Protein AF-0000000076163239 (afdb_homodimer)

Solvent-accessible surface area (backbone atoms only — not comparable to full-atom values): 126343 Å² total; per-residue (Å²): 133,83,76,74,78,74,78,76,70,56,67,71,87,63,60,71,72,73,46,28,20,76,81,83,63,45,65,54,42,93,69,70,26,31,40,29,42,42,77,86,66,52,53,36,25,46,52,54,54,60,70,50,51,51,93,44,28,35,59,41,88,85,81,63,52,75,42,81,33,70,92,67,40,75,77,78,48,50,71,41,49,29,55,51,48,46,44,51,46,43,69,65,58,62,82,75,57,82,50,54,16,72,80,56,91,83,60,45,64,35,48,29,31,31,54,75,79,66,44,34,22,22,74,73,51,46,57,57,47,49,70,37,80,90,42,50,83,54,55,69,43,47,55,86,69,47,58,44,51,60,63,57,63,70,80,55,58,35,84,53,88,92,44,69,83,33,47,38,64,35,22,32,64,14,92,86,70,58,46,62,32,21,75,63,48,38,66,69,75,47,68,54,95,67,44,36,84,38,60,30,66,60,48,31,55,51,53,50,53,52,49,52,55,54,36,48,55,41,49,52,52,42,54,52,51,52,51,44,51,52,50,47,51,52,49,49,52,46,39,52,37,32,49,51,45,27,48,38,51,52,49,40,51,49,51,48,51,44,50,48,45,52,51,37,52,50,51,46,52,50,52,46,49,52,53,49,51,52,53,47,49,52,51,48,51,50,48,53,54,48,51,54,52,44,52,56,46,52,48,56,44,50,49,52,57,55,50,57,46,30,68,41,38,55,40,41,54,69,44,46,65,50,52,50,53,40,52,50,54,61,63,66,60,84,72,86,81,62,85,80,68,47,68,53,49,35,63,37,46,73,78,78,40,51,67,56,53,54,50,47,73,62,57,56,47,71,46,63,46,54,46,26,63,86,57,28,49,75,50,66,73,62,62,44,42,45,70,46,74,44,73,37,39,37,39,37,8,16,86,85,58,39,61,32,74,63,89,64,51,39,32,35,39,37,33,33,68,88,79,65,48,73,46,78,45,67,42,42,80,76,54,76,27,30,28,40,31,79,44,65,43,81,64,70,45,50,28,44,36,35,35,21,50,52,82,35,86,54,44,83,47,75,66,28,36,27,44,80,67,83,72,74,78,85,74,88,75,84,75,71,70,81,63,82,76,82,69,75,82,72,79,76,76,71,73,77,75,76,83,67,64,82,80,43,51,56,65,80,42,57,74,74,69,50,90,76,58,68,70,68,76,74,58,69,72,16,40,38,36,36,27,42,66,67,90,87,66,54,57,67,59,54,40,48,56,54,34,67,69,39,77,59,88,82,50,40,60,70,43,61,51,71,42,78,89,78,45,37,32,36,40,24,34,69,42,50,72,57,48,64,70,53,58,92,52,85,45,64,65,85,93,30,62,37,47,76,48,77,82,80,77,70,79,56,72,63,46,73,50,67,90,42,63,44,68,60,48,54,48,44,75,69,25,69,57,58,44,49,48,52,47,54,56,32,46,61,59,33,28,50,70,73,86,54,73,87,75,39,56,74,34,36,46,58,38,39,64,57,69,53,85,82,43,85,62,34,59,65,45,46,71,45,40,64,58,25,52,54,43,50,53,50,41,51,54,65,43,46,45,78,50,78,44,81,48,59,80,91,48,40,75,65,50,51,57,52,52,67,60,51,70,66,73,83,46,90,51,41,45,81,45,78,38,82,87,79,33,33,41,38,40,36,16,33,63,66,58,31,53,53,51,50,52,61,47,40,58,36,63,35,79,40,77,47,75,44,81,45,55,60,45,54,52,49,36,36,60,73,61,43,47,58,56,50,53,37,66,75,36,85,79,45,45,75,50,78,37,70,94,73,28,29,38,36,39,36,28,40,30,45,58,46,54,51,50,50,48,51,51,52,53,51,58,68,48,46,24,79,32,73,50,81,88,66,48,70,66,54,51,56,54,47,67,34,69,60,34,40,52,49,49,53,50,53,33,55,75,70,70,40,53,59,25,63,50,72,44,97,84,65,40,43,30,24,31,12,70,38,61,67,38,8,50,53,43,40,52,50,49,61,63,29,50,41,80,48,77,44,82,52,94,51,79,47,61,65,71,58,47,53,52,48,53,51,48,53,31,59,73,50,65,55,34,36,48,78,48,76,50,95,84,43,30,43,36,39,36,17,50,50,48,68,48,39,56,39,51,49,54,50,51,52,47,50,31,73,32,59,87,64,57,43,42,72,37,36,28,30,49,48,95,55,70,33,38,41,33,34,29,40,19,54,68,75,72,46,80,36,34,30,40,49,40,61,26,41,35,65,48,58,47,77,54,73,69,32,25,50,44,33,71,62,14,30,60,60,40,50,50,49,42,48,54,56,28,68,74,37,93,76,45,45,57,54,92,68,39,68,48,74,41,60,27,58,62,31,73,30,57,28,30,35,36,29,48,52,63,74,70,79,87,50,63,66,64,50,46,56,45,48,30,47,33,53,41,48,48,50,49,56,37,38,74,71,58,36,38,32,40,34,38,50,68,63,48,38,67,91,39,57,36,60,59,67,59,42,29,36,44,51,49,48,27,50,50,53,47,44,69,72,45,39,70,72,48,45,55,45,39,37,36,41,28,26,71,49,61,70,59,38,49,39,37,53,59,40,42,60,75,77,34,55,80,58,42,72,60,130,134,80,77,73,77,72,79,75,69,58,65,71,87,64,60,69,72,74,46,28,21,75,81,84,62,44,65,54,42,94,70,69,23,30,41,28,42,41,76,85,66,52,52,37,24,45,50,56,51,60,68,49,51,50,94,46,28,35,60,41,88,84,81,63,51,75,42,78,32,73,92,69,39,74,76,77,47,50,71,42,48,30,55,50,49,45,45,52,47,41,69,65,59,62,81,74,58,83,50,53,16,73,78,54,92,82,60,45,64,33,49,30,31,31,53,74,80,65,43,35,23,21,73,72,51,47,57,57,46,50,69,38,82,91,42,50,83,54,54,69,43,48,54,87,70,47,58,44,51,58,64,57,63,71,82,53,56,35,84,52,89,89,44,69,82,33,49,36,65,33,22,30,66,14,92,88,68,58,46,64,32,20,75,63,49,38,67,69,75,45,68,53,93,68,45,37,86,39,60,30,65,62,47,33,55,50,50,49,54,54,51,51,55,55,37,50,55,41,49,52,53,42,55,52,51,50,52,44,52,53,51,48,50,51,49,50,50,45,40,52,37,32,48,52,44,27,47,38,51,50,47,39,52,51,52,49,50,44,50,47,46,52,51,40,51,51,51,47,52,50,52,44,50,52,54,50,49,52,53,48,48,53,50,48,50,50,48,54,54,48,51,54,52,45,52,56,46,51,49,55,45,52,48,53,58,55,49,55,48,28,66,42,39,55,41,43,54,70,44,44,64,50,52,51,53,39,51,51,53,61,62,66,58,83,72,86,82,60,85,81,69,48,70,53,49,36,62,38,43,74,78,77,40,51,66,58,52,54,50,47,71,62,58,56,48,69,45,64,46,53,46,25,63,88,57,28,47,73,53,66,72,62,62,43,41,44,70,44,74,45,72,35,40,38,38,37,8,16,86,84,59,40,61,32,74,65,90,64,52,40,34,37,40,37,32,32,67,88,78,66,48,73,46,78,46,68,41,43,79,77,54,77,27,29,28,40,32,80,44,66,42,80,62,67,45,51,29,43,36,36,35,21,51,51,82,37,87,54,43,83,48,75,65,28,37,26,43,78,67,83,73,73,80,84,72,86,70,81,72,71,72,83,62,81,74,83,70,74,82,71,79,74,75,70,73,76,78,74,83,66,62,81,81,44,50,54,64,79,36,54,76,75,70,50,89,74,59,70,71,70,75,75,58,69,71,16,42,40,37,37,28,43,67,65,90,87,67,54,56,65,60,54,41,48,56,54,35,66,70,39,75,59,89,83,52,39,60,69,45,61,52,70,41,78,90,76,44,38,30,36,40,24,34,68,42,52,73,56,50,65,69,54,56,90,52,86,44,62,65,88,92,29,64,38,48,74,48,78,82,79,76,70,79,56,73,63,46,74,50,67,89,42,63,45,66,61,47,54,48,43,76,71,26,67,56,58,43,51,48,53,46,54,56,32,46,61,60,31,28,48,71,72,84,56,74,88,74,40,56,74,33,35,48,57,38,38,64,57,69,53,87,82,42,86,65,34,61,64,45,46,73,46,41,64,58,22,52,54,43,50,53,50,40,51,54,66,44,45,46,76,51,78,45,81,46,59,79,90,47,40,75,64,48,52,56,53,52,66,59,52,71,66,75,82,45,89,49,41,46,81,42,79,37,81,88,81,32,32,43,37,40,38,16,34,63,67,57,31,53,54,51,51,52,60,48,40,56,36,62,37,79,40,77,49,77,43,81,46,54,59,45,53,53,49,36,35,60,73,60,43,47,57,56,49,53,37,68,73,35,83,77,45,44,76,49,78,37,69,93,71,27,30,38,35,39,36,28,39,31,44,57,46,54,51,51,50,48,51,51,51,54,51,60,68,48,45,24,80,34,74,48,80,87,65,49,71,66,56,51,57,53,47,68,35,70,59,34,41,52,49,50,52,49,52,31,55,75,70,69,40,53,60,26,61,49,72,46,95,84,64,38,43,31,24,31,13,70,38,61,67,40,8,49,52,44,40,51,50,49,60,64,30,51,41,78,48,78,43,83,51,91,50,81,48,60,65,71,59,47,52,52,48,53,51,50,53,30,60,72,49,65,55,36,35,47,77,47,76,50,94,85,46,31,40,36,39,37,17,50,49,47,67,50,38,57,40,51,49,54,49,51,52,46,50,33,73,33,59,86,64,57,43,42,72,35,37,27,30,49,49,95,56,69,34,39,42,32,33,28,38,20,58,68,77,72,46,79,36,35,30,38,50,40,60,26,42,36,65,48,57,48,78,55,74,71,31,25,52,45,35,71,61,14,30,65,59,40,51,50,48,43,49,54,55,30,69,72,38,93,77,45,44,56,53,92,68,38,69,49,73,41,60,25,58,60,30,73,27,57,28,31,34,35,30,48,52,62,75,69,80,89,48,62,64,65,51,46,55,44,49,32,47,34,53,40,47,46,51,48,56,37,38,74,70,57,36,38,31,40,34,38,49,67,64,50,38,68,90,40,57,38,61,61,68,59,42,29,37,44,51,50,50,28,50,50,54,46,45,67,73,46,40,71,72,49,45,55,44,40,38,35,41,29,27,71,50,61,69,59,38,49,39,36,52,60,41,42,58,77,77,35,54,80,57,42,72,60,130

Radius of gyration: 67.15 Å; Cα contacts (8 Å, |Δi|>4): 3811; chains: 2; bounding box: 169×200×177 Å

Secondary structure (DSSP, 8-state):
---------TTTT--GGGGB-TTT-PBP-SSTT-EEE-TTS-EEEHHHHHHH-BTTEEE-TTT--EEE-GGG-GGGSEE-HHHHHHHHHHHHHTT-PPPBPSS-TT-PBP-EEETTTTEEE-HHHHHHHHHSGGGTT--EEEGGG--SGGG---PPBP-STT-TT-B--EEE--TTT-EEE-HHHHHHHS-STT--EEEHHHHHHHHHHHHHHHHHHHHHHHHHHHHHHHHHHHHHHHHHHHHHHHHHHHHHHHHHHHHHHHHHHHHHHHHHHHHHHHHHHHHHHHHHHHHHHHHHHHHHHHHHHHHTTS--HHHHHHHHHHHHHHHHHHHH-----S-----EEEEE-GGGGHHHHHHHHT--EEEEE---TTT-EEE--SEEETT--EEEEEE-B-TTS-B--S---EEEEEEETTT--EEEEEPEEEETTEEEEEE---S-EEEEEEEEETTEEEEEEEEEEEE-----------------S-----------SGGG----HHHHT-----SS-------GGGEEEEE-PPTT--HHHHHHHHHHH--STT--EEEEEEETTTTEEEEEESSTHHHHHHTT--EEETTEEEEEE----PPPPPEEE-S--HHHHHHHHH-HHHHHHHHHHHHHTTEEE---TTTS-TT-EEEEE---TTSTTHHHHHHHHHHHHHHHHHHHHHTEEEEEEE--GGGHHHHHHHHHHS---S-TTEEEEEETTTTEEEEEEEHHHHHHHHHHHHHHHSEEEEEEE--HHHHHHHHHTTHHHHHHHHSTT-EEEEEGGGTEEEEEEEHHHHHHHHHHHHHHHHT-EEEEE----HHHHHHHTSHHHHHHHHHHHHHTT---EEEE-TTS-EEEEESSHHHHHHHHHHHHHHSEEEEEE--S---HHHHHHHHHHHHHHTTTSEEEEEETTTEEEEEESSHHHHHHHHHHHHHHHH-TTSSEEEEEEEE-TTS-EEEEEEE-GGG---SEEEEEE-TT----SHHHHHHHHHH-HHHHHHHHHHHHTSTTSSPPTT-EEEEE-TTSSSSEEEEEE-----S-HHHHHHHHHHHHHHHHHHHHHTT--EEEE--TT-STT---HHHHHHHHHHHHHHHHHHHGGGSS--EEEEEESSHHHHHHHHHHHHHHSEEEEE--/---------TTTT--GGGTB-TTT-PBP-SSTT-EEE-TTS-EEEHHHHHHH-BTTEEE-TTT--EEE-GGG-GGGSEE-HHHHHHHHHHHHHTT-PPPBPSS-TT-PBP-EEETTTTEEE-HHHHHHHHHSGGGTT--EEEGGG--SGGGS--PPBP-STT-TT-B--EEE--TTT-EEE-HHHHHHHS-STT--EEEHHHHHHHHHHHHHHHHHHHHHHHHHHHHHHHHHHHHHHHHHHHHHHHHHHHHHHHHHHHHHHHHHHHHHHHHHHHHHHHHHHHHHHHHHHHHHHHHHHHHHHHHHHHHTTS--HHHHHHHHHHHHHHHHHHHH-----S-----EEEEE-GGGGHHHHHHHHT--EEEEE---TTT-EEE--SEEETT--EEEEEE-B-TTS-B--S---EEEEEEETTT--EEEEEPEEEETTEEEEEE---S-EEEEEEEEETTEEEEEEEEEEEE-----------------S-----------SGGGSS--HHHHT-----SS-------GGGEEEEE-PPTT--HHHHHHHHHHH--STT--EEEEEEETTTTEEEEEESSTHHHHHHTT--EEETTEEEEEE----PPPPPEEE-S--HHHHHHHHH-HHHHHHHHHHHHHTTEEE---TTTS-TT-EEEEE---TTSTTHHHHHHHHHHHHHHHHHHHHHTEEEEEEE--GGGHHHHHHHHHHS---S-TTEEEEEETTTTEEEEEEEHHHHHHHHHHHHHHHSEEEEEEE--HHHHHHHHHTTHHHHHHHHSTT-EEEEEGGGTEEEEEEEHHHHHHHHHHHHHHHHT-EEEEE----HHHHHHHTSHHHHHHHHHHHHHTT---EEEE-TTS-EEEEESSHHHHHHHHHHHHHHSEEEEEE--S---HHHHHHHHHHHHHHTTTSEEEEEETTTEEEEEESSHHHHHHHHHHHHHHHH-TTSSEEEEEEEE-TTS-EEEEEEE-GGG---SEEEEEE-TT----SHHHHHHHHHH-HHHHHHHHHHHHTSTTSSPPTT-EEEEE-TTSSSSEEEEEEP----S-HHHHHHHHHHHHHHHHHHHHHTT--EEEE--TTSSTT---HHHHHHHHHHHHHHHHHHHGGG-S--EEEEEESSHHHHHHHHHHHHHHSEEEEE--

Organism: Mytilus galloprovincialis (NCBI:txid29158)

Structure (mmCIF, N/CA/C/O backbone):
data_AF-0000000076163239-model_v1
#
loop_
_entity.id
_entity.type
_entity.pdbx_description
1 polymer 'Tripartite motif-containing protein 2/3'
#
loop_
_atom_site.group_PDB
_atom_site.id
_atom_site.type_symbol
_atom_site.label_atom_id
_atom_site.label_alt_id
_atom_site.label_comp_id
_atom_site.label_asym_id
_atom_site.label_entity_id
_atom_site.label_seq_id
_atom_site.pdbx_PDB_ins_code
_atom_site.Cartn_x
_atom_site.Cartn_y
_atom_site.Cartn_z
_atom_site.occupancy
_atom_site.B_iso_or_equiv
_atom_site.auth_seq_id
_atom_site.auth_comp_id
_atom_site.auth_asym_id
_atom_site.auth_atom_id
_atom_site.pdbx_PDB_model_num
ATOM 1 N N . MET A 1 1 ? 4.547 -71.75 31.297 1 24.08 1 MET A N 1
ATOM 2 C CA . MET A 1 1 ? 4.703 -70.812 30.188 1 24.08 1 MET A CA 1
ATOM 3 C C . MET A 1 1 ? 5.531 -71.375 29.062 1 24.08 1 MET A C 1
ATOM 5 O O . MET A 1 1 ? 6.723 -71.688 29.234 1 24.08 1 MET A O 1
ATOM 9 N N . SER A 1 2 ? 4.914 -72.375 28.266 1 24.41 2 SER A N 1
ATOM 10 C CA . SER A 1 2 ? 5.48 -73.188 27.203 1 24.41 2 SER A CA 1
ATOM 11 C C . SER A 1 2 ? 6.066 -72.312 26.094 1 24.41 2 SER A C 1
ATOM 13 O O . SER A 1 2 ? 5.367 -71.5 25.5 1 24.41 2 SER A O 1
ATOM 15 N N . GLU A 1 3 ? 7.234 -71.75 26.281 1 27.97 3 GLU A N 1
ATOM 16 C CA . GLU A 1 3 ? 7.988 -70.938 25.375 1 27.97 3 GLU A CA 1
ATOM 17 C C . GLU A 1 3 ? 7.945 -71.438 23.938 1 27.97 3 GLU A C 1
ATOM 19 O O . GLU A 1 3 ? 8.367 -72.562 23.688 1 27.97 3 GLU A O 1
ATOM 24 N N . GLU A 1 4 ? 6.852 -71.25 23.203 1 29.7 4 GLU A N 1
ATOM 25 C CA . GLU A 1 4 ? 6.68 -71.5 21.766 1 29.7 4 GLU A CA 1
ATOM 26 C C . GLU A 1 4 ? 7.926 -71.125 20.984 1 29.7 4 GLU A C 1
ATOM 28 O O . GLU A 1 4 ? 8.375 -69.938 21.047 1 29.7 4 GLU A O 1
ATOM 33 N N . VAL A 1 5 ? 8.836 -72 20.766 1 33 5 VAL A N 1
ATOM 34 C CA . VAL A 1 5 ? 10 -71.875 19.906 1 33 5 VAL A CA 1
ATOM 35 C C . VAL A 1 5 ? 9.578 -71.375 18.531 1 33 5 VAL A C 1
ATOM 37 O O . VAL A 1 5 ? 8.828 -72 17.797 1 33 5 VAL A O 1
ATOM 40 N N . GLU A 1 6 ? 9.125 -70.125 18.422 1 35.19 6 GLU A N 1
ATOM 41 C CA . GLU A 1 6 ? 8.93 -69.438 17.141 1 35.19 6 GLU A CA 1
ATOM 42 C C . GLU A 1 6 ? 9.984 -69.875 16.125 1 35.19 6 GLU A C 1
ATOM 44 O O . GLU A 1 6 ? 11.188 -69.75 16.406 1 35.19 6 GLU A O 1
ATOM 49 N N . GLY A 1 7 ? 9.766 -70.812 15.273 1 38.41 7 GLY A N 1
ATOM 50 C CA . GLY A 1 7 ? 10.523 -71.312 14.141 1 38.41 7 GLY A CA 1
ATOM 51 C C . GLY A 1 7 ? 11.227 -70.25 13.352 1 38.41 7 GLY A C 1
ATOM 52 O O . GLY A 1 7 ? 10.625 -69.25 13.023 1 38.41 7 GLY A O 1
ATOM 53 N N . LEU A 1 8 ? 12.508 -70 13.57 1 41.88 8 LEU A N 1
ATOM 54 C CA . LEU A 1 8 ? 13.43 -69.062 12.906 1 41.88 8 LEU A CA 1
ATOM 55 C C . LEU A 1 8 ? 13.227 -69.125 11.391 1 41.88 8 LEU A C 1
ATOM 57 O O . LEU A 1 8 ? 13.188 -70.188 10.789 1 41.88 8 LEU A O 1
ATOM 61 N N . ASP A 1 9 ? 12.555 -68.312 10.734 1 54.94 9 ASP A N 1
ATOM 62 C CA . ASP A 1 9 ? 12.445 -68.125 9.297 1 54.94 9 ASP A CA 1
ATOM 63 C C . ASP A 1 9 ? 13.797 -68.25 8.609 1 54.94 9 ASP A C 1
ATOM 65 O O . ASP A 1 9 ? 14.719 -67.5 8.82 1 54.94 9 ASP A O 1
ATOM 69 N N . LYS A 1 10 ? 14.273 -69.438 8.188 1 65.19 10 LYS A N 1
ATOM 70 C CA . LYS A 1 10 ? 15.523 -69.875 7.574 1 65.19 10 LYS A CA 1
ATOM 71 C C . LYS A 1 10 ? 15.891 -69 6.379 1 65.19 10 LYS A C 1
ATOM 73 O O . LYS A 1 10 ? 17.016 -69.062 5.898 1 65.19 10 LYS A O 1
ATOM 78 N N . CYS A 1 11 ? 15.023 -68.25 5.871 1 65.69 11 CYS A N 1
ATOM 79 C CA . CYS A 1 11 ? 15.25 -67.438 4.68 1 65.69 11 CYS A CA 1
ATOM 80 C C . CYS A 1 11 ? 15.57 -66 5.047 1 65.69 11 CYS A C 1
ATOM 82 O O . CYS A 1 11 ? 15.5 -65.125 4.199 1 65.69 11 CYS A O 1
ATOM 84 N N . GLU A 1 12 ? 16.047 -65.75 6.27 1 66 12 GLU A N 1
ATOM 85 C CA . GLU A 1 12 ? 16.375 -64.438 6.691 1 66 12 GLU A CA 1
ATOM 86 C C . GLU A 1 12 ? 17.688 -63.969 6.066 1 66 12 GLU A C 1
ATOM 88 O O . GLU A 1 12 ? 18.625 -64.75 5.922 1 66 12 GLU A O 1
ATOM 93 N N . GLY A 1 13 ? 17.797 -62.844 5.273 1 65.5 13 GLY A N 1
ATOM 94 C CA . GLY A 1 13 ? 18.984 -62.25 4.695 1 65.5 13 GLY A CA 1
ATOM 95 C C . GLY A 1 13 ? 19.016 -62.344 3.182 1 65.5 13 GLY A C 1
ATOM 96 O O . GLY A 1 13 ? 19.906 -61.75 2.543 1 65.5 13 GLY A O 1
ATOM 97 N N . ILE A 1 14 ? 18.141 -63.188 2.689 1 75.12 14 ILE A N 1
ATOM 98 C CA . ILE A 1 14 ? 18.094 -63.281 1.235 1 75.12 14 ILE A CA 1
ATOM 99 C C . ILE A 1 14 ? 17.297 -62.125 0.661 1 75.12 14 ILE A C 1
ATOM 101 O O . ILE A 1 14 ? 16.172 -61.875 1.077 1 75.12 14 ILE A O 1
ATOM 105 N N . ASN A 1 15 ? 17.938 -61.344 -0.099 1 75.88 15 ASN A N 1
ATOM 106 C CA . ASN A 1 15 ? 17.281 -60.25 -0.771 1 75.88 15 ASN A CA 1
ATOM 107 C C . ASN A 1 15 ? 16.219 -60.719 -1.75 1 75.88 15 ASN A C 1
ATOM 109 O O . ASN A 1 15 ? 16.516 -61.438 -2.711 1 75.88 15 ASN A O 1
ATOM 113 N N . LYS A 1 16 ? 15.016 -60.438 -1.49 1 76.12 16 LYS A N 1
ATOM 114 C CA . LYS A 1 16 ? 13.859 -60.875 -2.262 1 76.12 16 LYS A CA 1
ATOM 115 C C . LYS A 1 16 ? 13.977 -60.438 -3.723 1 76.12 16 LYS A C 1
ATOM 117 O O . LYS A 1 16 ? 13.445 -61.125 -4.613 1 76.12 16 LYS A O 1
ATOM 122 N N . GLU A 1 17 ? 14.758 -59.406 -3.971 1 76.81 17 GLU A N 1
ATOM 123 C CA . GLU A 1 17 ? 14.906 -58.938 -5.34 1 76.81 17 GLU A CA 1
ATOM 124 C C . GLU A 1 17 ? 15.773 -59.875 -6.168 1 76.81 17 GLU A C 1
ATOM 126 O O . GLU A 1 17 ? 15.688 -59.906 -7.398 1 76.81 17 GLU A O 1
ATOM 131 N N . TYR A 1 18 ? 16.453 -60.75 -5.488 1 81.25 18 TYR A N 1
ATOM 132 C CA . TYR A 1 18 ? 17.375 -61.688 -6.137 1 81.25 18 TYR A CA 1
ATOM 133 C C . TYR A 1 18 ? 16.625 -62.906 -6.629 1 81.25 18 TYR A C 1
ATOM 135 O O . TYR A 1 18 ? 17.156 -63.688 -7.418 1 81.25 18 TYR A O 1
ATOM 143 N N . LEU A 1 19 ? 15.383 -63 -6.207 1 86.12 19 LEU A N 1
ATOM 144 C CA . LEU A 1 19 ? 14.641 -64.25 -6.5 1 86.12 19 LEU A CA 1
ATOM 145 C C . LEU A 1 19 ? 13.773 -64.062 -7.742 1 86.12 19 LEU A C 1
ATOM 147 O O . LEU A 1 19 ? 13.312 -65.062 -8.328 1 86.12 19 LEU A O 1
ATOM 151 N N . ASP A 1 20 ? 13.641 -62.781 -8.086 1 88.62 20 ASP A N 1
ATOM 152 C CA . ASP A 1 20 ? 12.727 -62.469 -9.188 1 88.62 20 ASP A CA 1
ATOM 153 C C . ASP A 1 20 ? 13.469 -61.844 -10.367 1 88.62 20 ASP A C 1
ATOM 155 O O . ASP A 1 20 ? 14.523 -61.25 -10.195 1 88.62 20 ASP A O 1
ATOM 159 N N . CYS A 1 21 ? 13 -62.156 -11.547 1 89.62 21 CYS A N 1
ATOM 160 C CA . CYS A 1 21 ? 13.523 -61.5 -12.742 1 89.62 21 CYS A CA 1
ATOM 161 C C . CYS A 1 21 ? 13.281 -60 -12.711 1 89.62 21 CYS A C 1
ATOM 163 O O . CYS A 1 21 ? 12.195 -59.562 -12.344 1 89.62 21 CYS A O 1
ATOM 165 N N . MET A 1 22 ? 14.211 -59.281 -13.078 1 83.62 22 MET A N 1
ATOM 166 C CA . MET A 1 22 ? 14.148 -57.812 -12.977 1 83.62 22 MET A CA 1
ATOM 167 C C . MET A 1 22 ? 13.281 -57.25 -14.086 1 83.62 22 MET A C 1
ATOM 169 O O . MET A 1 22 ? 12.805 -56.094 -13.977 1 83.62 22 MET A O 1
ATOM 173 N N . GLN A 1 23 ? 13.062 -57.969 -15.125 1 85.5 23 GLN A N 1
ATOM 174 C CA . GLN A 1 23 ? 12.281 -57.469 -16.266 1 85.5 23 GLN A CA 1
ATOM 175 C C . GLN A 1 23 ? 10.82 -57.875 -16.141 1 85.5 23 GLN A C 1
ATOM 177 O O . GLN A 1 23 ? 9.93 -57.031 -16.125 1 85.5 23 GLN A O 1
ATOM 182 N N . CYS A 1 24 ? 10.531 -59.219 -15.992 1 84.94 24 CYS A N 1
ATOM 183 C CA . CYS A 1 24 ? 9.148 -59.688 -15.945 1 84.94 24 CYS A CA 1
ATOM 184 C C . CYS A 1 24 ? 8.656 -59.781 -14.508 1 84.94 24 CYS A C 1
ATOM 186 O O . CYS A 1 24 ? 7.461 -59.938 -14.258 1 84.94 24 CYS A O 1
ATOM 188 N N . LYS A 1 25 ? 9.484 -59.781 -13.453 1 87 25 LYS A N 1
ATOM 189 C CA . LYS A 1 25 ? 9.203 -59.781 -12.023 1 87 25 LYS A CA 1
ATOM 190 C C . LYS A 1 25 ? 8.641 -61.125 -11.562 1 87 25 LYS A C 1
ATOM 192 O O . LYS A 1 25 ? 8.039 -61.219 -10.484 1 87 25 LYS A O 1
ATOM 197 N N . ASN A 1 26 ? 8.836 -62.062 -12.383 1 87.31 26 ASN A N 1
ATOM 198 C CA . ASN A 1 26 ? 8.445 -63.406 -11.984 1 87.31 26 ASN A CA 1
ATOM 199 C C . ASN A 1 26 ? 9.617 -64.188 -11.352 1 87.31 26 ASN A C 1
ATOM 201 O O . ASN A 1 26 ? 10.773 -63.875 -11.625 1 87.31 26 ASN A O 1
ATOM 205 N N . GLN A 1 27 ? 9.266 -65.062 -10.562 1 89.88 27 GLN A N 1
ATOM 206 C CA . GLN A 1 27 ? 10.297 -65.875 -9.883 1 89.88 27 GLN A CA 1
ATOM 207 C C . GLN A 1 27 ? 11.016 -66.75 -10.852 1 89.88 27 GLN A C 1
ATOM 209 O O . GLN A 1 27 ? 10.391 -67.375 -11.734 1 89.88 27 GLN A O 1
ATOM 214 N N . PHE A 1 28 ? 12.305 -67 -10.68 1 91.94 28 PHE A N 1
ATOM 215 C CA . PHE A 1 28 ? 13.102 -67.875 -11.516 1 91.94 28 PHE A CA 1
ATOM 216 C C . PHE A 1 28 ? 12.695 -69.375 -11.289 1 91.94 28 PHE A C 1
ATOM 218 O O . PHE A 1 28 ? 12.219 -69.688 -10.211 1 91.94 28 PHE A O 1
ATOM 225 N N . ASP A 1 29 ? 12.758 -70.125 -12.289 1 86.69 29 ASP A N 1
ATOM 226 C CA . ASP A 1 29 ? 12.445 -71.562 -12.18 1 86.69 29 ASP A CA 1
ATOM 227 C C . ASP A 1 29 ? 13.414 -72.375 -13.016 1 86.69 29 ASP A C 1
ATOM 229 O O . ASP A 1 29 ? 14.312 -71.875 -13.672 1 86.69 29 ASP A O 1
ATOM 233 N N . GLU A 1 30 ? 13.344 -73.75 -12.945 1 83.38 30 GLU A N 1
ATOM 234 C CA . GLU A 1 30 ? 14.273 -74.625 -13.609 1 83.38 30 GLU A CA 1
ATOM 235 C C . GLU A 1 30 ? 13.859 -74.875 -15.055 1 83.38 30 GLU A C 1
ATOM 237 O O . GLU A 1 30 ? 14.656 -75.375 -15.859 1 83.38 30 GLU A O 1
ATOM 242 N N . ASP A 1 31 ? 12.758 -74.375 -15.438 1 83.19 31 ASP A N 1
ATOM 243 C CA . ASP A 1 31 ? 12.242 -74.75 -16.75 1 83.19 31 ASP A CA 1
ATOM 244 C C . ASP A 1 31 ? 12.25 -73.5 -17.688 1 83.19 31 ASP A C 1
ATOM 246 O O . ASP A 1 31 ? 13.289 -73.188 -18.266 1 83.19 31 ASP A O 1
ATOM 250 N N . ASP A 1 32 ? 11.258 -72.812 -17.625 1 83.56 32 ASP A N 1
ATOM 251 C CA . ASP A 1 32 ? 11.062 -71.75 -18.625 1 83.56 32 ASP A CA 1
ATOM 252 C C . ASP A 1 32 ? 11.664 -70.438 -18.141 1 83.56 32 ASP A C 1
ATOM 254 O O . ASP A 1 32 ? 11.875 -69.5 -18.938 1 83.56 32 ASP A O 1
ATOM 258 N N . ARG A 1 33 ? 11.984 -70.375 -16.969 1 90.69 33 ARG A N 1
ATOM 259 C CA . ARG A 1 33 ? 12.492 -69.125 -16.406 1 90.69 33 ARG A CA 1
ATOM 260 C C . ARG A 1 33 ? 13.805 -69.312 -15.672 1 90.69 33 ARG A C 1
ATOM 262 O O . ARG A 1 33 ? 13.953 -68.938 -14.523 1 90.69 33 ARG A O 1
ATOM 269 N N . GLN A 1 34 ? 14.766 -69.812 -16.359 1 90.44 34 GLN A N 1
ATOM 270 C CA . GLN A 1 34 ? 16.094 -70 -15.773 1 90.44 34 GLN A CA 1
ATOM 271 C C . GLN A 1 34 ? 16.828 -68.688 -15.633 1 90.44 34 GLN A C 1
ATOM 273 O O . GLN A 1 34 ? 16.75 -67.812 -16.516 1 90.44 34 GLN A O 1
ATOM 278 N N . PRO A 1 35 ? 17.484 -68.438 -14.539 1 91.94 35 PRO A N 1
ATOM 279 C CA . PRO A 1 35 ? 18.234 -67.25 -14.336 1 91.94 35 PRO A CA 1
ATOM 280 C C . PRO A 1 35 ? 19.469 -67.125 -15.242 1 91.94 35 PRO A C 1
ATOM 282 O O . PRO A 1 35 ? 20.391 -67.938 -15.102 1 91.94 35 PRO A O 1
ATOM 285 N N . ILE A 1 36 ? 19.453 -66.125 -16.125 1 91.25 36 ILE A N 1
ATOM 286 C CA . ILE A 1 36 ? 20.562 -65.938 -17.047 1 91.25 36 ILE A CA 1
ATOM 287 C C . ILE A 1 36 ? 21.344 -64.688 -16.641 1 91.25 36 ILE A C 1
ATOM 289 O O . ILE A 1 36 ? 20.766 -63.625 -16.438 1 91.25 36 ILE A O 1
ATOM 293 N N . VAL A 1 37 ? 22.688 -64.812 -16.453 1 91.5 37 VAL A N 1
ATOM 294 C CA . VAL A 1 37 ? 23.531 -63.719 -16.047 1 91.5 37 VAL A CA 1
ATOM 295 C C . VAL A 1 37 ? 24.172 -63.062 -17.281 1 91.5 37 VAL A C 1
ATOM 297 O O . VAL A 1 37 ? 24.812 -63.75 -18.078 1 91.5 37 VAL A O 1
ATOM 300 N N . LEU A 1 38 ? 23.938 -61.781 -17.391 1 88.06 38 LEU A N 1
ATOM 301 C CA . LEU A 1 38 ? 24.562 -61.031 -18.469 1 88.06 38 LEU A CA 1
ATOM 302 C C . LEU A 1 38 ? 25.953 -60.562 -18.062 1 88.06 38 LEU A C 1
ATOM 304 O O . LEU A 1 38 ? 26.312 -60.594 -16.875 1 88.06 38 LEU A O 1
ATOM 308 N N . PRO A 1 39 ? 26.812 -60.156 -19.062 1 86.75 39 PRO A N 1
ATOM 309 C CA . PRO A 1 39 ? 28.172 -59.719 -18.719 1 86.75 39 PRO A CA 1
ATOM 310 C C . PRO A 1 39 ? 28.156 -58.531 -17.75 1 86.75 39 PRO A C 1
ATOM 312 O O . PRO A 1 39 ? 29.156 -58.312 -17.062 1 86.75 39 PRO A O 1
ATOM 315 N N . CYS A 1 40 ? 27.125 -57.812 -17.641 1 86.62 40 CYS A N 1
ATOM 316 C CA . CYS A 1 40 ? 27 -56.719 -16.703 1 86.62 40 CYS A CA 1
ATOM 317 C C . CYS A 1 40 ? 26.547 -57.219 -15.336 1 86.62 40 CYS A C 1
ATOM 319 O O . CYS A 1 40 ? 26.344 -56.406 -14.422 1 86.62 40 CYS A O 1
ATOM 321 N N . LEU A 1 41 ? 26.297 -58.469 -15.148 1 87.31 41 LEU A N 1
ATOM 322 C CA . LEU A 1 41 ? 25.953 -59.219 -13.938 1 87.31 41 LEU A CA 1
ATOM 323 C C . LEU A 1 41 ? 24.5 -59 -13.555 1 87.31 41 LEU A C 1
ATOM 325 O O . LEU A 1 41 ? 24.094 -59.312 -12.438 1 87.31 41 LEU A O 1
ATOM 329 N N . HIS A 1 42 ? 23.797 -58.344 -14.438 1 88.5 42 HIS A N 1
ATOM 330 C CA . HIS A 1 42 ? 22.359 -58.312 -14.234 1 88.5 42 HIS A CA 1
ATOM 331 C C . HIS A 1 42 ? 21.703 -59.625 -14.703 1 88.5 42 HIS A C 1
ATOM 333 O O . HIS A 1 42 ? 22.141 -60.219 -15.695 1 88.5 42 HIS A O 1
ATOM 339 N N . THR A 1 43 ? 20.719 -60.094 -13.953 1 89.81 43 THR A N 1
ATOM 340 C CA . THR A 1 43 ? 20.141 -61.406 -14.219 1 89.81 43 THR A CA 1
ATOM 341 C C . THR A 1 43 ? 18.703 -61.25 -14.75 1 89.81 43 THR A C 1
ATOM 343 O O . THR A 1 43 ? 17.891 -60.531 -14.172 1 89.81 43 THR A O 1
ATOM 346 N N . VAL A 1 44 ? 18.5 -61.906 -15.852 1 89.69 44 VAL A N 1
ATOM 347 C CA . VAL A 1 44 ? 17.172 -61.938 -16.469 1 89.69 44 VAL A CA 1
ATOM 348 C C . VAL A 1 44 ? 16.781 -63.375 -16.781 1 89.69 44 VAL A C 1
ATOM 350 O O . VAL A 1 44 ? 17.641 -64.25 -16.859 1 89.69 44 VAL A O 1
ATOM 353 N N . CYS A 1 45 ? 15.547 -63.688 -16.797 1 89.81 45 CYS A N 1
ATOM 354 C CA . CYS A 1 45 ? 15.117 -65.062 -17.016 1 89.81 45 CYS A CA 1
ATOM 355 C C . CYS A 1 45 ? 15.234 -65.438 -18.484 1 89.81 45 CYS A C 1
ATOM 357 O O . CYS A 1 45 ? 15.328 -64.562 -19.344 1 89.81 45 CYS A O 1
ATOM 359 N N . SER A 1 46 ? 15.312 -66.688 -18.812 1 89.12 46 SER A N 1
ATOM 360 C CA . SER A 1 46 ? 15.508 -67.25 -20.156 1 89.12 46 SER A CA 1
ATOM 361 C C . SER A 1 46 ? 14.398 -66.75 -21.094 1 89.12 46 SER A C 1
ATOM 363 O O . SER A 1 46 ? 14.656 -66.438 -22.25 1 89.12 46 SER A O 1
ATOM 365 N N . SER A 1 47 ? 13.188 -66.688 -20.578 1 89.19 47 SER A N 1
ATOM 366 C CA . SER A 1 47 ? 12.07 -66.25 -21.391 1 89.19 47 SER A CA 1
ATOM 367 C C . SER A 1 47 ? 12.242 -64.75 -21.797 1 89.19 47 SER A C 1
ATOM 369 O O . SER A 1 47 ? 12.016 -64.438 -22.953 1 89.19 47 SER A O 1
ATOM 371 N N . CYS A 1 48 ? 12.664 -64.062 -20.859 1 89.12 48 CYS A N 1
ATOM 372 C CA . CYS A 1 48 ? 12.844 -62.625 -21.109 1 89.12 48 CYS A CA 1
ATOM 373 C C . CYS A 1 48 ? 14.016 -62.375 -22.062 1 89.12 48 CYS A C 1
ATOM 375 O O . CYS A 1 48 ? 13.977 -61.469 -22.875 1 89.12 48 CYS A O 1
ATOM 377 N N . VAL A 1 49 ? 15.078 -63.031 -21.938 1 89.44 49 VAL A N 1
ATOM 378 C CA . VAL A 1 49 ? 16.219 -62.938 -22.828 1 89.44 49 VAL A CA 1
ATOM 379 C C . VAL A 1 49 ? 15.797 -63.281 -24.25 1 89.44 49 VAL A C 1
ATOM 381 O O . VAL A 1 49 ? 16.141 -62.594 -25.203 1 89.44 49 VAL A O 1
ATOM 384 N N . ASN A 1 50 ? 15 -64.375 -24.328 1 87 50 ASN A N 1
ATOM 385 C CA . ASN A 1 50 ? 14.539 -64.812 -25.641 1 87 50 ASN A CA 1
ATOM 386 C C . ASN A 1 50 ? 13.656 -63.75 -26.297 1 87 50 ASN A C 1
ATOM 388 O O . ASN A 1 50 ? 13.773 -63.531 -27.5 1 87 50 ASN A O 1
ATOM 392 N N . ASN A 1 51 ? 12.867 -63.188 -25.484 1 86.25 51 ASN A N 1
ATOM 393 C CA . ASN A 1 51 ? 11.945 -62.188 -26 1 86.25 51 ASN A CA 1
ATOM 394 C C . ASN A 1 51 ? 12.664 -60.875 -26.297 1 86.25 51 ASN A C 1
ATOM 396 O O . ASN A 1 51 ? 12.18 -60.062 -27.094 1 86.25 51 ASN A O 1
ATOM 400 N N . GLY A 1 52 ? 13.789 -60.594 -25.703 1 84.19 52 GLY A N 1
ATOM 401 C CA . GLY A 1 52 ? 14.469 -59.344 -25.797 1 84.19 52 GLY A CA 1
ATOM 402 C C . GLY A 1 52 ? 15.5 -59.281 -26.906 1 84.19 52 GLY A C 1
ATOM 403 O O . GLY A 1 52 ? 16.031 -58.219 -27.219 1 84.19 52 GLY A O 1
ATOM 404 N N . ILE A 1 53 ? 15.781 -60.344 -27.547 1 85.19 53 ILE A N 1
ATOM 405 C CA . ILE A 1 53 ? 16.781 -60.406 -28.609 1 85.19 53 ILE A CA 1
ATOM 406 C C . ILE A 1 53 ? 16.203 -59.812 -29.891 1 85.19 53 ILE A C 1
ATOM 408 O O . ILE A 1 53 ? 15.18 -60.281 -30.391 1 85.19 53 ILE A O 1
ATOM 412 N N . GLU A 1 54 ? 16.688 -58.656 -30.203 1 79.75 54 GLU A N 1
ATOM 413 C CA . GLU A 1 54 ? 16.328 -58 -31.453 1 79.75 54 GLU A CA 1
ATOM 414 C C . GLU A 1 54 ? 17.531 -57.875 -32.375 1 79.75 54 GLU A C 1
ATOM 416 O O . GLU A 1 54 ? 18.531 -57.281 -32 1 79.75 54 GLU A O 1
ATOM 421 N N . GLU A 1 55 ? 17.5 -58.344 -33.562 1 79.31 55 GLU A N 1
ATOM 422 C CA . GLU A 1 55 ? 18.547 -58.281 -34.562 1 79.31 55 GLU A CA 1
ATOM 423 C C . GLU A 1 55 ? 19.875 -58.781 -34.031 1 79.31 55 GLU A C 1
ATOM 425 O O . GLU A 1 55 ? 20.906 -58.125 -34.188 1 79.31 55 GLU A O 1
ATOM 430 N N . SER A 1 56 ? 19.922 -59.844 -33.281 1 81.12 56 SER A N 1
ATOM 431 C CA . SER A 1 56 ? 21.078 -60.531 -32.75 1 81.12 56 SER A CA 1
ATOM 432 C C . SER A 1 56 ? 21.781 -59.719 -31.672 1 81.12 56 SER A C 1
ATOM 434 O O . SER A 1 56 ? 22.984 -59.812 -31.5 1 81.12 56 SER A O 1
ATOM 436 N N . GLN A 1 57 ? 20.984 -58.812 -31.172 1 87 57 GLN A N 1
ATOM 437 C CA . GLN A 1 57 ? 21.5 -58 -30.078 1 87 57 GLN A CA 1
ATOM 438 C C . GLN A 1 57 ? 20.531 -58 -28.891 1 87 57 GLN A C 1
ATOM 440 O O . GLN A 1 57 ? 19.312 -58.062 -29.078 1 87 57 GLN A O 1
ATOM 445 N N . LEU A 1 58 ? 21.125 -58.031 -27.703 1 88.62 58 LEU A N 1
ATOM 446 C CA . LEU A 1 58 ? 20.344 -57.969 -26.484 1 88.62 58 LEU A CA 1
ATOM 447 C C . LEU A 1 58 ? 20.734 -56.75 -25.656 1 88.62 58 LEU A C 1
ATOM 449 O O . LEU A 1 58 ? 21.922 -56.5 -25.422 1 88.62 58 LEU A O 1
ATOM 453 N N . SER A 1 59 ? 19.812 -55.938 -25.375 1 88.56 59 SER A N 1
ATOM 454 C CA . SER A 1 59 ? 20.031 -54.781 -24.516 1 88.56 59 SER A CA 1
ATOM 455 C C . SER A 1 59 ? 19.594 -55.062 -23.078 1 88.56 59 SER A C 1
ATOM 457 O O . SER A 1 59 ? 18.484 -55.562 -22.844 1 88.56 59 SER A O 1
ATOM 459 N N . CYS A 1 60 ? 20.5 -54.875 -22.109 1 87.31 60 CYS A N 1
ATOM 460 C CA . CYS A 1 60 ? 20.141 -55.062 -20.703 1 87.31 60 CYS A CA 1
ATOM 461 C C . CYS A 1 60 ? 19.047 -54.094 -20.281 1 87.31 60 CYS A C 1
ATOM 463 O O . CYS A 1 60 ? 19.188 -52.875 -20.469 1 87.31 60 CYS A O 1
ATOM 465 N N . PRO A 1 61 ? 18.062 -54.469 -19.875 1 82.88 61 PRO A N 1
ATOM 466 C CA . PRO A 1 61 ? 16.938 -53.594 -19.5 1 82.88 61 PRO A CA 1
ATOM 467 C C . PRO A 1 61 ? 17.281 -52.656 -18.328 1 82.88 61 PRO A C 1
ATOM 469 O O . PRO A 1 61 ? 16.609 -51.656 -18.125 1 82.88 61 PRO A O 1
ATOM 472 N N . ILE A 1 62 ? 18.25 -52.906 -17.562 1 79.94 62 ILE A N 1
ATOM 473 C CA . ILE A 1 62 ? 18.562 -52.125 -16.375 1 79.94 62 ILE A CA 1
ATOM 474 C C . ILE A 1 62 ? 19.641 -51.094 -16.688 1 79.94 62 ILE A C 1
ATOM 476 O O . ILE A 1 62 ? 19.484 -49.906 -16.406 1 79.94 62 ILE A O 1
ATOM 480 N N . CYS A 1 63 ? 20.75 -51.531 -17.297 1 78.06 63 CYS A N 1
ATOM 481 C CA . CYS A 1 63 ? 21.859 -50.625 -17.531 1 78.06 63 CYS A CA 1
ATOM 482 C C . CYS A 1 63 ? 21.906 -50.188 -19 1 78.06 63 CYS A C 1
ATOM 484 O O . CYS A 1 63 ? 22.703 -49.312 -19.359 1 78.06 63 CYS A O 1
ATOM 486 N N . SER A 1 64 ? 21.141 -50.812 -19.953 1 80.25 64 SER A N 1
ATOM 487 C CA . SER A 1 64 ? 20.984 -50.438 -21.359 1 80.25 64 SER A CA 1
ATOM 488 C C . SER A 1 64 ? 22.219 -50.812 -22.172 1 80.25 64 SER A C 1
ATOM 490 O O . SER A 1 64 ? 22.391 -50.312 -23.297 1 80.25 64 SER A O 1
ATOM 492 N N . ARG A 1 65 ? 23.156 -51.594 -21.594 1 83.94 65 ARG A N 1
ATOM 493 C CA . ARG A 1 65 ? 24.312 -52.062 -22.359 1 83.94 65 ARG A CA 1
ATOM 494 C C . ARG A 1 65 ? 23.891 -53.062 -23.422 1 83.94 65 ARG A C 1
ATOM 496 O O . ARG A 1 65 ? 23.031 -53.906 -23.172 1 83.94 65 ARG A O 1
ATOM 503 N N . LYS A 1 66 ? 24.531 -53.062 -24.5 1 88.5 66 LYS A N 1
ATOM 504 C CA . LYS A 1 66 ? 24.172 -53.938 -25.609 1 88.5 66 LYS A CA 1
ATOM 505 C C . LYS A 1 66 ? 25.172 -55.062 -25.766 1 88.5 66 LYS A C 1
ATOM 507 O O . LYS A 1 66 ? 26.391 -54.875 -25.625 1 88.5 66 LYS A O 1
ATOM 512 N N . TYR A 1 67 ? 24.719 -56.344 -25.891 1 88 67 TYR A N 1
ATOM 513 C CA . TYR A 1 67 ? 25.562 -57.531 -26.062 1 88 67 TYR A CA 1
ATOM 514 C C . TYR A 1 67 ? 25.203 -58.281 -27.359 1 88 67 TYR A C 1
ATOM 516 O O . TYR A 1 67 ? 24.031 -58.375 -27.719 1 88 67 TYR A O 1
ATOM 524 N N . GLU A 1 68 ? 26.188 -58.656 -27.969 1 85.31 68 GLU A N 1
ATOM 525 C CA . GLU A 1 68 ? 26 -59.438 -29.188 1 85.31 68 GLU A CA 1
ATOM 526 C C . GLU A 1 68 ? 25.641 -60.875 -28.875 1 85.31 68 GLU A C 1
ATOM 528 O O . GLU A 1 68 ? 26.266 -61.5 -28 1 85.31 68 GLU A O 1
ATOM 533 N N . VAL A 1 69 ? 24.609 -61.406 -29.406 1 83.44 69 VAL A N 1
ATOM 534 C CA . VAL A 1 69 ? 24.188 -62.781 -29.203 1 83.44 69 VAL A CA 1
ATOM 535 C C . VAL A 1 69 ? 24.375 -63.562 -30.5 1 83.44 69 VAL A C 1
ATOM 537 O O . VAL A 1 69 ? 23.531 -63.5 -31.406 1 83.44 69 VAL A O 1
ATOM 540 N N . PRO A 1 70 ? 25.578 -64.312 -30.469 1 75.44 70 PRO A N 1
ATOM 541 C CA . PRO A 1 70 ? 25.75 -65.062 -31.672 1 75.44 70 PRO A CA 1
ATOM 542 C C . PRO A 1 70 ? 24.641 -66.062 -31.891 1 75.44 70 PRO A C 1
ATOM 544 O O . PRO A 1 70 ? 24.156 -66.688 -30.938 1 75.44 70 PRO A O 1
ATOM 547 N N . ASP A 1 71 ? 24.156 -66.375 -33.125 1 70.56 71 ASP A N 1
ATOM 548 C CA . ASP A 1 71 ? 23.172 -67.375 -33.625 1 70.56 71 ASP A CA 1
ATOM 549 C C . ASP A 1 71 ? 21.828 -67.125 -32.938 1 70.56 71 ASP A C 1
ATOM 551 O O . ASP A 1 71 ? 20.953 -68 -33 1 70.56 71 ASP A O 1
ATOM 555 N N . SER A 1 72 ? 21.562 -66 -32.219 1 68.19 72 SER A N 1
ATOM 556 C CA . SER A 1 72 ? 20.312 -65.625 -31.594 1 68.19 72 SER A CA 1
ATOM 557 C C . SER A 1 72 ? 19.859 -66.625 -30.562 1 68.19 72 SER A C 1
ATOM 559 O O . SER A 1 72 ? 18.672 -66.875 -30.406 1 68.19 72 SER A O 1
ATOM 561 N N . SER A 1 73 ? 20.828 -67.375 -30.047 1 71.81 73 SER A N 1
ATOM 562 C CA . SER A 1 73 ? 20.469 -68.375 -29.047 1 71.81 73 SER A CA 1
ATOM 563 C C . SER A 1 73 ? 20.812 -67.938 -27.641 1 71.81 73 SER A C 1
ATOM 565 O O . SER A 1 73 ? 21.906 -67.375 -27.406 1 71.81 73 SER A O 1
ATOM 567 N N . PRO A 1 74 ? 19.875 -68.125 -26.766 1 66.88 74 PRO A N 1
ATOM 568 C CA . PRO A 1 74 ? 20.109 -67.75 -25.375 1 66.88 74 PRO A CA 1
ATOM 569 C C . PRO A 1 74 ? 21.234 -68.562 -24.734 1 66.88 74 PRO A C 1
ATOM 571 O O . PRO A 1 74 ? 21.719 -68.188 -23.656 1 66.88 74 PRO A O 1
ATOM 574 N N . ASP A 1 75 ? 21.703 -69.5 -25.406 1 71.81 75 ASP A N 1
ATOM 575 C CA . ASP A 1 75 ? 22.719 -70.438 -24.859 1 71.81 75 ASP A CA 1
ATOM 576 C C . ASP A 1 75 ? 24.078 -69.75 -24.828 1 71.81 75 ASP A C 1
ATOM 578 O O . ASP A 1 75 ? 25.047 -70.312 -24.297 1 71.81 75 ASP A O 1
ATOM 582 N N . ALA A 1 76 ? 24.094 -68.625 -25.297 1 78 76 ALA A N 1
ATOM 583 C CA . ALA A 1 76 ? 25.344 -67.875 -25.297 1 78 76 ALA A CA 1
ATOM 584 C C . ALA A 1 76 ? 25.656 -67.375 -23.891 1 78 76 ALA A C 1
ATOM 586 O O . ALA A 1 76 ? 26.797 -67 -23.594 1 78 76 ALA A O 1
ATOM 587 N N . PHE A 1 77 ? 24.672 -67.375 -23.078 1 86.62 77 PHE A N 1
ATOM 588 C CA . PHE A 1 77 ? 24.859 -66.875 -21.734 1 86.62 77 PHE A CA 1
ATOM 589 C C . PHE A 1 77 ? 24.812 -68 -20.703 1 86.62 77 PHE A C 1
ATOM 591 O O . PHE A 1 77 ? 24.375 -69.062 -20.984 1 86.62 77 PHE A O 1
ATOM 598 N N . ILE A 1 78 ? 25.359 -67.625 -19.531 1 86.12 78 ILE A N 1
ATOM 599 C CA . ILE A 1 78 ? 25.531 -68.625 -18.5 1 86.12 78 ILE A CA 1
ATOM 600 C C . ILE A 1 78 ? 24.312 -68.625 -17.578 1 86.12 78 ILE A C 1
ATOM 602 O O . ILE A 1 78 ? 23.781 -67.562 -17.234 1 86.12 78 ILE A O 1
ATOM 606 N N . VAL A 1 79 ? 23.875 -69.812 -17.312 1 88.12 79 VAL A N 1
ATOM 607 C CA . VAL A 1 79 ? 22.781 -70 -16.344 1 88.12 79 VAL A CA 1
ATOM 608 C C . VAL A 1 79 ? 23.344 -69.938 -14.93 1 88.12 79 VAL A C 1
ATOM 610 O O . VAL A 1 79 ? 24.344 -70.562 -14.617 1 88.12 79 VAL A O 1
ATOM 613 N N . ASP A 1 80 ? 22.734 -69.125 -14.109 1 89.38 80 ASP A N 1
ATOM 614 C CA . ASP A 1 80 ? 23.141 -68.938 -12.719 1 89.38 80 ASP A CA 1
ATOM 615 C C . ASP A 1 80 ? 22.516 -70.062 -11.836 1 89.38 80 ASP A C 1
ATOM 617 O O . ASP A 1 80 ? 21.422 -69.812 -11.281 1 89.38 80 ASP A O 1
ATOM 621 N N . TYR A 1 81 ? 23.25 -71.062 -11.641 1 87.62 81 TYR A N 1
ATOM 622 C CA . TYR A 1 81 ? 22.734 -72.188 -10.859 1 87.62 81 TYR A CA 1
ATOM 623 C C . TYR A 1 81 ? 22.781 -71.875 -9.367 1 87.62 81 TYR A C 1
ATOM 625 O O . TYR A 1 81 ? 22.094 -72.5 -8.57 1 87.62 81 TYR A O 1
ATOM 633 N N . THR A 1 82 ? 23.625 -70.875 -9.062 1 88.38 82 THR A N 1
ATOM 634 C CA . THR A 1 82 ? 23.656 -70.5 -7.66 1 88.38 82 THR A CA 1
ATOM 635 C C . THR A 1 82 ? 22.328 -69.875 -7.242 1 88.38 82 THR A C 1
ATOM 637 O O . THR A 1 82 ? 21.828 -70.188 -6.148 1 88.38 82 THR A O 1
ATOM 640 N N . ARG A 1 83 ? 21.859 -69.125 -8.055 1 88.31 83 ARG A N 1
ATOM 641 C CA . ARG A 1 83 ? 20.578 -68.438 -7.793 1 88.31 83 ARG A CA 1
ATOM 642 C C . ARG A 1 83 ? 19.438 -69.5 -7.773 1 88.31 83 ARG A C 1
ATOM 644 O O . ARG A 1 83 ? 18.516 -69.375 -6.969 1 88.31 83 ARG A O 1
ATOM 651 N N . LEU A 1 84 ? 19.5 -70.375 -8.641 1 86.5 84 LEU A N 1
ATOM 652 C CA . LEU A 1 84 ? 18.5 -71.438 -8.664 1 86.5 84 LEU A CA 1
ATOM 653 C C . LEU A 1 84 ? 18.516 -72.25 -7.355 1 86.5 84 LEU A C 1
ATOM 655 O O . LEU A 1 84 ? 17.453 -72.625 -6.855 1 86.5 84 LEU A O 1
ATOM 659 N N . ASP A 1 85 ? 19.719 -72.438 -6.84 1 85.12 85 ASP A N 1
ATOM 660 C CA . ASP A 1 85 ? 19.844 -73.125 -5.555 1 85.12 85 ASP A CA 1
ATOM 661 C C . ASP A 1 85 ? 19.094 -72.312 -4.457 1 85.12 85 ASP A C 1
ATOM 663 O O . ASP A 1 85 ? 18.406 -72.938 -3.637 1 85.12 85 ASP A O 1
ATOM 667 N N . ILE A 1 86 ? 19.328 -71.125 -4.551 1 86.44 86 ILE A N 1
ATOM 668 C CA . ILE A 1 86 ? 18.719 -70.25 -3.535 1 86.44 86 ILE A CA 1
ATOM 669 C C . ILE A 1 86 ? 17.203 -70.25 -3.699 1 86.44 86 ILE A C 1
ATOM 671 O O . ILE A 1 86 ? 16.453 -70.312 -2.715 1 86.44 86 ILE A O 1
ATOM 675 N N . VAL A 1 87 ? 16.719 -70.125 -4.875 1 86.75 87 VAL A N 1
ATOM 676 C CA . VAL A 1 87 ? 15.289 -70.125 -5.164 1 86.75 87 VAL A CA 1
ATOM 677 C C . VAL A 1 87 ? 14.68 -71.438 -4.672 1 86.75 87 VAL A C 1
ATOM 679 O O . VAL A 1 87 ? 13.617 -71.438 -4.039 1 86.75 87 VAL A O 1
ATOM 682 N N . ASN A 1 88 ? 15.328 -72.562 -4.91 1 82.75 88 ASN A N 1
ATOM 683 C CA . ASN A 1 88 ? 14.859 -73.875 -4.484 1 82.75 88 ASN A CA 1
ATOM 684 C C . ASN A 1 88 ? 14.828 -74 -2.963 1 82.75 88 ASN A C 1
ATOM 686 O O . ASN A 1 88 ? 13.906 -74.625 -2.402 1 82.75 88 ASN A O 1
ATOM 690 N N . PHE A 1 89 ? 15.82 -73.438 -2.441 1 85.25 89 PHE A N 1
ATOM 691 C CA . PHE A 1 89 ? 15.859 -73.438 -0.983 1 85.25 89 PHE A CA 1
ATOM 692 C C . PHE A 1 89 ? 14.672 -72.688 -0.404 1 85.25 89 PHE A C 1
ATOM 694 O O . PHE A 1 89 ? 13.984 -73.188 0.489 1 85.25 89 PHE A O 1
ATOM 701 N N . VAL A 1 90 ? 14.469 -71.5 -0.967 1 83.06 90 VAL A N 1
ATOM 702 C CA . VAL A 1 90 ? 13.391 -70.625 -0.464 1 83.06 90 VAL A CA 1
ATOM 703 C C . VAL A 1 90 ? 12.039 -71.312 -0.737 1 83.06 90 VAL A C 1
ATOM 705 O O . VAL A 1 90 ? 11.148 -71.25 0.109 1 83.06 90 VAL A O 1
ATOM 708 N N . ASN A 1 91 ? 11.891 -71.875 -1.859 1 80.56 91 ASN A N 1
ATOM 709 C CA . ASN A 1 91 ? 10.641 -72.562 -2.203 1 80.56 91 ASN A CA 1
ATOM 710 C C . ASN A 1 91 ? 10.375 -73.75 -1.288 1 80.56 91 ASN A C 1
ATOM 712 O O . ASN A 1 91 ? 9.219 -74.062 -0.983 1 80.56 91 ASN A O 1
ATOM 716 N N . THR A 1 92 ? 11.414 -74.375 -0.852 1 80.44 92 THR A N 1
ATOM 717 C CA . THR A 1 92 ? 11.289 -75.562 -0.027 1 80.44 92 THR A CA 1
ATOM 718 C C . THR A 1 92 ? 10.969 -75.25 1.417 1 80.44 92 THR A C 1
ATOM 720 O O . THR A 1 92 ? 10.125 -75.875 2.055 1 80.44 92 THR A O 1
ATOM 723 N N . PHE A 1 93 ? 11.562 -74.125 1.871 1 78.75 93 PHE A N 1
ATOM 724 C CA . PHE A 1 93 ? 11.469 -73.875 3.305 1 78.75 93 PHE A CA 1
ATOM 725 C C . PHE A 1 93 ? 10.594 -72.625 3.584 1 78.75 93 PHE A C 1
ATOM 727 O O . PHE A 1 93 ? 10.32 -72.312 4.742 1 78.75 93 PHE A O 1
ATOM 734 N N . HIS A 1 94 ? 10.273 -71.812 2.639 1 67.62 94 HIS A N 1
ATOM 735 C CA . HIS A 1 94 ? 9.594 -70.5 2.863 1 67.62 94 HIS A CA 1
ATOM 736 C C . HIS A 1 94 ? 8.32 -70.688 3.684 1 67.62 94 HIS A C 1
ATOM 738 O O . HIS A 1 94 ? 8.008 -69.875 4.547 1 67.62 94 HIS A O 1
ATOM 744 N N . GLN A 1 95 ? 7.16 -71.438 3.299 1 58.19 95 GLN A N 1
ATOM 745 C CA . GLN A 1 95 ? 5.836 -71.25 3.891 1 58.19 95 GLN A CA 1
ATOM 746 C C . GLN A 1 95 ? 5.676 -72.188 5.117 1 58.19 95 GLN A C 1
ATOM 748 O O . GLN A 1 95 ? 4.559 -72.438 5.562 1 58.19 95 GLN A O 1
ATOM 753 N N . GLY A 1 96 ? 6.77 -72.375 5.863 1 58.5 96 GLY A N 1
ATOM 754 C CA . GLY A 1 96 ? 6.609 -73.188 7.09 1 58.5 96 GLY A CA 1
ATOM 755 C C . GLY A 1 96 ? 5.902 -74.5 6.879 1 58.5 96 GLY A C 1
ATOM 756 O O . GLY A 1 96 ? 5.258 -75 7.793 1 58.5 96 GLY A O 1
ATOM 757 N N . LYS A 1 97 ? 5.762 -74.875 5.676 1 62.88 97 LYS A N 1
ATOM 758 C CA . LYS A 1 97 ? 4.973 -76.062 5.387 1 62.88 97 LYS A CA 1
ATOM 759 C C . LYS A 1 97 ? 5.758 -77.375 5.707 1 62.88 97 LYS A C 1
ATOM 761 O O . LYS A 1 97 ? 6.984 -77.375 5.57 1 62.88 97 LYS A O 1
ATOM 766 N N . ASP A 1 98 ? 5.141 -78.188 6.332 1 71.38 98 ASP A N 1
ATOM 767 C CA . ASP A 1 98 ? 5.684 -79.562 6.648 1 71.38 98 ASP A CA 1
ATOM 768 C C . ASP A 1 98 ? 6.113 -80.25 5.379 1 71.38 98 ASP A C 1
ATOM 770 O O . ASP A 1 98 ? 5.395 -80.25 4.379 1 71.38 98 ASP A O 1
ATOM 774 N N . ILE A 1 99 ? 7.43 -80.625 5.191 1 79.75 99 ILE A N 1
ATOM 775 C CA . ILE A 1 99 ? 7.965 -81.375 4.043 1 79.75 99 ILE A CA 1
ATOM 776 C C . ILE A 1 99 ? 7.66 -82.875 4.184 1 79.75 99 ILE A C 1
ATOM 778 O O . ILE A 1 99 ? 7.922 -83.438 5.234 1 79.75 99 ILE A O 1
ATOM 782 N N . SER A 1 100 ? 7.086 -83.438 3.262 1 82.19 100 SER A N 1
ATOM 783 C CA . SER A 1 100 ? 6.684 -84.812 3.299 1 82.19 100 SER A CA 1
ATOM 784 C C . SER A 1 100 ? 7.863 -85.75 2.992 1 82.19 100 SER A C 1
ATOM 786 O O . SER A 1 100 ? 8.758 -85.375 2.23 1 82.19 100 SER A O 1
ATOM 788 N N . CYS A 1 101 ? 7.957 -86.875 3.643 1 82 101 CYS A N 1
ATOM 789 C CA . CYS A 1 101 ? 8.961 -87.875 3.369 1 82 101 CYS A CA 1
ATOM 790 C C . CYS A 1 101 ? 8.828 -88.375 1.948 1 82 101 CYS A C 1
ATOM 792 O O . CYS A 1 101 ? 7.727 -88.75 1.518 1 82 101 CYS A O 1
ATOM 794 N N . GLU A 1 102 ? 9.852 -88.438 1.11 1 80.06 102 GLU A N 1
ATOM 795 C CA . GLU A 1 102 ? 9.789 -88.875 -0.294 1 80.06 102 GLU A CA 1
ATOM 796 C C . GLU A 1 102 ? 10.016 -90.375 -0.461 1 80.06 102 GLU A C 1
ATOM 798 O O . GLU A 1 102 ? 9.852 -90.875 -1.557 1 80.06 102 GLU A O 1
ATOM 803 N N . ASN A 1 103 ? 10.391 -91.062 0.559 1 78 103 ASN A N 1
ATOM 804 C CA . ASN A 1 103 ? 10.703 -92.5 0.474 1 78 103 ASN A CA 1
ATOM 805 C C . ASN A 1 103 ? 9.539 -93.312 0.951 1 78 103 ASN A C 1
ATOM 807 O O . ASN A 1 103 ? 9.43 -94.5 0.569 1 78 103 ASN A O 1
ATOM 811 N N . CYS A 1 104 ? 8.703 -92.875 1.921 1 78.31 104 CYS A N 1
ATOM 812 C CA . CYS A 1 104 ? 7.652 -93.75 2.449 1 78.31 104 CYS A CA 1
ATOM 813 C C . CYS A 1 104 ? 6.289 -93.312 1.889 1 78.31 104 CYS A C 1
ATOM 815 O O . CYS A 1 104 ? 6.09 -92.188 1.463 1 78.31 104 CYS A O 1
ATOM 817 N N . GLU A 1 105 ? 5.305 -94.25 1.544 1 72.38 105 GLU A N 1
ATOM 818 C CA . GLU A 1 105 ? 3.965 -94.062 0.993 1 72.38 105 GLU A CA 1
ATOM 819 C C . GLU A 1 105 ? 3.029 -93.438 2.014 1 72.38 105 GLU A C 1
ATOM 821 O O . GLU A 1 105 ? 1.974 -92.875 1.651 1 72.38 105 GLU A O 1
ATOM 826 N N . ASP A 1 106 ? 3.238 -93.438 3.289 1 71.94 106 ASP A N 1
ATOM 827 C CA . ASP A 1 106 ? 2.318 -92.938 4.316 1 71.94 106 ASP A CA 1
ATOM 828 C C . ASP A 1 106 ? 2.385 -91.438 4.438 1 71.94 106 ASP A C 1
ATOM 830 O O . ASP A 1 106 ? 1.642 -90.875 5.223 1 71.94 106 ASP A O 1
ATOM 834 N N . SER A 1 107 ? 3.051 -90.688 3.635 1 70.25 107 SER A N 1
ATOM 835 C CA . SER A 1 107 ? 3.15 -89.25 3.549 1 70.25 107 SER A CA 1
ATOM 836 C C . SER A 1 107 ? 3.477 -88.625 4.906 1 70.25 107 SER A C 1
ATOM 838 O O . SER A 1 107 ? 2.85 -87.688 5.32 1 70.25 107 SER A O 1
ATOM 840 N N . LYS A 1 108 ? 4.328 -89.125 5.633 1 77.19 108 LYS A N 1
ATOM 841 C CA . LYS A 1 108 ? 4.727 -88.562 6.926 1 77.19 108 LYS A CA 1
ATOM 842 C C . LYS A 1 108 ? 5.652 -87.375 6.754 1 77.19 108 LYS A C 1
ATOM 844 O O . LYS A 1 108 ? 6.207 -87.188 5.672 1 77.19 108 LYS A O 1
ATOM 849 N N . ILE A 1 109 ? 5.75 -86.688 7.805 1 82.44 109 ILE A N 1
ATOM 850 C CA . ILE A 1 109 ? 6.562 -85.438 7.824 1 82.44 109 ILE A CA 1
ATOM 851 C C . ILE A 1 109 ? 8.039 -85.812 7.898 1 82.44 109 ILE A C 1
ATOM 853 O O . ILE A 1 109 ? 8.438 -86.688 8.711 1 82.44 109 ILE A O 1
ATOM 857 N N . ALA A 1 110 ? 8.891 -85.188 6.98 1 85.88 110 ALA A N 1
ATOM 858 C CA . ALA A 1 110 ? 10.32 -85.5 6.922 1 85.88 110 ALA A CA 1
ATOM 859 C C . ALA A 1 110 ? 11.062 -84.75 8.047 1 85.88 110 ALA A C 1
ATOM 861 O O . ALA A 1 110 ? 10.836 -83.562 8.289 1 85.88 110 ALA A O 1
ATOM 862 N N . ASP A 1 111 ? 11.828 -85.438 8.727 1 84.31 111 ASP A N 1
ATOM 863 C CA . ASP A 1 111 ? 12.641 -84.875 9.781 1 84.31 111 ASP A CA 1
ATOM 864 C C . ASP A 1 111 ? 14.102 -84.75 9.344 1 84.31 111 ASP A C 1
ATOM 866 O O . ASP A 1 111 ? 14.883 -84 9.969 1 84.31 111 ASP A O 1
ATOM 870 N N . TYR A 1 112 ? 14.406 -85.5 8.359 1 85.12 112 TYR A N 1
ATOM 871 C CA . TYR A 1 112 ? 15.805 -85.562 7.938 1 85.12 112 TYR A CA 1
ATOM 872 C C . TYR A 1 112 ? 15.922 -85.438 6.426 1 85.12 112 TYR A C 1
ATOM 874 O O . TYR A 1 112 ? 14.945 -85.625 5.695 1 85.12 112 TYR A O 1
ATOM 882 N N . ARG A 1 113 ? 17.141 -85.062 5.949 1 86.5 113 ARG A N 1
ATOM 883 C CA . ARG A 1 113 ? 17.453 -85 4.527 1 86.5 113 ARG A CA 1
ATOM 884 C C . ARG A 1 113 ? 18.797 -85.625 4.238 1 86.5 113 ARG A C 1
ATOM 886 O O . ARG A 1 113 ? 19.781 -85.375 4.934 1 86.5 113 ARG A O 1
ATOM 893 N N . CYS A 1 114 ? 18.797 -86.5 3.35 1 83.69 114 CYS A N 1
ATOM 894 C CA . CYS A 1 114 ? 20.062 -87.062 2.891 1 83.69 114 CYS A CA 1
ATOM 895 C C . CYS A 1 114 ? 20.75 -86.125 1.902 1 83.69 114 CYS A C 1
ATOM 897 O O . CYS A 1 114 ? 20.188 -85.812 0.85 1 83.69 114 CYS A O 1
ATOM 899 N N . GLN A 1 115 ? 21.859 -85.688 2.121 1 77 115 GLN A N 1
ATOM 900 C CA . GLN A 1 115 ? 22.562 -84.688 1.31 1 77 115 GLN A CA 1
ATOM 901 C C . GLN A 1 115 ? 23.078 -85.312 0.018 1 77 115 GLN A C 1
ATOM 903 O O . GLN A 1 115 ? 23.203 -84.625 -1.003 1 77 115 GLN A O 1
ATOM 908 N N . ASP A 1 116 ? 23.375 -86.5 0.009 1 73.25 116 ASP A N 1
ATOM 909 C CA . ASP A 1 116 ? 23.953 -87.188 -1.145 1 73.25 116 ASP A CA 1
ATOM 910 C C . ASP A 1 116 ? 22.875 -87.562 -2.166 1 73.25 116 ASP A C 1
ATOM 912 O O . ASP A 1 116 ? 23.062 -87.375 -3.369 1 73.25 116 ASP A O 1
ATOM 916 N N . CYS A 1 117 ? 21.734 -88.125 -1.714 1 74.94 117 CYS A N 1
ATOM 917 C CA . CYS A 1 117 ? 20.672 -88.438 -2.643 1 74.94 117 CYS A CA 1
ATOM 918 C C . CYS A 1 117 ? 19.609 -87.375 -2.703 1 74.94 117 CYS A C 1
ATOM 920 O O . CYS A 1 117 ? 18.672 -87.438 -3.492 1 74.94 117 CYS A O 1
ATOM 922 N N . GLU A 1 118 ? 19.703 -86.312 -1.968 1 79.25 118 GLU A N 1
ATOM 923 C CA . GLU A 1 118 ? 18.812 -85.188 -1.925 1 79.25 118 GLU A CA 1
ATOM 924 C C . GLU A 1 118 ? 17.375 -85.562 -1.669 1 79.25 118 GLU A C 1
ATOM 926 O O . GLU A 1 118 ? 16.453 -85.062 -2.301 1 79.25 118 GLU A O 1
ATOM 931 N N . THR A 1 119 ? 17.141 -86.375 -0.787 1 80.56 119 THR A N 1
ATOM 932 C CA . THR A 1 119 ? 15.797 -86.938 -0.484 1 80.56 119 THR A CA 1
ATOM 933 C C . THR A 1 119 ? 15.43 -86.625 0.97 1 80.56 119 THR A C 1
ATOM 935 O O . THR A 1 119 ? 16.266 -86.75 1.863 1 80.56 119 THR A O 1
ATOM 938 N N . PHE A 1 120 ? 14.211 -86.375 1.182 1 87.06 120 PHE A N 1
ATOM 939 C CA . PHE A 1 120 ? 13.688 -86.125 2.52 1 87.06 120 PHE A CA 1
ATOM 940 C C . PHE A 1 120 ? 13.18 -87.375 3.146 1 87.06 120 PHE A C 1
ATOM 942 O O . PHE A 1 120 ? 12.484 -88.188 2.492 1 87.06 120 PHE A O 1
ATOM 949 N N . LEU A 1 121 ? 13.562 -87.562 4.352 1 87.19 121 LEU A N 1
ATOM 950 C CA . LEU A 1 121 ? 13.273 -88.812 5.016 1 87.19 121 LEU A CA 1
ATOM 951 C C . LEU A 1 121 ? 12.609 -88.625 6.363 1 87.19 121 LEU A C 1
ATOM 953 O O . LEU A 1 121 ? 12.945 -87.688 7.078 1 87.19 121 LEU A O 1
ATOM 957 N N . CYS A 1 122 ? 11.68 -89.375 6.637 1 83.31 122 CYS A N 1
ATOM 958 C CA . CYS A 1 122 ? 11.102 -89.375 7.98 1 83.31 122 CYS A CA 1
ATOM 959 C C . CYS A 1 122 ? 11.938 -90.25 8.93 1 83.31 122 CYS A C 1
ATOM 961 O O . CYS A 1 122 ? 12.898 -90.875 8.516 1 83.31 122 CYS A O 1
ATOM 963 N N . THR A 1 123 ? 11.719 -90.375 10.195 1 83.56 123 THR A N 1
ATOM 964 C CA . THR A 1 123 ? 12.516 -91 11.219 1 83.56 123 THR A CA 1
ATOM 965 C C . THR A 1 123 ? 12.602 -92.5 10.945 1 83.56 123 THR A C 1
ATOM 967 O O . THR A 1 123 ? 13.695 -93.062 10.945 1 83.56 123 THR A O 1
ATOM 970 N N . PRO A 1 124 ? 11.461 -93.188 10.609 1 82 124 PRO A N 1
ATOM 971 C CA . PRO A 1 124 ? 11.578 -94.625 10.289 1 82 124 PRO A CA 1
ATOM 972 C C . PRO A 1 124 ? 12.336 -94.875 8.984 1 82 124 PRO A C 1
ATOM 974 O O . PRO A 1 124 ? 13.102 -95.812 8.883 1 82 124 PRO A O 1
ATOM 977 N N . CYS A 1 125 ? 12.188 -94 8.055 1 85.12 125 CYS A N 1
ATOM 978 C CA . CYS A 1 125 ? 12.836 -94.125 6.758 1 85.12 125 CYS A CA 1
ATOM 979 C C . CYS A 1 125 ? 14.32 -93.812 6.844 1 85.12 125 CYS A C 1
ATOM 981 O O . CYS A 1 125 ? 15.117 -94.375 6.059 1 85.12 125 CYS A O 1
ATOM 983 N N . ARG A 1 126 ? 14.758 -93.062 7.797 1 84.56 126 ARG A N 1
ATOM 984 C CA . ARG A 1 126 ? 16.172 -92.812 8.039 1 84.56 126 ARG A CA 1
ATOM 985 C C . ARG A 1 126 ? 16.906 -94.125 8.414 1 84.56 126 ARG A C 1
ATOM 987 O O . ARG A 1 126 ? 17.984 -94.375 7.895 1 84.56 126 ARG A O 1
ATOM 994 N N . LYS A 1 127 ? 16.203 -94.875 9.289 1 80.19 127 LYS A N 1
ATOM 995 C CA . LYS A 1 127 ? 16.781 -96.188 9.75 1 80.19 127 LYS A CA 1
ATOM 996 C C . LYS A 1 127 ? 16.906 -97.188 8.609 1 80.19 127 LYS A C 1
ATOM 998 O O . LYS A 1 127 ? 17.922 -97.812 8.469 1 80.19 127 LYS A O 1
ATOM 1003 N N . SER A 1 128 ? 15.852 -97.125 7.777 1 80.81 128 SER A N 1
ATOM 1004 C CA . SER A 1 128 ? 15.867 -98 6.629 1 80.81 128 SER A CA 1
ATOM 1005 C C . SER A 1 128 ? 16.906 -97.562 5.598 1 80.81 128 SER A C 1
ATOM 1007 O O . SER A 1 128 ? 17.547 -98.438 4.961 1 80.81 128 SER A O 1
ATOM 1009 N N . HIS A 1 129 ? 17.156 -96.312 5.41 1 81.06 129 HIS A N 1
ATOM 1010 C CA . HIS A 1 129 ? 18.094 -95.75 4.449 1 81.06 129 HIS A CA 1
ATOM 1011 C C . HIS A 1 129 ? 19.531 -96.062 4.852 1 81.06 129 HIS A C 1
ATOM 1013 O O . HIS A 1 129 ? 20.359 -96.375 4.004 1 81.06 129 HIS A O 1
ATOM 1019 N N . THR A 1 130 ? 19.812 -96.062 6.109 1 77.88 130 THR A N 1
ATOM 1020 C CA . THR A 1 130 ? 21.172 -96.312 6.609 1 77.88 130 THR A CA 1
ATOM 1021 C C . THR A 1 130 ? 21.516 -97.75 6.609 1 77.88 130 THR A C 1
ATOM 1023 O O . THR A 1 130 ? 22.688 -98.125 6.609 1 77.88 130 THR A O 1
ATOM 1026 N N . ASN A 1 131 ? 20.438 -98.688 6.609 1 76.06 131 ASN A N 1
ATOM 1027 C CA . ASN A 1 131 ? 20.641 -100.125 6.703 1 76.06 131 ASN A CA 1
ATOM 1028 C C . ASN A 1 131 ? 20.969 -100.75 5.344 1 76.06 131 ASN A C 1
ATOM 1030 O O . ASN A 1 131 ? 21.391 -101.938 5.262 1 76.06 131 ASN A O 1
ATOM 1034 N N . ILE A 1 132 ? 20.734 -99.938 4.293 1 71.25 132 ILE A N 1
ATOM 1035 C CA . ILE A 1 132 ? 21.078 -100.438 2.967 1 71.25 132 ILE A CA 1
ATOM 1036 C C . ILE A 1 132 ? 22.562 -100.25 2.711 1 71.25 132 ILE A C 1
ATOM 1038 O O . ILE A 1 132 ? 23.094 -99.125 2.879 1 71.25 132 ILE A O 1
ATOM 1042 N N . ARG A 1 133 ? 23.359 -101.312 2.398 1 66.62 133 ARG A N 1
ATOM 1043 C CA . ARG A 1 133 ? 24.812 -101.375 2.279 1 66.62 133 ARG A CA 1
ATOM 1044 C C . ARG A 1 133 ? 25.312 -100.25 1.364 1 66.62 133 ARG A C 1
ATOM 1046 O O . ARG A 1 133 ? 26.328 -99.625 1.66 1 66.62 133 ARG A O 1
ATOM 1053 N N . ARG A 1 134 ? 24.672 -99.938 0.333 1 66.94 134 ARG A N 1
ATOM 1054 C CA . ARG A 1 134 ? 25.125 -99 -0.676 1 66.94 134 ARG A CA 1
ATOM 1055 C C . ARG A 1 134 ? 24.953 -97.562 -0.195 1 66.94 134 ARG A C 1
ATOM 1057 O O . ARG A 1 134 ? 25.656 -96.625 -0.663 1 66.94 134 ARG A O 1
ATOM 1064 N N . ARG A 1 135 ? 24.125 -97.312 0.779 1 69.19 135 ARG A N 1
ATOM 1065 C CA . ARG A 1 135 ? 23.828 -95.938 1.19 1 69.19 135 ARG A CA 1
ATOM 1066 C C . ARG A 1 135 ? 24.344 -95.688 2.598 1 69.19 135 ARG A C 1
ATOM 1068 O O . ARG A 1 135 ? 24.031 -94.625 3.191 1 69.19 135 ARG A O 1
ATOM 1075 N N . LYS A 1 136 ? 25.031 -96.562 3.145 1 71.38 136 LYS A N 1
ATOM 1076 C CA . LYS A 1 136 ? 25.516 -96.5 4.52 1 71.38 136 LYS A CA 1
ATOM 1077 C C . LYS A 1 136 ? 26.422 -95.25 4.719 1 71.38 136 LYS A C 1
ATOM 1079 O O . LYS A 1 136 ? 26.484 -94.688 5.816 1 71.38 136 LYS A O 1
ATOM 1084 N N . HIS A 1 137 ? 27.094 -94.688 3.646 1 74.75 137 HIS A N 1
ATOM 1085 C CA . HIS A 1 137 ? 28.047 -93.625 3.809 1 74.75 137 HIS A CA 1
ATOM 1086 C C . HIS A 1 137 ? 27.406 -92.25 3.436 1 74.75 137 HIS A C 1
ATOM 1088 O O . HIS A 1 137 ? 28.109 -91.25 3.336 1 74.75 137 HIS A O 1
ATOM 1094 N N . HIS A 1 138 ? 26.125 -92.312 3.332 1 79.81 138 HIS A N 1
ATOM 1095 C CA . HIS A 1 138 ? 25.484 -91 2.992 1 79.81 138 HIS A CA 1
ATOM 1096 C C . HIS A 1 138 ? 25.375 -90.125 4.211 1 79.81 138 HIS A C 1
ATOM 1098 O O . HIS A 1 138 ? 25.219 -90.562 5.336 1 79.81 138 HIS A O 1
ATOM 1104 N N . LYS A 1 139 ? 25.562 -88.875 3.912 1 81.44 139 LYS A N 1
ATOM 1105 C CA . LYS A 1 139 ? 25.453 -87.875 4.996 1 81.44 139 LYS A CA 1
ATOM 1106 C C . LYS A 1 139 ? 24.016 -87.438 5.172 1 81.44 139 LYS A C 1
ATOM 1108 O O . LYS A 1 139 ? 23.453 -86.75 4.289 1 81.44 139 LYS A O 1
ATOM 1113 N N . ILE A 1 140 ? 23.375 -87.75 6.23 1 82.38 140 ILE A N 1
ATOM 1114 C CA . ILE A 1 140 ? 22 -87.375 6.543 1 82.38 140 ILE A CA 1
ATOM 1115 C C . ILE A 1 140 ? 22 -86.312 7.605 1 82.38 140 ILE A C 1
ATOM 1117 O O . ILE A 1 140 ? 22.625 -86.438 8.656 1 82.38 140 ILE A O 1
ATOM 1121 N N . ILE A 1 141 ? 21.312 -85.188 7.289 1 82.75 141 ILE A N 1
ATOM 1122 C CA . ILE A 1 141 ? 21.25 -84.062 8.219 1 82.75 141 ILE A CA 1
ATOM 1123 C C . ILE A 1 141 ? 19.812 -83.812 8.648 1 82.75 141 ILE A C 1
ATOM 1125 O O . ILE A 1 141 ? 18.875 -84.062 7.871 1 82.75 141 ILE A O 1
ATOM 1129 N N . ALA A 1 142 ? 19.641 -83.438 9.844 1 84.44 142 ALA A N 1
ATOM 1130 C CA . ALA A 1 142 ? 18.312 -83.062 10.336 1 84.44 142 ALA A CA 1
ATOM 1131 C C . ALA A 1 142 ? 17.828 -81.75 9.727 1 84.44 142 ALA A C 1
ATOM 1133 O O . ALA A 1 142 ? 18.609 -80.812 9.578 1 84.44 142 ALA A O 1
ATOM 1134 N N . ILE A 1 143 ? 16.625 -81.75 9.258 1 82.25 143 ILE A N 1
ATOM 1135 C CA . ILE A 1 143 ? 16.031 -80.562 8.656 1 82.25 143 ILE A CA 1
ATOM 1136 C C . ILE A 1 143 ? 16.156 -79.375 9.633 1 82.25 143 ILE A C 1
ATOM 1138 O O . ILE A 1 143 ? 16.359 -78.25 9.211 1 82.25 143 ILE A O 1
ATOM 1142 N N . ALA A 1 144 ? 16.125 -79.625 10.914 1 78.25 144 ALA A N 1
ATOM 1143 C CA . ALA A 1 144 ? 16.25 -78.562 11.922 1 78.25 144 ALA A CA 1
ATOM 1144 C C . ALA A 1 144 ? 17.672 -78 11.93 1 78.25 144 ALA A C 1
ATOM 1146 O O . ALA A 1 144 ? 17.875 -76.875 12.336 1 78.25 144 ALA A O 1
ATOM 1147 N N . ASP A 1 145 ? 18.672 -78.688 11.359 1 79.12 145 ASP A N 1
ATOM 1148 C CA . ASP A 1 145 ? 20.062 -78.25 11.375 1 79.12 145 ASP A CA 1
ATOM 1149 C C . ASP A 1 145 ? 20.391 -77.438 10.109 1 79.12 145 ASP A C 1
ATOM 1151 O O . ASP A 1 145 ? 21.484 -76.875 9.977 1 79.12 145 ASP A O 1
ATOM 1155 N N . ILE A 1 146 ? 19.484 -77.438 9.227 1 81.06 146 ILE A N 1
ATOM 1156 C CA . ILE A 1 146 ? 19.688 -76.625 8.031 1 81.06 146 ILE A CA 1
ATOM 1157 C C . ILE A 1 146 ? 19.359 -75.125 8.344 1 81.06 146 ILE A C 1
ATOM 1159 O O . ILE A 1 146 ? 18.188 -74.812 8.477 1 81.06 146 ILE A O 1
ATOM 1163 N N . LYS A 1 147 ? 20.438 -74.438 8.5 1 75.44 147 LYS A N 1
ATOM 1164 C CA . LYS A 1 147 ? 20.25 -73.062 8.93 1 75.44 147 LYS A CA 1
ATOM 1165 C C . LYS A 1 147 ? 20.141 -72.125 7.734 1 75.44 147 LYS A C 1
ATOM 1167 O O . LYS A 1 147 ? 19.359 -71.125 7.746 1 75.44 147 LYS A O 1
ATOM 1172 N N . ASP A 1 148 ? 21 -72.375 6.781 1 78.06 148 ASP A N 1
ATOM 1173 C CA . ASP A 1 148 ? 20.984 -71.5 5.613 1 78.06 148 ASP A CA 1
ATOM 1174 C C . ASP A 1 148 ? 21.219 -72.312 4.328 1 78.06 148 ASP A C 1
ATOM 1176 O O . ASP A 1 148 ? 21.25 -73.5 4.352 1 78.06 148 ASP A O 1
ATOM 1180 N N . VAL A 1 149 ? 21.281 -71.562 3.213 1 78.38 149 VAL A N 1
ATOM 1181 C CA . VAL A 1 149 ? 21.375 -72.188 1.894 1 78.38 149 VAL A CA 1
ATOM 1182 C C . VAL A 1 149 ? 22.656 -73 1.799 1 78.38 149 VAL A C 1
ATOM 1184 O O . VAL A 1 149 ? 22.719 -73.938 1.04 1 78.38 149 VAL A O 1
ATOM 1187 N N . SER A 1 150 ? 23.609 -72.75 2.67 1 77.75 150 SER A N 1
ATOM 1188 C CA . SER A 1 150 ? 24.891 -73.438 2.623 1 77.75 150 SER A CA 1
ATOM 1189 C C . SER A 1 150 ? 24.75 -74.875 3.061 1 77.75 150 SER A C 1
ATOM 1191 O O . SER A 1 150 ? 25.531 -75.75 2.648 1 77.75 150 SER A O 1
ATOM 1193 N N . ASP A 1 151 ? 23.719 -75.125 3.77 1 77.06 151 ASP A N 1
ATOM 1194 C CA . ASP A 1 151 ? 23.516 -76.438 4.293 1 77.06 151 ASP A CA 1
ATOM 1195 C C . ASP A 1 151 ? 22.609 -77.25 3.363 1 77.06 151 ASP A C 1
ATOM 1197 O O . ASP A 1 151 ? 22.359 -78.438 3.613 1 77.06 151 ASP A O 1
ATOM 1201 N N . PHE A 1 152 ? 22.156 -76.625 2.412 1 76.38 152 PHE A N 1
ATOM 1202 C CA . PHE A 1 152 ? 21.25 -77.25 1.456 1 76.38 152 PHE A CA 1
ATOM 1203 C C . PHE A 1 152 ? 21.969 -77.562 0.151 1 76.38 152 PHE A C 1
ATOM 1205 O O . PHE A 1 152 ? 21.969 -76.75 -0.777 1 76.38 152 PHE A O 1
ATOM 1212 N N . LYS A 1 153 ? 22.719 -78.562 0.13 1 68.19 153 LYS A N 1
ATOM 1213 C CA . LYS A 1 153 ? 23.594 -78.938 -0.993 1 68.19 153 LYS A CA 1
ATOM 1214 C C . LYS A 1 153 ? 22.812 -79.562 -2.135 1 68.19 153 LYS A C 1
ATOM 1216 O O . LYS A 1 153 ? 22.062 -80.5 -1.922 1 68.19 153 LYS A O 1
ATOM 1221 N N . GLN A 1 154 ? 22.766 -78.938 -3.268 1 74.12 154 GLN A N 1
ATOM 1222 C CA . GLN A 1 154 ? 22.188 -79.562 -4.469 1 74.12 154 GLN A CA 1
ATOM 1223 C C . GLN A 1 154 ? 23.266 -79.812 -5.504 1 74.12 154 GLN A C 1
ATOM 1225 O O . GLN A 1 154 ? 24.031 -78.938 -5.883 1 74.12 154 GLN A O 1
ATOM 1230 N N . GLU A 1 155 ? 23.391 -81 -5.832 1 73.62 155 GLU A N 1
ATOM 1231 C CA . GLU A 1 155 ? 24.453 -81.375 -6.754 1 73.62 155 GLU A CA 1
ATOM 1232 C C . GLU A 1 155 ? 24.109 -81 -8.188 1 73.62 155 GLU A C 1
ATOM 1234 O O . GLU A 1 155 ? 22.938 -81.125 -8.602 1 73.62 155 GLU A O 1
ATOM 1239 N N . MET A 1 156 ? 25 -80.375 -8.852 1 78.75 156 MET A N 1
ATOM 1240 C CA . MET A 1 156 ? 24.844 -80.125 -10.273 1 78.75 156 MET A CA 1
ATOM 1241 C C . MET A 1 156 ? 25.219 -81.312 -11.125 1 78.75 156 MET A C 1
ATOM 1243 O O . MET A 1 156 ? 26.281 -81.875 -10.953 1 78.75 156 MET A O 1
ATOM 1247 N N . LEU A 1 157 ? 24.266 -81.75 -11.867 1 78.88 157 LEU A N 1
ATOM 1248 C CA . LEU A 1 157 ? 24.438 -82.938 -12.656 1 78.88 157 LEU A CA 1
ATOM 1249 C C . LEU A 1 157 ? 24.953 -82.625 -14.055 1 78.88 157 LEU A C 1
ATOM 1251 O O . LEU A 1 157 ? 24.719 -81.5 -14.562 1 78.88 157 LEU A O 1
ATOM 1255 N N . CYS A 1 158 ? 25.781 -83.438 -14.547 1 78.44 158 CYS A N 1
ATOM 1256 C CA . CYS A 1 158 ? 26.359 -83.312 -15.875 1 78.44 158 CYS A CA 1
ATOM 1257 C C . CYS A 1 158 ? 25.281 -83.312 -16.953 1 78.44 158 CYS A C 1
ATOM 1259 O O . CYS A 1 158 ? 24.359 -84.125 -16.906 1 78.44 158 CYS A O 1
ATOM 1261 N N . THR A 1 159 ? 25.25 -82.375 -17.875 1 72.06 159 THR A N 1
ATOM 1262 C CA . THR A 1 159 ? 24.219 -82.25 -18.891 1 72.06 159 THR A CA 1
ATOM 1263 C C . THR A 1 159 ? 24.578 -83 -20.156 1 72.06 159 THR A C 1
ATOM 1265 O O . THR A 1 159 ? 23.781 -83.062 -21.094 1 72.06 159 THR A O 1
ATOM 1268 N N . ILE A 1 160 ? 25.719 -83.562 -20.312 1 75.06 160 ILE A N 1
ATOM 1269 C CA . ILE A 1 160 ? 26.141 -84.312 -21.5 1 75.06 160 ILE A CA 1
ATOM 1270 C C . ILE A 1 160 ? 25.344 -85.625 -21.609 1 75.06 160 ILE A C 1
ATOM 1272 O O . ILE A 1 160 ? 25.219 -86.375 -20.641 1 75.06 160 ILE A O 1
ATOM 1276 N N . PRO A 1 161 ? 24.797 -85.875 -22.781 1 74.19 161 PRO A N 1
ATOM 1277 C CA . PRO A 1 161 ? 24.047 -87.062 -22.984 1 74.19 161 PRO A CA 1
ATOM 1278 C C . PRO A 1 161 ? 24.859 -88.312 -22.672 1 74.19 161 PRO A C 1
ATOM 1280 O O . PRO A 1 161 ? 26 -88.438 -23.125 1 74.19 161 PRO A O 1
ATOM 1283 N N . GLY A 1 162 ? 24.453 -89.312 -21.984 1 71.31 162 GLY A N 1
ATOM 1284 C CA . GLY A 1 162 ? 25.125 -90.562 -21.594 1 71.31 162 GLY A CA 1
ATOM 1285 C C . GLY A 1 162 ? 25.734 -90.5 -20.203 1 71.31 162 GLY A C 1
ATOM 1286 O O . GLY A 1 162 ? 26.078 -91.5 -19.625 1 71.31 162 GLY A O 1
ATOM 1287 N N . HIS A 1 163 ? 26.031 -89.25 -19.703 1 75.44 163 HIS A N 1
ATOM 1288 C CA . HIS A 1 163 ? 26.594 -89.062 -18.359 1 75.44 163 HIS A CA 1
ATOM 1289 C C . HIS A 1 163 ? 25.516 -88.688 -17.359 1 75.44 163 HIS A C 1
ATOM 1291 O O . HIS A 1 163 ? 25.812 -88.062 -16.312 1 75.44 163 HIS A O 1
ATOM 1297 N N . LYS A 1 164 ? 24.375 -88.938 -17.766 1 69 164 LYS A N 1
ATOM 1298 C CA . LYS A 1 164 ? 23.203 -88.438 -17.031 1 69 164 LYS A CA 1
ATOM 1299 C C . LYS A 1 164 ? 23.25 -88.938 -15.578 1 69 164 LYS A C 1
ATOM 1301 O O . LYS A 1 164 ? 23.656 -90.062 -15.305 1 69 164 LYS A O 1
ATOM 1306 N N . ASP A 1 165 ? 23.203 -88.125 -14.492 1 68.25 165 ASP A N 1
ATOM 1307 C CA . ASP A 1 165 ? 23.062 -88.375 -13.07 1 68.25 165 ASP A CA 1
ATOM 1308 C C . ASP A 1 165 ? 24.422 -88.375 -12.367 1 68.25 165 ASP A C 1
ATOM 1310 O O . ASP A 1 165 ? 24.547 -88.75 -11.203 1 68.25 165 ASP A O 1
ATOM 1314 N N . ASN A 1 166 ? 25.516 -88 -13.203 1 79.81 166 ASN A N 1
ATOM 1315 C CA . ASN A 1 166 ? 26.797 -87.875 -12.539 1 79.81 166 ASN A CA 1
ATOM 1316 C C . ASN A 1 166 ? 27.016 -86.438 -12.07 1 79.81 166 ASN A C 1
ATOM 1318 O O . ASN A 1 166 ? 26.812 -85.5 -12.844 1 79.81 166 ASN A O 1
ATOM 1322 N N . PRO A 1 167 ? 27.328 -86.312 -10.789 1 81.5 167 PRO A N 1
ATOM 1323 C CA . PRO A 1 167 ? 27.594 -85 -10.273 1 81.5 167 PRO A CA 1
ATOM 1324 C C . PRO A 1 167 ? 28.891 -84.375 -10.812 1 81.5 167 PRO A C 1
ATOM 1326 O O . PRO A 1 167 ? 29.812 -85.125 -11.164 1 81.5 167 PRO A O 1
ATOM 1329 N N . LEU A 1 168 ? 28.875 -83.062 -11.031 1 85.19 168 LEU A N 1
ATOM 1330 C CA . LEU A 1 168 ? 30.078 -82.312 -11.406 1 85.19 168 LEU A CA 1
ATOM 1331 C C . LEU A 1 168 ? 31.016 -82.188 -10.203 1 85.19 168 LEU A C 1
ATOM 1333 O O . LEU A 1 168 ? 30.875 -81.188 -9.445 1 85.19 168 LEU A O 1
ATOM 1337 N N . ASP A 1 169 ? 31.953 -83 -9.93 1 80 169 ASP A N 1
ATOM 1338 C CA . ASP A 1 169 ? 32.75 -83 -8.703 1 80 169 ASP A CA 1
ATOM 1339 C C . ASP A 1 169 ? 34.219 -82.812 -9 1 80 169 ASP A C 1
ATOM 1341 O O . ASP A 1 169 ? 35.062 -82.812 -8.094 1 80 169 ASP A O 1
ATOM 1345 N N . ILE A 1 170 ? 34.562 -82.625 -10.305 1 86.5 170 ILE A N 1
ATOM 1346 C CA . ILE A 1 170 ? 35.969 -82.375 -10.68 1 86.5 170 ILE A CA 1
ATOM 1347 C C . ILE A 1 170 ? 36.062 -81.062 -11.438 1 86.5 170 ILE A C 1
ATOM 1349 O O . ILE A 1 170 ? 35.188 -80.75 -12.234 1 86.5 170 ILE A O 1
ATOM 1353 N N . TYR A 1 171 ? 37.031 -80.438 -11.086 1 89.19 171 TYR A N 1
ATOM 1354 C CA . TYR A 1 171 ? 37.25 -79.188 -11.797 1 89.19 171 TYR A CA 1
ATOM 1355 C C . TYR A 1 171 ? 38.5 -79.312 -12.664 1 89.19 171 TYR A C 1
ATOM 1357 O O . TYR A 1 171 ? 39.562 -79.688 -12.195 1 89.19 171 TYR A O 1
ATOM 1365 N N . CYS A 1 172 ? 38.344 -79.062 -13.883 1 87.94 172 CYS A N 1
ATOM 1366 C CA . CYS A 1 172 ? 39.469 -79 -14.781 1 87.94 172 CYS A CA 1
ATOM 1367 C C . CYS A 1 172 ? 40.125 -77.625 -14.758 1 87.94 172 CYS A C 1
ATOM 1369 O O . CYS A 1 172 ? 39.531 -76.625 -15.25 1 87.94 172 CYS A O 1
ATOM 1371 N N . ALA A 1 173 ? 41.281 -77.438 -14.164 1 79.94 173 ALA A N 1
ATOM 1372 C CA . ALA A 1 173 ? 41.969 -76.188 -13.977 1 79.94 173 ALA A CA 1
ATOM 1373 C C . ALA A 1 173 ? 42.906 -75.875 -15.141 1 79.94 173 ALA A C 1
ATOM 1375 O O . ALA A 1 173 ? 43.812 -75.062 -15.031 1 79.94 173 ALA A O 1
ATOM 1376 N N . GLY A 1 174 ? 42.844 -76.688 -16.188 1 77.44 174 GLY A N 1
ATOM 1377 C CA . GLY A 1 174 ? 43.656 -76.375 -17.359 1 77.44 174 GLY A CA 1
ATOM 1378 C C . GLY A 1 174 ? 43.438 -75 -17.906 1 77.44 174 GLY A C 1
ATOM 1379 O O . GLY A 1 174 ? 42.344 -74.438 -17.812 1 77.44 174 GLY A O 1
ATOM 1380 N N . GLU A 1 175 ? 44.438 -74.312 -18.422 1 74.81 175 GLU A N 1
ATOM 1381 C CA . GLU A 1 175 ? 44.438 -72.875 -18.859 1 74.81 175 GLU A CA 1
ATOM 1382 C C . GLU A 1 175 ? 43.375 -72.625 -19.922 1 74.81 175 GLU A C 1
ATOM 1384 O O . GLU A 1 175 ? 42.719 -71.625 -19.922 1 74.81 175 GLU A O 1
ATOM 1389 N N . ALA A 1 176 ? 43.031 -73.625 -20.766 1 76.69 176 ALA A N 1
ATOM 1390 C CA . ALA A 1 176 ? 42.125 -73.438 -21.875 1 76.69 176 ALA A CA 1
ATOM 1391 C C . ALA A 1 176 ? 40.719 -73.938 -21.531 1 76.69 176 ALA A C 1
ATOM 1393 O O . ALA A 1 176 ? 39.75 -73.625 -22.188 1 76.69 176 ALA A O 1
ATOM 1394 N N . CYS A 1 177 ? 40.344 -74.75 -20.516 1 79.44 177 CYS A N 1
ATOM 1395 C CA . CYS A 1 177 ? 39.062 -75.438 -20.25 1 79.44 177 CYS A CA 1
ATOM 1396 C C . CYS A 1 177 ? 38.406 -74.812 -19.016 1 79.44 177 CYS A C 1
ATOM 1398 O O . CYS A 1 177 ? 37.406 -74.062 -19.141 1 79.44 177 CYS A O 1
ATOM 1400 N N . LYS A 1 178 ? 38.906 -74.688 -17.828 1 80.88 178 LYS A N 1
ATOM 1401 C CA . LYS A 1 178 ? 38.406 -74.188 -16.562 1 80.88 178 LYS A CA 1
ATOM 1402 C C . LYS A 1 178 ? 36.906 -74.438 -16.391 1 80.88 178 LYS A C 1
ATOM 1404 O O . LYS A 1 178 ? 36.125 -73.438 -16.297 1 80.88 178 LYS A O 1
ATOM 1409 N N . LYS A 1 179 ? 36.406 -75.688 -16.406 1 83.81 179 LYS A N 1
ATOM 1410 C CA . LYS A 1 179 ? 35 -76.125 -16.266 1 83.81 179 LYS A CA 1
ATOM 1411 C C . LYS A 1 179 ? 34.844 -77.25 -15.273 1 83.81 179 LYS A C 1
ATOM 1413 O O . LYS A 1 179 ? 35.781 -78 -15.055 1 83.81 179 LYS A O 1
ATOM 1418 N N . ALA A 1 180 ? 33.719 -77.312 -14.711 1 86 180 ALA A N 1
ATOM 1419 C CA . ALA A 1 180 ? 33.375 -78.438 -13.867 1 86 180 ALA A CA 1
ATOM 1420 C C . ALA A 1 180 ? 32.906 -79.625 -14.703 1 86 180 ALA A C 1
ATOM 1422 O O . ALA A 1 180 ? 32.125 -79.5 -15.625 1 86 180 ALA A O 1
ATOM 1423 N N . VAL A 1 181 ? 33.562 -80.75 -14.484 1 85.31 181 VAL A N 1
ATOM 1424 C CA . VAL A 1 181 ? 33.219 -81.938 -15.266 1 85.31 181 VAL A CA 1
ATOM 1425 C C . VAL A 1 181 ? 32.906 -83.062 -14.336 1 85.31 181 VAL A C 1
ATOM 1427 O O . VAL A 1 181 ? 33.281 -83.062 -13.156 1 85.31 181 VAL A O 1
ATOM 1430 N N . CYS A 1 182 ? 32.156 -84 -14.82 1 84.25 182 CYS A N 1
ATOM 1431 C CA . CYS A 1 182 ? 31.875 -85.188 -14.047 1 84.25 182 CYS A CA 1
ATOM 1432 C C . CYS A 1 182 ? 32.969 -86.25 -14.219 1 84.25 182 CYS A C 1
ATOM 1434 O O . CYS A 1 182 ? 33.906 -86 -15 1 84.25 182 CYS A O 1
ATOM 1436 N N . SER A 1 183 ? 32.969 -87.25 -13.508 1 81.38 183 SER A N 1
ATOM 1437 C CA . SER A 1 183 ? 33.969 -88.312 -13.523 1 81.38 183 SER A CA 1
ATOM 1438 C C . SER A 1 183 ? 34.062 -89 -14.891 1 81.38 183 SER A C 1
ATOM 1440 O O . SER A 1 183 ? 35.156 -89.312 -15.383 1 81.38 183 SER A O 1
ATOM 1442 N N . MET A 1 184 ? 32.906 -89 -15.57 1 83.94 184 MET A N 1
ATOM 1443 C CA . MET A 1 184 ? 32.875 -89.625 -16.891 1 83.94 184 MET A CA 1
ATOM 1444 C C . MET A 1 184 ? 33.406 -88.688 -17.953 1 83.94 184 MET A C 1
ATOM 1446 O O . MET A 1 184 ? 34.156 -89.125 -18.844 1 83.94 184 MET A O 1
ATOM 1450 N N . CYS A 1 185 ? 33.094 -87.5 -17.781 1 86.31 185 CYS A N 1
ATOM 1451 C CA . CYS A 1 185 ? 33.625 -86.5 -18.703 1 86.31 185 CYS A CA 1
ATOM 1452 C C . CYS A 1 185 ? 35.156 -86.375 -18.625 1 86.31 185 CYS A C 1
ATOM 1454 O O . CYS A 1 185 ? 35.812 -86.25 -19.641 1 86.31 185 CYS A O 1
ATOM 1456 N N . TRP A 1 186 ? 35.719 -86.625 -17.438 1 86.75 186 TRP A N 1
ATOM 1457 C CA . TRP A 1 186 ? 37.156 -86.562 -17.234 1 86.75 186 TRP A CA 1
ATOM 1458 C C . TRP A 1 186 ? 37.844 -87.688 -17.953 1 86.75 186 TRP A C 1
ATOM 1460 O O . TRP A 1 186 ? 38.875 -87.5 -18.609 1 86.75 186 TRP A O 1
ATOM 1470 N N . MET A 1 187 ? 37.156 -88.812 -17.953 1 82.19 187 MET A N 1
ATOM 1471 C CA . MET A 1 187 ? 37.781 -90 -18.516 1 82.19 187 MET A CA 1
ATOM 1472 C C . MET A 1 187 ? 37.688 -90 -20.047 1 82.19 187 MET A C 1
ATOM 1474 O O . MET A 1 187 ? 38.625 -90.438 -20.719 1 82.19 187 MET A O 1
ATOM 1478 N N . GLU A 1 188 ? 36.688 -89.375 -20.469 1 81.81 188 GLU A N 1
ATOM 1479 C CA . GLU A 1 188 ? 36.469 -89.438 -21.906 1 81.81 188 GLU A CA 1
ATOM 1480 C C . GLU A 1 188 ? 37.094 -88.25 -22.641 1 81.81 188 GLU A C 1
ATOM 1482 O O . GLU A 1 188 ? 37.781 -88.438 -23.656 1 81.81 188 GLU A O 1
ATOM 1487 N N . ASP A 1 189 ? 36.938 -87.125 -22.156 1 80.25 189 ASP A N 1
ATOM 1488 C CA . ASP A 1 189 ? 37.219 -85.938 -22.969 1 80.25 189 ASP A CA 1
ATOM 1489 C C . ASP A 1 189 ? 38.344 -85.125 -22.344 1 80.25 189 ASP A C 1
ATOM 1491 O O . ASP A 1 189 ? 38.844 -84.188 -22.969 1 80.25 189 ASP A O 1
ATOM 1495 N N . HIS A 1 190 ? 38.75 -85.312 -21.094 1 80.31 190 HIS A N 1
ATOM 1496 C CA . HIS A 1 190 ? 39.719 -84.438 -20.406 1 80.31 190 HIS A CA 1
ATOM 1497 C C . HIS A 1 190 ? 40.969 -85.188 -20.031 1 80.31 190 HIS A C 1
ATOM 1499 O O . HIS A 1 190 ? 41.594 -84.938 -19 1 80.31 190 HIS A O 1
ATOM 1505 N N . SER A 1 191 ? 41.344 -86.312 -20.75 1 70.81 191 SER A N 1
ATOM 1506 C CA . SER A 1 191 ? 42.469 -87.125 -20.453 1 70.81 191 SER A CA 1
ATOM 1507 C C . SER A 1 191 ? 43.781 -86.562 -21 1 70.81 191 SER A C 1
ATOM 1509 O O . SER A 1 191 ? 44.875 -87 -20.656 1 70.81 191 SER A O 1
ATOM 1511 N N . GLY A 1 192 ? 43.812 -85.562 -21.797 1 67.06 192 GLY A N 1
ATOM 1512 C CA . GLY A 1 192 ? 45.031 -85.062 -22.406 1 67.06 192 GLY A CA 1
ATOM 1513 C C . GLY A 1 192 ? 45.844 -84.188 -21.5 1 67.06 192 GLY A C 1
ATOM 1514 O O . GLY A 1 192 ? 45.375 -83.812 -20.406 1 67.06 192 GLY A O 1
ATOM 1515 N N . ASN A 1 193 ? 47.156 -83.875 -21.766 1 72.62 193 ASN A N 1
ATOM 1516 C CA . ASN A 1 193 ? 48.156 -83.188 -21 1 72.62 193 ASN A CA 1
ATOM 1517 C C . ASN A 1 193 ? 47.75 -81.75 -20.75 1 72.62 193 ASN A C 1
ATOM 1519 O O . ASN A 1 193 ? 48.312 -81.062 -19.875 1 72.62 193 ASN A O 1
ATOM 1523 N N . ASP A 1 194 ? 46.688 -81.312 -21.422 1 79.19 194 ASP A N 1
ATOM 1524 C CA . ASP A 1 194 ? 46.312 -79.875 -21.266 1 79.19 194 ASP A CA 1
ATOM 1525 C C . ASP A 1 194 ? 45.25 -79.75 -20.203 1 79.19 194 ASP A C 1
ATOM 1527 O O . ASP A 1 194 ? 44.844 -78.625 -19.859 1 79.19 194 ASP A O 1
ATOM 1531 N N . HIS A 1 195 ? 44.781 -80.688 -19.531 1 83.81 195 HIS A N 1
ATOM 1532 C CA . HIS A 1 195 ? 43.75 -80.625 -18.5 1 83.81 195 HIS A CA 1
ATOM 1533 C C . HIS A 1 195 ? 44.344 -81 -17.141 1 83.81 195 HIS A C 1
ATOM 1535 O O . HIS A 1 195 ? 45.156 -81.938 -17.016 1 83.81 195 HIS A O 1
ATOM 1541 N N . ILE A 1 196 ? 44.156 -80.188 -16.172 1 85.75 196 ILE A N 1
ATOM 1542 C CA . ILE A 1 196 ? 44.656 -80.375 -14.812 1 85.75 196 ILE A CA 1
ATOM 1543 C C . ILE A 1 196 ? 43.5 -80.625 -13.867 1 85.75 196 ILE A C 1
ATOM 1545 O O . ILE A 1 196 ? 42.562 -79.812 -13.773 1 85.75 196 ILE A O 1
ATOM 1549 N N . ARG A 1 197 ? 43.531 -81.812 -13.266 1 82.88 197 ARG A N 1
ATOM 1550 C CA . ARG A 1 197 ? 42.469 -82.125 -12.336 1 82.88 197 ARG A CA 1
ATOM 1551 C C . ARG A 1 197 ? 42.656 -81.438 -10.984 1 82.88 197 ARG A C 1
ATOM 1553 O O . ARG A 1 197 ? 43.75 -81.562 -10.375 1 82.88 197 ARG A O 1
ATOM 1560 N N . LYS A 1 198 ? 41.781 -80.688 -10.562 1 86.69 198 LYS A N 1
ATOM 1561 C CA . LYS A 1 198 ? 41.781 -80.125 -9.234 1 86.69 198 LYS A CA 1
ATOM 1562 C C . LYS A 1 198 ? 40.5 -80.438 -8.484 1 86.69 198 LYS A C 1
ATOM 1564 O O . LYS A 1 198 ? 39.438 -80.688 -9.109 1 86.69 198 LYS A O 1
ATOM 1569 N N . ASP A 1 199 ? 40.719 -80.438 -7.105 1 86.75 199 ASP A N 1
ATOM 1570 C CA . ASP A 1 199 ? 39.531 -80.625 -6.27 1 86.75 199 ASP A CA 1
ATOM 1571 C C . ASP A 1 199 ? 38.594 -79.375 -6.375 1 86.75 199 ASP A C 1
ATOM 1573 O O . ASP A 1 199 ? 39.031 -78.25 -6.223 1 86.75 199 ASP A O 1
ATOM 1577 N N . ILE A 1 200 ? 37.406 -79.688 -6.695 1 88.12 200 ILE A N 1
ATOM 1578 C CA . ILE A 1 200 ? 36.469 -78.625 -7 1 88.12 200 ILE A CA 1
ATOM 1579 C C . ILE A 1 200 ? 36.219 -77.812 -5.754 1 88.12 200 ILE A C 1
ATOM 1581 O O . ILE A 1 200 ? 36.031 -76.562 -5.852 1 88.12 200 ILE A O 1
ATOM 1585 N N . THR A 1 201 ? 36.156 -78.312 -4.504 1 86.19 201 THR A N 1
ATOM 1586 C CA . THR A 1 201 ? 35.938 -77.562 -3.271 1 86.19 201 THR A CA 1
ATOM 1587 C C . THR A 1 201 ? 37.094 -76.625 -2.975 1 86.19 201 THR A C 1
ATOM 1589 O O . THR A 1 201 ? 36.875 -75.5 -2.559 1 86.19 201 THR A O 1
ATOM 1592 N N . ASN A 1 202 ? 38.281 -77.125 -3.205 1 87.81 202 ASN A N 1
ATOM 1593 C CA . ASN A 1 202 ? 39.438 -76.25 -2.986 1 87.81 202 ASN A CA 1
ATOM 1594 C C . ASN A 1 202 ? 39.5 -75.125 -3.99 1 87.81 202 ASN A C 1
ATOM 1596 O O . ASN A 1 202 ? 39.812 -74 -3.625 1 87.81 202 ASN A O 1
ATOM 1600 N N . GLN A 1 203 ? 39.156 -75.5 -5.168 1 88.94 203 GLN A N 1
ATOM 1601 C CA . GLN A 1 203 ? 39.156 -74.438 -6.188 1 88.94 203 GLN A CA 1
ATOM 1602 C C . GLN A 1 203 ? 38.062 -73.438 -5.914 1 88.94 203 GLN A C 1
ATOM 1604 O O . GLN A 1 203 ? 38.25 -72.25 -6.141 1 88.94 203 GLN A O 1
ATOM 1609 N N . PHE A 1 204 ? 36.969 -73.875 -5.477 1 90.06 204 PHE A N 1
ATOM 1610 C CA . PHE A 1 204 ? 35.875 -73 -5.094 1 90.06 204 PHE A CA 1
ATOM 1611 C C . PHE A 1 204 ? 36.344 -72 -4.031 1 90.06 204 PHE A C 1
ATOM 1613 O O . PHE A 1 204 ? 36.156 -70.812 -4.18 1 90.06 204 PHE A O 1
ATOM 1620 N N . GLU A 1 205 ? 36.969 -72.438 -2.99 1 90.19 205 GLU A N 1
ATOM 1621 C CA . GLU A 1 205 ? 37.406 -71.562 -1.911 1 90.19 205 GLU A CA 1
ATOM 1622 C C . GLU A 1 205 ? 38.5 -70.562 -2.398 1 90.19 205 GLU A C 1
ATOM 1624 O O . GLU A 1 205 ? 38.5 -69.375 -2.01 1 90.19 205 GLU A O 1
ATOM 1629 N N . GLU A 1 206 ? 39.281 -71.062 -3.244 1 89.25 206 GLU A N 1
ATOM 1630 C CA . GLU A 1 206 ? 40.344 -70.188 -3.764 1 89.25 206 GLU A CA 1
ATOM 1631 C C . GLU A 1 206 ? 39.781 -69.062 -4.641 1 89.25 206 GLU A C 1
ATOM 1633 O O . GLU A 1 206 ? 40.125 -67.938 -4.477 1 89.25 206 GLU A O 1
ATOM 1638 N N . GLU A 1 207 ? 38.938 -69.5 -5.512 1 89.06 207 GLU A N 1
ATOM 1639 C CA . GLU A 1 207 ? 38.344 -68.562 -6.414 1 89.06 207 GLU A CA 1
ATOM 1640 C C . GLU A 1 207 ? 37.438 -67.562 -5.656 1 89.06 207 GLU A C 1
ATOM 1642 O O . GLU A 1 207 ? 37.406 -66.375 -5.969 1 89.06 207 GLU A O 1
ATOM 1647 N N . LYS A 1 208 ? 36.75 -68.062 -4.781 1 89 208 LYS A N 1
ATOM 1648 C CA . LYS A 1 208 ? 35.906 -67.25 -3.939 1 89 208 LYS A CA 1
ATOM 1649 C C . LYS A 1 208 ? 36.719 -66.188 -3.219 1 89 208 LYS A C 1
ATOM 1651 O O . LYS A 1 208 ? 36.375 -65 -3.234 1 89 208 LYS A O 1
ATOM 1656 N N . ASN A 1 209 ? 37.781 -66.5 -2.566 1 90 209 ASN A N 1
ATOM 1657 C CA . ASN A 1 209 ? 38.625 -65.562 -1.842 1 90 209 ASN A CA 1
ATOM 1658 C C . ASN A 1 209 ? 39.281 -64.562 -2.779 1 90 209 ASN A C 1
ATOM 1660 O O . ASN A 1 209 ? 39.375 -63.375 -2.432 1 90 209 ASN A O 1
ATOM 1664 N N . LEU A 1 210 ? 39.625 -65.062 -3.961 1 89.69 210 LEU A N 1
ATOM 1665 C CA . LEU A 1 210 ? 40.188 -64.125 -4.941 1 89.69 210 LEU A CA 1
ATOM 1666 C C . LEU A 1 210 ? 39.188 -63.094 -5.387 1 89.69 210 LEU A C 1
ATOM 1668 O O . LEU A 1 210 ? 39.5 -61.906 -5.488 1 89.69 210 LEU A O 1
ATOM 1672 N N . LEU A 1 211 ? 38 -63.5 -5.617 1 90.31 211 LEU A N 1
ATOM 1673 C CA . LEU A 1 211 ? 36.938 -62.594 -6.062 1 90.31 211 LEU A CA 1
ATOM 1674 C C . LEU A 1 211 ? 36.562 -61.625 -4.945 1 90.31 211 LEU A C 1
ATOM 1676 O O . LEU A 1 211 ? 36.25 -60.469 -5.199 1 90.31 211 LEU A O 1
ATOM 1680 N N . LEU A 1 212 ? 36.562 -62.094 -3.738 1 89.69 212 LEU A N 1
ATOM 1681 C CA . LEU A 1 212 ? 36.25 -61.219 -2.604 1 89.69 212 LEU A CA 1
ATOM 1682 C C . LEU A 1 212 ? 37.281 -60.125 -2.43 1 89.69 212 LEU A C 1
ATOM 1684 O O . LEU A 1 212 ? 36.969 -59 -2.08 1 89.69 212 LEU A O 1
ATOM 1688 N N . THR A 1 213 ? 38.5 -60.469 -2.723 1 89.88 213 THR A N 1
ATOM 1689 C CA . THR A 1 213 ? 39.562 -59.469 -2.648 1 89.88 213 THR A CA 1
ATOM 1690 C C . THR A 1 213 ? 39.375 -58.406 -3.723 1 89.88 213 THR A C 1
ATOM 1692 O O . THR A 1 213 ? 39.594 -57.219 -3.465 1 89.88 213 THR A O 1
ATOM 1695 N N . LYS A 1 214 ? 39 -58.844 -4.895 1 87.94 214 LYS A N 1
ATOM 1696 C CA . LYS A 1 214 ? 38.75 -57.875 -5.977 1 87.94 214 LYS A CA 1
ATOM 1697 C C . LYS A 1 214 ? 37.531 -57.031 -5.676 1 87.94 214 LYS A C 1
ATOM 1699 O O . LYS A 1 214 ? 37.531 -55.844 -6.008 1 87.94 214 LYS A O 1
ATOM 1704 N N . ALA A 1 215 ? 36.594 -57.625 -5.051 1 87.94 215 ALA A N 1
ATOM 1705 C CA . ALA A 1 215 ? 35.406 -56.875 -4.668 1 87.94 215 ALA A CA 1
ATOM 1706 C C . ALA A 1 215 ? 35.719 -55.844 -3.59 1 87.94 215 ALA A C 1
ATOM 1708 O O . ALA A 1 215 ? 35.062 -54.781 -3.531 1 87.94 215 ALA A O 1
ATOM 1709 N N . ASP A 1 216 ? 36.656 -56.062 -2.76 1 88.38 216 ASP A N 1
ATOM 1710 C CA . ASP A 1 216 ? 37.062 -55.125 -1.727 1 88.38 216 ASP A CA 1
ATOM 1711 C C . ASP A 1 216 ? 37.594 -53.844 -2.344 1 88.38 216 ASP A C 1
ATOM 1713 O O . ASP A 1 216 ? 37.375 -52.75 -1.818 1 88.38 216 ASP A O 1
ATOM 1717 N N . VAL A 1 217 ? 38.281 -54.031 -3.436 1 87.5 217 VAL A N 1
ATOM 1718 C CA . VAL A 1 217 ? 38.812 -52.844 -4.125 1 87.5 217 VAL A CA 1
ATOM 1719 C C . VAL A 1 217 ? 37.656 -52 -4.691 1 87.5 217 VAL A C 1
ATOM 1721 O O . VAL A 1 217 ? 37.688 -50.781 -4.621 1 87.5 217 VAL A O 1
ATOM 1724 N N . VAL A 1 218 ? 36.656 -52.688 -5.219 1 86.31 218 VAL A N 1
ATOM 1725 C CA . VAL A 1 218 ? 35.5 -52 -5.762 1 86.31 218 VAL A CA 1
ATOM 1726 C C . VAL A 1 218 ? 34.719 -51.312 -4.637 1 86.31 218 VAL A C 1
ATOM 1728 O O . VAL A 1 218 ? 34.25 -50.188 -4.809 1 86.31 218 VAL A O 1
ATOM 1731 N N . ASN A 1 219 ? 34.688 -51.938 -3.49 1 86.88 219 ASN A N 1
ATOM 1732 C CA . ASN A 1 219 ? 34 -51.344 -2.35 1 86.88 219 ASN A CA 1
ATOM 1733 C C . ASN A 1 219 ? 34.719 -50.125 -1.825 1 86.88 219 ASN A C 1
ATOM 1735 O O . ASN A 1 219 ? 34.062 -49.188 -1.329 1 86.88 219 ASN A O 1
ATOM 1739 N N . GLU A 1 220 ? 35.969 -50.188 -1.93 1 86.25 220 GLU A N 1
ATOM 1740 C CA . GLU A 1 220 ? 36.719 -49 -1.539 1 86.25 220 GLU A CA 1
ATOM 1741 C C . GLU A 1 220 ? 36.438 -47.812 -2.477 1 86.25 220 GLU A C 1
ATOM 1743 O O . GLU A 1 220 ? 36.312 -46.688 -2.033 1 86.25 220 GLU A O 1
ATOM 1748 N N . LYS A 1 221 ? 36.312 -48.125 -3.742 1 83.75 221 LYS A N 1
ATOM 1749 C CA . LYS A 1 221 ? 35.938 -47.094 -4.707 1 83.75 221 LYS A CA 1
ATOM 1750 C C . LYS A 1 221 ? 34.531 -46.562 -4.438 1 83.75 221 LYS A C 1
ATOM 1752 O O . LYS A 1 221 ? 34.281 -45.344 -4.566 1 83.75 221 LYS A O 1
ATOM 1757 N N . PHE A 1 222 ? 33.719 -47.438 -3.967 1 85.62 222 PHE A N 1
ATOM 1758 C CA . PHE A 1 222 ? 32.344 -47.031 -3.619 1 85.62 222 PHE A CA 1
ATOM 1759 C C . PHE A 1 222 ? 32.344 -46.062 -2.439 1 85.62 222 PHE A C 1
ATOM 1761 O O . PHE A 1 222 ? 31.641 -45.062 -2.453 1 85.62 222 PHE A O 1
ATOM 1768 N N . ARG A 1 223 ? 33.094 -46.344 -1.487 1 85.44 223 ARG A N 1
ATOM 1769 C CA . ARG A 1 223 ? 33.188 -45.469 -0.317 1 85.44 223 ARG A CA 1
ATOM 1770 C C . ARG A 1 223 ? 33.719 -44.094 -0.692 1 85.44 223 ARG A C 1
ATOM 1772 O O . ARG A 1 223 ? 33.281 -43.062 -0.163 1 85.44 223 ARG A O 1
ATOM 1779 N N . ASN A 1 224 ? 34.656 -44.062 -1.611 1 83.12 224 ASN A N 1
ATOM 1780 C CA . ASN A 1 224 ? 35.219 -42.781 -2.062 1 83.12 224 ASN A CA 1
ATOM 1781 C C . ASN A 1 224 ? 34.188 -41.938 -2.824 1 83.12 224 ASN A C 1
ATOM 1783 O O . ASN A 1 224 ? 34.094 -40.719 -2.66 1 83.12 224 ASN A O 1
ATOM 1787 N N . LEU A 1 225 ? 33.406 -42.625 -3.609 1 84.62 225 LEU A N 1
ATOM 1788 C CA . LEU A 1 225 ? 32.375 -41.906 -4.363 1 84.62 225 LEU A CA 1
ATOM 1789 C C . LEU A 1 225 ? 31.281 -41.406 -3.436 1 84.62 225 LEU A C 1
ATOM 1791 O O . LEU A 1 225 ? 30.703 -40.344 -3.68 1 84.62 225 LEU A O 1
ATOM 1795 N N . SER A 1 226 ? 31.078 -42.188 -2.363 1 86.19 226 SER A N 1
ATOM 1796 C CA . SER A 1 226 ? 30.078 -41.719 -1.387 1 86.19 226 SER A CA 1
ATOM 1797 C C . SER A 1 226 ? 30.562 -40.469 -0.657 1 86.19 226 SER A C 1
ATOM 1799 O O . SER A 1 226 ? 29.766 -39.562 -0.38 1 86.19 226 SER A O 1
ATOM 1801 N N . ARG A 1 227 ? 31.766 -40.438 -0.421 1 84.75 227 ARG A N 1
ATOM 1802 C CA . ARG A 1 227 ? 32.344 -39.25 0.204 1 84.75 227 ARG A CA 1
ATOM 1803 C C . ARG A 1 227 ? 32.281 -38.031 -0.738 1 84.75 227 ARG A C 1
ATOM 1805 O O . ARG A 1 227 ? 32.031 -36.906 -0.304 1 84.75 227 ARG A O 1
ATOM 1812 N N . LEU A 1 228 ? 32.562 -38.312 -1.987 1 83.38 228 LEU A N 1
ATOM 1813 C CA . LEU A 1 228 ? 32.469 -37.25 -2.98 1 83.38 228 LEU A CA 1
ATOM 1814 C C . LEU A 1 228 ? 31.047 -36.75 -3.125 1 83.38 228 LEU A C 1
ATOM 1816 O O . LEU A 1 228 ? 30.812 -35.562 -3.342 1 83.38 228 LEU A O 1
ATOM 1820 N N . GLN A 1 229 ? 30.094 -37.688 -3.035 1 85.06 229 GLN A N 1
ATOM 1821 C CA . GLN A 1 229 ? 28.688 -37.281 -3.105 1 85.06 229 GLN A CA 1
ATOM 1822 C C . GLN A 1 229 ? 28.328 -36.344 -1.963 1 85.06 229 GLN A C 1
ATOM 1824 O O . GLN A 1 229 ? 27.578 -35.375 -2.16 1 85.06 229 GLN A O 1
ATOM 1829 N N . GLU A 1 230 ? 28.828 -36.625 -0.815 1 84.69 230 GLU A N 1
ATOM 1830 C CA . GLU A 1 230 ? 28.578 -35.75 0.329 1 84.69 230 GLU A CA 1
ATOM 1831 C C . GLU A 1 230 ? 29.25 -34.406 0.141 1 84.69 230 GLU A C 1
ATOM 1833 O O . GLU A 1 230 ? 28.672 -33.375 0.508 1 84.69 230 GLU A O 1
ATOM 1838 N N . LYS A 1 231 ? 30.391 -34.406 -0.419 1 83.12 231 LYS A N 1
ATOM 1839 C CA . LYS A 1 231 ? 31.094 -33.156 -0.689 1 83.12 231 LYS A CA 1
ATOM 1840 C C . LYS A 1 231 ? 30.344 -32.312 -1.719 1 83.12 231 LYS A C 1
ATOM 1842 O O . LYS A 1 231 ? 30.297 -31.094 -1.618 1 83.12 231 LYS A O 1
ATOM 1847 N N . LEU A 1 232 ? 29.781 -33 -2.713 1 84.06 232 LEU A N 1
ATOM 1848 C CA . LEU A 1 232 ? 29 -32.281 -3.727 1 84.06 232 LEU A CA 1
ATOM 1849 C C . LEU A 1 232 ? 27.75 -31.672 -3.119 1 84.06 232 LEU A C 1
ATOM 1851 O O . LEU A 1 232 ? 27.344 -30.578 -3.527 1 84.06 232 LEU A O 1
ATOM 1855 N N . LYS A 1 233 ? 27.188 -32.375 -2.195 1 84.19 233 LYS A N 1
ATOM 1856 C CA . LYS A 1 233 ? 26.031 -31.812 -1.494 1 84.19 233 LYS A CA 1
ATOM 1857 C C . LYS A 1 233 ? 26.422 -30.562 -0.701 1 84.19 233 LYS A C 1
ATOM 1859 O O . LYS A 1 233 ? 25.703 -29.562 -0.711 1 84.19 233 LYS A O 1
ATOM 1864 N N . ASP A 1 234 ? 27.516 -30.625 -0.117 1 84.56 234 ASP A N 1
ATOM 1865 C CA . ASP A 1 234 ? 28.016 -29.484 0.642 1 84.56 234 ASP A CA 1
ATOM 1866 C C . ASP A 1 234 ? 28.312 -28.297 -0.277 1 84.56 234 ASP A C 1
ATOM 1868 O O . ASP A 1 234 ? 28.062 -27.156 0.081 1 84.56 234 ASP A O 1
ATOM 1872 N N . GLU A 1 235 ? 28.859 -28.672 -1.428 1 83.5 235 GLU A N 1
ATOM 1873 C CA . GLU A 1 235 ? 29.172 -27.625 -2.389 1 83.5 235 GLU A CA 1
ATOM 1874 C C . GLU A 1 235 ? 27.891 -26.969 -2.922 1 83.5 235 GLU A C 1
ATOM 1876 O O . GLU A 1 235 ? 27.875 -25.766 -3.176 1 83.5 235 GLU A O 1
ATOM 1881 N N . THR A 1 236 ? 26.906 -27.781 -3.133 1 85 236 THR A N 1
ATOM 1882 C CA . THR A 1 236 ? 25.609 -27.25 -3.578 1 85 236 THR A CA 1
ATOM 1883 C C . THR A 1 236 ? 25.031 -26.297 -2.537 1 85 236 THR A C 1
ATOM 1885 O O . THR A 1 236 ? 24.531 -25.219 -2.883 1 85 236 THR A O 1
ATOM 1888 N N . ASP A 1 237 ? 25.109 -26.672 -1.296 1 86.38 237 ASP A N 1
ATOM 1889 C CA . ASP A 1 237 ? 24.625 -25.828 -0.215 1 86.38 237 ASP A CA 1
ATOM 1890 C C . ASP A 1 237 ? 25.453 -24.547 -0.103 1 86.38 237 ASP A C 1
ATOM 1892 O O . ASP A 1 237 ? 24.906 -23.484 0.206 1 86.38 237 ASP A O 1
ATOM 1896 N N . ASP A 1 238 ? 26.672 -24.688 -0.357 1 86.12 238 ASP A N 1
ATOM 1897 C CA . ASP A 1 238 ? 27.531 -23.516 -0.256 1 86.12 238 ASP A CA 1
ATOM 1898 C C . ASP A 1 238 ? 27.234 -22.516 -1.362 1 86.12 238 ASP A C 1
ATOM 1900 O O . ASP A 1 238 ? 27.297 -21.297 -1.136 1 86.12 238 ASP A O 1
ATOM 1904 N N . VAL A 1 239 ? 27.047 -23.047 -2.559 1 85.88 239 VAL A N 1
ATOM 1905 C CA . VAL A 1 239 ? 26.672 -22.156 -3.648 1 85.88 239 VAL A CA 1
ATOM 1906 C C . VAL A 1 239 ? 25.391 -21.422 -3.299 1 85.88 239 VAL A C 1
ATOM 1908 O O . VAL A 1 239 ? 25.281 -20.219 -3.521 1 85.88 239 VAL A O 1
ATOM 1911 N N . SER A 1 240 ? 24.422 -22.141 -2.756 1 87.69 240 SER A N 1
ATOM 1912 C CA . SER A 1 240 ? 23.172 -21.531 -2.35 1 87.69 240 SER A CA 1
ATOM 1913 C C . SER A 1 240 ? 23.391 -20.5 -1.238 1 87.69 240 SER A C 1
ATOM 1915 O O . SER A 1 240 ? 22.75 -19.453 -1.228 1 87.69 240 SER A O 1
ATOM 1917 N N . ARG A 1 241 ? 24.234 -20.844 -0.344 1 88.31 241 ARG A N 1
ATOM 1918 C CA . ARG A 1 241 ? 24.547 -19.922 0.746 1 88.31 241 ARG A CA 1
ATOM 1919 C C . ARG A 1 241 ? 25.188 -18.641 0.216 1 88.31 241 ARG A C 1
ATOM 1921 O O . ARG A 1 241 ? 24.844 -17.547 0.648 1 88.31 241 ARG A O 1
ATOM 1928 N N . GLN A 1 242 ? 26.141 -18.781 -0.668 1 87.69 242 GLN A N 1
ATOM 1929 C CA . GLN A 1 242 ? 26.797 -17.625 -1.263 1 87.69 242 GLN A CA 1
ATOM 1930 C C . GLN A 1 242 ? 25.812 -16.781 -2.059 1 87.69 242 GLN A C 1
ATOM 1932 O O . GLN A 1 242 ? 25.938 -15.555 -2.104 1 87.69 242 GLN A O 1
ATOM 1937 N N . THR A 1 243 ? 24.938 -17.453 -2.705 1 90.06 243 THR A N 1
ATOM 1938 C CA . THR A 1 243 ? 23.906 -16.734 -3.445 1 90.06 243 THR A CA 1
ATOM 1939 C C . THR A 1 243 ? 23.062 -15.875 -2.506 1 90.06 243 THR A C 1
ATOM 1941 O O . THR A 1 243 ? 22.781 -14.711 -2.797 1 90.06 243 THR A O 1
ATOM 1944 N N . ILE A 1 244 ? 22.641 -16.453 -1.367 1 91.38 244 ILE A N 1
ATOM 1945 C CA . ILE A 1 244 ? 21.828 -15.734 -0.387 1 91.38 244 ILE A CA 1
ATOM 1946 C C . ILE A 1 244 ? 22.625 -14.562 0.187 1 91.38 244 ILE A C 1
ATOM 1948 O O . ILE A 1 244 ? 22.094 -13.469 0.358 1 91.38 244 ILE A O 1
ATOM 1952 N N . LYS A 1 245 ? 23.859 -14.82 0.412 1 89.31 245 LYS A N 1
ATOM 1953 C CA . LYS A 1 245 ? 24.719 -13.773 0.95 1 89.31 245 LYS A CA 1
ATOM 1954 C C . LYS A 1 245 ? 24.859 -12.617 -0.037 1 89.31 245 LYS A C 1
ATOM 1956 O O . LYS A 1 245 ? 24.766 -11.453 0.347 1 89.31 245 LYS A O 1
ATOM 1961 N N . ALA A 1 246 ? 25.156 -12.977 -1.241 1 90.06 246 ALA A N 1
ATOM 1962 C CA . ALA A 1 246 ? 25.281 -11.945 -2.273 1 90.06 246 ALA A CA 1
ATOM 1963 C C . ALA A 1 246 ? 23.969 -11.18 -2.443 1 90.06 246 ALA A C 1
ATOM 1965 O O . ALA A 1 246 ? 23.969 -9.969 -2.652 1 90.06 246 ALA A O 1
ATOM 1966 N N . GLU A 1 247 ? 22.875 -11.836 -2.404 1 92.56 247 GLU A N 1
ATOM 1967 C CA . GLU A 1 247 ? 21.562 -11.195 -2.521 1 92.56 247 GLU A CA 1
ATOM 1968 C C . GLU A 1 247 ? 21.312 -10.234 -1.364 1 92.56 247 GLU A C 1
ATOM 1970 O O . GLU A 1 247 ? 20.75 -9.148 -1.559 1 92.56 247 GLU A O 1
ATOM 1975 N N . LEU A 1 248 ? 21.719 -10.672 -0.192 1 91.44 248 LEU A N 1
ATOM 1976 C CA . LEU A 1 248 ? 21.609 -9.805 0.976 1 91.44 248 LEU A CA 1
ATOM 1977 C C . LEU A 1 248 ? 22.422 -8.531 0.792 1 91.44 248 LEU A C 1
ATOM 1979 O O . LEU A 1 248 ? 21.938 -7.434 1.069 1 91.44 248 LEU A O 1
ATOM 1983 N N . GLU A 1 249 ? 23.609 -8.688 0.287 1 89.25 249 GLU A N 1
ATOM 1984 C CA . GLU A 1 249 ? 24.5 -7.535 0.1 1 89.25 249 GLU A CA 1
ATOM 1985 C C . GLU A 1 249 ? 23.969 -6.605 -0.984 1 89.25 249 GLU A C 1
ATOM 1987 O O . GLU A 1 249 ? 24 -5.383 -0.833 1 89.25 249 GLU A O 1
ATOM 1992 N N . ILE A 1 250 ? 23.484 -7.176 -2.049 1 91.62 250 ILE A N 1
ATOM 1993 C CA . ILE A 1 250 ? 22.938 -6.387 -3.145 1 91.62 250 ILE A CA 1
ATOM 1994 C C . ILE A 1 250 ? 21.719 -5.602 -2.656 1 91.62 250 ILE A C 1
ATOM 1996 O O . ILE A 1 250 ? 21.656 -4.379 -2.822 1 91.62 250 ILE A O 1
ATOM 2000 N N . THR A 1 251 ? 20.812 -6.266 -2.018 1 90.94 251 THR A N 1
ATOM 2001 C CA . THR A 1 251 ? 19.562 -5.652 -1.577 1 90.94 251 THR A CA 1
ATOM 2002 C C . THR A 1 251 ? 19.828 -4.617 -0.487 1 90.94 251 THR A C 1
ATOM 2004 O O . THR A 1 251 ? 19.234 -3.535 -0.501 1 90.94 251 THR A O 1
ATOM 2007 N N . SER A 1 252 ? 20.703 -4.957 0.411 1 87.94 252 SER A N 1
ATOM 2008 C CA . SER A 1 252 ? 21.031 -4.027 1.491 1 87.94 252 SER A CA 1
ATOM 2009 C C . SER A 1 252 ? 21.672 -2.752 0.956 1 87.94 252 SER A C 1
ATOM 2011 O O . SER A 1 252 ? 21.344 -1.65 1.402 1 87.94 252 SER A O 1
ATOM 2013 N N . PHE A 1 253 ? 22.609 -2.865 0.037 1 89 253 PHE A N 1
ATOM 2014 C CA . PHE A 1 253 ? 23.312 -1.709 -0.512 1 89 253 PHE A CA 1
ATOM 2015 C C . PHE A 1 253 ? 22.344 -0.796 -1.26 1 89 253 PHE A C 1
ATOM 2017 O O . PHE A 1 253 ? 22.312 0.412 -1.018 1 89 253 PHE A O 1
ATOM 2024 N N . PHE A 1 254 ? 21.578 -1.385 -2.135 1 91.69 254 PHE A N 1
ATOM 2025 C CA . PHE A 1 254 ? 20.703 -0.576 -2.975 1 91.69 254 PHE A CA 1
ATOM 2026 C C . PHE A 1 254 ? 19.562 0.023 -2.152 1 91.69 254 PHE A C 1
ATOM 2028 O O . PHE A 1 254 ? 19.141 1.152 -2.402 1 91.69 254 PHE A O 1
ATOM 2035 N N . ASN A 1 255 ? 19.031 -0.718 -1.188 1 88.62 255 ASN A N 1
ATOM 2036 C CA . ASN A 1 255 ? 18.016 -0.156 -0.311 1 88.62 255 ASN A CA 1
ATOM 2037 C C . ASN A 1 255 ? 18.547 1.012 0.507 1 88.62 255 ASN A C 1
ATOM 2039 O O . ASN A 1 255 ? 17.844 1.997 0.734 1 88.62 255 ASN A O 1
ATOM 2043 N N . ARG A 1 256 ? 19.75 0.873 0.918 1 86.56 256 ARG A N 1
ATOM 2044 C CA . ARG A 1 256 ? 20.391 1.97 1.635 1 86.56 256 ARG A CA 1
ATOM 2045 C C . ARG A 1 256 ? 20.562 3.188 0.732 1 86.56 256 ARG A C 1
ATOM 2047 O O . ARG A 1 256 ? 20.312 4.32 1.154 1 86.56 256 ARG A O 1
ATOM 2054 N N . CYS A 1 257 ? 21.016 2.941 -0.461 1 88.62 257 CYS A N 1
ATOM 2055 C CA . CYS A 1 257 ? 21.203 4.027 -1.418 1 88.62 257 CYS A CA 1
ATOM 2056 C C . CYS A 1 257 ? 19.859 4.707 -1.724 1 88.62 257 CYS A C 1
ATOM 2058 O O . CYS A 1 257 ? 19.797 5.934 -1.809 1 88.62 257 CYS A O 1
ATOM 2060 N N . ILE A 1 258 ? 18.844 3.9 -1.881 1 90.94 258 ILE A N 1
ATOM 2061 C CA . ILE A 1 258 ? 17.516 4.43 -2.166 1 90.94 258 ILE A CA 1
ATOM 2062 C C . ILE A 1 258 ? 17.031 5.266 -0.982 1 90.94 258 ILE A C 1
ATOM 2064 O O . ILE A 1 258 ? 16.484 6.352 -1.167 1 90.94 258 ILE A O 1
ATOM 2068 N N . HIS A 1 259 ? 17.312 4.785 0.199 1 88.19 259 HIS A N 1
ATOM 2069 C CA . HIS A 1 259 ? 16.922 5.531 1.394 1 88.19 259 HIS A CA 1
ATOM 2070 C C . HIS A 1 259 ? 17.688 6.852 1.482 1 88.19 259 HIS A C 1
ATOM 2072 O O . HIS A 1 259 ? 17.094 7.887 1.811 1 88.19 259 HIS A O 1
ATOM 2078 N N . LEU A 1 260 ? 18.953 6.809 1.186 1 88.12 260 LEU A N 1
ATOM 2079 C CA . LEU A 1 260 ? 19.781 8.016 1.188 1 88.12 260 LEU A CA 1
ATOM 2080 C C . LEU A 1 260 ? 19.297 9.008 0.137 1 88.12 260 LEU A C 1
ATOM 2082 O O . LEU A 1 260 ? 19.297 10.219 0.372 1 88.12 260 LEU A O 1
ATOM 2086 N N . MET A 1 261 ? 18.859 8.508 -0.967 1 90.81 261 MET A N 1
ATOM 2087 C CA . MET A 1 261 ? 18.328 9.359 -2.031 1 90.81 261 MET A CA 1
ATOM 2088 C C . MET A 1 261 ? 17.031 10.023 -1.605 1 90.81 261 MET A C 1
ATOM 2090 O O . MET A 1 261 ? 16.812 11.203 -1.878 1 90.81 261 MET A O 1
ATOM 2094 N N . GLU A 1 262 ? 16.234 9.266 -0.961 1 90.44 262 GLU A N 1
ATOM 2095 C CA . GLU A 1 262 ? 14.992 9.828 -0.451 1 90.44 262 GLU A CA 1
ATOM 2096 C C . GLU A 1 262 ? 15.258 10.906 0.593 1 90.44 262 GLU A C 1
ATOM 2098 O O . GLU A 1 262 ? 14.594 11.945 0.594 1 90.44 262 GLU A O 1
ATOM 2103 N N . LYS A 1 263 ? 16.188 10.68 1.446 1 88.88 263 LYS A N 1
ATOM 2104 C CA . LYS A 1 263 ? 16.547 11.664 2.467 1 88.88 263 LYS A CA 1
ATOM 2105 C C . LYS A 1 263 ? 17.125 12.93 1.837 1 88.88 263 LYS A C 1
ATOM 2107 O O . LYS A 1 263 ? 16.828 14.039 2.285 1 88.88 263 LYS A O 1
ATOM 2112 N N . ARG A 1 264 ? 17.953 12.727 0.877 1 91.62 264 ARG A N 1
ATOM 2113 C CA . ARG A 1 264 ? 18.531 13.875 0.181 1 91.62 264 ARG A CA 1
ATOM 2114 C C . ARG A 1 264 ? 17.438 14.68 -0.523 1 91.62 264 ARG A C 1
ATOM 2116 O O . ARG A 1 264 ? 17.469 15.914 -0.496 1 91.62 264 ARG A O 1
ATOM 2123 N N . LYS A 1 265 ? 16.562 14.039 -1.178 1 92.31 265 LYS A N 1
ATOM 2124 C CA . LYS A 1 265 ? 15.414 14.688 -1.807 1 92.31 265 LYS A CA 1
ATOM 2125 C C . LYS A 1 265 ? 14.648 15.539 -0.8 1 92.31 265 LYS A C 1
ATOM 2127 O O . LYS A 1 265 ? 14.328 16.703 -1.072 1 92.31 265 LYS A O 1
ATOM 2132 N N . GLU A 1 266 ? 14.43 14.977 0.349 1 91.12 266 GLU A N 1
ATOM 2133 C CA . GLU A 1 266 ? 13.688 15.672 1.391 1 91.12 266 GLU A CA 1
ATOM 2134 C C . GLU A 1 266 ? 14.461 16.875 1.906 1 91.12 266 GLU A C 1
ATOM 2136 O O . GLU A 1 266 ? 13.875 17.938 2.176 1 91.12 266 GLU A O 1
ATOM 2141 N N . SER A 1 267 ? 15.719 16.734 2.018 1 91.06 267 SER A N 1
ATOM 2142 C CA . SER A 1 267 ? 16.562 17.828 2.479 1 91.06 267 SER A CA 1
ATOM 2143 C C . SER A 1 267 ? 16.531 19 1.495 1 91.06 267 SER A C 1
ATOM 2145 O O . SER A 1 267 ? 16.484 20.156 1.901 1 91.06 267 SER A O 1
ATOM 2147 N N . LEU A 1 268 ? 16.609 18.703 0.27 1 92.06 268 LEU A N 1
ATOM 2148 C CA . LEU A 1 268 ? 16.578 19.75 -0.757 1 92.06 268 LEU A CA 1
ATOM 2149 C C . LEU A 1 268 ? 15.227 20.438 -0.805 1 92.06 268 LEU A C 1
ATOM 2151 O O . LEU A 1 268 ? 15.148 21.656 -0.996 1 92.06 268 LEU A O 1
ATOM 2155 N N . LEU A 1 269 ? 14.188 19.672 -0.67 1 92.88 269 LEU A N 1
ATOM 2156 C CA . LEU A 1 269 ? 12.852 20.25 -0.665 1 92.88 269 LEU A CA 1
ATOM 2157 C C . LEU A 1 269 ? 12.656 21.172 0.537 1 92.88 269 LEU A C 1
ATOM 2159 O O . LEU A 1 269 ? 12.008 22.203 0.429 1 92.88 269 LEU A O 1
ATOM 2163 N N . GLU A 1 270 ? 13.203 20.797 1.656 1 91.56 270 GLU A N 1
ATOM 2164 C CA . GLU A 1 270 ? 13.141 21.641 2.844 1 91.56 270 GLU A CA 1
ATOM 2165 C C . GLU A 1 270 ? 13.922 22.938 2.641 1 91.56 270 GLU A C 1
ATOM 2167 O O . GLU A 1 270 ? 13.469 24.016 3.035 1 91.56 270 GLU A O 1
ATOM 2172 N N . LYS A 1 271 ? 15.109 22.781 2.109 1 91.25 271 LYS A N 1
ATOM 2173 C CA . LYS A 1 271 ? 15.906 23.969 1.8 1 91.25 271 LYS A CA 1
ATOM 2174 C C . LYS A 1 271 ? 15.172 24.891 0.835 1 91.25 271 LYS A C 1
ATOM 2176 O O . LYS A 1 271 ? 15.156 26.109 1.021 1 91.25 271 LYS A O 1
ATOM 2181 N N . LEU A 1 272 ? 14.555 24.328 -0.182 1 91.5 272 LEU A N 1
ATOM 2182 C CA . LEU A 1 272 ? 13.789 25.078 -1.16 1 91.5 272 LEU A CA 1
ATOM 2183 C C . LEU A 1 272 ? 12.633 25.828 -0.489 1 91.5 272 LEU A C 1
ATOM 2185 O O . LEU A 1 272 ? 12.422 27.016 -0.744 1 91.5 272 LEU A O 1
ATOM 2189 N N . ASN A 1 273 ? 11.93 25.141 0.315 1 91.19 273 ASN A N 1
ATOM 2190 C CA . ASN A 1 273 ? 10.789 25.75 1 1 91.19 273 ASN A CA 1
ATOM 2191 C C . ASN A 1 273 ? 11.234 26.875 1.924 1 91.19 273 ASN A C 1
ATOM 2193 O O . ASN A 1 273 ? 10.578 27.922 2.004 1 91.19 273 ASN A O 1
ATOM 2197 N N . THR A 1 274 ? 12.336 26.688 2.635 1 89.56 274 THR A N 1
ATOM 2198 C CA . THR A 1 274 ? 12.852 27.703 3.541 1 89.56 274 THR A CA 1
ATOM 2199 C C . THR A 1 274 ? 13.258 28.953 2.77 1 89.56 274 THR A C 1
ATOM 2201 O O . THR A 1 274 ? 12.938 30.078 3.182 1 89.56 274 THR A O 1
ATOM 2204 N N . MET A 1 275 ? 13.906 28.75 1.703 1 87.06 275 MET A N 1
ATOM 2205 C CA . MET A 1 275 ? 14.32 29.875 0.871 1 87.06 275 MET A CA 1
ATOM 2206 C C . MET A 1 275 ? 13.117 30.594 0.27 1 87.06 275 MET A C 1
ATOM 2208 O O . MET A 1 275 ? 13.07 31.812 0.228 1 87.06 275 MET A O 1
ATOM 2212 N N . SER A 1 276 ? 12.18 29.844 -0.243 1 88.75 276 SER A N 1
ATOM 2213 C CA . SER A 1 276 ? 10.961 30.406 -0.817 1 88.75 276 SER A CA 1
ATOM 2214 C C . SER A 1 276 ? 10.172 31.203 0.219 1 88.75 276 SER A C 1
ATOM 2216 O O . SER A 1 276 ? 9.719 32.312 -0.057 1 88.75 276 SER A O 1
ATOM 2218 N N . GLU A 1 277 ? 10.039 30.672 1.418 1 87.19 277 GLU A N 1
ATOM 2219 C CA . GLU A 1 277 ? 9.289 31.328 2.48 1 87.19 277 GLU A CA 1
ATOM 2220 C C . GLU A 1 277 ? 9.961 32.625 2.902 1 87.19 277 GLU A C 1
ATOM 2222 O O . GLU A 1 277 ? 9.289 33.625 3.217 1 87.19 277 GLU A O 1
ATOM 2227 N N . LYS A 1 278 ? 11.25 32.594 2.916 1 84.62 278 LYS A N 1
ATOM 2228 C CA . LYS A 1 278 ? 11.969 33.844 3.254 1 84.62 278 LYS A CA 1
ATOM 2229 C C . LYS A 1 278 ? 11.727 34.906 2.213 1 84.62 278 LYS A C 1
ATOM 2231 O O . LYS A 1 278 ? 11.484 36.062 2.561 1 84.62 278 LYS A O 1
ATOM 2236 N N . LYS A 1 279 ? 11.758 34.5 0.994 1 84.06 279 LYS A N 1
ATOM 2237 C CA . LYS A 1 279 ? 11.508 35.469 -0.08 1 84.06 279 LYS A CA 1
ATOM 2238 C C . LYS A 1 279 ? 10.062 35.969 -0.038 1 84.06 279 LYS A C 1
ATOM 2240 O O . LYS A 1 279 ? 9.812 37.156 -0.254 1 84.06 279 LYS A O 1
ATOM 2245 N N . LEU A 1 280 ? 9.156 35.125 0.167 1 86 280 LEU A N 1
ATOM 2246 C CA . LEU A 1 280 ? 7.75 35.5 0.222 1 86 280 LEU A CA 1
ATOM 2247 C C . LEU A 1 280 ? 7.469 36.406 1.425 1 86 280 LEU A C 1
ATOM 2249 O O . LEU A 1 280 ? 6.66 37.312 1.341 1 86 280 LEU A O 1
ATOM 2253 N N . GLU A 1 281 ? 8.164 36.094 2.514 1 84.38 281 GLU A N 1
ATOM 2254 C CA . GLU A 1 281 ? 8 36.906 3.701 1 84.38 281 GLU A CA 1
ATOM 2255 C C . GLU A 1 281 ? 8.523 38.344 3.459 1 84.38 281 GLU A C 1
ATOM 2257 O O . GLU A 1 281 ? 7.918 39.312 3.896 1 84.38 281 GLU A O 1
ATOM 2262 N N . ASP A 1 282 ? 9.586 38.406 2.789 1 81.44 282 ASP A N 1
ATOM 2263 C CA . ASP A 1 282 ? 10.133 39.719 2.447 1 81.44 282 ASP A CA 1
ATOM 2264 C C . ASP A 1 282 ? 9.172 40.5 1.548 1 81.44 282 ASP A C 1
ATOM 2266 O O . ASP A 1 282 ? 8.984 41.688 1.73 1 81.44 282 ASP A O 1
ATOM 2270 N N . LEU A 1 283 ? 8.594 39.781 0.616 1 83.38 283 LEU A N 1
ATOM 2271 C CA . LEU A 1 283 ? 7.664 40.438 -0.302 1 83.38 283 LEU A CA 1
ATOM 2272 C C . LEU A 1 283 ? 6.375 40.812 0.416 1 83.38 283 LEU A C 1
ATOM 2274 O O . LEU A 1 283 ? 5.801 41.875 0.138 1 83.38 283 LEU A O 1
ATOM 2278 N N . ARG A 1 284 ? 5.973 40.031 1.284 1 84.12 284 ARG A N 1
ATOM 2279 C CA . ARG A 1 284 ? 4.785 40.344 2.072 1 84.12 284 ARG A CA 1
ATOM 2280 C C . ARG A 1 284 ? 5.008 41.562 2.949 1 84.12 284 ARG A C 1
ATOM 2282 O O . ARG A 1 284 ? 4.113 42.406 3.092 1 84.12 284 ARG A O 1
ATOM 2289 N N . ASN A 1 285 ? 6.18 41.625 3.512 1 83 285 ASN A N 1
ATOM 2290 C CA . ASN A 1 285 ? 6.508 42.781 4.332 1 83 285 ASN A CA 1
ATOM 2291 C C . ASN A 1 285 ? 6.523 44.062 3.51 1 83 285 ASN A C 1
ATOM 2293 O O . ASN A 1 285 ? 6.051 45.125 3.969 1 83 285 ASN A O 1
ATOM 2297 N N . GLN A 1 286 ? 7.031 43.906 2.334 1 82.12 286 GLN A N 1
ATOM 2298 C CA . GLN A 1 286 ? 7.027 45.062 1.443 1 82.12 286 GLN A CA 1
ATOM 2299 C C . GLN A 1 286 ? 5.602 45.469 1.069 1 82.12 286 GLN A C 1
ATOM 2301 O O . GLN A 1 286 ? 5.289 46.656 0.969 1 82.12 286 GLN A O 1
ATOM 2306 N N . LYS A 1 287 ? 4.781 44.438 0.875 1 84.31 287 LYS A N 1
ATOM 2307 C CA . LYS A 1 287 ? 3.393 44.719 0.507 1 84.31 287 LYS A CA 1
ATOM 2308 C C . LYS A 1 287 ? 2.641 45.406 1.64 1 84.31 287 LYS A C 1
ATOM 2310 O O . LYS A 1 287 ? 1.867 46.344 1.4 1 84.31 287 LYS A O 1
ATOM 2315 N N . VAL A 1 288 ? 2.906 44.938 2.848 1 84.19 288 VAL A N 1
ATOM 2316 C CA . VAL A 1 288 ? 2.25 45.531 4.004 1 84.19 288 VAL A CA 1
ATOM 2317 C C . VAL A 1 288 ? 2.701 46.969 4.168 1 84.19 288 VAL A C 1
ATOM 2319 O O . VAL A 1 288 ? 1.886 47.875 4.445 1 84.19 288 VAL A O 1
ATOM 2322 N N . ASP A 1 289 ? 3.977 47.219 3.945 1 82.25 289 ASP A N 1
ATOM 2323 C CA . ASP A 1 289 ? 4.512 48.562 4.031 1 82.25 289 ASP A CA 1
ATOM 2324 C C . ASP A 1 289 ? 3.9 49.469 2.961 1 82.25 289 ASP A C 1
ATOM 2326 O O . ASP A 1 289 ? 3.551 50.625 3.236 1 82.25 289 ASP A O 1
ATOM 2330 N N . LEU A 1 290 ? 3.752 48.875 1.798 1 83.75 290 LEU A N 1
ATOM 2331 C CA . LEU A 1 290 ? 3.184 49.625 0.685 1 83.75 290 LEU A CA 1
ATOM 2332 C C . LEU A 1 290 ? 1.714 49.938 0.939 1 83.75 290 LEU A C 1
ATOM 2334 O O . LEU A 1 290 ? 1.241 51.031 0.596 1 83.75 290 LEU A O 1
ATOM 2338 N N . GLU A 1 291 ? 1.007 49.031 1.491 1 84.62 291 GLU A N 1
ATOM 2339 C CA . GLU A 1 291 ? -0.405 49.25 1.792 1 84.62 291 GLU A CA 1
ATOM 2340 C C . GLU A 1 291 ? -0.585 50.344 2.84 1 84.62 291 GLU A C 1
ATOM 2342 O O . GLU A 1 291 ? -1.516 51.125 2.752 1 84.62 291 GLU A O 1
ATOM 2347 N N . SER A 1 292 ? 0.294 50.344 3.787 1 81.06 292 SER A N 1
ATOM 2348 C CA . SER A 1 292 ? 0.252 51.406 4.805 1 81.06 292 SER A CA 1
ATOM 2349 C C . SER A 1 292 ? 0.506 52.781 4.191 1 81.06 292 SER A C 1
ATOM 2351 O O . SER A 1 292 ? -0.193 53.75 4.508 1 81.06 292 SER A O 1
ATOM 2353 N N . ARG A 1 293 ? 1.405 52.875 3.248 1 79.44 293 ARG A N 1
ATOM 2354 C CA . ARG A 1 293 ? 1.749 54.125 2.596 1 79.44 293 ARG A CA 1
ATOM 2355 C C . ARG A 1 293 ? 0.632 54.594 1.665 1 79.44 293 ARG A C 1
ATOM 2357 O O . ARG A 1 293 ? 0.337 55.781 1.579 1 79.44 293 ARG A O 1
ATOM 2364 N N . LYS A 1 294 ? 0.054 53.656 1.018 1 84.44 294 LYS A N 1
ATOM 2365 C CA . LYS A 1 294 ? -1.077 53.969 0.148 1 84.44 294 LYS A CA 1
ATOM 2366 C C . LYS A 1 294 ? -2.252 54.5 0.95 1 84.44 294 LYS A C 1
ATOM 2368 O O . LYS A 1 294 ? -2.926 55.438 0.509 1 84.44 294 LYS A O 1
ATOM 2373 N N . GLY A 1 295 ? -2.432 53.875 2.08 1 79.62 295 GLY A N 1
ATOM 2374 C CA . GLY A 1 295 ? -3.494 54.344 2.953 1 79.62 295 GLY A CA 1
ATOM 2375 C C . GLY A 1 295 ? -3.299 55.781 3.402 1 79.62 295 GLY A C 1
ATOM 2376 O O . GLY A 1 295 ? -4.25 56.562 3.432 1 79.62 295 GLY A O 1
ATOM 2377 N N . MET A 1 296 ? -2.076 56.188 3.6 1 77.44 296 MET A N 1
ATOM 2378 C CA . MET A 1 296 ? -1.748 57.531 4.02 1 77.44 296 MET A CA 1
ATOM 2379 C C . MET A 1 296 ? -2.002 58.531 2.889 1 77.44 296 MET A C 1
ATOM 2381 O O . MET A 1 296 ? -2.537 59.625 3.119 1 77.44 296 MET A O 1
ATOM 2385 N N . LEU A 1 297 ? -1.665 58.125 1.678 1 81.69 297 LEU A N 1
ATOM 2386 C CA . LEU A 1 297 ? -1.813 59 0.534 1 81.69 297 LEU A CA 1
ATOM 2387 C C . LEU A 1 297 ? -3.283 59.188 0.175 1 81.69 297 LEU A C 1
ATOM 2389 O O . LEU A 1 297 ? -3.717 60.312 -0.137 1 81.69 297 LEU A O 1
ATOM 2393 N N . SER A 1 298 ? -3.986 58.094 0.227 1 84.62 298 SER A N 1
ATOM 2394 C CA . SER A 1 298 ? -5.398 58.156 -0.133 1 84.62 298 SER A CA 1
ATOM 2395 C C . SER A 1 298 ? -6.188 59 0.857 1 84.62 298 SER A C 1
ATOM 2397 O O . SER A 1 298 ? -7.109 59.719 0.469 1 84.62 298 SER A O 1
ATOM 2399 N N . HIS A 1 299 ? -5.801 59 2.062 1 82.44 299 HIS A N 1
ATOM 2400 C CA . HIS A 1 299 ? -6.527 59.75 3.08 1 82.44 299 HIS A CA 1
ATOM 2401 C C . HIS A 1 299 ? -6.379 61.25 2.861 1 82.44 299 HIS A C 1
ATOM 2403 O O . HIS A 1 299 ? -7.344 62 3.018 1 82.44 299 HIS A O 1
ATOM 2409 N N . GLY A 1 300 ? -5.246 61.781 2.469 1 79 300 GLY A N 1
ATOM 2410 C CA . GLY A 1 300 ? -5.031 63.188 2.25 1 79 300 GLY A CA 1
ATOM 2411 C C . GLY A 1 300 ? -5.879 63.75 1.125 1 79 300 GLY A C 1
ATOM 2412 O O . GLY A 1 300 ? -6.527 64.812 1.291 1 79 300 GLY A O 1
ATOM 2413 N N . SER A 1 301 ? -5.922 63 0.104 1 81 301 SER A N 1
ATOM 2414 C CA . SER A 1 301 ? -6.691 63.469 -1.048 1 81 301 SER A CA 1
ATOM 2415 C C . SER A 1 301 ? -8.195 63.375 -0.776 1 81 301 SER A C 1
ATOM 2417 O O . SER A 1 301 ? -8.953 64.25 -1.218 1 81 301 SER A O 1
ATOM 2419 N N . SER A 1 302 ? -8.547 62.375 -0.094 1 84.88 302 SER A N 1
ATOM 2420 C CA . SER A 1 302 ? -9.961 62.188 0.224 1 84.88 302 SER A CA 1
ATOM 2421 C C . SER A 1 302 ? -10.445 63.281 1.169 1 84.88 302 SER A C 1
ATOM 2423 O O . SER A 1 302 ? -11.578 63.75 1.052 1 84.88 302 SER A O 1
ATOM 2425 N N . PHE A 1 303 ? -9.609 63.656 2.131 1 87.75 303 PHE A N 1
ATOM 2426 C CA . PHE A 1 303 ? -9.961 64.688 3.061 1 87.75 303 PHE A CA 1
ATOM 2427 C C . PHE A 1 303 ? -10.195 66 2.314 1 87.75 303 PHE A C 1
ATOM 2429 O O . PHE A 1 303 ? -11.188 66.688 2.559 1 87.75 303 PHE A O 1
ATOM 2436 N N . LEU A 1 304 ? -9.352 66.375 1.396 1 86.56 304 LEU A N 1
ATOM 2437 C CA . LEU A 1 304 ? -9.484 67.625 0.631 1 86.56 304 LEU A CA 1
ATOM 2438 C C . LEU A 1 304 ? -10.75 67.625 -0.219 1 86.56 304 LEU A C 1
ATOM 2440 O O . LEU A 1 304 ? -11.461 68.625 -0.299 1 86.56 304 LEU A O 1
ATOM 2444 N N . GLY A 1 305 ? -11 66.438 -0.808 1 83.56 305 GLY A N 1
ATOM 2445 C CA . GLY A 1 305 ? -12.211 66.312 -1.606 1 83.56 305 GLY A CA 1
ATOM 2446 C C . GLY A 1 305 ? -13.484 66.562 -0.81 1 83.56 305 GLY A C 1
ATOM 2447 O O . GLY A 1 305 ? -14.391 67.25 -1.281 1 83.56 305 GLY A O 1
ATOM 2448 N N . GLN A 1 306 ? -13.461 66.188 0.403 1 83 306 GLN A N 1
ATOM 2449 C CA . GLN A 1 306 ? -14.633 66.375 1.257 1 83 306 GLN A CA 1
ATOM 2450 C C . GLN A 1 306 ? -14.734 67.75 1.77 1 83 306 GLN A C 1
ATOM 2452 O O . GLN A 1 306 ? -15.836 68.312 1.873 1 83 306 GLN A O 1
ATOM 2457 N N . ALA A 1 307 ? -13.578 68.375 2.07 1 84.25 307 ALA A N 1
ATOM 2458 C CA . ALA A 1 307 ? -13.57 69.75 2.566 1 84.25 307 ALA A CA 1
ATOM 2459 C C . ALA A 1 307 ? -14.07 70.688 1.502 1 84.25 307 ALA A C 1
ATOM 2461 O O . ALA A 1 307 ? -14.633 71.75 1.826 1 84.25 307 ALA A O 1
ATOM 2462 N N . CYS A 1 308 ? -13.969 70.312 0.287 1 83.19 308 CYS A N 1
ATOM 2463 C CA . CYS A 1 308 ? -14.359 71.188 -0.81 1 83.19 308 CYS A CA 1
ATOM 2464 C C . CYS A 1 308 ? -15.859 71.062 -1.065 1 83.19 308 CYS A C 1
ATOM 2466 O O . CYS A 1 308 ? -16.438 71.938 -1.728 1 83.19 308 CYS A O 1
ATOM 2468 N N . LEU A 1 309 ? -16.516 70.188 -0.448 1 81.81 309 LEU A N 1
ATOM 2469 C CA . LEU A 1 309 ? -17.938 70 -0.695 1 81.81 309 LEU A CA 1
ATOM 2470 C C . LEU A 1 309 ? -18.75 71.125 -0.081 1 81.81 309 LEU A C 1
ATOM 2472 O O . LEU A 1 309 ? -19.75 71.562 -0.649 1 81.81 309 LEU A O 1
ATOM 2476 N N . SER A 1 310 ? -18.422 71.625 1.144 1 76.25 310 SER A N 1
ATOM 2477 C CA . SER A 1 310 ? -19.172 72.688 1.846 1 76.25 310 SER A CA 1
ATOM 2478 C C . SER A 1 310 ? -19.125 74 1.101 1 76.25 310 SER A C 1
ATOM 2480 O O . SER A 1 310 ? -20.078 74.75 1.137 1 76.25 310 SER A O 1
ATOM 2482 N N . GLN A 1 311 ? -18.172 74.375 0.305 1 77.56 311 GLN A N 1
ATOM 2483 C CA . GLN A 1 311 ? -17.969 75.625 -0.436 1 77.56 311 GLN A CA 1
ATOM 2484 C C . GLN A 1 311 ? -18.062 76.812 0.482 1 77.56 311 GLN A C 1
ATOM 2486 O O . GLN A 1 311 ? -18.438 77.938 0.042 1 77.56 311 GLN A O 1
ATOM 2491 N N . ASN A 1 312 ? -17.969 76.562 1.838 1 81.06 312 ASN A N 1
ATOM 2492 C CA . ASN A 1 312 ? -17.906 77.688 2.812 1 81.06 312 ASN A CA 1
ATOM 2493 C C . ASN A 1 312 ? -16.5 78.25 2.861 1 81.06 312 ASN A C 1
ATOM 2495 O O . ASN A 1 312 ? -15.555 77.625 3.322 1 81.06 312 ASN A O 1
ATOM 2499 N N . PRO A 1 313 ? -16.406 79.5 2.387 1 86.31 313 PRO A N 1
ATOM 2500 C CA . PRO A 1 313 ? -15.07 80.062 2.248 1 86.31 313 PRO A CA 1
ATOM 2501 C C . PRO A 1 313 ? -14.352 80.25 3.588 1 86.31 313 PRO A C 1
ATOM 2503 O O . PRO A 1 313 ? -13.188 79.875 3.719 1 86.31 313 PRO A O 1
ATOM 2506 N N . ALA A 1 314 ? -15.07 80.812 4.594 1 85 314 ALA A N 1
ATOM 2507 C CA . ALA A 1 314 ? -14.438 81.062 5.887 1 85 314 ALA A CA 1
ATOM 2508 C C . ALA A 1 314 ? -14.031 79.688 6.547 1 85 314 ALA A C 1
ATOM 2510 O O . ALA A 1 314 ? -12.93 79.625 7.094 1 85 314 ALA A O 1
ATOM 2511 N N . ALA A 1 315 ? -14.867 78.688 6.445 1 86 315 ALA A N 1
ATOM 2512 C CA . ALA A 1 315 ? -14.602 77.375 7.043 1 86 315 ALA A CA 1
ATOM 2513 C C . ALA A 1 315 ? -13.43 76.688 6.363 1 86 315 ALA A C 1
ATOM 2515 O O . ALA A 1 315 ? -12.562 76.125 7.031 1 86 315 ALA A O 1
ATOM 2516 N N . PHE A 1 316 ? -13.375 76.75 5.133 1 89.56 316 PHE A N 1
ATOM 2517 C CA . PHE A 1 316 ? -12.328 76.062 4.352 1 89.56 316 PHE A CA 1
ATOM 2518 C C . PHE A 1 316 ? -10.977 76.75 4.594 1 89.56 316 PHE A C 1
ATOM 2520 O O . PHE A 1 316 ? -9.969 76.062 4.75 1 89.56 316 PHE A O 1
ATOM 2527 N N . LEU A 1 317 ? -10.992 78.062 4.648 1 88.44 317 LEU A N 1
ATOM 2528 C CA . LEU A 1 317 ? -9.742 78.812 4.758 1 88.44 317 LEU A CA 1
ATOM 2529 C C . LEU A 1 317 ? -9.102 78.562 6.125 1 88.44 317 LEU A C 1
ATOM 2531 O O . LEU A 1 317 ? -7.887 78.75 6.273 1 88.44 317 LEU A O 1
ATOM 2535 N N . THR A 1 318 ? -9.922 78.188 7.055 1 85 318 THR A N 1
ATOM 2536 C CA . THR A 1 318 ? -9.383 77.875 8.375 1 85 318 THR A CA 1
ATOM 2537 C C . THR A 1 318 ? -8.594 76.562 8.344 1 85 318 THR A C 1
ATOM 2539 O O . THR A 1 318 ? -7.672 76.375 9.141 1 85 318 THR A O 1
ATOM 2542 N N . LEU A 1 319 ? -8.906 75.75 7.426 1 88.5 319 LEU A N 1
ATOM 2543 C CA . LEU A 1 319 ? -8.305 74.438 7.348 1 88.5 319 LEU A CA 1
ATOM 2544 C C . LEU A 1 319 ? -7.098 74.438 6.418 1 88.5 319 LEU A C 1
ATOM 2546 O O . LEU A 1 319 ? -6.285 73.5 6.445 1 88.5 319 LEU A O 1
ATOM 2550 N N . THR A 1 320 ? -6.934 75.375 5.582 1 87.5 320 THR A N 1
ATOM 2551 C CA . THR A 1 320 ? -6.004 75.375 4.457 1 87.5 320 THR A CA 1
ATOM 2552 C C . THR A 1 320 ? -4.57 75.188 4.945 1 87.5 320 THR A C 1
ATOM 2554 O O . THR A 1 320 ? -3.791 74.438 4.328 1 87.5 320 THR A O 1
ATOM 2557 N N . SER A 1 321 ? -4.273 75.812 6.062 1 85.94 321 SER A N 1
ATOM 2558 C CA . SER A 1 321 ? -2.904 75.688 6.555 1 85.94 321 SER A CA 1
ATOM 2559 C C . SER A 1 321 ? -2.566 74.25 6.945 1 85.94 321 SER A C 1
ATOM 2561 O O . SER A 1 321 ? -1.475 73.75 6.652 1 85.94 321 SER A O 1
ATOM 2563 N N . THR A 1 322 ? -3.473 73.625 7.574 1 87.62 322 THR A N 1
ATOM 2564 C CA . THR A 1 322 ? -3.268 72.25 8.008 1 87.62 322 THR A CA 1
ATOM 2565 C C . THR A 1 322 ? -3.217 71.312 6.805 1 87.62 322 THR A C 1
ATOM 2567 O O . THR A 1 322 ? -2.391 70.375 6.758 1 87.62 322 THR A O 1
ATOM 2570 N N . ILE A 1 323 ? -4.039 71.438 5.852 1 89.75 323 ILE A N 1
ATOM 2571 C CA . ILE A 1 323 ? -4.074 70.625 4.652 1 89.75 323 ILE A CA 1
ATOM 2572 C C . ILE A 1 323 ? -2.781 70.75 3.859 1 89.75 323 ILE A C 1
ATOM 2574 O O . ILE A 1 323 ? -2.199 69.812 3.377 1 89.75 323 ILE A O 1
ATOM 2578 N N . TYR A 1 324 ? -2.363 72.062 3.777 1 89 324 TYR A N 1
ATOM 2579 C CA . TYR A 1 324 ? -1.127 72.375 3.062 1 89 324 TYR A CA 1
ATOM 2580 C C . TYR A 1 324 ? 0.054 71.625 3.684 1 89 324 TYR A C 1
ATOM 2582 O O . TYR A 1 324 ? 0.842 71 2.973 1 89 324 TYR A O 1
ATOM 2590 N N . LYS A 1 325 ? 0.107 71.688 4.965 1 88.06 325 LYS A N 1
ATOM 2591 C CA . LYS A 1 325 ? 1.229 71.062 5.664 1 88.06 325 LYS A CA 1
ATOM 2592 C C . LYS A 1 325 ? 1.223 69.562 5.477 1 88.06 325 LYS A C 1
ATOM 2594 O O . LYS A 1 325 ? 2.271 68.938 5.25 1 88.06 325 LYS A O 1
ATOM 2599 N N . HIS A 1 326 ? 0.155 69 5.57 1 88.88 326 HIS A N 1
ATOM 2600 C CA . HIS A 1 326 ? 0.043 67.562 5.434 1 88.88 326 HIS A CA 1
ATOM 2601 C C . HIS A 1 326 ? 0.339 67.125 4.008 1 88.88 326 HIS A C 1
ATOM 2603 O O . HIS A 1 326 ? 1.048 66.125 3.793 1 88.88 326 HIS A O 1
ATOM 2609 N N . LEU A 1 327 ? -0.209 67.75 3.029 1 88.06 327 LEU A N 1
ATOM 2610 C CA . LEU A 1 327 ? 0.018 67.375 1.632 1 88.06 327 LEU A CA 1
ATOM 2611 C C . LEU A 1 327 ? 1.484 67.562 1.256 1 88.06 327 LEU A C 1
ATOM 2613 O O . LEU A 1 327 ? 2.029 66.812 0.462 1 88.06 327 LEU A O 1
ATOM 2617 N N . GLU A 1 328 ? 2.096 68.562 1.869 1 87.62 328 GLU A N 1
ATOM 2618 C CA . GLU A 1 328 ? 3.52 68.75 1.625 1 87.62 328 GLU A CA 1
ATOM 2619 C C . GLU A 1 328 ? 4.352 67.625 2.223 1 87.62 328 GLU A C 1
ATOM 2621 O O . GLU A 1 328 ? 5.344 67.188 1.628 1 87.62 328 GLU A O 1
ATOM 2626 N N . GLU A 1 329 ? 3.979 67.188 3.346 1 86 329 GLU A N 1
ATOM 2627 C CA . GLU A 1 329 ? 4.648 66.062 3.965 1 86 329 GLU A CA 1
ATOM 2628 C C . GLU A 1 329 ? 4.516 64.812 3.105 1 86 329 GLU A C 1
ATOM 2630 O O . GLU A 1 329 ? 5.477 64.062 2.957 1 86 329 GLU A O 1
ATOM 2635 N N . LEU A 1 330 ? 3.342 64.562 2.629 1 85.5 330 LEU A N 1
ATOM 2636 C CA . LEU A 1 330 ? 3.09 63.406 1.793 1 85.5 330 LEU A CA 1
ATOM 2637 C C . LEU A 1 330 ? 3.885 63.469 0.493 1 85.5 330 LEU A C 1
ATOM 2639 O O . LEU A 1 330 ? 4.363 62.469 -0.011 1 85.5 330 LEU A O 1
ATOM 2643 N N . ASN A 1 331 ? 4.047 64.625 -0.04 1 83.75 331 ASN A N 1
ATOM 2644 C CA . ASN A 1 331 ? 4.758 64.812 -1.298 1 83.75 331 ASN A CA 1
ATOM 2645 C C . ASN A 1 331 ? 6.262 64.625 -1.133 1 83.75 331 ASN A C 1
ATOM 2647 O O . ASN A 1 331 ? 6.957 64.312 -2.098 1 83.75 331 ASN A O 1
ATOM 2651 N N . THR A 1 332 ? 6.801 64.75 0.073 1 81.88 332 THR A N 1
ATOM 2652 C CA . THR A 1 332 ? 8.234 64.625 0.308 1 81.88 332 THR A CA 1
ATOM 2653 C C . THR A 1 332 ? 8.586 63.156 0.648 1 81.88 332 THR A C 1
ATOM 2655 O O . THR A 1 332 ? 9.758 62.781 0.691 1 81.88 332 THR A O 1
ATOM 2658 N N . LEU A 1 333 ? 7.637 62.406 0.859 1 74.88 333 LEU A N 1
ATOM 2659 C CA . LEU A 1 333 ? 7.887 61 1.196 1 74.88 333 LEU A CA 1
ATOM 2660 C C . LEU A 1 333 ? 8.438 60.25 -0.005 1 74.88 333 LEU A C 1
ATOM 2662 O O . LEU A 1 333 ? 7.906 60.344 -1.112 1 74.88 333 LEU A O 1
ATOM 2666 N N . GLU A 1 334 ? 9.664 59.656 0.054 1 71.38 334 GLU A N 1
ATOM 2667 C CA . GLU A 1 334 ? 10.281 58.844 -0.988 1 71.38 334 GLU A CA 1
ATOM 2668 C C . GLU A 1 334 ? 9.961 57.375 -0.799 1 71.38 334 GLU A C 1
ATOM 2670 O O . GLU A 1 334 ? 9.969 56.875 0.326 1 71.38 334 GLU A O 1
ATOM 2675 N N . PHE A 1 335 ? 9.336 56.844 -1.847 1 66.12 335 PHE A N 1
ATOM 2676 C CA . PHE A 1 335 ? 9.008 55.438 -1.787 1 66.12 335 PHE A CA 1
ATOM 2677 C C . PHE A 1 335 ? 9.914 54.625 -2.713 1 66.12 335 PHE A C 1
ATOM 2679 O O . PHE A 1 335 ? 10.414 55.156 -3.713 1 66.12 335 PHE A O 1
ATOM 2686 N N . GLU A 1 336 ? 10.258 53.344 -2.24 1 64.5 336 GLU A N 1
ATOM 2687 C CA . GLU A 1 336 ? 10.984 52.438 -3.117 1 64.5 336 GLU A CA 1
ATOM 2688 C C . GLU A 1 336 ? 10.133 52.031 -4.32 1 64.5 336 GLU A C 1
ATOM 2690 O O . GLU A 1 336 ? 8.945 51.75 -4.184 1 64.5 336 GLU A O 1
ATOM 2695 N N . THR A 1 337 ? 10.695 52.25 -5.539 1 60.59 337 THR A N 1
ATOM 2696 C CA . THR A 1 337 ? 9.922 52.062 -6.766 1 60.59 337 THR A CA 1
ATO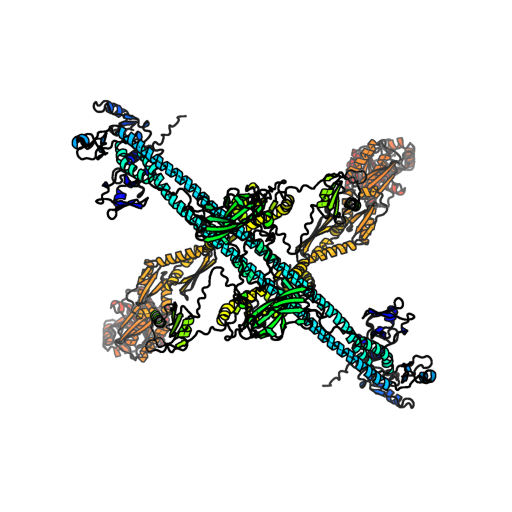M 2697 C C . THR A 1 337 ? 10.078 50.656 -7.297 1 60.59 337 THR A C 1
ATOM 2699 O O . THR A 1 337 ? 9.406 50.281 -8.258 1 60.59 337 THR A O 1
ATOM 2702 N N . GLU A 1 338 ? 11.031 49.938 -6.832 1 61.25 338 GLU A N 1
ATOM 2703 C CA . GLU A 1 338 ? 11.188 48.594 -7.438 1 61.25 338 GLU A CA 1
ATOM 2704 C C . GLU A 1 338 ? 11.172 47.5 -6.383 1 61.25 338 GLU A C 1
ATOM 2706 O O . GLU A 1 338 ? 11.5 47.75 -5.219 1 61.25 338 GLU A O 1
ATOM 2711 N N . ALA A 1 339 ? 10.469 46.438 -6.82 1 61.19 339 ALA A N 1
ATOM 2712 C CA . ALA A 1 339 ? 10.508 45.25 -5.945 1 61.19 339 ALA A CA 1
ATOM 2713 C C . ALA A 1 339 ? 11.938 44.812 -5.703 1 61.19 339 ALA A C 1
ATOM 2715 O O . ALA A 1 339 ? 12.75 44.781 -6.629 1 61.19 339 ALA A O 1
ATOM 2716 N N . ASN A 1 340 ? 12.633 44.875 -4.508 1 58.22 340 ASN A N 1
ATOM 2717 C CA . ASN A 1 340 ? 14.023 44.594 -4.16 1 58.22 340 ASN A CA 1
ATOM 2718 C C . ASN A 1 340 ? 14.367 43.125 -4.348 1 58.22 340 ASN A C 1
ATOM 2720 O O . ASN A 1 340 ? 15.43 42.656 -3.922 1 58.22 340 ASN A O 1
ATOM 2724 N N . ILE A 1 341 ? 13.617 42.156 -4.57 1 57.56 341 ILE A N 1
ATOM 2725 C CA . ILE A 1 341 ? 14.109 40.812 -4.422 1 57.56 341 ILE A CA 1
ATOM 2726 C C . ILE A 1 341 ? 14.25 40.156 -5.793 1 57.56 341 ILE A C 1
ATOM 2728 O O . ILE A 1 341 ? 13.312 40.188 -6.598 1 57.56 341 ILE A O 1
ATOM 2732 N N . HIS A 1 342 ? 15.68 40.125 -6.293 1 55.19 342 HIS A N 1
ATOM 2733 C CA . HIS A 1 342 ? 15.867 39.25 -7.457 1 55.19 342 HIS A CA 1
ATOM 2734 C C . HIS A 1 342 ? 15.484 37.812 -7.148 1 55.19 342 HIS A C 1
ATOM 2736 O O . HIS A 1 342 ? 15.969 37.219 -6.176 1 55.19 342 HIS A O 1
ATOM 2742 N N . ARG A 1 343 ? 14.562 37.156 -7.82 1 60.97 343 ARG A N 1
ATOM 2743 C CA . ARG A 1 343 ? 13.477 36.188 -7.727 1 60.97 343 ARG A CA 1
ATOM 2744 C C . ARG A 1 343 ? 13.961 34.812 -8.125 1 60.97 343 ARG A C 1
ATOM 2746 O O . ARG A 1 343 ? 13.203 33.844 -8.078 1 60.97 343 ARG A O 1
ATOM 2753 N N . GLU A 1 344 ? 15.477 34.531 -8.305 1 73.25 344 GLU A N 1
ATOM 2754 C CA . GLU A 1 344 ? 15.602 33.25 -8.969 1 73.25 344 GLU A CA 1
ATOM 2755 C C . GLU A 1 344 ? 15.789 32.125 -7.957 1 73.25 344 GLU A C 1
ATOM 2757 O O . GLU A 1 344 ? 16.609 32.219 -7.043 1 73.25 344 GLU A O 1
ATOM 2762 N N . LEU A 1 345 ? 14.906 31.203 -7.836 1 81.38 345 LEU A N 1
ATOM 2763 C CA . LEU A 1 345 ? 14.992 29.953 -7.09 1 81.38 345 LEU A CA 1
ATOM 2764 C C . LEU A 1 345 ? 15.047 28.75 -8.039 1 81.38 345 LEU A C 1
ATOM 2766 O O . LEU A 1 345 ? 14.109 28.516 -8.797 1 81.38 345 LEU A O 1
ATOM 2770 N N . THR A 1 346 ? 16.328 28.062 -8.109 1 84.75 346 THR A N 1
ATOM 2771 C CA . THR A 1 346 ? 16.484 26.984 -9.086 1 84.75 346 THR A CA 1
ATOM 2772 C C . THR A 1 346 ? 17.172 25.781 -8.453 1 84.75 346 THR A C 1
ATOM 2774 O O . THR A 1 346 ? 17.938 25.922 -7.508 1 84.75 346 THR A O 1
ATOM 2777 N N . PHE A 1 347 ? 16.766 24.625 -8.938 1 89.19 347 PHE A N 1
ATOM 2778 C CA . PHE A 1 347 ? 17.469 23.391 -8.641 1 89.19 347 PHE A CA 1
ATOM 2779 C C . PHE A 1 347 ? 18.656 23.203 -9.586 1 89.19 347 PHE A C 1
ATOM 2781 O O . PHE A 1 347 ? 18.484 23.203 -10.805 1 89.19 347 PHE A O 1
ATOM 2788 N N . PHE A 1 348 ? 19.797 23.094 -8.953 1 85.25 348 PHE A N 1
ATOM 2789 C CA . PHE A 1 348 ? 21 22.953 -9.766 1 85.25 348 PHE A CA 1
ATOM 2790 C C . PHE A 1 348 ? 21.641 21.578 -9.555 1 85.25 348 PHE A C 1
ATOM 2792 O O . PHE A 1 348 ? 21.844 21.156 -8.422 1 85.25 348 PHE A O 1
ATOM 2799 N N . ILE A 1 349 ? 21.875 20.891 -10.633 1 84.69 349 ILE A N 1
ATOM 2800 C CA . ILE A 1 349 ? 22.625 19.641 -10.633 1 84.69 349 ILE A CA 1
ATOM 2801 C C . ILE A 1 349 ? 23.609 19.625 -11.797 1 84.69 349 ILE A C 1
ATOM 2803 O O . ILE A 1 349 ? 23.281 20.047 -12.906 1 84.69 349 ILE A O 1
ATOM 2807 N N . GLU A 1 350 ? 24.797 19.219 -11.492 1 71.88 350 GLU A N 1
ATOM 2808 C CA . GLU A 1 350 ? 25.844 19.203 -12.516 1 71.88 350 GLU A CA 1
ATOM 2809 C C . GLU A 1 350 ? 25.422 18.359 -13.719 1 71.88 350 GLU A C 1
ATOM 2811 O O . GLU A 1 350 ? 25.016 17.219 -13.555 1 71.88 350 GLU A O 1
ATOM 2816 N N . GLY A 1 351 ? 25.547 18.875 -14.883 1 67.44 351 GLY A N 1
ATOM 2817 C CA . GLY A 1 351 ? 25.219 18.156 -16.109 1 67.44 351 GLY A CA 1
ATOM 2818 C C . GLY A 1 351 ? 23.781 17.656 -16.125 1 67.44 351 GLY A C 1
ATOM 2819 O O . GLY A 1 351 ? 23.5 16.625 -16.75 1 67.44 351 GLY A O 1
ATOM 2820 N N . LYS A 1 352 ? 22.922 18.172 -15.391 1 71.94 352 LYS A N 1
ATOM 2821 C CA . LYS A 1 352 ? 21.531 17.766 -15.258 1 71.94 352 LYS A CA 1
ATOM 2822 C C . LYS A 1 352 ? 21.406 16.344 -14.734 1 71.94 352 LYS A C 1
ATOM 2824 O O . LYS A 1 352 ? 20.438 15.641 -15.031 1 71.94 352 LYS A O 1
ATOM 2829 N N . GLY A 1 353 ? 22.547 15.883 -14.133 1 76.5 353 GLY A N 1
ATOM 2830 C CA . GLY A 1 353 ? 22.516 14.602 -13.461 1 76.5 353 GLY A CA 1
ATOM 2831 C C . GLY A 1 353 ? 22.828 13.438 -14.383 1 76.5 353 GLY A C 1
ATOM 2832 O O . GLY A 1 353 ? 22.734 12.273 -13.977 1 76.5 353 GLY A O 1
ATOM 2833 N N . ALA A 1 354 ? 23.125 13.695 -15.617 1 74.12 354 ALA A N 1
ATOM 2834 C CA . ALA A 1 354 ? 23.328 12.633 -16.594 1 74.12 354 ALA A CA 1
ATOM 2835 C C . ALA A 1 354 ? 24.516 11.75 -16.188 1 74.12 354 ALA A C 1
ATOM 2837 O O . ALA A 1 354 ? 24.469 10.531 -16.328 1 74.12 354 ALA A O 1
ATOM 2838 N N . CYS A 1 355 ? 25.562 12.375 -15.719 1 74.25 355 CYS A N 1
ATOM 2839 C CA . CYS A 1 355 ? 26.75 11.617 -15.305 1 74.25 355 CYS A CA 1
ATOM 2840 C C . CYS A 1 355 ? 26.422 10.711 -14.125 1 74.25 355 CYS A C 1
ATOM 2842 O O . CYS A 1 355 ? 26.906 9.578 -14.062 1 74.25 355 CYS A O 1
ATOM 2844 N N . PHE A 1 356 ? 25.625 11.18 -13.289 1 85.25 356 PHE A N 1
ATOM 2845 C CA . PHE A 1 356 ? 25.25 10.391 -12.117 1 85.25 356 PHE A CA 1
ATOM 2846 C C . PHE A 1 356 ? 24.375 9.211 -12.523 1 85.25 356 PHE A C 1
ATOM 2848 O O . PHE A 1 356 ? 24.547 8.102 -12.016 1 85.25 356 PHE A O 1
ATOM 2855 N N . GLU A 1 357 ? 23.531 9.461 -13.445 1 84.44 357 GLU A N 1
ATOM 2856 C CA . GLU A 1 357 ? 22.641 8.406 -13.914 1 84.44 357 GLU A CA 1
ATOM 2857 C C . GLU A 1 357 ? 23.406 7.285 -14.594 1 84.44 357 GLU A C 1
ATOM 2859 O O . GLU A 1 357 ? 23.094 6.109 -14.422 1 84.44 357 GLU A O 1
ATOM 2864 N N . GLU A 1 358 ? 24.375 7.684 -15.289 1 80.19 358 GLU A N 1
ATOM 2865 C CA . GLU A 1 358 ? 25.219 6.68 -15.938 1 80.19 358 GLU A CA 1
ATOM 2866 C C . GLU A 1 358 ? 26 5.867 -14.914 1 80.19 358 GLU A C 1
ATOM 2868 O O . GLU A 1 358 ? 26.203 4.664 -15.094 1 80.19 358 GLU A O 1
ATOM 2873 N N . LYS A 1 359 ? 26.406 6.473 -13.953 1 83.06 359 LYS A N 1
ATOM 2874 C CA . LYS A 1 359 ? 27.141 5.785 -12.883 1 83.06 359 LYS A CA 1
ATOM 2875 C C . LYS A 1 359 ? 26.234 4.777 -12.172 1 83.06 359 LYS A C 1
ATOM 2877 O O . LYS A 1 359 ? 26.703 3.715 -11.758 1 83.06 359 LYS A O 1
ATOM 2882 N N . VAL A 1 360 ? 24.969 5.082 -12.062 1 87.62 360 VAL A N 1
ATOM 2883 C CA . VAL A 1 360 ? 24.016 4.195 -11.406 1 87.62 360 VAL A CA 1
ATOM 2884 C C . VAL A 1 360 ? 23.797 2.953 -12.258 1 87.62 360 VAL A C 1
ATOM 2886 O O . VAL A 1 360 ? 23.672 1.844 -11.734 1 87.62 360 VAL A O 1
ATOM 2889 N N . LYS A 1 361 ? 23.828 3.098 -13.562 1 83.12 361 LYS A N 1
ATOM 2890 C CA . LYS A 1 361 ? 23.578 1.984 -14.477 1 83.12 361 LYS A CA 1
ATOM 2891 C C . LYS A 1 361 ? 24.688 0.95 -14.398 1 83.12 361 LYS A C 1
ATOM 2893 O O . LYS A 1 361 ? 24.484 -0.221 -14.727 1 83.12 361 LYS A O 1
ATOM 2898 N N . THR A 1 362 ? 25.859 1.318 -13.883 1 83.88 362 THR A N 1
ATOM 2899 C CA . THR A 1 362 ? 27 0.412 -13.836 1 83.88 362 THR A CA 1
ATOM 2900 C C . THR A 1 362 ? 27.438 0.168 -12.398 1 83.88 362 THR A C 1
ATOM 2902 O O . THR A 1 362 ? 28.562 -0.287 -12.148 1 83.88 362 THR A O 1
ATOM 2905 N N . LEU A 1 363 ? 26.562 0.453 -11.578 1 88.31 363 LEU A N 1
ATOM 2906 C CA . LEU A 1 363 ? 26.922 0.374 -10.164 1 88.31 363 LEU A CA 1
ATOM 2907 C C . LEU A 1 363 ? 26.953 -1.076 -9.695 1 88.31 363 LEU A C 1
ATOM 2909 O O . LEU A 1 363 ? 25.969 -1.802 -9.82 1 88.31 363 LEU A O 1
ATOM 2913 N N . GLY A 1 364 ? 28.109 -1.536 -9.258 1 86.5 364 GLY A N 1
ATOM 2914 C CA . GLY A 1 364 ? 28.234 -2.877 -8.711 1 86.5 364 GLY A CA 1
ATOM 2915 C C . GLY A 1 364 ? 28.203 -3.961 -9.766 1 86.5 364 GLY A C 1
ATOM 2916 O O . GLY A 1 364 ? 27.844 -3.703 -10.922 1 86.5 364 GLY A O 1
ATOM 2917 N N . ASP A 1 365 ? 28.688 -5.176 -9.414 1 87 365 ASP A N 1
ATOM 2918 C CA . ASP A 1 365 ? 28.672 -6.324 -10.32 1 87 365 ASP A CA 1
ATOM 2919 C C . ASP A 1 365 ? 28.719 -7.637 -9.539 1 87 365 ASP A C 1
ATOM 2921 O O . ASP A 1 365 ? 29.047 -7.652 -8.352 1 87 365 ASP A O 1
ATOM 2925 N N . VAL A 1 366 ? 28.078 -8.609 -10.094 1 88.69 366 VAL A N 1
ATOM 2926 C CA . VAL A 1 366 ? 28.156 -9.961 -9.555 1 88.69 366 VAL A CA 1
ATOM 2927 C C . VAL A 1 366 ? 29.25 -10.742 -10.273 1 88.69 366 VAL A C 1
ATOM 2929 O O . VAL A 1 366 ? 29.234 -10.844 -11.508 1 88.69 366 VAL A O 1
ATOM 2932 N N . LEU A 1 367 ? 30.203 -11.172 -9.5 1 83.5 367 LEU A N 1
ATOM 2933 C CA . LEU A 1 367 ? 31.375 -11.82 -10.094 1 83.5 367 LEU A CA 1
ATOM 2934 C C . LEU A 1 367 ? 31.531 -13.242 -9.578 1 83.5 367 LEU A C 1
ATOM 2936 O O . LEU A 1 367 ? 31.078 -13.562 -8.469 1 83.5 367 LEU A O 1
ATOM 2940 N N . SER A 1 368 ? 31.891 -14.07 -10.477 1 78.81 368 SER A N 1
ATOM 2941 C CA . SER A 1 368 ? 32.219 -15.453 -10.141 1 78.81 368 SER A CA 1
ATOM 2942 C C . SER A 1 368 ? 33.562 -15.859 -10.734 1 78.81 368 SER A C 1
ATOM 2944 O O . SER A 1 368 ? 34 -15.289 -11.734 1 78.81 368 SER A O 1
ATOM 2946 N N . SER A 1 369 ? 34.438 -16.438 -9.977 1 72.69 369 SER A N 1
ATOM 2947 C CA . SER A 1 369 ? 35.719 -16.891 -10.5 1 72.69 369 SER A CA 1
ATOM 2948 C C . SER A 1 369 ? 35.844 -18.422 -10.422 1 72.69 369 SER A C 1
ATOM 2950 O O . SER A 1 369 ? 35.406 -19.031 -9.445 1 72.69 369 SER A O 1
ATOM 2952 N N . ASP A 1 370 ? 36.219 -18.953 -11.531 1 70.5 370 ASP A N 1
ATOM 2953 C CA . ASP A 1 370 ? 36.469 -20.375 -11.562 1 70.5 370 ASP A CA 1
ATOM 2954 C C . ASP A 1 370 ? 37.906 -20.688 -11.18 1 70.5 370 ASP A C 1
ATOM 2956 O O . ASP A 1 370 ? 38.406 -21.797 -11.367 1 70.5 370 ASP A O 1
ATOM 2960 N N . ALA A 1 371 ? 38.531 -19.516 -10.602 1 75.38 371 ALA A N 1
ATOM 2961 C CA . ALA A 1 371 ? 39.938 -19.688 -10.234 1 75.38 371 ALA A CA 1
ATOM 2962 C C . ALA A 1 371 ? 40.062 -20.562 -9 1 75.38 371 ALA A C 1
ATOM 2964 O O . ALA A 1 371 ? 39.219 -20.531 -8.102 1 75.38 371 ALA A O 1
ATOM 2965 N N . TYR A 1 372 ? 41.062 -21.438 -9.07 1 73.44 372 TYR A N 1
ATOM 2966 C CA . TYR A 1 372 ? 41.344 -22.328 -7.949 1 73.44 372 TYR A CA 1
ATOM 2967 C C . TYR A 1 372 ? 42.656 -21.922 -7.27 1 73.44 372 TYR A C 1
ATOM 2969 O O . TYR A 1 372 ? 43.688 -21.781 -7.926 1 73.44 372 TYR A O 1
ATOM 2977 N N . PRO A 1 373 ? 42.625 -21.641 -5.879 1 75.88 373 PRO A N 1
ATOM 2978 C CA . PRO A 1 373 ? 43.812 -21.094 -5.172 1 75.88 373 PRO A CA 1
ATOM 2979 C C . PRO A 1 373 ? 45.062 -21.969 -5.324 1 75.88 373 PRO A C 1
ATOM 2981 O O . PRO A 1 373 ? 46.156 -21.438 -5.488 1 75.88 373 PRO A O 1
ATOM 2984 N N . ASP A 1 374 ? 44.906 -23.328 -5.43 1 74.81 374 ASP A N 1
ATOM 2985 C CA . ASP A 1 374 ? 46.062 -24.203 -5.438 1 74.81 374 ASP A CA 1
ATOM 2986 C C . ASP A 1 374 ? 46.75 -24.219 -6.809 1 74.81 374 ASP A C 1
ATOM 2988 O O . ASP A 1 374 ? 47.969 -24.359 -6.902 1 74.81 374 ASP A O 1
ATOM 2992 N N . THR A 1 375 ? 45.906 -24.109 -7.879 1 78.12 375 THR A N 1
ATOM 2993 C CA . THR A 1 375 ? 46.469 -24.156 -9.227 1 78.12 375 THR A CA 1
ATOM 2994 C C . THR A 1 375 ? 46.938 -22.766 -9.672 1 78.12 375 THR A C 1
ATOM 2996 O O . THR A 1 375 ? 47.688 -22.641 -10.633 1 78.12 375 THR A O 1
ATOM 2999 N N . SER A 1 376 ? 46.469 -21.766 -8.977 1 83.94 376 SER A N 1
ATOM 3000 C CA . SER A 1 376 ? 46.844 -20.391 -9.344 1 83.94 376 SER A CA 1
ATOM 3001 C C . SER A 1 376 ? 48.219 -20.016 -8.773 1 83.94 376 SER A C 1
ATOM 3003 O O . SER A 1 376 ? 48.594 -20.484 -7.695 1 83.94 376 SER A O 1
ATOM 3005 N N . ASN A 1 377 ? 48.969 -19.203 -9.57 1 86 377 ASN A N 1
ATOM 3006 C CA . ASN A 1 377 ? 50.344 -18.844 -9.188 1 86 377 ASN A CA 1
ATOM 3007 C C . ASN A 1 377 ? 50.469 -17.359 -8.891 1 86 377 ASN A C 1
ATOM 3009 O O . ASN A 1 377 ? 49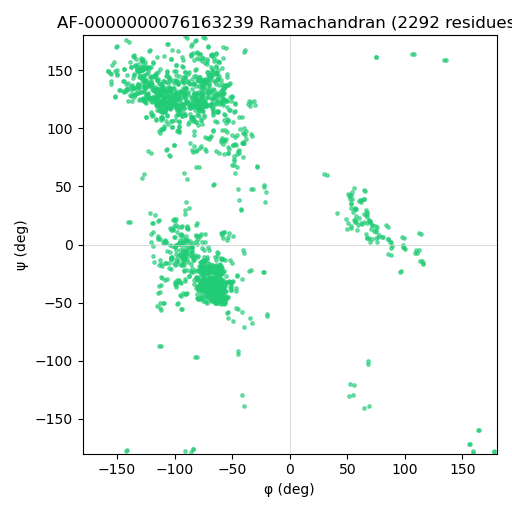.875 -16.516 -9.586 1 86 377 ASN A O 1
ATOM 3013 N N . VAL A 1 378 ? 51.062 -17 -7.754 1 88.25 378 VAL A N 1
ATOM 3014 C CA . VAL A 1 378 ? 51.312 -15.617 -7.355 1 88.25 378 VAL A CA 1
ATOM 3015 C C . VAL A 1 378 ? 52.812 -15.391 -7.285 1 88.25 378 VAL A C 1
ATOM 3017 O O . VAL A 1 378 ? 53.531 -16.109 -6.59 1 88.25 378 VAL A O 1
ATOM 3020 N N . SER A 1 379 ? 53.344 -14.484 -8.164 1 86.06 379 SER A N 1
ATOM 3021 C CA . SER A 1 379 ? 54.75 -14.141 -8.172 1 86.06 379 SER A CA 1
ATOM 3022 C C . SER A 1 379 ? 55 -12.82 -7.453 1 86.06 379 SER A C 1
ATOM 3024 O O . SER A 1 379 ? 54.938 -11.75 -8.062 1 86.06 379 SER A O 1
ATOM 3026 N N . ILE A 1 380 ? 55.156 -12.812 -6.203 1 85.12 380 ILE A N 1
ATOM 3027 C CA . ILE A 1 380 ? 55.5 -11.656 -5.383 1 85.12 380 ILE A CA 1
ATOM 3028 C C . ILE A 1 380 ? 56.875 -11.867 -4.75 1 85.12 380 ILE A C 1
ATOM 3030 O O . ILE A 1 380 ? 57.156 -12.938 -4.215 1 85.12 380 ILE A O 1
ATOM 3034 N N . PRO A 1 381 ? 57.812 -10.867 -4.891 1 80.38 381 PRO A N 1
ATOM 3035 C CA . PRO A 1 381 ? 59.156 -11.031 -4.332 1 80.38 381 PRO A CA 1
ATOM 3036 C C . PRO A 1 381 ? 59.156 -11.148 -2.811 1 80.38 381 PRO A C 1
ATOM 3038 O O . PRO A 1 381 ? 58.25 -10.633 -2.148 1 80.38 381 PRO A O 1
ATOM 3041 N N . ASN A 1 382 ? 60.094 -11.922 -2.238 1 79.75 382 ASN A N 1
ATOM 3042 C CA . ASN A 1 382 ? 60.219 -12.117 -0.798 1 79.75 382 ASN A CA 1
ATOM 3043 C C . ASN A 1 382 ? 60.688 -10.852 -0.102 1 79.75 382 ASN A C 1
ATOM 3045 O O . ASN A 1 382 ? 60.469 -10.664 1.097 1 79.75 382 ASN A O 1
ATOM 3049 N N . SER A 1 383 ? 61.5 -10.109 -0.838 1 81.81 383 SER A N 1
ATOM 3050 C CA . SER A 1 383 ? 62 -8.875 -0.248 1 81.81 383 SER A CA 1
ATOM 3051 C C . SER A 1 383 ? 61.938 -7.715 -1.233 1 81.81 383 SER A C 1
ATOM 3053 O O . SER A 1 383 ? 62.094 -7.906 -2.439 1 81.81 383 SER A O 1
ATOM 3055 N N . MET A 1 384 ? 61.469 -6.641 -0.71 1 83.31 384 MET A N 1
ATOM 3056 C CA . MET A 1 384 ? 61.375 -5.41 -1.488 1 83.31 384 MET A CA 1
ATOM 3057 C C . MET A 1 384 ? 62.312 -4.344 -0.899 1 83.31 384 MET A C 1
ATOM 3059 O O . MET A 1 384 ? 62.688 -4.414 0.276 1 83.31 384 MET A O 1
ATOM 3063 N N . PHE A 1 385 ? 62.812 -3.502 -1.763 1 79.81 385 PHE A N 1
ATOM 3064 C CA . PHE A 1 385 ? 63.594 -2.363 -1.301 1 79.81 385 PHE A CA 1
ATOM 3065 C C . PHE A 1 385 ? 62.75 -1.107 -1.228 1 79.81 385 PHE A C 1
ATOM 3067 O O . PHE A 1 385 ? 61.906 -0.875 -2.098 1 79.81 385 PHE A O 1
ATOM 3074 N N . ARG A 1 386 ? 63.062 -0.424 -0.176 1 79.25 386 ARG A N 1
ATOM 3075 C CA . ARG A 1 386 ? 62.312 0.813 0.042 1 79.25 386 ARG A CA 1
ATOM 3076 C C . ARG A 1 386 ? 62.406 1.732 -1.171 1 79.25 386 ARG A C 1
ATOM 3078 O O . ARG A 1 386 ? 63.5 1.959 -1.696 1 79.25 386 ARG A O 1
ATOM 3085 N N . TYR A 1 387 ? 61.375 2.113 -1.715 1 69.06 387 TYR A N 1
ATOM 3086 C CA . TYR A 1 387 ? 61.188 3.113 -2.764 1 69.06 387 TYR A CA 1
ATOM 3087 C C . TYR A 1 387 ? 61.5 2.523 -4.137 1 69.06 387 TYR A C 1
ATOM 3089 O O . TYR A 1 387 ? 61.625 3.256 -5.121 1 69.06 387 TYR A O 1
ATOM 3097 N N . LEU A 1 388 ? 61.75 1.279 -4.25 1 75 388 LEU A N 1
ATOM 3098 C CA . LEU A 1 388 ? 61.938 0.636 -5.547 1 75 388 LEU A CA 1
ATOM 3099 C C . LEU A 1 388 ? 60.625 -0.044 -6.004 1 75 388 LEU A C 1
ATOM 3101 O O . LEU A 1 388 ? 60 -0.738 -5.219 1 75 388 LEU A O 1
ATOM 3105 N N . SER A 1 389 ? 60.25 0.31 -7.227 1 80.69 389 SER A N 1
ATOM 3106 C CA . SER A 1 389 ? 59.031 -0.27 -7.773 1 80.69 389 SER A CA 1
ATOM 3107 C C . SER A 1 389 ? 59.281 -1.647 -8.375 1 80.69 389 SER A C 1
ATOM 3109 O O . SER A 1 389 ? 60.312 -1.858 -9.031 1 80.69 389 SER A O 1
ATOM 3111 N N . LYS A 1 390 ? 58.531 -2.617 -7.977 1 82.12 390 LYS A N 1
ATOM 3112 C CA . LYS A 1 390 ? 58.531 -3.941 -8.586 1 82.12 390 LYS A CA 1
ATOM 3113 C C . LYS A 1 390 ? 57.156 -4.344 -9.07 1 82.12 390 LYS A C 1
ATOM 3115 O O . LYS A 1 390 ? 56.156 -3.902 -8.516 1 82.12 390 LYS A O 1
ATOM 3120 N N . THR A 1 391 ? 57.156 -5.156 -10.109 1 86.31 391 THR A N 1
ATOM 3121 C CA . THR A 1 391 ? 55.906 -5.625 -10.664 1 86.31 391 THR A CA 1
ATOM 3122 C C . THR A 1 391 ? 55.5 -6.949 -10.023 1 86.31 391 THR A C 1
ATOM 3124 O O . THR A 1 391 ? 56.25 -7.91 -10.023 1 86.31 391 THR A O 1
ATOM 3127 N N . PHE A 1 392 ? 54.375 -6.98 -9.328 1 88.56 392 PHE A N 1
ATOM 3128 C CA . PHE A 1 392 ? 53.75 -8.195 -8.82 1 88.56 392 PHE A CA 1
ATOM 3129 C C . PHE A 1 392 ? 52.906 -8.852 -9.898 1 88.56 392 PHE A C 1
ATOM 3131 O O . PHE A 1 392 ? 52.25 -8.164 -10.68 1 88.56 392 PHE A O 1
ATOM 3138 N N . LYS A 1 393 ? 52.938 -10.156 -10.023 1 88.88 393 LYS A N 1
ATOM 3139 C CA . LYS A 1 393 ? 52.156 -10.875 -11.031 1 88.88 393 LYS A CA 1
ATOM 3140 C C . LYS A 1 393 ? 51.312 -11.984 -10.391 1 88.88 393 LYS A C 1
ATOM 3142 O O . LYS A 1 393 ? 51.781 -12.703 -9.523 1 88.88 393 LYS A O 1
ATOM 3147 N N . VAL A 1 394 ? 50.031 -12.047 -10.75 1 88.81 394 VAL A N 1
ATOM 3148 C CA . VAL A 1 394 ? 49.125 -13.109 -10.336 1 88.81 394 VAL A CA 1
ATOM 3149 C C . VAL A 1 394 ? 48.531 -13.797 -11.562 1 88.81 394 VAL A C 1
ATOM 3151 O O . VAL A 1 394 ? 48.094 -13.125 -12.492 1 88.81 394 VAL A O 1
ATOM 3154 N N . THR A 1 395 ? 48.656 -15.117 -11.656 1 87.81 395 THR A N 1
ATOM 3155 C CA . THR A 1 395 ? 48.031 -15.914 -12.719 1 87.81 395 THR A CA 1
ATOM 3156 C C . THR A 1 395 ? 46.938 -16.812 -12.148 1 87.81 395 THR A C 1
ATOM 3158 O O . THR A 1 395 ? 47.219 -17.719 -11.375 1 87.81 395 THR A O 1
ATOM 3161 N N . LEU A 1 396 ? 45.719 -16.516 -12.57 1 85.44 396 LEU A N 1
ATOM 3162 C CA . LEU A 1 396 ? 44.562 -17.297 -12.117 1 85.44 396 LEU A CA 1
ATOM 3163 C C . LEU A 1 396 ? 44.312 -18.469 -13.055 1 85.44 396 LEU A C 1
ATOM 3165 O O . LEU A 1 396 ? 44.281 -18.297 -14.273 1 85.44 396 LEU A O 1
ATOM 3169 N N . ARG A 1 397 ? 44.219 -19.641 -12.531 1 81 397 ARG A N 1
ATOM 3170 C CA . ARG A 1 397 ? 43.969 -20.859 -13.281 1 81 397 ARG A CA 1
ATOM 3171 C C . ARG A 1 397 ? 42.812 -21.641 -12.672 1 81 397 ARG A C 1
ATOM 3173 O O . ARG A 1 397 ? 42.5 -21.5 -11.477 1 81 397 ARG A O 1
ATOM 3180 N N . ASP A 1 398 ? 42.125 -22.422 -13.547 1 75 398 ASP A N 1
ATOM 3181 C CA . ASP A 1 398 ? 41 -23.234 -13.062 1 75 398 ASP A CA 1
ATOM 3182 C C . ASP A 1 398 ? 41.5 -24.562 -12.484 1 75 398 ASP A C 1
ATOM 3184 O O . ASP A 1 398 ? 42.719 -24.75 -12.336 1 75 398 ASP A O 1
ATOM 3188 N N . SER A 1 399 ? 40.594 -25.406 -12.094 1 70 399 SER A N 1
ATOM 3189 C CA . SER A 1 399 ? 40.969 -26.672 -11.461 1 70 399 SER A CA 1
ATOM 3190 C C . SER A 1 399 ? 41.781 -27.562 -12.406 1 70 399 SER A C 1
ATOM 3192 O O . SER A 1 399 ? 42.562 -28.375 -11.953 1 70 399 SER A O 1
ATOM 3194 N N . ASN A 1 400 ? 41.562 -27.312 -13.781 1 71.38 400 ASN A N 1
ATOM 3195 C CA . ASN A 1 400 ? 42.312 -28.078 -14.766 1 71.38 400 ASN A CA 1
ATOM 3196 C C . ASN A 1 400 ? 43.594 -27.344 -15.211 1 71.38 400 ASN A C 1
ATOM 3198 O O . ASN A 1 400 ? 44.156 -27.672 -16.25 1 71.38 400 ASN A O 1
ATOM 3202 N N . SER A 1 401 ? 44 -26.266 -14.367 1 75.81 401 SER A N 1
ATOM 3203 C CA . SER A 1 401 ? 45.188 -25.484 -14.586 1 75.81 401 SER A CA 1
ATOM 3204 C C . SER A 1 401 ? 45.125 -24.688 -15.883 1 75.81 401 SER A C 1
ATOM 3206 O O . SER A 1 401 ? 46.125 -24.438 -16.531 1 75.81 401 SER A O 1
ATOM 3208 N N . LYS A 1 402 ? 43.875 -24.531 -16.359 1 78.75 402 LYS A N 1
ATOM 3209 C CA . LYS A 1 402 ? 43.688 -23.656 -17.5 1 78.75 402 LYS A CA 1
ATOM 3210 C C . LYS A 1 402 ? 43.469 -22.203 -17.062 1 78.75 402 LYS A C 1
ATOM 3212 O O . LYS A 1 402 ? 42.875 -21.953 -16.016 1 78.75 402 LYS A O 1
ATOM 3217 N N . PRO A 1 403 ? 44.094 -21.297 -17.844 1 80 403 PRO A N 1
ATOM 3218 C CA . PRO A 1 403 ? 43.906 -19.906 -17.469 1 80 403 PRO A CA 1
ATOM 3219 C C . PRO A 1 403 ? 42.438 -19.5 -17.469 1 80 403 PRO A C 1
ATOM 3221 O O . PRO A 1 403 ? 41.656 -19.938 -18.328 1 80 403 PRO A O 1
ATOM 3224 N N . VAL A 1 404 ? 42 -18.812 -16.391 1 73.25 404 VAL A N 1
ATOM 3225 C CA . VAL A 1 404 ? 40.625 -18.375 -16.25 1 73.25 404 VAL A CA 1
ATOM 3226 C C . VAL A 1 404 ? 40.438 -17.047 -17 1 73.25 404 VAL A C 1
ATOM 3228 O O . VAL A 1 404 ? 41.188 -16.094 -16.797 1 73.25 404 VAL A O 1
ATOM 3231 N N . ASP A 1 405 ? 39.719 -17 -18.109 1 59.09 405 ASP A N 1
ATOM 3232 C CA . ASP A 1 405 ? 39.531 -15.812 -18.938 1 59.09 405 ASP A CA 1
ATOM 3233 C C . ASP A 1 405 ? 38.531 -14.859 -18.281 1 59.09 405 ASP A C 1
ATOM 3235 O O . ASP A 1 405 ? 38.188 -13.805 -18.844 1 59.09 405 ASP A O 1
ATOM 3239 N N . GLU A 1 406 ? 38.062 -15.125 -17.203 1 60.72 406 GLU A N 1
ATOM 3240 C CA . GLU A 1 406 ? 36.969 -14.266 -16.781 1 60.72 406 GLU A CA 1
ATOM 3241 C C . GLU A 1 406 ? 37.469 -13.062 -16 1 60.72 406 GLU A C 1
ATOM 3243 O O . GLU A 1 406 ? 38.531 -13.133 -15.352 1 60.72 406 GLU A O 1
ATOM 3248 N N . SER A 1 407 ? 36.938 -11.852 -16.312 1 63 407 SER A N 1
ATOM 3249 C CA . SER A 1 407 ? 37.281 -10.578 -15.703 1 63 407 SER A CA 1
ATOM 3250 C C . SER A 1 407 ? 37.062 -10.609 -14.195 1 63 407 SER A C 1
ATOM 3252 O O . SER A 1 407 ? 35.938 -10.805 -13.734 1 63 407 SER A O 1
ATOM 3254 N N . ALA A 1 408 ? 38.094 -11 -13.367 1 75 408 ALA A N 1
ATOM 3255 C CA . ALA A 1 408 ? 38.031 -10.953 -11.906 1 75 408 ALA A CA 1
ATOM 3256 C C . ALA A 1 408 ? 38.781 -9.727 -11.375 1 75 408 ALA A C 1
ATOM 3258 O O . ALA A 1 408 ? 39.625 -9.156 -12.062 1 75 408 ALA A O 1
ATOM 3259 N N . HIS A 1 409 ? 38.219 -9.18 -10.398 1 78.94 409 HIS A N 1
ATOM 3260 C CA . HIS A 1 409 ? 38.938 -8.117 -9.68 1 78.94 409 HIS A CA 1
ATOM 3261 C C . HIS A 1 409 ? 39.938 -8.695 -8.688 1 78.94 409 HIS A C 1
ATOM 3263 O O . HIS A 1 409 ? 39.531 -9.281 -7.676 1 78.94 409 HIS A O 1
ATOM 3269 N N . VAL A 1 410 ? 41.219 -8.578 -9.109 1 84.19 410 VAL A N 1
ATOM 3270 C CA . VAL A 1 410 ? 42.25 -9.125 -8.258 1 84.19 410 VAL A CA 1
ATOM 3271 C C . VAL A 1 410 ? 42.906 -7.996 -7.457 1 84.19 410 VAL A C 1
ATOM 3273 O O . VAL A 1 410 ? 43.25 -6.953 -8.016 1 84.19 410 VAL A O 1
ATOM 3276 N N . SER A 1 411 ? 42.906 -8.188 -6.152 1 81.94 411 SER A N 1
ATOM 3277 C CA . SER A 1 411 ? 43.562 -7.191 -5.297 1 81.94 411 SER A CA 1
ATOM 3278 C C . SER A 1 411 ? 44.375 -7.852 -4.199 1 81.94 411 SER A C 1
ATOM 3280 O O . SER A 1 411 ? 44.219 -9.039 -3.922 1 81.94 411 SER A O 1
ATOM 3282 N N . LEU A 1 412 ? 45.406 -7.152 -3.756 1 84.94 412 LEU A N 1
ATOM 3283 C CA . LEU A 1 412 ? 46.281 -7.629 -2.691 1 84.94 412 LEU A CA 1
ATOM 3284 C C . LEU A 1 412 ? 46.156 -6.75 -1.449 1 84.94 412 LEU A C 1
ATOM 3286 O O . LEU A 1 412 ? 46.344 -5.535 -1.52 1 84.94 412 LEU A O 1
ATOM 3290 N N . LEU A 1 413 ? 45.75 -7.375 -0.392 1 79.56 413 LEU A N 1
ATOM 3291 C CA . LEU A 1 413 ? 45.688 -6.68 0.889 1 79.56 413 LEU A CA 1
ATOM 3292 C C . LEU A 1 413 ? 47.031 -6.746 1.604 1 79.56 413 LEU A C 1
ATOM 3294 O O . LEU A 1 413 ? 47.562 -7.832 1.831 1 79.56 413 LEU A O 1
ATOM 3298 N N . VAL A 1 414 ? 47.625 -5.586 1.818 1 79.88 414 VAL A N 1
ATOM 3299 C CA . VAL A 1 414 ? 48.906 -5.488 2.461 1 79.88 414 VAL A CA 1
ATOM 3300 C C . VAL A 1 414 ? 48.75 -4.902 3.863 1 79.88 414 VAL A C 1
ATOM 3302 O O . VAL A 1 414 ? 48.156 -3.834 4.035 1 79.88 414 VAL A O 1
ATOM 3305 N N . ASN A 1 415 ? 49.094 -5.703 4.828 1 76.62 415 ASN A N 1
ATOM 3306 C CA . ASN A 1 415 ? 49.031 -5.25 6.215 1 76.62 415 ASN A CA 1
ATOM 3307 C C . ASN A 1 415 ? 50.438 -5.086 6.785 1 76.62 415 ASN A C 1
ATOM 3309 O O . ASN A 1 415 ? 51.25 -6.016 6.734 1 76.62 415 ASN A O 1
ATOM 3313 N N . GLU A 1 416 ? 50.75 -3.82 7.215 1 68.62 416 GLU A N 1
ATOM 3314 C CA . GLU A 1 416 ? 52.031 -3.584 7.871 1 68.62 416 GLU A CA 1
ATOM 3315 C C . GLU A 1 416 ? 52 -4.055 9.32 1 68.62 416 GLU A C 1
ATOM 3317 O O . GLU A 1 416 ? 51.156 -3.611 10.109 1 68.62 416 GLU A O 1
ATOM 3322 N N . GLU A 1 417 ? 52.719 -4.957 9.703 1 62.88 417 GLU A N 1
ATOM 3323 C CA . GLU A 1 417 ? 52.656 -5.602 11.016 1 62.88 417 GLU A CA 1
ATOM 3324 C C . GLU A 1 417 ? 52.969 -4.598 12.133 1 62.88 417 GLU A C 1
ATOM 3326 O O . GLU A 1 417 ? 52.344 -4.672 13.211 1 62.88 417 GLU A O 1
ATOM 3331 N N . SER A 1 418 ? 53.906 -3.607 11.938 1 59.25 418 SER A N 1
ATOM 3332 C CA . SER A 1 418 ? 54.312 -2.699 13.008 1 59.25 418 SER A CA 1
ATOM 3333 C C . SER A 1 418 ? 53.25 -1.617 13.234 1 59.25 418 SER A C 1
ATOM 3335 O O . SER A 1 418 ? 52.906 -1.318 14.375 1 59.25 418 SER A O 1
ATOM 3337 N N . SER A 1 419 ? 52.75 -1.042 12.18 1 57.47 419 SER A N 1
ATOM 3338 C CA . SER A 1 419 ? 51.875 0.102 12.312 1 57.47 419 SER A CA 1
ATOM 3339 C C . SER A 1 419 ? 50.406 -0.325 12.195 1 57.47 419 SER A C 1
ATOM 3341 O O . SER A 1 419 ? 49.5 0.383 12.664 1 57.47 419 SER A O 1
ATOM 3343 N N . GLY A 1 420 ? 50.125 -1.575 11.844 1 59.62 420 GLY A N 1
ATOM 3344 C CA . GLY A 1 420 ? 48.75 -2.043 11.68 1 59.62 420 GLY A CA 1
ATOM 3345 C C . GLY A 1 420 ? 48.031 -1.397 10.5 1 59.62 420 GLY A C 1
ATOM 3346 O O . GLY A 1 420 ? 46.844 -1.547 10.352 1 59.62 420 GLY A O 1
ATOM 3347 N N . LYS A 1 421 ? 48.719 -0.633 9.734 1 62.19 421 LYS A N 1
ATOM 3348 C CA . LYS A 1 421 ? 48.125 0.031 8.578 1 62.19 421 LYS A CA 1
ATOM 3349 C C . LYS A 1 421 ? 47.906 -0.952 7.434 1 62.19 421 LYS A C 1
ATOM 3351 O O . LYS A 1 421 ? 48.719 -1.851 7.215 1 62.19 421 LYS A O 1
ATOM 3356 N N . ARG A 1 422 ? 46.656 -0.794 6.875 1 67.19 422 ARG A N 1
ATOM 3357 C CA . ARG A 1 422 ? 46.281 -1.685 5.781 1 67.19 422 ARG A CA 1
ATOM 3358 C C . ARG A 1 422 ? 46.188 -0.924 4.465 1 67.19 422 ARG A C 1
ATOM 3360 O O . ARG A 1 422 ? 45.781 0.239 4.441 1 67.19 422 ARG A O 1
ATOM 3367 N N . ALA A 1 423 ? 46.812 -1.579 3.369 1 70.38 423 ALA A N 1
ATOM 3368 C CA . ALA A 1 423 ? 46.688 -1.024 2.021 1 70.38 423 ALA A CA 1
ATOM 3369 C C . ALA A 1 423 ? 46.25 -2.09 1.029 1 70.38 423 ALA A C 1
ATOM 3371 O O . ALA A 1 423 ? 46.375 -3.289 1.289 1 70.38 423 ALA A O 1
ATOM 3372 N N . ARG A 1 424 ? 45.438 -1.532 0.049 1 75.38 424 ARG A N 1
ATOM 3373 C CA . ARG A 1 424 ? 45 -2.434 -1.008 1 75.38 424 ARG A CA 1
ATOM 3374 C C . ARG A 1 424 ? 45.656 -2.092 -2.336 1 75.38 424 ARG A C 1
ATOM 3376 O O . ARG A 1 424 ? 45.75 -0.922 -2.715 1 75.38 424 ARG A O 1
ATOM 3383 N N . ILE A 1 425 ? 46.25 -3.113 -2.951 1 78.5 425 ILE A N 1
ATOM 3384 C CA . ILE A 1 425 ? 46.844 -2.986 -4.277 1 78.5 425 ILE A CA 1
ATOM 3385 C C . ILE A 1 425 ? 45.938 -3.646 -5.316 1 78.5 425 ILE A C 1
ATOM 3387 O O . ILE A 1 425 ? 45.625 -4.836 -5.215 1 78.5 425 ILE A O 1
ATOM 3391 N N . ASN A 1 426 ? 45.469 -2.879 -6.254 1 81.94 426 ASN A N 1
ATOM 3392 C CA . ASN A 1 426 ? 44.625 -3.43 -7.312 1 81.94 426 ASN A CA 1
ATOM 3393 C C . ASN A 1 426 ? 45.469 -3.838 -8.531 1 81.94 426 ASN A C 1
ATOM 3395 O O . ASN A 1 426 ? 46.344 -3.102 -8.945 1 81.94 426 ASN A O 1
ATOM 3399 N N . PHE A 1 427 ? 45.188 -5.02 -8.945 1 85.19 427 PHE A N 1
ATOM 3400 C CA . PHE A 1 427 ? 45.906 -5.543 -10.102 1 85.19 427 PHE A CA 1
ATOM 3401 C C . PHE A 1 427 ? 45.156 -5.203 -11.391 1 85.19 427 PHE A C 1
ATOM 3403 O O . PHE A 1 427 ? 43.938 -5.098 -11.406 1 85.19 427 PHE A O 1
ATOM 3410 N N . LYS A 1 428 ? 45.906 -4.926 -12.43 1 82.62 428 LYS A N 1
ATOM 3411 C CA . LYS A 1 428 ? 45.344 -4.699 -13.75 1 82.62 428 LYS A CA 1
ATOM 3412 C C . LYS A 1 428 ? 45.406 -5.965 -14.602 1 82.62 428 LYS A C 1
ATOM 3414 O O . LYS A 1 428 ? 46.406 -6.695 -14.562 1 82.62 428 LYS A O 1
ATOM 3419 N N . GLU A 1 429 ? 44.344 -6.152 -15.266 1 81.88 429 GLU A N 1
ATOM 3420 C CA . GLU A 1 429 ? 44.281 -7.344 -16.109 1 81.88 429 GLU A CA 1
ATOM 3421 C C . GLU A 1 429 ? 45.125 -7.172 -17.375 1 81.88 429 GLU A C 1
ATOM 3423 O O . GLU A 1 429 ? 44.969 -6.168 -18.078 1 81.88 429 GLU A O 1
ATOM 3428 N N . ILE A 1 430 ? 46.031 -8 -17.656 1 77.75 430 ILE A N 1
ATOM 3429 C CA . ILE A 1 430 ? 46.875 -7.949 -18.859 1 77.75 430 ILE A CA 1
ATOM 3430 C C . ILE A 1 430 ? 46.312 -8.898 -19.906 1 77.75 430 ILE A C 1
ATOM 3432 O O . ILE A 1 430 ? 46.438 -8.641 -21.109 1 77.75 430 ILE A O 1
ATOM 3436 N N . GLY A 1 431 ? 45.656 -10.023 -19.531 1 76.25 431 GLY A N 1
ATOM 3437 C CA . GLY A 1 431 ? 45.062 -11 -20.438 1 76.25 431 GLY A CA 1
ATOM 3438 C C . GLY A 1 431 ? 45.375 -12.43 -20.031 1 76.25 431 GLY A C 1
ATOM 3439 O O . GLY A 1 431 ? 46.344 -12.695 -19.344 1 76.25 431 GLY A O 1
ATOM 3440 N N . GLU A 1 432 ? 44.531 -13.359 -20.516 1 77.5 432 GLU A N 1
ATOM 3441 C CA . GLU A 1 432 ? 44.688 -14.797 -20.328 1 77.5 432 GLU A CA 1
ATOM 3442 C C . GLU A 1 432 ? 44.844 -15.148 -18.844 1 77.5 432 GLU A C 1
ATOM 3444 O O . GLU A 1 432 ? 45.688 -15.961 -18.484 1 77.5 432 GLU A O 1
ATOM 3449 N N . GLY A 1 433 ? 44.125 -14.359 -17.938 1 79.94 433 GLY A N 1
ATOM 3450 C CA . GLY A 1 433 ? 44.094 -14.672 -16.516 1 79.94 433 GLY A CA 1
ATOM 3451 C C . GLY A 1 433 ? 45.281 -14.094 -15.766 1 79.94 433 GLY A C 1
ATOM 3452 O O . GLY A 1 433 ? 45.469 -14.391 -14.578 1 79.94 433 GLY A O 1
ATOM 3453 N N . VAL A 1 434 ? 46.125 -13.305 -16.453 1 86.12 434 VAL A N 1
ATOM 3454 C CA . VAL A 1 434 ? 47.281 -12.719 -15.82 1 86.12 434 VAL A CA 1
ATOM 3455 C C . VAL A 1 434 ? 47 -11.289 -15.375 1 86.12 434 VAL A C 1
ATOM 3457 O O . VAL A 1 434 ? 46.406 -10.516 -16.125 1 86.12 434 VAL A O 1
ATOM 3460 N N . TYR A 1 435 ? 47.312 -11.023 -14.141 1 87.62 435 TYR A N 1
ATOM 3461 C CA . TYR A 1 435 ? 47.125 -9.703 -13.547 1 87.62 435 TYR A CA 1
ATOM 3462 C C . TYR A 1 435 ? 48.438 -9.148 -13.031 1 87.62 435 TYR A C 1
ATOM 3464 O O . TYR A 1 435 ? 49.25 -9.891 -12.484 1 87.62 435 TYR A O 1
ATOM 3472 N N . GLU A 1 436 ? 48.688 -7.789 -13.305 1 86.81 436 GLU A N 1
ATOM 3473 C CA . GLU A 1 436 ? 49.938 -7.172 -12.875 1 86.81 436 GLU A CA 1
ATOM 3474 C C . GLU A 1 436 ? 49.688 -5.863 -12.125 1 86.81 436 GLU A C 1
ATOM 3476 O O . GLU A 1 436 ? 48.656 -5.227 -12.32 1 86.81 436 GLU A O 1
ATOM 3481 N N . ALA A 1 437 ? 50.469 -5.602 -11.156 1 86.25 437 ALA A N 1
ATOM 3482 C CA . ALA A 1 437 ? 50.438 -4.328 -10.445 1 86.25 437 ALA A CA 1
ATOM 3483 C C . ALA A 1 437 ? 51.844 -3.871 -10.07 1 86.25 437 ALA A C 1
ATOM 3485 O O . ALA A 1 437 ? 52.656 -4.68 -9.641 1 86.25 437 ALA A O 1
ATOM 3486 N N . ASP A 1 438 ? 52.094 -2.627 -10.367 1 80.19 438 ASP A N 1
ATOM 3487 C CA . ASP A 1 438 ? 53.344 -2.029 -9.945 1 80.19 438 ASP A CA 1
ATOM 3488 C C . ASP A 1 438 ? 53.25 -1.523 -8.508 1 80.19 438 ASP A C 1
ATOM 3490 O O . ASP A 1 438 ? 52.375 -0.725 -8.18 1 80.19 438 ASP A O 1
ATOM 3494 N N . CYS A 1 439 ? 54.094 -2.109 -7.656 1 81.75 439 CYS A N 1
ATOM 3495 C CA . CYS A 1 439 ? 53.969 -1.781 -6.242 1 81.75 439 CYS A CA 1
ATOM 3496 C C . CYS A 1 439 ? 55.281 -1.156 -5.719 1 81.75 439 CYS A C 1
ATOM 3498 O O . CYS A 1 439 ? 56.375 -1.582 -6.09 1 81.75 439 CYS A O 1
ATOM 3500 N N . THR A 1 440 ? 55.094 -0.044 -4.98 1 78.44 440 THR A N 1
ATOM 3501 C CA . THR A 1 440 ? 56.188 0.629 -4.281 1 78.44 440 THR A CA 1
ATOM 3502 C C . THR A 1 440 ? 55.875 0.727 -2.789 1 78.44 440 THR A C 1
ATOM 3504 O O . THR A 1 440 ? 54.781 1.079 -2.393 1 78.44 440 THR A O 1
ATOM 3507 N N . PHE A 1 441 ? 56.875 0.297 -1.934 1 79.88 441 PHE A N 1
ATOM 3508 C CA . PHE A 1 441 ? 56.688 0.371 -0.49 1 79.88 441 PHE A CA 1
ATOM 3509 C C . PHE A 1 441 ? 57.562 1.468 0.112 1 79.88 441 PHE A C 1
ATOM 3511 O O . PHE A 1 441 ? 58.781 1.52 -0.14 1 79.88 441 PHE A O 1
ATOM 3518 N N . LYS A 1 442 ? 56.969 2.309 0.823 1 73.31 442 LYS A N 1
ATOM 3519 C CA . LYS A 1 442 ? 57.688 3.461 1.381 1 73.31 442 LYS A CA 1
ATOM 3520 C C . LYS A 1 442 ? 58.25 3.141 2.758 1 73.31 442 LYS A C 1
ATOM 3522 O O . LYS A 1 442 ? 59.25 3.75 3.184 1 73.31 442 LYS A O 1
ATOM 3527 N N . ASN A 1 443 ? 57.625 2.291 3.486 1 76.69 443 ASN A N 1
ATOM 3528 C CA . ASN A 1 443 ? 58.062 1.988 4.84 1 76.69 443 ASN A CA 1
ATOM 3529 C C . ASN A 1 443 ? 58.75 0.622 4.914 1 76.69 443 ASN A C 1
ATOM 3531 O O . ASN A 1 443 ? 58.344 -0.318 4.234 1 76.69 443 ASN A O 1
ATOM 3535 N N . CYS A 1 444 ? 59.875 0.691 5.625 1 76.62 444 CYS A N 1
ATOM 3536 C CA . CYS A 1 444 ? 60.531 -0.588 5.867 1 76.62 444 CYS A CA 1
ATOM 3537 C C . CYS A 1 444 ? 59.781 -1.396 6.922 1 76.62 444 CYS A C 1
ATOM 3539 O O . CYS A 1 444 ? 59.156 -0.827 7.82 1 76.62 444 CYS A O 1
ATOM 3541 N N . GLY A 1 445 ? 59.688 -2.672 6.746 1 78.75 445 GLY A N 1
ATOM 3542 C CA . GLY A 1 445 ? 59.062 -3.561 7.703 1 78.75 445 GLY A CA 1
ATOM 3543 C C . GLY A 1 445 ? 58.562 -4.855 7.082 1 78.75 445 GLY A C 1
ATOM 3544 O O . GLY A 1 445 ? 58.938 -5.18 5.945 1 78.75 445 GLY A O 1
ATOM 3545 N N . THR A 1 446 ? 57.844 -5.555 7.949 1 82.19 446 THR A N 1
ATOM 3546 C CA . THR A 1 446 ? 57.25 -6.812 7.504 1 82.19 446 THR A CA 1
ATOM 3547 C C . THR A 1 446 ? 55.781 -6.613 7.129 1 82.19 446 THR A C 1
ATOM 3549 O O . THR A 1 446 ? 55.031 -5.969 7.863 1 82.19 446 THR A O 1
ATOM 3552 N N . TYR A 1 447 ? 55.5 -7.125 5.926 1 83.06 447 TYR A N 1
ATOM 3553 C CA . TYR A 1 447 ? 54.125 -6.977 5.422 1 83.06 447 TYR A CA 1
ATOM 3554 C C . TYR A 1 447 ? 53.469 -8.336 5.266 1 83.06 447 TYR A C 1
ATOM 3556 O O . TYR A 1 447 ? 54.062 -9.273 4.73 1 83.06 447 TYR A O 1
ATOM 3564 N N . SER A 1 448 ? 52.312 -8.484 5.902 1 84.44 448 SER A N 1
ATOM 3565 C CA . SER A 1 448 ? 51.469 -9.641 5.621 1 84.44 448 SER A CA 1
ATOM 3566 C C . SER A 1 448 ? 50.625 -9.422 4.375 1 84.44 448 SER A C 1
ATOM 3568 O O . SER A 1 448 ? 50.031 -8.352 4.207 1 84.44 448 SER A O 1
ATOM 3570 N N . LEU A 1 449 ? 50.719 -10.422 3.479 1 85.06 449 LEU A N 1
ATOM 3571 C CA . LEU A 1 449 ? 50 -10.289 2.205 1 85.06 449 LEU A CA 1
ATOM 3572 C C . LEU A 1 449 ? 48.875 -11.297 2.113 1 85.06 449 LEU A C 1
ATOM 3574 O O . LEU A 1 449 ? 49.031 -12.461 2.488 1 85.06 449 LEU A O 1
ATOM 3578 N N . LYS A 1 450 ? 47.688 -10.789 1.75 1 84.81 450 LYS A N 1
ATOM 3579 C CA . LYS A 1 450 ? 46.531 -11.648 1.453 1 84.81 450 LYS A CA 1
ATOM 3580 C C . LYS A 1 450 ? 45.969 -11.336 0.073 1 84.81 450 LYS A C 1
ATOM 3582 O O . LYS A 1 450 ? 45.625 -10.195 -0.218 1 84.81 450 LYS A O 1
ATOM 3587 N N . LEU A 1 451 ? 45.906 -12.328 -0.768 1 86.69 451 LEU A N 1
ATOM 3588 C CA . LEU A 1 451 ? 45.375 -12.148 -2.107 1 86.69 451 LEU A CA 1
ATOM 3589 C C . LEU A 1 451 ? 43.844 -12.242 -2.092 1 86.69 451 LEU A C 1
ATOM 3591 O O . LEU A 1 451 ? 43.281 -13.172 -1.506 1 86.69 451 LEU A O 1
ATOM 3595 N N . LEU A 1 452 ? 43.25 -11.273 -2.699 1 81.81 452 LEU A N 1
ATOM 3596 C CA . LEU A 1 452 ? 41.812 -11.266 -2.816 1 81.81 452 LEU A CA 1
ATOM 3597 C C . LEU A 1 452 ? 41.375 -11.375 -4.273 1 81.81 452 LEU A C 1
ATOM 3599 O O . LEU A 1 452 ? 41.969 -10.75 -5.152 1 81.81 452 LEU A O 1
ATOM 3603 N N . VAL A 1 453 ? 40.469 -12.195 -4.512 1 80.81 453 VAL A N 1
ATOM 3604 C CA . VAL A 1 453 ? 39.844 -12.281 -5.82 1 80.81 453 VAL A CA 1
ATOM 3605 C C . VAL A 1 453 ? 38.344 -11.906 -5.699 1 80.81 453 VAL A C 1
ATOM 3607 O O . VAL A 1 453 ? 37.594 -12.539 -4.965 1 80.81 453 VAL A O 1
ATOM 3610 N N . ASN A 1 454 ? 37.969 -10.891 -6.402 1 76.31 454 ASN A N 1
ATOM 3611 C CA . ASN A 1 454 ? 36.625 -10.344 -6.336 1 76.31 454 ASN A CA 1
ATOM 3612 C C . ASN A 1 454 ? 36.25 -9.945 -4.91 1 76.31 454 ASN A C 1
ATOM 3614 O O . ASN A 1 454 ? 35.125 -10.203 -4.465 1 76.31 454 ASN A O 1
ATOM 3618 N N . GLY A 1 455 ? 37.281 -9.539 -4.16 1 72 455 GLY A N 1
ATOM 3619 C CA . GLY A 1 455 ? 37.062 -9.023 -2.818 1 72 455 GLY A CA 1
ATOM 3620 C C . GLY A 1 455 ? 37.062 -10.109 -1.757 1 72 455 GLY A C 1
ATOM 3621 O O . GLY A 1 455 ? 36.906 -9.82 -0.568 1 72 455 GLY A O 1
ATOM 3622 N N . VAL A 1 456 ? 37.188 -11.359 -2.156 1 74.69 456 VAL A N 1
ATOM 3623 C CA . VAL A 1 456 ? 37.188 -12.477 -1.221 1 74.69 456 VAL A CA 1
ATOM 3624 C C . VAL A 1 456 ? 38.594 -13.039 -1.059 1 74.69 456 VAL A C 1
ATOM 3626 O O . VAL A 1 456 ? 39.344 -13.094 -2.023 1 74.69 456 VAL A O 1
ATOM 3629 N N . PRO A 1 457 ? 38.906 -13.367 0.223 1 76.5 457 PRO A N 1
ATOM 3630 C CA . PRO A 1 457 ? 40.25 -13.945 0.436 1 76.5 457 PRO A CA 1
ATOM 3631 C C . PRO A 1 457 ? 40.469 -15.211 -0.385 1 76.5 457 PRO A C 1
ATOM 3633 O O . PRO A 1 457 ? 39.656 -16.125 -0.373 1 76.5 457 PRO A O 1
ATOM 3636 N N . PHE A 1 458 ? 41.469 -15.266 -1.137 1 79.44 458 PHE A N 1
ATOM 3637 C CA . PHE A 1 458 ? 41.75 -16.328 -2.088 1 79.44 458 PHE A CA 1
ATOM 3638 C C . PHE A 1 458 ? 42.938 -17.172 -1.619 1 79.44 458 PHE A C 1
ATOM 3640 O O . PHE A 1 458 ? 42.844 -18.406 -1.612 1 79.44 458 PHE A O 1
ATOM 3647 N N . LYS A 1 459 ? 44 -16.547 -1.276 1 81.69 459 LYS A N 1
ATOM 3648 C CA . LYS A 1 459 ? 45.25 -17.25 -0.891 1 81.69 459 LYS A CA 1
ATOM 3649 C C . LYS A 1 459 ? 46.062 -16.422 0.087 1 81.69 459 LYS A C 1
ATOM 3651 O O . LYS A 1 459 ? 46.188 -15.203 -0.084 1 81.69 459 LYS A O 1
ATOM 3656 N N . ASP A 1 460 ? 46.438 -17.016 1.211 1 80.12 460 ASP A N 1
ATOM 3657 C CA . ASP A 1 460 ? 47.375 -16.375 2.131 1 80.12 460 ASP A CA 1
ATOM 3658 C C . ASP A 1 460 ? 48.812 -16.469 1.627 1 80.12 460 ASP A C 1
ATOM 3660 O O . ASP A 1 460 ? 49.281 -17.562 1.286 1 80.12 460 ASP A O 1
ATOM 3664 N N . LEU A 1 461 ? 49.438 -15.391 1.423 1 84.5 461 LEU A N 1
ATOM 3665 C CA . LEU A 1 461 ? 50.812 -15.352 0.893 1 84.5 461 LEU A CA 1
ATOM 3666 C C . LEU A 1 461 ? 51.812 -15.172 2.016 1 84.5 461 LEU A C 1
ATOM 3668 O O . LEU A 1 461 ? 51.469 -14.695 3.1 1 84.5 461 LEU A O 1
ATOM 3672 N N . PRO A 1 462 ? 53 -15.641 1.753 1 81.94 462 PRO A N 1
ATOM 3673 C CA . PRO A 1 462 ? 54.062 -15.461 2.764 1 81.94 462 PRO A CA 1
ATOM 3674 C C . PRO A 1 462 ? 54.344 -13.984 3.035 1 81.94 462 PRO A C 1
ATOM 3676 O O . PRO A 1 462 ? 54.094 -13.133 2.189 1 81.94 462 PRO A O 1
ATOM 3679 N N . GLU A 1 463 ? 54.906 -13.711 4.207 1 85.5 463 GLU A N 1
ATOM 3680 C CA . GLU A 1 463 ? 55.25 -12.352 4.602 1 85.5 463 GLU A CA 1
ATOM 3681 C C . GLU A 1 463 ? 56.344 -11.781 3.723 1 85.5 463 GLU A C 1
ATOM 3683 O O . GLU A 1 463 ? 57.219 -12.523 3.279 1 85.5 463 GLU A O 1
ATOM 3688 N N . MET A 1 464 ? 56.281 -10.578 3.367 1 86.75 464 MET A N 1
ATOM 3689 C CA . MET A 1 464 ? 57.25 -9.859 2.559 1 86.75 464 MET A CA 1
ATOM 3690 C C . MET A 1 464 ? 58 -8.82 3.396 1 86.75 464 MET A C 1
ATOM 3692 O O . MET A 1 464 ? 57.406 -8.148 4.234 1 86.75 464 MET A O 1
ATOM 3696 N N . GLU A 1 465 ? 59.312 -8.734 3.244 1 84.81 465 GLU A N 1
ATOM 3697 C CA . GLU A 1 465 ? 60.125 -7.762 3.969 1 84.81 465 GLU A CA 1
ATOM 3698 C C . GLU A 1 465 ? 60.562 -6.629 3.053 1 84.81 465 GLU A C 1
ATOM 3700 O O . GLU A 1 465 ? 60.969 -6.867 1.91 1 84.81 465 GLU A O 1
ATOM 3705 N N . CYS A 1 466 ? 60.344 -5.523 3.469 1 83.56 466 CYS A N 1
ATOM 3706 C CA . CYS A 1 466 ? 60.875 -4.363 2.77 1 83.56 466 CYS A CA 1
ATOM 3707 C C . CYS A 1 466 ? 62.094 -3.775 3.518 1 83.56 466 CYS A C 1
ATOM 3709 O O . CYS A 1 466 ? 61.969 -3.367 4.676 1 83.56 466 CYS A O 1
ATOM 3711 N N . VAL A 1 467 ? 63.375 -3.713 2.877 1 82.88 467 VAL A N 1
ATOM 3712 C CA . VAL A 1 467 ? 64.625 -3.301 3.537 1 82.88 467 VAL A CA 1
ATOM 3713 C C . VAL A 1 467 ? 65.188 -2.051 2.859 1 82.88 467 VAL A C 1
ATOM 3715 O O . VAL A 1 467 ? 64.75 -1.7 1.752 1 82.88 467 VAL A O 1
ATOM 3718 N N . GLU A 1 468 ? 66.062 -1.214 3.609 1 76.62 468 GLU A N 1
ATOM 3719 C CA . GLU A 1 468 ? 66.688 -0.006 3.109 1 76.62 468 GLU A CA 1
ATOM 3720 C C . GLU A 1 468 ? 67.75 -0.343 2.094 1 76.62 468 GLU A C 1
ATOM 3722 O O . GLU A 1 468 ? 68.5 -1.327 2.258 1 76.62 468 GLU A O 1
ATOM 3727 N N . HIS A 1 469 ? 67.75 0.271 1.094 1 61.56 469 HIS A N 1
ATOM 3728 C CA . HIS A 1 469 ? 68.812 0.064 0.115 1 61.56 469 HIS A CA 1
ATOM 3729 C C . HIS A 1 469 ? 70.125 0.715 0.568 1 61.56 469 HIS A C 1
ATOM 3731 O O . HIS A 1 469 ? 70.125 1.866 1.012 1 61.56 469 HIS A O 1
ATOM 3737 N N . LYS A 1 470 ? 71.25 0.21 0.972 1 48.53 470 LYS A N 1
ATOM 3738 C CA . LYS A 1 470 ? 72.562 0.85 1.117 1 48.53 470 LYS A CA 1
ATOM 3739 C C . LYS A 1 470 ? 73 1.557 -0.171 1 48.53 470 LYS A C 1
ATOM 3741 O O . LYS A 1 470 ? 73.188 0.913 -1.204 1 48.53 470 LYS A O 1
ATOM 3746 N N . THR A 1 471 ? 72.5 2.775 -0.351 1 38.34 471 THR A N 1
ATOM 3747 C CA . THR A 1 471 ? 73.062 3.543 -1.461 1 38.34 471 THR A CA 1
ATOM 3748 C C . THR A 1 471 ? 74.562 3.641 -1.346 1 38.34 471 THR A C 1
ATOM 3750 O O . THR A 1 471 ? 75.062 3.961 -0.279 1 38.34 471 THR A O 1
ATOM 3753 N N . ASP A 1 472 ? 75.438 3.061 -2.043 1 32.31 472 ASP A N 1
ATOM 3754 C CA . ASP A 1 472 ? 76.562 3.828 -2.594 1 32.31 472 ASP A CA 1
ATOM 3755 C C . ASP A 1 472 ? 76.125 5.199 -3.082 1 32.31 472 ASP A C 1
ATOM 3757 O O . ASP A 1 472 ? 74.938 5.398 -3.342 1 32.31 472 ASP A O 1
ATOM 3761 N N . SER A 1 473 ? 77.125 6.238 -3.42 1 30.48 473 SER A N 1
ATOM 3762 C CA . SER A 1 473 ? 77.25 7.668 -3.68 1 30.48 473 SER A CA 1
ATOM 3763 C C . SER A 1 473 ? 76.312 8.117 -4.758 1 30.48 473 SER A C 1
ATOM 3765 O O . SER A 1 473 ? 76.5 9.117 -5.441 1 30.48 473 SER A O 1
ATOM 3767 N N . ILE A 1 474 ? 75.438 7.477 -5.324 1 28.36 474 ILE A N 1
ATOM 3768 C CA . ILE A 1 474 ? 74.938 8.273 -6.449 1 28.36 474 ILE A CA 1
ATOM 3769 C C . ILE A 1 474 ? 74.312 9.57 -5.934 1 28.36 474 ILE A C 1
ATOM 3771 O O . ILE A 1 474 ? 73.5 9.555 -5.004 1 28.36 474 ILE A O 1
ATOM 3775 N N . GLU A 1 475 ? 74.938 10.82 -6.266 1 25.3 475 GLU A N 1
ATOM 3776 C CA . GLU A 1 475 ? 74.875 12.266 -6.09 1 25.3 475 GLU A CA 1
ATOM 3777 C C . GLU A 1 475 ? 73.438 12.758 -6.145 1 25.3 475 GLU A C 1
ATOM 3779 O O . GLU A 1 475 ? 73.062 13.656 -5.391 1 25.3 475 GLU A O 1
ATOM 3784 N N . ASN A 1 476 ? 72.75 12.766 -7.34 1 24.36 476 ASN A N 1
ATOM 3785 C CA . ASN A 1 476 ? 72 13.953 -7.719 1 24.36 476 ASN A CA 1
ATOM 3786 C C . ASN A 1 476 ? 70.875 14.219 -6.742 1 24.36 476 ASN A C 1
ATOM 3788 O O . ASN A 1 476 ? 70.438 13.32 -6.016 1 24.36 476 ASN A O 1
ATOM 3792 N N . GLY A 1 477 ? 70.312 15.539 -6.609 1 25.56 477 GLY A N 1
ATOM 3793 C CA . GLY A 1 477 ? 69.5 16.578 -5.988 1 25.56 477 GLY A CA 1
ATOM 3794 C C . GLY A 1 477 ? 68.062 16.203 -5.836 1 25.56 477 GLY A C 1
ATOM 3795 O O . GLY A 1 477 ? 67.312 16.891 -5.141 1 25.56 477 GLY A O 1
ATOM 3796 N N . ASP A 1 478 ? 67.312 15.648 -6.879 1 25.06 478 ASP A N 1
ATOM 3797 C CA . ASP A 1 478 ? 65.938 16.141 -7 1 25.06 478 ASP A CA 1
ATOM 3798 C C . ASP A 1 478 ? 65.062 15.641 -5.852 1 25.06 478 ASP A C 1
ATOM 3800 O O . ASP A 1 478 ? 64.938 14.438 -5.66 1 25.06 478 ASP A O 1
ATOM 3804 N N . LYS A 1 479 ? 65 16.391 -4.797 1 25.66 479 LYS A N 1
ATOM 3805 C CA . LYS A 1 479 ? 64.188 16.297 -3.615 1 25.66 479 LYS A CA 1
ATOM 3806 C C . LYS A 1 479 ? 62.719 16.062 -4.004 1 25.66 479 LYS A C 1
ATOM 3808 O O . LYS A 1 479 ? 62.031 16.984 -4.469 1 25.66 479 LYS A O 1
ATOM 3813 N N . TYR A 1 480 ? 62.406 14.898 -4.707 1 22.52 480 TYR A N 1
ATOM 3814 C CA . TYR A 1 480 ? 61 14.719 -4.961 1 22.52 480 TYR A CA 1
ATOM 3815 C C . TYR A 1 480 ? 60.188 14.75 -3.658 1 22.52 480 TYR A C 1
ATOM 3817 O O . TYR A 1 480 ? 60.625 14.203 -2.643 1 22.52 480 TYR A O 1
ATOM 3825 N N . GLU A 1 481 ? 59.625 15.906 -3.393 1 23.56 481 GLU A N 1
ATOM 3826 C CA . GLU A 1 481 ? 58.625 16.094 -2.354 1 23.56 481 GLU A CA 1
ATOM 3827 C C . GLU A 1 481 ? 57.781 14.844 -2.154 1 23.56 481 GLU A C 1
ATOM 3829 O O . GLU A 1 481 ? 57.531 14.094 -3.104 1 23.56 481 GLU A O 1
ATOM 3834 N N . GLU A 1 482 ? 57.812 14.43 -0.945 1 25 482 GLU A N 1
ATOM 3835 C CA . GLU A 1 482 ? 57.188 13.297 -0.258 1 25 482 GLU A CA 1
ATOM 3836 C C . GLU A 1 482 ? 55.75 13.117 -0.684 1 25 482 GLU A C 1
ATOM 3838 O O . GLU A 1 482 ? 54.844 13.672 -0.063 1 25 482 GLU A O 1
ATOM 3843 N N . GLU A 1 483 ? 55.469 13.523 -1.998 1 24.88 483 GLU A N 1
ATOM 3844 C CA . GLU A 1 483 ? 54.031 13.281 -2.283 1 24.88 483 GLU A CA 1
ATOM 3845 C C . GLU A 1 483 ? 53.656 11.844 -1.942 1 24.88 483 GLU A C 1
ATOM 3847 O O . GLU A 1 483 ? 54.469 10.93 -2.066 1 24.88 483 GLU A O 1
ATOM 3852 N N . GLU A 1 484 ? 52.656 11.734 -1.163 1 26.47 484 GLU A N 1
ATOM 3853 C CA . GLU A 1 484 ? 51.938 10.578 -0.642 1 26.47 484 GLU A CA 1
ATOM 3854 C C . GLU A 1 484 ? 51.844 9.469 -1.689 1 26.47 484 GLU A C 1
ATOM 3856 O O . GLU A 1 484 ? 51.719 9.75 -2.883 1 26.47 484 GLU A O 1
ATOM 3861 N N . ALA A 1 485 ? 52.406 8.312 -1.297 1 25.16 485 ALA A N 1
ATOM 3862 C CA . ALA A 1 485 ? 52.906 7.129 -2.004 1 25.16 485 ALA A CA 1
ATOM 3863 C C . ALA A 1 485 ? 51.906 6.703 -3.096 1 25.16 485 ALA A C 1
ATOM 3865 O O . ALA A 1 485 ? 52.312 6.484 -4.242 1 25.16 485 ALA A O 1
ATOM 3866 N N . PHE A 1 486 ? 51.125 5.832 -2.666 1 19.89 486 PHE A N 1
ATOM 3867 C CA . PHE A 1 486 ? 50.562 4.867 -3.607 1 19.89 486 PHE A CA 1
ATOM 3868 C C . PHE A 1 486 ? 49.438 5.484 -4.414 1 19.89 486 PHE A C 1
ATOM 3870 O O . PHE A 1 486 ? 48.531 6.133 -3.852 1 19.89 486 PHE A O 1
ATOM 3877 N N . PHE A 1 487 ? 49.656 6.188 -5.523 1 24.03 487 PHE A N 1
ATOM 3878 C CA . PHE A 1 487 ? 48.656 6.781 -6.395 1 24.03 487 PHE A CA 1
ATOM 3879 C C . PHE A 1 487 ? 48.094 5.742 -7.355 1 24.03 487 PHE A C 1
ATOM 3881 O O . PHE A 1 487 ? 48.844 5.109 -8.102 1 24.03 487 PHE A O 1
ATOM 3888 N N . CYS A 1 488 ? 47.406 4.773 -6.953 1 21.36 488 CYS A N 1
ATOM 3889 C CA . CYS A 1 488 ? 46.844 4.031 -8.086 1 21.36 488 CYS A CA 1
ATOM 3890 C C . CYS A 1 488 ? 45.969 4.922 -8.953 1 21.36 488 CYS A C 1
ATOM 3892 O O . CYS A 1 488 ? 45.312 5.84 -8.445 1 21.36 488 CYS A O 1
ATOM 3894 N N . ASN A 1 489 ? 46.281 5.023 -10.234 1 23.09 489 ASN A N 1
ATOM 3895 C CA . ASN A 1 489 ? 45.719 5.73 -11.383 1 23.09 489 ASN A CA 1
ATOM 3896 C C . ASN A 1 489 ? 44.219 5.535 -11.5 1 23.09 489 ASN A C 1
ATOM 3898 O O . ASN A 1 489 ? 43.719 4.402 -11.578 1 23.09 489 ASN A O 1
ATOM 3902 N N . GLY A 1 490 ? 43.469 6.203 -10.672 1 24.2 490 GLY A N 1
ATOM 3903 C CA . GLY A 1 490 ? 42.031 6.203 -10.836 1 24.2 490 GLY A CA 1
ATOM 3904 C C . GLY A 1 490 ? 41.594 6.488 -12.266 1 24.2 490 GLY A C 1
ATOM 3905 O O . GLY A 1 490 ? 42.312 7.152 -13.016 1 24.2 490 GLY A O 1
ATOM 3906 N N . GLU A 1 491 ? 41 5.48 -12.875 1 25.94 491 GLU A N 1
ATOM 3907 C CA . GLU A 1 491 ? 40.406 5.5 -14.211 1 25.94 491 GLU A CA 1
ATOM 3908 C C . GLU A 1 491 ? 39.625 6.785 -14.453 1 25.94 491 GLU A C 1
ATOM 3910 O O . GLU A 1 491 ? 38.875 7.23 -13.586 1 25.94 491 GLU A O 1
ATOM 3915 N N . GLU A 1 492 ? 40.125 7.648 -15.305 1 24.06 492 GLU A N 1
ATOM 3916 C CA . GLU A 1 492 ? 39.594 8.828 -15.977 1 24.06 492 GLU A CA 1
ATOM 3917 C C . GLU A 1 492 ? 38.188 8.555 -16.547 1 24.06 492 GLU A C 1
ATOM 3919 O O . GLU A 1 492 ? 38 7.609 -17.312 1 24.06 492 GLU A O 1
ATOM 3924 N N . CYS A 1 493 ? 37.188 8.625 -15.734 1 24.66 493 CYS A N 1
ATOM 3925 C CA . CYS A 1 493 ? 35.875 8.578 -16.406 1 24.66 493 CYS A CA 1
ATOM 3926 C C . CYS A 1 493 ? 35.781 9.648 -17.484 1 24.66 493 CYS A C 1
ATOM 3928 O O . CYS A 1 493 ? 35.906 10.836 -17.188 1 24.66 493 CYS A O 1
ATOM 3930 N N . PHE A 1 494 ? 36.344 9.438 -18.578 1 23.5 494 PHE A N 1
ATOM 3931 C CA . PHE A 1 494 ? 36.125 10.258 -19.766 1 23.5 494 PHE A CA 1
ATOM 3932 C C . PHE A 1 494 ? 34.656 10.484 -20 1 23.5 494 PHE A C 1
ATOM 3934 O O . PHE A 1 494 ? 33.875 9.531 -20.094 1 23.5 494 PHE A O 1
ATOM 3941 N N . GLU A 1 495 ? 34.156 11.523 -19.344 1 27.39 495 GLU A N 1
ATOM 3942 C CA . GLU A 1 495 ? 32.844 11.984 -19.797 1 27.39 495 GLU A CA 1
ATOM 3943 C C . GLU A 1 495 ? 32.812 12.141 -21.328 1 27.39 495 GLU A C 1
ATOM 3945 O O . GLU A 1 495 ? 33.594 12.922 -21.891 1 27.39 495 GLU A O 1
ATOM 3950 N N . THR A 1 496 ? 32.812 11.164 -22.078 1 24.84 496 THR A N 1
ATOM 3951 C CA . THR A 1 496 ? 32.562 11.398 -23.5 1 24.84 496 THR A CA 1
ATOM 3952 C C . THR A 1 496 ? 31.594 12.562 -23.703 1 24.84 496 THR A C 1
ATOM 3954 O O . THR A 1 496 ? 30.672 12.75 -22.906 1 24.84 496 THR A O 1
ATOM 3957 N N . GLU A 1 497 ? 32.062 13.641 -24.5 1 26.14 497 GLU A N 1
ATOM 3958 C CA . GLU A 1 497 ? 31.672 14.953 -24.984 1 26.14 497 GLU A CA 1
ATOM 3959 C C . GLU A 1 497 ? 30.172 15.031 -25.25 1 26.14 497 GLU A C 1
ATOM 3961 O O . GLU A 1 497 ? 29.531 16.047 -24.953 1 26.14 497 GLU A O 1
ATOM 3966 N N . ASP A 1 498 ? 29.75 14.141 -26.281 1 26.73 498 ASP A N 1
ATOM 3967 C CA . ASP A 1 498 ? 28.734 14.539 -27.25 1 26.73 498 ASP A CA 1
ATOM 3968 C C . ASP A 1 498 ? 27.375 14.695 -26.578 1 26.73 498 ASP A C 1
ATOM 3970 O O . ASP A 1 498 ? 26.453 15.281 -27.156 1 26.73 498 ASP A O 1
ATOM 3974 N N . LYS A 1 499 ? 27.062 13.812 -25.797 1 28.41 499 LYS A N 1
ATOM 3975 C CA . LYS A 1 499 ? 25.625 13.68 -25.625 1 28.41 499 LYS A CA 1
ATOM 3976 C C . LYS A 1 499 ? 25.094 14.711 -24.625 1 28.41 499 LYS A C 1
ATOM 3978 O O . LYS A 1 499 ? 24.031 14.516 -24.031 1 28.41 499 LYS A O 1
ATOM 3983 N N . CYS A 1 500 ? 25.766 15.578 -24.172 1 27.27 500 CYS A N 1
ATOM 3984 C CA . CYS A 1 500 ? 25.312 16.547 -23.203 1 27.27 500 CYS A CA 1
ATOM 3985 C C . CYS A 1 500 ? 24.391 17.578 -23.844 1 27.27 500 CYS A C 1
ATOM 3987 O O . CYS A 1 500 ? 24.094 18.625 -23.25 1 27.27 500 CYS A O 1
ATOM 3989 N N . GLY A 1 501 ? 24.5 17.734 -25.172 1 27.81 501 GLY A N 1
ATOM 3990 C CA . GLY A 1 501 ? 23.844 18.922 -25.719 1 27.81 501 GLY A CA 1
ATOM 3991 C C . GLY A 1 501 ? 22.484 19.188 -25.109 1 27.81 501 GLY A C 1
ATOM 3992 O O . GLY A 1 501 ? 22.375 19.734 -24.016 1 27.81 501 GLY A O 1
ATOM 3993 N N . SER A 1 502 ? 21.531 19.375 -26.156 1 27.91 502 SER A N 1
ATOM 3994 C CA . SER A 1 502 ? 20.219 20 -26.094 1 27.91 502 SER A CA 1
ATOM 3995 C C . SER A 1 502 ? 19.328 19.281 -25.078 1 27.91 502 SER A C 1
ATOM 3997 O O . SER A 1 502 ? 19.25 18.047 -25.078 1 27.91 502 SER A O 1
ATOM 3999 N N . SER A 1 503 ? 19.188 19.703 -23.969 1 35.06 503 SER A N 1
ATOM 4000 C CA . SER A 1 503 ? 18.156 19.406 -22.984 1 35.06 503 SER A CA 1
ATOM 4001 C C . SER A 1 503 ? 16.891 18.859 -23.656 1 35.06 503 SER A C 1
ATOM 4003 O O . SER A 1 503 ? 15.977 19.625 -23.969 1 35.06 503 SER A O 1
ATOM 4005 N N . ASP A 1 504 ? 16.953 18.172 -24.562 1 37.16 504 ASP A N 1
ATOM 4006 C CA . ASP A 1 504 ? 15.75 17.688 -25.219 1 37.16 504 ASP A CA 1
ATOM 4007 C C . ASP A 1 504 ? 14.828 16.969 -24.234 1 37.16 504 ASP A C 1
ATOM 4009 O O . ASP A 1 504 ? 15.242 16.016 -23.578 1 37.16 504 ASP A O 1
ATOM 4013 N N . ALA A 1 505 ? 14.016 17.75 -23.719 1 48.53 505 ALA A N 1
ATOM 4014 C CA . ALA A 1 505 ? 12.93 17.281 -22.859 1 48.53 505 ALA A CA 1
ATOM 4015 C C . ALA A 1 505 ? 12.586 15.82 -23.141 1 48.53 505 ALA A C 1
ATOM 4017 O O . ALA A 1 505 ? 12.172 15.086 -22.25 1 48.53 505 ALA A O 1
ATOM 4018 N N . TYR A 1 506 ? 12.961 15.445 -24.438 1 45.91 506 TYR A N 1
ATOM 4019 C CA . TYR A 1 506 ? 12.648 14.07 -24.812 1 45.91 506 TYR A CA 1
ATOM 4020 C C . TYR A 1 506 ? 13.633 13.094 -24.188 1 45.91 506 TYR A C 1
ATOM 4022 O O . TYR A 1 506 ? 13.297 11.938 -23.922 1 45.91 506 TYR A O 1
ATOM 4030 N N . MET A 1 507 ? 14.844 13.398 -24 1 45.53 507 MET A N 1
ATOM 4031 C CA . MET A 1 507 ? 15.867 12.484 -23.5 1 45.53 507 MET A CA 1
ATOM 4032 C C . MET A 1 507 ? 15.703 12.234 -22.016 1 45.53 507 MET A C 1
ATOM 4034 O O . MET A 1 507 ? 16.047 11.164 -21.516 1 45.53 507 MET A O 1
ATOM 4038 N N . GLU A 1 508 ? 15.352 13.273 -21.297 1 46.62 508 GLU A N 1
ATOM 4039 C CA . GLU A 1 508 ? 15.188 13.102 -19.859 1 46.62 508 GLU A CA 1
ATOM 4040 C C . GLU A 1 508 ? 14.102 12.078 -19.547 1 46.62 508 GLU A C 1
ATOM 4042 O O . GLU A 1 508 ? 14.148 11.414 -18.5 1 46.62 508 GLU A O 1
ATOM 4047 N N . ASP A 1 509 ? 13.125 11.93 -20.406 1 44.22 509 ASP A N 1
ATOM 4048 C CA . ASP A 1 509 ? 11.961 11.125 -20.062 1 44.22 509 ASP A CA 1
ATOM 4049 C C . ASP A 1 509 ? 12.008 9.758 -20.75 1 44.22 509 ASP A C 1
ATOM 4051 O O . ASP A 1 509 ? 11.031 9.008 -20.719 1 44.22 509 ASP A O 1
ATOM 4055 N N . ASP A 1 510 ? 13 9.422 -21.547 1 38.72 510 ASP A N 1
ATOM 4056 C CA . ASP A 1 510 ? 12.992 8.117 -22.203 1 38.72 510 ASP A CA 1
ATOM 4057 C C . ASP A 1 510 ? 13.539 7.035 -21.266 1 38.72 510 ASP A C 1
ATOM 4059 O O . ASP A 1 510 ? 14.719 7.051 -20.922 1 38.72 510 ASP A O 1
ATOM 4063 N N . ASP A 1 511 ? 12.891 6.527 -20.516 1 41.09 511 ASP A N 1
ATOM 4064 C CA . ASP A 1 511 ? 13.195 5.391 -19.641 1 41.09 511 ASP A CA 1
ATOM 4065 C C . ASP A 1 511 ? 13.609 4.172 -20.469 1 41.09 511 ASP A C 1
ATOM 4067 O O . ASP A 1 511 ? 13.484 3.035 -20 1 41.09 511 ASP A O 1
ATOM 4071 N N . ASP A 1 512 ? 13.789 4.129 -21.75 1 36.84 512 ASP A N 1
ATOM 4072 C CA . ASP A 1 512 ? 14.008 2.814 -22.344 1 36.84 512 ASP A CA 1
ATOM 4073 C C . ASP A 1 512 ? 15.234 2.137 -21.75 1 36.84 512 ASP A C 1
ATOM 4075 O O . ASP A 1 512 ? 15.906 1.353 -22.422 1 36.84 512 ASP A O 1
ATOM 4079 N N . ASP A 1 513 ? 15.883 2.562 -20.766 1 37.84 513 ASP A N 1
ATOM 4080 C CA . ASP A 1 513 ? 17.156 1.973 -20.391 1 37.84 513 ASP A CA 1
ATOM 4081 C C . ASP A 1 513 ? 16.984 0.528 -19.922 1 37.84 513 ASP A C 1
ATOM 4083 O O . ASP A 1 513 ? 16.797 0.271 -18.734 1 37.84 513 ASP A O 1
ATOM 4087 N N . ASP A 1 514 ? 16.359 -0.288 -20.656 1 37.56 514 ASP A N 1
ATOM 4088 C CA . ASP A 1 514 ? 16.688 -1.681 -20.359 1 37.56 514 ASP A CA 1
ATOM 4089 C C . ASP A 1 514 ? 18.188 -1.876 -20.219 1 37.56 514 ASP A C 1
ATOM 4091 O O . ASP A 1 514 ? 18.953 -1.518 -21.125 1 37.56 514 ASP A O 1
ATOM 4095 N N . PHE A 1 515 ? 18.75 -1.819 -19.016 1 36.88 515 PHE A N 1
ATOM 4096 C CA . PHE A 1 515 ? 20.172 -2.023 -18.828 1 36.88 515 PHE A CA 1
ATOM 4097 C C . PHE A 1 515 ? 20.766 -2.766 -20.031 1 36.88 515 PHE A C 1
ATOM 4099 O O . PHE A 1 515 ? 21.891 -2.477 -20.453 1 36.88 515 PHE A O 1
ATOM 4106 N N . GLY A 1 516 ? 20.297 -4.062 -20.328 1 32.34 516 GLY A N 1
ATOM 4107 C CA . GLY A 1 516 ? 20.828 -4.988 -21.297 1 32.34 516 GLY A CA 1
ATOM 4108 C C . GLY A 1 516 ? 20.422 -4.664 -22.719 1 32.34 516 GLY A C 1
ATOM 4109 O O . GLY A 1 516 ? 20.922 -5.262 -23.672 1 32.34 516 GLY A O 1
ATOM 4110 N N . SER A 1 517 ? 19.219 -4.398 -22.938 1 29.58 517 SER A N 1
ATOM 4111 C CA . SER A 1 517 ? 18.906 -4.516 -24.359 1 29.58 517 SER A CA 1
ATOM 4112 C C . SER A 1 517 ? 19.484 -3.354 -25.156 1 29.58 517 SER A C 1
ATOM 4114 O O . SER A 1 517 ? 19.172 -2.191 -24.875 1 29.58 517 SER A O 1
ATOM 4116 N N . GLU A 1 518 ? 20.656 -3.484 -25.453 1 28.91 518 GLU A N 1
ATOM 4117 C CA . GLU A 1 518 ? 21.125 -2.764 -26.641 1 28.91 518 GLU A CA 1
ATOM 4118 C C . GLU A 1 518 ? 19.984 -2.58 -27.641 1 28.91 518 GLU A C 1
ATOM 4120 O O . GLU A 1 518 ? 19.469 -3.557 -28.188 1 28.91 518 GLU A O 1
ATOM 4125 N N . TYR A 1 519 ? 19.062 -1.906 -27.406 1 28.61 519 TYR A N 1
ATOM 4126 C CA . TYR A 1 519 ? 18.297 -1.639 -28.609 1 28.61 519 TYR A CA 1
ATOM 4127 C C . TYR A 1 519 ? 19.203 -1.378 -29.797 1 28.61 519 TYR A C 1
ATOM 4129 O O . TYR A 1 519 ? 20.047 -0.469 -29.766 1 28.61 519 TYR A O 1
ATOM 4137 N N . GLN A 1 520 ? 19.531 -2.387 -30.391 1 28.47 520 GLN A N 1
ATOM 4138 C CA . GLN A 1 520 ? 19.922 -2.191 -31.781 1 28.47 520 GLN A CA 1
ATOM 4139 C C . GLN A 1 520 ? 19.016 -1.188 -32.469 1 28.47 520 GLN A C 1
ATOM 4141 O O . GLN A 1 520 ? 17.781 -1.311 -32.406 1 28.47 520 GLN A O 1
ATOM 4146 N N . GLU A 1 521 ? 19.391 0.014 -32.531 1 31.11 521 GLU A N 1
ATOM 4147 C CA . GLU A 1 521 ? 18.938 0.996 -33.5 1 31.11 521 GLU A CA 1
ATOM 4148 C C . GLU A 1 521 ? 18.391 0.314 -34.75 1 31.11 521 GLU A C 1
ATOM 4150 O O . GLU A 1 521 ? 19.156 -0.154 -35.594 1 31.11 521 GLU A O 1
ATOM 4155 N N . SER A 1 522 ? 17.5 -0.632 -34.688 1 32.28 522 SER A N 1
ATOM 4156 C CA . SER A 1 522 ? 16.984 -0.898 -36.031 1 32.28 522 SER A CA 1
ATOM 4157 C C . SER A 1 522 ? 16.578 0.392 -36.75 1 32.28 522 SER A C 1
ATOM 4159 O O . SER A 1 522 ? 15.789 1.171 -36.188 1 32.28 522 SER A O 1
ATOM 4161 N N . ASP A 1 523 ? 17.484 1.018 -37.375 1 33.25 523 ASP A N 1
ATOM 4162 C CA . ASP A 1 523 ? 17.438 2.016 -38.438 1 33.25 523 ASP A CA 1
ATOM 4163 C C . ASP A 1 523 ? 16.234 1.778 -39.344 1 33.25 523 ASP A C 1
ATOM 4165 O O . ASP A 1 523 ? 16.297 0.937 -40.25 1 33.25 523 ASP A O 1
ATOM 4169 N N . GLU A 1 524 ? 15.141 1.59 -38.938 1 39.19 524 GLU A N 1
ATOM 4170 C CA . GLU A 1 524 ? 14.016 1.625 -39.844 1 39.19 524 GLU A CA 1
ATOM 4171 C C . GLU A 1 524 ? 14.164 2.76 -40.875 1 39.19 524 GLU A C 1
ATOM 4173 O O . GLU A 1 524 ? 13.344 2.9 -41.781 1 39.19 524 GLU A O 1
ATOM 4178 N N . SER A 1 525 ? 15.164 3.535 -40.625 1 43.41 525 SER A N 1
ATOM 4179 C CA . SER A 1 525 ? 15.5 4.465 -41.688 1 43.41 525 SER A CA 1
ATOM 4180 C C . SER A 1 525 ? 16.094 3.736 -42.875 1 43.41 525 SER A C 1
ATOM 4182 O O . SER A 1 525 ? 16.328 4.34 -43.938 1 43.41 525 SER A O 1
ATOM 4184 N N . ASN A 1 526 ? 16.297 2.514 -42.75 1 51.53 526 ASN A N 1
ATOM 4185 C CA . ASN A 1 526 ? 16.953 1.838 -43.875 1 51.53 526 ASN A CA 1
ATOM 4186 C C . ASN A 1 526 ? 15.969 1.077 -44.75 1 51.53 526 ASN A C 1
ATOM 4188 O O . ASN A 1 526 ? 16.312 0.066 -45.344 1 51.53 526 ASN A O 1
ATOM 4192 N N . SER A 1 527 ? 14.516 1.604 -44.594 1 59.53 527 SER A N 1
ATOM 4193 C CA . SER A 1 527 ? 13.586 0.875 -45.438 1 59.53 527 SER A CA 1
ATOM 4194 C C . SER A 1 527 ? 12.883 1.811 -46.406 1 59.53 527 SER A C 1
ATOM 4196 O O . SER A 1 527 ? 12.812 3.02 -46.188 1 59.53 527 SER A O 1
ATOM 4198 N N . PHE A 1 528 ? 12.664 1.602 -47.688 1 64.75 528 PHE A N 1
ATOM 4199 C CA . PHE A 1 528 ? 11.805 2.344 -48.594 1 64.75 528 PHE A CA 1
ATOM 4200 C C . PHE A 1 528 ? 10.648 1.476 -49.094 1 64.75 528 PHE A C 1
ATOM 4202 O O . PHE A 1 528 ? 10.719 0.247 -49 1 64.75 528 PHE A O 1
ATOM 4209 N N . ILE A 1 529 ? 9.547 2.146 -49.188 1 67.56 529 ILE A N 1
ATOM 4210 C CA . ILE A 1 529 ? 8.383 1.505 -49.781 1 67.56 529 ILE A CA 1
ATOM 4211 C C . ILE A 1 529 ? 8.508 1.53 -51.312 1 67.56 529 ILE A C 1
ATOM 4213 O O . ILE A 1 529 ? 8.805 2.572 -51.906 1 67.56 529 ILE A O 1
ATOM 4217 N N . VAL A 1 530 ? 8.57 0.364 -51.875 1 71.88 530 VAL A N 1
ATOM 4218 C CA . VAL A 1 530 ? 8.641 0.204 -53.312 1 71.88 530 VAL A CA 1
ATOM 4219 C C . VAL A 1 530 ? 7.281 -0.241 -53.844 1 71.88 530 VAL A C 1
ATOM 4221 O O . VAL A 1 530 ? 6.652 -1.144 -53.312 1 71.88 530 VAL A O 1
ATOM 4224 N N . GLN A 1 531 ? 6.785 0.657 -54.656 1 72.12 531 GLN A N 1
ATOM 4225 C CA . GLN A 1 531 ? 5.539 0.33 -55.344 1 72.12 531 GLN A CA 1
ATOM 4226 C C . GLN A 1 531 ? 5.777 0.026 -56.812 1 72.12 531 GLN A C 1
ATOM 4228 O O . GLN A 1 531 ? 6.758 0.492 -57.406 1 72.12 531 GLN A O 1
ATOM 4233 N N . GLY A 1 532 ? 4.992 -0.851 -57.438 1 71.81 532 GLY A N 1
ATOM 4234 C CA . GLY A 1 532 ? 5.008 -1.086 -58.875 1 71.81 532 GLY A CA 1
ATOM 4235 C C . GLY A 1 532 ? 5.5 -2.473 -59.25 1 71.81 532 GLY A C 1
ATOM 4236 O O . GLY A 1 532 ? 5.809 -2.736 -60.406 1 71.81 532 GLY A O 1
ATOM 4237 N N . PHE A 1 533 ? 5.68 -3.377 -58.25 1 70.12 533 PHE A N 1
ATOM 4238 C CA . PHE A 1 533 ? 6.059 -4.738 -58.594 1 70.12 533 PHE A CA 1
ATOM 4239 C C . PHE A 1 533 ? 4.875 -5.492 -59.188 1 70.12 533 PHE A C 1
ATOM 4241 O O . PHE A 1 533 ? 3.723 -5.223 -58.844 1 70.12 533 PHE A O 1
ATOM 4248 N N . PRO A 1 534 ? 5.078 -6.328 -60.25 1 71.69 534 PRO A N 1
ATOM 4249 C CA . PRO A 1 534 ? 3.971 -7.141 -60.75 1 71.69 534 PRO A CA 1
ATOM 4250 C C . PRO A 1 534 ? 3.309 -7.98 -59.656 1 71.69 534 PRO A C 1
ATOM 4252 O O . PRO A 1 534 ? 3.977 -8.414 -58.719 1 71.69 534 PRO A O 1
ATOM 4255 N N . ASN A 1 535 ? 1.998 -7.988 -59.719 1 68.38 535 ASN A N 1
ATOM 4256 C CA . ASN A 1 535 ? 1.227 -8.82 -58.812 1 68.38 535 ASN A CA 1
ATOM 4257 C C . ASN A 1 535 ? 1.733 -10.258 -58.781 1 68.38 535 ASN A C 1
ATOM 4259 O O . ASN A 1 535 ? 1.981 -10.844 -59.844 1 68.38 535 ASN A O 1
ATOM 4263 N N . GLY A 1 536 ? 2.09 -10.961 -57.469 1 70.5 536 GLY A N 1
ATOM 4264 C CA . GLY A 1 536 ? 2.572 -12.328 -57.312 1 70.5 536 GLY A CA 1
ATOM 4265 C C . GLY A 1 536 ? 4.078 -12.406 -57.156 1 70.5 536 GLY A C 1
ATOM 4266 O O . GLY A 1 536 ? 4.645 -13.5 -57.125 1 70.5 536 GLY A O 1
ATOM 4267 N N . THR A 1 537 ? 4.809 -11.258 -57.219 1 74.12 537 THR A N 1
ATOM 4268 C CA . THR A 1 537 ? 6.254 -11.336 -57.031 1 74.12 537 THR A CA 1
ATOM 4269 C C . THR A 1 537 ? 6.602 -11.781 -55.625 1 74.12 537 THR A C 1
ATOM 4271 O O . THR A 1 537 ? 6.16 -11.172 -54.656 1 74.12 537 THR A O 1
ATOM 4274 N N . PRO A 1 538 ? 7.316 -12.875 -55.438 1 76.62 538 PRO A N 1
ATOM 4275 C CA . PRO A 1 538 ? 7.691 -13.312 -54.094 1 76.62 538 PRO A CA 1
ATOM 4276 C C . PRO A 1 538 ? 8.719 -12.391 -53.438 1 76.62 538 PRO A C 1
ATOM 4278 O O . PRO A 1 538 ? 9.57 -11.82 -54.125 1 76.62 538 PRO A O 1
ATOM 4281 N N . PRO A 1 539 ? 8.586 -12.133 -52.062 1 73.62 539 PRO A N 1
ATOM 4282 C CA . PRO A 1 539 ? 9.5 -11.25 -51.344 1 73.62 539 PRO A CA 1
ATOM 4283 C C . PRO A 1 539 ? 10.969 -11.594 -51.562 1 73.62 539 PRO A C 1
ATOM 4285 O O . PRO A 1 539 ? 11.82 -10.703 -51.594 1 73.62 539 PRO A O 1
ATOM 4288 N N . ASN A 1 540 ? 11.344 -12.805 -51.75 1 77.44 540 ASN A N 1
ATOM 4289 C CA . ASN A 1 540 ? 12.734 -13.195 -51.969 1 77.44 540 ASN A CA 1
ATOM 4290 C C . ASN A 1 540 ? 13.266 -12.625 -53.281 1 77.44 540 ASN A C 1
ATOM 4292 O O . ASN A 1 540 ? 14.445 -12.297 -53.406 1 77.44 540 ASN A O 1
ATOM 4296 N N . ARG A 1 541 ? 12.414 -12.617 -54.312 1 78.75 541 ARG A N 1
ATOM 4297 C CA . ARG A 1 541 ? 12.82 -12.047 -55.594 1 78.75 541 ARG A CA 1
ATOM 4298 C C . ARG A 1 541 ? 13.086 -10.555 -55.469 1 78.75 541 ARG A C 1
ATOM 4300 O O . ARG A 1 541 ? 13.977 -10.016 -56.125 1 78.75 541 ARG A O 1
ATOM 4307 N N . ILE A 1 542 ? 12.266 -9.867 -54.625 1 74.75 542 ILE A N 1
ATOM 4308 C CA . ILE A 1 542 ? 12.484 -8.453 -54.375 1 74.75 542 ILE A CA 1
ATOM 4309 C C . ILE A 1 542 ? 13.773 -8.273 -53.562 1 74.75 542 ILE A C 1
ATOM 4311 O O . ILE A 1 542 ? 14.562 -7.371 -53.875 1 74.75 542 ILE A O 1
ATOM 4315 N N . GLU A 1 543 ? 13.945 -9.086 -52.625 1 75.62 543 GLU A N 1
ATOM 4316 C CA . GLU A 1 543 ? 15.195 -9.062 -51.875 1 75.62 543 GLU A CA 1
ATOM 4317 C C . GLU A 1 543 ? 16.406 -9.242 -52.812 1 75.62 543 GLU A C 1
ATOM 4319 O O . GLU A 1 543 ? 17.391 -8.516 -52.688 1 75.62 543 GLU A O 1
ATOM 4324 N N . ASP A 1 544 ? 16.359 -10.195 -53.688 1 77.81 544 ASP A N 1
ATOM 4325 C CA . ASP A 1 544 ? 17.438 -10.461 -54.656 1 77.81 544 ASP A CA 1
ATOM 4326 C C . ASP A 1 544 ? 17.672 -9.266 -55.562 1 77.81 544 ASP A C 1
ATOM 4328 O O . ASP A 1 544 ? 18.812 -8.922 -55.875 1 77.81 544 ASP A O 1
ATOM 4332 N N . TYR A 1 545 ? 16.531 -8.68 -56.062 1 75.75 545 TYR A N 1
ATOM 4333 C CA . TYR A 1 545 ? 16.625 -7.527 -56.938 1 75.75 545 TYR A CA 1
ATOM 4334 C C . TYR A 1 545 ? 17.422 -6.402 -56.312 1 75.75 545 TYR A C 1
ATOM 4336 O O . TYR A 1 545 ? 18.344 -5.855 -56.938 1 75.75 545 TYR A O 1
ATOM 4344 N N . PHE A 1 546 ? 17.188 -6.113 -55.125 1 74.19 546 PHE A N 1
ATOM 4345 C CA . PHE A 1 546 ? 17.891 -5.004 -54.5 1 74.19 546 PHE A CA 1
ATOM 4346 C C . PHE A 1 546 ? 19.266 -5.441 -54 1 74.19 546 PHE A C 1
ATOM 4348 O O . PHE A 1 546 ? 20.203 -4.652 -54.031 1 74.19 546 PHE A O 1
ATOM 4355 N N . ASN A 1 547 ? 19.438 -6.641 -53.625 1 74.25 547 ASN A N 1
ATOM 4356 C CA . ASN A 1 547 ? 20.766 -7.129 -53.281 1 74.25 547 ASN A CA 1
ATOM 4357 C C . ASN A 1 547 ? 21.719 -7.125 -54.469 1 74.25 547 ASN A C 1
ATOM 4359 O O . ASN A 1 547 ? 22.922 -6.887 -54.312 1 74.25 547 ASN A O 1
ATOM 4363 N N . GLU A 1 548 ? 21.203 -7.465 -55.625 1 73.62 548 GLU A N 1
ATOM 4364 C CA . GLU A 1 548 ? 22.016 -7.449 -56.844 1 73.62 548 GLU A CA 1
ATOM 4365 C C . GLU A 1 548 ? 22.484 -6.035 -57.188 1 73.62 548 GLU A C 1
ATOM 4367 O O . GLU A 1 548 ? 23.562 -5.852 -57.781 1 73.62 548 GLU A O 1
ATOM 4372 N N . MET A 1 549 ? 21.672 -5.082 -56.906 1 67.81 549 MET A N 1
ATOM 4373 C CA . MET A 1 549 ? 22.031 -3.693 -57.156 1 67.81 549 MET A CA 1
ATOM 4374 C C . MET A 1 549 ? 23.016 -3.17 -56.125 1 67.81 549 MET A C 1
ATOM 4376 O O . MET A 1 549 ? 23.672 -2.16 -56.344 1 67.81 549 MET A O 1
ATOM 4380 N N . LEU A 1 550 ? 22.969 -3.83 -55.031 1 62.41 550 LEU A N 1
ATOM 4381 C CA . LEU A 1 550 ? 23.875 -3.441 -53.938 1 62.41 550 LEU A CA 1
ATOM 4382 C C . LEU A 1 550 ? 25.25 -4.098 -54.125 1 62.41 550 LEU A C 1
ATOM 4384 O O . LEU A 1 550 ? 25.344 -5.324 -54.219 1 62.41 550 LEU A O 1
ATOM 4388 N N . VAL A 1 551 ? 26.203 -3.557 -55.031 1 56.31 551 VAL A N 1
ATOM 4389 C CA . VAL A 1 551 ? 27.516 -4.062 -55.375 1 56.31 551 VAL A CA 1
ATOM 4390 C C . VAL A 1 551 ? 28.281 -4.488 -54.125 1 56.31 551 VAL A C 1
ATOM 4392 O O . VAL A 1 551 ? 29 -5.488 -54.125 1 56.31 551 VAL A O 1
ATOM 4395 N N . SER A 1 552 ? 28.406 -3.492 -53.156 1 48.53 552 SER A N 1
ATOM 4396 C CA . SER A 1 552 ? 29.391 -3.75 -52.094 1 48.53 552 SER A CA 1
ATOM 4397 C C . SER A 1 552 ? 28.859 -4.734 -51.062 1 48.53 552 SER A C 1
ATOM 4399 O O . SER A 1 552 ? 27.656 -4.797 -50.844 1 48.53 552 SER A O 1
ATOM 4401 N N . GLY A 1 553 ? 29.453 -5.871 -50.812 1 53.72 553 GLY A N 1
ATOM 4402 C CA . GLY A 1 553 ? 29.234 -6.98 -49.875 1 53.72 553 GLY A CA 1
ATOM 4403 C C . GLY A 1 553 ? 28.672 -6.539 -48.531 1 53.72 553 GLY A C 1
ATOM 4404 O O . GLY A 1 553 ? 28.234 -7.371 -47.75 1 53.72 553 GLY A O 1
ATOM 4405 N N . LYS A 1 554 ? 28.828 -5.32 -48.156 1 57.22 554 LYS A N 1
ATOM 4406 C CA . LYS A 1 554 ? 28.516 -4.922 -46.781 1 57.22 554 LYS A CA 1
ATOM 4407 C C . LYS A 1 554 ? 27.031 -4.551 -46.656 1 57.22 554 LYS A C 1
ATOM 4409 O O . LYS A 1 554 ? 26.438 -4.746 -45.594 1 57.22 554 LYS A O 1
ATOM 4414 N N . ASP A 1 555 ? 26.359 -4.094 -47.688 1 60.5 555 ASP A N 1
ATOM 4415 C CA . ASP A 1 555 ? 24.969 -3.674 -47.625 1 60.5 555 ASP A CA 1
ATOM 4416 C C . ASP A 1 555 ? 24.031 -4.777 -48.125 1 60.5 555 ASP A C 1
ATOM 4418 O O . ASP A 1 555 ? 24.312 -5.426 -49.125 1 60.5 555 ASP A O 1
ATOM 4422 N N . LYS A 1 556 ? 23.125 -5.234 -47.25 1 74 556 LYS A N 1
ATOM 4423 C CA . LYS A 1 556 ? 22.188 -6.281 -47.656 1 74 556 LYS A CA 1
ATOM 4424 C C . LYS A 1 556 ? 20.75 -5.875 -47.344 1 74 556 LYS A C 1
ATOM 4426 O O . LYS A 1 556 ? 20.516 -5 -46.5 1 74 556 LYS A O 1
ATOM 4431 N N . VAL A 1 557 ? 19.797 -6.352 -48.125 1 70.38 557 VAL A N 1
ATOM 4432 C CA . VAL A 1 557 ? 18.375 -6.266 -47.781 1 70.38 557 VAL A CA 1
ATOM 4433 C C . VAL A 1 557 ? 18.094 -7.148 -46.562 1 70.38 557 VAL A C 1
ATOM 4435 O O . VAL A 1 557 ? 18.375 -8.352 -46.562 1 70.38 557 VAL A O 1
ATOM 4438 N N . CYS A 1 558 ? 17.734 -6.438 -45.406 1 69.12 558 CYS A N 1
ATOM 4439 C CA . CYS A 1 558 ? 17.516 -7.164 -44.156 1 69.12 558 CYS A CA 1
ATOM 4440 C C . CYS A 1 558 ? 16.141 -7.805 -44.125 1 69.12 558 CYS A C 1
ATOM 4442 O O . CYS A 1 558 ? 15.977 -8.938 -43.656 1 69.12 558 CYS A O 1
ATOM 4444 N N . GLU A 1 559 ? 15.141 -6.988 -44.531 1 73.44 559 GLU A N 1
ATOM 4445 C CA . GLU A 1 559 ? 13.766 -7.48 -44.5 1 73.44 559 GLU A CA 1
ATOM 4446 C C . GLU A 1 559 ? 12.93 -6.867 -45.594 1 73.44 559 GLU A C 1
ATOM 4448 O O . GLU A 1 559 ? 13.133 -5.707 -45.969 1 73.44 559 GLU A O 1
ATOM 4453 N N . VAL A 1 560 ? 12.148 -7.754 -46.344 1 72.06 560 VAL A N 1
ATOM 4454 C CA . VAL A 1 560 ? 11.141 -7.297 -47.281 1 72.06 560 VAL A CA 1
ATOM 4455 C C . VAL A 1 560 ? 9.742 -7.629 -46.781 1 72.06 560 VAL A C 1
ATOM 4457 O O . VAL A 1 560 ? 9.43 -8.797 -46.531 1 72.06 560 VAL A O 1
ATOM 4460 N N . GLN A 1 561 ? 9.008 -6.578 -46.375 1 70.88 561 GLN A N 1
ATOM 4461 C CA . GLN A 1 561 ? 7.605 -6.738 -46 1 70.88 561 GLN A CA 1
ATOM 4462 C C . GLN A 1 561 ? 6.676 -6.363 -47.156 1 70.88 561 GLN A C 1
ATOM 4464 O O . GLN A 1 561 ? 6.723 -5.234 -47.656 1 70.88 561 GLN A O 1
ATOM 4469 N N . MET A 1 562 ? 5.965 -7.352 -47.719 1 69.75 562 MET A N 1
ATOM 4470 C CA . MET A 1 562 ? 5.125 -7.152 -48.906 1 69.75 562 MET A CA 1
ATOM 4471 C C . MET A 1 562 ? 3.648 -7.18 -48.531 1 69.75 562 MET A C 1
ATOM 4473 O O . MET A 1 562 ? 3.217 -8.016 -47.75 1 69.75 562 MET A O 1
ATOM 4477 N N . ASP A 1 563 ? 2.873 -6.102 -48.844 1 65.31 563 ASP A N 1
ATOM 4478 C CA . ASP A 1 563 ? 1.414 -6.105 -48.875 1 65.31 563 ASP A CA 1
ATOM 4479 C C . ASP A 1 563 ? 0.888 -6.301 -50.281 1 65.31 563 ASP A C 1
ATOM 4481 O O . ASP A 1 563 ? 0.9 -5.367 -51.094 1 65.31 563 ASP A O 1
ATOM 4485 N N . GLU A 1 564 ? 0.542 -7.441 -50.594 1 65.88 564 GLU A N 1
ATOM 4486 C CA . GLU A 1 564 ? 0.072 -7.816 -51.906 1 65.88 564 GLU A CA 1
ATOM 4487 C C . GLU A 1 564 ? -1.207 -7.07 -52.281 1 65.88 564 GLU A C 1
ATOM 4489 O O . GLU A 1 564 ? -1.426 -6.738 -53.438 1 65.88 564 GLU A O 1
ATOM 4494 N N . ASP A 1 565 ? -2.045 -6.762 -51.25 1 63.25 565 ASP A N 1
ATOM 4495 C CA . ASP A 1 565 ? -3.324 -6.125 -51.562 1 63.25 565 ASP A CA 1
ATOM 4496 C C . ASP A 1 565 ? -3.131 -4.668 -51.969 1 63.25 565 ASP A C 1
ATOM 4498 O O . ASP A 1 565 ? -3.82 -4.172 -52.844 1 63.25 565 ASP A O 1
ATOM 4502 N N . GLU A 1 566 ? -2.156 -4.008 -51.406 1 62.28 566 GLU A N 1
ATOM 4503 C CA . GLU A 1 566 ? -1.956 -2.596 -51.719 1 62.28 566 GLU A CA 1
ATOM 4504 C C . GLU A 1 566 ? -0.851 -2.414 -52.75 1 62.28 566 GLU A C 1
ATOM 4506 O O . GLU A 1 566 ? -0.681 -1.323 -53.312 1 62.28 566 GLU A O 1
ATOM 4511 N N . GLY A 1 567 ? -0.307 -3.445 -53.094 1 66.19 567 GLY A N 1
ATOM 4512 C CA . GLY A 1 567 ? 0.659 -3.469 -54.156 1 66.19 567 GLY A CA 1
ATOM 4513 C C . GLY A 1 567 ? 1.961 -2.77 -53.812 1 66.19 567 GLY A C 1
ATOM 4514 O O . GLY A 1 567 ? 2.574 -2.131 -54.688 1 66.19 567 GLY A O 1
ATOM 4515 N N . TRP A 1 568 ? 2.256 -2.582 -52.438 1 67.12 568 TRP A N 1
ATOM 4516 C CA . TRP A 1 568 ? 3.547 -2 -52.094 1 67.12 568 TRP A CA 1
ATOM 4517 C C . TRP A 1 568 ? 4.387 -2.984 -51.281 1 67.12 568 TRP A C 1
ATOM 4519 O O . TRP A 1 568 ? 3.857 -3.957 -50.75 1 67.12 568 TRP A O 1
ATOM 4529 N N . CYS A 1 569 ? 5.746 -3.01 -51.438 1 73.44 569 CYS A N 1
ATOM 4530 C CA . CYS A 1 569 ? 6.672 -3.775 -50.594 1 73.44 569 CYS A CA 1
ATOM 4531 C C . CYS A 1 569 ? 7.656 -2.855 -49.875 1 73.44 569 CYS A C 1
ATOM 4533 O O . CYS A 1 569 ? 8.125 -1.872 -50.469 1 73.44 569 CYS A O 1
ATOM 4535 N N . LYS A 1 570 ? 7.688 -3.037 -48.594 1 69.25 570 LYS A N 1
ATOM 4536 C CA . LYS A 1 570 ? 8.688 -2.357 -47.781 1 69.25 570 LYS A CA 1
ATOM 4537 C C . LYS A 1 570 ? 9.992 -3.145 -47.719 1 69.25 570 LYS A C 1
ATOM 4539 O O . LYS A 1 570 ? 10.008 -4.316 -47.344 1 69.25 570 LYS A O 1
ATOM 4544 N N . VAL A 1 571 ? 11.086 -2.529 -48.25 1 72.69 571 VAL A N 1
ATOM 4545 C CA . VAL A 1 571 ? 12.406 -3.154 -48.281 1 72.69 571 VAL A CA 1
ATOM 4546 C C . VAL A 1 571 ? 13.312 -2.51 -47.219 1 72.69 571 VAL A C 1
ATOM 4548 O O . VAL A 1 571 ? 13.531 -1.295 -47.25 1 72.69 571 VAL A O 1
ATOM 4551 N N . VAL A 1 572 ? 13.719 -3.287 -46.344 1 67.94 572 VAL A N 1
ATOM 4552 C CA . VAL A 1 572 ? 14.586 -2.844 -45.25 1 67.94 572 VAL A CA 1
ATOM 4553 C C . VAL A 1 572 ? 16.031 -3.248 -45.531 1 67.94 572 VAL A C 1
ATOM 4555 O O . VAL A 1 572 ? 16.312 -4.41 -45.844 1 67.94 572 VAL A O 1
ATOM 4558 N N . PHE A 1 573 ? 16.922 -2.23 -45.531 1 67.75 573 PHE A N 1
ATOM 4559 C CA . PHE A 1 573 ? 18.328 -2.457 -45.844 1 67.75 573 PHE A CA 1
ATOM 4560 C C . PHE A 1 573 ? 19.172 -2.443 -44.562 1 67.75 573 PHE A C 1
ATOM 4562 O O . PHE A 1 573 ? 18.734 -1.955 -43.531 1 67.75 573 PHE A O 1
ATOM 4569 N N . SER A 1 574 ? 20.375 -3.018 -44.531 1 64.31 574 SER A N 1
ATOM 4570 C CA . SER A 1 574 ? 21.312 -3.113 -43.438 1 64.31 574 SER A CA 1
ATOM 4571 C C . SER A 1 574 ? 21.891 -1.749 -43.094 1 64.31 574 SER A C 1
ATOM 4573 O O . SER A 1 574 ? 22.266 -1.499 -41.938 1 64.31 574 SER A O 1
ATOM 4575 N N . ASN A 1 575 ? 22.141 -0.799 -44.031 1 58.34 575 ASN A N 1
ATOM 4576 C CA . ASN A 1 575 ? 22.734 0.523 -43.875 1 58.34 575 ASN A CA 1
ATOM 4577 C C . ASN A 1 575 ? 21.906 1.597 -44.594 1 58.34 575 ASN A C 1
ATOM 4579 O O . ASN A 1 575 ? 21.297 1.328 -45.625 1 58.34 575 ASN A O 1
ATOM 4583 N N . THR A 1 576 ? 21.688 2.727 -43.969 1 56.34 576 THR A N 1
ATOM 4584 C CA . THR A 1 576 ? 20.906 3.855 -44.5 1 56.34 576 THR A CA 1
ATOM 4585 C C . THR A 1 576 ? 21.578 4.438 -45.75 1 56.34 576 THR A C 1
ATOM 4587 O O . THR A 1 576 ? 20.906 5.066 -46.562 1 56.34 576 THR A O 1
ATOM 4590 N N . ASP A 1 577 ? 22.844 4.234 -45.844 1 58.69 577 ASP A N 1
ATOM 4591 C CA . ASP A 1 577 ? 23.531 4.84 -46.969 1 58.69 577 ASP A CA 1
ATOM 4592 C C . ASP A 1 577 ? 23.047 4.238 -48.281 1 58.69 577 ASP A C 1
ATOM 4594 O O . ASP A 1 577 ? 23.156 4.863 -49.344 1 58.69 577 ASP A O 1
ATOM 4598 N N . VAL A 1 578 ? 22.422 3.062 -48.188 1 60.78 578 VAL A N 1
ATOM 4599 C CA . VAL A 1 578 ? 21.969 2.385 -49.375 1 60.78 578 VAL A CA 1
ATOM 4600 C C . VAL A 1 578 ? 20.766 3.111 -49.969 1 60.78 578 VAL A C 1
ATOM 4602 O O . VAL A 1 578 ? 20.562 3.127 -51.188 1 60.78 578 VAL A O 1
ATOM 4605 N N . LEU A 1 579 ? 20.078 3.814 -49.031 1 59.22 579 LEU A N 1
ATOM 4606 C CA . LEU A 1 579 ? 18.859 4.488 -49.469 1 59.22 579 LEU A CA 1
ATOM 4607 C C . LEU A 1 579 ? 19.188 5.641 -50.438 1 59.22 579 LEU A C 1
ATOM 4609 O O . LEU A 1 579 ? 18.469 5.891 -51.375 1 59.22 579 LEU A O 1
ATOM 4613 N N . LYS A 1 580 ? 20.281 6.305 -50.156 1 61.09 580 LYS A N 1
ATOM 4614 C CA . LYS A 1 580 ? 20.719 7.391 -51.031 1 61.09 580 LYS A CA 1
ATOM 4615 C C . LYS A 1 580 ? 21 6.883 -52.438 1 61.09 580 LYS A C 1
ATOM 4617 O O . LYS A 1 580 ? 20.844 7.621 -53.406 1 61.09 580 LYS A O 1
ATOM 4622 N N . ARG A 1 581 ? 21.312 5.598 -52.469 1 62.75 581 ARG A N 1
ATOM 4623 C CA . ARG A 1 581 ? 21.688 5.043 -53.75 1 62.75 581 ARG A CA 1
ATOM 4624 C C . ARG A 1 581 ? 20.453 4.805 -54.625 1 62.75 581 ARG A C 1
ATOM 4626 O O . ARG A 1 581 ? 20.531 4.824 -55.844 1 62.75 581 ARG A O 1
ATOM 4633 N N . PHE A 1 582 ? 19.344 4.633 -53.812 1 61.81 582 PHE A N 1
ATOM 4634 C CA . PHE A 1 582 ? 18.156 4.32 -54.594 1 61.81 582 PHE A CA 1
ATOM 4635 C C . PHE A 1 582 ? 17.203 5.516 -54.656 1 61.81 582 PHE A C 1
ATOM 4637 O O . PHE A 1 582 ? 16.25 5.523 -55.438 1 61.81 582 PHE A O 1
ATOM 4644 N N . SER A 1 583 ? 17.641 6.594 -53.844 1 54.34 583 SER A N 1
ATOM 4645 C CA . SER A 1 583 ? 16.781 7.773 -53.844 1 54.34 583 SER A CA 1
ATOM 4646 C C . SER A 1 583 ? 16.875 8.555 -55.125 1 54.34 583 SER A C 1
ATOM 4648 O O . SER A 1 583 ? 17.984 8.875 -55.594 1 54.34 583 SER A O 1
ATOM 4650 N N . GLY A 1 584 ? 15.781 8.789 -55.844 1 56.25 584 GLY A N 1
ATOM 4651 C CA . GLY A 1 584 ? 15.695 9.523 -57.094 1 56.25 584 GLY A CA 1
ATOM 4652 C C . GLY A 1 584 ? 15.93 8.656 -58.312 1 56.25 584 GLY A C 1
ATOM 4653 O O . GLY A 1 584 ? 15.859 9.133 -59.469 1 56.25 584 GLY A O 1
ATOM 4654 N N . ARG A 1 585 ? 16.391 7.344 -58.125 1 62.25 585 ARG A N 1
ATOM 4655 C CA . ARG A 1 585 ? 16.672 6.523 -59.281 1 62.25 585 ARG A CA 1
ATOM 4656 C C . ARG A 1 585 ? 15.414 5.82 -59.781 1 62.25 585 ARG A C 1
ATOM 4658 O O . ARG A 1 585 ? 14.539 5.465 -59 1 62.25 585 ARG A O 1
ATOM 4665 N N . ARG A 1 586 ? 15.148 5.973 -61 1 63.66 586 ARG A N 1
ATOM 4666 C CA . ARG A 1 586 ? 14.125 5.191 -61.688 1 63.66 586 ARG A CA 1
ATOM 4667 C C . ARG A 1 586 ? 14.523 3.727 -61.781 1 63.66 586 ARG A C 1
ATOM 4669 O O . ARG A 1 586 ? 15.531 3.398 -62.438 1 63.66 586 ARG A O 1
ATOM 4676 N N . LEU A 1 587 ? 13.953 2.832 -60.781 1 68.12 587 LEU A N 1
ATOM 4677 C CA . LEU A 1 587 ? 14.281 1.411 -60.812 1 68.12 587 LEU A CA 1
ATOM 4678 C C . LEU A 1 587 ? 13.234 0.628 -61.594 1 68.12 587 LEU A C 1
ATOM 4680 O O . LEU A 1 587 ? 12.055 1.001 -61.625 1 68.12 587 LEU A O 1
ATOM 4684 N N . LYS A 1 588 ? 13.625 -0.181 -62.5 1 74.88 588 LYS A N 1
ATOM 4685 C CA . LYS A 1 588 ? 12.789 -1.065 -63.281 1 74.88 588 LYS A CA 1
ATOM 4686 C C . LYS A 1 588 ? 12.969 -2.523 -62.875 1 74.88 588 LYS A C 1
ATOM 4688 O O . LYS A 1 588 ? 14.094 -2.984 -62.688 1 74.88 588 LYS A O 1
ATOM 4693 N N . PHE A 1 589 ? 11.977 -3.174 -62.344 1 73.25 589 PHE A N 1
ATOM 4694 C CA . PHE A 1 589 ? 11.953 -4.609 -62.062 1 73.25 589 PHE A CA 1
ATOM 4695 C C . PHE A 1 589 ? 11.234 -5.355 -63.188 1 73.25 589 PHE A C 1
ATOM 4697 O O . PHE A 1 589 ? 10.016 -5.219 -63.344 1 73.25 589 PHE A O 1
ATOM 4704 N N . GLU A 1 590 ? 12.023 -5.867 -64.062 1 71.75 590 GLU A N 1
ATOM 4705 C CA . GLU A 1 590 ? 11.602 -6.445 -65.312 1 71.75 590 GLU A CA 1
ATOM 4706 C C . GLU A 1 590 ? 11.039 -5.371 -66.25 1 71.75 590 GLU A C 1
ATOM 4708 O O . GLU A 1 590 ? 11.742 -4.426 -66.625 1 71.75 590 GLU A O 1
ATOM 4713 N N . ASP A 1 591 ? 9.688 -5.148 -66.5 1 68.62 591 ASP A N 1
ATOM 4714 C CA . ASP A 1 591 ? 9.102 -4.137 -67.375 1 68.62 591 ASP A CA 1
ATOM 4715 C C . ASP A 1 591 ? 8.211 -3.18 -66.625 1 68.62 591 ASP A C 1
ATOM 4717 O O . ASP A 1 591 ? 7.445 -2.41 -67.188 1 68.62 591 ASP A O 1
ATOM 4721 N N . HIS A 1 592 ? 8.305 -3.281 -65.312 1 73.44 592 HIS A N 1
ATOM 4722 C CA . HIS A 1 592 ? 7.461 -2.393 -64.5 1 73.44 592 HIS A CA 1
ATOM 4723 C C . HIS A 1 592 ? 8.297 -1.341 -63.781 1 73.44 592 HIS A C 1
ATOM 4725 O O . HIS A 1 592 ? 9.352 -1.655 -63.219 1 73.44 592 HIS A O 1
ATOM 4731 N N . ASP A 1 593 ? 7.891 -0.081 -63.844 1 73.69 593 ASP A N 1
ATOM 4732 C CA . ASP A 1 593 ? 8.531 1.032 -63.156 1 73.69 593 ASP A CA 1
ATOM 4733 C C . ASP A 1 593 ? 8.258 0.974 -61.656 1 73.69 593 ASP A C 1
ATOM 4735 O O . ASP A 1 593 ? 7.113 0.78 -61.25 1 73.69 593 ASP A O 1
ATOM 4739 N N . LEU A 1 594 ? 9.375 0.896 -60.844 1 70 594 LEU A N 1
ATOM 4740 C CA . LEU A 1 594 ? 9.242 0.909 -59.406 1 70 594 LEU A CA 1
ATOM 4741 C C . LEU A 1 594 ? 9.289 2.334 -58.844 1 70 594 LEU A C 1
ATOM 4743 O O . LEU A 1 594 ? 10.031 3.174 -59.375 1 70 594 LEU A O 1
ATOM 4747 N N . THR A 1 595 ? 8.227 2.771 -58.094 1 69.62 595 THR A N 1
ATOM 4748 C CA . THR A 1 595 ? 8.242 4.039 -57.375 1 69.62 595 THR A CA 1
ATOM 4749 C C . THR A 1 595 ? 8.68 3.834 -55.938 1 69.62 595 THR A C 1
ATOM 4751 O O . THR A 1 595 ? 8.172 2.939 -55.25 1 69.62 595 THR A O 1
ATOM 4754 N N . ILE A 1 596 ? 9.758 4.457 -55.5 1 60.84 596 ILE A N 1
ATOM 4755 C CA . ILE A 1 596 ? 10.281 4.398 -54.156 1 60.84 596 ILE A CA 1
ATOM 4756 C C . ILE A 1 596 ? 9.789 5.605 -53.344 1 60.84 596 ILE A C 1
ATOM 4758 O O . ILE A 1 596 ? 9.938 6.75 -53.781 1 60.84 596 ILE A O 1
ATOM 4762 N N . GLU A 1 597 ? 8.758 5.543 -52.438 1 55.69 597 GLU A N 1
ATOM 4763 C CA . GLU A 1 597 ? 8.312 6.609 -51.531 1 55.69 597 GLU A CA 1
ATOM 4764 C C . GLU A 1 597 ? 8.938 6.461 -50.156 1 55.69 597 GLU A C 1
ATOM 4766 O O . GLU A 1 597 ? 8.977 5.359 -49.594 1 55.69 597 GLU A O 1
ATOM 4771 N N . MET A 1 598 ? 9.594 7.574 -49.656 1 47.69 598 MET A N 1
ATOM 4772 C CA . MET A 1 598 ? 10.117 7.621 -48.281 1 47.69 598 MET A CA 1
ATOM 4773 C C . MET A 1 598 ? 8.977 7.66 -47.281 1 47.69 598 MET A C 1
ATOM 4775 O O . MET A 1 598 ? 7.949 8.289 -47.5 1 47.69 598 MET A O 1
ATOM 4779 N N . HIS A 1 599 ? 8.664 6.914 -46.375 1 44.97 599 HIS A N 1
ATOM 4780 C CA . HIS A 1 599 ? 7.602 6.848 -45.375 1 44.97 599 HIS A CA 1
ATOM 4781 C C . HIS A 1 599 ? 7.605 8.078 -44.469 1 44.97 599 HIS A C 1
ATOM 4783 O O . HIS A 1 599 ? 8.578 8.32 -43.75 1 44.97 599 HIS A O 1
ATOM 4789 N N . ASN A 1 600 ? 6.949 9.242 -44.656 1 42.59 600 ASN A N 1
ATOM 4790 C CA . ASN A 1 600 ? 6.719 10.414 -43.812 1 42.59 600 ASN A CA 1
ATOM 4791 C C . ASN A 1 600 ? 6.121 10.023 -42.469 1 42.59 600 ASN A C 1
ATOM 4793 O O . ASN A 1 600 ? 5.121 9.305 -42.406 1 42.59 600 ASN A O 1
ATOM 4797 N N . SER A 1 601 ? 6.766 10.039 -41.406 1 48.28 601 SER A N 1
ATOM 4798 C CA . SER A 1 601 ? 6.375 9.766 -40.031 1 48.28 601 SER A CA 1
ATOM 4799 C C . SER A 1 601 ? 5.223 10.664 -39.594 1 48.28 601 SER A C 1
ATOM 4801 O O . SER A 1 601 ? 5.191 11.844 -39.938 1 48.28 601 SER A O 1
ATOM 4803 N N . GLU A 1 602 ? 3.98 10.352 -39.406 1 57.06 602 GLU A N 1
ATOM 4804 C CA . GLU A 1 602 ? 2.727 10.984 -39.031 1 57.06 602 GLU A CA 1
ATOM 4805 C C . GLU A 1 602 ? 2.828 11.609 -37.625 1 57.06 602 GLU A C 1
ATOM 4807 O O . GLU A 1 602 ? 3.615 11.156 -36.812 1 57.06 602 GLU A O 1
ATOM 4812 N N . ILE A 1 603 ? 2.379 12.977 -37.469 1 69.94 603 ILE A N 1
ATOM 4813 C CA . ILE A 1 603 ? 2.215 13.688 -36.219 1 69.94 603 ILE A CA 1
ATOM 4814 C C . ILE A 1 603 ? 1.439 12.812 -35.219 1 69.94 603 ILE A C 1
ATOM 4816 O O . ILE A 1 603 ? 0.361 12.312 -35.531 1 69.94 603 ILE A O 1
ATOM 4820 N N . PRO A 1 604 ? 2.01 12.516 -34.094 1 79.31 604 PRO A N 1
ATOM 4821 C CA . PRO A 1 604 ? 1.32 11.672 -33.125 1 79.31 604 PRO A CA 1
ATOM 4822 C C . PRO A 1 604 ? -0.059 12.211 -32.75 1 79.31 604 PRO A C 1
ATOM 4824 O O . PRO A 1 604 ? -0.262 13.43 -32.688 1 79.31 604 PRO A O 1
ATOM 4827 N N . SER A 1 605 ? -1.096 11.383 -32.656 1 79.25 605 SER A N 1
ATOM 4828 C CA . SER A 1 605 ? -2.432 11.75 -32.188 1 79.25 605 SER A CA 1
ATOM 4829 C C . SER A 1 605 ? -2.414 12.172 -30.734 1 79.25 605 SER A C 1
ATOM 4831 O O . SER A 1 605 ? -1.505 11.805 -29.984 1 79.25 605 SER A O 1
ATOM 4833 N N . PRO A 1 606 ? -3.385 13.016 -30.375 1 85.44 606 PRO A N 1
ATOM 4834 C CA . PRO A 1 606 ? -3.479 13.406 -28.969 1 85.44 606 PRO A CA 1
ATOM 4835 C C . PRO A 1 606 ? -3.523 12.203 -28.016 1 85.44 606 PRO A C 1
ATOM 4837 O O . PRO A 1 606 ? -4.133 11.18 -28.344 1 85.44 606 PRO A O 1
ATOM 4840 N N . VAL A 1 607 ? -2.838 12.328 -26.984 1 86.94 607 VAL A N 1
ATOM 4841 C CA . VAL A 1 607 ? -2.725 11.234 -26.031 1 86.94 607 VAL A CA 1
ATOM 4842 C C . VAL A 1 607 ? -3.688 11.461 -24.859 1 86.94 607 VAL A C 1
ATOM 4844 O O . VAL A 1 607 ? -3.768 12.562 -24.328 1 86.94 607 VAL A O 1
ATOM 4847 N N . LYS A 1 608 ? -4.535 10.477 -24.625 1 85.94 608 LYS A N 1
ATOM 4848 C CA . LYS A 1 608 ? -5.379 10.484 -23.438 1 85.94 608 LYS A CA 1
ATOM 4849 C C . LYS A 1 608 ? -4.723 9.719 -22.281 1 85.94 608 LYS A C 1
ATOM 4851 O O . LYS A 1 608 ? -4.527 8.5 -22.375 1 85.94 608 LYS A O 1
ATOM 4856 N N . ILE A 1 609 ? -4.309 10.414 -21.266 1 89.25 609 ILE A N 1
ATOM 4857 C CA . ILE A 1 609 ? -3.732 9.789 -20.078 1 89.25 609 ILE A CA 1
ATOM 4858 C C . ILE A 1 609 ? -4.832 9.5 -19.062 1 89.25 609 ILE A C 1
ATOM 4860 O O . ILE A 1 609 ? -5.34 10.422 -18.422 1 89.25 609 ILE A O 1
ATOM 4864 N N . ALA A 1 610 ? -5.145 8.188 -18.828 1 82.5 610 ALA A N 1
ATOM 4865 C CA . ALA A 1 610 ? -6.281 7.805 -17.984 1 82.5 610 ALA A CA 1
ATOM 4866 C C . ALA A 1 610 ? -5.816 7.281 -16.625 1 82.5 610 ALA A C 1
ATOM 4868 O O . ALA A 1 610 ? -4.613 7.223 -16.359 1 82.5 610 ALA A O 1
ATOM 4869 N N . ASN A 1 611 ? -6.715 7.023 -15.656 1 82.88 611 ASN A N 1
ATOM 4870 C CA . ASN A 1 611 ? -6.527 6.434 -14.336 1 82.88 611 ASN A CA 1
ATOM 4871 C C . ASN A 1 611 ? -5.656 7.312 -13.445 1 82.88 611 ASN A C 1
ATOM 4873 O O . ASN A 1 611 ? -4.754 6.816 -12.766 1 82.88 611 ASN A O 1
ATOM 4877 N N . LEU A 1 612 ? -5.973 8.648 -13.648 1 88.06 612 LEU A N 1
ATOM 4878 C CA . LEU A 1 612 ? -5.266 9.594 -12.789 1 88.06 612 LEU A CA 1
ATOM 4879 C C . LEU A 1 612 ? -6.055 9.867 -11.516 1 88.06 612 LEU A C 1
ATOM 4881 O O . LEU A 1 612 ? -7.273 9.68 -11.484 1 88.06 612 LEU A O 1
ATOM 4885 N N . ASN A 1 613 ? -5.363 10.148 -10.367 1 89.12 613 ASN A N 1
ATOM 4886 C CA . ASN A 1 613 ? -6.02 10.461 -9.102 1 89.12 613 ASN A CA 1
ATOM 4887 C C . ASN A 1 613 ? -6.945 11.672 -9.227 1 89.12 613 ASN A C 1
ATOM 4889 O O . ASN A 1 613 ? -6.496 12.766 -9.57 1 89.12 613 ASN A O 1
ATOM 4893 N N . MET A 1 614 ? -8.156 11.531 -8.898 1 86.62 614 MET A N 1
ATOM 4894 C CA . MET A 1 614 ? -9.18 12.555 -9.102 1 86.62 614 MET A CA 1
ATOM 4895 C C . MET A 1 614 ? -8.891 13.789 -8.258 1 86.62 614 MET A C 1
ATOM 4897 O O . MET A 1 614 ? -9.109 14.914 -8.711 1 86.62 614 MET A O 1
ATOM 4901 N N . ASN A 1 615 ? -8.391 13.664 -7.059 1 89.12 615 ASN A N 1
ATOM 4902 C CA . ASN A 1 615 ? -8.117 14.781 -6.168 1 89.12 615 ASN A CA 1
ATOM 4903 C C . ASN A 1 615 ? -6.949 15.625 -6.664 1 89.12 615 ASN A C 1
ATOM 4905 O O . ASN A 1 615 ? -6.961 16.844 -6.535 1 89.12 615 ASN A O 1
ATOM 4909 N N . LYS A 1 616 ? -5.945 14.984 -7.258 1 91.5 616 LYS A N 1
ATOM 4910 C CA . LYS A 1 616 ? -4.793 15.703 -7.801 1 91.5 616 LYS A CA 1
ATOM 4911 C C . LYS A 1 616 ? -5.184 16.516 -9.023 1 91.5 616 LYS A C 1
ATOM 4913 O O . LYS A 1 616 ? -4.684 17.641 -9.219 1 91.5 616 LYS A O 1
ATOM 4918 N N . ILE A 1 617 ? -6.121 15.992 -9.789 1 89.19 617 ILE A N 1
ATOM 4919 C CA . ILE A 1 617 ? -6.582 16.703 -10.977 1 89.19 617 ILE A CA 1
ATOM 4920 C C . ILE A 1 617 ? -7.41 17.922 -10.562 1 89.19 617 ILE A C 1
ATOM 4922 O O . ILE A 1 617 ? -7.285 19 -11.148 1 89.19 617 ILE A O 1
ATOM 4926 N N . LYS A 1 618 ? -8.258 17.719 -9.562 1 85.75 618 LYS A N 1
ATOM 4927 C CA . LYS A 1 618 ? -9.039 18.844 -9.047 1 85.75 618 LYS A CA 1
ATOM 4928 C C . LYS A 1 618 ? -8.133 19.953 -8.547 1 85.75 618 LYS A C 1
ATOM 4930 O O . LYS A 1 618 ? -8.422 21.141 -8.766 1 85.75 618 LYS A O 1
ATOM 4935 N N . PHE A 1 619 ? -7.094 19.625 -7.883 1 90.19 619 PHE A N 1
ATOM 4936 C CA . PHE A 1 619 ? -6.109 20.578 -7.41 1 90.19 619 PHE A CA 1
ATOM 4937 C C . PHE A 1 619 ? -5.457 21.312 -8.578 1 90.19 619 PHE A C 1
ATOM 4939 O O . PHE A 1 619 ? -5.332 22.531 -8.562 1 90.19 619 PHE A O 1
ATOM 4946 N N . LEU A 1 620 ? -5.031 20.516 -9.562 1 89.69 620 LEU A N 1
ATOM 4947 C CA . LEU A 1 620 ? -4.352 21.062 -10.734 1 89.69 620 LEU A CA 1
ATOM 4948 C C . LEU A 1 620 ? -5.254 22.047 -11.469 1 89.69 620 LEU A C 1
ATOM 4950 O O . LEU A 1 620 ? -4.797 23.109 -11.906 1 89.69 620 LEU A O 1
ATOM 4954 N N . LEU A 1 621 ? -6.492 21.734 -11.562 1 84.69 621 LEU A N 1
ATOM 4955 C CA . LEU A 1 621 ? -7.438 22.594 -12.273 1 84.69 621 LEU A CA 1
ATOM 4956 C C . LEU A 1 621 ? -7.715 23.859 -11.484 1 84.69 621 LEU A C 1
ATOM 4958 O O . LEU A 1 621 ? -8.023 24.906 -12.07 1 84.69 621 LEU A O 1
ATOM 4962 N N . GLY A 1 622 ? -7.508 23.781 -10.18 1 83.38 622 GLY A N 1
ATOM 4963 C CA . GLY A 1 622 ? -7.789 24.938 -9.336 1 83.38 622 GLY A CA 1
ATOM 4964 C C . GLY A 1 622 ? -6.566 25.797 -9.07 1 83.38 622 GLY A C 1
ATOM 4965 O O . GLY A 1 622 ? -6.68 26.906 -8.555 1 83.38 622 GLY A O 1
ATOM 4966 N N . SER A 1 623 ? -5.414 25.344 -9.445 1 88.12 623 SER A N 1
ATOM 4967 C CA . SER A 1 623 ? -4.172 26.062 -9.172 1 88.12 623 SER A CA 1
ATOM 4968 C C . SER A 1 623 ? -3.578 26.641 -10.445 1 88.12 623 SER A C 1
ATOM 4970 O O . SER A 1 623 ? -2.928 25.938 -11.219 1 88.12 623 SER A O 1
ATOM 4972 N N . PRO A 1 624 ? -3.768 27.859 -10.68 1 88.38 624 PRO A N 1
ATOM 4973 C CA . PRO A 1 624 ? -3.23 28.484 -11.891 1 88.38 624 PRO A CA 1
ATOM 4974 C C . PRO A 1 624 ? -1.712 28.359 -12 1 88.38 624 PRO A C 1
ATOM 4976 O O . PRO A 1 624 ? -1.176 28.188 -13.094 1 88.38 624 PRO A O 1
ATOM 4979 N N . LEU A 1 625 ? -1.038 28.438 -10.906 1 90.19 625 LEU A N 1
ATOM 4980 C CA . LEU A 1 625 ? 0.419 28.375 -10.93 1 90.19 625 LEU A CA 1
ATOM 4981 C C . LEU A 1 625 ? 0.89 26.984 -11.367 1 90.19 625 LEU A C 1
ATOM 4983 O O . LEU A 1 625 ? 1.829 26.875 -12.156 1 90.19 625 LEU A O 1
ATOM 4987 N N . SER A 1 626 ? 0.291 25.938 -10.789 1 92.12 626 SER A N 1
ATOM 4988 C CA . SER A 1 626 ? 0.639 24.578 -11.164 1 92.12 626 SER A CA 1
ATOM 4989 C C . SER A 1 626 ? 0.363 24.312 -12.641 1 92.12 626 SER A C 1
ATOM 4991 O O . SER A 1 626 ? 1.115 23.594 -13.305 1 92.12 626 SER A O 1
ATOM 4993 N N . LYS A 1 627 ? -0.733 24.891 -13.125 1 90.81 627 LYS A N 1
ATOM 4994 C CA . LYS A 1 627 ? -1.062 24.766 -14.547 1 90.81 627 LYS A CA 1
ATOM 4995 C C . LYS A 1 627 ? 0.028 25.391 -15.422 1 90.81 627 LYS A C 1
ATOM 4997 O O . LYS A 1 627 ? 0.422 24.797 -16.438 1 90.81 627 LYS A O 1
ATOM 5002 N N . GLU A 1 628 ? 0.484 26.484 -14.992 1 91.25 628 GLU A N 1
ATOM 5003 C CA . GLU A 1 628 ? 1.516 27.188 -15.75 1 91.25 628 GLU A CA 1
ATOM 5004 C C . GLU A 1 628 ? 2.807 26.375 -15.812 1 91.25 628 GLU A C 1
ATOM 5006 O O . GLU A 1 628 ? 3.461 26.312 -16.859 1 91.25 628 GLU A O 1
ATOM 5011 N N . VAL A 1 629 ? 3.184 25.828 -14.727 1 92.31 629 VAL A N 1
ATOM 5012 C CA . VAL A 1 629 ? 4.418 25.047 -14.664 1 92.31 629 VAL A CA 1
ATOM 5013 C C . VAL A 1 629 ? 4.293 23.812 -15.547 1 92.31 629 VAL A C 1
ATOM 5015 O O . VAL A 1 629 ? 5.227 23.453 -16.266 1 92.31 629 VAL A O 1
ATOM 5018 N N . LEU A 1 630 ? 3.174 23.109 -15.43 1 91.94 630 LEU A N 1
ATOM 5019 C CA . LEU A 1 630 ? 2.965 21.938 -16.266 1 91.94 630 LEU A CA 1
ATOM 5020 C C . LEU A 1 630 ? 2.945 22.312 -17.75 1 91.94 630 LEU A C 1
ATOM 5022 O O . LEU A 1 630 ? 3.473 21.578 -18.594 1 91.94 630 LEU A O 1
ATOM 5026 N N . ASP A 1 631 ? 2.33 23.453 -18.016 1 91.5 631 ASP A N 1
ATOM 5027 C CA . ASP A 1 631 ? 2.305 23.953 -19.391 1 91.5 631 ASP A CA 1
ATOM 5028 C C . ASP A 1 631 ? 3.719 24.172 -19.922 1 91.5 631 ASP A C 1
ATOM 5030 O O . ASP A 1 631 ? 4.02 23.859 -21.078 1 91.5 631 ASP A O 1
ATOM 5034 N N . GLU A 1 632 ? 4.492 24.766 -19.156 1 90.38 632 GLU A N 1
ATOM 5035 C CA . GLU A 1 632 ? 5.875 25.016 -19.547 1 90.38 632 GLU A CA 1
ATOM 5036 C C . GLU A 1 632 ? 6.609 23.719 -19.844 1 90.38 632 GLU A C 1
ATOM 5038 O O . GLU A 1 632 ? 7.363 23.625 -20.812 1 90.38 632 GLU A O 1
ATOM 5043 N N . ARG A 1 633 ? 6.449 22.75 -19.016 1 89.81 633 ARG A N 1
ATOM 5044 C CA . ARG A 1 633 ? 7.082 21.453 -19.203 1 89.81 633 ARG A CA 1
ATOM 5045 C C . ARG A 1 633 ? 6.582 20.781 -20.484 1 89.81 633 ARG A C 1
ATOM 5047 O O . ARG A 1 633 ? 7.363 20.172 -21.203 1 89.81 633 ARG A O 1
ATOM 5054 N N . LEU A 1 634 ? 5.285 20.844 -20.734 1 89.38 634 LEU A N 1
ATOM 5055 C CA . LEU A 1 634 ? 4.691 20.25 -21.922 1 89.38 634 LEU A CA 1
ATOM 5056 C C . LEU A 1 634 ? 5.133 20.969 -23.188 1 89.38 634 LEU A C 1
ATOM 5058 O O . LEU A 1 634 ? 5.32 20.344 -24.234 1 89.38 634 LEU A O 1
ATOM 5062 N N . GLN A 1 635 ? 5.336 22.25 -23.062 1 88.5 635 GLN A N 1
ATOM 5063 C CA . GLN A 1 635 ? 5.812 23.031 -24.203 1 88.5 635 GLN A CA 1
ATOM 5064 C C . GLN A 1 635 ? 7.215 22.594 -24.625 1 88.5 635 GLN A C 1
ATOM 5066 O O . GLN A 1 635 ? 7.543 22.594 -25.812 1 88.5 635 GLN A O 1
ATOM 5071 N N . GLN A 1 636 ? 8.008 22.25 -23.672 1 85 636 GLN A N 1
ATOM 5072 C CA . GLN A 1 636 ? 9.352 21.75 -23.953 1 85 636 GLN A CA 1
ATOM 5073 C C . GLN A 1 636 ? 9.305 20.438 -24.734 1 85 636 GLN A C 1
ATOM 5075 O O . GLN A 1 636 ? 10.266 20.078 -25.406 1 85 636 GLN A O 1
ATOM 5080 N N . LEU A 1 637 ? 8.188 19.75 -24.594 1 86.25 637 LEU A N 1
ATOM 5081 C CA . LEU A 1 637 ? 8 18.484 -25.281 1 86.25 637 LEU A CA 1
ATOM 5082 C C . LEU A 1 637 ? 7.094 18.641 -26.484 1 86.25 637 LEU A C 1
ATOM 5084 O O . LEU A 1 637 ? 6.508 17.672 -26.969 1 86.25 637 LEU A O 1
ATOM 5088 N N . ASP A 1 638 ? 6.867 19.938 -26.844 1 86.38 638 ASP A N 1
ATOM 5089 C CA . ASP A 1 638 ? 6.039 20.266 -28 1 86.38 638 ASP A CA 1
ATOM 5090 C C . ASP A 1 638 ? 4.617 19.734 -27.812 1 86.38 638 ASP A C 1
ATOM 5092 O O . ASP A 1 638 ? 4.062 19.125 -28.734 1 86.38 638 ASP A O 1
ATOM 5096 N N . ALA A 1 639 ? 4.145 19.828 -26.625 1 90.38 639 ALA A N 1
ATOM 5097 C CA . ALA A 1 639 ? 2.789 19.391 -26.297 1 90.38 639 ALA A CA 1
ATOM 5098 C C . ALA A 1 639 ? 1.983 20.547 -25.703 1 90.38 639 ALA A C 1
ATOM 5100 O O . ALA A 1 639 ? 2.555 21.5 -25.172 1 90.38 639 ALA A O 1
ATOM 5101 N N . LYS A 1 640 ? 0.678 20.5 -25.875 1 89.62 640 LYS A N 1
ATOM 5102 C CA . LYS A 1 640 ? -0.209 21.531 -25.344 1 89.62 640 LYS A CA 1
ATOM 5103 C C . LYS A 1 640 ? -1.456 20.922 -24.719 1 89.62 640 LYS A C 1
ATOM 5105 O O . LYS A 1 640 ? -1.97 19.906 -25.203 1 89.62 640 LYS A O 1
ATOM 5110 N N . ILE A 1 641 ? -1.801 21.484 -23.562 1 88.75 641 ILE A N 1
ATOM 5111 C CA . ILE A 1 641 ? -3 21.016 -22.875 1 88.75 641 ILE A CA 1
ATOM 5112 C C . ILE A 1 641 ? -4.047 22.141 -22.859 1 88.75 641 ILE A C 1
ATOM 5114 O O . ILE A 1 641 ? -3.717 23.297 -22.625 1 88.75 641 ILE A O 1
ATOM 5118 N N . GLN A 1 642 ? -5.27 21.797 -23.188 1 82.19 642 GLN A N 1
ATOM 5119 C CA . GLN A 1 642 ? -6.379 22.734 -23.062 1 82.19 642 GLN A CA 1
ATOM 5120 C C . GLN A 1 642 ? -7.117 22.531 -21.734 1 82.19 642 GLN A C 1
ATOM 5122 O O . GLN A 1 642 ? -7.668 21.453 -21.484 1 82.19 642 GLN A O 1
ATOM 5127 N N . TRP A 1 643 ? -7.066 23.469 -20.797 1 82.69 643 TRP A N 1
ATOM 5128 C CA . TRP A 1 643 ? -7.562 23.344 -19.438 1 82.69 643 TRP A CA 1
ATOM 5129 C C . TRP A 1 643 ? -9.07 23.562 -19.375 1 82.69 643 TRP A C 1
ATOM 5131 O O . TRP A 1 643 ? -9.672 23.516 -18.297 1 82.69 643 TRP A O 1
ATOM 5141 N N . SER A 1 644 ? -9.828 23.469 -20.5 1 70.69 644 SER A N 1
ATOM 5142 C CA . SER A 1 644 ? -11.266 23.672 -20.438 1 70.69 644 SER A CA 1
ATOM 5143 C C . SER A 1 644 ? -11.961 22.484 -19.781 1 70.69 644 SER A C 1
ATOM 5145 O O . SER A 1 644 ? -11.578 21.328 -20 1 70.69 644 SER A O 1
ATOM 5147 N N . SER A 1 645 ? -12.695 22.641 -18.609 1 63.03 645 SER A N 1
ATOM 5148 C CA . SER A 1 645 ? -13.375 21.641 -17.797 1 63.03 645 SER A CA 1
ATOM 5149 C C . SER A 1 645 ? -14.18 20.688 -18.656 1 63.03 645 SER A C 1
ATOM 5151 O O . SER A 1 645 ? -14.422 19.531 -18.266 1 63.03 645 SER A O 1
ATOM 5153 N N . SER A 1 646 ? -14.625 21.141 -19.812 1 59.97 646 SER A N 1
ATOM 5154 C CA . SER A 1 646 ? -15.516 20.312 -20.625 1 59.97 646 SER A CA 1
ATOM 5155 C C . SER A 1 646 ? -14.75 19.188 -21.312 1 59.97 646 SER A C 1
ATOM 5157 O O . SER A 1 646 ? -15.352 18.188 -21.734 1 59.97 646 SER A O 1
ATOM 5159 N N . ILE A 1 647 ? -13.484 19.266 -21.375 1 60.81 647 ILE A N 1
ATOM 5160 C CA . ILE A 1 647 ? -12.734 18.328 -22.203 1 60.81 647 ILE A CA 1
ATOM 5161 C C . ILE A 1 647 ? -12.195 17.188 -21.344 1 60.81 647 ILE A C 1
ATOM 5163 O O . ILE A 1 647 ? -12.133 16.047 -21.797 1 60.81 647 ILE A O 1
ATOM 5167 N N . HIS A 1 648 ? -11.883 17.453 -20.141 1 67.69 648 HIS A N 1
ATOM 5168 C CA . HIS A 1 648 ? -11.211 16.453 -19.312 1 67.69 648 HIS A CA 1
ATOM 5169 C C . HIS A 1 648 ? -12.195 15.758 -18.375 1 67.69 648 HIS A C 1
ATOM 5171 O O . HIS A 1 648 ? -13.125 16.391 -17.875 1 67.69 648 HIS A O 1
ATOM 5177 N N . ASP A 1 649 ? -12.203 14.43 -18.438 1 68 649 ASP A N 1
ATOM 5178 C CA . ASP A 1 649 ? -12.938 13.664 -17.438 1 68 649 ASP A CA 1
ATOM 5179 C C . ASP A 1 649 ? -12.289 13.797 -16.062 1 68 649 ASP A C 1
ATOM 5181 O O . ASP A 1 649 ? -11.188 14.336 -15.945 1 68 649 ASP A O 1
ATOM 5185 N N . GLU A 1 650 ? -12.977 13.461 -15.031 1 77.31 650 GLU A N 1
ATOM 5186 C CA . GLU A 1 650 ? -12.539 13.609 -13.641 1 77.31 650 GLU A CA 1
ATOM 5187 C C . GLU A 1 650 ? -11.258 12.82 -13.375 1 77.31 650 GLU A C 1
ATOM 5189 O O . GLU A 1 650 ? -10.531 13.117 -12.422 1 77.31 650 GLU A O 1
ATOM 5194 N N . SER A 1 651 ? -10.812 11.961 -14.25 1 81.31 651 SER A N 1
ATOM 5195 C CA . SER A 1 651 ? -9.648 11.125 -13.969 1 81.31 651 SER A CA 1
ATOM 5196 C C . SER A 1 651 ? -8.758 10.992 -15.203 1 81.31 651 SER A C 1
ATOM 5198 O O . SER A 1 651 ? -8.047 10 -15.352 1 81.31 651 SER A O 1
ATOM 5200 N N . SER A 1 652 ? -8.945 11.961 -16.172 1 85.94 652 SER A N 1
ATOM 5201 C CA . SER A 1 652 ? -8.125 11.844 -17.375 1 85.94 652 SER A CA 1
ATOM 5202 C C . SER A 1 652 ? -7.723 13.211 -17.906 1 85.94 652 SER A C 1
ATOM 5204 O O . SER A 1 652 ? -8.383 14.211 -17.625 1 85.94 652 SER A O 1
ATOM 5206 N N . LEU A 1 653 ? -6.633 13.328 -18.547 1 88.56 653 LEU A N 1
ATOM 5207 C CA . LEU A 1 653 ? -6.145 14.523 -19.219 1 88.56 653 LEU A CA 1
ATOM 5208 C C . LEU A 1 653 ? -5.871 14.25 -20.703 1 88.56 653 LEU A C 1
ATOM 5210 O O . LEU A 1 653 ? -5.387 13.172 -21.047 1 88.56 653 LEU A O 1
ATOM 5214 N N . ILE A 1 654 ? -6.246 15.086 -21.531 1 87.56 654 ILE A N 1
ATOM 5215 C CA . ILE A 1 654 ? -5.992 14.961 -22.969 1 87.56 654 ILE A CA 1
ATOM 5216 C C . ILE A 1 654 ? -4.941 15.977 -23.391 1 87.56 654 ILE A C 1
ATOM 5218 O O . ILE A 1 654 ? -5.102 17.172 -23.156 1 87.56 654 ILE A O 1
ATOM 5222 N N . ILE A 1 655 ? -3.822 15.523 -23.969 1 91.06 655 ILE A N 1
ATOM 5223 C CA . ILE A 1 655 ? -2.711 16.375 -24.375 1 91.06 655 ILE A CA 1
ATOM 5224 C C . ILE A 1 655 ? -2.535 16.312 -25.891 1 91.06 655 ILE A C 1
ATOM 5226 O O . ILE A 1 655 ? -2.547 15.234 -26.484 1 91.06 655 ILE A O 1
ATOM 5230 N N . GLU A 1 656 ? -2.395 17.438 -26.484 1 87.12 656 GLU A N 1
ATOM 5231 C CA . GLU A 1 656 ? -2.264 17.547 -27.938 1 87.12 656 GLU A CA 1
ATOM 5232 C C . GLU A 1 656 ? -0.802 17.688 -28.359 1 87.12 656 GLU A C 1
ATOM 5234 O O . GLU A 1 656 ? 0.014 18.203 -27.594 1 87.12 656 GLU A O 1
ATOM 5239 N N . CYS A 1 657 ? -0.429 17.203 -29.531 1 88.44 657 CYS A N 1
ATOM 5240 C CA . CYS A 1 657 ? 0.929 17.266 -30.062 1 88.44 657 CYS A CA 1
ATOM 5241 C C . CYS A 1 657 ? 1.124 18.5 -30.938 1 88.44 657 CYS A C 1
ATOM 5243 O O . CYS A 1 657 ? 0.287 18.797 -31.781 1 88.44 657 CYS A O 1
ATOM 5245 N N . CYS A 1 658 ? 2.252 19.219 -30.594 1 83.88 658 CYS A N 1
ATOM 5246 C CA . CYS A 1 658 ? 2.564 20.406 -31.375 1 83.88 658 CYS A CA 1
ATOM 5247 C C . CYS A 1 658 ? 3.859 20.219 -32.156 1 83.88 658 CYS A C 1
ATOM 5249 O O . CYS A 1 658 ? 4.531 21.203 -32.469 1 83.88 658 CYS A O 1
ATOM 5251 N N . LEU A 1 659 ? 4.238 19.016 -32.375 1 82.56 659 LEU A N 1
ATOM 5252 C CA . LEU A 1 659 ? 5.465 18.75 -33.094 1 82.56 659 LEU A CA 1
ATOM 5253 C C . LEU A 1 659 ? 5.348 19.25 -34.531 1 82.56 659 LEU A C 1
ATOM 5255 O O . LEU A 1 659 ? 4.305 19.078 -35.188 1 82.56 659 LEU A O 1
ATOM 5259 N N . ASP A 1 660 ? 6.336 20 -34.906 1 74.88 660 ASP A N 1
ATOM 5260 C CA . ASP A 1 660 ? 6.434 20.484 -36.281 1 74.88 660 ASP A CA 1
ATOM 5261 C C . ASP A 1 660 ? 7.172 19.469 -37.188 1 74.88 660 ASP A C 1
ATOM 5263 O O . ASP A 1 660 ? 8.289 19.062 -36.844 1 74.88 660 ASP A O 1
ATOM 5267 N N . PRO A 1 661 ? 6.566 18.969 -38.156 1 67 661 PRO A N 1
ATOM 5268 C CA . PRO A 1 661 ? 7.176 17.969 -39.031 1 67 661 PRO A CA 1
ATOM 5269 C C . PRO A 1 661 ? 8.484 18.438 -39.656 1 67 661 PRO A C 1
ATOM 5271 O O . PRO A 1 661 ? 9.297 17.609 -40.094 1 67 661 PRO A O 1
ATOM 5274 N N . TYR A 1 662 ? 8.703 19.766 -39.531 1 60.84 662 TYR A N 1
ATOM 5275 C CA . TYR A 1 662 ? 9.898 20.297 -40.188 1 60.84 662 TYR A CA 1
ATOM 5276 C C . TYR A 1 662 ? 11.023 20.469 -39.188 1 60.84 662 TYR A C 1
ATOM 5278 O O . TYR A 1 662 ? 12.125 20.922 -39.531 1 60.84 662 TYR A O 1
ATOM 5286 N N . MET A 1 663 ? 10.789 20.016 -38 1 67.81 663 MET A N 1
ATOM 5287 C CA . MET A 1 663 ? 11.805 20.188 -36.969 1 67.81 663 MET A CA 1
ATOM 5288 C C . MET A 1 663 ? 12.883 19.109 -37.062 1 67.81 663 MET A C 1
ATOM 5290 O O . MET A 1 663 ? 12.633 18.031 -37.625 1 67.81 663 MET A O 1
ATOM 5294 N N . LYS A 1 664 ? 14.062 19.406 -36.688 1 65.06 664 LYS A N 1
ATOM 5295 C CA . LYS A 1 664 ? 15.156 18.438 -36.656 1 65.06 664 LYS A CA 1
ATOM 5296 C C . LYS A 1 664 ? 14.797 17.25 -35.781 1 65.06 664 LYS A C 1
ATOM 5298 O O . LYS A 1 664 ? 14.195 17.406 -34.719 1 65.06 664 LYS A O 1
ATOM 5303 N N . ASN A 1 665 ? 15.062 16 -36.156 1 67.5 665 ASN A N 1
ATOM 5304 C CA . ASN A 1 665 ? 14.844 14.766 -35.406 1 67.5 665 ASN A CA 1
ATOM 5305 C C . ASN A 1 665 ? 13.359 14.492 -35.188 1 67.5 665 ASN A C 1
ATOM 5307 O O . ASN A 1 665 ? 12.961 13.969 -34.156 1 67.5 665 ASN A O 1
ATOM 5311 N N . PHE A 1 666 ? 12.578 14.953 -36.125 1 74.5 666 PHE A N 1
ATOM 5312 C CA . PHE A 1 666 ? 11.133 14.828 -36 1 74.5 666 PHE A CA 1
ATOM 5313 C C . PHE A 1 666 ? 10.734 13.367 -35.812 1 74.5 666 PHE A C 1
ATOM 5315 O O . PHE A 1 666 ? 9.891 13.055 -34.969 1 74.5 666 PHE A O 1
ATOM 5322 N N . LYS A 1 667 ? 11.359 12.477 -36.5 1 62.28 667 LYS A N 1
ATOM 5323 C CA . LYS A 1 667 ? 10.961 11.07 -36.438 1 62.28 667 LYS A CA 1
ATOM 5324 C C . LYS A 1 667 ? 11.242 10.461 -35.094 1 62.28 667 LYS A C 1
ATOM 5326 O O . LYS A 1 667 ? 10.398 9.742 -34.531 1 62.28 667 LYS A O 1
ATOM 5331 N N . LYS A 1 668 ? 12.43 10.789 -34.656 1 70.38 668 LYS A N 1
ATOM 5332 C CA . LYS A 1 668 ? 12.797 10.273 -33.344 1 70.38 668 LYS A CA 1
ATOM 5333 C C . LYS A 1 668 ? 11.883 10.836 -32.25 1 70.38 668 LYS A C 1
ATOM 5335 O O . LYS A 1 668 ? 11.43 10.094 -31.375 1 70.38 668 LYS A O 1
ATOM 5340 N N . LYS A 1 669 ? 11.547 12.039 -32.406 1 78.56 669 LYS A N 1
ATOM 5341 C CA . LYS A 1 669 ? 10.711 12.688 -31.406 1 78.56 669 LYS A CA 1
ATOM 5342 C C . LYS A 1 669 ? 9.273 12.195 -31.484 1 78.56 669 LYS A C 1
ATOM 5344 O O . LYS A 1 669 ? 8.617 12.008 -30.453 1 78.56 669 LYS A O 1
ATOM 5349 N N . ALA A 1 670 ? 8.82 11.992 -32.719 1 78 670 ALA A N 1
ATOM 5350 C CA . ALA A 1 670 ? 7.441 11.555 -32.875 1 78 670 ALA A CA 1
ATOM 5351 C C . ALA A 1 670 ? 7.234 10.148 -32.312 1 78 670 ALA A C 1
ATOM 5353 O O . ALA A 1 670 ? 6.176 9.844 -31.766 1 78 670 ALA A O 1
ATOM 5354 N N . HIS A 1 671 ? 8.211 9.344 -32.406 1 73.31 671 HIS A N 1
ATOM 5355 C CA . HIS A 1 671 ? 8.117 7.977 -31.906 1 73.31 671 HIS A CA 1
ATOM 5356 C C . HIS A 1 671 ? 8.094 7.934 -30.391 1 73.31 671 HIS A C 1
ATOM 5358 O O . HIS A 1 671 ? 7.406 7.102 -29.797 1 73.31 671 HIS A O 1
ATOM 5364 N N . THR A 1 672 ? 8.836 8.828 -29.75 1 79.81 672 THR A N 1
ATOM 5365 C CA . THR A 1 672 ? 8.977 8.797 -28.297 1 79.81 672 THR A CA 1
ATOM 5366 C C . THR A 1 672 ? 8.031 9.797 -27.641 1 79.81 672 THR A C 1
ATOM 5368 O O . THR A 1 672 ? 7.91 9.828 -26.422 1 79.81 672 THR A O 1
ATOM 5371 N N . TRP A 1 673 ? 7.285 10.5 -28.484 1 84.88 673 TRP A N 1
ATOM 5372 C CA . TRP A 1 673 ? 6.52 11.633 -27.984 1 84.88 673 TRP A CA 1
ATOM 5373 C C . TRP A 1 673 ? 5.48 11.188 -26.953 1 84.88 673 TRP A C 1
ATOM 5375 O O . TRP A 1 673 ? 5.359 11.773 -25.875 1 84.88 673 TRP A O 1
ATOM 5385 N N . ARG A 1 674 ? 4.746 10.148 -27.281 1 83.38 674 ARG A N 1
ATOM 5386 C CA . ARG A 1 674 ? 3.674 9.688 -26.406 1 83.38 674 ARG A CA 1
ATOM 5387 C C . ARG A 1 674 ? 4.215 9.273 -25.047 1 83.38 674 ARG A C 1
ATOM 5389 O O . ARG A 1 674 ? 3.662 9.648 -24.016 1 83.38 674 ARG A O 1
ATOM 5396 N N . ARG A 1 675 ? 5.199 8.555 -25.078 1 82.75 675 ARG A N 1
ATOM 5397 C CA . ARG A 1 675 ? 5.797 8.07 -23.844 1 82.75 675 ARG A CA 1
ATOM 5398 C C . ARG A 1 675 ? 6.379 9.211 -23.031 1 82.75 675 ARG A C 1
ATOM 5400 O O . ARG A 1 675 ? 6.285 9.219 -21.797 1 82.75 675 ARG A O 1
ATOM 5407 N N . CYS A 1 676 ? 6.984 10.156 -23.656 1 84.75 676 CYS A N 1
ATOM 5408 C CA . CYS A 1 676 ? 7.602 11.289 -22.969 1 84.75 676 CYS A CA 1
ATOM 5409 C C . CYS A 1 676 ? 6.551 12.156 -22.297 1 84.75 676 CYS A C 1
ATOM 5411 O O . CYS A 1 676 ? 6.746 12.617 -21.172 1 84.75 676 CYS A O 1
ATOM 5413 N N . VAL A 1 677 ? 5.406 12.305 -23.016 1 88.75 677 VAL A N 1
ATOM 5414 C CA . VAL A 1 677 ? 4.344 13.156 -22.484 1 88.75 677 VAL A CA 1
ATOM 5415 C C . VAL A 1 677 ? 3.682 12.477 -21.281 1 88.75 677 VAL A C 1
ATOM 5417 O O . VAL A 1 677 ? 3.391 13.117 -20.281 1 88.75 677 VAL A O 1
ATOM 5420 N N . GLU A 1 678 ? 3.455 11.211 -21.406 1 87.38 678 GLU A N 1
ATOM 5421 C CA . GLU A 1 678 ? 2.861 10.469 -20.297 1 87.38 678 GLU A CA 1
ATOM 5422 C C . GLU A 1 678 ? 3.764 10.5 -19.062 1 87.38 678 GLU A C 1
ATOM 5424 O O . GLU A 1 678 ? 3.281 10.656 -17.938 1 87.38 678 GLU A O 1
ATOM 5429 N N . ARG A 1 679 ? 4.969 10.414 -19.281 1 86.25 679 ARG A N 1
ATOM 5430 C CA . ARG A 1 679 ? 5.93 10.43 -18.188 1 86.25 679 ARG A CA 1
ATOM 5431 C C . ARG A 1 679 ? 5.992 11.812 -17.547 1 86.25 679 ARG A C 1
ATOM 5433 O O . ARG A 1 679 ? 6.105 11.93 -16.312 1 86.25 679 ARG A O 1
ATOM 5440 N N . ALA A 1 680 ? 5.953 12.797 -18.375 1 88.69 680 ALA A N 1
ATOM 5441 C CA . ALA A 1 680 ? 6.016 14.164 -17.859 1 88.69 680 ALA A CA 1
ATOM 5442 C C . ALA A 1 680 ? 4.824 14.461 -16.953 1 88.69 680 ALA A C 1
ATOM 5444 O O . ALA A 1 680 ? 4.98 15.078 -15.898 1 88.69 680 ALA A O 1
ATOM 5445 N N . VAL A 1 681 ? 3.688 14.016 -17.391 1 90.44 681 VAL A N 1
ATOM 5446 C CA . VAL A 1 681 ? 2.48 14.25 -16.609 1 90.44 681 VAL A CA 1
ATOM 5447 C C . VAL A 1 681 ? 2.543 13.445 -15.312 1 90.44 681 VAL A C 1
ATOM 5449 O O . VAL A 1 681 ? 2.178 13.953 -14.25 1 90.44 681 VAL A O 1
ATOM 5452 N N . GLN A 1 682 ? 3.004 12.25 -15.398 1 88.38 682 GLN A N 1
ATOM 5453 C CA . GLN A 1 682 ? 3.123 11.406 -14.211 1 88.38 682 GLN A CA 1
ATOM 5454 C C . GLN A 1 682 ? 4.129 11.984 -13.227 1 88.38 682 GLN A C 1
ATOM 5456 O O . GLN A 1 682 ? 3.908 11.953 -12.008 1 88.38 682 GLN A O 1
ATOM 5461 N N . GLN A 1 683 ? 5.234 12.492 -13.734 1 89.06 683 GLN A N 1
ATOM 5462 C CA . GLN A 1 683 ? 6.25 13.117 -12.891 1 89.06 683 GLN A CA 1
ATOM 5463 C C . GLN A 1 683 ? 5.688 14.328 -12.148 1 89.06 683 GLN A C 1
ATOM 5465 O O . GLN A 1 683 ? 5.996 14.539 -10.977 1 89.06 683 GLN A O 1
ATOM 5470 N N . PHE A 1 684 ? 4.934 15.047 -12.883 1 92.81 684 PHE A N 1
ATOM 5471 C CA . PHE A 1 684 ? 4.336 16.219 -12.242 1 92.81 684 PHE A CA 1
ATOM 5472 C C . PHE A 1 684 ? 3.383 15.789 -11.133 1 92.81 684 PHE A C 1
ATOM 5474 O O . PHE A 1 684 ? 3.412 16.344 -10.031 1 92.81 684 PHE A O 1
ATOM 5481 N N . LEU A 1 685 ? 2.564 14.812 -11.461 1 91.56 685 LEU A N 1
ATOM 5482 C CA . LEU A 1 685 ? 1.562 14.383 -10.492 1 91.56 685 LEU A CA 1
ATOM 5483 C C . LEU A 1 685 ? 2.219 13.734 -9.281 1 91.56 685 LEU A C 1
ATOM 5485 O O . LEU A 1 685 ? 1.647 13.719 -8.188 1 91.56 685 LEU A O 1
ATOM 5489 N N . GLU A 1 686 ? 3.416 13.219 -9.406 1 90.44 686 GLU A N 1
ATOM 5490 C CA . GLU A 1 686 ? 4.152 12.609 -8.305 1 90.44 686 GLU A CA 1
ATOM 5491 C C . GLU A 1 686 ? 4.633 13.664 -7.312 1 90.44 686 GLU A C 1
ATOM 5493 O O . GLU A 1 686 ? 4.973 13.336 -6.172 1 90.44 686 GLU A O 1
ATOM 5498 N N . THR A 1 687 ? 4.668 14.867 -7.719 1 92.25 687 THR A N 1
ATOM 5499 C CA . THR A 1 687 ? 5.066 15.953 -6.832 1 92.25 687 THR A CA 1
ATOM 5500 C C . THR A 1 687 ? 3.943 16.297 -5.855 1 92.25 687 THR A C 1
ATOM 5502 O O . THR A 1 687 ? 4.184 16.922 -4.824 1 92.25 687 THR A O 1
ATOM 5505 N N . LEU A 1 688 ? 2.771 15.883 -6.285 1 92.69 688 LEU A N 1
ATOM 5506 C CA . LEU A 1 688 ? 1.611 16.188 -5.457 1 92.69 688 LEU A CA 1
ATOM 5507 C C . LEU A 1 688 ? 1.274 15.016 -4.539 1 92.69 688 LEU A C 1
ATOM 5509 O O . LEU A 1 688 ? 1.317 13.859 -4.961 1 92.69 688 LEU A O 1
ATOM 5513 N N . TYR A 1 689 ? 1.081 15.336 -3.289 1 92.25 689 TYR A N 1
ATOM 5514 C CA . TYR A 1 689 ? 0.674 14.344 -2.299 1 92.25 689 TYR A CA 1
ATOM 5515 C C . TYR A 1 689 ? -0.799 14.5 -1.944 1 92.25 689 TYR A C 1
ATOM 5517 O O . TYR A 1 689 ? -1.354 15.602 -2.037 1 92.25 689 TYR A O 1
ATOM 5525 N N . VAL A 1 690 ? -1.5 13.336 -1.693 1 92.75 690 VAL A N 1
ATOM 5526 C CA . VAL A 1 690 ? -2.924 13.367 -1.373 1 92.75 690 VAL A CA 1
ATOM 5527 C C . VAL A 1 690 ? -3.193 12.492 -0.147 1 92.75 690 VAL A C 1
ATOM 5529 O O . VAL A 1 690 ? -2.592 11.43 0.01 1 92.75 690 VAL A O 1
ATOM 5532 N N . THR A 1 691 ? -3.93 13.023 0.879 1 90.19 691 THR A N 1
ATOM 5533 C CA . THR A 1 691 ? -4.406 12.242 2.018 1 90.19 691 THR A CA 1
ATOM 5534 C C . THR A 1 691 ? -5.887 12.5 2.268 1 90.19 691 THR A C 1
ATOM 5536 O O . THR A 1 691 ? -6.375 13.609 2.047 1 90.19 691 THR A O 1
ATOM 5539 N N . GLU A 1 692 ? -6.57 11.438 2.549 1 87.19 692 GLU A N 1
ATOM 5540 C CA . GLU A 1 692 ? -7.98 11.547 2.906 1 87.19 692 GLU A CA 1
ATOM 5541 C C . GLU A 1 692 ? -8.211 11.18 4.371 1 87.19 692 GLU A C 1
ATOM 5543 O O . GLU A 1 692 ? -7.785 10.117 4.824 1 87.19 692 GLU A O 1
ATOM 5548 N N . GLU A 1 693 ? -8.766 12.156 5.105 1 84.88 693 GLU A N 1
ATOM 5549 C CA . GLU A 1 693 ? -9.078 11.922 6.512 1 84.88 693 GLU A CA 1
ATOM 5550 C C . GLU A 1 693 ? -10.578 11.758 6.727 1 84.88 693 GLU A C 1
ATOM 5552 O O . GLU A 1 693 ? -11.359 12.672 6.441 1 84.88 693 GLU A O 1
ATOM 5557 N N . LYS A 1 694 ? -10.938 10.586 7.215 1 85 694 LYS A N 1
ATOM 5558 C CA . LYS A 1 694 ? -12.344 10.305 7.469 1 85 694 LYS A CA 1
ATOM 5559 C C . LYS A 1 694 ? -12.781 10.867 8.82 1 85 694 LYS A C 1
ATOM 5561 O O . LYS A 1 694 ? -12.07 10.727 9.82 1 85 694 LYS A O 1
ATOM 5566 N N . ILE A 1 695 ? -13.914 11.633 8.773 1 85.5 695 ILE A N 1
ATOM 5567 C CA . ILE A 1 695 ? -14.508 12.203 9.977 1 85.5 695 ILE A CA 1
ATOM 5568 C C . ILE A 1 695 ? -15.852 11.523 10.258 1 85.5 695 ILE A C 1
ATOM 5570 O O . ILE A 1 695 ? -16.609 11.234 9.328 1 85.5 695 ILE A O 1
ATOM 5574 N N . LYS A 1 696 ? -16.062 11.234 11.531 1 81.38 696 LYS A N 1
ATOM 5575 C CA . LYS A 1 696 ? -17.344 10.656 11.93 1 81.38 696 LYS A CA 1
ATOM 5576 C C . LYS A 1 696 ? -18.484 11.617 11.648 1 81.38 696 LYS A C 1
ATOM 5578 O O . LYS A 1 696 ? -18.344 12.828 11.797 1 81.38 696 LYS A O 1
ATOM 5583 N N . GLU A 1 697 ? -19.641 11.125 11.219 1 81.88 697 GLU A N 1
ATOM 5584 C CA . GLU A 1 697 ? -20.797 11.914 10.812 1 81.88 697 GLU A CA 1
ATOM 5585 C C . GLU A 1 697 ? -21.266 12.828 11.938 1 81.88 697 GLU A C 1
ATOM 5587 O O . GLU A 1 697 ? -21.625 13.984 11.703 1 81.88 697 GLU A O 1
ATOM 5592 N N . ASP A 1 698 ? -21.203 12.375 13.125 1 81.06 698 ASP A N 1
ATOM 5593 C CA . ASP A 1 698 ? -21.719 13.125 14.266 1 81.06 698 ASP A CA 1
ATOM 5594 C C . ASP A 1 698 ? -20.766 14.258 14.656 1 81.06 698 ASP A C 1
ATOM 5596 O O . ASP A 1 698 ? -21.172 15.203 15.336 1 81.06 698 ASP A O 1
ATOM 5600 N N . GLU A 1 699 ? -19.625 14.234 14.188 1 85.44 699 GLU A N 1
ATOM 5601 C CA . GLU A 1 699 ? -18.625 15.242 14.57 1 85.44 699 GLU A CA 1
ATOM 5602 C C . GLU A 1 699 ? -18.328 16.188 13.406 1 85.44 699 GLU A C 1
ATOM 5604 O O . GLU A 1 699 ? -17.531 17.109 13.547 1 85.44 699 GLU A O 1
ATOM 5609 N N . TRP A 1 700 ? -18.922 16.094 12.297 1 85.38 700 TRP A N 1
ATOM 5610 C CA . TRP A 1 700 ? -18.578 16.797 11.07 1 85.38 700 TRP A CA 1
ATOM 5611 C C . TRP A 1 700 ? -18.781 18.297 11.227 1 85.38 700 TRP A C 1
ATOM 5613 O O . TRP A 1 700 ? -17.906 19.094 10.867 1 85.38 700 TRP A O 1
ATOM 5623 N N . ASP A 1 701 ? -19.891 18.719 11.781 1 81.5 701 ASP A N 1
ATOM 5624 C CA . ASP A 1 701 ? -20.234 20.141 11.852 1 81.5 701 ASP A CA 1
ATOM 5625 C C . ASP A 1 701 ? -19.234 20.906 12.727 1 81.5 701 ASP A C 1
ATOM 5627 O O . ASP A 1 701 ? -18.844 22.016 12.391 1 81.5 701 ASP A O 1
ATOM 5631 N N . PHE A 1 702 ? -18.844 20.234 13.695 1 82.06 702 PHE A N 1
ATOM 5632 C CA . PHE A 1 702 ? -17.906 20.875 14.609 1 82.06 702 PHE A CA 1
ATOM 5633 C C . PHE A 1 702 ? -16.516 20.938 13.984 1 82.06 702 PHE A C 1
ATOM 5635 O O . PHE A 1 702 ? -15.867 21.984 14 1 82.06 702 PHE A O 1
ATOM 5642 N N . LEU A 1 703 ? -16.094 19.875 13.492 1 83.62 703 LEU A N 1
ATOM 5643 C CA . LEU A 1 703 ? -14.719 19.781 13.016 1 83.62 703 LEU A CA 1
ATOM 5644 C C . LEU A 1 703 ? -14.547 20.531 11.695 1 83.62 703 LEU A C 1
ATOM 5646 O O . LEU A 1 703 ? -13.484 21.094 11.438 1 83.62 703 LEU A O 1
ATOM 5650 N N . GLU A 1 704 ? -15.5 20.531 10.883 1 83.88 704 GLU A N 1
ATOM 5651 C CA . GLU A 1 704 ? -15.445 21.25 9.609 1 83.88 704 GLU A CA 1
ATOM 5652 C C . GLU A 1 704 ? -15.195 22.734 9.82 1 83.88 704 GLU A C 1
ATOM 5654 O O . GLU A 1 704 ? -14.422 23.359 9.094 1 83.88 704 GLU A O 1
ATOM 5659 N N . LYS A 1 705 ? -15.836 23.328 10.82 1 79.69 705 LYS A N 1
ATOM 5660 C CA . LYS A 1 705 ? -15.68 24.75 11.125 1 79.69 705 LYS A CA 1
ATOM 5661 C C . LYS A 1 705 ? -14.258 25.047 11.586 1 79.69 705 LYS A C 1
ATOM 5663 O O . LYS A 1 705 ? -13.688 26.094 11.234 1 79.69 705 LYS A O 1
ATOM 5668 N N . ARG A 1 706 ? -13.742 24.141 12.211 1 78.62 706 ARG A N 1
ATOM 5669 C CA . ARG A 1 706 ? -12.398 24.344 12.742 1 78.62 706 ARG A CA 1
ATOM 5670 C C . ARG A 1 706 ? -11.352 24.188 11.641 1 78.62 706 ARG A C 1
ATOM 5672 O O . ARG A 1 706 ? -10.336 24.891 11.641 1 78.62 706 ARG A O 1
ATOM 5679 N N . VAL A 1 707 ? -11.602 23.266 10.867 1 81.44 707 VAL A N 1
ATOM 5680 C CA . VAL A 1 707 ? -10.656 23.016 9.781 1 81.44 707 VAL A CA 1
ATOM 5681 C C . VAL A 1 707 ? -10.703 24.172 8.789 1 81.44 707 VAL A C 1
ATOM 5683 O O . VAL A 1 707 ? -9.68 24.562 8.219 1 81.44 707 VAL A O 1
ATOM 5686 N N . ARG A 1 708 ? -11.867 24.719 8.625 1 75.44 708 ARG A N 1
ATOM 5687 C CA . ARG A 1 708 ? -12.031 25.859 7.719 1 75.44 708 ARG A CA 1
ATOM 5688 C C . ARG A 1 708 ? -11.219 27.062 8.188 1 75.44 708 ARG A C 1
ATOM 5690 O O . ARG A 1 708 ? -10.766 27.859 7.375 1 75.44 708 ARG A O 1
ATOM 5697 N N . GLU A 1 709 ? -11.086 27.031 9.562 1 71.25 709 GLU A N 1
ATOM 5698 C CA . GLU A 1 709 ? -10.328 28.141 10.125 1 71.25 709 GLU A CA 1
ATOM 5699 C C . GLU A 1 709 ? -8.836 27.953 9.891 1 71.25 709 GLU A C 1
ATOM 5701 O O . GLU A 1 709 ? -8.055 28.891 10.07 1 71.25 709 GLU A O 1
ATOM 5706 N N . ILE A 1 710 ? -8.547 26.719 9.688 1 69.12 710 ILE A N 1
ATOM 5707 C CA . ILE A 1 710 ? -7.133 26.5 9.414 1 69.12 710 ILE A CA 1
ATOM 5708 C C . ILE A 1 710 ? -6.719 27.312 8.18 1 69.12 710 ILE A C 1
ATOM 5710 O O . ILE A 1 710 ? -7.332 27.203 7.117 1 69.12 710 ILE A O 1
ATOM 5714 N N . ARG A 1 711 ? -6.27 28.5 8.406 1 54.94 711 ARG A N 1
ATOM 5715 C CA . ARG A 1 711 ? -5.797 29.484 7.426 1 54.94 711 ARG A CA 1
ATOM 5716 C C . ARG A 1 711 ? -4.891 28.828 6.391 1 54.94 711 ARG A C 1
ATOM 5718 O O . ARG A 1 711 ? -3.672 28.781 6.566 1 54.94 711 ARG A O 1
ATOM 5725 N N . VAL A 1 712 ? -5.051 27.734 5.91 1 55.72 712 VAL A N 1
ATOM 5726 C CA . VAL A 1 712 ? -4.141 27.375 4.824 1 55.72 712 VAL A CA 1
ATOM 5727 C C . VAL A 1 712 ? -4.098 28.5 3.795 1 55.72 712 VAL A C 1
ATOM 5729 O O . VAL A 1 712 ? -4.719 28.406 2.734 1 55.72 712 VAL A O 1
ATOM 5732 N N . THR A 1 713 ? -4.695 29.625 4.043 1 49.56 713 THR A N 1
ATOM 5733 C CA . THR A 1 713 ? -5.008 30.719 3.125 1 49.56 713 THR A CA 1
ATOM 5734 C C . THR A 1 713 ? -3.783 31.109 2.303 1 49.56 713 THR A C 1
ATOM 5736 O O . THR A 1 713 ? -3.912 31.578 1.17 1 49.56 713 THR A O 1
ATOM 5739 N N . ASN A 1 714 ? -2.537 30.984 2.824 1 52.81 714 ASN A N 1
ATOM 5740 C CA . ASN A 1 714 ? -1.591 31.797 2.066 1 52.81 714 ASN A CA 1
ATOM 5741 C C . ASN A 1 714 ? -0.672 30.938 1.208 1 52.81 714 ASN A C 1
ATOM 5743 O O . ASN A 1 714 ? 0.242 31.453 0.56 1 52.81 714 ASN A O 1
ATOM 5747 N N . ASP A 1 715 ? -0.917 29.609 1.264 1 62.66 715 ASP A N 1
ATOM 5748 C CA . ASP A 1 715 ? 0.057 28.891 0.447 1 62.66 715 ASP A CA 1
ATOM 5749 C C . ASP A 1 715 ? -0.614 28.234 -0.759 1 62.66 715 ASP A C 1
ATOM 5751 O O . ASP A 1 715 ? -1.417 27.312 -0.605 1 62.66 715 ASP A O 1
ATOM 5755 N N . LYS A 1 716 ? -0.537 28.906 -1.885 1 79.38 716 LYS A N 1
ATOM 5756 C CA . LYS A 1 716 ? -1.126 28.453 -3.143 1 79.38 716 LYS A CA 1
ATOM 5757 C C . LYS A 1 716 ? -0.595 27.078 -3.537 1 79.38 716 LYS A C 1
ATOM 5759 O O . LYS A 1 716 ? -0.929 26.562 -4.605 1 79.38 716 LYS A O 1
ATOM 5764 N N . ARG A 1 717 ? 0.08 26.562 -2.541 1 88.62 717 ARG A N 1
ATOM 5765 C CA . ARG A 1 717 ? 0.716 25.297 -2.869 1 88.62 717 ARG A CA 1
ATOM 5766 C C . ARG A 1 717 ? 0.017 24.141 -2.166 1 88.62 717 ARG A C 1
ATOM 5768 O O . ARG A 1 717 ? 0.471 22.984 -2.242 1 88.62 717 ARG A O 1
ATOM 5775 N N . VAL A 1 718 ? -1.061 24.375 -1.432 1 89.19 718 VAL A N 1
ATOM 5776 C CA . VAL A 1 718 ? -1.818 23.328 -0.758 1 89.19 718 VAL A CA 1
ATOM 5777 C C . VAL A 1 718 ? -3.307 23.656 -0.787 1 89.19 718 VAL A C 1
ATOM 5779 O O . VAL A 1 718 ? -3.684 24.844 -0.759 1 89.19 718 VAL A O 1
ATOM 5782 N N . PHE A 1 719 ? -4.133 22.609 -0.99 1 87.75 719 PHE A N 1
ATOM 5783 C CA . PHE A 1 719 ? -5.582 22.75 -0.996 1 87.75 719 PHE A CA 1
ATOM 5784 C C . PHE A 1 719 ? -6.227 21.812 0.016 1 87.75 719 PHE A C 1
ATOM 5786 O O . PHE A 1 719 ? -5.805 20.656 0.153 1 87.75 719 PHE A O 1
ATOM 5793 N N . ILE A 1 720 ? -7.059 22.344 0.855 1 87.44 720 ILE A N 1
ATOM 5794 C CA . ILE A 1 720 ? -7.887 21.547 1.758 1 87.44 720 ILE A CA 1
ATOM 5795 C C . ILE A 1 720 ? -9.336 21.562 1.271 1 87.44 720 ILE A C 1
ATOM 5797 O O . ILE A 1 720 ? -9.961 22.625 1.176 1 87.44 720 ILE A O 1
ATOM 5801 N N . ASP A 1 721 ? -9.734 20.469 0.826 1 84.12 721 ASP A N 1
ATOM 5802 C CA . ASP A 1 721 ? -11.094 20.344 0.29 1 84.12 721 ASP A CA 1
ATOM 5803 C C . ASP A 1 721 ? -11.977 19.516 1.214 1 84.12 721 ASP A C 1
ATOM 5805 O O . ASP A 1 721 ? -11.508 18.562 1.842 1 84.12 721 ASP A O 1
ATOM 5809 N N . GLU A 1 722 ? -13.188 19.969 1.323 1 83.5 722 GLU A N 1
ATOM 5810 C CA . GLU A 1 722 ? -14.172 19.297 2.16 1 83.5 722 GLU A CA 1
ATOM 5811 C C . GLU A 1 722 ? -15.18 18.516 1.311 1 83.5 722 GLU A C 1
ATOM 5813 O O . GLU A 1 722 ? -15.703 19.062 0.332 1 83.5 722 GLU A O 1
ATOM 5818 N N . ASP A 1 723 ? -15.234 17.234 1.593 1 81.19 723 ASP A N 1
ATOM 5819 C CA . ASP A 1 723 ? -16.266 16.391 0.969 1 81.19 723 ASP A CA 1
ATOM 5820 C C . ASP A 1 723 ? -17.391 16.109 1.944 1 81.19 723 ASP A C 1
ATOM 5822 O O . ASP A 1 723 ? -17.328 15.164 2.732 1 81.19 723 ASP A O 1
ATOM 5826 N N . LYS A 1 724 ? -18.484 16.781 1.848 1 79.94 724 LYS A N 1
ATOM 5827 C CA . LYS A 1 724 ? -19.609 16.703 2.779 1 79.94 724 LYS A CA 1
ATOM 5828 C C . LYS A 1 724 ? -20.406 15.422 2.576 1 79.94 724 LYS A C 1
ATOM 5830 O O . LYS A 1 724 ? -21.078 14.945 3.5 1 79.94 724 LYS A O 1
ATOM 5835 N N . THR A 1 725 ? -20.328 14.859 1.382 1 78.31 725 THR A N 1
ATOM 5836 C CA . THR A 1 725 ? -21.125 13.68 1.074 1 78.31 725 THR A CA 1
ATOM 5837 C C . THR A 1 725 ? -20.5 12.422 1.675 1 78.31 725 THR A C 1
ATOM 5839 O O . THR A 1 725 ? -21.203 11.578 2.23 1 78.31 725 THR A O 1
ATOM 5842 N N . ARG A 1 726 ? -19.25 12.305 1.701 1 82.88 726 ARG A N 1
ATOM 5843 C CA . ARG A 1 726 ? -18.547 11.125 2.191 1 82.88 726 ARG A CA 1
ATOM 5844 C C . ARG A 1 726 ? -17.984 11.359 3.592 1 82.88 726 ARG A C 1
ATOM 5846 O O . ARG A 1 726 ? -17.547 10.414 4.254 1 82.88 726 ARG A O 1
ATOM 5853 N N . PHE A 1 727 ? -18.016 12.602 4.047 1 86.12 727 PHE A N 1
ATOM 5854 C CA . PHE A 1 727 ? -17.5 13.016 5.348 1 86.12 727 PHE A CA 1
ATOM 5855 C C . PHE A 1 727 ? -15.984 12.82 5.422 1 86.12 727 PHE A C 1
ATOM 5857 O O . PHE A 1 727 ? -15.477 12.219 6.367 1 86.12 727 PHE A O 1
ATOM 5864 N N . TYR A 1 728 ? -15.289 13.289 4.34 1 88.19 728 TYR A N 1
ATOM 5865 C CA . TYR A 1 728 ? -13.828 13.25 4.273 1 88.19 728 TYR A CA 1
ATOM 5866 C C . TYR A 1 728 ? -13.258 14.656 4.117 1 88.19 728 TYR A C 1
ATOM 5868 O O . TYR A 1 728 ? -13.883 15.523 3.506 1 88.19 728 TYR A O 1
ATOM 5876 N N . ILE A 1 729 ? -12.172 14.828 4.723 1 88.44 729 ILE A N 1
ATOM 5877 C CA . ILE A 1 729 ? -11.352 16 4.434 1 88.44 729 ILE A CA 1
ATOM 5878 C C . ILE A 1 729 ? -10.172 15.594 3.547 1 88.44 729 ILE A C 1
ATOM 5880 O O . ILE A 1 729 ? -9.414 14.688 3.893 1 88.44 729 ILE A O 1
ATOM 5884 N N . VAL A 1 730 ? -10.148 16.203 2.383 1 89.81 730 VAL A N 1
ATOM 5885 C CA . VAL A 1 730 ? -9.109 15.844 1.424 1 89.81 730 VAL A CA 1
ATOM 5886 C C . VAL A 1 730 ? -8.047 16.938 1.388 1 89.81 730 VAL A C 1
ATOM 5888 O O . VAL A 1 730 ? -8.367 18.125 1.214 1 89.81 730 VAL A O 1
ATOM 5891 N N . ILE A 1 731 ? -6.812 16.562 1.613 1 90.06 731 ILE A N 1
ATOM 5892 C CA . ILE A 1 731 ? -5.691 17.5 1.559 1 90.06 731 ILE A CA 1
ATOM 5893 C C . ILE A 1 731 ? -4.777 17.141 0.391 1 90.06 731 ILE A C 1
ATOM 5895 O O . ILE A 1 731 ? -4.348 15.992 0.261 1 90.06 731 ILE A O 1
ATOM 5899 N N . VAL A 1 732 ? -4.621 18.094 -0.533 1 91.88 732 VAL A N 1
ATOM 5900 C CA . VAL A 1 732 ? -3.74 17.875 -1.677 1 91.88 732 VAL A CA 1
ATOM 5901 C C . VAL A 1 732 ? -2.727 19.016 -1.759 1 91.88 732 VAL A C 1
ATOM 5903 O O . VAL A 1 732 ? -3.066 20.188 -1.522 1 91.88 732 VAL A O 1
ATOM 5906 N N . GLY A 1 733 ? -1.454 18.703 -2 1 91.69 733 GLY A N 1
ATOM 5907 C CA . GLY A 1 733 ? -0.469 19.766 -2.129 1 91.69 733 GLY A CA 1
ATOM 5908 C C . GLY A 1 733 ? 0.943 19.25 -2.33 1 91.69 733 GLY A C 1
ATOM 5909 O O . GLY A 1 733 ? 1.148 18.047 -2.531 1 91.69 733 GLY A O 1
ATOM 5910 N N . TYR A 1 734 ? 1.856 20.203 -2.412 1 92.25 734 TYR A N 1
ATOM 5911 C CA . TYR A 1 734 ? 3.273 19.891 -2.537 1 92.25 734 TYR A CA 1
ATOM 5912 C C . TYR A 1 734 ? 3.85 19.422 -1.202 1 92.25 734 TYR A C 1
ATOM 5914 O O . TYR A 1 734 ? 3.271 19.688 -0.146 1 92.25 734 TYR A O 1
ATOM 5922 N N . LYS A 1 735 ? 4.879 18.797 -1.126 1 90.06 735 LYS A N 1
ATOM 5923 C CA . LYS A 1 735 ? 5.34 17.938 -0.038 1 90.06 735 LYS A CA 1
ATOM 5924 C C . LYS A 1 735 ? 5.328 18.688 1.292 1 90.06 735 LYS A C 1
ATOM 5926 O O . LYS A 1 735 ? 4.668 18.266 2.242 1 90.06 735 LYS A O 1
ATOM 5931 N N . ILE A 1 736 ? 6.043 19.797 1.425 1 88.94 736 ILE A N 1
ATOM 5932 C CA . ILE A 1 736 ? 6.227 20.453 2.717 1 88.94 736 ILE A CA 1
ATOM 5933 C C . ILE A 1 736 ? 4.926 21.125 3.145 1 88.94 736 ILE A C 1
ATOM 5935 O O . ILE A 1 736 ? 4.445 20.906 4.262 1 88.94 736 ILE A O 1
ATOM 5939 N N . PRO A 1 737 ? 4.316 21.953 2.209 1 88.88 737 PRO A N 1
ATOM 5940 C CA . PRO A 1 737 ? 3.021 22.516 2.6 1 88.88 737 PRO A CA 1
ATOM 5941 C C . PRO A 1 737 ? 1.979 21.438 2.908 1 88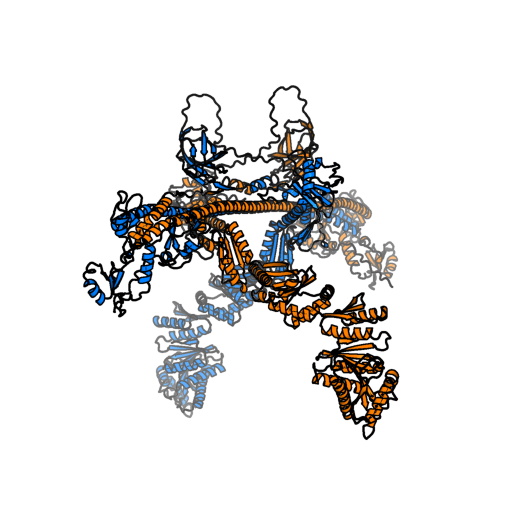.88 737 PRO A C 1
ATOM 5943 O O . PRO A 1 737 ? 1.127 21.641 3.777 1 88.88 737 PRO A O 1
ATOM 5946 N N . PHE A 1 738 ? 2.098 20.312 2.232 1 91.25 738 PHE A N 1
ATOM 5947 C CA . PHE A 1 738 ? 1.183 19.203 2.457 1 91.25 738 PHE A CA 1
ATOM 5948 C C . PHE A 1 738 ? 1.359 18.625 3.857 1 91.25 738 PHE A C 1
ATOM 5950 O O . PHE A 1 738 ? 0.378 18.391 4.566 1 91.25 738 PHE A O 1
ATOM 5957 N N . ILE A 1 739 ? 2.58 18.344 4.293 1 88.94 739 ILE A N 1
ATOM 5958 C CA . ILE A 1 739 ? 2.873 17.797 5.605 1 88.94 739 ILE A CA 1
ATOM 5959 C C . ILE A 1 739 ? 2.406 18.75 6.695 1 88.94 739 ILE A C 1
ATOM 5961 O O . ILE A 1 739 ? 1.797 18.344 7.684 1 88.94 739 ILE A O 1
ATOM 5965 N N . ASP A 1 740 ? 2.615 20.016 6.484 1 86.56 740 ASP A N 1
ATOM 5966 C CA . ASP A 1 740 ? 2.217 21.031 7.453 1 86.56 740 ASP A CA 1
ATOM 5967 C C . ASP A 1 740 ? 0.697 21.094 7.598 1 86.56 740 ASP A C 1
ATOM 5969 O O . ASP A 1 740 ? 0.176 21.125 8.711 1 86.56 740 ASP A O 1
ATOM 5973 N N . ALA A 1 741 ? 0.025 21.094 6.402 1 87.75 741 ALA A N 1
ATOM 5974 C CA . ALA A 1 741 ? -1.435 21.156 6.422 1 87.75 741 ALA A CA 1
ATOM 5975 C C . ALA A 1 741 ? -2.021 19.891 7.047 1 87.75 741 ALA A C 1
ATOM 5977 O O . ALA A 1 741 ? -2.994 19.953 7.805 1 87.75 741 ALA A O 1
ATOM 5978 N N . THR A 1 742 ? -1.439 18.766 6.723 1 87.31 742 THR A N 1
ATOM 5979 C CA . THR A 1 742 ? -1.915 17.5 7.262 1 87.31 742 THR A CA 1
ATOM 5980 C C . THR A 1 742 ? -1.745 17.453 8.781 1 87.31 742 THR A C 1
ATOM 5982 O O . THR A 1 742 ? -2.646 17.016 9.5 1 87.31 742 THR A O 1
ATOM 5985 N N . ASN A 1 743 ? -0.622 17.922 9.266 1 85.94 743 ASN A N 1
ATOM 5986 C CA . ASN A 1 743 ? -0.374 17.969 10.695 1 85.94 743 ASN A CA 1
ATOM 5987 C C . ASN A 1 743 ? -1.354 18.891 11.406 1 85.94 743 ASN A C 1
ATOM 5989 O O . ASN A 1 743 ? -1.85 18.578 12.492 1 85.94 743 ASN A O 1
ATOM 5993 N N . LYS A 1 744 ? -1.651 20.047 10.82 1 85.31 744 LYS A N 1
ATOM 5994 C CA . LYS A 1 744 ? -2.592 21 11.398 1 85.31 744 LYS A CA 1
ATOM 5995 C C . LYS A 1 744 ? -4.004 20.422 11.445 1 85.31 744 LYS A C 1
ATOM 5997 O O . LYS A 1 744 ? -4.73 20.625 12.422 1 85.31 744 LYS A O 1
ATOM 6002 N N . VAL A 1 745 ? -4.363 19.703 10.406 1 86.44 745 VAL A N 1
ATOM 6003 C CA . VAL A 1 745 ? -5.691 19.094 10.359 1 86.44 745 VAL A CA 1
ATOM 6004 C C . VAL A 1 745 ? -5.785 17.969 11.367 1 86.44 745 VAL A C 1
ATOM 6006 O O . VAL A 1 745 ? -6.801 17.812 12.055 1 86.44 745 VAL A O 1
ATOM 6009 N N . ARG A 1 746 ? -4.723 17.234 11.492 1 85.81 746 ARG A N 1
ATOM 6010 C CA . ARG A 1 746 ? -4.707 16.078 12.391 1 85.81 746 ARG A CA 1
ATOM 6011 C C . ARG A 1 746 ? -4.691 16.516 13.852 1 85.81 746 ARG A C 1
ATOM 6013 O O . ARG A 1 746 ? -5.051 15.75 14.742 1 85.81 746 ARG A O 1
ATOM 6020 N N . LEU A 1 747 ? -4.266 17.797 14.086 1 82 747 LEU A N 1
ATOM 6021 C CA . LEU A 1 747 ? -4.387 18.344 15.43 1 82 747 LEU A CA 1
ATOM 6022 C C . LEU A 1 747 ? -5.84 18.375 15.883 1 82 747 LEU A C 1
ATOM 6024 O O . LEU A 1 747 ? -6.125 18.344 17.078 1 82 747 LEU A O 1
ATOM 6028 N N . PHE A 1 748 ? -6.684 18.25 14.836 1 83 748 PHE A N 1
ATOM 6029 C CA . PHE A 1 748 ? -8.102 18.312 15.172 1 83 748 PHE A CA 1
ATOM 6030 C C . PHE A 1 748 ? -8.766 16.969 14.953 1 83 748 PHE A C 1
ATOM 6032 O O . PHE A 1 748 ? -9.727 16.625 15.656 1 83 748 PHE A O 1
ATOM 6039 N N . THR A 1 749 ? -8.297 16.125 14.062 1 82.75 749 THR A N 1
ATOM 6040 C CA . THR A 1 749 ? -9.086 14.984 13.617 1 82.75 749 THR A CA 1
ATOM 6041 C C . THR A 1 749 ? -8.508 13.68 14.172 1 82.75 749 THR A C 1
ATOM 6043 O O . THR A 1 749 ? -9.172 12.648 14.172 1 82.75 749 THR A O 1
ATOM 6046 N N . ALA A 1 750 ? -7.352 13.68 14.633 1 83.5 750 ALA A N 1
ATOM 6047 C CA . ALA A 1 750 ? -6.719 12.453 15.102 1 83.5 750 ALA A CA 1
ATOM 6048 C C . ALA A 1 750 ? -7.348 11.969 16.406 1 83.5 750 ALA A C 1
ATOM 6050 O O . ALA A 1 750 ? -7.828 12.773 17.203 1 83.5 750 ALA A O 1
ATOM 6051 N N . ASP A 1 751 ? -7.367 10.641 16.594 1 82.88 751 ASP A N 1
ATOM 6052 C CA . ASP A 1 751 ? -7.805 10.055 17.859 1 82.88 751 ASP A CA 1
ATOM 6053 C C . ASP A 1 751 ? -6.695 10.117 18.906 1 82.88 751 ASP A C 1
ATOM 6055 O O . ASP A 1 751 ? -5.57 9.68 18.656 1 82.88 751 ASP A O 1
ATOM 6059 N N . VAL A 1 752 ? -7.113 10.742 19.984 1 81.69 752 VAL A N 1
ATOM 6060 C CA . VAL A 1 752 ? -6.09 10.93 21.016 1 81.69 752 VAL A CA 1
ATOM 6061 C C . VAL A 1 752 ? -6.613 10.453 22.359 1 81.69 752 VAL A C 1
ATOM 6063 O O . VAL A 1 752 ? -7.828 10.375 22.578 1 81.69 752 VAL A O 1
ATOM 6066 N N . ILE A 1 753 ? -5.684 9.984 23.219 1 85.19 753 ILE A N 1
ATOM 6067 C CA . ILE A 1 753 ? -5.914 9.742 24.625 1 85.19 753 ILE A CA 1
ATOM 6068 C C . ILE A 1 753 ? -5.027 10.664 25.469 1 85.19 753 ILE A C 1
ATOM 6070 O O . ILE A 1 753 ? -3.799 10.586 25.391 1 85.19 753 ILE A O 1
ATOM 6074 N N . VAL A 1 754 ? -5.684 11.633 26.078 1 85.5 754 VAL A N 1
ATOM 6075 C CA . VAL A 1 754 ? -4.934 12.625 26.844 1 85.5 754 VAL A CA 1
ATOM 6076 C C . VAL A 1 754 ? -5.348 12.547 28.312 1 85.5 754 VAL A C 1
ATOM 6078 O O . VAL A 1 754 ? -6.523 12.344 28.625 1 85.5 754 VAL A O 1
ATOM 6081 N N . SER A 1 755 ? -4.32 12.594 29.156 1 86.44 755 SER A N 1
ATOM 6082 C CA . SER A 1 755 ? -4.59 12.586 30.578 1 86.44 755 SER A CA 1
ATOM 6083 C C . SER A 1 755 ? -4.266 13.938 31.219 1 86.44 755 SER A C 1
ATOM 6085 O O . SER A 1 755 ? -3.301 14.594 30.812 1 86.44 755 SER A O 1
ATOM 6087 N N . GLU A 1 756 ? -5.25 14.398 32.031 1 86.88 756 GLU A N 1
ATOM 6088 C CA . GLU A 1 756 ? -5.035 15.633 32.781 1 86.88 756 GLU A CA 1
ATOM 6089 C C . GLU A 1 756 ? -4.996 15.367 34.281 1 86.88 756 GLU A C 1
ATOM 6091 O O . GLU A 1 756 ? -5.828 14.625 34.812 1 86.88 756 GLU A O 1
ATOM 6096 N N . ARG A 1 757 ? -4.016 15.961 34.906 1 87.25 757 ARG A N 1
ATOM 6097 C CA . ARG A 1 757 ? -3.881 15.789 36.344 1 87.25 757 ARG A CA 1
ATOM 6098 C C . ARG A 1 757 ? -4.762 16.781 37.094 1 87.25 757 ARG A C 1
ATOM 6100 O O . ARG A 1 757 ? -4.77 17.984 36.781 1 87.25 757 ARG A O 1
ATOM 6107 N N . LEU A 1 758 ? -5.609 16.266 37.938 1 87 758 LEU A N 1
ATOM 6108 C CA . LEU A 1 758 ? -6.469 17.062 38.812 1 87 758 LEU A CA 1
ATOM 6109 C C . LEU A 1 758 ? -6.355 16.609 40.25 1 87 758 LEU A C 1
ATOM 6111 O O . LEU A 1 758 ? -5.879 15.5 40.531 1 87 758 LEU A O 1
ATOM 6115 N N . GLU A 1 759 ? -6.75 17.547 41.125 1 84.75 759 GLU A N 1
ATOM 6116 C CA . GLU A 1 759 ? -6.793 17.156 42.531 1 84.75 759 GLU A CA 1
ATOM 6117 C C . GLU A 1 759 ? -7.957 16.203 42.812 1 84.75 759 GLU A C 1
ATOM 6119 O O . GLU A 1 759 ? -8.93 16.172 42.062 1 84.75 759 GLU A O 1
ATOM 6124 N N . GLU A 1 760 ? -7.793 15.539 43.875 1 81.44 760 GLU A N 1
ATOM 6125 C CA . GLU A 1 760 ? -8.797 14.539 44.219 1 81.44 760 GLU A CA 1
ATOM 6126 C C . GLU A 1 760 ? -10.172 15.172 44.375 1 81.44 760 GLU A C 1
ATOM 6128 O O . GLU A 1 760 ? -11.18 14.617 43.938 1 81.44 760 GLU A O 1
ATOM 6133 N N . PHE A 1 761 ? -10.211 16.281 45.094 1 83.81 761 PHE A N 1
ATOM 6134 C CA . PHE A 1 761 ? -11.508 16.891 45.344 1 83.81 761 PHE A CA 1
ATOM 6135 C C . PHE A 1 761 ? -12.141 17.391 44.062 1 83.81 761 PHE A C 1
ATOM 6137 O O . PHE A 1 761 ? -13.367 17.375 43.906 1 83.81 761 PHE A O 1
ATOM 6144 N N . GLU A 1 762 ? -11.32 17.75 43.156 1 86.88 762 GLU A N 1
ATOM 6145 C CA . GLU A 1 762 ? -11.82 18.234 41.875 1 86.88 762 GLU A CA 1
ATOM 6146 C C . GLU A 1 762 ? -12.492 17.125 41.062 1 86.88 762 GLU A C 1
ATOM 6148 O O . GLU A 1 762 ? -13.547 17.328 40.469 1 86.88 762 GLU A O 1
ATOM 6153 N N . ILE A 1 763 ? -11.828 16.031 41.094 1 87.06 763 ILE A N 1
ATOM 6154 C CA . ILE A 1 763 ? -12.352 14.883 40.375 1 87.06 763 ILE A CA 1
ATOM 6155 C C . ILE A 1 763 ? -13.688 14.453 40.969 1 87.06 763 ILE A C 1
ATOM 6157 O O . ILE A 1 763 ? -14.633 14.141 40.219 1 87.06 763 ILE A O 1
ATOM 6161 N N . HIS A 1 764 ? -13.703 14.531 42.25 1 82.62 764 HIS A N 1
ATOM 6162 C CA . HIS A 1 764 ? -14.938 14.18 42.938 1 82.62 764 HIS A CA 1
ATOM 6163 C C . HIS A 1 764 ? -16.062 15.156 42.594 1 82.62 764 HIS A C 1
ATOM 6165 O O . HIS A 1 764 ? -17.203 14.75 42.406 1 82.62 764 HIS A O 1
ATOM 6171 N N . LEU A 1 765 ? -15.758 16.328 42.594 1 85.12 765 LEU A N 1
ATOM 6172 C CA . LEU A 1 765 ? -16.734 17.359 42.281 1 85.12 765 LEU A CA 1
ATOM 6173 C C . LEU A 1 765 ? -17.266 17.219 40.875 1 85.12 765 LEU A C 1
ATOM 6175 O O . LEU A 1 765 ? -18.484 17.328 40.656 1 85.12 765 LEU A O 1
ATOM 6179 N N . LEU A 1 766 ? -16.391 16.953 39.969 1 87.06 766 LEU A N 1
ATOM 6180 C CA . LEU A 1 766 ? -16.75 16.844 38.562 1 87.06 766 LEU A CA 1
ATOM 6181 C C . LEU A 1 766 ? -17.594 15.602 38.312 1 87.06 766 LEU A C 1
ATOM 6183 O O . LEU A 1 766 ? -18.516 15.617 37.469 1 87.06 766 LEU A O 1
ATOM 6187 N N . SER A 1 767 ? -17.266 14.602 38.938 1 81.19 767 SER A N 1
ATOM 6188 C CA . SER A 1 767 ? -17.953 13.328 38.75 1 81.19 767 SER A CA 1
ATOM 6189 C C . SER A 1 767 ? -19.344 13.367 39.375 1 81.19 767 SER A C 1
ATOM 6191 O O . SER A 1 767 ? -20.328 12.922 38.781 1 81.19 767 SER A O 1
ATOM 6193 N N . ASN A 1 768 ? -19.422 13.906 40.562 1 73.38 768 ASN A N 1
ATOM 6194 C CA . ASN A 1 768 ? -20.688 13.961 41.281 1 73.38 768 ASN A CA 1
ATOM 6195 C C . ASN A 1 768 ? -21.625 15.023 40.719 1 73.38 768 ASN A C 1
ATOM 6197 O O . ASN A 1 768 ? -22.844 14.875 40.75 1 73.38 768 ASN A O 1
ATOM 6201 N N . GLY A 1 769 ? -21 16.094 40.156 1 67.69 769 GLY A N 1
ATOM 6202 C CA . GLY A 1 769 ? -21.781 17.172 39.594 1 67.69 769 GLY A CA 1
ATOM 6203 C C . GLY A 1 769 ? -22.281 16.859 38.188 1 67.69 769 GLY A C 1
ATOM 6204 O O . GLY A 1 769 ? -22.953 17.688 37.562 1 67.69 769 GLY A O 1
ATOM 6205 N N . LYS A 1 770 ? -22.062 15.75 37.656 1 76.56 770 LYS A N 1
ATOM 6206 C CA . LYS A 1 770 ? -22.453 15.273 36.344 1 76.56 770 LYS A CA 1
ATOM 6207 C C . LYS A 1 770 ? -21.922 16.172 35.25 1 76.56 770 LYS A C 1
ATOM 6209 O O . LYS A 1 770 ? -22.578 16.391 34.219 1 76.56 770 LYS A O 1
ATOM 6214 N N . VAL A 1 771 ? -20.922 16.906 35.656 1 82.94 771 VAL A N 1
ATOM 6215 C CA . VAL A 1 771 ? -20.297 17.781 34.656 1 82.94 771 VAL A CA 1
ATOM 6216 C C . VAL A 1 771 ? -19.672 16.953 33.531 1 82.94 771 VAL A C 1
ATOM 6218 O O . VAL A 1 771 ? -19.812 17.281 32.375 1 82.94 771 VAL A O 1
ATOM 6221 N N . LEU A 1 772 ? -19 15.914 33.938 1 86.19 772 LEU A N 1
ATOM 6222 C CA . LEU A 1 772 ? -18.344 15.062 32.938 1 86.19 772 LEU A CA 1
ATOM 6223 C C . LEU A 1 772 ? -19.359 14.398 32.031 1 86.19 772 LEU A C 1
ATOM 6225 O O . LEU A 1 772 ? -19.156 14.32 30.812 1 86.19 772 LEU A O 1
ATOM 6229 N N . ASP A 1 773 ? -20.484 14.047 32.625 1 81.88 773 ASP A N 1
ATOM 6230 C CA . ASP A 1 773 ? -21.547 13.422 31.844 1 81.88 773 ASP A CA 1
ATOM 6231 C C . ASP A 1 773 ? -22.156 14.414 30.859 1 81.88 773 ASP A C 1
ATOM 6233 O O . ASP A 1 773 ? -22.5 14.047 29.734 1 81.88 773 ASP A O 1
ATOM 6237 N N . ASP A 1 774 ? -22.297 15.594 31.344 1 85 774 ASP A N 1
ATOM 6238 C CA . ASP A 1 774 ? -22.859 16.625 30.484 1 85 774 ASP A CA 1
ATOM 6239 C C . ASP A 1 774 ? -21.953 16.906 29.281 1 85 774 ASP A C 1
ATOM 6241 O O . ASP A 1 774 ? -22.422 17.109 28.172 1 85 774 ASP A O 1
ATOM 6245 N N . ILE A 1 775 ? -20.766 16.922 29.562 1 86.75 775 ILE A N 1
ATOM 6246 C CA . ILE A 1 775 ? -19.797 17.172 28.5 1 86.75 775 ILE A CA 1
ATOM 6247 C C . ILE A 1 775 ? -19.812 16.016 27.5 1 86.75 775 ILE A C 1
ATOM 6249 O O . ILE A 1 775 ? -19.75 16.25 26.281 1 86.75 775 ILE A O 1
ATOM 6253 N N . CYS A 1 776 ? -19.922 14.836 28 1 85.19 776 CYS A N 1
ATOM 6254 C CA . CYS A 1 776 ? -19.969 13.664 27.141 1 85.19 776 CYS A CA 1
ATOM 6255 C C . CYS A 1 776 ? -21.234 13.641 26.312 1 85.19 776 CYS A C 1
ATOM 6257 O O . CYS A 1 776 ? -21.25 13.102 25.188 1 85.19 776 CYS A O 1
ATOM 6259 N N . LYS A 1 777 ? -22.312 14.234 26.875 1 81.75 777 LYS A N 1
ATOM 6260 C CA . LYS A 1 777 ? -23.562 14.32 26.141 1 81.75 777 LYS A CA 1
ATOM 6261 C C . LYS A 1 777 ? -23.453 15.305 24.984 1 81.75 777 LYS A C 1
ATOM 6263 O O . LYS A 1 777 ? -24.078 15.109 23.938 1 81.75 777 LYS A O 1
ATOM 6268 N N . ASP A 1 778 ? -22.672 16.344 25.203 1 81.81 778 ASP A N 1
ATOM 6269 C CA . ASP A 1 778 ? -22.484 17.375 24.188 1 81.81 778 ASP A CA 1
ATOM 6270 C C . ASP A 1 778 ? -21.703 16.844 22.984 1 81.81 778 ASP A C 1
ATOM 6272 O O . ASP A 1 778 ? -21.891 17.281 21.859 1 81.81 778 ASP A O 1
ATOM 6276 N N . PHE A 1 779 ? -20.859 15.938 23.25 1 83.75 779 PHE A N 1
ATOM 6277 C CA . PHE A 1 779 ? -19.984 15.422 22.203 1 83.75 779 PHE A CA 1
ATOM 6278 C C . PHE A 1 779 ? -20.109 13.906 22.094 1 83.75 779 PHE A C 1
ATOM 6280 O O . PHE A 1 779 ? -19.516 13.172 22.891 1 83.75 779 PHE A O 1
ATOM 6287 N N . LYS A 1 780 ? -20.734 13.57 20.953 1 74.38 780 LYS A N 1
ATOM 6288 C CA . LYS A 1 780 ? -20.953 12.141 20.75 1 74.38 780 LYS A CA 1
ATOM 6289 C C . LYS A 1 780 ? -19.656 11.414 20.406 1 74.38 780 LYS A C 1
ATOM 6291 O O . LYS A 1 780 ? -18.844 11.938 19.656 1 74.38 780 LYS A O 1
ATOM 6296 N N . GLY A 1 781 ? -19.156 10.453 21.141 1 74.56 781 GLY A N 1
ATOM 6297 C CA . GLY A 1 781 ? -17.984 9.633 20.859 1 74.56 781 GLY A CA 1
ATOM 6298 C C . GLY A 1 781 ? -16.844 9.836 21.828 1 74.56 781 GLY A C 1
ATOM 6299 O O . GLY A 1 781 ? -15.852 9.117 21.797 1 74.56 781 GLY A O 1
ATOM 6300 N N . MET A 1 782 ? -17 10.914 22.562 1 82.75 782 MET A N 1
ATOM 6301 C CA . MET A 1 782 ? -15.961 11.203 23.547 1 82.75 782 MET A CA 1
ATOM 6302 C C . MET A 1 782 ? -16.234 10.477 24.859 1 82.75 782 MET A C 1
ATOM 6304 O O . MET A 1 782 ? -17.391 10.289 25.234 1 82.75 782 MET A O 1
ATOM 6308 N N . LYS A 1 783 ? -15.109 9.93 25.422 1 86 783 LYS A N 1
ATOM 6309 C CA . LYS A 1 783 ? -15.203 9.281 26.719 1 86 783 LYS A CA 1
ATOM 6310 C C . LYS A 1 783 ? -14.258 9.922 27.734 1 86 783 LYS A C 1
ATOM 6312 O O . LYS A 1 783 ? -13.109 10.234 27.406 1 86 783 LYS A O 1
ATOM 6317 N N . ILE A 1 784 ? -14.852 10.289 28.812 1 88.62 784 ILE A N 1
ATOM 6318 C CA . ILE A 1 784 ? -14.055 10.82 29.922 1 88.62 784 ILE A CA 1
ATOM 6319 C C . ILE A 1 784 ? -14.07 9.836 31.078 1 88.62 784 ILE A C 1
ATOM 6321 O O . ILE A 1 784 ? -15.125 9.508 31.625 1 88.62 784 ILE A O 1
ATOM 6325 N N . ILE A 1 785 ? -12.914 9.273 31.375 1 87.06 785 ILE A N 1
ATOM 6326 C CA . ILE A 1 785 ? -12.812 8.305 32.469 1 87.06 785 ILE A CA 1
ATOM 6327 C C . ILE A 1 785 ? -12.016 8.906 33.625 1 87.06 785 ILE A C 1
ATOM 6329 O O . ILE A 1 785 ? -10.812 9.164 33.5 1 87.06 785 ILE A O 1
ATOM 6333 N N . PRO A 1 786 ? -12.766 9.219 34.75 1 87.31 786 PRO A N 1
ATOM 6334 C CA . PRO A 1 786 ? -12.039 9.695 35.906 1 87.31 786 PRO A CA 1
ATOM 6335 C C . PRO A 1 786 ? -11.297 8.57 36.625 1 87.31 786 PRO A C 1
ATOM 6337 O O . PRO A 1 786 ? -11.867 7.508 36.875 1 87.31 786 PRO A O 1
ATOM 6340 N N . LYS A 1 787 ? -10.023 8.742 36.75 1 81.81 787 LYS A N 1
ATOM 6341 C CA . LYS A 1 787 ? -9.203 7.809 37.5 1 81.81 787 LYS A CA 1
ATOM 6342 C C . LYS A 1 787 ? -8.758 8.43 38.812 1 81.81 787 LYS A C 1
ATOM 6344 O O . LYS A 1 787 ? -7.633 8.922 38.938 1 81.81 787 LYS A O 1
ATOM 6349 N N . GLY A 1 788 ? -9.594 8.406 39.781 1 76.75 788 GLY A N 1
ATOM 6350 C CA . GLY A 1 788 ? -9.398 9.016 41.094 1 76.75 788 GLY A CA 1
ATOM 6351 C C . GLY A 1 788 ? -8.156 8.523 41.781 1 76.75 788 GLY A C 1
ATOM 6352 O O . GLY A 1 788 ? -7.469 9.297 42.469 1 76.75 788 GLY A O 1
ATOM 6353 N N . ASP A 1 789 ? -7.809 7.203 41.594 1 71.88 789 ASP A N 1
ATOM 6354 C CA . ASP A 1 789 ? -6.652 6.613 42.281 1 71.88 789 ASP A CA 1
ATOM 6355 C C . ASP A 1 789 ? -5.352 7.238 41.781 1 71.88 789 ASP A C 1
ATOM 6357 O O . ASP A 1 789 ? -4.359 7.285 42.5 1 71.88 789 ASP A O 1
ATOM 6361 N N . ARG A 1 790 ? -5.438 7.832 40.562 1 76.94 790 ARG A N 1
ATOM 6362 C CA . ARG A 1 790 ? -4.219 8.367 39.969 1 76.94 790 ARG A CA 1
ATOM 6363 C C . ARG A 1 790 ? -4.285 9.891 39.844 1 76.94 790 ARG A C 1
ATOM 6365 O O . ARG A 1 790 ? -3.359 10.523 39.344 1 76.94 790 ARG A O 1
ATOM 6372 N N . ASN A 1 791 ? -5.32 10.469 40.375 1 82.62 791 ASN A N 1
ATOM 6373 C CA . ASN A 1 791 ? -5.547 11.906 40.312 1 82.62 791 ASN A CA 1
ATOM 6374 C C . ASN A 1 791 ? -5.504 12.422 38.875 1 82.62 791 ASN A C 1
ATOM 6376 O O . ASN A 1 791 ? -4.828 13.406 38.594 1 82.62 791 ASN A O 1
ATOM 6380 N N . ILE A 1 792 ? -6.051 11.633 38 1 88.44 792 ILE A N 1
ATOM 6381 C CA . ILE A 1 792 ? -6.082 12.055 36.625 1 88.44 792 ILE A CA 1
ATOM 6382 C C . ILE A 1 792 ? -7.48 11.844 36.031 1 88.44 792 ILE A C 1
ATOM 6384 O O . ILE A 1 792 ? -8.25 11.023 36.562 1 88.44 792 ILE A O 1
ATOM 6388 N N . ILE A 1 793 ? -7.773 12.711 35.094 1 88.62 793 ILE A N 1
ATOM 6389 C CA . ILE A 1 793 ? -8.93 12.492 34.219 1 88.62 793 ILE A CA 1
ATOM 6390 C C . ILE A 1 793 ? -8.453 12.156 32.812 1 88.62 793 ILE A C 1
ATOM 6392 O O . ILE A 1 793 ? -7.582 12.828 32.281 1 88.62 793 ILE A O 1
ATOM 6396 N N . GLU A 1 794 ? -8.906 11.008 32.281 1 90 794 GLU A N 1
ATOM 6397 C CA . GLU A 1 794 ? -8.5 10.57 30.953 1 90 794 GLU A CA 1
ATOM 6398 C C . GLU A 1 794 ? -9.57 10.906 29.922 1 90 794 GLU A C 1
ATOM 6400 O O . GLU A 1 794 ? -10.734 10.539 30.094 1 90 794 GLU A O 1
ATOM 6405 N N . PHE A 1 795 ? -9.117 11.688 28.969 1 90.25 795 PHE A N 1
ATOM 6406 C CA . PHE A 1 795 ? -9.984 12.023 27.844 1 90.25 795 PHE A CA 1
ATOM 6407 C C . PHE A 1 795 ? -9.68 11.141 26.641 1 90.25 795 PHE A C 1
ATOM 6409 O O . PHE A 1 795 ? -8.516 10.914 26.312 1 90.25 795 PHE A O 1
ATOM 6416 N N . SER A 1 796 ? -10.648 10.508 26.062 1 89 796 SER A N 1
ATOM 6417 C CA . SER A 1 796 ? -10.453 9.734 24.828 1 89 796 SER A CA 1
ATOM 6418 C C . SER A 1 796 ? -11.422 10.18 23.734 1 89 796 SER A C 1
ATOM 6420 O O . SER A 1 796 ? -12.625 10.289 23.984 1 89 796 SER A O 1
ATOM 6422 N N . GLY A 1 797 ? -10.938 10.547 22.641 1 85.25 797 GLY A N 1
ATOM 6423 C CA . GLY A 1 797 ? -11.742 10.984 21.5 1 85.25 797 GLY A CA 1
ATOM 6424 C C . GLY A 1 797 ? -10.938 11.711 20.453 1 85.25 797 GLY A C 1
ATOM 6425 O O . GLY A 1 797 ? -9.711 11.562 20.375 1 85.25 797 GLY A O 1
ATOM 6426 N N . THR A 1 798 ? -11.688 12.477 19.641 1 86.75 798 THR A N 1
ATOM 6427 C CA . THR A 1 798 ? -11.023 13.258 18.594 1 86.75 798 THR A CA 1
ATOM 6428 C C . THR A 1 798 ? -10.344 14.492 19.188 1 86.75 798 THR A C 1
ATOM 6430 O O . THR A 1 798 ? -10.898 15.141 20.078 1 86.75 798 THR A O 1
ATOM 6433 N N . ALA A 1 799 ? -9.195 14.852 18.797 1 85.19 799 ALA A N 1
ATOM 6434 C CA . ALA A 1 799 ? -8.336 15.859 19.406 1 85.19 799 ALA A CA 1
ATOM 6435 C C . ALA A 1 799 ? -9.07 17.203 19.516 1 85.19 799 ALA A C 1
ATOM 6437 O O . ALA A 1 799 ? -9 17.859 20.562 1 85.19 799 ALA A O 1
ATOM 6438 N N . GLY A 1 800 ? -9.711 17.594 18.469 1 84.12 800 GLY A N 1
ATOM 6439 C CA . GLY A 1 800 ? -10.43 18.844 18.5 1 84.12 800 GLY A CA 1
ATOM 6440 C C . GLY A 1 800 ? -11.508 18.891 19.578 1 84.12 800 GLY A C 1
ATOM 6441 O O . GLY A 1 800 ? -11.672 19.891 20.25 1 84.12 800 GLY A O 1
ATOM 6442 N N . ILE A 1 801 ? -12.172 17.859 19.719 1 86.12 801 ILE A N 1
ATOM 6443 C CA . ILE A 1 801 ? -13.266 17.766 20.688 1 86.12 801 ILE A CA 1
ATOM 6444 C C . ILE A 1 801 ? -12.695 17.656 22.109 1 86.12 801 ILE A C 1
ATOM 6446 O O . ILE A 1 801 ? -13.203 18.281 23.031 1 86.12 801 ILE A O 1
ATOM 6450 N N . VAL A 1 802 ? -11.648 16.938 22.219 1 87.69 802 VAL A N 1
ATOM 6451 C CA . VAL A 1 802 ? -11.008 16.766 23.531 1 87.69 802 VAL A CA 1
ATOM 6452 C C . VAL A 1 802 ? -10.492 18.109 24.031 1 87.69 802 VAL A C 1
ATOM 6454 O O . VAL A 1 802 ? -10.586 18.406 25.219 1 87.69 802 VAL A O 1
ATOM 6457 N N . ALA A 1 803 ? -9.969 18.875 23.141 1 86.5 803 ALA A N 1
ATOM 6458 C CA . ALA A 1 803 ? -9.461 20.188 23.531 1 86.5 803 ALA A CA 1
ATOM 6459 C C . ALA A 1 803 ? -10.578 21.078 24.078 1 86.5 803 ALA A C 1
ATOM 6461 O O . ALA A 1 803 ? -10.398 21.781 25.078 1 86.5 803 ALA A O 1
ATOM 6462 N N . VAL A 1 804 ? -11.68 21.047 23.453 1 86.94 804 VAL A N 1
ATOM 6463 C CA . VAL A 1 804 ? -12.82 21.844 23.906 1 86.94 804 VAL A CA 1
ATOM 6464 C C . VAL A 1 804 ? -13.344 21.297 25.234 1 86.94 804 VAL A C 1
ATOM 6466 O O . VAL A 1 804 ? -13.711 22.062 26.125 1 86.94 804 VAL A O 1
ATOM 6469 N N . ALA A 1 805 ? -13.375 19.969 25.312 1 87.56 805 ALA A N 1
ATOM 6470 C CA . ALA A 1 805 ? -13.828 19.344 26.547 1 87.56 805 ALA A CA 1
ATOM 6471 C C . ALA A 1 805 ? -12.922 19.719 27.719 1 87.56 805 ALA A C 1
ATOM 6473 O O . ALA A 1 805 ? -13.406 19.984 28.812 1 87.56 805 ALA A O 1
ATOM 6474 N N . LYS A 1 806 ? -11.711 19.766 27.5 1 87.94 806 LYS A N 1
ATOM 6475 C CA . LYS A 1 806 ? -10.75 20.156 28.531 1 87.94 806 LYS A CA 1
ATOM 6476 C C . LYS A 1 806 ? -10.984 21.609 28.953 1 87.94 806 LYS A C 1
ATOM 6478 O O . LYS A 1 806 ? -10.891 21.938 30.141 1 87.94 806 LYS A O 1
ATOM 6483 N N . GLN A 1 807 ? -11.227 22.344 27.938 1 87.81 807 GLN A N 1
ATOM 6484 C CA . GLN A 1 807 ? -11.516 23.75 28.234 1 87.81 807 GLN A CA 1
ATOM 6485 C C . GLN A 1 807 ? -12.789 23.875 29.078 1 87.81 807 GLN A C 1
ATOM 6487 O O . GLN A 1 807 ? -12.852 24.688 30 1 87.81 807 GLN A O 1
ATOM 6492 N N . GLN A 1 808 ? -13.75 23.094 28.734 1 87.38 808 GLN A N 1
ATOM 6493 C CA . GLN A 1 808 ? -15 23.125 29.484 1 87.38 808 GLN A CA 1
ATOM 6494 C C . GLN A 1 808 ? -14.781 22.656 30.922 1 87.38 808 GLN A C 1
ATOM 6496 O O . GLN A 1 808 ? -15.375 23.203 31.859 1 87.38 808 GLN A O 1
ATOM 6501 N N . VAL A 1 809 ? -13.977 21.672 31.109 1 88.69 809 VAL A N 1
ATOM 6502 C CA . VAL A 1 809 ? -13.648 21.203 32.438 1 88.69 809 VAL A CA 1
ATOM 6503 C C . VAL A 1 809 ? -12.898 22.281 33.219 1 88.69 809 VAL A C 1
ATOM 6505 O O . VAL A 1 809 ? -13.195 22.531 34.406 1 88.69 809 VAL A O 1
ATOM 6508 N N . ALA A 1 810 ? -12 22.922 32.562 1 87.25 810 ALA A N 1
ATOM 6509 C CA . ALA A 1 810 ? -11.242 24 33.188 1 87.25 810 ALA A CA 1
ATOM 6510 C C . ALA A 1 810 ? -12.156 25.172 33.562 1 87.25 810 ALA A C 1
ATOM 6512 O O . ALA A 1 810 ? -11.992 25.781 34.625 1 87.25 810 ALA A O 1
ATOM 6513 N N . GLU A 1 811 ? -13.07 25.406 32.719 1 86.81 811 GLU A N 1
ATOM 6514 C CA . GLU A 1 811 ? -14.031 26.469 33 1 86.81 811 GLU A CA 1
ATOM 6515 C C . GLU A 1 811 ? -14.93 26.094 34.188 1 86.81 811 GLU A C 1
ATOM 6517 O O . GLU A 1 811 ? -15.258 26.953 35 1 86.81 811 GLU A O 1
ATOM 6522 N N . ALA A 1 812 ? -15.297 24.906 34.281 1 86.25 812 ALA A N 1
ATOM 6523 C CA . ALA A 1 812 ? -16.109 24.438 35.375 1 86.25 812 ALA A CA 1
ATOM 6524 C C . ALA A 1 812 ? -15.336 24.531 36.688 1 86.25 812 ALA A C 1
ATOM 6526 O O . ALA A 1 812 ? -15.898 24.875 37.75 1 86.25 812 ALA A O 1
ATOM 6527 N N . LEU A 1 813 ? -14.102 24.25 36.688 1 87.69 813 LEU A N 1
ATOM 6528 C CA . LEU A 1 813 ? -13.273 24.25 37.875 1 87.69 813 LEU A CA 1
ATOM 6529 C C . LEU A 1 813 ? -12.969 25.688 38.312 1 87.69 813 LEU A C 1
ATOM 6531 O O . LEU A 1 813 ? -12.75 25.938 39.5 1 87.69 813 LEU A O 1
ATOM 6535 N N . GLN A 1 814 ? -12.961 26.562 37.281 1 85.56 814 GLN A N 1
ATOM 6536 C CA . GLN A 1 814 ? -12.734 27.953 37.625 1 85.56 814 GLN A CA 1
ATOM 6537 C C . GLN A 1 814 ? -13.922 28.547 38.375 1 85.56 814 GLN A C 1
ATOM 6539 O O . GLN A 1 814 ? -13.766 29.484 39.156 1 85.56 814 GLN A O 1
ATOM 6544 N N . LYS A 1 815 ? -15.07 27.891 38.219 1 81.81 815 LYS A N 1
ATOM 6545 C CA . LYS A 1 815 ? -16.281 28.359 38.875 1 81.81 815 LYS A CA 1
ATOM 6546 C C . LYS A 1 815 ? -16.453 27.719 40.25 1 81.81 815 LYS A C 1
ATOM 6548 O O . LYS A 1 815 ? -17.406 28.016 40.969 1 81.81 815 LYS A O 1
ATOM 6553 N N . VAL A 1 816 ? -15.562 26.969 40.656 1 86.38 816 VAL A N 1
ATOM 6554 C CA . VAL A 1 816 ? -15.672 26.25 41.938 1 86.38 816 VAL A CA 1
ATOM 6555 C C . VAL A 1 816 ? -15.547 27.234 43.094 1 86.38 816 VAL A C 1
ATOM 6557 O O . VAL A 1 816 ? -14.648 28.078 43.094 1 86.38 816 VAL A O 1
ATOM 6560 N N . ALA A 1 817 ? -16.547 27.172 43.969 1 87.5 817 ALA A N 1
ATOM 6561 C CA . ALA A 1 817 ? -16.562 28 45.156 1 87.5 817 ALA A CA 1
ATOM 6562 C C . ALA A 1 817 ? -15.961 27.266 46.344 1 87.5 817 ALA A C 1
ATOM 6564 O O . ALA A 1 817 ? -16.125 26.047 46.5 1 87.5 817 ALA A O 1
ATOM 6565 N N . GLU A 1 818 ? -15.18 27.984 47.188 1 87.69 818 GLU A N 1
ATOM 6566 C CA . GLU A 1 818 ? -14.555 27.438 48.375 1 87.69 818 GLU A CA 1
ATOM 6567 C C . GLU A 1 818 ? -15.117 28.094 49.656 1 87.69 818 GLU A C 1
ATOM 6569 O O . GLU A 1 818 ? -15.219 29.312 49.719 1 87.69 818 GLU A O 1
ATOM 6574 N N . VAL A 1 819 ? -15.641 27.219 50.531 1 88.69 819 VAL A N 1
ATOM 6575 C CA . VAL A 1 819 ? -16.125 27.703 51.812 1 88.69 819 VAL A CA 1
ATOM 6576 C C . VAL A 1 819 ? -15.359 27.031 52.938 1 88.69 819 VAL A C 1
ATOM 6578 O O . VAL A 1 819 ? -15.469 25.812 53.125 1 88.69 819 VAL A O 1
ATOM 6581 N N . PRO A 1 820 ? -14.555 27.781 53.625 1 87.81 820 PRO A N 1
ATOM 6582 C CA . PRO A 1 820 ? -13.836 27.203 54.781 1 87.81 820 PRO A CA 1
ATOM 6583 C C . PRO A 1 820 ? -14.734 27.016 56 1 87.81 820 PRO A C 1
ATOM 6585 O O . PRO A 1 820 ? -15.617 27.828 56.25 1 87.81 820 PRO A O 1
ATOM 6588 N N . ILE A 1 821 ? -14.641 25.906 56.656 1 83.75 821 ILE A N 1
ATOM 6589 C CA . ILE A 1 821 ? -15.328 25.625 57.938 1 83.75 821 ILE A CA 1
ATOM 6590 C C . ILE A 1 821 ? -14.383 25.906 59.094 1 83.75 821 ILE A C 1
ATOM 6592 O O . ILE A 1 821 ? -13.328 25.281 59.219 1 83.75 821 ILE A O 1
ATOM 6596 N N . SER A 1 822 ? -14.695 26.984 59.719 1 75.5 822 SER A N 1
ATOM 6597 C CA . SER A 1 822 ? -13.875 27.406 60.844 1 75.5 822 SER A CA 1
ATOM 6598 C C . SER A 1 822 ? -14.375 26.781 62.125 1 75.5 822 SER A C 1
ATOM 6600 O O . SER A 1 822 ? -15.539 26.391 62.25 1 75.5 822 SER A O 1
ATOM 6602 N N . GLY A 1 823 ? -13.477 26.422 63.156 1 74.5 823 GLY A N 1
ATOM 6603 C CA . GLY A 1 823 ? -13.859 26.031 64.5 1 74.5 823 GLY A CA 1
ATOM 6604 C C . GLY A 1 823 ? -13.625 24.562 64.812 1 74.5 823 GLY A C 1
ATOM 6605 O O . GLY A 1 823 ? -13.953 24.078 65.875 1 74.5 823 GLY A O 1
ATOM 6606 N N . PHE A 1 824 ? -13.234 23.734 63.781 1 82.38 824 PHE A N 1
ATOM 6607 C CA . PHE A 1 824 ? -12.977 22.328 64.062 1 82.38 824 PHE A CA 1
ATOM 6608 C C . PHE A 1 824 ? -11.633 22.141 64.75 1 82.38 824 PHE A C 1
ATOM 6610 O O . PHE A 1 824 ? -10.617 22.688 64.312 1 82.38 824 PHE A O 1
ATOM 6617 N N . SER A 1 825 ? -11.656 21.453 65.875 1 81.62 825 SER A N 1
ATOM 6618 C CA . SER A 1 825 ? -10.414 21.125 66.562 1 81.62 825 SER A CA 1
ATOM 6619 C C . SER A 1 825 ? -9.578 20.141 65.812 1 81.62 825 SER A C 1
ATOM 6621 O O . SER A 1 825 ? -10.094 19.438 64.938 1 81.62 825 SER A O 1
ATOM 6623 N N . PRO A 1 826 ? -8.305 20.109 65.938 1 82.38 826 PRO A N 1
ATOM 6624 C CA . PRO A 1 826 ? -7.441 19.172 65.188 1 82.38 826 PRO A CA 1
ATOM 6625 C C . PRO A 1 826 ? -7.867 17.719 65.375 1 82.38 826 PRO A C 1
ATOM 6627 O O . PRO A 1 826 ? -7.766 16.906 64.438 1 82.38 826 PRO A O 1
ATOM 6630 N N . ASP A 1 827 ? -8.391 17.453 66.562 1 84.19 827 ASP A N 1
ATOM 6631 C CA . ASP A 1 827 ? -8.844 16.078 66.812 1 84.19 827 ASP A CA 1
ATOM 6632 C C . ASP A 1 827 ? -10.117 15.773 66 1 84.19 827 ASP A C 1
ATOM 6634 O O . ASP A 1 827 ? -10.297 14.656 65.562 1 84.19 827 ASP A O 1
ATOM 6638 N N . LYS A 1 828 ? -10.875 16.719 66 1 87.44 828 LYS A N 1
ATOM 6639 C CA . LYS A 1 828 ? -12.094 16.578 65.188 1 87.44 828 LYS A CA 1
ATOM 6640 C C . LYS A 1 828 ? -11.773 16.375 63.75 1 87.44 828 LYS A C 1
ATOM 6642 O O . LYS A 1 828 ? -12.406 15.562 63.062 1 87.44 828 LYS A O 1
ATOM 6647 N N . ILE A 1 829 ? -10.797 17.062 63.25 1 86.69 829 ILE A N 1
ATOM 6648 C CA . ILE A 1 829 ? -10.367 16.953 61.844 1 86.69 829 ILE A CA 1
ATOM 6649 C C . ILE A 1 829 ? -9.758 15.57 61.625 1 86.69 829 ILE A C 1
ATOM 6651 O O . ILE A 1 829 ? -9.992 14.953 60.562 1 86.69 829 ILE A O 1
ATOM 6655 N N . ALA A 1 830 ? -8.938 15.133 62.562 1 85.12 830 ALA A N 1
ATOM 6656 C CA . ALA A 1 830 ? -8.352 13.797 62.469 1 85.12 830 ALA A CA 1
ATOM 6657 C C . ALA A 1 830 ? -9.445 12.727 62.406 1 85.12 830 ALA A C 1
ATOM 6659 O O . ALA A 1 830 ? -9.312 11.742 61.656 1 85.12 830 ALA A O 1
ATOM 6660 N N . PHE A 1 831 ? -10.516 12.945 63.188 1 87.5 831 PHE A N 1
ATOM 6661 C CA . PHE A 1 831 ? -11.664 12.055 63.156 1 87.5 831 PHE A CA 1
ATOM 6662 C C . PHE A 1 831 ? -12.328 12.055 61.781 1 87.5 831 PHE A C 1
ATOM 6664 O O . PHE A 1 831 ? -12.68 10.992 61.25 1 87.5 831 PHE A O 1
ATOM 6671 N N . LEU A 1 832 ? -12.398 13.133 61.219 1 85.31 832 LEU A N 1
ATOM 6672 C CA . LEU A 1 832 ? -13.055 13.297 59.938 1 85.31 832 LEU A CA 1
ATOM 6673 C C . LEU A 1 832 ? -12.273 12.578 58.812 1 85.31 832 LEU A C 1
ATOM 6675 O O . LEU A 1 832 ? -12.859 12.133 57.844 1 85.31 832 LEU A O 1
ATOM 6679 N N . GLN A 1 833 ? -11.008 12.453 58.938 1 81.62 833 GLN A N 1
ATOM 6680 C CA . GLN A 1 833 ? -10.141 11.922 57.906 1 81.62 833 GLN A CA 1
ATOM 6681 C C . GLN A 1 833 ? -10.086 10.398 57.938 1 81.62 833 GLN A C 1
ATOM 6683 O O . GLN A 1 833 ? -9.492 9.766 57.062 1 81.62 833 GLN A O 1
ATOM 6688 N N . THR A 1 834 ? -10.789 9.766 58.906 1 83.5 834 THR A N 1
ATOM 6689 C CA . THR A 1 834 ? -10.859 8.312 58.906 1 83.5 834 THR A CA 1
ATOM 6690 C C . THR A 1 834 ? -11.719 7.797 57.75 1 83.5 834 THR A C 1
ATOM 6692 O O . THR A 1 834 ? -12.695 8.445 57.375 1 83.5 834 THR A O 1
ATOM 6695 N N . PRO A 1 835 ? -11.336 6.734 57.062 1 82.31 835 PRO A N 1
ATOM 6696 C CA . PRO A 1 835 ? -12.023 6.242 55.875 1 82.31 835 PRO A CA 1
ATOM 6697 C C . PRO A 1 835 ? -13.523 6.039 56.094 1 82.31 835 PRO A C 1
ATOM 6699 O O . PRO A 1 835 ? -14.328 6.312 55.188 1 82.31 835 PRO A O 1
ATOM 6702 N N . VAL A 1 836 ? -13.867 5.594 57.281 1 81.88 836 VAL A N 1
ATOM 6703 C CA . VAL A 1 836 ? -15.273 5.316 57.562 1 81.88 836 VAL A CA 1
ATOM 6704 C C . VAL A 1 836 ? -16.062 6.625 57.625 1 81.88 836 VAL A C 1
ATOM 6706 O O . VAL A 1 836 ? -17.172 6.719 57.094 1 81.88 836 VAL A O 1
ATOM 6709 N N . VAL A 1 837 ? -15.469 7.582 58.312 1 85.5 837 VAL A N 1
ATOM 6710 C CA . VAL A 1 837 ? -16.141 8.867 58.469 1 85.5 837 VAL A CA 1
ATOM 6711 C C . VAL A 1 837 ? -16.203 9.586 57.094 1 85.5 837 VAL A C 1
ATOM 6713 O O . VAL A 1 837 ? -17.219 10.203 56.781 1 85.5 837 VAL A O 1
ATOM 6716 N N . LYS A 1 838 ? -15.203 9.445 56.344 1 81.5 838 LYS A N 1
ATOM 6717 C CA . LYS A 1 838 ? -15.172 10.039 55 1 81.5 838 LYS A CA 1
ATOM 6718 C C . LYS A 1 838 ? -16.312 9.5 54.125 1 81.5 838 LYS A C 1
ATOM 6720 O O . LYS A 1 838 ? -17 10.273 53.469 1 81.5 838 LYS A O 1
ATOM 6725 N N . LEU A 1 839 ? -16.359 8.266 54.125 1 82.56 839 LEU A N 1
ATOM 6726 C CA . LEU A 1 839 ? -17.406 7.629 53.344 1 82.56 839 LEU A CA 1
ATOM 6727 C C . LEU A 1 839 ? -18.781 8.086 53.812 1 82.56 839 LEU A C 1
ATOM 6729 O O . LEU A 1 839 ? -19.672 8.32 53 1 82.56 839 LEU A O 1
ATOM 6733 N N . GLU A 1 840 ? -18.938 8.156 55.188 1 82.69 840 GLU A N 1
ATOM 6734 C CA . GLU A 1 840 ? -20.219 8.57 55.719 1 82.69 840 GLU A CA 1
ATOM 6735 C C . GLU A 1 840 ? -20.547 10.016 55.344 1 82.69 840 GLU A C 1
ATOM 6737 O O . GLU A 1 840 ? -21.703 10.336 55.062 1 82.69 840 GLU A O 1
ATOM 6742 N N . LEU A 1 841 ? -19.578 10.75 55.406 1 82.12 841 LEU A N 1
ATOM 6743 C CA . LEU A 1 841 ? -19.766 12.141 55.031 1 82.12 841 LEU A CA 1
ATOM 6744 C C . LEU A 1 841 ? -20.188 12.266 53.562 1 82.12 841 LEU A C 1
ATOM 6746 O O . LEU A 1 841 ? -21.094 13.039 53.25 1 82.12 841 LEU A O 1
ATOM 6750 N N . ASP A 1 842 ? -19.594 11.57 52.688 1 78.81 842 ASP A N 1
ATOM 6751 C CA . ASP A 1 842 ? -19.938 11.57 51.281 1 78.81 842 ASP A CA 1
ATOM 6752 C C . ASP A 1 842 ? -21.391 11.109 51.062 1 78.81 842 ASP A C 1
ATOM 6754 O O . ASP A 1 842 ? -22.109 11.672 50.25 1 78.81 842 ASP A O 1
ATOM 6758 N N . ASN A 1 843 ? -21.703 10.125 51.781 1 80.25 843 ASN A N 1
ATOM 6759 C CA . ASN A 1 843 ? -23.078 9.617 51.688 1 80.25 843 ASN A CA 1
ATOM 6760 C C . ASN A 1 843 ? -24.078 10.664 52.156 1 80.25 843 ASN A C 1
ATOM 6762 O O . ASN A 1 843 ? -25.156 10.797 51.594 1 80.25 843 ASN A O 1
ATOM 6766 N N . LEU A 1 844 ? -23.719 11.312 53.281 1 80.75 844 LEU A N 1
ATOM 6767 C CA . LEU A 1 844 ? -24.594 12.344 53.844 1 80.75 844 LEU A CA 1
ATOM 6768 C C . LEU A 1 844 ? -24.812 13.469 52.812 1 80.75 844 LEU A C 1
ATOM 6770 O O . LEU A 1 844 ? -25.922 13.945 52.625 1 80.75 844 LEU A O 1
ATOM 6774 N N . LEU A 1 845 ? -23.812 13.82 52.188 1 81.88 845 LEU A N 1
ATOM 6775 C CA . LEU A 1 845 ? -23.906 14.867 51.156 1 81.88 845 LEU A CA 1
ATOM 6776 C C . LEU A 1 845 ? -24.766 14.414 50 1 81.88 845 LEU A C 1
ATOM 6778 O O . LEU A 1 845 ? -25.625 15.172 49.531 1 81.88 845 LEU A O 1
ATOM 6782 N N . LYS A 1 846 ? -24.609 13.188 49.531 1 78.12 846 LYS A N 1
ATOM 6783 C CA . LYS A 1 846 ? -25.359 12.625 48.438 1 78.12 846 LYS A CA 1
ATOM 6784 C C . LYS A 1 846 ? -26.844 12.523 48.75 1 78.12 846 LYS A C 1
ATOM 6786 O O . LYS A 1 846 ? -27.703 12.852 47.938 1 78.12 846 LYS A O 1
ATOM 6791 N N . GLU A 1 847 ? -27.109 12.086 49.938 1 76.25 847 GLU A N 1
ATOM 6792 C CA . GLU A 1 847 ? -28.5 11.891 50.406 1 76.25 847 GLU A CA 1
ATOM 6793 C C . GLU A 1 847 ? -29.234 13.219 50.5 1 76.25 847 GLU A C 1
ATOM 6795 O O . GLU A 1 847 ? -30.453 13.273 50.281 1 76.25 847 GLU A O 1
ATOM 6800 N N . ASN A 1 848 ? -28.516 14.227 50.875 1 78.56 848 ASN A N 1
ATOM 6801 C CA . ASN A 1 848 ? -29.141 15.539 51 1 78.56 848 ASN A CA 1
ATOM 6802 C C . ASN A 1 848 ? -29.094 16.297 49.656 1 78.56 848 ASN A C 1
ATOM 6804 O O . ASN A 1 848 ? -29.484 17.469 49.594 1 78.56 848 ASN A O 1
ATOM 6808 N N . GLY A 1 849 ? -28.547 15.672 48.562 1 76.06 849 GLY A N 1
ATOM 6809 C CA . GLY A 1 849 ? -28.531 16.25 47.219 1 76.06 849 GLY A CA 1
ATOM 6810 C C . GLY A 1 849 ? -27.547 17.391 47.062 1 76.06 849 GLY A C 1
ATOM 6811 O O . GLY A 1 849 ? -27.766 18.297 46.25 1 76.06 849 GLY A O 1
ATOM 6812 N N . ILE A 1 850 ? -26.734 17.5 48.062 1 77.56 850 ILE A N 1
ATOM 6813 C CA . ILE A 1 850 ? -25.75 18.578 48 1 77.56 850 ILE A CA 1
ATOM 6814 C C . ILE A 1 850 ? -24.5 18.094 47.25 1 77.56 850 ILE A C 1
ATOM 6816 O O . ILE A 1 850 ? -23.906 17.078 47.625 1 77.56 850 ILE A O 1
ATOM 6820 N N . LEU A 1 851 ? -24.25 18.812 46.219 1 78.38 851 LEU A N 1
ATOM 6821 C CA . LEU A 1 851 ? -23.031 18.516 45.469 1 78.38 851 LEU A CA 1
ATOM 6822 C C . LEU A 1 851 ? -21.812 19.188 46.094 1 78.38 851 LEU A C 1
ATOM 6824 O O . LEU A 1 851 ? -21.781 20.406 46.219 1 78.38 851 LEU A O 1
ATOM 6828 N N . GLY A 1 852 ? -20.984 18.438 46.719 1 79.44 852 GLY A N 1
ATOM 6829 C CA . GLY A 1 852 ? -19.812 19.047 47.344 1 79.44 852 GLY A CA 1
ATOM 6830 C C . GLY A 1 852 ? -18.688 18.062 47.562 1 79.44 852 GLY A C 1
ATOM 6831 O O . GLY A 1 852 ? -18.891 16.844 47.531 1 79.44 852 GLY A O 1
ATOM 6832 N N . ALA A 1 853 ? -17.469 18.594 47.5 1 84.75 853 ALA A N 1
ATOM 6833 C CA . ALA A 1 853 ? -16.25 17.891 47.844 1 84.75 853 ALA A CA 1
ATOM 6834 C C . ALA A 1 853 ? -15.445 18.656 48.906 1 84.75 853 ALA A C 1
ATOM 6836 O O . ALA A 1 853 ? -15.727 19.828 49.156 1 84.75 853 ALA A O 1
ATOM 6837 N N . TRP A 1 854 ? -14.688 17.938 49.688 1 84.88 854 TRP A N 1
ATOM 6838 C CA . TRP A 1 854 ? -13.969 18.609 50.781 1 84.88 854 TRP A CA 1
ATOM 6839 C C . TRP A 1 854 ? -12.5 18.219 50.781 1 84.88 854 TRP A C 1
ATOM 6841 O O . TRP A 1 854 ? -12.125 17.188 50.219 1 84.88 854 TRP A O 1
ATOM 6851 N N . LYS A 1 855 ? -11.703 19.141 51.25 1 84.56 855 LYS A N 1
ATOM 6852 C CA . LYS A 1 855 ? -10.266 18.922 51.406 1 84.56 855 LYS A CA 1
ATOM 6853 C C . LYS A 1 855 ? -9.758 19.594 52.688 1 84.56 855 LYS A C 1
ATOM 6855 O O . LYS A 1 855 ? -10.297 20.609 53.125 1 84.56 855 LYS A O 1
ATOM 6860 N N . VAL A 1 856 ? -8.852 18.844 53.406 1 84.44 856 VAL A N 1
ATOM 6861 C CA . VAL A 1 856 ? -8.195 19.438 54.562 1 84.44 856 VAL A CA 1
ATOM 6862 C C . VAL A 1 856 ? -6.887 20.094 54.156 1 84.44 856 VAL A C 1
ATOM 6864 O O . VAL A 1 856 ? -5.996 19.438 53.594 1 84.44 856 VAL A O 1
ATOM 6867 N N . LYS A 1 857 ? -6.824 21.312 54.219 1 81.06 857 LYS A N 1
ATOM 6868 C CA . LYS A 1 857 ? -5.621 22.047 53.844 1 81.06 857 LYS A CA 1
ATOM 6869 C C . LYS A 1 857 ? -4.504 21.844 54.844 1 81.06 857 LYS A C 1
ATOM 6871 O O . LYS A 1 857 ? -4.73 21.25 55.906 1 81.06 857 LYS A O 1
ATOM 6876 N N . ASN A 1 858 ? -3.338 22.266 54.531 1 75.81 858 ASN A N 1
ATOM 6877 C CA . ASN A 1 858 ? -2.154 22.062 55.375 1 75.81 858 ASN A CA 1
ATOM 6878 C C . ASN A 1 858 ? -2.295 22.766 56.719 1 75.81 858 ASN A C 1
ATOM 6880 O O . ASN A 1 858 ? -1.697 22.344 57.719 1 75.81 858 ASN A O 1
ATOM 6884 N N . ASP A 1 859 ? -3.168 23.828 56.781 1 74.69 859 ASP A N 1
ATOM 6885 C CA . ASP A 1 859 ? -3.365 24.547 58.031 1 74.69 859 ASP A CA 1
ATOM 6886 C C . ASP A 1 859 ? -4.48 23.922 58.844 1 74.69 859 ASP A C 1
ATOM 6888 O O . ASP A 1 859 ? -4.973 24.531 59.812 1 74.69 859 ASP A O 1
ATOM 6892 N N . ASN A 1 860 ? -4.867 22.719 58.469 1 78.31 860 ASN A N 1
ATOM 6893 C CA . ASN A 1 860 ? -5.891 21.953 59.188 1 78.31 860 ASN A CA 1
ATOM 6894 C C . ASN A 1 860 ? -7.258 22.625 59.094 1 78.31 860 ASN A C 1
ATOM 6896 O O . ASN A 1 860 ? -8.031 22.625 60.062 1 78.31 860 ASN A O 1
ATOM 6900 N N . THR A 1 861 ? -7.387 23.359 58.062 1 85.06 861 THR A N 1
ATOM 6901 C CA . THR A 1 861 ? -8.703 23.938 57.812 1 85.06 861 THR A CA 1
ATOM 6902 C C . THR A 1 861 ? -9.477 23.078 56.812 1 85.06 861 THR A C 1
ATOM 6904 O O . THR A 1 861 ? -8.938 22.672 55.781 1 85.06 861 THR A O 1
ATOM 6907 N N . LEU A 1 862 ? -10.688 22.766 57.312 1 86.94 862 LEU A N 1
ATOM 6908 C CA . LEU A 1 862 ? -11.562 22.016 56.406 1 86.94 862 LEU A CA 1
ATOM 6909 C C . LEU A 1 862 ? -12.25 22.953 55.438 1 86.94 862 LEU A C 1
ATOM 6911 O O . LEU A 1 862 ? -12.836 23.969 55.844 1 86.94 862 LEU A O 1
ATOM 6915 N N . VAL A 1 863 ? -12.023 22.609 54.156 1 88.62 863 VAL A N 1
ATOM 6916 C CA . VAL A 1 863 ? -12.633 23.453 53.125 1 88.62 863 VAL A CA 1
ATOM 6917 C C . VAL A 1 863 ? -13.633 22.641 52.312 1 88.62 863 VAL A C 1
ATOM 6919 O O . VAL A 1 863 ? -13.328 21.516 51.906 1 88.62 863 VAL A O 1
ATOM 6922 N N . MET A 1 864 ? -14.789 23.25 52.188 1 88.75 864 MET A N 1
ATOM 6923 C CA . MET A 1 864 ? -15.805 22.625 51.344 1 88.75 864 MET A CA 1
ATOM 6924 C C . MET A 1 864 ? -15.82 23.266 49.938 1 88.75 864 MET A C 1
ATOM 6926 O O . MET A 1 864 ? -15.727 24.484 49.812 1 88.75 864 MET A O 1
ATOM 6930 N N . TYR A 1 865 ? -15.82 22.359 48.938 1 89.62 865 TYR A N 1
ATOM 6931 C CA . TYR A 1 865 ? -15.844 22.812 47.562 1 89.62 865 TYR A CA 1
ATOM 6932 C C . TYR A 1 865 ? -17.156 22.422 46.875 1 89.62 865 TYR A C 1
ATOM 6934 O O . TYR A 1 865 ? -17.672 21.328 47.125 1 89.62 865 TYR A O 1
ATOM 6942 N N . SER A 1 866 ? -17.688 23.391 46.094 1 87.44 866 SER A N 1
ATOM 6943 C CA . SER A 1 866 ? -18.844 23.094 45.25 1 87.44 866 SER A CA 1
ATOM 6944 C C . SER A 1 866 ? -18.859 23.953 44 1 87.44 866 SER A C 1
ATOM 6946 O O . SER A 1 866 ? -18.062 24.875 43.844 1 87.44 866 SER A O 1
ATOM 6948 N N . LEU A 1 867 ? -19.75 23.641 43.062 1 84.94 867 LEU A N 1
ATOM 6949 C CA . LEU A 1 867 ? -19.797 24.328 41.781 1 84.94 867 LEU A CA 1
ATOM 6950 C C . LEU A 1 867 ? -20.5 25.688 41.906 1 84.94 867 LEU A C 1
ATOM 6952 O O . LEU A 1 867 ? -20.344 26.562 41.062 1 84.94 867 LEU A O 1
ATOM 6956 N N . THR A 1 868 ? -21.281 25.828 43.031 1 83.88 868 THR A N 1
ATOM 6957 C CA . THR A 1 868 ? -21.938 27.094 43.344 1 83.88 868 THR A CA 1
ATOM 6958 C C . THR A 1 868 ? -21.672 27.516 44.781 1 83.88 868 THR A C 1
ATOM 6960 O O . THR A 1 868 ? -21.391 26.672 45.625 1 83.88 868 THR A O 1
ATOM 6963 N N . LYS A 1 869 ? -21.672 28.812 45 1 84.88 869 LYS A N 1
ATOM 6964 C CA . LYS A 1 869 ? -21.438 29.328 46.344 1 84.88 869 LYS A CA 1
ATOM 6965 C C . LYS A 1 869 ? -22.531 28.891 47.312 1 84.88 869 LYS A C 1
ATOM 6967 O O . LYS A 1 869 ? -22.25 28.562 48.469 1 84.88 869 LYS A O 1
ATOM 6972 N N . THR A 1 870 ? -23.703 28.797 46.781 1 85.25 870 THR A N 1
ATOM 6973 C CA . THR A 1 870 ? -24.844 28.406 47.625 1 85.25 870 THR A CA 1
ATOM 6974 C C . THR A 1 870 ? -24.719 26.953 48.062 1 85.25 870 THR A C 1
ATOM 6976 O O . THR A 1 870 ? -24.969 26.609 49.219 1 85.25 870 THR A O 1
ATOM 6979 N N . SER A 1 871 ? -24.297 26.188 47.156 1 86.25 871 SER A N 1
ATOM 6980 C CA . SER A 1 871 ? -24.156 24.766 47.438 1 86.25 871 SER A CA 1
ATOM 6981 C C . SER A 1 871 ? -22.969 24.516 48.375 1 86.25 871 SER A C 1
ATOM 6983 O O . SER A 1 871 ? -23.031 23.625 49.25 1 86.25 871 SER A O 1
ATOM 6985 N N . ALA A 1 872 ? -22.016 25.312 48.25 1 88.5 872 ALA A N 1
ATOM 6986 C CA . ALA A 1 872 ? -20.859 25.172 49.156 1 88.5 872 ALA A CA 1
ATOM 6987 C C . ALA A 1 872 ? -21.203 25.547 50.562 1 88.5 872 ALA A C 1
ATOM 6989 O O . ALA A 1 872 ? -20.766 24.891 51.531 1 88.5 872 ALA A O 1
ATOM 6990 N N . GLN A 1 873 ? -21.969 26.578 50.688 1 88.5 873 GLN A N 1
ATOM 6991 C CA . GLN A 1 873 ? -22.391 27.016 52 1 88.5 873 GLN A CA 1
ATOM 6992 C C . GLN A 1 873 ? -23.328 25.984 52.656 1 88.5 873 GLN A C 1
ATOM 6994 O O . GLN A 1 873 ? -23.203 25.688 53.844 1 88.5 873 GLN A O 1
ATOM 6999 N N . SER A 1 874 ? -24.203 25.484 51.844 1 87.44 874 SER A N 1
ATOM 7000 C CA . SER A 1 874 ? -25.109 24.453 52.344 1 87.44 874 SER A CA 1
ATOM 7001 C C . SER A 1 874 ? -24.344 23.203 52.781 1 87.44 874 SER A C 1
ATOM 7003 O O . SER A 1 874 ? -24.688 22.578 53.781 1 87.44 874 SER A O 1
ATOM 7005 N N . ALA A 1 875 ? -23.359 22.938 52.062 1 87.88 875 ALA A N 1
ATOM 7006 C CA . ALA A 1 875 ? -22.531 21.781 52.406 1 87.88 875 ALA A CA 1
ATOM 7007 C C . ALA A 1 875 ? -21.766 22.016 53.688 1 87.88 875 ALA A C 1
ATOM 7009 O O . ALA A 1 875 ? -21.672 21.125 54.531 1 87.88 875 ALA A O 1
ATOM 7010 N N . ALA A 1 876 ? -21.25 23.156 53.844 1 88.25 876 ALA A N 1
ATOM 7011 C CA . ALA A 1 876 ? -20.5 23.516 55.031 1 88.25 876 ALA A CA 1
ATOM 7012 C C . ALA A 1 876 ? -21.406 23.438 56.281 1 88.25 876 ALA A C 1
ATOM 7014 O O . ALA A 1 876 ? -21.016 22.906 57.312 1 88.25 876 ALA A O 1
ATOM 7015 N N . HIS A 1 877 ? -22.578 23.922 56.125 1 87.12 877 HIS A N 1
ATOM 7016 C CA . HIS A 1 877 ? -23.531 23.891 57.219 1 87.12 877 HIS A CA 1
ATOM 7017 C C . HIS A 1 877 ? -23.906 22.453 57.594 1 87.12 877 HIS A C 1
ATOM 7019 O O . HIS A 1 877 ? -24.031 22.125 58.781 1 87.12 877 HIS A O 1
ATOM 7025 N N . LEU A 1 878 ? -24.047 21.688 56.625 1 87 878 LEU A N 1
ATOM 7026 C CA . LEU A 1 878 ? -24.422 20.297 56.875 1 87 878 LEU A CA 1
ATOM 7027 C C . LEU A 1 878 ? -23.312 19.562 57.594 1 87 878 LEU A C 1
ATOM 7029 O O . LEU A 1 878 ? -23.578 18.781 58.531 1 87 878 LEU A O 1
ATOM 7033 N N . VAL A 1 879 ? -22.141 19.797 57.219 1 87.62 879 VAL A N 1
ATOM 7034 C CA . VAL A 1 879 ? -21 19.125 57.844 1 87.62 879 VAL A CA 1
ATOM 7035 C C . VAL A 1 879 ? -20.828 19.609 59.281 1 87.62 879 VAL A C 1
ATOM 7037 O O . VAL A 1 879 ? -20.578 18.812 60.188 1 87.62 879 VAL A O 1
ATOM 7040 N N . GLU A 1 880 ? -20.969 20.875 59.469 1 85.88 880 GLU A N 1
ATOM 7041 C CA . GLU A 1 880 ? -20.875 21.438 60.812 1 85.88 880 GLU A CA 1
ATOM 7042 C C . GLU A 1 880 ? -21.953 20.859 61.719 1 85.88 880 GLU A C 1
ATOM 7044 O O . GLU A 1 880 ? -21.688 20.594 62.906 1 85.88 880 GLU A O 1
ATOM 7049 N N . ASP A 1 881 ? -23.031 20.562 61.156 1 82.38 881 ASP A N 1
ATOM 7050 C CA . ASP A 1 881 ? -24.156 20.078 61.969 1 82.38 881 ASP A CA 1
ATOM 7051 C C . ASP A 1 881 ? -24.062 18.578 62.188 1 82.38 881 ASP A C 1
ATOM 7053 O O . ASP A 1 881 ? -24.625 18.047 63.125 1 82.38 881 ASP A O 1
ATOM 7057 N N . SER A 1 882 ? -23.359 17.906 61.312 1 85.06 882 SER A N 1
ATOM 7058 C CA . SER A 1 882 ? -23.391 16.453 61.344 1 85.06 882 SER A CA 1
ATOM 7059 C C . SER A 1 882 ? -22.203 15.898 62.156 1 85.06 882 SER A C 1
ATOM 7061 O O . SER A 1 882 ? -22.312 14.844 62.781 1 85.06 882 SER A O 1
ATOM 7063 N N . VAL A 1 883 ? -21.141 16.562 62.125 1 87.31 883 VAL A N 1
ATOM 7064 C CA . VAL A 1 883 ? -19.984 16.125 62.875 1 87.31 883 VAL A CA 1
ATOM 7065 C C . VAL A 1 883 ? -19.922 16.891 64.188 1 87.31 883 VAL A C 1
ATOM 7067 O O . VAL A 1 883 ? -19.703 18.094 64.188 1 87.31 883 VAL A O 1
ATOM 7070 N N . VAL A 1 884 ? -20 16.156 65.312 1 86 884 VAL A N 1
ATOM 7071 C CA . VAL A 1 884 ? -20.156 16.828 66.562 1 86 884 VAL A CA 1
ATOM 7072 C C . VAL A 1 884 ? -19.016 16.422 67.5 1 86 884 VAL A C 1
ATOM 7074 O O . VAL A 1 884 ? -18.422 15.352 67.312 1 86 884 VAL A O 1
ATOM 7077 N N . GLU A 1 885 ? -18.625 17.312 68.312 1 87 885 GLU A N 1
ATOM 7078 C CA . GLU A 1 885 ? -17.688 17.172 69.438 1 87 885 GLU A CA 1
ATOM 7079 C C . GLU A 1 885 ? -18.328 17.547 70.75 1 87 885 GLU A C 1
ATOM 7081 O O . GLU A 1 885 ? -18.797 18.672 70.938 1 87 885 GLU A O 1
ATOM 7086 N N . VAL A 1 886 ? -18.516 16.547 71.625 1 86 886 VAL A N 1
ATOM 7087 C CA . VAL A 1 886 ? -19.141 16.781 72.938 1 86 886 VAL A CA 1
ATOM 7088 C C . VAL A 1 886 ? -18.156 16.469 74.062 1 86 886 VAL A C 1
ATOM 7090 O O . VAL A 1 886 ? -17.453 15.461 74 1 86 886 VAL A O 1
ATOM 7093 N N . SER A 1 887 ? -17.938 17.375 74.938 1 85.81 887 SER A N 1
ATOM 7094 C CA . SER A 1 887 ? -17.078 17.203 76.062 1 85.81 887 SER A CA 1
ATOM 7095 C C . SER A 1 887 ? -17.891 16.984 77.375 1 85.81 887 SER A C 1
ATOM 7097 O O . SER A 1 887 ? -18.844 17.734 77.625 1 85.81 887 SER A O 1
ATOM 7099 N N . ILE A 1 888 ? -17.609 15.922 78.125 1 84.56 888 ILE A N 1
ATOM 7100 C CA . ILE A 1 888 ? -18.312 15.578 79.375 1 84.56 888 ILE A CA 1
ATOM 7101 C C . ILE A 1 888 ? -17.328 15.648 80.562 1 84.56 888 ILE A C 1
ATOM 7103 O O . ILE A 1 888 ? -16.25 15.07 80.5 1 84.56 888 ILE A O 1
ATOM 7107 N N . ASP A 1 889 ? -17.625 16.438 81.5 1 80.31 889 ASP A N 1
ATOM 7108 C CA . ASP A 1 889 ? -16.875 16.453 82.75 1 80.31 889 ASP A CA 1
ATOM 7109 C C . ASP A 1 889 ? -17.25 15.281 83.625 1 80.31 889 ASP A C 1
ATOM 7111 O O . ASP A 1 889 ? -18.422 15.094 83.938 1 80.31 889 ASP A O 1
ATOM 7115 N N . VAL A 1 890 ? -16.312 14.375 83.938 1 77.44 890 VAL A N 1
ATOM 7116 C CA . VAL A 1 890 ? -16.625 13.195 84.688 1 77.44 890 VAL A CA 1
ATOM 7117 C C . VAL A 1 890 ? -15.945 13.312 86.062 1 77.44 890 VAL A C 1
ATOM 7119 O O . VAL A 1 890 ? -14.766 13.672 86.188 1 77.44 890 VAL A O 1
ATOM 7122 N N . ASP A 1 891 ? -16.641 13.57 87.25 1 70.44 891 ASP A N 1
ATOM 7123 C CA . ASP A 1 891 ? -16.172 13.773 88.562 1 70.44 891 ASP A CA 1
ATOM 7124 C C . ASP A 1 891 ? -15.555 12.5 89.125 1 70.44 891 ASP A C 1
ATOM 7126 O O . ASP A 1 891 ? -14.656 12.555 90 1 70.44 891 ASP A O 1
ATOM 7130 N N . THR A 1 892 ? -16.109 11.156 89 1 67.5 892 THR A N 1
ATOM 7131 C CA . THR A 1 892 ? -15.633 9.906 89.562 1 67.5 892 THR A CA 1
ATOM 7132 C C . THR A 1 892 ? -14.875 9.078 88.5 1 67.5 892 THR A C 1
ATOM 7134 O O . THR A 1 892 ? -15.164 9.164 87.312 1 67.5 892 THR A O 1
ATOM 7137 N N . GLN A 1 893 ? -13.688 8.547 89 1 64.81 893 GLN A N 1
ATOM 7138 C CA . GLN A 1 893 ? -12.898 7.77 88.062 1 64.81 893 GLN A CA 1
ATOM 7139 C C . GLN A 1 893 ? -13.055 6.273 88.312 1 64.81 893 GLN A C 1
ATOM 7141 O O . GLN A 1 893 ? -12.734 5.789 89.375 1 64.81 893 GLN A O 1
ATOM 7146 N N . PRO A 1 894 ? -13.836 5.59 87.375 1 68.31 894 PRO A N 1
ATOM 7147 C CA . PRO A 1 894 ? -13.789 4.133 87.5 1 68.31 894 PRO A CA 1
ATOM 7148 C C . PRO A 1 894 ? -12.383 3.57 87.375 1 68.31 894 PRO A C 1
ATOM 7150 O O . PRO A 1 894 ? -11.445 4.305 87 1 68.31 894 PRO A O 1
ATOM 7153 N N . ASP A 1 895 ? -12.234 2.275 87.688 1 75.5 895 ASP A N 1
ATOM 7154 C CA . ASP A 1 895 ? -10.984 1.562 87.438 1 75.5 895 ASP A CA 1
ATOM 7155 C C . ASP A 1 895 ? -10.523 1.737 86 1 75.5 895 ASP A C 1
ATOM 7157 O O . ASP A 1 895 ? -11.289 1.501 85.062 1 75.5 895 ASP A O 1
ATOM 7161 N N . ASN A 1 896 ? -9.422 2.352 85.75 1 77.62 896 ASN A N 1
ATOM 7162 C CA . ASN A 1 896 ? -8.852 2.684 84.438 1 77.62 896 ASN A CA 1
ATOM 7163 C C . ASN A 1 896 ? -8.891 1.49 83.5 1 77.62 896 ASN A C 1
ATOM 7165 O O . ASN A 1 896 ? -9.133 1.65 82.312 1 77.62 896 ASN A O 1
ATOM 7169 N N . LYS A 1 897 ? -8.617 0.341 84 1 82.06 897 LYS A N 1
ATOM 7170 C CA . LYS A 1 897 ? -8.648 -0.855 83.188 1 82.06 897 LYS A CA 1
ATOM 7171 C C . LYS A 1 897 ? -10.062 -1.133 82.688 1 82.06 897 LYS A C 1
ATOM 7173 O O . LYS A 1 897 ? -10.25 -1.475 81.5 1 82.06 897 LYS A O 1
ATOM 7178 N N . GLU A 1 898 ? -11.055 -0.894 83.5 1 83 898 GLU A N 1
ATOM 7179 C CA . GLU A 1 898 ? -12.438 -1.119 83.125 1 83 898 GLU A CA 1
ATOM 7180 C C . GLU A 1 898 ? -12.922 -0.054 82.125 1 83 898 GLU A C 1
ATOM 7182 O O . GLU A 1 898 ? -13.625 -0.362 81.188 1 83 898 GLU A O 1
ATOM 7187 N N . TRP A 1 899 ? -12.453 1.059 82.375 1 86.25 899 TRP A N 1
ATOM 7188 C CA . TRP A 1 899 ? -12.859 2.156 81.5 1 86.25 899 TRP A CA 1
ATOM 7189 C C . TRP A 1 899 ? -12.258 2.002 80.125 1 86.25 899 TRP A C 1
ATOM 7191 O O . TRP A 1 899 ? -12.945 2.158 79.125 1 86.25 899 TRP A O 1
ATOM 7201 N N . ASN A 1 900 ? -11.109 1.668 80.062 1 84.44 900 ASN A N 1
ATOM 7202 C CA . ASN A 1 900 ? -10.453 1.466 78.75 1 84.44 900 ASN A CA 1
ATOM 7203 C C . ASN A 1 900 ? -11.133 0.356 77.938 1 84.44 900 ASN A C 1
ATOM 7205 O O . ASN A 1 900 ? -11.273 0.461 76.75 1 84.44 900 ASN A O 1
ATOM 7209 N N . LYS A 1 901 ? -11.531 -0.665 78.75 1 86.19 901 LYS A N 1
ATOM 7210 C CA . LYS A 1 901 ? -12.258 -1.75 78.062 1 86.19 901 LYS A CA 1
ATOM 7211 C C . LYS A 1 901 ? -13.602 -1.267 77.5 1 86.19 901 LYS A C 1
ATOM 7213 O O . LYS A 1 901 ? -14.008 -1.645 76.438 1 86.19 901 LYS A O 1
ATOM 7218 N N . GLU A 1 902 ? -14.18 -0.379 78.25 1 86.38 902 GLU A N 1
ATOM 7219 C CA . GLU A 1 902 ? -15.477 0.155 77.812 1 86.38 902 GLU A CA 1
ATOM 7220 C C . GLU A 1 902 ? -15.344 1.069 76.625 1 86.38 902 GLU A C 1
ATOM 7222 O O . GLU A 1 902 ? -16.172 1.023 75.688 1 86.38 902 GLU A O 1
ATOM 7227 N N . VAL A 1 903 ? -14.367 1.847 76.688 1 87.5 903 VAL A N 1
ATOM 7228 C CA . VAL A 1 903 ? -14.117 2.756 75.562 1 87.5 903 VAL A CA 1
ATOM 7229 C C . VAL A 1 903 ? -13.867 1.955 74.312 1 87.5 903 VAL A C 1
ATOM 7231 O O . VAL A 1 903 ? -14.414 2.268 73.25 1 87.5 903 VAL A O 1
ATOM 7234 N N . GLU A 1 904 ? -13.156 0.987 74.312 1 86.69 904 GLU A N 1
ATOM 7235 C CA . GLU A 1 904 ? -12.867 0.145 73.188 1 86.69 904 GLU A CA 1
ATOM 7236 C C . GLU A 1 904 ? -14.125 -0.556 72.688 1 86.69 904 GLU A C 1
ATOM 7238 O O . GLU A 1 904 ? -14.305 -0.73 71.5 1 86.69 904 GLU A O 1
ATOM 7243 N N . HIS A 1 905 ? -14.883 -0.929 73.625 1 86.25 905 HIS A N 1
ATOM 7244 C CA . HIS A 1 905 ? -16.141 -1.574 73.25 1 86.25 905 HIS A CA 1
ATOM 7245 C C . HIS A 1 905 ? -17.047 -0.616 72.5 1 86.25 905 HIS A C 1
ATOM 7247 O O . HIS A 1 905 ? -17.641 -0.995 71.5 1 86.25 905 HIS A O 1
ATOM 7253 N N . MET A 1 906 ? -17.125 0.527 72.875 1 86.81 906 MET A N 1
ATOM 7254 C CA . MET A 1 906 ? -17.953 1.527 72.25 1 86.81 906 MET A CA 1
ATOM 7255 C C . MET A 1 906 ? -17.438 1.828 70.812 1 86.81 906 MET A C 1
ATOM 7257 O O . MET A 1 906 ? -18.219 1.887 69.875 1 86.81 906 MET A O 1
ATOM 7261 N N . LYS A 1 907 ? -16.234 1.978 70.688 1 85.31 907 LYS A N 1
ATOM 7262 C CA . LYS A 1 907 ? -15.617 2.258 69.375 1 85.31 907 LYS A CA 1
ATOM 7263 C C . LYS A 1 907 ? -15.844 1.109 68.438 1 85.31 907 LYS A C 1
ATOM 7265 O O . LYS A 1 907 ? -16.141 1.338 67.25 1 85.31 907 LYS A O 1
ATOM 7270 N N . LYS A 1 908 ? -15.664 -0.099 68.875 1 82.75 908 LYS A N 1
ATOM 7271 C CA . LYS A 1 908 ? -15.828 -1.285 68.062 1 82.75 908 LYS A CA 1
ATOM 7272 C C . LYS A 1 908 ? -17.281 -1.447 67.625 1 82.75 908 LYS A C 1
ATOM 7274 O O . LYS A 1 908 ? -17.531 -1.755 66.438 1 82.75 908 LYS A O 1
ATOM 7279 N N . LYS A 1 909 ? -18.172 -1.214 68.438 1 81.44 909 LYS A N 1
ATOM 7280 C CA . LYS A 1 909 ? -19.578 -1.399 68.125 1 81.44 909 LYS A CA 1
ATOM 7281 C C . LYS A 1 909 ? -20.062 -0.364 67.125 1 81.44 909 LYS A C 1
ATOM 7283 O O . LYS A 1 909 ? -20.906 -0.661 66.25 1 81.44 909 LYS A O 1
ATOM 7288 N N . LYS A 1 910 ? -19.547 0.734 67.188 1 82.56 910 LYS A N 1
ATOM 7289 C CA . LYS A 1 910 ? -20 1.786 66.312 1 82.56 910 LYS A CA 1
ATOM 7290 C C . LYS A 1 910 ? -19.141 1.863 65.062 1 82.56 910 LYS A C 1
ATOM 7292 O O . LYS A 1 910 ? -19.391 2.682 64.125 1 82.56 910 LYS A O 1
ATOM 7297 N N . GLY A 1 911 ? -18.297 0.994 64.812 1 77.94 911 GLY A N 1
ATOM 7298 C CA . GLY A 1 911 ? -17.562 0.727 63.594 1 77.94 911 GLY A CA 1
ATOM 7299 C C . GLY A 1 911 ? -16.766 1.919 63.094 1 77.94 911 GLY A C 1
ATOM 7300 O O . GLY A 1 911 ? -16.734 2.197 61.906 1 77.94 911 GLY A O 1
ATOM 7301 N N . GLY A 1 912 ? -16.297 2.789 63.938 1 79.56 912 GLY A N 1
ATOM 7302 C CA . GLY A 1 912 ? -15.477 3.916 63.531 1 79.56 912 GLY A CA 1
ATOM 7303 C C . GLY A 1 912 ? -16.25 5.215 63.438 1 79.56 912 GLY A C 1
ATOM 7304 O O . GLY A 1 912 ? -15.672 6.277 63.188 1 79.56 912 GLY A O 1
ATOM 7305 N N . HIS A 1 913 ? -17.531 5.258 63.625 1 87.75 913 HIS A N 1
ATOM 7306 C CA . HIS A 1 913 ? -18.359 6.457 63.562 1 87.75 913 HIS A CA 1
ATOM 7307 C C . HIS A 1 913 ? -18.281 7.273 64.812 1 87.75 913 HIS A C 1
ATOM 7309 O O . HIS A 1 913 ? -18.797 8.391 64.875 1 87.75 913 HIS A O 1
ATOM 7315 N N . VAL A 1 914 ? -17.641 6.688 65.875 1 87.94 914 VAL A N 1
ATOM 7316 C CA . VAL A 1 914 ? -17.469 7.363 67.125 1 87.94 914 VAL A CA 1
ATOM 7317 C C . VAL A 1 914 ? -16.031 7.188 67.625 1 87.94 914 VAL A C 1
ATOM 7319 O O . VAL A 1 914 ? -15.43 6.133 67.438 1 87.94 914 VAL A O 1
ATOM 7322 N N . ASN A 1 915 ? -15.492 8.234 68.062 1 88.31 915 ASN A N 1
ATOM 7323 C CA . ASN A 1 915 ? -14.203 8.203 68.75 1 88.31 915 ASN A CA 1
ATOM 7324 C C . ASN A 1 915 ? -14.266 8.883 70.062 1 88.31 915 ASN A C 1
ATOM 7326 O O . ASN A 1 915 ? -15 9.859 70.25 1 88.31 915 ASN A O 1
ATOM 7330 N N . ILE A 1 916 ? -13.656 8.234 71.125 1 87.56 916 ILE A N 1
ATOM 7331 C CA . ILE A 1 916 ? -13.688 8.734 72.5 1 87.56 916 ILE A CA 1
ATOM 7332 C C . ILE A 1 916 ? -12.258 8.93 73 1 87.56 916 ILE A C 1
ATOM 7334 O O . ILE A 1 916 ? -11.43 8.016 72.938 1 87.56 916 ILE A O 1
ATOM 7338 N N . VAL A 1 917 ? -11.992 10.102 73.438 1 85 917 VAL A N 1
ATOM 7339 C CA . VAL A 1 917 ? -10.672 10.414 74 1 85 917 VAL A CA 1
ATOM 7340 C C . VAL A 1 917 ? -10.805 10.945 75.375 1 85 917 VAL A C 1
ATOM 7342 O O . VAL A 1 917 ? -11.656 11.789 75.688 1 85 917 VAL A O 1
ATOM 7345 N N . THR A 1 918 ? -10.055 10.367 76.375 1 81.88 918 THR A N 1
ATOM 7346 C CA . THR A 1 918 ? -10.039 10.82 77.75 1 81.88 918 THR A CA 1
ATOM 7347 C C . THR A 1 918 ? -8.836 11.727 78 1 81.88 918 THR A C 1
ATOM 7349 O O . THR A 1 918 ? -7.695 11.344 77.75 1 81.88 918 THR A O 1
ATOM 7352 N N . THR A 1 919 ? -9.109 12.977 78.312 1 76.88 919 THR A N 1
ATOM 7353 C CA . THR A 1 919 ? -8.039 13.938 78.562 1 76.88 919 THR A CA 1
ATOM 7354 C C . THR A 1 919 ? -7.547 13.844 80 1 76.88 919 THR A C 1
ATOM 7356 O O . THR A 1 919 ? -8.18 13.195 80.875 1 76.88 919 THR A O 1
ATOM 7359 N N . GLU A 1 920 ? -6.301 14.445 80.375 1 72.12 920 GLU A N 1
ATOM 7360 C CA . GLU A 1 920 ? -5.652 14.406 81.688 1 72.12 920 GLU A CA 1
ATOM 7361 C C . GLU A 1 920 ? -6.512 15.094 82.75 1 72.12 920 GLU A C 1
ATOM 7363 O O . GLU A 1 920 ? -6.426 14.758 83.938 1 72.12 920 GLU A O 1
ATOM 7368 N N . ASN A 1 921 ? -7.383 16.062 82.5 1 69.44 921 ASN A N 1
ATOM 7369 C CA . ASN A 1 921 ? -8.172 16.812 83.438 1 69.44 921 ASN A CA 1
ATOM 7370 C C . ASN A 1 921 ? -9.539 16.172 83.688 1 69.44 921 ASN A C 1
ATOM 7372 O O . ASN A 1 921 ? -10.5 16.875 84 1 69.44 921 ASN A O 1
ATOM 7376 N N . ASN A 1 922 ? -9.633 14.859 83.5 1 75.31 922 ASN A N 1
ATOM 7377 C CA . ASN A 1 922 ? -10.852 14.094 83.75 1 75.31 922 ASN A CA 1
ATOM 7378 C C . ASN A 1 922 ? -11.984 14.531 82.875 1 75.31 922 ASN A C 1
ATOM 7380 O O . ASN A 1 922 ? -13.125 14.703 83.312 1 75.31 922 ASN A O 1
ATOM 7384 N N . LYS A 1 923 ? -11.617 14.82 81.688 1 83.88 923 LYS A N 1
ATOM 7385 C CA . LYS A 1 923 ? -12.625 15.133 80.625 1 83.88 923 LYS A CA 1
ATOM 7386 C C . LYS A 1 923 ? -12.648 14.078 79.562 1 83.88 923 LYS A C 1
ATOM 7388 O O . LYS A 1 923 ? -11.594 13.625 79.125 1 83.88 923 LYS A O 1
ATOM 7393 N N . VAL A 1 924 ? -13.922 13.594 79.25 1 88.25 924 VAL A N 1
ATOM 7394 C CA . VAL A 1 924 ? -14.102 12.648 78.188 1 88.25 924 VAL A CA 1
ATOM 7395 C C . VAL A 1 924 ? -14.656 13.375 76.938 1 88.25 924 VAL A C 1
ATOM 7397 O O . VAL A 1 924 ? -15.703 14.031 77 1 88.25 924 VAL A O 1
ATOM 7400 N N . VAL A 1 925 ? -13.938 13.32 75.875 1 88.69 925 VAL A N 1
ATOM 7401 C CA . VAL A 1 925 ? -14.375 13.961 74.625 1 88.69 925 VAL A CA 1
ATOM 7402 C C . VAL A 1 925 ? -14.867 12.906 73.625 1 88.69 925 VAL A C 1
ATOM 7404 O O . VAL A 1 925 ? -14.156 11.938 73.375 1 88.69 925 VAL A O 1
ATOM 7407 N N . ILE A 1 926 ? -16.094 13.148 73.125 1 89.25 926 ILE A N 1
ATOM 7408 C CA . ILE A 1 926 ? -16.719 12.219 72.188 1 89.25 926 ILE A CA 1
ATOM 7409 C C . ILE A 1 926 ? -16.844 12.867 70.812 1 89.25 926 ILE A C 1
ATOM 7411 O O . ILE A 1 926 ? -17.359 13.984 70.688 1 89.25 926 ILE A O 1
ATOM 7415 N N . PHE A 1 927 ? -16.281 12.234 69.812 1 90.56 927 PHE A N 1
ATOM 7416 C CA . PHE A 1 927 ? -16.5 12.609 68.438 1 90.56 927 PHE A CA 1
ATOM 7417 C C . PHE A 1 927 ? -17.438 11.641 67.75 1 90.56 927 PHE A C 1
ATOM 7419 O O . PHE A 1 927 ? -17.297 10.422 67.875 1 90.56 927 PHE A O 1
ATOM 7426 N N . ALA A 1 928 ? -18.391 12.148 67.062 1 87.75 928 ALA A N 1
ATOM 7427 C CA . ALA A 1 928 ? -19.344 11.227 66.438 1 87.75 928 ALA A CA 1
ATOM 7428 C C . ALA A 1 928 ? -19.938 11.812 65.188 1 87.75 928 ALA A C 1
ATOM 7430 O O . ALA A 1 928 ? -20 13.039 65 1 87.75 928 ALA A O 1
ATOM 7431 N N . ILE A 1 929 ? -20.25 10.906 64.312 1 85.25 929 ILE A N 1
ATOM 7432 C CA . ILE A 1 929 ? -21.031 11.211 63.094 1 85.25 929 ILE A CA 1
ATOM 7433 C C . ILE A 1 929 ? -22.062 10.109 62.875 1 85.25 929 ILE A C 1
ATOM 7435 O O . ILE A 1 929 ? -21.734 8.922 62.938 1 85.25 929 ILE A O 1
ATOM 7439 N N . PRO A 1 930 ? -23.328 10.281 62.688 1 79.94 930 PRO A N 1
ATOM 7440 C CA . PRO A 1 930 ? -24.062 11.539 62.75 1 79.94 930 PRO A CA 1
ATOM 7441 C C . PRO A 1 930 ? -24.266 12.008 64.188 1 79.94 930 PRO A C 1
ATOM 7443 O O . PRO A 1 930 ? -23.844 11.336 65.125 1 79.94 930 PRO A O 1
ATOM 7446 N N . LYS A 1 931 ? -24.891 13.156 64.438 1 79.31 931 LYS A N 1
ATOM 7447 C CA . LYS A 1 931 ? -25.109 13.82 65.688 1 79.31 931 LYS A CA 1
ATOM 7448 C C . LYS A 1 931 ? -25.812 12.891 66.688 1 79.31 931 LYS A C 1
ATOM 7450 O O . LYS A 1 931 ? -25.5 12.883 67.875 1 79.31 931 LYS A O 1
ATOM 7455 N N . ASN A 1 932 ? -26.656 12.016 66.25 1 75 932 ASN A N 1
ATOM 7456 C CA . ASN A 1 932 ? -27.469 11.148 67.062 1 75 932 ASN A CA 1
ATOM 7457 C C . ASN A 1 932 ? -26.609 10.117 67.812 1 75 932 ASN A C 1
ATOM 7459 O O . ASN A 1 932 ? -26.938 9.703 68.938 1 75 932 ASN A O 1
ATOM 7463 N N . ASN A 1 933 ? -25.547 9.766 67.188 1 79.5 933 ASN A N 1
ATOM 7464 C CA . ASN A 1 933 ? -24.641 8.82 67.812 1 79.5 933 ASN A CA 1
ATOM 7465 C C . ASN A 1 933 ? -23.953 9.414 69 1 79.5 933 ASN A C 1
ATOM 7467 O O . ASN A 1 933 ? -23.734 8.719 70 1 79.5 933 ASN A O 1
ATOM 7471 N N . ALA A 1 934 ? -23.766 10.656 69 1 83.25 934 ALA A N 1
ATOM 7472 C CA . ALA A 1 934 ? -23.062 11.328 70.062 1 83.25 934 ALA A CA 1
ATOM 7473 C C . ALA A 1 934 ? -23.938 11.383 71.312 1 83.25 934 ALA A C 1
ATOM 7475 O O . ALA A 1 934 ? -23.438 11.156 72.438 1 83.25 934 ALA A O 1
ATOM 7476 N N . LYS A 1 935 ? -25.172 11.602 71.188 1 78.94 935 LYS A N 1
ATOM 7477 C CA . LYS A 1 935 ? -26.062 11.727 72.312 1 78.94 935 LYS A CA 1
ATOM 7478 C C . LYS A 1 935 ? -26.172 10.398 73.125 1 78.94 935 LYS A C 1
ATOM 7480 O O . LYS A 1 935 ? -26.141 10.383 74.312 1 78.94 935 LYS A O 1
ATOM 7485 N N . ALA A 1 936 ? -26.266 9.383 72.375 1 78.06 936 ALA A N 1
ATOM 7486 C CA . ALA A 1 936 ? -26.406 8.062 73 1 78.06 936 ALA A CA 1
ATOM 7487 C C . ALA A 1 936 ? -25.141 7.691 73.75 1 78.06 936 ALA A C 1
ATOM 7489 O O . ALA A 1 936 ? -25.219 7.203 74.875 1 78.06 936 ALA A O 1
ATOM 7490 N N . ILE A 1 937 ? -24.031 7.973 73.188 1 86.25 937 ILE A N 1
ATOM 7491 C CA . ILE A 1 937 ? -22.766 7.617 73.812 1 86.25 937 ILE A CA 1
ATOM 7492 C C . ILE A 1 937 ? -22.516 8.523 75 1 86.25 937 ILE A C 1
ATOM 7494 O O . ILE A 1 937 ? -21.984 8.078 76 1 86.25 937 ILE A O 1
ATOM 7498 N N . GLU A 1 938 ? -22.875 9.695 74.875 1 86.56 938 GLU A N 1
ATOM 7499 C CA . GLU A 1 938 ? -22.75 10.641 76 1 86.56 938 GLU A CA 1
ATOM 7500 C C . GLU A 1 938 ? -23.5 10.141 77.188 1 86.56 938 GLU A C 1
ATOM 7502 O O . GLU A 1 938 ? -22.938 10.125 78.312 1 86.56 938 GLU A O 1
ATOM 7507 N N . GLU A 1 939 ? -24.688 9.773 77.062 1 81.69 939 GLU A N 1
ATOM 7508 C CA . GLU A 1 939 ? -25.5 9.281 78.125 1 81.69 939 GLU A CA 1
ATOM 7509 C C . GLU A 1 939 ? -24.891 8.016 78.75 1 81.69 939 GLU A C 1
ATOM 7511 O O . GLU A 1 939 ? -24.875 7.855 80 1 81.69 939 GLU A O 1
ATOM 7516 N N . HIS A 1 940 ? -24.422 7.246 77.938 1 86.38 940 HIS A N 1
ATOM 7517 C CA . HIS A 1 940 ? -23.797 6.02 78.375 1 86.38 940 HIS A CA 1
ATOM 7518 C C . HIS A 1 940 ? -22.547 6.316 79.25 1 86.38 940 HIS A C 1
ATOM 7520 O O . HIS A 1 940 ? -22.359 5.719 80.312 1 86.38 940 HIS A O 1
ATOM 7526 N N . VAL A 1 941 ? -21.781 7.223 78.75 1 87.31 941 VAL A N 1
ATOM 7527 C CA . VAL A 1 941 ? -20.562 7.598 79.5 1 87.31 941 VAL A CA 1
ATOM 7528 C C . VAL A 1 941 ? -20.906 8.234 80.812 1 87.31 941 VAL A C 1
ATOM 7530 O O . VAL A 1 941 ? -20.281 7.922 81.812 1 87.31 941 VAL A O 1
ATOM 7533 N N . LYS A 1 942 ? -21.859 9.023 80.875 1 84.69 942 LYS A N 1
ATOM 7534 C CA . LYS A 1 942 ? -22.281 9.664 82.125 1 84.69 942 LYS A CA 1
ATOM 7535 C C . LYS A 1 942 ? -22.734 8.625 83.125 1 84.69 942 LYS A C 1
ATOM 7537 O O . LYS A 1 942 ? -22.328 8.695 84.312 1 84.69 942 LYS A O 1
ATOM 7542 N N . ILE A 1 943 ? -23.453 7.648 82.75 1 83.5 943 ILE A N 1
ATOM 7543 C CA . ILE A 1 943 ? -23.969 6.625 83.625 1 83.5 943 ILE A CA 1
ATOM 7544 C C . ILE A 1 943 ? -22.828 5.75 84.125 1 83.5 943 ILE A C 1
ATOM 7546 O O . ILE A 1 943 ? -22.75 5.441 85.312 1 83.5 943 ILE A O 1
ATOM 7550 N N . PHE A 1 944 ? -21.953 5.438 83.25 1 87.06 944 PHE A N 1
ATOM 7551 C CA . PHE A 1 944 ? -20.844 4.566 83.625 1 87.06 944 PHE A CA 1
ATOM 7552 C C . PHE A 1 944 ? -19.953 5.223 84.688 1 87.06 944 PHE A C 1
ATOM 7554 O O . PHE A 1 944 ? -19.5 4.566 85.625 1 87.06 944 PHE A O 1
ATOM 7561 N N . HIS A 1 945 ? -19.719 6.504 84.562 1 85.62 945 HIS A N 1
ATOM 7562 C CA . HIS A 1 945 ? -18.828 7.215 85.5 1 85.62 945 HIS A CA 1
ATOM 7563 C C . HIS A 1 945 ? -19.562 7.574 86.75 1 85.62 945 HIS A C 1
ATOM 7565 O O . HIS A 1 945 ? -18.953 7.645 87.812 1 85.62 945 HIS A O 1
ATOM 7571 N N . LYS A 1 946 ? -20.766 7.773 86.688 1 82.75 946 LYS A N 1
ATOM 7572 C CA . LYS A 1 946 ? -21.562 8.156 87.875 1 82.75 946 LYS A CA 1
ATOM 7573 C C . LYS A 1 946 ? -21.672 6.996 88.812 1 82.75 946 LYS A C 1
ATOM 7575 O O . LYS A 1 946 ? -21.781 7.215 90.062 1 82.75 946 LYS A O 1
ATOM 7580 N N . TYR A 1 947 ? -21.672 5.695 88.375 1 83.38 947 TYR A N 1
ATOM 7581 C CA . TYR A 1 947 ? -21.812 4.535 89.25 1 83.38 947 TYR A CA 1
ATOM 7582 C C . TYR A 1 947 ? -20.609 3.602 89.062 1 83.38 947 TYR A C 1
ATOM 7584 O O . TYR A 1 947 ? -20.719 2.518 88.5 1 83.38 947 TYR A O 1
ATOM 7592 N N . PRO A 1 948 ? -19.531 3.936 89.688 1 76.69 948 PRO A N 1
ATOM 7593 C CA . PRO A 1 948 ? -18.297 3.154 89.562 1 76.69 948 PRO A CA 1
ATOM 7594 C C . PRO A 1 948 ? -18.375 1.791 90.25 1 76.69 948 PRO A C 1
ATOM 7596 O O . PRO A 1 948 ? -17.625 0.875 89.875 1 76.69 948 PRO A O 1
ATOM 7599 N N . ASP A 1 949 ? -19.141 1.549 91.375 1 78.06 949 ASP A N 1
ATOM 7600 C CA . ASP A 1 949 ? -19.219 0.32 92.125 1 78.06 949 ASP A CA 1
ATOM 7601 C C . ASP A 1 949 ? -20.016 -0.749 91.375 1 78.06 949 ASP A C 1
ATOM 7603 O O . ASP A 1 949 ? -20.328 -1.807 91.938 1 78.06 949 ASP A O 1
ATOM 7607 N N . LYS A 1 950 ? -20.453 -0.657 90.062 1 78.06 950 LYS A N 1
ATOM 7608 C CA . LYS A 1 950 ? -21.078 -1.629 89.188 1 78.06 950 LYS A CA 1
ATOM 7609 C C . LYS A 1 950 ? -22.484 -1.974 89.625 1 78.06 950 LYS A C 1
ATOM 7611 O O . LYS A 1 950 ? -23.078 -2.963 89.188 1 78.06 950 LYS A O 1
ATOM 7616 N N . LYS A 1 951 ? -23.016 -1.316 90.625 1 80.94 951 LYS A N 1
ATOM 7617 C CA . LYS A 1 951 ? -24.375 -1.603 91.062 1 80.94 951 LYS A CA 1
ATOM 7618 C C . LYS A 1 951 ? -25.422 -1.234 90.062 1 80.94 951 LYS A C 1
ATOM 7620 O O . LYS A 1 951 ? -26.5 -1.837 90 1 80.94 951 LYS A O 1
ATOM 7625 N N . VAL A 1 952 ? -25.047 -0.178 89.25 1 83.88 952 VAL A N 1
ATOM 7626 C CA . VAL A 1 952 ? -25.922 0.271 88.188 1 83.88 952 VAL A CA 1
ATOM 7627 C C . VAL A 1 952 ? -25.125 0.312 86.875 1 83.88 952 VAL A C 1
ATOM 7629 O O . VAL A 1 952 ? -24.016 0.855 86.812 1 83.88 952 VAL A O 1
ATOM 7632 N N . ARG A 1 953 ? -25.672 -0.389 85.812 1 86.81 953 ARG A N 1
ATOM 7633 C CA . ARG A 1 953 ? -25 -0.372 84.562 1 86.81 953 ARG A CA 1
ATOM 7634 C C . ARG A 1 953 ? -26.016 -0.166 83.438 1 86.81 953 ARG A C 1
ATOM 7636 O O . ARG A 1 953 ? -27.047 -0.828 83.375 1 86.81 953 ARG A O 1
ATOM 7643 N N . GLY A 1 954 ? -25.688 0.797 82.625 1 85.38 954 GLY A N 1
ATOM 7644 C CA . GLY A 1 954 ? -26.484 0.975 81.438 1 85.38 954 GLY A CA 1
ATOM 7645 C C . GLY A 1 954 ? -26.25 -0.091 80.375 1 85.38 954 GLY A C 1
ATOM 7646 O O . GLY A 1 954 ? -25.109 -0.515 80.125 1 85.38 954 GLY A O 1
ATOM 7647 N N . THR A 1 955 ? -27.375 -0.524 79.688 1 86.31 955 THR A N 1
ATOM 7648 C CA . THR A 1 955 ? -27.219 -1.621 78.75 1 86.31 955 THR A CA 1
ATOM 7649 C C . THR A 1 955 ? -27.5 -1.141 77.312 1 86.31 955 THR A C 1
ATOM 7651 O O . THR A 1 955 ? -26.719 -1.413 76.375 1 86.31 955 THR A O 1
ATOM 7654 N N . THR A 1 956 ? -28.609 -0.548 77.125 1 90.12 956 THR A N 1
ATOM 7655 C CA . THR A 1 956 ? -28.953 -0.09 75.812 1 90.12 956 THR A CA 1
ATOM 7656 C C . THR A 1 956 ? -29.453 1.354 75.875 1 90.12 956 THR A C 1
ATOM 7658 O O . THR A 1 956 ? -30 1.804 76.875 1 90.12 956 THR A O 1
ATOM 7661 N N . HIS A 1 957 ? -29.219 2.031 74.812 1 88.5 957 HIS A N 1
ATOM 7662 C CA . HIS A 1 957 ? -29.656 3.414 74.688 1 88.5 957 HIS A CA 1
ATOM 7663 C C . HIS A 1 957 ? -30.438 3.605 73.375 1 88.5 957 HIS A C 1
ATOM 7665 O O . HIS A 1 957 ? -29.953 3.25 72.312 1 88.5 957 HIS A O 1
ATOM 7671 N N . PHE A 1 958 ? -31.625 4.078 73.438 1 86.88 958 PHE A N 1
ATOM 7672 C CA . PHE A 1 958 ? -32.5 4.344 72.25 1 86.88 958 PHE A CA 1
ATOM 7673 C C . PHE A 1 958 ? -32.75 5.836 72.125 1 86.88 958 PHE A C 1
ATOM 7675 O O . PHE A 1 958 ? -32.844 6.555 73.125 1 86.88 958 PHE A O 1
ATOM 7682 N N . SER A 1 959 ? -32.781 6.297 70.938 1 80.88 959 SER A N 1
ATOM 7683 C CA . SER A 1 959 ? -33.156 7.684 70.688 1 80.88 959 SER A CA 1
ATOM 7684 C C . SER A 1 959 ? -34.562 7.793 70.062 1 80.88 959 SER A C 1
ATOM 7686 O O . SER A 1 959 ? -34.938 6.969 69.25 1 80.88 959 SER A O 1
ATOM 7688 N N . THR A 1 960 ? -35.312 8.734 70.625 1 79.75 960 THR A N 1
ATOM 7689 C CA . THR A 1 960 ? -36.656 8.961 70.125 1 79.75 960 THR A CA 1
ATOM 7690 C C . THR A 1 960 ? -36.656 10.062 69.062 1 79.75 960 THR A C 1
ATOM 7692 O O . THR A 1 960 ? -35.719 10.852 69 1 79.75 960 THR A O 1
ATOM 7695 N N . LYS A 1 961 ? -37.594 10.133 68.25 1 76.38 961 LYS A N 1
ATOM 7696 C CA . LYS A 1 961 ? -37.781 11.164 67.25 1 76.38 961 LYS A CA 1
ATOM 7697 C C . LYS A 1 961 ? -37.969 12.539 67.875 1 76.38 961 LYS A C 1
ATOM 7699 O O . LYS A 1 961 ? -37.594 13.562 67.312 1 76.38 961 LYS A O 1
ATOM 7704 N N . THR A 1 962 ? -38.5 12.5 69.125 1 78.06 962 THR A N 1
ATOM 7705 C CA . THR A 1 962 ? -38.812 13.75 69.812 1 78.06 962 THR A CA 1
ATOM 7706 C C . THR A 1 962 ? -37.625 14.273 70.562 1 78.06 962 THR A C 1
ATOM 7708 O O . THR A 1 962 ? -37.688 15.344 71.188 1 78.06 962 THR A O 1
ATOM 7711 N N . GLY A 1 963 ? -36.5 13.5 70.688 1 75.12 963 GLY A N 1
ATOM 7712 C CA . GLY A 1 963 ? -35.281 14.023 71.25 1 75.12 963 GLY A CA 1
ATOM 7713 C C . GLY A 1 963 ? -34.938 13.414 72.562 1 75.12 963 GLY A C 1
ATOM 7714 O O . GLY A 1 963 ? -33.906 13.758 73.188 1 75.12 963 GLY A O 1
ATOM 7715 N N . GLN A 1 964 ? -35.75 12.547 73.188 1 82.19 964 GLN A N 1
ATOM 7716 C CA . GLN A 1 964 ? -35.469 11.938 74.5 1 82.19 964 GLN A CA 1
ATOM 7717 C C . GLN A 1 964 ? -34.562 10.711 74.375 1 82.19 964 GLN A C 1
ATOM 7719 O O . GLN A 1 964 ? -34.469 10.141 73.25 1 82.19 964 GLN A O 1
ATOM 7724 N N . THR A 1 965 ? -33.938 10.375 75.438 1 86.06 965 THR A N 1
ATOM 7725 C CA . THR A 1 965 ? -33.156 9.148 75.5 1 86.06 965 THR A CA 1
ATOM 7726 C C . THR A 1 965 ? -33.812 8.133 76.438 1 86.06 965 THR A C 1
ATOM 7728 O O . THR A 1 965 ? -34.219 8.469 77.562 1 86.06 965 THR A O 1
ATOM 7731 N N . ILE A 1 966 ? -34 6.977 75.938 1 89.25 966 ILE A N 1
ATOM 7732 C CA . ILE A 1 966 ? -34.469 5.867 76.75 1 89.25 966 ILE A CA 1
ATOM 7733 C C . ILE A 1 966 ? -33.312 4.895 77 1 89.25 966 ILE A C 1
ATOM 7735 O O . ILE A 1 966 ? -32.719 4.363 76.062 1 89.25 966 ILE A O 1
ATOM 7739 N N . THR A 1 967 ? -32.969 4.734 78.188 1 91.62 967 THR A N 1
ATOM 7740 C CA . THR A 1 967 ? -31.859 3.871 78.562 1 91.62 967 THR A CA 1
ATOM 7741 C C . THR A 1 967 ? -32.344 2.705 79.438 1 91.62 967 THR A C 1
ATOM 7743 O O . THR A 1 967 ? -33.188 2.889 80.312 1 91.62 967 THR A O 1
ATOM 7746 N N . THR A 1 968 ? -31.953 1.535 79.125 1 93.06 968 THR A N 1
ATOM 7747 C CA . THR A 1 968 ? -32.219 0.393 80 1 93.06 968 THR A CA 1
ATOM 7748 C C . THR A 1 968 ? -31.062 0.172 80.938 1 93.06 968 THR A C 1
ATOM 7750 O O . THR A 1 968 ? -29.906 0.331 80.562 1 93.06 968 THR A O 1
ATOM 7753 N N . ILE A 1 969 ? -31.406 -0.157 82.188 1 91.81 969 ILE A N 1
ATOM 7754 C CA . ILE A 1 969 ? -30.406 -0.234 83.25 1 91.81 969 ILE A CA 1
ATOM 7755 C C . ILE A 1 969 ? -30.578 -1.546 84 1 91.81 969 ILE A C 1
ATOM 7757 O O . ILE A 1 969 ? -31.688 -1.945 84.312 1 91.81 969 ILE A O 1
ATOM 7761 N N . VAL A 1 970 ? -29.547 -2.211 84.25 1 91.75 970 VAL A N 1
ATOM 7762 C CA . VAL A 1 970 ? -29.516 -3.328 85.188 1 91.75 970 VAL A CA 1
ATOM 7763 C C . VAL A 1 970 ? -28.984 -2.854 86.562 1 91.75 970 VAL A C 1
ATOM 7765 O O . VAL A 1 970 ? -27.859 -2.365 86.625 1 91.75 970 VAL A O 1
ATOM 7768 N N . GLY A 1 971 ? -29.844 -2.959 87.5 1 89.5 971 GLY A N 1
ATOM 7769 C CA . GLY A 1 971 ? -29.469 -2.533 88.875 1 89.5 971 GLY A CA 1
ATOM 7770 C C . GLY A 1 971 ? -30.656 -2.238 89.75 1 89.5 971 GLY A C 1
ATOM 7771 O O . GLY A 1 971 ? -31.812 -2.391 89.312 1 89.5 971 GLY A O 1
ATOM 7772 N N . ASP A 1 972 ? -30.281 -1.825 90.938 1 87.38 972 ASP A N 1
ATOM 7773 C CA . ASP A 1 972 ? -31.297 -1.45 91.938 1 87.38 972 ASP A CA 1
ATOM 7774 C C . ASP A 1 972 ? -31.828 -0.045 91.625 1 87.38 972 ASP A C 1
ATOM 7776 O O . ASP A 1 972 ? -31.078 0.925 91.625 1 87.38 972 ASP A O 1
ATOM 7780 N N . ILE A 1 973 ? -33.062 0.061 91.312 1 90.06 973 ILE A N 1
ATOM 7781 C CA . ILE A 1 973 ? -33.719 1.31 90.938 1 90.06 973 ILE A CA 1
ATOM 7782 C C . ILE A 1 973 ? -33.531 2.357 92 1 90.06 973 ILE A C 1
ATOM 7784 O O . ILE A 1 973 ? -33.531 3.559 91.75 1 90.06 973 ILE A O 1
ATOM 7788 N N . THR A 1 974 ? -33.344 1.929 93.312 1 89.62 974 THR A N 1
ATOM 7789 C CA . THR A 1 974 ? -33.219 2.855 94.438 1 89.62 974 THR A CA 1
ATOM 7790 C C . THR A 1 974 ? -31.844 3.502 94.438 1 89.62 974 THR A C 1
ATOM 7792 O O . THR A 1 974 ? -31.625 4.48 95.125 1 89.62 974 THR A O 1
ATOM 7795 N N . ASP A 1 975 ? -31.016 2.959 93.688 1 87.94 975 ASP A N 1
ATOM 7796 C CA . ASP A 1 975 ? -29.656 3.496 93.625 1 87.94 975 ASP A CA 1
ATOM 7797 C C . ASP A 1 975 ? -29.5 4.496 92.5 1 87.94 975 ASP A C 1
ATOM 7799 O O . ASP A 1 975 ? -28.469 5.168 92.375 1 87.94 975 ASP A O 1
ATOM 7803 N N . LEU A 1 976 ? -30.438 4.547 91.688 1 87.19 976 LEU A N 1
ATOM 7804 C CA . LEU A 1 976 ? -30.375 5.398 90.5 1 87.19 976 LEU A CA 1
ATOM 7805 C C . LEU A 1 976 ? -30.578 6.863 90.875 1 87.19 976 LEU A C 1
ATOM 7807 O O . LEU A 1 976 ? -31.484 7.191 91.625 1 87.19 976 LEU A O 1
ATOM 7811 N N . ASP A 1 977 ? -29.734 7.746 90.5 1 82.88 977 ASP A N 1
ATOM 7812 C CA . ASP A 1 977 ? -29.875 9.188 90.688 1 82.88 977 ASP A CA 1
ATOM 7813 C C . ASP A 1 977 ? -30.781 9.805 89.625 1 82.88 977 ASP A C 1
ATOM 7815 O O . ASP A 1 977 ? -30.328 10.234 88.562 1 82.88 977 ASP A O 1
ATOM 7819 N N . ASN A 1 978 ? -32.062 9.719 89.812 1 87.88 978 ASN A N 1
ATOM 7820 C CA . ASN A 1 978 ? -33.062 10.242 88.875 1 87.88 978 ASN A CA 1
ATOM 7821 C C . ASN A 1 978 ? -34.156 10.992 89.625 1 87.88 978 ASN A C 1
ATOM 7823 O O . ASN A 1 978 ? -34.312 10.805 90.875 1 87.88 978 ASN A O 1
ATOM 7827 N N . ASP A 1 979 ? -34.875 11.75 88.938 1 91.62 979 ASP A N 1
ATOM 7828 C CA . ASP A 1 979 ? -35.844 12.609 89.625 1 91.62 979 ASP A CA 1
ATOM 7829 C C . ASP A 1 979 ? -37.031 11.797 90.188 1 91.62 979 ASP A C 1
ATOM 7831 O O . ASP A 1 979 ? -37.406 11.953 91.312 1 91.62 979 ASP A O 1
ATOM 7835 N N . VAL A 1 980 ? -37.531 10.898 89.375 1 93.81 980 VAL A N 1
ATOM 7836 C CA . VAL A 1 980 ? -38.75 10.195 89.75 1 93.81 980 VAL A CA 1
ATOM 7837 C C . VAL A 1 980 ? -38.531 8.688 89.688 1 93.81 980 VAL A C 1
ATOM 7839 O O . VAL A 1 980 ? -38 8.188 88.688 1 93.81 980 VAL A O 1
ATOM 7842 N N . ILE A 1 981 ? -38.938 8 90.625 1 93.38 981 ILE A N 1
ATOM 7843 C CA . ILE A 1 981 ? -38.938 6.547 90.625 1 93.38 981 ILE A CA 1
ATOM 7844 C C . ILE A 1 981 ? -40.375 6.027 90.75 1 93.38 981 ILE A C 1
ATOM 7846 O O . ILE A 1 981 ? -41.156 6.492 91.562 1 93.38 981 ILE A O 1
ATOM 7850 N N . VAL A 1 982 ? -40.688 5.105 89.938 1 92.75 982 VAL A N 1
ATOM 7851 C CA . VAL A 1 982 ? -42 4.508 89.938 1 92.75 982 VAL A CA 1
ATOM 7852 C C . VAL A 1 982 ? -41.969 3.189 90.75 1 92.75 982 VAL A C 1
ATOM 7854 O O . VAL A 1 982 ? -41.031 2.396 90.562 1 92.75 982 VAL A O 1
ATOM 7857 N N . CYS A 1 983 ? -42.938 2.951 91.5 1 90.31 983 CYS A N 1
ATOM 7858 C CA . CYS A 1 983 ? -43 1.743 92.312 1 90.31 983 CYS A CA 1
ATOM 7859 C C . CYS A 1 983 ? -44.406 1.198 92.375 1 90.31 983 CYS A C 1
ATOM 7861 O O . CYS A 1 983 ? -45.375 1.963 92.5 1 90.31 983 CYS A O 1
ATOM 7863 N N . SER A 1 984 ? -44.469 -0.049 92.188 1 84.5 984 SER A N 1
ATOM 7864 C CA . SER A 1 984 ? -45.75 -0.708 92.438 1 84.5 984 SER A CA 1
ATOM 7865 C C . SER A 1 984 ? -45.938 -1.011 93.938 1 84.5 984 SER A C 1
ATOM 7867 O O . SER A 1 984 ? -45.094 -1.688 94.562 1 84.5 984 SER A O 1
ATOM 7869 N N . SER A 1 985 ? -46.844 -0.533 94.438 1 82.31 985 SER A N 1
ATOM 7870 C CA . SER A 1 985 ? -47.156 -0.707 95.812 1 82.31 985 SER A CA 1
ATOM 7871 C C . SER A 1 985 ? -48.531 -1.324 96 1 82.31 985 SER A C 1
ATOM 7873 O O . SER A 1 985 ? -49.312 -1.421 95.062 1 82.31 985 SER A O 1
ATOM 7875 N N . SER A 1 986 ? -48.719 -1.759 97.375 1 81 986 SER A N 1
ATOM 7876 C CA . SER A 1 986 ? -50.094 -2.205 97.688 1 81 986 SER A CA 1
ATOM 7877 C C . SER A 1 986 ? -51.062 -1.043 97.625 1 81 986 SER A C 1
ATOM 7879 O O . SER A 1 986 ? -50.688 0.117 97.75 1 81 986 SER A O 1
ATOM 7881 N N . ARG A 1 987 ? -52.25 -1.336 97.562 1 84.06 987 ARG A N 1
ATOM 7882 C CA . ARG A 1 987 ? -53.281 -0.283 97.562 1 84.06 987 ARG A CA 1
ATOM 7883 C C . ARG A 1 987 ? -53.344 0.389 98.938 1 84.06 987 ARG A C 1
ATOM 7885 O O . ARG A 1 987 ? -53.875 1.506 99.062 1 84.06 987 ARG A O 1
ATOM 7892 N N . SER A 1 988 ? -52.844 -0.401 99.875 1 84.81 988 SER A N 1
ATOM 7893 C CA . SER A 1 988 ? -52.812 0.164 101.188 1 84.81 988 SER A CA 1
ATOM 7894 C C . SER A 1 988 ? -51.5 0.921 101.438 1 84.81 988 SER A C 1
ATOM 7896 O O . SER A 1 988 ? -51.25 1.398 102.562 1 84.81 988 SER A O 1
ATOM 7898 N N . LEU A 1 989 ? -50.656 1.01 100.438 1 89.69 989 LEU A N 1
ATOM 7899 C CA . LEU A 1 989 ? -49.375 1.728 100.438 1 89.69 989 LEU A CA 1
ATOM 7900 C C . LEU A 1 989 ? -48.5 1.281 101.562 1 89.69 989 LEU A C 1
ATOM 7902 O O . LEU A 1 989 ? -47.781 2.102 102.188 1 89.69 989 LEU A O 1
ATOM 7906 N N . GLU A 1 990 ? -48.719 0.06 101.938 1 84 990 GLU A N 1
ATOM 7907 C CA . GLU A 1 990 ? -47.75 -0.538 102.875 1 84 990 GLU A CA 1
ATOM 7908 C C . GLU A 1 990 ? -46.5 -0.994 102.125 1 84 990 GLU A C 1
ATOM 7910 O O . GLU A 1 990 ? -46.562 -1.914 101.312 1 84 990 GLU A O 1
ATOM 7915 N N . LEU A 1 991 ? -45.469 -0.392 102.312 1 85.94 991 LEU A N 1
ATOM 7916 C CA . LEU A 1 991 ? -44.219 -0.632 101.562 1 85.94 991 LEU A CA 1
ATOM 7917 C C . LEU A 1 991 ? -43.375 -1.708 102.25 1 85.94 991 LEU A C 1
ATOM 7919 O O . LEU A 1 991 ? -42.219 -1.469 102.562 1 85.94 991 LEU A O 1
ATOM 7923 N N . SER A 1 992 ? -43.938 -2.844 102.438 1 79.62 992 SER A N 1
ATOM 7924 C CA . SER A 1 992 ? -43.281 -3.867 103.25 1 79.62 992 SER A CA 1
ATOM 7925 C C . SER A 1 992 ? -42.562 -4.883 102.375 1 79.62 992 SER A C 1
ATOM 7927 O O . SER A 1 992 ? -41.719 -5.641 102.875 1 79.62 992 SER A O 1
ATOM 7929 N N . CYS A 1 993 ? -42.812 -4.879 101.062 1 76.56 993 CYS A N 1
ATOM 7930 C CA . CYS A 1 993 ? -42.188 -5.887 100.25 1 76.56 993 CYS A CA 1
ATOM 7931 C C . CYS A 1 993 ? -41.688 -5.281 98.938 1 76.56 993 CYS A C 1
ATOM 7933 O O . CYS A 1 993 ? -42.062 -4.164 98.562 1 76.56 993 CYS A O 1
ATOM 7935 N N . GLY A 1 994 ? -40.625 -6.047 98.312 1 79.5 994 GLY A N 1
ATOM 7936 C CA . GLY A 1 994 ? -40.156 -5.703 96.938 1 79.5 994 GLY A CA 1
ATOM 7937 C C . GLY A 1 994 ? -39.438 -4.367 96.938 1 79.5 994 GLY A C 1
ATOM 7938 O O . GLY A 1 994 ? -38.719 -4.016 97.812 1 79.5 994 GLY A O 1
ATOM 7939 N N . VAL A 1 995 ? -39.719 -3.547 95.875 1 85 995 VAL A N 1
ATOM 7940 C CA . VAL A 1 995 ? -39.062 -2.256 95.688 1 85 995 VAL A CA 1
ATOM 7941 C C . VAL A 1 995 ? -39.562 -1.268 96.75 1 85 995 VAL A C 1
ATOM 7943 O O . VAL A 1 995 ? -38.812 -0.4 97.188 1 85 995 VAL A O 1
ATOM 7946 N N . GLY A 1 996 ? -40.844 -1.401 97.188 1 85.12 996 GLY A N 1
ATOM 7947 C CA . GLY A 1 996 ? -41.344 -0.57 98.25 1 85.12 996 GLY A CA 1
ATOM 7948 C C . GLY A 1 996 ? -40.562 -0.691 99.562 1 85.12 996 GLY A C 1
ATOM 7949 O O . GLY A 1 996 ? -40.25 0.314 100.188 1 85.12 996 GLY A O 1
ATOM 7950 N N . HIS A 1 997 ? -40.375 -1.951 99.812 1 86.56 997 HIS A N 1
ATOM 7951 C CA . HIS A 1 997 ? -39.562 -2.201 101 1 86.56 997 HIS A CA 1
ATOM 7952 C C . HIS A 1 997 ? -38.188 -1.544 100.812 1 86.56 997 HIS A C 1
ATOM 7954 O O . HIS A 1 997 ? -37.688 -0.917 101.812 1 86.56 997 HIS A O 1
ATOM 7960 N N . ASP A 1 998 ? -37.562 -1.64 99.812 1 87.75 998 ASP A N 1
ATOM 7961 C CA . ASP A 1 998 ? -36.25 -1.096 99.562 1 87.75 998 ASP A CA 1
ATOM 7962 C C . ASP A 1 998 ? -36.25 0.43 99.625 1 87.75 998 ASP A C 1
ATOM 7964 O O . ASP A 1 998 ? -35.281 1.045 100.062 1 87.75 998 ASP A O 1
ATOM 7968 N N . LEU A 1 999 ? -37.312 1.077 99.188 1 90.31 999 LEU A N 1
ATOM 7969 C CA . LEU A 1 999 ? -37.469 2.525 99.25 1 90.31 999 LEU A CA 1
ATOM 7970 C C . LEU A 1 999 ? -37.438 3.055 100.688 1 90.31 999 LEU A C 1
ATOM 7972 O O . LEU A 1 999 ? -36.812 4.074 100.938 1 90.31 999 LEU A O 1
ATOM 7976 N N . VAL A 1 1000 ? -38.031 2.266 101.562 1 89.06 1000 VAL A N 1
ATOM 7977 C CA . VAL A 1 1000 ? -38.125 2.695 102.938 1 89.06 1000 VAL A CA 1
ATOM 7978 C C . VAL A 1 1000 ? -36.75 2.471 103.625 1 89.06 1000 VAL A C 1
ATOM 7980 O O . VAL A 1 1000 ? -36.312 3.314 104.375 1 89.06 1000 VAL A O 1
ATOM 7983 N N . ILE A 1 1001 ? -36.219 1.422 103.25 1 87.75 1001 ILE A N 1
ATOM 7984 C CA . ILE A 1 1001 ? -34.938 1.082 103.812 1 87.75 1001 ILE A CA 1
ATOM 7985 C C . ILE A 1 1001 ? -33.875 2.104 103.438 1 87.75 1001 ILE A C 1
ATOM 7987 O O . ILE A 1 1001 ? -33.125 2.602 104.25 1 87.75 1001 ILE A O 1
ATOM 7991 N N . LYS A 1 1002 ? -33.906 2.508 102.312 1 88.62 1002 LYS A N 1
ATOM 7992 C CA . LYS A 1 1002 ? -32.844 3.395 101.812 1 88.62 1002 LYS A CA 1
ATOM 7993 C C . LYS A 1 1002 ? -33.312 4.852 101.875 1 88.62 1002 LYS A C 1
ATOM 7995 O O . LYS A 1 1002 ? -32.5 5.75 102.125 1 88.62 1002 LYS A O 1
ATOM 8000 N N . GLY A 1 1003 ? -34.562 5.203 101.625 1 88.06 1003 GLY A N 1
ATOM 8001 C CA . GLY A 1 1003 ? -35.094 6.555 101.625 1 88.06 1003 GLY A CA 1
ATOM 8002 C C . GLY A 1 1003 ? -35.531 7.062 102.938 1 88.06 1003 GLY A C 1
ATOM 8003 O O . GLY A 1 1003 ? -35.75 8.266 103.125 1 88.06 1003 GLY A O 1
ATOM 8004 N N . GLY A 1 1004 ? -35.844 6.078 103.812 1 87.88 1004 GLY A N 1
ATOM 8005 C CA . GLY A 1 1004 ? -36.25 6.469 105.188 1 87.88 1004 GLY A CA 1
ATOM 8006 C C . GLY A 1 1004 ? -37.719 6.258 105.438 1 87.88 1004 GLY A C 1
ATOM 8007 O O . GLY A 1 1004 ? -38.531 6.152 104.5 1 87.88 1004 GLY A O 1
ATOM 8008 N N . VAL A 1 1005 ? -38.062 6.266 106.625 1 84.69 1005 VAL A N 1
ATOM 8009 C CA . VAL A 1 1005 ? -39.406 5.992 107.062 1 84.69 1005 VAL A CA 1
ATOM 8010 C C . VAL A 1 1005 ? -40.344 7.133 106.688 1 84.69 1005 VAL A C 1
ATOM 8012 O O . VAL A 1 1005 ? -41.562 6.973 106.688 1 84.69 1005 VAL A O 1
ATOM 8015 N N . GLU A 1 1006 ? -39.75 8.172 106.375 1 89.56 1006 GLU A N 1
ATOM 8016 C CA . GLU A 1 1006 ? -40.531 9.344 106 1 89.56 1006 GLU A CA 1
ATOM 8017 C C . GLU A 1 1006 ? -41.375 9.047 104.75 1 89.56 1006 GLU A C 1
ATOM 8019 O O . GLU A 1 1006 ? -42.5 9.578 104.625 1 89.56 1006 GLU A O 1
ATOM 8024 N N . ILE A 1 1007 ? -40.969 8.25 103.875 1 91.88 1007 ILE A N 1
ATOM 8025 C CA . ILE A 1 1007 ? -41.75 7.875 102.75 1 91.88 1007 ILE A CA 1
ATOM 8026 C C . ILE A 1 1007 ? -43.031 7.145 103.125 1 91.88 1007 ILE A C 1
ATOM 8028 O O . ILE A 1 1007 ? -44.125 7.453 102.688 1 91.88 1007 ILE A O 1
ATOM 8032 N N . GLN A 1 1008 ? -42.906 6.277 104.125 1 89.06 1008 GLN A N 1
ATOM 8033 C CA . GLN A 1 1008 ? -44.031 5.527 104.625 1 89.06 1008 GLN A CA 1
ATOM 8034 C C . GLN A 1 1008 ? -45 6.445 105.375 1 89.06 1008 GLN A C 1
ATOM 8036 O O . GLN A 1 1008 ? -46.219 6.277 105.25 1 89.06 1008 GLN A O 1
ATOM 8041 N N . LYS A 1 1009 ? -44.438 7.32 106.062 1 90.06 1009 LYS A N 1
ATOM 8042 C CA . LYS A 1 1009 ? -45.281 8.258 106.812 1 90.06 1009 LYS A CA 1
ATOM 8043 C C . LYS A 1 1009 ? -46.156 9.094 105.875 1 90.06 1009 LYS A C 1
ATOM 8045 O O . LYS A 1 1009 ? -47.344 9.289 106.125 1 90.06 1009 LYS A O 1
ATOM 8050 N N . GLU A 1 1010 ? -45.531 9.477 104.812 1 92.06 1010 GLU A N 1
ATOM 8051 C CA . GLU A 1 1010 ? -46.281 10.273 103.875 1 92.06 1010 GLU A CA 1
ATOM 8052 C C . GLU A 1 1010 ? -47.375 9.445 103.188 1 92.06 1010 GLU A C 1
ATOM 8054 O O . GLU A 1 1010 ? -48.469 9.953 102.875 1 92.06 1010 GLU A O 1
ATOM 8059 N N . CYS A 1 1011 ? -47.094 8.273 102.875 1 91.19 1011 CYS A N 1
ATOM 8060 C CA . CYS A 1 1011 ? -48.062 7.363 102.312 1 91.19 1011 CYS A CA 1
ATOM 8061 C C . CYS A 1 1011 ? -49.25 7.184 103.312 1 91.19 1011 CYS A C 1
ATOM 8063 O O . CYS A 1 1011 ? -50.406 7.254 102.875 1 91.19 1011 CYS A O 1
ATOM 8065 N N . LYS A 1 1012 ? -48.938 7.059 104.562 1 87.12 1012 LYS A N 1
ATOM 8066 C CA . LYS A 1 1012 ? -49.969 6.887 105.562 1 87.12 1012 LYS A CA 1
ATOM 8067 C C . LYS A 1 1012 ? -50.812 8.148 105.688 1 87.12 1012 LYS A C 1
ATOM 8069 O O . LYS A 1 1012 ? -52.031 8.07 105.812 1 87.12 1012 LYS A O 1
ATOM 8074 N N . ASP A 1 1013 ? -50.125 9.156 105.625 1 90.56 1013 ASP A N 1
ATOM 8075 C CA . ASP A 1 1013 ? -50.812 10.43 105.75 1 90.56 1013 ASP A CA 1
ATOM 8076 C C . ASP A 1 1013 ? -51.75 10.648 104.625 1 90.56 1013 ASP A C 1
ATOM 8078 O O . ASP A 1 1013 ? -52.875 11.148 104.812 1 90.56 1013 ASP A O 1
ATOM 8082 N N . TYR A 1 1014 ? -51.25 10.305 103.5 1 91.06 1014 TYR A N 1
ATOM 8083 C CA . TYR A 1 1014 ? -52.062 10.461 102.312 1 91.06 1014 TYR A CA 1
ATOM 8084 C C . TYR A 1 1014 ? -53.312 9.578 102.375 1 91.06 1014 TYR A C 1
ATOM 8086 O O . TYR A 1 1014 ? -54.406 10.023 102.062 1 91.06 1014 TYR A O 1
ATOM 8094 N N . LEU A 1 1015 ? -53.25 8.352 102.75 1 87.19 1015 LEU A N 1
ATOM 8095 C CA . LEU A 1 1015 ? -54.344 7.402 102.812 1 87.19 1015 LEU A CA 1
ATOM 8096 C C . LEU A 1 1015 ? -55.312 7.789 103.875 1 87.19 1015 LEU A C 1
ATOM 8098 O O . LEU A 1 1015 ? -56.5 7.496 103.812 1 87.19 1015 LEU A O 1
ATOM 8102 N N . ALA A 1 1016 ? -54.719 8.398 104.938 1 85.69 1016 ALA A N 1
ATOM 8103 C CA . ALA A 1 1016 ? -55.562 8.805 106.062 1 85.69 1016 ALA A CA 1
ATOM 8104 C C . ALA A 1 1016 ? -56.625 9.805 105.625 1 85.69 1016 ALA A C 1
ATOM 8106 O O . ALA A 1 1016 ? -57.688 9.898 106.188 1 85.69 1016 ALA A O 1
ATOM 8107 N N . LYS A 1 1017 ? -56.375 10.391 104.625 1 84.5 1017 LYS A N 1
ATOM 8108 C CA . LYS A 1 1017 ? -57.312 11.406 104.125 1 84.5 1017 LYS A CA 1
ATOM 8109 C C . LYS A 1 1017 ? -58.312 10.805 103.125 1 84.5 1017 LYS A C 1
ATOM 8111 O O . LYS A 1 1017 ? -59.281 11.461 102.75 1 84.5 1017 LYS A O 1
ATOM 8116 N N . LYS A 1 1018 ? -58.125 9.617 102.812 1 82.69 1018 LYS A N 1
ATOM 8117 C CA . LYS A 1 1018 ? -59.062 8.969 101.875 1 82.69 1018 LYS A CA 1
ATOM 8118 C C . LYS A 1 1018 ? -60.094 8.141 102.625 1 82.69 1018 LYS A C 1
ATOM 8120 O O . LYS A 1 1018 ? -59.781 7.5 103.625 1 82.69 1018 LYS A O 1
ATOM 8125 N N . PRO A 1 1019 ? -61.25 8.086 102.125 1 82.75 1019 PRO A N 1
ATOM 8126 C CA . PRO A 1 1019 ? -62.312 7.375 102.875 1 82.75 1019 PRO A CA 1
ATOM 8127 C C . PRO A 1 1019 ? -62.031 5.875 103 1 82.75 1019 PRO A C 1
ATOM 8129 O O . PRO A 1 1019 ? -62.281 5.281 104.062 1 82.75 1019 PRO A O 1
ATOM 8132 N N . ASN A 1 1020 ? -61.5 5.176 102 1 81.81 1020 ASN A N 1
ATOM 8133 C CA . ASN A 1 1020 ? -61.281 3.732 102.062 1 81.81 1020 ASN A CA 1
ATOM 8134 C C . ASN A 1 1020 ? -59.844 3.387 102.375 1 81.81 1020 ASN A C 1
ATOM 8136 O O . ASN A 1 1020 ? -59.469 2.215 102.375 1 81.81 1020 ASN A O 1
ATOM 8140 N N . LYS A 1 1021 ? -59.156 4.234 102.812 1 85.62 1021 LYS A N 1
ATOM 8141 C CA . LYS A 1 1021 ? -57.75 4.105 103.188 1 85.62 1021 LYS A CA 1
ATOM 8142 C C . LYS A 1 1021 ? -56.969 3.275 102.188 1 85.62 1021 LYS A C 1
ATOM 8144 O O . LYS A 1 1021 ? -56.094 2.477 102.562 1 85.62 1021 LYS A O 1
ATOM 8149 N N . GLN A 1 1022 ? -57.406 3.27 101 1 87.38 1022 GLN A N 1
ATOM 8150 C CA . GLN A 1 1022 ? -56.75 2.588 99.875 1 87.38 1022 GLN A CA 1
ATOM 8151 C C . GLN A 1 1022 ? -56.688 3.486 98.625 1 87.38 1022 GLN A C 1
ATOM 8153 O O . GLN A 1 1022 ? -57.531 4.383 98.5 1 87.38 1022 GLN A O 1
ATOM 8158 N N . LEU A 1 1023 ? -55.75 3.234 97.812 1 87.69 1023 LEU A N 1
ATOM 8159 C CA . LEU A 1 1023 ? -55.656 3.955 96.562 1 87.69 1023 LEU A CA 1
ATOM 8160 C C . LEU A 1 1023 ? -56.781 3.525 95.562 1 87.69 1023 LEU A C 1
ATOM 8162 O O . LEU A 1 1023 ? -57.094 2.342 95.5 1 87.69 1023 LEU A O 1
ATOM 8166 N N . ASP A 1 1024 ? -57.375 4.418 94.812 1 84.31 1024 ASP A N 1
ATOM 8167 C CA . ASP A 1 1024 ? -58.375 4.078 93.812 1 84.31 1024 ASP A CA 1
ATOM 8168 C C . ASP A 1 1024 ? -57.719 3.297 92.625 1 84.31 1024 ASP A C 1
ATOM 8170 O O . ASP A 1 1024 ? -56.5 3.318 92.5 1 84.31 1024 ASP A O 1
ATOM 8174 N N . VAL A 1 1025 ? -58.594 2.703 91.938 1 79.44 1025 VAL A N 1
ATOM 8175 C CA . VAL A 1 1025 ? -58.094 1.964 90.812 1 79.44 1025 VAL A CA 1
ATOM 8176 C C . VAL A 1 1025 ? -57.438 2.924 89.812 1 79.44 1025 VAL A C 1
ATOM 8178 O O . VAL A 1 1025 ? -57.969 3.996 89.5 1 79.44 1025 VAL A O 1
ATOM 8181 N N . ASP A 1 1026 ? -56.156 2.707 89.438 1 83.12 1026 ASP A N 1
ATOM 8182 C CA . ASP A 1 1026 ? -55.344 3.418 88.5 1 83.12 1026 ASP A CA 1
ATOM 8183 C C . ASP A 1 1026 ? -54.875 4.766 89 1 83.12 1026 ASP A C 1
ATOM 8185 O O . ASP A 1 1026 ? -54.5 5.66 88.25 1 83.12 1026 ASP A O 1
ATOM 8189 N N . GLU A 1 1027 ? -55 4.91 90.312 1 85.44 1027 GLU A N 1
ATOM 8190 C CA . GLU A 1 1027 ? -54.5 6.125 90.938 1 85.44 1027 GLU A CA 1
ATOM 8191 C C . GLU A 1 1027 ? -53 6.031 91.25 1 85.44 1027 GLU A C 1
ATOM 8193 O O . GLU A 1 1027 ? -52.5 4.973 91.625 1 85.44 1027 GLU A O 1
ATOM 8198 N N . VAL A 1 1028 ? -52.312 7.156 90.875 1 92.44 1028 VAL A N 1
ATOM 8199 C CA . VAL A 1 1028 ? -50.906 7.238 91.188 1 92.44 1028 VAL A CA 1
ATOM 8200 C C . VAL A 1 1028 ? -50.656 8.297 92.25 1 92.44 1028 VAL A C 1
ATOM 8202 O O . VAL A 1 1028 ? -51.062 9.453 92.125 1 92.44 1028 VAL A O 1
ATOM 8205 N N . PHE A 1 1029 ? -50.062 7.902 93.438 1 93.19 1029 PHE A N 1
ATOM 8206 C CA . PHE A 1 1029 ? -49.688 8.828 94.5 1 93.19 1029 PHE A CA 1
ATOM 8207 C C . PHE A 1 1029 ? -48.188 9.102 94.438 1 93.19 1029 PHE A C 1
ATOM 8209 O O . PHE A 1 1029 ? -47.406 8.18 94.25 1 93.19 1029 PHE A O 1
ATOM 8216 N N . CYS A 1 1030 ? -47.781 10.406 94.562 1 91.94 1030 CYS A N 1
ATOM 8217 C CA . CYS A 1 1030 ? -46.375 10.781 94.562 1 91.94 1030 CYS A CA 1
ATOM 8218 C C . CYS A 1 1030 ? -45.906 11.258 95.938 1 91.94 1030 CYS A C 1
ATOM 8220 O O . CYS A 1 1030 ? -46.469 12.203 96.5 1 91.94 1030 CYS A O 1
ATOM 8222 N N . SER A 1 1031 ? -45.062 10.578 96.562 1 92.69 1031 SER A N 1
ATOM 8223 C CA . SER A 1 1031 ? -44.406 11 97.812 1 92.69 1031 SER A CA 1
ATOM 8224 C C . SER A 1 1031 ? -43.062 11.609 97.562 1 92.69 1031 SER A C 1
ATOM 8226 O O . SER A 1 1031 ? -42.531 11.57 96.438 1 92.69 1031 SER A O 1
ATOM 8228 N N . SER A 1 1032 ? -42.531 12.258 98.562 1 91.12 1032 SER A N 1
ATOM 8229 C CA . SER A 1 1032 ? -41.156 12.688 98.5 1 91.12 1032 SER A CA 1
ATOM 8230 C C . SER A 1 1032 ? -40.188 11.492 98.438 1 91.12 1032 SER A C 1
ATOM 8232 O O . SER A 1 1032 ? -40.594 10.367 98.688 1 91.12 1032 SER A O 1
ATOM 8234 N N . ALA A 1 1033 ? -38.906 11.664 98.062 1 90 1033 ALA A N 1
ATOM 8235 C CA . ALA A 1 1033 ? -37.938 10.578 97.875 1 90 1033 ALA A CA 1
ATOM 8236 C C . ALA A 1 1033 ? -37.156 10.367 99.188 1 90 1033 ALA A C 1
ATOM 8238 O O . ALA A 1 1033 ? -36.312 9.469 99.25 1 90 1033 ALA A O 1
ATOM 8239 N N . GLY A 1 1034 ? -37.438 11.055 100.188 1 89.44 1034 GLY A N 1
ATOM 8240 C CA . GLY A 1 1034 ? -36.719 10.922 101.438 1 89.44 1034 GLY A CA 1
ATOM 8241 C C . GLY A 1 1034 ? -35.219 11.117 101.312 1 89.44 1034 GLY A C 1
ATOM 8242 O O . GLY A 1 1034 ? -34.781 12.125 100.75 1 89.44 1034 GLY A O 1
ATOM 8243 N N . LYS A 1 1035 ? -34.531 10.102 101.688 1 86.81 1035 LYS A N 1
ATOM 8244 C CA . LYS A 1 1035 ? -33.094 10.195 101.625 1 86.81 1035 LYS A CA 1
ATOM 8245 C C . LYS A 1 1035 ? -32.531 9.617 100.312 1 86.81 1035 LYS A C 1
ATOM 8247 O O . LYS A 1 1035 ? -31.328 9.508 100.125 1 86.81 1035 LYS A O 1
ATOM 8252 N N . LEU A 1 1036 ? -33.344 9.188 99.562 1 88 1036 LEU A N 1
ATOM 8253 C CA . LEU A 1 1036 ? -32.906 8.672 98.25 1 88 1036 LEU A CA 1
ATOM 8254 C C . LEU A 1 1036 ? -32.344 9.789 97.375 1 88 1036 LEU A C 1
ATOM 8256 O O . LEU A 1 1036 ? -32.594 10.969 97.625 1 88 1036 LEU A O 1
ATOM 8260 N N . ARG A 1 1037 ? -31.562 9.508 96.438 1 84.56 1037 ARG A N 1
ATOM 8261 C CA . ARG A 1 1037 ? -30.938 10.492 95.625 1 84.56 1037 ARG A CA 1
ATOM 8262 C C . ARG A 1 1037 ? -31.953 11.148 94.688 1 84.56 1037 ARG A C 1
ATOM 8264 O O . ARG A 1 1037 ? -31.703 12.242 94.125 1 84.56 1037 ARG A O 1
ATOM 8271 N N . GLY A 1 1038 ? -33.188 10.695 94.5 1 86 1038 GLY A N 1
ATOM 8272 C CA . GLY A 1 1038 ? -34.25 11.234 93.688 1 86 1038 GLY A CA 1
ATOM 8273 C C . GLY A 1 1038 ? -35.094 12.289 94.375 1 86 1038 GLY A C 1
ATOM 8274 O O . GLY A 1 1038 ? -34.812 12.672 95.5 1 86 1038 GLY A O 1
ATOM 8275 N N . LYS A 1 1039 ? -36.062 12.734 93.625 1 90.44 1039 LYS A N 1
ATOM 8276 C CA . LYS A 1 1039 ? -36.875 13.828 94.125 1 90.44 1039 LYS A CA 1
ATOM 8277 C C . LYS A 1 1039 ? -38.281 13.336 94.5 1 90.44 1039 LYS A C 1
ATOM 8279 O O . LYS A 1 1039 ? -38.938 13.883 95.375 1 90.44 1039 LYS A O 1
ATOM 8284 N N . MET A 1 1040 ? -38.719 12.352 93.812 1 93.38 1040 MET A N 1
ATOM 8285 C CA . MET A 1 1040 ? -40.094 11.938 94 1 93.38 1040 MET A CA 1
ATOM 8286 C C . MET A 1 1040 ? -40.281 10.438 93.75 1 93.38 1040 MET A C 1
ATOM 8288 O O . MET A 1 1040 ? -39.562 9.867 92.875 1 93.38 1040 MET A O 1
ATOM 8292 N N . VAL A 1 1041 ? -41.156 9.836 94.438 1 93.38 1041 VAL A N 1
ATOM 8293 C CA . VAL A 1 1041 ? -41.531 8.445 94.188 1 93.38 1041 VAL A CA 1
ATOM 8294 C C . VAL A 1 1041 ? -43 8.375 93.812 1 93.38 1041 VAL A C 1
ATOM 8296 O O . VAL A 1 1041 ? -43.875 8.859 94.562 1 93.38 1041 VAL A O 1
ATOM 8299 N N . ALA A 1 1042 ? -43.281 7.84 92.75 1 92.75 1042 ALA A N 1
ATOM 8300 C CA . ALA A 1 1042 ? -44.656 7.621 92.312 1 92.75 1042 ALA A CA 1
ATOM 8301 C C . ALA A 1 1042 ? -45.156 6.223 92.688 1 92.75 1042 ALA A C 1
ATOM 8303 O O . ALA A 1 1042 ? -44.656 5.223 92.125 1 92.75 1042 ALA A O 1
ATOM 8304 N N . HIS A 1 1043 ? -46.125 6.137 93.438 1 91.88 1043 HIS A N 1
ATOM 8305 C CA . HIS A 1 1043 ? -46.688 4.875 93.938 1 91.88 1043 HIS A CA 1
ATOM 8306 C C . HIS A 1 1043 ? -47.906 4.461 93.125 1 91.88 1043 HIS A C 1
ATOM 8308 O O . HIS A 1 1043 ? -48.875 5.199 93.062 1 91.88 1043 HIS A O 1
ATOM 8314 N N . VAL A 1 1044 ? -47.75 3.379 92.562 1 89.12 1044 VAL A N 1
ATOM 8315 C CA . VAL A 1 1044 ? -48.844 2.803 91.812 1 89.12 1044 VAL A CA 1
ATOM 8316 C C . VAL A 1 1044 ? -49.469 1.649 92.562 1 89.12 1044 VAL A C 1
ATOM 8318 O O . VAL A 1 1044 ? -48.75 0.781 93.062 1 89.12 1044 VAL A O 1
ATOM 8321 N N . GLY A 1 1045 ? -50.781 1.651 92.688 1 84.62 1045 GLY A N 1
ATOM 8322 C CA . GLY A 1 1045 ? -51.469 0.629 93.5 1 84.62 1045 GLY A CA 1
ATOM 8323 C C . GLY A 1 1045 ? -51.375 -0.754 92.875 1 84.62 1045 GLY A C 1
ATOM 8324 O O . GLY A 1 1045 ? -51.469 -0.911 91.625 1 84.62 1045 GLY A O 1
ATOM 8325 N N . GLY A 1 1046 ? -51.031 -1.706 93.625 1 76.5 1046 GLY A N 1
ATOM 8326 C CA . GLY A 1 1046 ? -50.875 -3.088 93.25 1 76.5 1046 GLY A CA 1
ATOM 8327 C C . GLY A 1 1046 ? -52.156 -3.715 92.688 1 76.5 1046 GLY A C 1
ATOM 8328 O O . GLY A 1 1046 ? -53.25 -3.258 93.062 1 76.5 1046 GLY A O 1
ATOM 8329 N N . LYS A 1 1047 ? -51.969 -4.652 91.875 1 77.5 1047 LYS A N 1
ATOM 8330 C CA . LYS A 1 1047 ? -53.094 -5.402 91.312 1 77.5 1047 LYS A CA 1
ATOM 8331 C C . LYS A 1 1047 ? -52.75 -6.887 91.188 1 77.5 1047 LYS A C 1
ATOM 8333 O O . LYS A 1 1047 ? -51.594 -7.254 91 1 77.5 1047 LYS A O 1
ATOM 8338 N N . SER A 1 1048 ? -53.75 -7.734 91.375 1 76.62 1048 SER A N 1
ATOM 8339 C CA . SER A 1 1048 ? -53.594 -9.164 91.125 1 76.62 1048 SER A CA 1
ATOM 8340 C C . SER A 1 1048 ? -53.875 -9.5 89.688 1 76.62 1048 SER A C 1
ATOM 8342 O O . SER A 1 1048 ? -54.781 -8.93 89.062 1 76.62 1048 SER A O 1
ATOM 8344 N N . TRP A 1 1049 ? -53.125 -10.336 89.125 1 77.5 1049 TRP A N 1
ATOM 8345 C CA . TRP A 1 1049 ? -53.281 -10.719 87.75 1 77.5 1049 TRP A CA 1
ATOM 8346 C C . TRP A 1 1049 ? -54.594 -11.406 87.438 1 77.5 1049 TRP A C 1
ATOM 8348 O O . TRP A 1 1049 ? -54.938 -12.414 88.125 1 77.5 1049 TRP A O 1
ATOM 8358 N N . SER A 1 1050 ? -55.531 -10.953 86.875 1 75.25 1050 SER A N 1
ATOM 8359 C CA . SER A 1 1050 ? -56.844 -11.531 86.562 1 75.25 1050 SER A CA 1
ATOM 8360 C C . SER A 1 1050 ? -56.875 -12.281 85.25 1 75.25 1050 SER A C 1
ATOM 8362 O O . SER A 1 1050 ? -57.906 -12.867 84.875 1 75.25 1050 SER A O 1
ATOM 8364 N N . ASN A 1 1051 ? -55.812 -12.445 84.312 1 75.81 1051 ASN A N 1
ATOM 8365 C CA . ASN A 1 1051 ? -55.688 -13.094 83 1 75.81 1051 ASN A CA 1
ATOM 8366 C C . ASN A 1 1051 ? -56.469 -12.344 81.938 1 75.81 1051 ASN A C 1
ATOM 8368 O O . ASN A 1 1051 ? -56.656 -12.867 80.875 1 75.81 1051 ASN A O 1
ATOM 8372 N N . ASP A 1 1052 ? -57.062 -11.281 82.312 1 77.56 1052 ASP A N 1
ATOM 8373 C CA . ASP A 1 1052 ? -57.656 -10.406 81.312 1 77.56 1052 ASP A CA 1
ATOM 8374 C C . ASP A 1 1052 ? -56.625 -9.406 80.812 1 77.56 1052 ASP A C 1
ATOM 8376 O O . ASP A 1 1052 ? -56.438 -8.32 81.375 1 77.56 1052 ASP A O 1
ATOM 8380 N N . HIS A 1 1053 ? -56.156 -9.633 79.625 1 80.88 1053 HIS A N 1
ATOM 8381 C CA . HIS A 1 1053 ? -55 -8.938 79.125 1 80.88 1053 HIS A CA 1
ATOM 8382 C C . HIS A 1 1053 ? -55.375 -7.523 78.688 1 80.88 1053 HIS A C 1
ATOM 8384 O O . HIS A 1 1053 ? -54.625 -6.578 78.875 1 80.88 1053 HIS A O 1
ATOM 8390 N N . GLU A 1 1054 ? -56.562 -7.398 78.25 1 81.5 1054 GLU A N 1
ATOM 8391 C CA . GLU A 1 1054 ? -56.969 -6.098 77.688 1 81.5 1054 GLU A CA 1
ATOM 8392 C C . GLU A 1 1054 ? -57.219 -5.094 78.812 1 81.5 1054 GLU A C 1
ATOM 8394 O O . GLU A 1 1054 ? -56.75 -3.947 78.75 1 81.5 1054 GLU A O 1
ATOM 8399 N N . LYS A 1 1055 ? -57.906 -5.562 79.75 1 80.88 1055 LYS A N 1
ATOM 8400 C CA . LYS A 1 1055 ? -58.188 -4.684 80.938 1 80.88 1055 LYS A CA 1
ATOM 8401 C C . LYS A 1 1055 ? -56.938 -4.328 81.688 1 80.88 1055 LYS A C 1
ATOM 8403 O O . LYS A 1 1055 ? -56.719 -3.172 82.062 1 80.88 1055 LYS A O 1
ATOM 8408 N N . GLU A 1 1056 ? -56.156 -5.277 81.75 1 85.88 1056 GLU A N 1
ATOM 8409 C CA . GLU A 1 1056 ? -54.906 -5.062 82.5 1 85.88 1056 GLU A CA 1
ATOM 8410 C C . GLU A 1 1056 ? -53.969 -4.141 81.688 1 85.88 1056 GLU A C 1
ATOM 8412 O O . GLU A 1 1056 ? -53.281 -3.285 82.312 1 85.88 1056 GLU A O 1
ATOM 8417 N N . LYS A 1 1057 ? -54 -4.281 80.438 1 87.31 1057 LYS A N 1
ATOM 8418 C CA . LYS A 1 1057 ? -53.156 -3.426 79.625 1 87.31 1057 LYS A CA 1
ATOM 8419 C C . LYS A 1 1057 ? -53.625 -1.972 79.688 1 87.31 1057 LYS A C 1
ATOM 8421 O O . LYS A 1 1057 ? -52.781 -1.069 79.875 1 87.31 1057 LYS A O 1
ATOM 8426 N N . LYS A 1 1058 ? -54.875 -1.745 79.562 1 85.56 1058 LYS A N 1
ATOM 8427 C CA . LYS A 1 1058 ? -55.438 -0.394 79.625 1 85.56 1058 LYS A CA 1
ATOM 8428 C C . LYS A 1 1058 ? -55.125 0.281 80.938 1 85.56 1058 LYS A C 1
ATOM 8430 O O . LYS A 1 1058 ? -54.75 1.456 81 1 85.56 1058 LYS A O 1
ATOM 8435 N N . SER A 1 1059 ? -55.219 -0.482 81.938 1 86.44 1059 SER A N 1
ATOM 8436 C CA . SER A 1 1059 ? -54.938 0.042 83.312 1 86.44 1059 SER A CA 1
ATOM 8437 C C . SER A 1 1059 ? -53.469 0.377 83.438 1 86.44 1059 SER A C 1
ATOM 8439 O O . SER A 1 1059 ? -53.094 1.449 83.938 1 86.44 1059 SER A O 1
ATOM 8441 N N . LEU A 1 1060 ? -52.656 -0.481 82.938 1 90.25 1060 LEU A N 1
ATOM 8442 C CA . LEU A 1 1060 ? -51.219 -0.269 83.062 1 90.25 1060 LEU A CA 1
ATOM 8443 C C . LEU A 1 1060 ? -50.781 0.951 82.312 1 90.25 1060 LEU A C 1
ATOM 8445 O O . LEU A 1 1060 ? -50 1.771 82.75 1 90.25 1060 LEU A O 1
ATOM 8449 N N . VAL A 1 1061 ? -51.25 1.042 81.188 1 89.62 1061 VAL A N 1
ATOM 8450 C CA . VAL A 1 1061 ? -50.906 2.162 80.312 1 89.62 1061 VAL A CA 1
ATOM 8451 C C . VAL A 1 1061 ? -51.344 3.473 80.938 1 89.62 1061 VAL A C 1
ATOM 8453 O O . VAL A 1 1061 ? -50.594 4.457 80.938 1 89.62 1061 VAL A O 1
ATOM 8456 N N . ARG A 1 1062 ? -52.438 3.455 81.625 1 86.81 1062 ARG A N 1
ATOM 8457 C CA . ARG A 1 1062 ? -52.969 4.645 82.25 1 86.81 1062 ARG A CA 1
ATOM 8458 C C . ARG A 1 1062 ? -52.094 5.047 83.438 1 86.81 1062 ARG A C 1
ATOM 8460 O O . ARG A 1 1062 ? -51.812 6.23 83.625 1 86.81 1062 ARG A O 1
ATOM 8467 N N . VAL A 1 1063 ? -51.75 4.066 84.188 1 90.75 1063 VAL A N 1
ATOM 8468 C CA . VAL A 1 1063 ? -51 4.371 85.375 1 90.75 1063 VAL A CA 1
ATOM 8469 C C . VAL A 1 1063 ? -49.594 4.875 85 1 90.75 1063 VAL A C 1
ATOM 8471 O O . VAL A 1 1063 ? -49.094 5.812 85.625 1 90.75 1063 VAL A O 1
ATOM 8474 N N . VAL A 1 1064 ? -49 4.285 84.062 1 93 1064 VAL A N 1
ATOM 8475 C CA . VAL A 1 1064 ? -47.656 4.715 83.562 1 93 1064 VAL A CA 1
ATOM 8476 C C . VAL A 1 1064 ? -47.75 6.133 83 1 93 1064 VAL A C 1
ATOM 8478 O O . VAL A 1 1064 ? -46.938 6.988 83.375 1 93 1064 VAL A O 1
ATOM 8481 N N . GLN A 1 1065 ? -48.688 6.418 82.25 1 91.19 1065 GLN A N 1
ATOM 8482 C CA . GLN A 1 1065 ? -48.844 7.742 81.688 1 91.19 1065 GLN A CA 1
ATOM 8483 C C . GLN A 1 1065 ? -49.156 8.789 82.75 1 91.19 1065 GLN A C 1
ATOM 8485 O O . GLN A 1 1065 ? -48.688 9.922 82.625 1 91.19 1065 GLN A O 1
ATOM 8490 N N . GLU A 1 1066 ? -49.938 8.336 83.75 1 89.69 1066 GLU A N 1
ATOM 8491 C CA . GLU A 1 1066 ? -50.219 9.242 84.812 1 89.69 1066 GLU A CA 1
ATOM 8492 C C . GLU A 1 1066 ? -48.969 9.57 85.625 1 89.69 1066 GLU A C 1
ATOM 8494 O O . GLU A 1 1066 ? -48.75 10.719 86 1 89.69 1066 GLU A O 1
ATOM 8499 N N . ALA A 1 1067 ? -48.25 8.57 85.812 1 92.06 1067 ALA A N 1
ATOM 8500 C CA . ALA A 1 1067 ? -46.969 8.797 86.5 1 92.06 1067 ALA A CA 1
ATOM 8501 C C . ALA A 1 1067 ? -46.062 9.742 85.688 1 92.06 1067 ALA A C 1
ATOM 8503 O O . ALA A 1 1067 ? -45.469 10.648 86.312 1 92.06 1067 ALA A O 1
ATOM 8504 N N . MET A 1 1068 ? -45.969 9.617 84.438 1 92.56 1068 MET A N 1
ATOM 8505 C CA . MET A 1 1068 ? -45.188 10.469 83.562 1 92.56 1068 MET A CA 1
ATOM 8506 C C . MET A 1 1068 ? -45.75 11.883 83.5 1 92.56 1068 MET A C 1
ATOM 8508 O O . MET A 1 1068 ? -45 12.859 83.5 1 92.56 1068 MET A O 1
ATOM 8512 N N . ARG A 1 1069 ? -47.031 12.008 83.438 1 91.06 1069 ARG A N 1
ATOM 8513 C CA . ARG A 1 1069 ? -47.688 13.312 83.5 1 91.06 1069 ARG A CA 1
ATOM 8514 C C . ARG A 1 1069 ? -47.344 14.078 84.75 1 91.06 1069 ARG A C 1
ATOM 8516 O O . ARG A 1 1069 ? -47.031 15.273 84.688 1 91.06 1069 ARG A O 1
ATOM 8523 N N . LYS A 1 1070 ? -47.406 13.375 85.938 1 91.94 1070 LYS A N 1
ATOM 8524 C CA . LYS A 1 1070 ? -47.062 14 87.188 1 91.94 1070 LYS A CA 1
ATOM 8525 C C . LYS A 1 1070 ? -45.625 14.453 87.25 1 91.94 1070 LYS A C 1
ATOM 8527 O O . LYS A 1 1070 ? -45.312 15.492 87.812 1 91.94 1070 LYS A O 1
ATOM 8532 N N . THR A 1 1071 ? -44.875 13.656 86.625 1 91.38 1071 THR A N 1
ATOM 8533 C CA . THR A 1 1071 ? -43.469 14.016 86.5 1 91.38 1071 THR A CA 1
ATOM 8534 C C . THR A 1 1071 ? -43.312 15.289 85.625 1 91.38 1071 THR A C 1
ATOM 8536 O O . THR A 1 1071 ? -42.562 16.203 86 1 91.38 1071 THR A O 1
ATOM 8539 N N . GLN A 1 1072 ? -43.938 15.383 84.562 1 89.62 1072 GLN A N 1
ATOM 8540 C CA . GLN A 1 1072 ? -43.938 16.531 83.625 1 89.62 1072 GLN A CA 1
ATOM 8541 C C . GLN A 1 1072 ? -44.469 17.781 84.312 1 89.62 1072 GLN A C 1
ATOM 8543 O O . GLN A 1 1072 ? -43.906 18.875 84.125 1 89.62 1072 GLN A O 1
ATOM 8548 N N . GLU A 1 1073 ? -45.438 17.656 85.125 1 87.5 1073 GLU A N 1
ATOM 8549 C CA . GLU A 1 1073 ? -46.062 18.781 85.812 1 87.5 1073 GLU A CA 1
ATOM 8550 C C . GLU A 1 1073 ? -45.094 19.422 86.812 1 87.5 1073 GLU A C 1
ATOM 8552 O O . GLU A 1 1073 ? -45.156 20.625 87.062 1 87.5 1073 GLU A O 1
ATOM 8557 N N . LYS A 1 1074 ? -44.344 18.609 87.375 1 91.06 1074 LYS A N 1
ATOM 8558 C CA . LYS A 1 1074 ? -43.375 19.109 88.312 1 91.06 1074 LYS A CA 1
ATOM 8559 C C . LYS A 1 1074 ? -42.062 19.547 87.625 1 91.06 1074 LYS A C 1
ATOM 8561 O O . LYS A 1 1074 ? -41.094 19.906 88.312 1 91.06 1074 LYS A O 1
ATOM 8566 N N . LYS A 1 1075 ? -42 19.344 86.25 1 90.81 1075 LYS A N 1
ATOM 8567 C CA . LYS A 1 1075 ? -40.906 19.766 85.375 1 90.81 1075 LYS A CA 1
ATOM 8568 C C . LYS A 1 1075 ? -39.625 18.984 85.688 1 90.81 1075 LYS A C 1
ATOM 8570 O O . LYS A 1 1075 ? -38.531 19.547 85.625 1 90.81 1075 LYS A O 1
ATOM 8575 N N . PHE A 1 1076 ? -39.875 17.844 86.188 1 91.06 1076 PHE A N 1
ATOM 8576 C CA . PHE A 1 1076 ? -38.719 16.969 86.438 1 91.06 1076 PHE A CA 1
ATOM 8577 C C . PHE A 1 1076 ? -38.219 16.422 85.062 1 91.06 1076 PHE A C 1
ATOM 8579 O O . PHE A 1 1076 ? -38.969 16.344 84.125 1 91.06 1076 PHE A O 1
ATOM 8586 N N . THR A 1 1077 ? -36.969 16.031 85 1 89.56 1077 THR A N 1
ATOM 8587 C CA . THR A 1 1077 ? -36.375 15.766 83.688 1 89.56 1077 THR A CA 1
ATOM 8588 C C . THR A 1 1077 ? -36.062 14.273 83.562 1 89.56 1077 THR A C 1
ATOM 8590 O O . THR A 1 1077 ? -35.844 13.797 82.438 1 89.56 1077 THR A O 1
ATOM 8593 N N . SER A 1 1078 ? -36 13.484 84.625 1 90.81 1078 SER A N 1
ATOM 8594 C CA . SER A 1 1078 ? -35.656 12.07 84.5 1 90.81 1078 SER A CA 1
ATOM 8595 C C . SER A 1 1078 ? -36.719 11.203 85.188 1 90.81 1078 SER A C 1
ATOM 8597 O O . SER A 1 1078 ? -37.312 11.602 86.188 1 90.81 1078 SER A O 1
ATOM 8599 N N . PHE A 1 1079 ? -36.938 10.109 84.625 1 92.56 1079 PHE A N 1
ATOM 8600 C CA . PHE A 1 1079 ? -38 9.195 85 1 92.56 1079 PHE A CA 1
ATOM 8601 C C . PHE A 1 1079 ? -37.531 7.75 84.938 1 92.56 1079 PHE A C 1
ATOM 8603 O O . PHE A 1 1079 ? -37.031 7.273 83.938 1 92.56 1079 PHE A O 1
ATOM 8610 N N . ALA A 1 1080 ? -37.656 7.027 86.062 1 93.81 1080 ALA A N 1
ATOM 8611 C CA . ALA A 1 1080 ? -37.219 5.629 86.125 1 93.81 1080 ALA A CA 1
ATOM 8612 C C . ALA A 1 1080 ? -38.406 4.723 86.5 1 93.81 1080 ALA A C 1
ATOM 8614 O O . ALA A 1 1080 ? -39.156 5.012 87.438 1 93.81 1080 ALA A O 1
ATOM 8615 N N . ILE A 1 1081 ? -38.5 3.605 85.812 1 93.56 1081 ILE A N 1
ATOM 8616 C CA . ILE A 1 1081 ? -39.656 2.711 86 1 93.56 1081 ILE A CA 1
ATOM 8617 C C . ILE A 1 1081 ? -39.188 1.261 85.875 1 93.56 1081 ILE A C 1
ATOM 8619 O O . ILE A 1 1081 ? -38.469 0.909 84.938 1 93.56 1081 ILE A O 1
ATOM 8623 N N . PRO A 1 1082 ? -39.531 0.421 86.75 1 91.94 1082 PRO A N 1
ATOM 8624 C CA . PRO A 1 1082 ? -39.25 -1.016 86.625 1 91.94 1082 PRO A CA 1
ATOM 8625 C C . PRO A 1 1082 ? -40.375 -1.77 85.938 1 91.94 1082 PRO A C 1
ATOM 8627 O O . PRO A 1 1082 ? -41.375 -1.156 85.5 1 91.94 1082 PRO A O 1
ATOM 8630 N N . ALA A 1 1083 ? -40.25 -3.07 85.75 1 91.5 1083 ALA A N 1
ATOM 8631 C CA . ALA A 1 1083 ? -41.375 -3.891 85.312 1 91.5 1083 ALA A CA 1
ATOM 8632 C C . ALA A 1 1083 ? -42.438 -4.016 86.375 1 91.5 1083 ALA A C 1
ATOM 8634 O O . ALA A 1 1083 ? -42.375 -4.902 87.25 1 91.5 1083 ALA A O 1
ATOM 8635 N N . LEU A 1 1084 ? -43.281 -3.172 86.25 1 90.81 1084 LEU A N 1
ATOM 8636 C CA . LEU A 1 1084 ? -44.312 -3.086 87.25 1 90.81 1084 LEU A CA 1
ATOM 8637 C C . LEU A 1 1084 ? -45.094 -4.391 87.375 1 90.81 1084 LEU A C 1
ATOM 8639 O O . LEU A 1 1084 ? -45.344 -5.047 86.312 1 90.81 1084 LEU A O 1
ATOM 8643 N N . TYR A 1 1085 ? -45.438 -4.871 88.625 1 87.56 1085 TYR A N 1
ATOM 8644 C CA . TYR A 1 1085 ? -46.375 -5.941 88.938 1 87.56 1085 TYR A CA 1
ATOM 8645 C C . TYR A 1 1085 ? -45.75 -7.309 88.625 1 87.56 1085 TYR A C 1
ATOM 8647 O O . TYR A 1 1085 ? -46.438 -8.336 88.812 1 87.56 1085 TYR A O 1
ATOM 8655 N N . THR A 1 1086 ? -44.531 -7.43 88.25 1 87.25 1086 THR A N 1
ATOM 8656 C CA . THR A 1 1086 ? -43.969 -8.703 87.812 1 87.25 1086 THR A CA 1
ATOM 8657 C C . THR A 1 1086 ? -43.344 -9.43 89 1 87.25 1086 THR A C 1
ATOM 8659 O O . THR A 1 1086 ? -42.938 -10.594 88.875 1 87.25 1086 THR A O 1
ATOM 8662 N N . GLY A 1 1087 ? -43.156 -8.938 90.062 1 81.12 1087 GLY A N 1
ATOM 8663 C CA . GLY A 1 1087 ? -42.625 -9.594 91.25 1 81.12 1087 GLY A CA 1
ATOM 8664 C C . GLY A 1 1087 ? -43.688 -10.391 92 1 81.12 1087 GLY A C 1
ATOM 8665 O O . GLY A 1 1087 ? -44.031 -11.492 91.625 1 81.12 1087 GLY A O 1
ATOM 8666 N N . HIS A 1 1088 ? -44.219 -9.766 93 1 76.81 1088 HIS A N 1
ATOM 8667 C CA . HIS A 1 1088 ? -45.156 -10.422 93.875 1 76.81 1088 HIS A CA 1
ATOM 8668 C C . HIS A 1 1088 ? -46.5 -10.625 93.188 1 76.81 1088 HIS A C 1
ATOM 8670 O O . HIS A 1 1088 ? -47.188 -11.625 93.438 1 76.81 1088 HIS A O 1
ATOM 8676 N N . SER A 1 1089 ? -46.875 -9.82 92.375 1 79.31 1089 SER A N 1
ATOM 8677 C CA . SER A 1 1089 ? -48.219 -9.883 91.75 1 79.31 1089 SER A CA 1
ATOM 8678 C C . SER A 1 1089 ? -48.25 -10.898 90.625 1 79.31 1089 SER A C 1
ATOM 8680 O O . SER A 1 1089 ? -49.312 -11.297 90.125 1 79.31 1089 SER A O 1
ATOM 8682 N N . GLY A 1 1090 ? -47.062 -11.211 90.062 1 81.19 1090 GLY A N 1
ATOM 8683 C CA . GLY A 1 1090 ? -46.938 -12.352 89.188 1 81.19 1090 GLY A CA 1
ATOM 8684 C C . GLY A 1 1090 ? -47.312 -12.039 87.75 1 81.19 1090 GLY A C 1
ATOM 8685 O O . GLY A 1 1090 ? -47.688 -12.938 87 1 81.19 1090 GLY A O 1
ATOM 8686 N N . PHE A 1 1091 ? -47.406 -10.906 87.375 1 87.31 1091 PHE A N 1
ATOM 8687 C CA . PHE A 1 1091 ? -47.719 -10.594 85.938 1 87.31 1091 PHE A CA 1
ATOM 8688 C C . PHE A 1 1091 ? -46.594 -11.086 85.062 1 87.31 1091 PHE A C 1
ATOM 8690 O O . PHE A 1 1091 ? -45.438 -11.133 85.438 1 87.31 1091 PHE A O 1
ATOM 8697 N N . PRO A 1 1092 ? -47.031 -11.445 83.938 1 88.75 1092 PRO A N 1
ATOM 8698 C CA . PRO A 1 1092 ? -46 -11.938 83 1 88.75 1092 PRO A CA 1
ATOM 8699 C C . PRO A 1 1092 ? -45.031 -10.836 82.562 1 88.75 1092 PRO A C 1
ATOM 8701 O O . PRO A 1 1092 ? -45.469 -9.789 82.062 1 88.75 1092 PRO A O 1
ATOM 8704 N N . VAL A 1 1093 ? -43.812 -11.062 82.562 1 90.88 1093 VAL A N 1
ATOM 8705 C CA . VAL A 1 1093 ? -42.75 -10.07 82.375 1 90.88 1093 VAL A CA 1
ATOM 8706 C C . VAL A 1 1093 ? -42.781 -9.578 80.938 1 90.88 1093 VAL A C 1
ATOM 8708 O O . VAL A 1 1093 ? -42.719 -8.375 80.688 1 90.88 1093 VAL A O 1
ATOM 8711 N N . LYS A 1 1094 ? -42.875 -10.406 79.938 1 89.81 1094 LYS A N 1
ATOM 8712 C CA . LYS A 1 1094 ? -42.844 -10.062 78.5 1 89.81 1094 LYS A CA 1
ATOM 8713 C C . LYS A 1 1094 ? -43.969 -9.102 78.125 1 89.81 1094 LYS A C 1
ATOM 8715 O O . LYS A 1 1094 ? -43.75 -8.117 77.438 1 89.81 1094 LYS A O 1
ATOM 8720 N N . GLU A 1 1095 ? -45.125 -9.281 78.625 1 88.69 1095 GLU A N 1
ATOM 8721 C CA . GLU A 1 1095 ? -46.281 -8.445 78.312 1 88.69 1095 GLU A CA 1
ATOM 8722 C C . GLU A 1 1095 ? -46.188 -7.082 79 1 88.69 1095 GLU A C 1
ATOM 8724 O O . GLU A 1 1095 ? -46.406 -6.051 78.375 1 88.69 1095 GLU A O 1
ATOM 8729 N N . ILE A 1 1096 ? -45.781 -7.156 80.188 1 90.12 1096 ILE A N 1
ATOM 8730 C CA . ILE A 1 1096 ? -45.719 -5.93 81 1 90.12 1096 ILE A CA 1
ATOM 8731 C C . ILE A 1 1096 ? -44.688 -4.984 80.375 1 90.12 1096 ILE A C 1
ATOM 8733 O O . ILE A 1 1096 ? -44.938 -3.787 80.25 1 90.12 1096 ILE A O 1
ATOM 8737 N N . THR A 1 1097 ? -43.562 -5.531 80.062 1 94.44 1097 THR A N 1
ATOM 8738 C CA . THR A 1 1097 ? -42.5 -4.707 79.5 1 94.44 1097 THR A CA 1
ATOM 8739 C C . THR A 1 1097 ? -42.969 -4.109 78.188 1 94.44 1097 THR A C 1
ATOM 8741 O O . THR A 1 1097 ? -42.688 -2.938 77.875 1 94.44 1097 THR A O 1
ATOM 8744 N N . GLU A 1 1098 ? -43.625 -4.801 77.375 1 92.75 1098 GLU A N 1
ATOM 8745 C CA . GLU A 1 1098 ? -44.156 -4.312 76.125 1 92.75 1098 GLU A CA 1
ATOM 8746 C C . GLU A 1 1098 ? -45.156 -3.199 76.312 1 92.75 1098 GLU A C 1
ATOM 8748 O O . GLU A 1 1098 ? -45.156 -2.188 75.625 1 92.75 1098 GLU A O 1
ATOM 8753 N N . TRP A 1 1099 ? -46 -3.408 77.312 1 90.06 1099 TRP A N 1
ATOM 8754 C CA . TRP A 1 1099 ? -47.031 -2.439 77.562 1 90.06 1099 TRP A CA 1
ATOM 8755 C C . TRP A 1 1099 ? -46.469 -1.147 78.125 1 90.06 1099 TRP A C 1
ATOM 8757 O O . TRP A 1 1099 ? -46.938 -0.055 77.812 1 90.06 1099 TRP A O 1
ATOM 8767 N N . ILE A 1 1100 ? -45.5 -1.285 78.938 1 93.62 1100 ILE A N 1
ATOM 8768 C CA . ILE A 1 1100 ? -44.844 -0.112 79.5 1 93.62 1100 ILE A CA 1
ATOM 8769 C C . ILE A 1 1100 ? -44.219 0.71 78.375 1 93.62 1100 ILE A C 1
ATOM 8771 O O . ILE A 1 1100 ? -44.375 1.931 78.312 1 93.62 1100 ILE A O 1
ATOM 8775 N N . VAL A 1 1101 ? -43.469 0.055 77.438 1 93.44 1101 VAL A N 1
ATOM 8776 C CA . VAL A 1 1101 ? -42.812 0.723 76.312 1 93.44 1101 VAL A CA 1
ATOM 8777 C C . VAL A 1 1101 ? -43.844 1.373 75.438 1 93.44 1101 VAL A C 1
ATOM 8779 O O . VAL A 1 1101 ? -43.656 2.496 74.938 1 93.44 1101 VAL A O 1
ATOM 8782 N N . GLU A 1 1102 ? -44.906 0.701 75.25 1 91.19 1102 GLU A N 1
ATOM 8783 C CA . GLU A 1 1102 ? -46 1.263 74.438 1 91.19 1102 GLU A CA 1
ATOM 8784 C C . GLU A 1 1102 ? -46.594 2.504 75.125 1 91.19 1102 GLU A C 1
ATOM 8786 O O . GLU A 1 1102 ? -46.906 3.492 74.438 1 91.19 1102 GLU A O 1
ATOM 8791 N N . ALA A 1 1103 ? -46.719 2.387 76.438 1 89.94 1103 ALA A N 1
ATOM 8792 C CA . ALA A 1 1103 ? -47.25 3.525 77.188 1 89.94 1103 ALA A CA 1
ATOM 8793 C C . ALA A 1 1103 ? -46.312 4.73 77.062 1 89.94 1103 ALA A C 1
ATOM 8795 O O . ALA A 1 1103 ? -46.781 5.859 76.875 1 89.94 1103 ALA A O 1
ATOM 8796 N N . ILE A 1 1104 ? -45.094 4.477 77.188 1 92.44 1104 ILE A N 1
ATOM 8797 C CA . ILE A 1 1104 ? -44.094 5.527 77 1 92.44 1104 ILE A CA 1
ATOM 8798 C C . ILE A 1 1104 ? -44.125 6.121 75.625 1 92.44 1104 ILE A C 1
ATOM 8800 O O . ILE A 1 1104 ? -44.125 7.344 75.438 1 92.44 1104 ILE A O 1
ATOM 8804 N N . ASP A 1 1105 ? -44.188 5.293 74.625 1 89.88 1105 ASP A N 1
ATOM 8805 C CA . ASP A 1 1105 ? -44.25 5.727 73.188 1 89.88 1105 ASP A CA 1
ATOM 8806 C C . ASP A 1 1105 ? -45.469 6.609 72.938 1 89.88 1105 ASP A C 1
ATOM 8808 O O . ASP A 1 1105 ? -45.344 7.648 72.312 1 89.88 1105 ASP A O 1
ATOM 8812 N N . ASN A 1 1106 ? -46.594 6.203 73.438 1 86.12 1106 ASN A N 1
ATOM 8813 C CA . ASN A 1 1106 ? -47.844 6.973 73.312 1 86.12 1106 ASN A CA 1
ATOM 8814 C C . ASN A 1 1106 ? -47.719 8.344 74 1 86.12 1106 ASN A C 1
ATOM 8816 O O . ASN A 1 1106 ? -48.188 9.344 73.438 1 86.12 1106 ASN A O 1
ATOM 8820 N N . PHE A 1 1107 ? -47.156 8.266 75.062 1 90.38 1107 PHE A N 1
ATOM 8821 C CA . PHE A 1 1107 ? -46.969 9.516 75.812 1 90.38 1107 PHE A CA 1
ATOM 8822 C C . PHE A 1 1107 ? -46.062 10.469 75.062 1 90.38 1107 PHE A C 1
ATOM 8824 O O . PHE A 1 1107 ? -46.375 11.648 74.875 1 90.38 1107 PHE A O 1
ATOM 8831 N N . LEU A 1 1108 ? -44.906 9.93 74.562 1 88.94 1108 LEU A N 1
ATOM 8832 C CA . LEU A 1 1108 ? -43.938 10.742 73.875 1 88.94 1108 LEU A CA 1
ATOM 8833 C C . LEU A 1 1108 ? -44.5 11.242 72.562 1 88.94 1108 LEU A C 1
ATOM 8835 O O . LEU A 1 1108 ? -44.188 12.352 72.125 1 88.94 1108 LEU A O 1
ATOM 8839 N N . GLU A 1 1109 ? -45.281 10.484 71.875 1 83.31 1109 GLU A N 1
ATOM 8840 C CA . GLU A 1 1109 ? -45.938 10.898 70.625 1 83.31 1109 GLU A CA 1
ATOM 8841 C C . GLU A 1 1109 ? -46.906 12.039 70.875 1 83.31 1109 GLU A C 1
ATOM 8843 O O . GLU A 1 1109 ? -47 12.961 70.062 1 83.31 1109 GLU A O 1
ATOM 8848 N N . SER A 1 1110 ? -47.562 11.945 72 1 81.19 1110 SER A N 1
ATOM 8849 C CA . SER A 1 1110 ? -48.625 12.922 72.25 1 81.19 1110 SER A CA 1
ATOM 8850 C C . SER A 1 1110 ? -48.031 14.227 72.812 1 81.19 1110 SER A C 1
ATOM 8852 O O . SER A 1 1110 ? -48.531 15.312 72.5 1 81.19 1110 SER A O 1
ATOM 8854 N N . HIS A 1 1111 ? -47.031 14.109 73.562 1 81.56 1111 HIS A N 1
ATOM 8855 C CA . HIS A 1 1111 ? -46.469 15.297 74.188 1 81.56 1111 HIS A CA 1
ATOM 8856 C C . HIS A 1 1111 ? -45.25 15.797 73.438 1 81.56 1111 HIS A C 1
ATOM 8858 O O . HIS A 1 1111 ? -44.875 16.969 73.562 1 81.56 1111 HIS A O 1
ATOM 8864 N N . GLY A 1 1112 ? -44.688 14.984 72.625 1 70 1112 GLY A N 1
ATOM 8865 C CA . GLY A 1 1112 ? -43.625 15.32 71.688 1 70 1112 GLY A CA 1
ATOM 8866 C C . GLY A 1 1112 ? -42.406 15.977 72.375 1 70 1112 GLY A C 1
ATOM 8867 O O . GLY A 1 1112 ? -41.938 15.5 73.438 1 70 1112 GLY A O 1
ATOM 8868 N N . LYS A 1 1113 ? -41.969 17.141 71.812 1 72.44 1113 LYS A N 1
ATOM 8869 C CA . LYS A 1 1113 ? -40.812 17.922 72.25 1 72.44 1113 LYS A CA 1
ATOM 8870 C C . LYS A 1 1113 ? -41.188 18.828 73.375 1 72.44 1113 LYS A C 1
ATOM 8872 O O . LYS A 1 1113 ? -40.312 19.406 74.062 1 72.44 1113 LYS A O 1
ATOM 8877 N N . LYS A 1 1114 ? -42.375 18.859 73.875 1 80.44 1114 LYS A N 1
ATOM 8878 C CA . LYS A 1 1114 ? -42.844 19.781 74.875 1 80.44 1114 LYS A CA 1
ATOM 8879 C C . LYS A 1 1114 ? -42.656 19.203 76.312 1 80.44 1114 LYS A C 1
ATOM 8881 O O . LYS A 1 1114 ? -42.688 19.938 77.312 1 80.44 1114 LYS A O 1
ATOM 8886 N N . THR A 1 1115 ? -42.562 17.953 76.375 1 82.06 1115 THR A N 1
ATOM 8887 C CA . THR A 1 1115 ? -42.375 17.359 77.75 1 82.06 1115 THR A CA 1
ATOM 8888 C C . THR A 1 1115 ? -41.031 17.766 78.312 1 82.06 1115 THR A C 1
ATOM 8890 O O . THR A 1 1115 ? -40.062 18 77.562 1 82.06 1115 THR A O 1
ATOM 8893 N N . SER A 1 1116 ? -41.031 17.859 79.562 1 85.69 1116 SER A N 1
ATOM 8894 C CA . SER A 1 1116 ? -39.781 18.172 80.312 1 85.69 1116 SER A CA 1
ATOM 8895 C C . SER A 1 1116 ? -38.906 16.953 80.438 1 85.69 1116 SER A C 1
ATOM 8897 O O . SER A 1 1116 ? -37.719 17.062 80.75 1 85.69 1116 SER A O 1
ATOM 8899 N N . LEU A 1 1117 ? -39.438 15.852 80.188 1 87.62 1117 LEU A N 1
ATOM 8900 C CA . LEU A 1 1117 ? -38.688 14.609 80.312 1 87.62 1117 LEU A CA 1
ATOM 8901 C C . LEU A 1 1117 ? -37.562 14.523 79.312 1 87.62 1117 LEU A C 1
ATOM 8903 O O . LEU A 1 1117 ? -37.812 14.688 78.125 1 87.62 1117 LEU A O 1
ATOM 8907 N N . GLU A 1 1118 ? -36.375 14.25 79.75 1 85.81 1118 GLU A N 1
ATOM 8908 C CA . GLU A 1 1118 ? -35.219 14.125 78.875 1 85.81 1118 GLU A CA 1
ATOM 8909 C C . GLU A 1 1118 ? -34.688 12.695 78.875 1 85.81 1118 GLU A C 1
ATOM 8911 O O . GLU A 1 1118 ? -34.312 12.164 77.812 1 85.81 1118 GLU A O 1
ATOM 8916 N N . ASN A 1 1119 ? -34.656 12.117 80.125 1 88.5 1119 ASN A N 1
ATOM 8917 C CA . ASN A 1 1119 ? -34.125 10.781 80.312 1 88.5 1119 ASN A CA 1
ATOM 8918 C C . ASN A 1 1119 ? -35.125 9.828 80.875 1 88.5 1119 ASN A C 1
ATOM 8920 O O . ASN A 1 1119 ? -35.719 10.117 81.938 1 88.5 1119 ASN A O 1
ATOM 8924 N N . ILE A 1 1120 ? -35.344 8.75 80.25 1 91.81 1120 ILE A N 1
ATOM 8925 C CA . ILE A 1 1120 ? -36.219 7.711 80.75 1 91.81 1120 ILE A CA 1
ATOM 8926 C C . ILE A 1 1120 ? -35.406 6.434 81 1 91.81 1120 ILE A C 1
ATOM 8928 O O . ILE A 1 1120 ? -34.719 5.949 80.125 1 91.81 1120 ILE A O 1
ATOM 8932 N N . TYR A 1 1121 ? -35.531 5.914 82.188 1 93.06 1121 TYR A N 1
ATOM 8933 C CA . TYR A 1 1121 ? -34.781 4.723 82.562 1 93.06 1121 TYR A CA 1
ATOM 8934 C C . TYR A 1 1121 ? -35.719 3.545 82.812 1 93.06 1121 TYR A C 1
ATOM 8936 O O . TYR A 1 1121 ? -36.625 3.639 83.625 1 93.06 1121 TYR A O 1
ATOM 8944 N N . LEU A 1 1122 ? -35.5 2.527 82.062 1 94.31 1122 LEU A N 1
ATOM 8945 C CA . LEU A 1 1122 ? -36.156 1.255 82.375 1 94.31 1122 LEU A CA 1
ATOM 8946 C C . LEU A 1 1122 ? -35.219 0.309 83.125 1 94.31 1122 LEU A C 1
ATOM 8948 O O . LEU A 1 1122 ? -34.281 -0.225 82.5 1 94.31 1122 LEU A O 1
ATOM 8952 N N . CYS A 1 1123 ? -35.562 0.142 84.312 1 92.5 1123 CYS A N 1
ATOM 8953 C CA . CYS A 1 1123 ? -34.562 -0.475 85.188 1 92.5 1123 CYS A CA 1
ATOM 8954 C C . CYS A 1 1123 ? -35.156 -1.706 85.875 1 92.5 1123 CYS A C 1
ATOM 8956 O O . CYS A 1 1123 ? -36.312 -1.713 86.312 1 92.5 1123 CYS A O 1
ATOM 8958 N N . ASP A 1 1124 ? -34.312 -2.711 86 1 88.75 1124 ASP A N 1
ATOM 8959 C CA . ASP A 1 1124 ? -34.625 -3.904 86.75 1 88.75 1124 ASP A CA 1
ATOM 8960 C C . ASP A 1 1124 ? -33.344 -4.578 87.25 1 88.75 1124 ASP A C 1
ATOM 8962 O O . ASP A 1 1124 ? -32.281 -4.445 86.688 1 88.75 1124 ASP A O 1
ATOM 8966 N N . ILE A 1 1125 ? -33.469 -5.359 88.375 1 88.19 1125 ILE A N 1
ATOM 8967 C CA . ILE A 1 1125 ? -32.312 -6.047 88.938 1 88.19 1125 ILE A CA 1
ATOM 8968 C C . ILE A 1 1125 ? -31.984 -7.289 88.125 1 88.19 1125 ILE A C 1
ATOM 8970 O O . ILE A 1 1125 ? -30.828 -7.688 88 1 88.19 1125 ILE A O 1
ATOM 8974 N N . LYS A 1 1126 ? -33.031 -7.828 87.5 1 88.81 1126 LYS A N 1
ATOM 8975 C CA . LYS A 1 1126 ? -32.875 -9.039 86.688 1 88.81 1126 LYS A CA 1
ATOM 8976 C C . LYS A 1 1126 ? -32.562 -8.688 85.25 1 88.81 1126 LYS A C 1
ATOM 8978 O O . LYS A 1 1126 ? -33.344 -8.016 84.625 1 88.81 1126 LYS A O 1
ATOM 8983 N N . LYS A 1 1127 ? -31.516 -9.148 84.688 1 88.62 1127 LYS A N 1
ATOM 8984 C CA . LYS A 1 1127 ? -31.078 -8.906 83.312 1 88.62 1127 LYS A CA 1
ATOM 8985 C C . LYS A 1 1127 ? -32.094 -9.406 82.312 1 88.62 1127 LYS A C 1
ATOM 8987 O O . LYS A 1 1127 ? -32.312 -8.773 81.312 1 88.62 1127 LYS A O 1
ATOM 8992 N N . THR A 1 1128 ? -32.781 -10.484 82.688 1 88.19 1128 THR A N 1
ATOM 8993 C CA . THR A 1 1128 ? -33.781 -11.07 81.75 1 88.19 1128 THR A CA 1
ATOM 8994 C C . THR A 1 1128 ? -34.938 -10.109 81.562 1 88.19 1128 THR A C 1
ATOM 8996 O O . THR A 1 1128 ? -35.469 -10.008 80.438 1 88.19 1128 THR A O 1
ATOM 8999 N N . THR A 1 1129 ? -35.281 -9.453 82.562 1 89.81 1129 THR A N 1
ATOM 9000 C CA . THR A 1 1129 ? -36.344 -8.477 82.5 1 89.81 1129 THR A CA 1
ATOM 9001 C C . THR A 1 1129 ? -35.906 -7.285 81.625 1 89.81 1129 THR A C 1
ATOM 9003 O O . THR A 1 1129 ? -36.656 -6.789 80.812 1 89.81 1129 THR A O 1
ATOM 9006 N N . VAL A 1 1130 ? -34.688 -6.887 81.875 1 93.38 1130 VAL A N 1
ATOM 9007 C CA . VAL A 1 1130 ? -34.156 -5.77 81.062 1 93.38 1130 VAL A CA 1
ATOM 9008 C C . VAL A 1 1130 ? -34.062 -6.148 79.625 1 93.38 1130 VAL A C 1
ATOM 9010 O O . VAL A 1 1130 ? -34.375 -5.336 78.75 1 93.38 1130 VAL A O 1
ATOM 9013 N N . ASP A 1 1131 ? -33.75 -7.344 79.312 1 90.56 1131 ASP A N 1
ATOM 9014 C CA . ASP A 1 1131 ? -33.719 -7.832 77.938 1 90.56 1131 ASP A CA 1
ATOM 9015 C C . ASP A 1 1131 ? -35.094 -7.77 77.25 1 90.56 1131 ASP A C 1
ATOM 9017 O O . ASP A 1 1131 ? -35.219 -7.492 76.062 1 90.56 1131 ASP A O 1
ATOM 9021 N N . SER A 1 1132 ? -36.062 -8.023 78.125 1 90.44 1132 SER A N 1
ATOM 9022 C CA . SER A 1 1132 ? -37.438 -7.922 77.625 1 90.44 1132 SER A CA 1
ATOM 9023 C C . SER A 1 1132 ? -37.781 -6.48 77.25 1 90.44 1132 SER A C 1
ATOM 9025 O O . SER A 1 1132 ? -38.469 -6.227 76.25 1 90.44 1132 SER A O 1
ATOM 9027 N N . PHE A 1 1133 ? -37.281 -5.652 78 1 93.62 1133 PHE A N 1
ATOM 9028 C CA . PHE A 1 1133 ? -37.469 -4.238 77.688 1 93.62 1133 PHE A CA 1
ATOM 9029 C C . PHE A 1 1133 ? -36.781 -3.877 76.375 1 93.62 1133 PHE A C 1
ATOM 9031 O O . PHE A 1 1133 ? -37.344 -3.156 75.562 1 93.62 1133 PHE A O 1
ATOM 9038 N N . VAL A 1 1134 ? -35.594 -4.336 76.188 1 91.69 1134 VAL A N 1
ATOM 9039 C CA . VAL A 1 1134 ? -34.812 -4.055 75 1 91.69 1134 VAL A CA 1
ATOM 9040 C C . VAL A 1 1134 ? -35.531 -4.57 73.75 1 91.69 1134 VAL A C 1
ATOM 9042 O O . VAL A 1 1134 ? -35.625 -3.869 72.75 1 91.69 1134 VAL A O 1
ATOM 9045 N N . THR A 1 1135 ? -36.094 -5.738 73.812 1 89.62 1135 THR A N 1
ATOM 9046 C CA . THR A 1 1135 ? -36.844 -6.332 72.75 1 89.62 1135 THR A CA 1
ATOM 9047 C C . THR A 1 1135 ? -38.062 -5.477 72.375 1 89.62 1135 THR A C 1
ATOM 9049 O O . THR A 1 1135 ? -38.344 -5.262 71.188 1 89.62 1135 THR A O 1
ATOM 9052 N N . ALA A 1 1136 ? -38.656 -5.016 73.375 1 90 1136 ALA A N 1
ATOM 9053 C CA . ALA A 1 1136 ? -39.844 -4.176 73.188 1 90 1136 ALA A CA 1
ATOM 9054 C C . ALA A 1 1136 ? -39.438 -2.836 72.562 1 90 1136 ALA A C 1
ATOM 9056 O O . ALA A 1 1136 ? -40.125 -2.34 71.625 1 90 1136 ALA A O 1
ATOM 9057 N N . LEU A 1 1137 ? -38.438 -2.326 73 1 92.25 1137 LEU A N 1
ATOM 9058 C CA . LEU A 1 1137 ? -38 -1.021 72.562 1 92.25 1137 LEU A CA 1
ATOM 9059 C C . LEU A 1 1137 ? -37.562 -1.095 71.125 1 92.25 1137 LEU A C 1
ATOM 9061 O O . LEU A 1 1137 ? -37.781 -0.155 70.312 1 92.25 1137 LEU A O 1
ATOM 9065 N N . ARG A 1 1138 ? -36.969 -2.107 70.625 1 87.69 1138 ARG A N 1
ATOM 9066 C CA . ARG A 1 1138 ? -36.469 -2.291 69.312 1 87.69 1138 ARG A CA 1
ATOM 9067 C C . ARG A 1 1138 ? -37.594 -2.246 68.25 1 87.69 1138 ARG A C 1
ATOM 9069 O O . ARG A 1 1138 ? -37.375 -1.949 67.062 1 87.69 1138 ARG A O 1
ATOM 9076 N N . LYS A 1 1139 ? -38.812 -2.465 68.688 1 86.88 1139 LYS A N 1
ATOM 9077 C CA . LYS A 1 1139 ? -40 -2.402 67.812 1 86.88 1139 LYS A CA 1
ATOM 9078 C C . LYS A 1 1139 ? -40.344 -0.958 67.5 1 86.88 1139 LYS A C 1
ATOM 9080 O O . LYS A 1 1139 ? -40.906 -0.689 66.438 1 86.88 1139 LYS A O 1
ATOM 9085 N N . TYR A 1 1140 ? -39.969 -0.053 68.375 1 84.81 1140 TYR A N 1
ATOM 9086 C CA . TYR A 1 1140 ? -40.469 1.312 68.25 1 84.81 1140 TYR A CA 1
ATOM 9087 C C . TYR A 1 1140 ? -39.312 2.27 67.875 1 84.81 1140 TYR A C 1
ATOM 9089 O O . TYR A 1 1140 ? -39.531 3.291 67.25 1 84.81 1140 TYR A O 1
ATOM 9097 N N . TYR A 1 1141 ? -38.25 1.966 68.375 1 84.69 1141 TYR A N 1
ATOM 9098 C CA . TYR A 1 1141 ? -37.188 2.957 68.312 1 84.69 1141 TYR A CA 1
ATOM 9099 C C . TYR A 1 1141 ? -35.938 2.348 67.75 1 84.69 1141 TYR A C 1
ATOM 9101 O O . TYR A 1 1141 ? -35.719 1.132 67.75 1 84.69 1141 TYR A O 1
ATOM 9109 N N . SER A 1 1142 ? -35.125 3.23 67.25 1 80.88 1142 SER A N 1
ATOM 9110 C CA . SER A 1 1142 ? -33.875 2.773 66.688 1 80.88 1142 SER A CA 1
ATOM 9111 C C . SER A 1 1142 ? -32.781 2.695 67.75 1 80.88 1142 SER A C 1
ATOM 9113 O O . SER A 1 1142 ? -32.688 3.584 68.625 1 80.88 1142 SER A O 1
ATOM 9115 N N . LEU A 1 1143 ? -32.156 1.547 67.75 1 81.19 1143 LEU A N 1
ATOM 9116 C CA . LEU A 1 1143 ? -31.078 1.309 68.688 1 81.19 1143 LEU A CA 1
ATOM 9117 C C . LEU A 1 1143 ? -29.891 2.207 68.375 1 81.19 1143 LEU A C 1
ATOM 9119 O O . LEU A 1 1143 ? -29.375 2.207 67.312 1 81.19 1143 LEU A O 1
ATOM 9123 N N . ALA A 1 1144 ? -29.562 3.039 69.312 1 79.12 1144 ALA A N 1
ATOM 9124 C CA . ALA A 1 1144 ? -28.438 3.947 69.125 1 79.12 1144 ALA A CA 1
ATOM 9125 C C . ALA A 1 1144 ? -27.125 3.316 69.625 1 79.12 1144 ALA A C 1
ATOM 9127 O O . ALA A 1 1144 ? -26.094 3.445 69 1 79.12 1144 ALA A O 1
ATOM 9128 N N . TYR A 1 1145 ? -27.234 2.66 70.812 1 86 1145 TYR A N 1
ATOM 9129 C CA . TYR A 1 1145 ? -26.047 1.987 71.312 1 86 1145 TYR A CA 1
ATOM 9130 C C . TYR A 1 1145 ? -26.469 0.837 72.25 1 86 1145 TYR A C 1
ATOM 9132 O O . TYR A 1 1145 ? -27.438 0.942 73 1 86 1145 TYR A O 1
ATOM 9140 N N . GLU A 1 1146 ? -25.781 -0.321 72.188 1 83.25 1146 GLU A N 1
ATOM 9141 C CA . GLU A 1 1146 ? -26.031 -1.487 73 1 83.25 1146 GLU A CA 1
ATOM 9142 C C . GLU A 1 1146 ? -24.734 -2.004 73.625 1 83.25 1146 GLU A C 1
ATOM 9144 O O . GLU A 1 1146 ? -23.75 -2.252 72.938 1 83.25 1146 GLU A O 1
ATOM 9149 N N . ARG A 1 1147 ? -24.75 -2.1 74.875 1 82.31 1147 ARG A N 1
ATOM 9150 C CA . ARG A 1 1147 ? -23.625 -2.676 75.625 1 82.31 1147 ARG A CA 1
ATOM 9151 C C . ARG A 1 1147 ? -23.734 -4.195 75.688 1 82.31 1147 ARG A C 1
ATOM 9153 O O . ARG A 1 1147 ? -24.797 -4.715 76.125 1 82.31 1147 ARG A O 1
ATOM 9160 N N . GLU A 1 1148 ? -22.906 -4.984 75 1 67.75 1148 GLU A N 1
ATOM 9161 C CA . GLU A 1 1148 ? -22.984 -6.438 75.125 1 67.75 1148 GLU A CA 1
ATOM 9162 C C . GLU A 1 1148 ? -22.594 -6.93 76.5 1 67.75 1148 GLU A C 1
ATOM 9164 O O . GLU A 1 1148 ? -21.625 -6.441 77.062 1 67.75 1148 GLU A O 1
ATOM 9169 N N . MET B 1 1 ? -51.094 58.375 -15.352 1 22.89 1 MET B N 1
ATOM 9170 C CA . MET B 1 1 ? -49.812 57.844 -14.945 1 22.89 1 MET B CA 1
ATOM 9171 C C . MET B 1 1 ? -48.938 58.938 -14.328 1 22.89 1 MET B C 1
ATOM 9173 O O . MET B 1 1 ? -48.344 59.75 -15.039 1 22.89 1 MET B O 1
ATOM 9177 N N . SER B 1 2 ? -49.375 59.5 -13.18 1 23.42 2 SER B N 1
ATOM 9178 C CA . SER B 1 2 ? -48.844 60.625 -12.43 1 23.42 2 SER B CA 1
ATOM 9179 C C . SER B 1 2 ? -47.438 60.344 -11.945 1 23.42 2 SER B C 1
ATOM 9181 O O . SER B 1 2 ? -47.188 59.344 -11.258 1 23.42 2 SER B O 1
ATOM 9183 N N . GLU B 1 3 ? -46.438 60.469 -12.82 1 26.84 3 GLU B N 1
ATOM 9184 C CA . GLU B 1 3 ? -45.031 60.219 -12.562 1 26.84 3 GLU B CA 1
ATOM 9185 C C . GLU B 1 3 ? -44.594 60.812 -11.219 1 26.84 3 GLU B C 1
ATOM 9187 O O . GLU B 1 3 ? -44.75 62 -10.984 1 26.84 3 GLU B O 1
ATOM 9192 N N . GLU B 1 4 ? -44.844 60.125 -10.141 1 28.98 4 GLU B N 1
ATOM 9193 C CA . GLU B 1 4 ? -44.344 60.375 -8.789 1 28.98 4 GLU B CA 1
ATOM 9194 C C . GLU B 1 4 ? -42.875 60.781 -8.797 1 28.98 4 GLU B C 1
ATOM 9196 O O . GLU B 1 4 ? -42.031 60.031 -9.297 1 28.98 4 GLU B O 1
ATOM 9201 N N . VAL B 1 5 ? -42.594 62.031 -8.938 1 32.41 5 VAL B N 1
ATOM 9202 C CA . VAL B 1 5 ? -41.281 62.656 -8.82 1 32.41 5 VAL B CA 1
ATOM 9203 C C . VAL B 1 5 ? -40.562 62.125 -7.559 1 32.41 5 VAL B C 1
ATOM 9205 O O . VAL B 1 5 ? -41.031 62.406 -6.441 1 32.41 5 VAL B O 1
ATOM 9208 N N . GLU B 1 6 ? -40.219 60.906 -7.508 1 34.66 6 GLU B N 1
ATOM 9209 C CA . GLU B 1 6 ? -39.312 60.375 -6.477 1 34.66 6 GLU B CA 1
ATOM 9210 C C . GLU B 1 6 ? -38.281 61.375 -6.059 1 34.66 6 GLU B C 1
ATOM 9212 O O . GLU B 1 6 ? -37.562 61.906 -6.902 1 34.66 6 GLU B O 1
ATOM 9217 N N . GLY B 1 7 ? -38.438 62.156 -5.051 1 37.78 7 GLY B N 1
ATOM 9218 C CA . GLY B 1 7 ? -37.594 63.125 -4.375 1 37.78 7 GLY B CA 1
ATOM 9219 C C . GLY B 1 7 ? -36.156 62.688 -4.254 1 37.78 7 GLY B C 1
ATOM 9220 O O . GLY B 1 7 ? -35.875 61.531 -3.846 1 37.78 7 GLY B O 1
ATOM 9221 N N . LEU B 1 8 ? -35.25 63.062 -5.156 1 40.88 8 LEU B N 1
ATOM 9222 C CA . LEU B 1 8 ? -33.812 62.844 -5.25 1 40.88 8 LEU B CA 1
ATOM 9223 C C . LEU B 1 8 ? -33.156 62.969 -3.881 1 40.88 8 LEU B C 1
ATOM 9225 O O . LEU B 1 8 ? -33.375 63.938 -3.16 1 40.88 8 LEU B O 1
ATOM 9229 N N . ASP B 1 9 ? -32.844 62.062 -3.191 1 54.16 9 ASP B N 1
ATOM 9230 C CA . ASP B 1 9 ? -32.031 62.031 -1.968 1 54.16 9 ASP B CA 1
ATOM 9231 C C . ASP B 1 9 ? -30.844 62.969 -2.053 1 54.16 9 ASP B C 1
ATOM 9233 O O . ASP B 1 9 ? -29.922 62.719 -2.834 1 54.16 9 ASP B O 1
ATOM 9237 N N . LYS B 1 10 ? -30.891 64.25 -1.715 1 64.25 10 LYS B N 1
ATOM 9238 C CA . LYS B 1 10 ? -29.938 65.375 -1.767 1 64.25 10 LYS B CA 1
ATOM 9239 C C . LYS B 1 10 ? -28.609 65 -1.111 1 64.25 10 LYS B C 1
ATOM 9241 O O . LYS B 1 10 ? -27.609 65.688 -1.294 1 64.25 10 LYS B O 1
ATOM 9246 N N . CYS B 1 11 ? -28.562 63.969 -0.413 1 65.38 11 CYS B N 1
ATOM 9247 C CA . CYS B 1 11 ? -27.359 63.562 0.324 1 65.38 11 CYS B CA 1
ATOM 9248 C C . CYS B 1 11 ? -26.594 62.5 -0.414 1 65.38 11 CYS B C 1
ATOM 9250 O O . CYS B 1 11 ? -25.734 61.812 0.169 1 65.38 11 CYS B O 1
ATOM 9252 N N . GLU B 1 12 ? -26.797 62.344 -1.729 1 65.5 12 GLU B N 1
ATOM 9253 C CA . GLU B 1 12 ? -26.109 61.344 -2.5 1 65.5 12 GLU B CA 1
ATOM 9254 C C . GLU B 1 12 ? -24.656 61.719 -2.746 1 65.5 12 GLU B C 1
ATOM 9256 O O . GLU B 1 12 ? -24.344 62.906 -2.963 1 65.5 12 GLU B O 1
ATOM 9261 N N . GLY B 1 13 ? -23.594 61 -2.352 1 64.81 13 GLY B N 1
ATOM 9262 C CA . GLY B 1 13 ? -22.172 61.219 -2.6 1 64.81 13 GLY B CA 1
ATOM 9263 C C . GLY B 1 13 ? -21.391 61.5 -1.337 1 64.81 13 GLY B C 1
ATOM 9264 O O . GLY B 1 13 ? -20.156 61.594 -1.372 1 64.81 13 GLY B O 1
ATOM 9265 N N . ILE B 1 14 ? -22.156 61.844 -0.311 1 74.75 14 ILE B N 1
ATOM 9266 C CA . ILE B 1 14 ? -21.453 62.125 0.944 1 74.75 14 ILE B CA 1
ATOM 9267 C C . ILE B 1 14 ? -21.094 60.812 1.625 1 74.75 14 ILE B C 1
ATOM 9269 O O . ILE B 1 14 ? -21.938 59.938 1.82 1 74.75 14 ILE B O 1
ATOM 9273 N N . ASN B 1 15 ? -19.875 60.625 1.788 1 75.56 15 ASN B N 1
ATOM 9274 C CA . ASN B 1 15 ? -19.375 59.438 2.484 1 75.56 15 ASN B CA 1
ATOM 9275 C C . ASN B 1 15 ? -19.828 59.406 3.941 1 75.56 15 ASN B C 1
ATOM 9277 O O . ASN B 1 15 ? -19.484 60.312 4.715 1 75.56 15 ASN B O 1
ATOM 9281 N N . LYS B 1 16 ? -20.609 58.469 4.297 1 75.56 16 LYS B N 1
ATOM 9282 C CA . LYS B 1 16 ? -21.203 58.344 5.621 1 75.56 16 LYS B CA 1
ATOM 9283 C C . LYS B 1 16 ? -20.125 58.281 6.703 1 75.56 16 LYS B C 1
ATOM 9285 O O . LYS B 1 16 ? -20.359 58.688 7.844 1 75.56 16 LYS B O 1
ATOM 9290 N N . GLU B 1 17 ? -18.938 57.875 6.324 1 76.44 17 GLU B N 1
ATOM 9291 C CA . GLU B 1 17 ? -17.875 57.75 7.309 1 76.44 17 GLU B CA 1
ATOM 9292 C C . GLU B 1 17 ? -17.344 59.125 7.723 1 76.44 17 GLU B C 1
ATOM 9294 O O . GLU B 1 17 ? -16.75 59.25 8.797 1 76.44 17 GLU B O 1
ATOM 9299 N N . TYR B 1 18 ? -17.703 60.094 6.957 1 81.12 18 TYR B N 1
ATOM 9300 C CA . TYR B 1 18 ? -17.219 61.469 7.199 1 81.12 18 TYR B CA 1
ATOM 9301 C C . TYR B 1 18 ? -18.109 62.188 8.219 1 81.12 18 TYR B C 1
ATOM 9303 O O . TYR B 1 18 ? -17.734 63.219 8.742 1 81.12 18 TYR B O 1
ATOM 9311 N N . LEU B 1 19 ? -19.219 61.531 8.531 1 86 19 LEU B N 1
ATOM 9312 C CA . LEU B 1 19 ? -20.203 62.219 9.383 1 86 19 LEU B CA 1
ATOM 9313 C C . LEU B 1 19 ? -20.031 61.781 10.836 1 86 19 LEU B C 1
ATOM 9315 O O . LEU B 1 19 ? -20.531 62.469 11.742 1 86 19 LEU B O 1
ATOM 9319 N N . ASP B 1 20 ? -19.266 60.688 10.953 1 88.5 20 ASP B N 1
ATOM 9320 C CA . ASP B 1 20 ? -19.141 60.125 12.289 1 88.5 20 ASP B CA 1
ATOM 9321 C C . ASP B 1 20 ? -17.703 60.188 12.781 1 88.5 20 ASP B C 1
ATOM 9323 O O . ASP B 1 20 ? -16.766 60.188 11.984 1 88.5 20 ASP B O 1
ATOM 9327 N N . CYS B 1 21 ? -17.562 60.344 14.07 1 89.56 21 CYS B N 1
ATOM 9328 C CA . CYS B 1 21 ? -16.25 60.281 14.688 1 89.56 21 CYS B CA 1
ATOM 9329 C C . CYS B 1 21 ? -15.648 58.875 14.516 1 89.56 21 CYS B C 1
ATOM 9331 O O . CYS B 1 21 ? -16.344 57.875 14.68 1 89.56 21 CYS B O 1
ATOM 9333 N N . MET B 1 22 ? -14.453 58.844 14.227 1 83.12 22 MET B N 1
ATOM 9334 C CA . MET B 1 22 ? -13.789 57.594 13.914 1 83.12 22 MET B CA 1
ATOM 9335 C C . MET B 1 22 ? -13.484 56.812 15.188 1 83.12 22 MET B C 1
ATOM 9337 O O . MET B 1 22 ? -13.281 55.594 15.141 1 83.12 22 MET B O 1
ATOM 9341 N N . GLN B 1 23 ? -13.438 57.438 16.281 1 85.19 23 GLN B N 1
ATOM 9342 C CA . GLN B 1 23 ? -13.109 56.781 17.547 1 85.19 23 GLN B CA 1
ATOM 9343 C C . GLN B 1 23 ? -14.375 56.344 18.281 1 85.19 23 GLN B C 1
ATOM 9345 O O . GLN B 1 23 ? -14.523 55.156 18.594 1 85.19 23 GLN B O 1
ATOM 9350 N N . CYS B 1 24 ? -15.336 57.281 18.562 1 85 24 CYS B N 1
ATOM 9351 C CA . CYS B 1 24 ? -16.531 56.938 19.312 1 85 24 CYS B CA 1
ATOM 9352 C C . CYS B 1 24 ? -17.672 56.531 18.375 1 85 24 CYS B C 1
ATOM 9354 O O . CYS B 1 24 ? -18.656 55.938 18.812 1 85 24 CYS B O 1
ATOM 9356 N N . LYS B 1 25 ? -17.672 56.812 17.094 1 86.81 25 LYS B N 1
ATOM 9357 C CA . LYS B 1 25 ? -18.609 56.438 16.031 1 86.81 25 LYS B CA 1
ATOM 9358 C C . LYS B 1 25 ? -19.938 57.188 16.172 1 86.81 25 LYS B C 1
ATOM 9360 O O . LYS B 1 25 ? -20.953 56.812 15.602 1 86.81 25 LYS B O 1
ATOM 9365 N N . ASN B 1 26 ? -19.875 58.188 16.922 1 87.38 26 ASN B N 1
ATOM 9366 C CA . ASN B 1 26 ? -21.047 59.062 17.031 1 87.38 26 ASN B CA 1
ATOM 9367 C C . ASN B 1 26 ? -20.984 60.219 16.031 1 87.38 26 ASN B C 1
ATOM 9369 O O . ASN B 1 26 ? -19.906 60.594 15.594 1 87.38 26 ASN B O 1
ATOM 9373 N N . GLN B 1 27 ? -22.109 60.656 15.695 1 89.94 27 GLN B N 1
ATOM 9374 C CA . GLN B 1 27 ? -22.188 61.75 14.734 1 89.94 27 GLN B CA 1
ATOM 9375 C C . GLN B 1 27 ? -21.672 63.062 15.336 1 89.94 27 GLN B C 1
ATOM 9377 O O . GLN B 1 27 ? -21.922 63.344 16.516 1 89.94 27 GLN B O 1
ATOM 9382 N N . PHE B 1 28 ? -21.016 63.875 14.586 1 92 28 PHE B N 1
ATOM 9383 C CA . PHE B 1 28 ? -20.5 65.188 15.039 1 92 28 PHE B CA 1
ATOM 9384 C C . PHE B 1 28 ? -21.656 66.125 15.32 1 92 28 PHE B C 1
ATOM 9386 O O . PHE B 1 28 ? -22.734 66 14.727 1 92 28 PHE B O 1
ATOM 9393 N N . ASP B 1 29 ? -21.5 67 16.25 1 86.56 29 ASP B N 1
ATOM 9394 C CA . ASP B 1 29 ? -22.5 68 16.578 1 86.56 29 ASP B CA 1
ATOM 9395 C C . ASP B 1 29 ? -21.844 69.312 16.922 1 86.56 29 ASP B C 1
ATOM 9397 O O . ASP B 1 29 ? -20.625 69.438 16.906 1 86.56 29 ASP B O 1
ATOM 9401 N N . GLU B 1 30 ? -22.641 70.375 17.172 1 83.44 30 GLU B N 1
ATOM 9402 C CA . GLU B 1 30 ? -22.141 71.75 17.406 1 83.44 30 GLU B CA 1
ATOM 9403 C C . GLU B 1 30 ? -21.781 71.938 18.875 1 83.44 30 GLU B C 1
ATOM 9405 O O . GLU B 1 30 ? -21.094 72.938 19.219 1 83.44 30 GLU B O 1
ATOM 9410 N N . ASP B 1 31 ? -22.062 71 19.656 1 83.12 31 ASP B N 1
ATOM 9411 C CA . ASP B 1 31 ? -21.906 71.188 21.078 1 83.12 31 ASP B CA 1
ATOM 9412 C C . ASP B 1 31 ? -20.766 70.312 21.641 1 83.12 31 ASP B C 1
ATOM 9414 O O . ASP B 1 31 ? -19.594 70.688 21.516 1 83.12 31 ASP B O 1
ATOM 9418 N N . ASP B 1 32 ? -21.078 69.188 21.969 1 83.5 32 ASP B N 1
ATOM 9419 C CA . ASP B 1 32 ? -20.141 68.375 22.719 1 83.5 32 ASP B CA 1
ATOM 9420 C C . ASP B 1 32 ? -19.297 67.5 21.766 1 83.5 32 ASP B C 1
ATOM 9422 O O . ASP B 1 32 ? -18.25 67 22.172 1 83.5 32 ASP B O 1
ATOM 9426 N N . ARG B 1 33 ? -19.688 67.438 20.609 1 90.75 33 ARG B N 1
ATOM 9427 C CA . ARG B 1 33 ? -18.984 66.625 19.656 1 90.75 33 ARG B CA 1
ATOM 9428 C C . ARG B 1 33 ? -18.594 67.375 18.406 1 90.75 33 ARG B C 1
ATOM 9430 O O . ARG B 1 33 ? -18.906 66.938 17.297 1 90.75 33 ARG B O 1
ATOM 9437 N N . GLN B 1 34 ? -17.828 68.375 18.562 1 90.5 34 GLN B N 1
ATOM 9438 C CA . GLN B 1 34 ? -17.359 69.188 17.438 1 90.5 34 GLN B CA 1
ATOM 9439 C C . GLN B 1 34 ? -16.234 68.438 16.688 1 90.5 34 GLN B C 1
ATOM 9441 O O . GLN B 1 34 ? -15.398 67.812 17.312 1 90.5 34 GLN B O 1
ATOM 9446 N N . PRO B 1 35 ? -16.281 68.438 15.406 1 92 35 PRO B N 1
ATOM 9447 C CA . PRO B 1 35 ? -15.234 67.812 14.633 1 92 35 PRO B CA 1
ATOM 9448 C C . PRO B 1 35 ? -13.883 68.5 14.734 1 92 35 PRO B C 1
ATOM 9450 O O . PRO B 1 35 ? -13.742 69.625 14.281 1 92 35 PRO B O 1
ATOM 9453 N N . ILE B 1 36 ? -12.914 67.812 15.289 1 91.31 36 ILE B N 1
ATOM 9454 C CA . ILE B 1 36 ? -11.578 68.375 15.461 1 91.31 36 ILE B CA 1
ATOM 9455 C C . ILE B 1 36 ? -10.609 67.688 14.492 1 91.31 36 ILE B C 1
ATOM 9457 O O . ILE B 1 36 ? -10.547 66.5 14.438 1 91.31 36 ILE B O 1
ATOM 9461 N N . VAL B 1 37 ? -9.875 68.5 13.68 1 91.5 37 VAL B N 1
ATOM 9462 C CA . VAL B 1 37 ? -8.938 67.938 12.703 1 91.5 37 VAL B CA 1
ATOM 9463 C C . VAL B 1 37 ? -7.523 67.938 13.297 1 91.5 37 VAL B C 1
ATOM 9465 O O . VAL B 1 37 ? -7.031 69 13.758 1 91.5 37 VAL B O 1
ATOM 9468 N N . LEU B 1 38 ? -6.949 66.812 13.258 1 88.19 38 LEU B N 1
ATOM 9469 C CA . LEU B 1 38 ? -5.566 66.625 13.703 1 88.19 38 LEU B CA 1
ATOM 9470 C C . LEU B 1 38 ? -4.598 66.938 12.562 1 88.19 38 LEU B C 1
ATOM 9472 O O . LEU B 1 38 ? -5 66.938 11.398 1 88.19 38 LEU B O 1
ATOM 9476 N N . PRO B 1 39 ? -3.279 67.188 12.891 1 86.75 39 PRO B N 1
ATOM 9477 C CA . PRO B 1 39 ? -2.324 67.5 11.82 1 86.75 39 PRO B CA 1
ATOM 9478 C C . PRO B 1 39 ? -2.207 66.375 10.805 1 86.75 39 PRO B C 1
ATOM 9480 O O . PRO B 1 39 ? -1.777 66.562 9.672 1 86.75 39 PRO B O 1
ATOM 9483 N N . CYS B 1 40 ? -2.584 65.188 11.117 1 86.75 40 CYS B N 1
ATOM 9484 C CA . CYS B 1 40 ? -2.584 64.062 10.203 1 86.75 40 CYS B CA 1
ATOM 9485 C C . CYS B 1 40 ? -3.861 64 9.375 1 86.75 40 CYS B C 1
ATOM 9487 O O . CYS B 1 40 ? -4.055 63.125 8.562 1 86.75 40 CYS B O 1
ATOM 9489 N N . LEU B 1 41 ? -4.793 64.938 9.57 1 87.31 41 LEU B N 1
ATOM 9490 C CA . LEU B 1 41 ? -6.043 65.188 8.859 1 87.31 41 LEU B CA 1
ATOM 9491 C C . LEU B 1 41 ? -7.105 64.188 9.258 1 87.31 41 LEU B C 1
ATOM 9493 O O . LEU B 1 41 ? -8.133 64.062 8.586 1 87.31 41 LEU B O 1
ATOM 9497 N N . HIS B 1 42 ? -6.777 63.375 10.242 1 88.44 42 HIS B N 1
ATOM 9498 C CA . HIS B 1 42 ? -7.844 62.562 10.805 1 88.44 42 HIS B CA 1
ATOM 9499 C C . HIS B 1 42 ? -8.711 63.375 11.766 1 88.44 42 HIS B C 1
ATOM 9501 O O . HIS B 1 42 ? -8.203 64.25 12.477 1 88.44 42 HIS B O 1
ATOM 9507 N N . THR B 1 43 ? -10.016 63.125 11.734 1 89.69 43 THR B N 1
ATOM 9508 C CA . THR B 1 43 ? -10.953 63.938 12.5 1 89.69 43 THR B CA 1
ATOM 9509 C C . THR B 1 43 ? -11.555 63.156 13.648 1 89.69 43 THR B C 1
ATOM 9511 O O . THR B 1 43 ? -12.016 62.031 13.461 1 89.69 43 THR B O 1
ATOM 9514 N N . VAL B 1 44 ? -11.461 63.719 14.789 1 89.69 44 VAL B N 1
ATOM 9515 C CA . VAL B 1 44 ? -12.047 63.156 15.992 1 89.69 44 VAL B CA 1
ATOM 9516 C C . VAL B 1 44 ? -12.898 64.188 16.703 1 89.69 44 VAL B C 1
ATOM 9518 O O . VAL B 1 44 ? -12.742 65.375 16.484 1 89.69 44 VAL B O 1
ATOM 9521 N N . CYS B 1 45 ? -13.875 63.781 17.438 1 89.75 45 CYS B N 1
ATOM 9522 C CA . CYS B 1 45 ? -14.766 64.75 18.094 1 89.75 45 CYS B CA 1
ATOM 9523 C C . CYS B 1 45 ? -14.117 65.312 19.328 1 89.75 45 CYS B C 1
ATOM 9525 O O . CYS B 1 45 ? -13.148 64.75 19.859 1 89.75 45 CYS B O 1
ATOM 9527 N N . SER B 1 46 ? -14.562 66.438 19.781 1 89.12 46 SER B N 1
ATOM 9528 C CA . SER B 1 46 ? -14.008 67.188 20.906 1 89.12 46 SER B CA 1
ATOM 9529 C C . SER B 1 46 ? -14.016 66.375 22.188 1 89.12 46 SER B C 1
ATOM 9531 O O . SER B 1 46 ? -13.055 66.375 22.969 1 89.12 46 SER B O 1
ATOM 9533 N N . SER B 1 47 ? -15.055 65.625 22.359 1 89.06 47 SER B N 1
ATOM 9534 C CA . SER B 1 47 ? -15.133 64.75 23.531 1 89.06 47 SER B CA 1
ATOM 9535 C C . SER B 1 47 ? -14.039 63.688 23.531 1 89.06 47 SER B C 1
ATOM 9537 O O . SER B 1 47 ? -13.414 63.438 24.562 1 89.06 47 SER B O 1
ATOM 9539 N N . CYS B 1 48 ? -13.867 63.125 22.406 1 89.12 48 CYS B N 1
ATOM 9540 C CA . CYS B 1 48 ? -12.867 62.094 22.266 1 89.12 48 CYS B CA 1
ATOM 9541 C C . CYS B 1 48 ? -11.461 62.656 22.406 1 89.12 48 CYS B C 1
ATOM 9543 O O . CYS B 1 48 ? -10.57 61.969 22.938 1 89.12 48 CYS B O 1
ATOM 9545 N N . VAL B 1 49 ? -11.188 63.75 21.875 1 89.56 49 VAL B N 1
ATOM 9546 C CA . VAL B 1 49 ? -9.891 64.438 22.016 1 89.56 49 VAL B CA 1
ATOM 9547 C C . VAL B 1 49 ? -9.617 64.688 23.5 1 89.56 49 VAL B C 1
ATOM 9549 O O . VAL B 1 49 ? -8.508 64.438 23.984 1 89.56 49 VAL B O 1
ATOM 9552 N N . ASN B 1 50 ? -10.641 65.188 24.156 1 86.88 50 ASN B N 1
ATOM 9553 C CA . ASN B 1 50 ? -10.492 65.5 25.562 1 86.88 50 ASN B CA 1
ATOM 9554 C C . ASN B 1 50 ? -10.188 64.25 26.391 1 86.88 50 ASN B C 1
ATOM 9556 O O . ASN B 1 50 ? -9.367 64.312 27.312 1 86.88 50 ASN B O 1
ATOM 9560 N N . ASN B 1 51 ? -10.844 63.25 26.016 1 86.06 51 ASN B N 1
ATOM 9561 C CA . ASN B 1 51 ? -10.664 62 26.734 1 86.06 51 ASN B CA 1
ATOM 9562 C C . ASN B 1 51 ? -9.336 61.344 26.375 1 86.06 51 ASN B C 1
ATOM 9564 O O . ASN B 1 51 ? -8.828 60.5 27.141 1 86.06 51 ASN B O 1
ATOM 9568 N N . GLY B 1 52 ? -8.773 61.594 25.266 1 84.06 52 GLY B N 1
ATOM 9569 C CA . GLY B 1 52 ? -7.598 60.906 24.75 1 84.06 52 GLY B CA 1
ATOM 9570 C C . GLY B 1 52 ? -6.297 61.594 25.156 1 84.06 52 GLY B C 1
ATOM 9571 O O . GLY B 1 52 ? -5.215 61.031 24.938 1 84.06 52 GLY B O 1
ATOM 9572 N N . ILE B 1 53 ? -6.324 62.719 25.734 1 84.12 53 ILE B N 1
ATOM 9573 C CA . ILE B 1 53 ? -5.129 63.469 26.125 1 84.12 53 ILE B CA 1
ATOM 9574 C C . ILE B 1 53 ? -4.531 62.844 27.391 1 84.12 53 ILE B C 1
ATOM 9576 O O . ILE B 1 53 ? -5.199 62.781 28.422 1 84.12 53 ILE B O 1
ATOM 9580 N N . GLU B 1 54 ? -3.43 62.188 27.188 1 79.31 54 GLU B N 1
ATOM 9581 C CA . GLU B 1 54 ? -2.674 61.656 28.312 1 79.31 54 GLU B CA 1
ATOM 9582 C C . GLU B 1 54 ? -1.311 62.312 28.438 1 79.31 54 GLU B C 1
ATOM 9584 O O . GLU B 1 54 ? -0.507 62.281 27.5 1 79.31 54 GLU B O 1
ATOM 9589 N N . GLU B 1 55 ? -0.969 62.875 29.547 1 79.31 55 GLU B N 1
ATOM 9590 C CA . GLU B 1 55 ? 0.309 63.531 29.828 1 79.31 55 GLU B CA 1
ATOM 9591 C C . GLU B 1 55 ? 0.649 64.562 28.781 1 79.31 55 GLU B C 1
ATOM 9593 O O . GLU B 1 55 ? 1.754 64.562 28.234 1 79.31 55 GLU B O 1
ATOM 9598 N N . SER B 1 56 ? -0.261 65.375 28.328 1 80.94 56 SER B N 1
ATOM 9599 C CA . SER B 1 56 ? -0.121 66.5 27.406 1 80.94 56 SER B CA 1
ATOM 9600 C C . SER B 1 56 ? 0.215 66 25.984 1 80.94 56 SER B C 1
ATOM 9602 O O . SER B 1 56 ? 0.909 66.688 25.25 1 80.94 56 SER B O 1
ATOM 9604 N N . GLN B 1 57 ? -0.129 64.75 25.828 1 87.12 57 GLN B N 1
ATOM 9605 C CA . GLN B 1 57 ? 0.055 64.188 24.484 1 87.12 57 GLN B CA 1
ATOM 9606 C C . GLN B 1 57 ? -1.213 63.531 24 1 87.12 57 GLN B C 1
ATOM 9608 O O . GLN B 1 57 ? -1.95 62.938 24.797 1 87.12 57 GLN B O 1
ATOM 9613 N N . LEU B 1 58 ? -1.444 63.688 22.688 1 88.38 58 LEU B N 1
ATOM 9614 C CA . LEU B 1 58 ? -2.574 63.031 22.062 1 88.38 58 LEU B CA 1
ATOM 9615 C C . LEU B 1 58 ? -2.104 62.094 20.938 1 88.38 58 LEU B C 1
ATOM 9617 O O . LEU B 1 58 ? -1.303 62.5 20.094 1 88.38 58 LEU B O 1
ATOM 9621 N N . SER B 1 59 ? -2.459 60.875 21.031 1 88.75 59 SER B N 1
ATOM 9622 C CA . SER B 1 59 ? -2.156 59.906 19.984 1 88.75 59 SER B CA 1
ATOM 9623 C C . SER B 1 59 ? -3.354 59.719 19.062 1 88.75 59 SER B C 1
ATOM 9625 O O . SER B 1 59 ? -4.473 59.469 19.531 1 88.75 59 SER B O 1
ATOM 9627 N N . CYS B 1 60 ? -3.143 59.875 17.734 1 87.25 60 CYS B N 1
ATOM 9628 C CA . CYS B 1 60 ? -4.234 59.625 16.797 1 87.25 60 CYS B CA 1
ATOM 9629 C C . CYS B 1 60 ? -4.672 58.188 16.828 1 87.25 60 CYS B C 1
ATOM 9631 O O . CYS B 1 60 ? -3.848 57.281 16.703 1 87.25 60 CYS B O 1
ATOM 9633 N N . PRO B 1 61 ? -5.77 57.906 17.078 1 82.88 61 PRO B N 1
ATOM 9634 C CA . PRO B 1 61 ? -6.254 56.531 17.188 1 82.88 61 PRO B CA 1
ATOM 9635 C C . PRO B 1 61 ? -6.156 55.781 15.859 1 82.88 61 PRO B C 1
ATOM 9637 O O . PRO B 1 61 ? -6.191 54.562 15.852 1 82.88 61 PRO B O 1
ATOM 9640 N N . ILE B 1 62 ? -6.02 56.375 14.766 1 79.81 62 ILE B N 1
ATOM 9641 C CA . ILE B 1 62 ? -6.035 55.719 13.469 1 79.81 62 ILE B CA 1
ATOM 9642 C C . ILE B 1 62 ? -4.605 55.469 12.992 1 79.81 62 ILE B C 1
ATOM 9644 O O . ILE B 1 62 ? -4.246 54.344 12.609 1 79.81 62 ILE B O 1
ATOM 9648 N N . CYS B 1 63 ? -3.783 56.531 13.008 1 78.38 63 CYS B N 1
ATOM 9649 C CA . CYS B 1 63 ? -2.436 56.375 12.469 1 78.38 63 CYS B CA 1
ATOM 9650 C C . CYS B 1 63 ? -1.409 56.25 13.586 1 78.38 63 CYS B C 1
ATOM 9652 O O . CYS B 1 63 ? -0.235 56 13.336 1 78.38 63 CYS B O 1
ATOM 9654 N N . SER B 1 64 ? -1.732 56.531 14.898 1 80.44 64 SER B N 1
ATOM 9655 C CA . SER B 1 64 ? -0.911 56.344 16.094 1 80.44 64 SER B CA 1
ATOM 9656 C C . SER B 1 64 ? 0.162 57.406 16.188 1 80.44 64 SER B C 1
ATOM 9658 O O . SER B 1 64 ? 1.12 57.281 16.953 1 80.44 64 SER B O 1
ATOM 9660 N N . ARG B 1 65 ? 0.068 58.469 15.367 1 83.69 65 ARG B N 1
ATOM 9661 C CA . ARG B 1 65 ? 1.005 59.594 15.492 1 83.69 65 ARG B CA 1
ATOM 9662 C C . ARG B 1 65 ? 0.751 60.375 16.781 1 83.69 65 ARG B C 1
ATOM 9664 O O . ARG B 1 65 ? -0.399 60.562 17.172 1 83.69 65 ARG B O 1
ATOM 9671 N N . LYS B 1 66 ? 1.752 60.875 17.328 1 88.31 66 LYS B N 1
ATOM 9672 C CA . LYS B 1 66 ? 1.645 61.594 18.609 1 88.31 66 LYS B CA 1
ATOM 9673 C C . LYS B 1 66 ? 1.802 63.094 18.422 1 88.31 66 LYS B C 1
ATOM 9675 O O . LYS B 1 66 ? 2.639 63.531 17.641 1 88.31 66 LYS B O 1
ATOM 9680 N N . TYR B 1 67 ? 0.897 63.906 19 1 87.94 67 TYR B N 1
ATOM 9681 C CA . TYR B 1 67 ? 0.921 65.375 18.922 1 87.94 67 TYR B CA 1
ATOM 9682 C C . TYR B 1 67 ? 0.985 66 20.328 1 87.94 67 TYR B C 1
ATOM 9684 O O . TYR B 1 67 ? 0.359 65.5 21.25 1 87.94 67 TYR B O 1
ATOM 9692 N N . GLU B 1 68 ? 1.76 66.938 20.391 1 85.06 68 GLU B N 1
ATOM 9693 C CA . GLU B 1 68 ? 1.866 67.625 21.656 1 85.06 68 GLU B CA 1
ATOM 9694 C C . GLU B 1 68 ? 0.703 68.625 21.828 1 85.06 68 GLU B C 1
ATOM 9696 O O . GLU B 1 68 ? 0.333 69.312 20.906 1 85.06 68 GLU B O 1
ATOM 9701 N N . VAL B 1 69 ? 0.041 68.562 22.922 1 83.25 69 VAL B N 1
ATOM 9702 C CA . VAL B 1 69 ? -1.07 69.5 23.219 1 83.25 69 VAL B CA 1
ATOM 9703 C C . VAL B 1 69 ? -0.684 70.438 24.359 1 83.25 69 VAL B C 1
ATOM 9705 O O . VAL B 1 69 ? -0.734 70.062 25.531 1 83.25 69 VAL B O 1
ATOM 9708 N N . PRO B 1 70 ? -0.277 71.688 23.828 1 74.81 70 PRO B N 1
ATOM 9709 C CA . PRO B 1 70 ? 0.068 72.562 24.906 1 74.81 70 PRO B CA 1
ATOM 9710 C C . PRO B 1 70 ? -1.102 72.875 25.844 1 74.81 70 PRO B C 1
ATOM 9712 O O . PRO B 1 70 ? -2.244 73 25.406 1 74.81 70 PRO B O 1
ATOM 9715 N N . ASP B 1 71 ? -0.914 73 27.172 1 70.31 71 ASP B N 1
ATOM 9716 C CA . ASP B 1 71 ? -1.819 73.375 28.266 1 70.31 71 ASP B CA 1
ATOM 9717 C C . ASP B 1 71 ? -2.988 72.438 28.344 1 70.31 71 ASP B C 1
ATOM 9719 O O . ASP B 1 71 ? -3.99 72.688 29 1 70.31 71 ASP B O 1
ATOM 9723 N N . SER B 1 72 ? -2.945 71.188 27.688 1 67.75 72 SER B N 1
ATOM 9724 C CA . SER B 1 72 ? -3.906 70.125 27.719 1 67.75 72 SER B CA 1
ATOM 9725 C C . SER B 1 72 ? -5.289 70.562 27.266 1 67.75 72 SER B C 1
ATOM 9727 O O . SER B 1 72 ? -6.305 70.125 27.812 1 67.75 72 SER B O 1
ATOM 9729 N N . SER B 1 73 ? -5.309 71.625 26.469 1 70.5 73 SER B N 1
ATOM 9730 C CA . SER B 1 73 ? -6.594 72.125 26 1 70.5 73 SER B CA 1
ATOM 9731 C C . SER B 1 73 ? -6.863 71.75 24.562 1 70.5 73 SER B C 1
ATOM 9733 O O . SER B 1 73 ? -5.98 71.812 23.703 1 70.5 73 SER B O 1
ATOM 9735 N N . PRO B 1 74 ? -8.07 71.25 24.359 1 66.44 74 PRO B N 1
ATOM 9736 C CA . PRO B 1 74 ? -8.438 70.875 23 1 66.44 74 PRO B CA 1
ATOM 9737 C C . PRO B 1 74 ? -8.438 72.062 22.031 1 66.44 74 PRO B C 1
ATOM 9739 O O . PRO B 1 74 ? -8.469 71.875 20.812 1 66.44 74 PRO B O 1
ATOM 9742 N N . ASP B 1 75 ? -8.273 73.188 22.531 1 71 75 ASP B N 1
ATOM 9743 C CA . ASP B 1 75 ? -8.344 74.438 21.703 1 71 75 ASP B CA 1
ATOM 9744 C C . ASP B 1 75 ? -7.09 74.562 20.859 1 71 75 ASP B C 1
ATOM 9746 O O . ASP B 1 75 ? -7.016 75.5 20.016 1 71 75 ASP B O 1
ATOM 9750 N N . ALA B 1 76 ? -6.258 73.75 21.047 1 77.88 76 ALA B N 1
ATOM 9751 C CA . ALA B 1 76 ? -5.027 73.75 20.266 1 77.88 76 ALA B CA 1
ATOM 9752 C C . ALA B 1 76 ? -5.266 73.25 18.844 1 77.88 76 ALA B C 1
ATOM 9754 O O . ALA B 1 76 ? -4.469 73.562 17.938 1 77.88 76 ALA B O 1
ATOM 9755 N N . PHE B 1 77 ? -6.387 72.688 18.672 1 86.56 77 PHE B N 1
ATOM 9756 C CA . PHE B 1 77 ? -6.684 72.125 17.344 1 86.56 77 PHE B CA 1
ATOM 9757 C C . PHE B 1 77 ? -7.844 72.875 16.703 1 86.56 77 PHE B C 1
ATOM 9759 O O . PHE B 1 77 ? -8.562 73.625 17.375 1 86.56 77 PHE B O 1
ATOM 9766 N N . ILE B 1 78 ? -7.891 72.688 15.375 1 86.06 78 ILE B N 1
ATOM 9767 C CA . ILE B 1 78 ? -8.852 73.438 14.602 1 86.06 78 ILE B CA 1
ATOM 9768 C C . ILE B 1 78 ? -10.156 72.688 14.469 1 86.06 78 ILE B C 1
ATOM 9770 O O . ILE B 1 78 ? -10.148 71.438 14.273 1 86.06 78 ILE B O 1
ATOM 9774 N N . VAL B 1 79 ? -11.227 73.375 14.664 1 88.31 79 VAL B N 1
ATOM 9775 C CA . VAL B 1 79 ? -12.547 72.812 14.453 1 88.31 79 VAL B CA 1
ATOM 9776 C C . VAL B 1 79 ? -12.891 72.875 12.969 1 88.31 79 VAL B C 1
ATOM 9778 O O . VAL B 1 79 ? -12.695 73.875 12.297 1 88.31 79 VAL B O 1
ATOM 9781 N N . ASP B 1 80 ? -13.297 71.688 12.453 1 89.5 80 ASP B N 1
ATOM 9782 C CA . ASP B 1 80 ? -13.68 71.625 11.047 1 89.5 80 ASP B CA 1
ATOM 9783 C C . ASP B 1 80 ? -15.125 72.062 10.836 1 89.5 80 ASP B C 1
ATOM 9785 O O . ASP B 1 80 ? -16.047 71.188 10.875 1 89.5 80 ASP B O 1
ATOM 9789 N N . TYR B 1 81 ? -15.266 73.25 10.469 1 87.81 81 TYR B N 1
ATOM 9790 C CA . TYR B 1 81 ? -16.609 73.812 10.281 1 87.81 81 TYR B CA 1
ATOM 9791 C C . TYR B 1 81 ? -17.188 73.312 8.945 1 87.81 81 TYR B C 1
ATOM 9793 O O . TYR B 1 81 ? -18.406 73.375 8.75 1 87.81 81 TYR B O 1
ATOM 9801 N N . THR B 1 82 ? -16.281 72.938 8.078 1 88.44 82 THR B N 1
ATOM 9802 C CA . THR B 1 82 ? -16.797 72.438 6.816 1 88.44 82 THR B CA 1
ATOM 9803 C C . THR B 1 82 ? -17.578 71.125 7.043 1 88.44 82 THR B C 1
ATOM 9805 O O . THR B 1 82 ? -18.625 70.938 6.43 1 88.44 82 THR B O 1
ATOM 9808 N N . ARG B 1 83 ? -17.062 70.375 7.828 1 88.44 83 ARG B N 1
ATOM 9809 C CA . ARG B 1 83 ? -17.734 69.125 8.156 1 88.44 83 ARG B CA 1
ATOM 9810 C C . ARG B 1 83 ? -19.031 69.375 8.906 1 88.44 83 ARG B C 1
ATOM 9812 O O . ARG B 1 83 ? -20.016 68.625 8.703 1 88.44 83 ARG B O 1
ATOM 9819 N N . LEU B 1 84 ? -19 70.25 9.758 1 86.75 84 LEU B N 1
ATOM 9820 C CA . LEU B 1 84 ? -20.203 70.562 10.484 1 86.75 84 LEU B CA 1
ATOM 9821 C C . LEU B 1 84 ? -21.297 71.062 9.531 1 86.75 84 LEU B C 1
ATOM 9823 O O . LEU B 1 84 ? -22.484 70.75 9.742 1 86.75 84 LEU B O 1
ATOM 9827 N N . ASP B 1 85 ? -20.875 71.812 8.523 1 85.38 85 ASP B N 1
ATOM 9828 C CA . ASP B 1 85 ? -21.828 72.25 7.504 1 85.38 85 ASP B CA 1
ATOM 9829 C C . ASP B 1 85 ? -22.5 71.062 6.828 1 85.38 85 ASP B C 1
ATOM 9831 O O . ASP B 1 85 ? -23.703 71.062 6.582 1 85.38 85 ASP B O 1
ATOM 9835 N N . ILE B 1 86 ? -21.656 70.125 6.578 1 86.56 86 ILE B N 1
ATOM 9836 C CA . ILE B 1 86 ? -22.141 68.938 5.887 1 86.56 86 ILE B CA 1
ATOM 9837 C C . ILE B 1 86 ? -23.078 68.188 6.809 1 86.56 86 ILE B C 1
ATOM 9839 O O . ILE B 1 86 ? -24.141 67.688 6.379 1 86.56 86 ILE B O 1
ATOM 9843 N N . VAL B 1 87 ? -22.719 68 7.996 1 86.94 87 VAL B N 1
ATOM 9844 C CA . VAL B 1 87 ? -23.531 67.312 8.977 1 86.94 87 VAL B CA 1
ATOM 9845 C C . VAL B 1 87 ? -24.891 68 9.117 1 86.94 87 VAL B C 1
ATOM 9847 O O . VAL B 1 87 ? -25.938 67.312 9.156 1 86.94 87 VAL B O 1
ATOM 9850 N N . ASN B 1 88 ? -24.922 69.312 9.219 1 82.88 88 ASN B N 1
ATOM 9851 C CA . ASN B 1 88 ? -26.141 70.062 9.344 1 82.88 88 ASN B CA 1
ATOM 9852 C C . ASN B 1 88 ? -27.031 69.938 8.109 1 82.88 88 ASN B C 1
ATOM 9854 O O . ASN B 1 88 ? -28.25 69.875 8.219 1 82.88 88 ASN B O 1
ATOM 9858 N N . PHE B 1 89 ? -26.328 69.938 7.047 1 85.25 89 PHE B N 1
ATOM 9859 C CA . PHE B 1 89 ? -27.078 69.75 5.805 1 85.25 89 PHE B CA 1
ATOM 9860 C C . PHE B 1 89 ? -27.781 68.375 5.801 1 85.25 89 PHE B C 1
ATOM 9862 O O . PHE B 1 89 ? -28.969 68.312 5.484 1 85.25 89 PHE B O 1
ATOM 9869 N N . VAL B 1 90 ? -27 67.375 6.16 1 83.31 90 VAL B N 1
ATOM 9870 C CA . VAL B 1 90 ? -27.547 66.062 6.141 1 83.31 90 VAL B CA 1
ATOM 9871 C C . VAL B 1 90 ? -28.656 65.938 7.184 1 83.31 90 VAL B C 1
ATOM 9873 O O . VAL B 1 90 ? -29.672 65.25 6.941 1 83.31 90 VAL B O 1
ATOM 9876 N N . ASN B 1 91 ? -28.453 66.438 8.305 1 80.56 91 ASN B N 1
ATOM 9877 C CA . ASN B 1 91 ? -29.453 66.375 9.352 1 80.56 91 ASN B CA 1
ATOM 9878 C C . ASN B 1 91 ? -30.734 67.062 8.938 1 80.56 91 ASN B C 1
ATOM 9880 O O . ASN B 1 91 ? -31.844 66.688 9.352 1 80.56 91 ASN B O 1
ATOM 9884 N N . THR B 1 92 ? -30.625 68.125 8.195 1 80.44 92 THR B N 1
ATOM 9885 C CA . THR B 1 92 ? -31.766 68.938 7.785 1 80.44 92 THR B CA 1
ATOM 9886 C C . THR B 1 92 ? -32.531 68.25 6.676 1 80.44 92 THR B C 1
ATOM 9888 O O . THR B 1 92 ? -33.781 68.25 6.688 1 80.44 92 THR B O 1
ATOM 9891 N N . PHE B 1 93 ? -31.797 67.562 5.773 1 78.62 93 PHE B N 1
ATOM 9892 C CA . PHE B 1 93 ? -32.469 67.125 4.574 1 78.62 93 PHE B CA 1
ATOM 9893 C C . PHE B 1 93 ? -32.594 65.562 4.574 1 78.62 93 PHE B C 1
ATOM 9895 O O . PHE B 1 93 ? -33.188 65 3.676 1 78.62 93 PHE B O 1
ATOM 9902 N N . HIS B 1 94 ? -31.844 64.875 5.383 1 67.5 94 HIS B N 1
ATOM 9903 C CA . HIS B 1 94 ? -31.75 63.406 5.324 1 67.5 94 HIS B CA 1
ATOM 9904 C C . HIS B 1 94 ? -33.125 62.75 5.293 1 67.5 94 HIS B C 1
ATOM 9906 O O . HIS B 1 94 ? -33.375 61.781 4.57 1 67.5 94 HIS B O 1
ATOM 9912 N N . GLN B 1 95 ? -34.094 62.75 6.305 1 58.03 95 GLN B N 1
ATOM 9913 C CA . GLN B 1 95 ? -35.219 61.844 6.434 1 58.03 95 GLN B CA 1
ATOM 9914 C C . GLN B 1 95 ? -36.438 62.344 5.66 1 58.03 95 GLN B C 1
ATOM 9916 O O . GLN B 1 95 ? -37.562 61.906 5.898 1 58.03 95 GLN B O 1
ATOM 9921 N N . GLY B 1 96 ? -36.188 63.031 4.559 1 58.28 96 GLY B N 1
ATOM 9922 C CA . GLY B 1 96 ? -37.344 63.438 3.75 1 58.28 96 GLY B CA 1
ATOM 9923 C C . GLY B 1 96 ? -38.406 64.188 4.539 1 58.28 96 GLY B C 1
ATOM 9924 O O . GLY B 1 96 ? -39.594 64.188 4.188 1 58.28 96 GLY B O 1
ATOM 9925 N N . LYS B 1 97 ? -38.094 64.625 5.68 1 61.88 97 LYS B N 1
ATOM 9926 C CA . LYS B 1 97 ? -39.094 65.188 6.543 1 61.88 97 LYS B CA 1
ATOM 9927 C C . LYS B 1 97 ? -39.406 66.625 6.105 1 61.88 97 LYS B C 1
ATOM 9929 O O . LYS B 1 97 ? -38.5 67.312 5.602 1 61.88 97 LYS B O 1
ATOM 9934 N N . ASP B 1 98 ? -40.562 66.938 6.074 1 71.06 98 ASP B N 1
ATOM 9935 C CA . ASP B 1 98 ? -41.062 68.312 5.773 1 71.06 98 ASP B CA 1
ATOM 9936 C C . ASP B 1 98 ? -40.5 69.312 6.746 1 71.06 98 ASP B C 1
ATOM 9938 O O . ASP B 1 98 ? -40.438 69.062 7.953 1 71.06 98 ASP B O 1
ATOM 9942 N N . ILE B 1 99 ? -39.719 70.375 6.297 1 79.81 99 ILE B N 1
ATOM 9943 C CA . ILE B 1 99 ? -39.125 71.438 7.121 1 79.81 99 ILE B CA 1
ATOM 9944 C C . ILE B 1 99 ? -40.188 72.5 7.434 1 79.81 99 ILE B C 1
ATOM 9946 O O . ILE B 1 99 ? -40.875 72.938 6.535 1 79.81 99 ILE B O 1
ATOM 9950 N N . SER B 1 100 ? -40.375 72.75 8.602 1 81.81 100 SER B N 1
ATOM 9951 C CA . SER B 1 100 ? -41.406 73.75 9.039 1 81.81 100 SER B CA 1
ATOM 9952 C C . SER B 1 100 ? -40.906 75.188 8.852 1 81.81 100 SER B C 1
ATOM 9954 O O . SER B 1 100 ? -39.719 75.438 8.961 1 81.81 100 SER B O 1
ATOM 9956 N N . CYS B 1 101 ? -41.781 76.062 8.492 1 82 101 CYS B N 1
ATOM 9957 C CA . CYS B 1 101 ? -41.5 77.5 8.391 1 82 101 CYS B CA 1
ATOM 9958 C C . CYS B 1 101 ? -41.094 78.062 9.75 1 82 101 CYS B C 1
ATOM 9960 O O . CYS B 1 101 ? -41.781 77.812 10.75 1 82 101 CYS B O 1
ATOM 9962 N N . GLU B 1 102 ? -40 78.75 9.922 1 80.44 102 GLU B N 1
ATOM 9963 C CA . GLU B 1 102 ? -39.5 79.25 11.195 1 80.44 102 GLU B CA 1
ATOM 9964 C C . GLU B 1 102 ? -40.031 80.625 11.5 1 80.44 102 GLU B C 1
ATOM 9966 O O . GLU B 1 102 ? -39.844 81.188 12.594 1 80.44 102 GLU B O 1
ATOM 9971 N N . ASN B 1 103 ? -40.688 81.25 10.594 1 78.5 103 ASN B N 1
ATOM 9972 C CA . ASN B 1 103 ? -41.188 82.625 10.766 1 78.5 103 ASN B CA 1
ATOM 9973 C C . ASN B 1 103 ? -42.656 82.625 11.133 1 78.5 103 ASN B C 1
ATOM 9975 O O . ASN B 1 103 ? -43.125 83.625 11.703 1 78.5 103 ASN B O 1
ATOM 9979 N N . CYS B 1 104 ? -43.5 81.688 10.648 1 78.06 104 CYS B N 1
ATOM 9980 C CA . CYS B 1 104 ? -44.938 81.812 10.914 1 78.06 104 CYS B CA 1
ATOM 9981 C C . CYS B 1 104 ? -45.344 80.812 12.008 1 78.06 104 CYS B C 1
ATOM 9983 O O . CYS B 1 104 ? -44.656 79.812 12.242 1 78.06 104 CYS B O 1
ATOM 9985 N N . GLU B 1 105 ? -46.25 81.125 13 1 72.06 105 GLU B N 1
ATOM 9986 C CA . GLU B 1 105 ? -46.781 80.312 14.117 1 72.06 105 GLU B CA 1
ATOM 9987 C C . GLU B 1 105 ? -47.594 79.125 13.617 1 72.06 105 GLU B C 1
ATOM 9989 O O . GLU B 1 105 ? -47.875 78.188 14.367 1 72.06 105 GLU B O 1
ATOM 9994 N N . ASP B 1 106 ? -48.125 79.125 12.461 1 70.25 106 ASP B N 1
ATOM 9995 C CA . ASP B 1 106 ? -49.031 78.062 11.984 1 70.25 106 ASP B CA 1
ATOM 9996 C C . ASP B 1 106 ? -48.25 76.812 11.562 1 70.25 106 ASP B C 1
ATOM 9998 O O . ASP B 1 106 ? -48.875 75.812 11.188 1 70.25 106 ASP B O 1
ATOM 10002 N N . SER B 1 107 ? -47 76.688 11.75 1 69.75 107 SER B N 1
ATOM 10003 C CA . SER B 1 107 ? -46.156 75.5 11.5 1 69.75 107 SER B CA 1
ATOM 10004 C C . SER B 1 107 ? -46.344 75 10.086 1 69.75 107 SER B C 1
ATOM 10006 O O . SER B 1 107 ? -46.5 73.812 9.883 1 69.75 107 SER B O 1
ATOM 10008 N N . LYS B 1 108 ? -46.406 75.75 9.117 1 76.62 108 LYS B N 1
ATOM 10009 C CA . LYS B 1 108 ? -46.562 75.312 7.73 1 76.62 108 LYS B CA 1
ATOM 10010 C C . LYS B 1 108 ? -45.219 74.812 7.172 1 76.62 108 LYS B C 1
ATOM 10012 O O . LYS B 1 108 ? -44.156 75.125 7.746 1 76.62 108 LYS B O 1
ATOM 10017 N N . ILE B 1 109 ? -45.344 74.125 6.102 1 82.31 109 ILE B N 1
ATOM 10018 C CA . ILE B 1 109 ? -44.188 73.562 5.438 1 82.31 109 ILE B CA 1
ATOM 10019 C C . ILE B 1 109 ? -43.438 74.625 4.68 1 82.31 109 ILE B C 1
ATOM 10021 O O . ILE B 1 109 ? -44.031 75.438 3.963 1 82.31 109 ILE B O 1
ATOM 10025 N N . ALA B 1 110 ? -42.062 74.688 4.914 1 85.62 110 ALA B N 1
ATOM 10026 C CA . ALA B 1 110 ? -41.219 75.688 4.277 1 85.62 110 ALA B CA 1
ATOM 10027 C C . ALA B 1 110 ? -40.938 75.312 2.82 1 85.62 110 ALA B C 1
ATOM 10029 O O . ALA B 1 110 ? -40.625 74.188 2.514 1 85.62 110 ALA B O 1
ATOM 10030 N N . ASP B 1 111 ? -41.156 76.188 1.978 1 83.44 111 ASP B N 1
ATOM 10031 C CA . ASP B 1 111 ? -40.844 76 0.564 1 83.44 111 ASP B CA 1
ATOM 10032 C C . ASP B 1 111 ? -39.562 76.75 0.153 1 83.44 111 ASP B C 1
ATOM 10034 O O . ASP B 1 111 ? -39 76.438 -0.901 1 83.44 111 ASP B O 1
ATOM 10038 N N . TYR B 1 112 ? -39.281 77.688 0.944 1 84.94 112 TYR B N 1
ATOM 10039 C CA . TYR B 1 112 ? -38.156 78.562 0.597 1 84.94 112 TYR B CA 1
ATOM 10040 C C . TYR B 1 112 ? -37.188 78.688 1.774 1 84.94 112 TYR B C 1
ATOM 10042 O O . TYR B 1 112 ? -37.562 78.438 2.922 1 84.94 112 TYR B O 1
ATOM 10050 N N . ARG B 1 113 ? -35.906 79.125 1.479 1 86.69 113 ARG B N 1
ATOM 10051 C CA . ARG B 1 113 ? -34.906 79.438 2.496 1 86.69 113 ARG B CA 1
ATOM 10052 C C . ARG B 1 113 ? -34.219 80.75 2.17 1 86.69 113 ARG B C 1
ATOM 10054 O O . ARG B 1 113 ? -33.781 80.938 1.03 1 86.69 113 ARG B O 1
ATOM 10061 N N . CYS B 1 114 ? -34.188 81.562 3.064 1 83.75 114 CYS B N 1
ATOM 10062 C CA . CYS B 1 114 ? -33.406 82.812 2.908 1 83.75 114 CYS B CA 1
ATOM 10063 C C . CYS B 1 114 ? -31.938 82.5 3.207 1 83.75 114 CYS B C 1
ATOM 10065 O O . CYS B 1 114 ? -31.578 82.125 4.312 1 83.75 114 CYS B O 1
ATOM 10067 N N . GLN B 1 115 ? -31.078 82.688 2.375 1 76.75 115 GLN B N 1
ATOM 10068 C CA . GLN B 1 115 ? -29.656 82.375 2.504 1 76.75 115 GLN B CA 1
ATOM 10069 C C . GLN B 1 115 ? -28.953 83.375 3.439 1 76.75 115 GLN B C 1
ATOM 10071 O O . GLN B 1 115 ? -27.984 83 4.109 1 76.75 115 GLN B O 1
ATOM 10076 N N . ASP B 1 116 ? -29.406 84.562 3.518 1 72.62 116 ASP B N 1
ATOM 10077 C CA . ASP B 1 116 ? -28.766 85.562 4.309 1 72.62 116 ASP B CA 1
ATOM 10078 C C . ASP B 1 116 ? -29.125 85.438 5.789 1 72.62 116 ASP B C 1
ATOM 10080 O O . ASP B 1 116 ? -28.266 85.562 6.656 1 72.62 116 ASP B O 1
ATOM 10084 N N . CYS B 1 117 ? -30.391 85.188 6.09 1 75.12 117 CYS B N 1
ATOM 10085 C CA . CYS B 1 117 ? -30.797 85.062 7.48 1 75.12 117 CYS B CA 1
ATOM 10086 C C . CYS B 1 117 ? -30.906 83.625 7.875 1 75.12 117 CYS B C 1
ATOM 10088 O O . CYS B 1 117 ? -31.156 83.25 9.039 1 75.12 117 CYS B O 1
ATOM 10090 N N . GLU B 1 118 ? -30.688 82.688 7.027 1 79.25 118 GLU B N 1
ATOM 10091 C CA . GLU B 1 118 ? -30.688 81.25 7.23 1 79.25 118 GLU B CA 1
ATOM 10092 C C . GLU B 1 118 ? -32.031 80.812 7.832 1 79.25 118 GLU B C 1
ATOM 10094 O O . GLU B 1 118 ? -32.031 79.938 8.742 1 79.25 118 GLU B O 1
ATOM 10099 N N . THR B 1 119 ? -33.062 81.188 7.348 1 80.5 119 THR B N 1
ATOM 10100 C CA . THR B 1 119 ? -34.375 80.875 7.879 1 80.5 119 THR B CA 1
ATOM 10101 C C . THR B 1 119 ? -35.25 80.25 6.801 1 80.5 119 THR B C 1
ATOM 10103 O O . THR B 1 119 ? -35.219 80.625 5.637 1 80.5 119 THR B O 1
ATOM 10106 N N . PHE B 1 120 ? -36.031 79.312 7.219 1 87.25 120 PHE B N 1
ATOM 10107 C CA . PHE B 1 120 ? -36.969 78.625 6.32 1 87.25 120 PHE B CA 1
ATOM 10108 C C . PHE B 1 120 ? -38.312 79.312 6.301 1 87.25 120 PHE B C 1
ATOM 10110 O O . PHE B 1 120 ? -38.844 79.75 7.348 1 87.25 120 PHE B O 1
ATOM 10117 N N . LEU B 1 121 ? -38.781 79.562 5.121 1 87.38 121 LEU B N 1
ATOM 10118 C CA . LEU B 1 121 ? -40 80.312 4.945 1 87.38 121 LEU B CA 1
ATOM 10119 C C . LEU B 1 121 ? -41.031 79.625 4.121 1 87.38 121 LEU B C 1
ATOM 10121 O O . LEU B 1 121 ? -40.688 78.875 3.168 1 87.38 121 LEU B O 1
ATOM 10125 N N . CYS B 1 122 ? -42.219 79.688 4.516 1 83.19 122 CYS B N 1
ATOM 10126 C CA . CYS B 1 122 ? -43.312 79.188 3.693 1 83.19 122 CYS B CA 1
ATOM 10127 C C . CYS B 1 122 ? -43.688 80.25 2.625 1 83.19 122 CYS B C 1
ATOM 10129 O O . CYS B 1 122 ? -43.156 81.312 2.607 1 83.19 122 CYS B O 1
ATOM 10131 N N . THR B 1 123 ? -44.562 80.062 1.719 1 83.12 123 THR B N 1
ATOM 10132 C CA . THR B 1 123 ? -44.906 80.875 0.574 1 83.12 123 THR B CA 1
ATOM 10133 C C . THR B 1 123 ? -45.469 82.188 1.034 1 83.12 123 THR B C 1
ATOM 10135 O O . THR B 1 123 ? -45.062 83.25 0.573 1 83.12 123 THR B O 1
ATOM 10138 N N . PRO B 1 124 ? -46.406 82.25 2.031 1 81.69 124 PRO B N 1
ATOM 10139 C CA . PRO B 1 124 ? -46.906 83.5 2.51 1 81.69 124 PRO B CA 1
ATOM 10140 C C . PRO B 1 124 ? -45.844 84.312 3.258 1 81.69 124 PRO B C 1
ATOM 10142 O O . PRO B 1 124 ? -45.781 85.562 3.115 1 81.69 124 PRO B O 1
ATOM 10145 N N . CYS B 1 125 ? -44.969 83.625 3.92 1 85.88 125 CYS B N 1
ATOM 10146 C CA . CYS B 1 125 ? -43.938 84.312 4.703 1 85.88 125 CYS B CA 1
ATOM 10147 C C . CYS B 1 125 ? -42.844 84.812 3.807 1 85.88 125 CYS B C 1
ATOM 10149 O O . CYS B 1 125 ? -42.156 85.812 4.148 1 85.88 125 CYS B O 1
ATOM 10151 N N . ARG B 1 126 ? -42.656 84.25 2.658 1 85.31 126 ARG B N 1
ATOM 10152 C CA . ARG B 1 126 ? -41.719 84.75 1.678 1 85.31 126 ARG B CA 1
ATOM 10153 C C . ARG B 1 126 ? -42.094 86.188 1.221 1 85.31 126 ARG B C 1
ATOM 10155 O O . ARG B 1 126 ? -41.219 87.062 1.149 1 85.31 126 ARG B O 1
ATOM 10162 N N . LYS B 1 127 ? -43.438 86.375 0.991 1 79.56 127 LYS B N 1
ATOM 10163 C CA . LYS B 1 127 ? -43.938 87.625 0.54 1 79.56 127 LYS B CA 1
ATOM 10164 C C . LYS B 1 127 ? -43.781 88.688 1.625 1 79.56 127 LYS B C 1
ATOM 10166 O O . LYS B 1 127 ? -43.375 89.812 1.343 1 79.56 127 LYS B O 1
ATOM 10171 N N . SER B 1 128 ? -44.062 88.25 2.871 1 80.5 128 SER B N 1
ATOM 10172 C CA . SER B 1 128 ? -43.906 89.188 3.994 1 80.5 128 SER B CA 1
ATOM 10173 C C . SER B 1 128 ? -42.438 89.5 4.23 1 80.5 128 SER B C 1
ATOM 10175 O O . SER B 1 128 ? -42.094 90.625 4.586 1 80.5 128 SER B O 1
ATOM 10177 N N . HIS B 1 129 ? -41.5 88.562 3.99 1 81.31 129 HIS B N 1
ATOM 10178 C CA . HIS B 1 129 ? -40.062 88.75 4.203 1 81.31 129 HIS B CA 1
ATOM 10179 C C . HIS B 1 129 ? -39.469 89.688 3.186 1 81.31 129 HIS B C 1
ATOM 10181 O O . HIS B 1 129 ? -38.656 90.562 3.537 1 81.31 129 HIS B O 1
ATOM 10187 N N . THR B 1 130 ? -39.969 89.75 2.014 1 78.38 130 THR B N 1
ATOM 10188 C CA . THR B 1 130 ? -39.438 90.562 0.94 1 78.38 130 THR B CA 1
ATOM 10189 C C . THR B 1 130 ? -40 92 1.04 1 78.38 130 THR B C 1
ATOM 10191 O O . THR B 1 130 ? -39.438 92.938 0.454 1 78.38 130 THR B O 1
ATOM 10194 N N . ASN B 1 131 ? -41.156 92.188 1.765 1 75.31 131 ASN B N 1
ATOM 10195 C CA . ASN B 1 131 ? -41.844 93.5 1.849 1 75.31 131 ASN B CA 1
ATOM 10196 C C . ASN B 1 131 ? -41.219 94.375 2.932 1 75.31 131 ASN B C 1
ATOM 10198 O O . ASN B 1 131 ? -41.5 95.562 2.99 1 75.31 131 ASN B O 1
ATOM 10202 N N . ILE B 1 132 ? -40.406 93.75 3.773 1 70.44 132 ILE B N 1
ATOM 10203 C CA . ILE B 1 132 ? -39.719 94.5 4.797 1 70.44 132 ILE B CA 1
ATOM 10204 C C . ILE B 1 132 ? -38.5 95.188 4.203 1 70.44 132 ILE B C 1
ATOM 10206 O O . ILE B 1 132 ? -37.656 94.5 3.584 1 70.44 132 ILE B O 1
ATOM 10210 N N . ARG B 1 133 ? -38.344 96.562 4.254 1 65.31 133 ARG B N 1
ATOM 10211 C CA . ARG B 1 133 ? -37.312 97.375 3.617 1 65.31 133 ARG B CA 1
ATOM 10212 C C . ARG B 1 133 ? -35.906 96.875 3.908 1 65.31 133 ARG B C 1
ATOM 10214 O O . ARG B 1 133 ? -35.062 96.812 3.018 1 65.31 133 ARG B O 1
ATOM 10221 N N . ARG B 1 134 ? -35.625 96.438 5.059 1 65.56 134 ARG B N 1
ATOM 10222 C CA . ARG B 1 134 ? -34.281 96 5.488 1 65.56 134 ARG B CA 1
ATOM 10223 C C . ARG B 1 134 ? -33.906 94.625 4.91 1 65.56 134 ARG B C 1
ATOM 10225 O O . ARG B 1 134 ? -32.719 94.312 4.762 1 65.56 134 ARG B O 1
ATOM 10232 N N . ARG B 1 135 ? -34.875 93.875 4.477 1 68.75 135 ARG B N 1
ATOM 10233 C CA . ARG B 1 135 ? -34.594 92.5 4.043 1 68.75 135 ARG B CA 1
ATOM 10234 C C . ARG B 1 135 ? -34.844 92.312 2.549 1 68.75 135 ARG B C 1
ATOM 10236 O O . ARG B 1 135 ? -34.812 91.188 2.025 1 68.75 135 ARG B O 1
ATOM 10243 N N . LYS B 1 136 ? -35.156 93.375 1.895 1 68.81 136 LYS B N 1
ATOM 10244 C CA . LYS B 1 136 ? -35.5 93.375 0.48 1 68.81 136 LYS B CA 1
ATOM 10245 C C . LYS B 1 136 ? -34.375 92.812 -0.375 1 68.81 136 LYS B C 1
ATOM 10247 O O . LYS B 1 136 ? -34.625 92.25 -1.425 1 68.81 136 LYS B O 1
ATOM 10252 N N . HIS B 1 137 ? -33.062 92.812 0.065 1 73.62 137 HIS B N 1
ATOM 10253 C CA . HIS B 1 137 ? -31.938 92.438 -0.761 1 73.62 137 HIS B CA 1
ATOM 10254 C C . HIS B 1 137 ? -31.469 91.062 -0.375 1 73.62 137 HIS B C 1
ATOM 10256 O O . HIS B 1 137 ? -30.406 90.562 -0.838 1 73.62 137 HIS B O 1
ATOM 10262 N N . HIS B 1 138 ? -32.312 90.375 0.375 1 80.31 138 HIS B N 1
ATOM 10263 C CA . HIS B 1 138 ? -31.891 89 0.763 1 80.31 138 HIS B CA 1
ATOM 10264 C C . HIS B 1 138 ? -32.125 88 -0.373 1 80.31 138 HIS B C 1
ATOM 10266 O O . HIS B 1 138 ? -33.062 88.188 -1.161 1 80.31 138 HIS B O 1
ATOM 10272 N N . LYS B 1 139 ? -31.188 87.125 -0.472 1 81.69 139 LYS B N 1
ATOM 10273 C CA . LYS B 1 139 ? -31.328 86.062 -1.501 1 81.69 139 LYS B CA 1
ATOM 10274 C C . LYS B 1 139 ? -32.156 84.875 -0.992 1 81.69 139 LYS B C 1
ATOM 10276 O O . LYS B 1 139 ? -31.703 84.188 -0.089 1 81.69 139 LYS B O 1
ATOM 10281 N N . ILE B 1 140 ? -33.312 84.688 -1.474 1 82.69 140 ILE B N 1
ATOM 10282 C CA . ILE B 1 140 ? -34.219 83.562 -1.097 1 82.69 140 ILE B CA 1
ATOM 10283 C C . ILE B 1 140 ? -34.188 82.5 -2.188 1 82.69 140 ILE B C 1
ATOM 10285 O O . ILE B 1 140 ? -34.406 82.812 -3.365 1 82.69 140 ILE B O 1
ATOM 10289 N N . ILE B 1 141 ? -33.906 81.312 -1.765 1 83.62 141 ILE B N 1
ATOM 10290 C CA . ILE B 1 141 ? -33.844 80.188 -2.719 1 83.62 141 ILE B CA 1
ATOM 10291 C C . ILE B 1 141 ? -34.906 79.188 -2.379 1 83.62 141 ILE B C 1
ATOM 10293 O O . ILE B 1 141 ? -35.25 78.938 -1.208 1 83.62 141 ILE B O 1
ATOM 10297 N N . ALA B 1 142 ? -35.469 78.562 -3.375 1 84.44 142 ALA B N 1
ATOM 10298 C CA . ALA B 1 142 ? -36.438 77.438 -3.16 1 84.44 142 ALA B CA 1
ATOM 10299 C C . ALA B 1 142 ? -35.75 76.188 -2.646 1 84.44 142 ALA B C 1
ATOM 10301 O O . ALA B 1 142 ? -34.656 75.875 -3.094 1 84.44 142 ALA B O 1
ATOM 10302 N N . ILE B 1 143 ? -36.281 75.625 -1.641 1 82.62 143 ILE B N 1
ATOM 10303 C CA . ILE B 1 143 ? -35.75 74.375 -1.057 1 82.62 143 ILE B CA 1
ATOM 10304 C C . ILE B 1 143 ? -35.562 73.312 -2.145 1 82.62 143 ILE B C 1
ATOM 10306 O O . ILE B 1 143 ? -34.625 72.562 -2.109 1 82.62 143 ILE B O 1
ATOM 10310 N N . ALA B 1 144 ? -36.406 73.312 -3.166 1 78.25 144 ALA B N 1
ATOM 10311 C CA . ALA B 1 144 ? -36.312 72.375 -4.273 1 78.25 144 ALA B CA 1
ATOM 10312 C C . ALA B 1 144 ? -35.062 72.625 -5.109 1 78.25 144 ALA B C 1
ATOM 10314 O O . ALA B 1 144 ? -34.562 71.75 -5.797 1 78.25 144 ALA B O 1
ATOM 10315 N N . ASP B 1 145 ? -34.406 73.812 -5.012 1 79.06 145 ASP B N 1
ATOM 10316 C CA . ASP B 1 145 ? -33.25 74.188 -5.816 1 79.06 145 ASP B CA 1
ATOM 10317 C C . ASP B 1 145 ? -31.953 73.875 -5.074 1 79.06 145 ASP B C 1
ATOM 10319 O O . ASP B 1 145 ? -30.859 74.062 -5.625 1 79.06 145 ASP B O 1
ATOM 10323 N N . ILE B 1 146 ? -32.094 73.562 -3.857 1 81.06 146 ILE B N 1
ATOM 10324 C CA . ILE B 1 146 ? -30.906 73.125 -3.107 1 81.06 146 ILE B CA 1
ATOM 10325 C C . ILE B 1 146 ? -30.531 71.688 -3.475 1 81.06 146 ILE B C 1
ATOM 10327 O O . ILE B 1 146 ? -31.172 70.75 -3.023 1 81.06 146 ILE B O 1
ATOM 10331 N N . LYS B 1 147 ? -29.5 71.625 -4.27 1 72.88 147 LYS B N 1
ATOM 10332 C CA . LYS B 1 147 ? -29.125 70.312 -4.801 1 72.88 147 LYS B CA 1
ATOM 10333 C C . LYS B 1 147 ? -28.078 69.625 -3.928 1 72.88 147 LYS B C 1
ATOM 10335 O O . LYS B 1 147 ? -28.125 68.438 -3.713 1 72.88 147 LYS B O 1
ATOM 10340 N N . ASP B 1 148 ? -27.156 70.438 -3.516 1 78.12 148 ASP B N 1
ATOM 10341 C CA . ASP B 1 148 ? -26.078 69.875 -2.697 1 78.12 148 ASP B CA 1
ATOM 10342 C C . ASP B 1 148 ? -25.672 70.875 -1.589 1 78.12 148 ASP B C 1
ATOM 10344 O O . ASP B 1 148 ? -26.328 71.875 -1.387 1 78.12 148 ASP B O 1
ATOM 10348 N N . VAL B 1 149 ? -24.641 70.438 -0.828 1 78.31 149 VAL B N 1
ATOM 10349 C CA . VAL B 1 149 ? -24.188 71.188 0.341 1 78.31 149 VAL B CA 1
ATOM 10350 C C . VAL B 1 149 ? -23.719 72.562 -0.089 1 78.31 149 VAL B C 1
ATOM 10352 O O . VAL B 1 149 ? -23.781 73.562 0.688 1 78.31 149 VAL B O 1
ATOM 10355 N N . SER B 1 150 ? -23.406 72.75 -1.329 1 78.06 150 SER B N 1
ATOM 10356 C CA . SER B 1 150 ? -22.891 74.062 -1.818 1 78.06 150 SER B CA 1
ATOM 10357 C C . SER B 1 150 ? -23.969 75.125 -1.843 1 78.06 150 SER B C 1
ATOM 10359 O O . SER B 1 150 ? -23.688 76.312 -1.742 1 78.06 150 SER B O 1
ATOM 10361 N N . ASP B 1 151 ? -25.141 74.625 -1.916 1 76.88 151 ASP B N 1
ATOM 10362 C CA . ASP B 1 151 ? -26.266 75.562 -2.004 1 76.88 151 ASP B CA 1
ATOM 10363 C C . ASP B 1 151 ? -26.812 75.875 -0.618 1 76.88 151 ASP B C 1
ATOM 10365 O O . ASP B 1 151 ? -27.703 76.75 -0.484 1 76.88 151 ASP B O 1
ATOM 10369 N N . PHE B 1 152 ? -26.281 75.25 0.302 1 75.88 152 PHE B N 1
ATOM 10370 C CA . PHE B 1 152 ? -26.719 75.375 1.685 1 75.88 152 PHE B CA 1
ATOM 10371 C C . PHE B 1 152 ? -25.719 76.25 2.467 1 75.88 152 PHE B C 1
ATOM 10373 O O . PHE B 1 152 ? -24.797 75.688 3.088 1 75.88 152 PHE B O 1
ATOM 10380 N N . LYS B 1 153 ? -25.75 77.5 2.285 1 67.69 153 LYS B N 1
ATOM 10381 C CA . LYS B 1 153 ? -24.75 78.438 2.828 1 67.69 153 LYS B CA 1
ATOM 10382 C C . LYS B 1 153 ? -25 78.688 4.309 1 67.69 153 LYS B C 1
ATOM 10384 O O . LYS B 1 153 ? -26.109 79.062 4.707 1 67.69 153 LYS B O 1
ATOM 10389 N N . GLN B 1 154 ? -24.109 78.312 5.152 1 73.5 154 GLN B N 1
ATOM 10390 C CA . GLN B 1 154 ? -24.156 78.688 6.566 1 73.5 154 GLN B CA 1
ATOM 10391 C C . GLN B 1 154 ? -23.047 79.688 6.926 1 73.5 154 GLN B C 1
ATOM 10393 O O . GLN B 1 154 ? -21.875 79.375 6.684 1 73.5 154 GLN B O 1
ATOM 10398 N N . GLU B 1 155 ? -23.422 80.75 7.371 1 73.44 155 GLU B N 1
ATOM 10399 C CA . GLU B 1 155 ? -22.438 81.812 7.664 1 73.44 155 GLU B CA 1
ATOM 10400 C C . GLU B 1 155 ? -21.688 81.5 8.969 1 73.44 155 GLU B C 1
ATOM 10402 O O . GLU B 1 155 ? -22.297 81 9.93 1 73.44 155 GLU B O 1
ATOM 10407 N N . MET B 1 156 ? -20.438 81.562 8.922 1 78.44 156 MET B N 1
ATOM 10408 C CA . MET B 1 156 ? -19.641 81.438 10.133 1 78.44 156 MET B CA 1
ATOM 10409 C C . MET B 1 156 ? -19.562 82.75 10.875 1 78.44 156 MET B C 1
ATOM 10411 O O . MET B 1 156 ? -19.25 83.812 10.281 1 78.44 156 MET B O 1
ATOM 10415 N N . LEU B 1 157 ? -20.016 82.75 12.094 1 78.44 157 LEU B N 1
ATOM 10416 C CA . LEU B 1 157 ? -20.109 83.938 12.883 1 78.44 157 LEU B CA 1
ATOM 10417 C C . LEU B 1 157 ? -18.859 84.125 13.727 1 78.44 157 LEU B C 1
ATOM 10419 O O . LEU B 1 157 ? -18.172 83.188 14.07 1 78.44 157 LEU B O 1
ATOM 10423 N N . CYS B 1 158 ? -18.5 85.375 13.875 1 77.94 158 CYS B N 1
ATOM 10424 C CA . CYS B 1 158 ? -17.328 85.75 14.656 1 77.94 158 CYS B CA 1
ATOM 10425 C C . CYS B 1 158 ? -17.484 85.375 16.109 1 77.94 158 CYS B C 1
ATOM 10427 O O . CYS B 1 158 ? -18.547 85.5 16.703 1 77.94 158 CYS B O 1
ATOM 10429 N N . THR B 1 159 ? -16.531 84.688 16.734 1 71.5 159 THR B N 1
ATOM 10430 C CA . THR B 1 159 ? -16.609 84.188 18.094 1 71.5 159 THR B CA 1
ATOM 10431 C C . THR B 1 159 ? -16.109 85.188 19.109 1 71.5 159 THR B C 1
ATOM 10433 O O . THR B 1 159 ? -16.188 84.938 20.312 1 71.5 159 THR B O 1
ATOM 10436 N N . ILE B 1 160 ? -15.562 86.312 18.734 1 74.69 160 ILE B N 1
ATOM 10437 C CA . ILE B 1 160 ? -15.031 87.312 19.656 1 74.69 160 ILE B CA 1
ATOM 10438 C C . ILE B 1 160 ? -16.188 88 20.391 1 74.69 160 ILE B C 1
ATOM 10440 O O . ILE B 1 160 ? -17.172 88.375 19.781 1 74.69 160 ILE B O 1
ATOM 10444 N N . PRO B 1 161 ? -16.047 88.062 21.719 1 73.75 161 PRO B N 1
ATOM 10445 C CA . PRO B 1 161 ? -17.094 88.688 22.5 1 73.75 161 PRO B CA 1
ATOM 10446 C C . PRO B 1 161 ? -17.359 90.125 22.047 1 73.75 161 PRO B C 1
ATOM 10448 O O . PRO B 1 161 ? -16.422 90.938 21.859 1 73.75 161 PRO B O 1
ATOM 10451 N N . GLY B 1 162 ? -18.5 90.625 21.859 1 71.12 162 GLY B N 1
ATOM 10452 C CA . GLY B 1 162 ? -18.891 91.938 21.406 1 71.12 162 GLY B CA 1
ATOM 10453 C C . GLY B 1 162 ? -19.172 92 19.922 1 71.12 162 GLY B C 1
ATOM 10454 O O . GLY B 1 162 ? -19.812 92.938 19.438 1 71.12 162 GLY B O 1
ATOM 10455 N N . HIS B 1 163 ? -18.594 91.062 19.125 1 75.19 163 HIS B N 1
ATOM 10456 C CA . HIS B 1 163 ? -18.828 91 17.688 1 75.19 163 HIS B CA 1
ATOM 10457 C C . HIS B 1 163 ? -19.875 90 17.328 1 75.19 163 HIS B C 1
ATOM 10459 O O . HIS B 1 163 ? -19.922 89.5 16.188 1 75.19 163 HIS B O 1
ATOM 10465 N N . LYS B 1 164 ? -20.562 89.625 18.312 1 68.94 164 LYS B N 1
ATOM 10466 C CA . LYS B 1 164 ? -21.484 88.5 18.203 1 68.94 164 LYS B CA 1
ATOM 10467 C C . LYS B 1 164 ? -22.469 88.75 17.047 1 68.94 164 LYS B C 1
ATOM 10469 O O . LYS B 1 164 ? -22.938 89.875 16.828 1 68.94 164 LYS B O 1
ATOM 10474 N N . ASP B 1 165 ? -22.641 87.875 15.992 1 67.75 165 ASP B N 1
ATOM 10475 C CA . ASP B 1 165 ? -23.641 87.812 14.93 1 67.75 165 ASP B CA 1
ATOM 10476 C C . ASP B 1 165 ? -23.078 88.438 13.633 1 67.75 165 ASP B C 1
ATOM 10478 O O . ASP B 1 165 ? -23.812 88.625 12.672 1 67.75 165 ASP B O 1
ATOM 10482 N N . ASN B 1 166 ? -21.734 88.812 13.695 1 79.75 166 ASN B N 1
ATOM 10483 C CA . ASN B 1 166 ? -21.141 89.312 12.445 1 79.75 166 ASN B CA 1
ATOM 10484 C C . ASN B 1 166 ? -20.5 88.125 11.68 1 79.75 166 ASN B C 1
ATOM 10486 O O . ASN B 1 166 ? -19.734 87.375 12.258 1 79.75 166 ASN B O 1
ATOM 10490 N N . PRO B 1 167 ? -20.922 88.062 10.43 1 81.62 167 PRO B N 1
ATOM 10491 C CA . PRO B 1 167 ? -20.312 87 9.617 1 81.62 167 PRO B CA 1
ATOM 10492 C C . PRO B 1 167 ? -18.844 87.25 9.297 1 81.62 167 PRO B C 1
ATOM 10494 O O . PRO B 1 167 ? -18.422 88.438 9.25 1 81.62 167 PRO B O 1
ATOM 10497 N N . LEU B 1 168 ? -18.062 86.188 9.234 1 85.25 168 LEU B N 1
ATOM 10498 C CA . LEU B 1 168 ? -16.688 86.25 8.789 1 85.25 168 LEU B CA 1
ATOM 10499 C C . LEU B 1 168 ? -16.609 86.438 7.277 1 85.25 168 LEU B C 1
ATOM 10501 O O . LEU B 1 168 ? -16.578 85.438 6.535 1 85.25 168 LEU B O 1
ATOM 10505 N N . ASP B 1 169 ? -16.531 87.625 6.711 1 79.62 169 ASP B N 1
ATOM 10506 C CA . ASP B 1 169 ? -16.656 87.875 5.277 1 79.62 169 ASP B CA 1
ATOM 10507 C C . ASP B 1 169 ? -15.391 88.5 4.723 1 79.62 169 ASP B C 1
ATOM 10509 O O . ASP B 1 169 ? -15.32 88.812 3.533 1 79.62 169 ASP B O 1
ATOM 10513 N N . ILE B 1 170 ? -14.398 88.75 5.602 1 86.62 170 ILE B N 1
ATOM 10514 C CA . ILE B 1 170 ? -13.141 89.312 5.156 1 86.62 170 ILE B CA 1
ATOM 10515 C C . ILE B 1 170 ? -11.977 88.375 5.492 1 86.62 170 ILE B C 1
ATOM 10517 O O . ILE B 1 170 ? -11.977 87.75 6.547 1 86.62 170 ILE B O 1
ATOM 10521 N N . TYR B 1 171 ? -11.219 88.312 4.594 1 89.25 171 TYR B N 1
ATOM 10522 C CA . TYR B 1 171 ? -10.023 87.5 4.832 1 89.25 171 TYR B CA 1
ATOM 10523 C C . TYR B 1 171 ? -8.781 88.375 4.941 1 89.25 171 TYR B C 1
ATOM 10525 O O . TYR B 1 171 ? -8.539 89.25 4.078 1 89.25 171 TYR B O 1
ATOM 10533 N N . CYS B 1 172 ? -8.109 88.25 6.012 1 88.19 172 CYS B N 1
ATOM 10534 C CA . CYS B 1 172 ? -6.84 88.938 6.16 1 88.19 172 CYS B CA 1
ATOM 10535 C C . CYS B 1 172 ? -5.695 88.125 5.559 1 88.19 172 CYS B C 1
ATOM 10537 O O . CYS B 1 172 ? -5.324 87.125 6.098 1 88.19 172 CYS B O 1
ATOM 10539 N N . ALA B 1 173 ? -5.141 88.562 4.457 1 79.94 173 ALA B N 1
ATOM 10540 C CA . ALA B 1 173 ? -4.113 87.812 3.715 1 79.94 173 ALA B CA 1
ATOM 10541 C C . ALA B 1 173 ? -2.715 88.25 4.148 1 79.94 173 ALA B C 1
ATOM 10543 O O . ALA B 1 173 ? -1.736 88.062 3.432 1 79.94 173 ALA B O 1
ATOM 10544 N N . GLY B 1 174 ? -2.635 89.062 5.199 1 77.19 174 GLY B N 1
ATOM 10545 C CA . GLY B 1 174 ? -1.32 89.438 5.699 1 77.19 174 GLY B CA 1
ATOM 10546 C C . GLY B 1 174 ? -0.442 88.188 6.016 1 77.19 174 GLY B C 1
ATOM 10547 O O . GLY B 1 174 ? -0.942 87.125 6.402 1 77.19 174 GLY B O 1
ATOM 10548 N N . GLU B 1 175 ? 0.869 88.25 5.84 1 74.12 175 GLU B N 1
ATOM 10549 C CA . GLU B 1 175 ? 1.837 87.125 5.953 1 74.12 175 GLU B CA 1
ATOM 10550 C C . GLU B 1 175 ? 1.804 86.5 7.344 1 74.12 175 GLU B C 1
ATOM 10552 O O . GLU B 1 175 ? 1.904 85.312 7.48 1 74.12 175 GLU B O 1
ATOM 10557 N N . ALA B 1 176 ? 1.496 87.25 8.375 1 76.5 176 ALA B N 1
ATOM 10558 C CA . ALA B 1 176 ? 1.559 86.75 9.75 1 76.5 176 ALA B CA 1
ATOM 10559 C C . ALA B 1 176 ? 0.167 86.438 10.266 1 76.5 176 ALA B C 1
ATOM 10561 O O . ALA B 1 176 ? 0.03 85.688 11.258 1 76.5 176 ALA B O 1
ATOM 10562 N N . CYS B 1 177 ? -1.038 86.75 9.758 1 79.38 177 CYS B N 1
ATOM 10563 C CA . CYS B 1 177 ? -2.381 86.562 10.305 1 79.38 177 CYS B CA 1
ATOM 10564 C C . CYS B 1 177 ? -3.166 85.562 9.523 1 79.38 177 CYS B C 1
ATOM 10566 O O . CYS B 1 177 ? -3.396 84.438 10.008 1 79.38 177 CYS B O 1
ATOM 10568 N N . LYS B 1 178 ? -3.365 85.5 8.25 1 81.06 178 LYS B N 1
ATOM 10569 C CA . LYS B 1 178 ? -4.082 84.625 7.34 1 81.06 178 LYS B CA 1
ATOM 10570 C C . LYS B 1 178 ? -5.309 84 8.016 1 81.06 178 LYS B C 1
ATOM 10572 O O . LYS B 1 178 ? -5.402 82.812 8.156 1 81.06 178 LYS B O 1
ATOM 10577 N N . LYS B 1 179 ? -6.332 84.812 8.516 1 83.81 179 LYS B N 1
ATOM 10578 C CA . LYS B 1 179 ? -7.547 84.375 9.203 1 83.81 179 LYS B CA 1
ATOM 10579 C C . LYS B 1 179 ? -8.773 85.125 8.648 1 83.81 179 LYS B C 1
ATOM 10581 O O . LYS B 1 179 ? -8.656 86.25 8.125 1 83.81 179 LYS B O 1
ATOM 10586 N N . ALA B 1 180 ? -9.859 84.5 8.766 1 85.81 180 ALA B N 1
ATOM 10587 C CA . ALA B 1 180 ? -11.133 85.125 8.445 1 85.81 180 ALA B CA 1
ATOM 10588 C C . ALA B 1 180 ? -11.617 86 9.609 1 85.81 180 ALA B C 1
ATOM 10590 O O . ALA B 1 180 ? -11.57 85.562 10.766 1 85.81 180 ALA B O 1
ATOM 10591 N N . VAL B 1 181 ? -11.875 87.188 9.305 1 85.44 181 VAL B N 1
ATOM 10592 C CA . VAL B 1 181 ? -12.305 88.125 10.344 1 85.44 181 VAL B CA 1
ATOM 10593 C C . VAL B 1 181 ? -13.617 88.812 9.93 1 85.44 181 VAL B C 1
ATOM 10595 O O . VAL B 1 181 ? -13.977 88.812 8.75 1 85.44 181 VAL B O 1
ATOM 10598 N N . CYS B 1 182 ? -14.305 89.25 10.867 1 84.12 182 CYS B N 1
ATOM 10599 C CA . CYS B 1 182 ? -15.539 90 10.594 1 84.12 182 CYS B CA 1
ATOM 10600 C C . CYS B 1 182 ? -15.258 91.438 10.359 1 84.12 182 CYS B C 1
ATOM 10602 O O . CYS B 1 182 ? -14.117 91.938 10.5 1 84.12 182 CYS B O 1
ATOM 10604 N N . SER B 1 183 ? -16.188 92.188 9.977 1 81.62 183 SER B N 1
ATOM 10605 C CA . SER B 1 183 ? -16.047 93.625 9.664 1 81.62 183 SER B CA 1
ATOM 10606 C C . SER B 1 183 ? -15.625 94.438 10.891 1 81.62 183 SER B C 1
ATOM 10608 O O . SER B 1 183 ? -14.797 95.312 10.789 1 81.62 183 SER B O 1
ATOM 10610 N N . MET B 1 184 ? -16.047 93.938 12.055 1 83.69 184 MET B N 1
ATOM 10611 C CA . MET B 1 184 ? -15.711 94.625 13.289 1 83.69 184 MET B CA 1
ATOM 10612 C C . MET B 1 184 ? -14.289 94.312 13.727 1 83.69 184 MET B C 1
ATOM 10614 O O . MET B 1 184 ? -13.555 95.188 14.18 1 83.69 184 MET B O 1
ATOM 10618 N N . CYS B 1 185 ? -13.969 93.062 13.523 1 85.94 185 CYS B N 1
ATOM 10619 C CA . CYS B 1 185 ? -12.609 92.688 13.844 1 85.94 185 CYS B CA 1
ATOM 10620 C C . CYS B 1 185 ? -11.594 93.375 12.984 1 85.94 185 CYS B C 1
ATOM 10622 O O . CYS B 1 185 ? -10.508 93.75 13.461 1 85.94 185 CYS B O 1
ATOM 10624 N N . TRP B 1 186 ? -11.93 93.688 11.734 1 86.62 186 TRP B N 1
ATOM 10625 C CA . TRP B 1 186 ? -11.047 94.375 10.812 1 86.62 186 TRP B CA 1
ATOM 10626 C C . TRP B 1 186 ? -10.805 95.812 11.266 1 86.62 186 TRP B C 1
ATOM 10628 O O . TRP B 1 186 ? -9.672 96.312 11.227 1 86.62 186 TRP B O 1
ATOM 10638 N N . MET B 1 187 ? -11.82 96.375 11.828 1 81.81 187 MET B N 1
ATOM 10639 C CA . MET B 1 187 ? -11.75 97.75 12.211 1 81.81 187 MET B CA 1
ATOM 10640 C C . MET B 1 187 ? -10.984 97.938 13.523 1 81.81 187 MET B C 1
ATOM 10642 O O . MET B 1 187 ? -10.266 98.938 13.703 1 81.81 187 MET B O 1
ATOM 10646 N N . GLU B 1 188 ? -11.117 96.938 14.281 1 81.69 188 GLU B N 1
ATOM 10647 C CA . GLU B 1 188 ? -10.562 97.125 15.617 1 81.69 188 GLU B CA 1
ATOM 10648 C C . GLU B 1 188 ? -9.133 96.562 15.688 1 81.69 188 GLU B C 1
ATOM 10650 O O . GLU B 1 188 ? -8.25 97.25 16.25 1 81.69 188 GLU B O 1
ATOM 10655 N N . ASP B 1 189 ? -8.891 95.438 15.156 1 80 189 ASP B N 1
ATOM 10656 C CA . ASP B 1 189 ? -7.645 94.75 15.477 1 80 189 ASP B CA 1
ATOM 10657 C C . ASP B 1 189 ? -6.797 94.562 14.227 1 80 189 ASP B C 1
ATOM 10659 O O . ASP B 1 189 ? -5.645 94.125 14.312 1 80 189 ASP B O 1
ATOM 10663 N N . HIS B 1 190 ? -7.289 94.812 13.031 1 80.19 190 HIS B N 1
ATOM 10664 C CA . HIS B 1 190 ? -6.57 94.438 11.805 1 80.19 190 HIS B CA 1
ATOM 10665 C C . HIS B 1 190 ? -6.312 95.688 10.969 1 80.19 190 HIS B C 1
ATOM 10667 O O . HIS B 1 190 ? -6.316 95.688 9.742 1 80.19 190 HIS B O 1
ATOM 10673 N N . SER B 1 191 ? -6.215 96.938 11.594 1 70.31 191 SER B N 1
ATOM 10674 C CA . SER B 1 191 ? -6.047 98.188 10.906 1 70.31 191 SER B CA 1
ATOM 10675 C C . SER B 1 191 ? -4.582 98.438 10.578 1 70.31 191 SER B C 1
ATOM 10677 O O . SER B 1 191 ? -4.262 99.375 9.828 1 70.31 191 SER B O 1
ATOM 10679 N N . GLY B 1 192 ? -3.658 97.75 11.062 1 66.81 192 GLY B N 1
ATOM 10680 C CA . GLY B 1 192 ? -2.26 98.125 10.859 1 66.81 192 GLY B CA 1
ATOM 10681 C C . GLY B 1 192 ? -1.73 97.688 9.508 1 66.81 192 GLY B C 1
ATOM 10682 O O . GLY B 1 192 ? -2.422 96.938 8.766 1 66.81 192 GLY B O 1
ATOM 10683 N N . ASN B 1 193 ? -0.545 98.188 9 1 72.19 193 ASN B N 1
ATOM 10684 C CA . ASN B 1 193 ? 0.113 98 7.711 1 72.19 193 ASN B CA 1
ATOM 10685 C C . ASN B 1 193 ? 0.437 96.5 7.445 1 72.19 193 ASN B C 1
ATOM 10687 O O . ASN B 1 193 ? 0.712 96.125 6.309 1 72.19 193 ASN B O 1
ATOM 10691 N N . ASP B 1 194 ? 0.316 95.688 8.461 1 79.5 194 ASP B N 1
ATOM 10692 C CA . ASP B 1 194 ? 0.697 94.312 8.281 1 79.5 194 ASP B CA 1
ATOM 10693 C C . ASP B 1 194 ? -0.509 93.438 7.891 1 79.5 194 ASP B C 1
ATOM 10695 O O . ASP B 1 194 ? -0.366 92.25 7.598 1 79.5 194 ASP B O 1
ATOM 10699 N N . HIS B 1 195 ? -1.636 93.875 7.738 1 83.88 195 HIS B N 1
ATOM 10700 C CA . HIS B 1 195 ? -2.863 93.188 7.402 1 83.88 195 HIS B CA 1
ATOM 10701 C C . HIS B 1 195 ? -3.375 93.562 6.023 1 83.88 195 HIS B C 1
ATOM 10703 O O . HIS B 1 195 ? -3.369 94.75 5.676 1 83.88 195 HIS B O 1
ATOM 10709 N N . ILE B 1 196 ? -3.572 92.625 5.145 1 85.69 196 ILE B N 1
ATOM 10710 C CA . ILE B 1 196 ? -4.055 92.875 3.787 1 85.69 196 ILE B CA 1
ATOM 10711 C C . ILE B 1 196 ? -5.473 92.312 3.641 1 85.69 196 ILE B C 1
ATOM 10713 O O . ILE B 1 196 ? -5.711 91.125 3.883 1 85.69 196 ILE B O 1
ATOM 10717 N N . ARG B 1 197 ? -6.379 93.25 3.324 1 83.25 197 ARG B N 1
ATOM 10718 C CA . ARG B 1 197 ? -7.773 92.875 3.158 1 83.25 197 ARG B CA 1
ATOM 10719 C C . ARG B 1 197 ? -7.996 92.188 1.803 1 83.25 197 ARG B C 1
ATOM 10721 O O . ARG B 1 197 ? -7.648 92.75 0.764 1 83.25 197 ARG B O 1
ATOM 10728 N N . LYS B 1 198 ? -8.406 91 1.761 1 86.81 198 LYS B N 1
ATOM 10729 C CA . LYS B 1 198 ? -8.805 90.312 0.539 1 86.81 198 LYS B CA 1
ATOM 10730 C C . LYS B 1 198 ? -10.234 89.812 0.642 1 86.81 198 LYS B C 1
ATOM 10732 O O . LYS B 1 198 ? -10.727 89.562 1.742 1 86.81 198 LYS B O 1
ATOM 10737 N N . ASP B 1 199 ? -10.812 89.75 -0.629 1 87 199 ASP B N 1
ATOM 10738 C CA . ASP B 1 199 ? -12.141 89.125 -0.687 1 87 199 ASP B CA 1
ATOM 10739 C C . ASP B 1 199 ? -12.078 87.625 -0.334 1 87 199 ASP B C 1
ATOM 10741 O O . ASP B 1 199 ? -11.258 86.875 -0.883 1 87 199 ASP B O 1
ATOM 10745 N N . ILE B 1 200 ? -12.859 87.312 0.562 1 88.25 200 ILE B N 1
ATOM 10746 C CA . ILE B 1 200 ? -12.797 85.938 1.123 1 88.25 200 ILE B CA 1
ATOM 10747 C C . ILE B 1 200 ? -13.18 84.938 0.054 1 88.25 200 ILE B C 1
ATOM 10749 O O . ILE B 1 200 ? -12.633 83.812 0.024 1 88.25 200 ILE B O 1
ATOM 10753 N N . THR B 1 201 ? -14.125 85.125 -0.861 1 86.5 201 THR B N 1
ATOM 10754 C CA . THR B 1 201 ? -14.547 84.188 -1.906 1 86.5 201 THR B CA 1
ATOM 10755 C C . THR B 1 201 ? -13.43 84 -2.926 1 86.5 201 THR B C 1
ATOM 10757 O O . THR B 1 201 ? -13.188 82.875 -3.377 1 86.5 201 THR B O 1
ATOM 10760 N N . ASN B 1 202 ? -12.766 85.062 -3.279 1 88.06 202 ASN B N 1
ATOM 10761 C CA . ASN B 1 202 ? -11.656 84.938 -4.215 1 88.06 202 ASN B CA 1
ATOM 10762 C C . ASN B 1 202 ? -10.492 84.188 -3.611 1 88.06 202 ASN B C 1
ATOM 10764 O O . ASN B 1 202 ? -9.852 83.375 -4.297 1 88.06 202 ASN B O 1
ATOM 10768 N N . GLN B 1 203 ? -10.328 84.5 -2.361 1 89.19 203 GLN B N 1
ATOM 10769 C CA . GLN B 1 203 ? -9.25 83.75 -1.693 1 89.19 203 GLN B CA 1
ATOM 10770 C C . GLN B 1 203 ? -9.578 82.312 -1.554 1 89.19 203 GLN B C 1
ATOM 10772 O O . GLN B 1 203 ? -8.695 81.438 -1.664 1 89.19 203 GLN B O 1
ATOM 10777 N N . PHE B 1 204 ? -10.766 82 -1.282 1 90.38 204 PHE B N 1
ATOM 10778 C CA . PHE B 1 204 ? -11.227 80.625 -1.207 1 90.38 204 PHE B CA 1
ATOM 10779 C C . PHE B 1 204 ? -10.953 79.875 -2.514 1 90.38 204 PHE B C 1
ATOM 10781 O O . PHE B 1 204 ? -10.375 78.812 -2.51 1 90.38 204 PHE B O 1
ATOM 10788 N N . GLU B 1 205 ? -11.312 80.438 -3.635 1 90.44 205 GLU B N 1
ATOM 10789 C CA . GLU B 1 205 ? -11.117 79.812 -4.926 1 90.44 205 GLU B CA 1
ATOM 10790 C C . GLU B 1 205 ? -9.633 79.625 -5.242 1 90.44 205 GLU B C 1
ATOM 10792 O O . GLU B 1 205 ? -9.227 78.625 -5.805 1 90.44 205 GLU B O 1
ATOM 10797 N N . GLU B 1 206 ? -8.906 80.562 -4.863 1 89.56 206 GLU B N 1
ATOM 10798 C CA . GLU B 1 206 ? -7.473 80.5 -5.129 1 89.56 206 GLU B CA 1
ATOM 10799 C C . GLU B 1 206 ? -6.816 79.375 -4.297 1 89.56 206 GLU B C 1
ATOM 10801 O O . GLU B 1 206 ? -6.039 78.625 -4.82 1 89.56 206 GLU B O 1
ATOM 10806 N N . GLU B 1 207 ? -7.164 79.438 -3.059 1 89.25 207 GLU B N 1
ATOM 10807 C CA . GLU B 1 207 ? -6.578 78.438 -2.17 1 89.25 207 GLU B CA 1
ATOM 10808 C C . GLU B 1 207 ? -7.062 77 -2.521 1 89.25 207 GLU B C 1
ATOM 10810 O O . GLU B 1 207 ? -6.305 76.062 -2.426 1 89.25 207 GLU B O 1
ATOM 10815 N N . LYS B 1 208 ? -8.25 76.938 -2.805 1 89.31 208 LYS B N 1
ATOM 10816 C CA . LYS B 1 208 ? -8.82 75.625 -3.227 1 89.31 208 LYS B CA 1
ATOM 10817 C C . LYS B 1 208 ? -8.086 75.125 -4.445 1 89.31 208 LYS B C 1
ATOM 10819 O O . LYS B 1 208 ? -7.707 73.938 -4.469 1 89.31 208 LYS B O 1
ATOM 10824 N N . ASN B 1 209 ? -7.895 75.875 -5.48 1 90.12 209 ASN B N 1
ATOM 10825 C CA . ASN B 1 209 ? -7.211 75.438 -6.695 1 90.12 209 ASN B CA 1
ATOM 10826 C C . ASN B 1 209 ? -5.758 75.062 -6.422 1 90.12 209 ASN B C 1
ATOM 10828 O O . ASN B 1 209 ? -5.242 74.062 -6.996 1 90.12 209 ASN B O 1
ATOM 10832 N N . LEU B 1 210 ? -5.176 75.875 -5.52 1 90.12 210 LEU B N 1
ATOM 10833 C CA . LEU B 1 210 ? -3.793 75.562 -5.16 1 90.12 210 LEU B CA 1
ATOM 10834 C C . LEU B 1 210 ? -3.697 74.188 -4.449 1 90.12 210 LEU B C 1
ATOM 10836 O O . LEU B 1 210 ? -2.799 73.375 -4.738 1 90.12 210 LEU B O 1
ATOM 10840 N N . LEU B 1 211 ? -4.566 73.938 -3.586 1 90.25 211 LEU B N 1
ATOM 10841 C CA . LEU B 1 211 ? -4.566 72.688 -2.834 1 90.25 211 LEU B CA 1
ATOM 10842 C C . LEU B 1 211 ? -4.922 71.5 -3.734 1 90.25 211 LEU B C 1
ATOM 10844 O O . LEU B 1 211 ? -4.379 70.375 -3.572 1 90.25 211 LEU B O 1
ATOM 10848 N N . LEU B 1 212 ? -5.777 71.688 -4.668 1 89.94 212 LEU B N 1
ATOM 10849 C CA . LEU B 1 212 ? -6.137 70.625 -5.609 1 89.94 212 LEU B CA 1
ATOM 10850 C C . LEU B 1 212 ? -4.949 70.25 -6.492 1 89.94 212 LEU B C 1
ATOM 10852 O O . LEU B 1 212 ? -4.762 69.125 -6.836 1 89.94 212 LEU B O 1
ATOM 10856 N N . THR B 1 213 ? -4.156 71.188 -6.816 1 90 213 THR B N 1
ATOM 10857 C CA . THR B 1 213 ? -2.959 70.938 -7.605 1 90 213 THR B CA 1
ATOM 10858 C C . THR B 1 213 ? -1.956 70.125 -6.805 1 90 213 THR B C 1
ATOM 10860 O O . THR B 1 213 ? -1.33 69.188 -7.34 1 90 213 THR B O 1
ATOM 10863 N N . LYS B 1 214 ? -1.83 70.438 -5.543 1 88.12 214 LYS B N 1
ATOM 10864 C CA . LYS B 1 214 ? -0.933 69.688 -4.68 1 88.12 214 LYS B CA 1
ATOM 10865 C C . LYS B 1 214 ? -1.454 68.312 -4.457 1 88.12 214 LYS B C 1
ATOM 10867 O O . LYS B 1 214 ? -0.67 67.312 -4.355 1 88.12 214 LYS B O 1
ATOM 10872 N N . ALA B 1 215 ? -2.717 68.188 -4.395 1 88.12 215 ALA B N 1
ATOM 10873 C CA . ALA B 1 215 ? -3.342 66.875 -4.227 1 88.12 215 ALA B CA 1
ATOM 10874 C C . ALA B 1 215 ? -3.154 66 -5.473 1 88.12 215 ALA B C 1
ATOM 10876 O O . ALA B 1 215 ? -3.062 64.812 -5.375 1 88.12 215 ALA B O 1
ATOM 10877 N N . ASP B 1 216 ? -3.061 66.562 -6.637 1 88.62 216 ASP B N 1
ATOM 10878 C CA . ASP B 1 216 ? -2.838 65.875 -7.875 1 88.62 216 ASP B CA 1
ATOM 10879 C C . ASP B 1 216 ? -1.476 65.188 -7.871 1 88.62 216 ASP B C 1
ATOM 10881 O O . ASP B 1 216 ? -1.326 64.062 -8.406 1 88.62 216 ASP B O 1
ATOM 10885 N N . VAL B 1 217 ? -0.547 65.812 -7.262 1 87.69 217 VAL B N 1
ATOM 10886 C CA . VAL B 1 217 ? 0.781 65.25 -7.164 1 87.69 217 VAL B CA 1
ATOM 10887 C C . VAL B 1 217 ? 0.735 64 -6.242 1 87.69 217 VAL B C 1
ATOM 10889 O O . VAL B 1 217 ? 1.36 63 -6.523 1 87.69 217 VAL B O 1
ATOM 10892 N N . VAL B 1 218 ? -0.018 64.125 -5.172 1 86.5 218 VAL B N 1
ATOM 10893 C CA . VAL B 1 218 ? -0.172 63.031 -4.227 1 86.5 218 VAL B CA 1
ATOM 10894 C C . VAL B 1 218 ? -0.905 61.875 -4.902 1 86.5 218 VAL B C 1
ATOM 10896 O O . VAL B 1 218 ? -0.558 60.719 -4.699 1 86.5 218 VAL B O 1
ATOM 10899 N N . ASN B 1 219 ? -1.857 62.188 -5.734 1 86.94 219 ASN B N 1
ATOM 10900 C CA . ASN B 1 219 ? -2.617 61.156 -6.434 1 86.94 219 ASN B CA 1
ATOM 10901 C C . ASN B 1 219 ? -1.759 60.438 -7.461 1 86.94 219 ASN B C 1
ATOM 10903 O O . ASN B 1 219 ? -1.955 59.25 -7.707 1 86.94 219 ASN B O 1
ATOM 10907 N N . GLU B 1 220 ? -0.888 61.188 -8.031 1 86.38 220 GLU B N 1
ATOM 10908 C CA . GLU B 1 220 ? 0.036 60.531 -8.953 1 86.38 220 GLU B CA 1
ATOM 10909 C C . GLU B 1 220 ? 0.939 59.531 -8.219 1 86.38 220 GLU B C 1
ATOM 10911 O O . GLU B 1 220 ? 1.229 58.438 -8.734 1 86.38 220 GLU B O 1
ATOM 10916 N N . LYS B 1 221 ? 1.37 59.906 -7.043 1 83.81 221 LYS B N 1
ATOM 10917 C CA . LYS B 1 221 ? 2.172 59 -6.227 1 83.81 221 LYS B CA 1
ATOM 10918 C C . LYS B 1 221 ? 1.365 57.781 -5.82 1 83.81 221 LYS B C 1
ATOM 10920 O O . LYS B 1 221 ? 1.896 56.656 -5.781 1 83.81 221 LYS B O 1
ATOM 10925 N N . PHE B 1 222 ? 0.108 57.969 -5.648 1 85.88 222 PHE B N 1
ATOM 10926 C CA . PHE B 1 222 ? -0.783 56.875 -5.309 1 85.88 222 PHE B CA 1
ATOM 10927 C C . PHE B 1 222 ? -0.888 55.906 -6.465 1 85.88 222 PHE B C 1
ATOM 10929 O O . PHE B 1 222 ? -0.847 54.688 -6.262 1 85.88 222 PHE B O 1
ATOM 10936 N N . ARG B 1 223 ? -1.021 56.375 -7.617 1 85.56 223 ARG B N 1
ATOM 10937 C CA . ARG B 1 223 ? -1.121 55.5 -8.789 1 85.56 223 ARG B CA 1
ATOM 10938 C C . ARG B 1 223 ? 0.161 54.719 -9 1 85.56 223 ARG B C 1
ATOM 10940 O O . ARG B 1 223 ? 0.115 53.531 -9.383 1 85.56 223 ARG B O 1
ATOM 10947 N N . ASN B 1 224 ? 1.273 55.312 -8.695 1 83.44 224 ASN B N 1
ATOM 10948 C CA . ASN B 1 224 ? 2.551 54.594 -8.828 1 83.44 224 ASN B CA 1
ATOM 10949 C C . ASN B 1 224 ? 2.688 53.5 -7.801 1 83.44 224 ASN B C 1
ATOM 10951 O O . ASN B 1 224 ? 3.205 52.406 -8.109 1 83.44 224 ASN B O 1
ATOM 10955 N N . LEU B 1 225 ? 2.227 53.75 -6.633 1 84.88 225 LEU B N 1
ATOM 10956 C CA . LEU B 1 225 ? 2.295 52.75 -5.594 1 84.88 225 LEU B CA 1
ATOM 10957 C C . LEU B 1 225 ? 1.345 51.594 -5.898 1 84.88 225 LEU B C 1
ATOM 10959 O O . LEU B 1 225 ? 1.638 50.438 -5.574 1 84.88 225 LEU B O 1
ATOM 10963 N N . SER B 1 226 ? 0.235 51.969 -6.551 1 86.31 226 SER B N 1
ATOM 10964 C CA . SER B 1 226 ? -0.7 50.906 -6.945 1 86.31 226 SER B CA 1
ATOM 10965 C C . SER B 1 226 ? -0.1 50 -8.016 1 86.31 226 SER B C 1
ATOM 10967 O O . SER B 1 226 ? -0.312 48.781 -8 1 86.31 226 SER B O 1
ATOM 10969 N N . ARG B 1 227 ? 0.622 50.562 -8.852 1 85 227 ARG B N 1
ATOM 10970 C CA . ARG B 1 227 ? 1.311 49.781 -9.875 1 85 227 ARG B CA 1
ATOM 10971 C C . ARG B 1 227 ? 2.387 48.906 -9.258 1 85 227 ARG B C 1
ATOM 10973 O O . ARG B 1 227 ? 2.58 47.75 -9.68 1 85 227 ARG B O 1
ATOM 10980 N N . LEU B 1 228 ? 3.074 49.469 -8.305 1 83.5 228 LEU B N 1
ATOM 10981 C CA . LEU B 1 228 ? 4.098 48.688 -7.613 1 83.5 228 LEU B CA 1
ATOM 10982 C C . LEU B 1 228 ? 3.469 47.531 -6.836 1 83.5 228 LEU B C 1
ATOM 10984 O O . LEU B 1 228 ? 4.059 46.438 -6.738 1 83.5 228 LEU B O 1
ATOM 10988 N N . GLN B 1 229 ? 2.301 47.781 -6.273 1 85.06 229 GLN B N 1
ATOM 10989 C CA . GLN B 1 229 ? 1.594 46.719 -5.555 1 85.06 229 GLN B CA 1
ATOM 10990 C C . GLN B 1 229 ? 1.245 45.562 -6.484 1 85.06 229 GLN B C 1
ATOM 10992 O O . GLN B 1 229 ? 1.347 44.406 -6.094 1 85.06 229 GLN B O 1
ATOM 10997 N N . GLU B 1 230 ? 0.836 45.875 -7.652 1 84.88 230 GLU B N 1
ATOM 10998 C CA . GLU B 1 230 ? 0.532 44.844 -8.633 1 84.88 230 GLU B CA 1
ATOM 10999 C C . GLU B 1 230 ? 1.792 44.094 -9.047 1 84.88 230 GLU B C 1
ATOM 11001 O O . GLU B 1 230 ? 1.759 42.875 -9.242 1 84.88 230 GLU B O 1
ATOM 11006 N N . LYS B 1 231 ? 2.857 44.812 -9.18 1 83.31 231 LYS B N 1
ATOM 11007 C CA . LYS B 1 231 ? 4.125 44.156 -9.516 1 83.31 231 LYS B CA 1
ATOM 11008 C C . LYS B 1 231 ? 4.59 43.219 -8.406 1 83.31 231 LYS B C 1
ATOM 11010 O O . LYS B 1 231 ? 5.156 42.156 -8.672 1 83.31 231 LYS B O 1
ATOM 11015 N N . LEU B 1 232 ? 4.371 43.656 -7.168 1 84.44 232 LEU B N 1
ATOM 11016 C CA . LEU B 1 232 ? 4.746 42.812 -6.035 1 84.44 232 LEU B CA 1
ATOM 11017 C C . LEU B 1 232 ? 3.916 41.531 -6.012 1 84.44 232 LEU B C 1
ATOM 11019 O O . LEU B 1 232 ? 4.418 40.469 -5.637 1 84.44 232 LEU B O 1
ATOM 11023 N N . LYS B 1 233 ? 2.693 41.688 -6.371 1 84.38 233 LYS B N 1
ATOM 11024 C CA . LYS B 1 233 ? 1.846 40.5 -6.461 1 84.38 233 LYS B CA 1
ATOM 11025 C C . LYS B 1 233 ? 2.354 39.531 -7.535 1 84.38 233 LYS B C 1
ATOM 11027 O O . LYS B 1 233 ? 2.396 38.312 -7.324 1 84.38 233 LYS B O 1
ATOM 11032 N N . ASP B 1 234 ? 2.744 40.062 -8.586 1 84.75 234 ASP B N 1
ATOM 11033 C CA . ASP B 1 234 ? 3.287 39.25 -9.68 1 84.75 234 ASP B CA 1
ATOM 11034 C C . ASP B 1 234 ? 4.59 38.562 -9.258 1 84.75 234 ASP B C 1
ATOM 11036 O O . ASP B 1 234 ? 4.84 37.438 -9.625 1 84.75 234 ASP B O 1
ATOM 11040 N N . GLU B 1 235 ? 5.355 39.344 -8.508 1 83.69 235 GLU B N 1
ATOM 11041 C CA . GLU B 1 235 ? 6.617 38.781 -8.039 1 83.69 235 GLU B CA 1
ATOM 11042 C C . GLU B 1 235 ? 6.375 37.656 -7.039 1 83.69 235 GLU B C 1
ATOM 11044 O O . GLU B 1 235 ? 7.125 36.688 -7.012 1 83.69 235 GLU B O 1
ATOM 11049 N N . THR B 1 236 ? 5.402 37.844 -6.211 1 85.31 236 THR B N 1
ATOM 11050 C CA . THR B 1 236 ? 5.043 36.781 -5.262 1 85.31 236 THR B CA 1
ATOM 11051 C C . THR B 1 236 ? 4.613 35.531 -5.992 1 85.31 236 THR B C 1
ATOM 11053 O O . THR B 1 236 ? 5.016 34.406 -5.625 1 85.31 236 THR B O 1
ATOM 11056 N N . ASP B 1 237 ? 3.82 35.688 -7.016 1 86.5 237 ASP B N 1
ATOM 11057 C CA . ASP B 1 237 ? 3.375 34.562 -7.809 1 86.5 237 ASP B CA 1
ATOM 11058 C C . ASP B 1 237 ? 4.547 33.906 -8.539 1 86.5 237 ASP B C 1
ATOM 11060 O O . ASP B 1 237 ? 4.582 32.688 -8.703 1 86.5 237 ASP B O 1
ATOM 11064 N N . ASP B 1 238 ? 5.418 34.688 -8.938 1 86.44 238 ASP B N 1
ATOM 11065 C CA . ASP B 1 238 ? 6.57 34.156 -9.664 1 86.44 238 ASP B CA 1
ATOM 11066 C C . ASP B 1 238 ? 7.469 33.344 -8.75 1 86.44 238 ASP B C 1
ATOM 11068 O O . ASP B 1 238 ? 8.023 32.312 -9.164 1 86.44 238 ASP B O 1
ATOM 11072 N N . VAL B 1 239 ? 7.68 33.875 -7.559 1 86.06 239 VAL B N 1
ATOM 11073 C CA . VAL B 1 239 ? 8.469 33.125 -6.598 1 86.06 239 VAL B CA 1
ATOM 11074 C C . VAL B 1 239 ? 7.805 31.75 -6.352 1 86.06 239 VAL B C 1
ATOM 11076 O O . VAL B 1 239 ? 8.477 30.719 -6.305 1 86.06 239 VAL B O 1
ATOM 11079 N N . SER B 1 240 ? 6.5 31.766 -6.188 1 87.94 240 SER B N 1
ATOM 11080 C CA . SER B 1 240 ? 5.766 30.531 -5.984 1 87.94 240 SER B CA 1
ATOM 11081 C C . SER B 1 240 ? 5.871 29.609 -7.199 1 87.94 240 SER B C 1
ATOM 11083 O O . SER B 1 240 ? 5.996 28.391 -7.059 1 87.94 240 SER B O 1
ATOM 11085 N N . ARG B 1 241 ? 5.793 30.188 -8.336 1 88.38 241 ARG B N 1
ATOM 11086 C CA . ARG B 1 241 ? 5.926 29.422 -9.57 1 88.38 241 ARG B CA 1
ATOM 11087 C C . ARG B 1 241 ? 7.305 28.781 -9.664 1 88.38 241 ARG B C 1
ATOM 11089 O O . ARG B 1 241 ? 7.422 27.609 -10.031 1 88.38 241 ARG B O 1
ATOM 11096 N N . GLN B 1 242 ? 8.344 29.531 -9.398 1 87.75 242 GLN B N 1
ATOM 11097 C CA . GLN B 1 242 ? 9.703 29 -9.43 1 87.75 242 GLN B CA 1
ATOM 11098 C C . GLN B 1 242 ? 9.891 27.906 -8.391 1 87.75 242 GLN B C 1
ATOM 11100 O O . GLN B 1 242 ? 10.633 26.953 -8.625 1 87.75 242 GLN B O 1
ATOM 11105 N N . THR B 1 243 ? 9.273 28.094 -7.281 1 90.12 243 THR B N 1
ATOM 11106 C CA . THR B 1 243 ? 9.344 27.062 -6.246 1 90.12 243 THR B CA 1
ATOM 11107 C C . THR B 1 243 ? 8.734 25.766 -6.742 1 90.12 243 THR B C 1
ATOM 11109 O O . THR B 1 243 ? 9.312 24.688 -6.551 1 90.12 243 THR B O 1
ATOM 11112 N N . ILE B 1 244 ? 7.555 25.844 -7.379 1 91.38 244 ILE B N 1
ATOM 11113 C CA . ILE B 1 244 ? 6.875 24.656 -7.898 1 91.38 244 ILE B CA 1
ATOM 11114 C C . ILE B 1 244 ? 7.73 24.016 -8.984 1 91.38 244 ILE B C 1
ATOM 11116 O O . ILE B 1 244 ? 7.855 22.781 -9.039 1 91.38 244 ILE B O 1
ATOM 11120 N N . LYS B 1 245 ? 8.297 24.844 -9.773 1 89.31 245 LYS B N 1
ATOM 11121 C CA . LYS B 1 245 ? 9.148 24.344 -10.852 1 89.31 245 LYS B CA 1
ATOM 11122 C C . LYS B 1 245 ? 10.367 23.609 -10.289 1 89.31 245 LYS B C 1
ATOM 11124 O O . LYS B 1 245 ? 10.703 22.516 -10.742 1 89.31 245 LYS B O 1
ATOM 11129 N N . ALA B 1 246 ? 11.008 24.25 -9.367 1 90.06 246 ALA B N 1
ATOM 11130 C CA . ALA B 1 246 ? 12.164 23.609 -8.734 1 90.06 246 ALA B CA 1
ATOM 11131 C C . ALA B 1 246 ? 11.766 22.312 -8.039 1 90.06 246 ALA B C 1
ATOM 11133 O O . ALA B 1 246 ? 12.516 21.328 -8.07 1 90.06 246 ALA B O 1
ATOM 11134 N N . GLU B 1 247 ? 10.664 22.281 -7.402 1 92.56 247 GLU B N 1
ATOM 11135 C CA . GLU B 1 247 ? 10.18 21.078 -6.738 1 92.56 247 GLU B CA 1
ATOM 11136 C C . GLU B 1 247 ? 9.914 19.953 -7.742 1 92.56 247 GLU B C 1
ATOM 11138 O O . GLU B 1 247 ? 10.203 18.781 -7.465 1 92.56 247 GLU B O 1
ATOM 11143 N N . LEU B 1 248 ? 9.336 20.344 -8.852 1 91.5 248 LEU B N 1
ATOM 11144 C CA . LEU B 1 248 ? 9.109 19.375 -9.914 1 91.5 248 LEU B CA 1
ATOM 11145 C C . LEU B 1 248 ? 10.422 18.766 -10.398 1 91.5 248 LEU B C 1
ATOM 11147 O O . LEU B 1 248 ? 10.531 17.547 -10.562 1 91.5 248 LEU B O 1
ATOM 11151 N N . GLU B 1 249 ? 11.414 19.609 -10.57 1 89.25 249 GLU B N 1
ATOM 11152 C CA . GLU B 1 249 ? 12.711 19.141 -11.055 1 89.25 249 GLU B CA 1
ATOM 11153 C C . GLU B 1 249 ? 13.398 18.25 -10.023 1 89.25 249 GLU B C 1
ATOM 11155 O O . GLU B 1 249 ? 13.984 17.219 -10.367 1 89.25 249 GLU B O 1
ATOM 11160 N N . ILE B 1 250 ? 13.344 18.656 -8.789 1 91.69 250 ILE B N 1
ATOM 11161 C CA . ILE B 1 250 ? 13.953 17.875 -7.715 1 91.69 250 ILE B CA 1
ATOM 11162 C C . ILE B 1 250 ? 13.289 16.5 -7.629 1 91.69 250 ILE B C 1
ATOM 11164 O O . ILE B 1 250 ? 13.969 15.477 -7.652 1 91.69 250 ILE B O 1
ATOM 11168 N N . THR B 1 251 ? 11.992 16.484 -7.582 1 91.06 251 THR B N 1
ATOM 11169 C CA . THR B 1 251 ? 11.242 15.242 -7.406 1 91.06 251 THR B CA 1
ATOM 11170 C C . THR B 1 251 ? 11.398 14.336 -8.625 1 91.06 251 THR B C 1
ATOM 11172 O O . THR B 1 251 ? 11.578 13.125 -8.492 1 91.06 251 THR B O 1
ATOM 11175 N N . SER B 1 252 ? 11.352 14.953 -9.789 1 87.81 252 SER B N 1
ATOM 11176 C CA . SER B 1 252 ? 11.492 14.164 -11.008 1 87.81 252 SER B CA 1
ATOM 11177 C C . SER B 1 252 ? 12.875 13.523 -11.102 1 87.81 252 SER B C 1
ATOM 11179 O O . SER B 1 252 ? 13 12.359 -11.492 1 87.81 252 SER B O 1
ATOM 11181 N N . PHE B 1 253 ? 13.922 14.234 -10.781 1 89.25 253 PHE B N 1
ATOM 11182 C CA . PHE B 1 253 ? 15.289 13.719 -10.867 1 89.25 253 PHE B CA 1
ATOM 11183 C C . PHE B 1 253 ? 15.5 12.57 -9.891 1 89.25 253 PHE B C 1
ATOM 11185 O O . PHE B 1 253 ? 15.984 11.5 -10.273 1 89.25 253 PHE B O 1
ATOM 11192 N N . PHE B 1 254 ? 15.117 12.812 -8.68 1 91.75 254 PHE B N 1
ATOM 11193 C CA . PHE B 1 254 ? 15.383 11.812 -7.656 1 91.75 254 PHE B CA 1
ATOM 11194 C C . PHE B 1 254 ? 14.5 10.586 -7.859 1 91.75 254 PHE B C 1
ATOM 11196 O O . PHE B 1 254 ? 14.93 9.461 -7.613 1 91.75 254 PHE B O 1
ATOM 11203 N N . ASN B 1 255 ? 13.258 10.773 -8.281 1 88.56 255 ASN B N 1
ATOM 11204 C CA . ASN B 1 255 ? 12.414 9.625 -8.578 1 88.56 255 ASN B CA 1
ATOM 11205 C C . ASN B 1 255 ? 12.969 8.805 -9.734 1 88.56 255 ASN B C 1
ATOM 11207 O O . ASN B 1 255 ? 12.891 7.574 -9.719 1 88.56 255 ASN B O 1
ATOM 11211 N N . ARG B 1 256 ? 13.484 9.484 -10.672 1 86.44 256 ARG B N 1
ATOM 11212 C CA . ARG B 1 256 ? 14.117 8.789 -11.781 1 86.44 256 ARG B CA 1
ATOM 11213 C C . ARG B 1 256 ? 15.336 8 -11.305 1 86.44 256 ARG B C 1
ATOM 11215 O O . ARG B 1 256 ? 15.539 6.855 -11.711 1 86.44 256 ARG B O 1
ATOM 11222 N N . CYS B 1 257 ? 16.156 8.633 -10.5 1 88.62 257 CYS B N 1
ATOM 11223 C CA . CYS B 1 257 ? 17.328 7.965 -9.969 1 88.62 257 CYS B CA 1
ATOM 11224 C C . CYS B 1 257 ? 16.938 6.75 -9.133 1 88.62 257 CYS B C 1
ATOM 11226 O O . CYS B 1 257 ? 17.578 5.699 -9.219 1 88.62 257 CYS B O 1
ATOM 11228 N N . ILE B 1 258 ? 15.914 6.914 -8.344 1 91 258 ILE B N 1
ATOM 11229 C CA . ILE B 1 258 ? 15.445 5.82 -7.504 1 91 258 ILE B CA 1
ATOM 11230 C C . ILE B 1 258 ? 14.938 4.676 -8.383 1 91 258 ILE B C 1
ATOM 11232 O O . ILE B 1 258 ? 15.227 3.508 -8.125 1 91 258 ILE B O 1
ATOM 11236 N N . HIS B 1 259 ? 14.25 5.043 -9.438 1 88.25 259 HIS B N 1
ATOM 11237 C CA . HIS B 1 259 ? 13.766 4.027 -10.367 1 88.25 259 HIS B CA 1
ATOM 11238 C C . HIS B 1 259 ? 14.93 3.305 -11.047 1 88.25 259 HIS B C 1
ATOM 11240 O O . HIS B 1 259 ? 14.906 2.08 -11.18 1 88.25 259 HIS B O 1
ATOM 11246 N N . LEU B 1 260 ? 15.922 4.051 -11.445 1 88.12 260 LEU B N 1
ATOM 11247 C CA . LEU B 1 260 ? 17.109 3.469 -12.07 1 88.12 260 LEU B CA 1
ATOM 11248 C C . LEU B 1 260 ? 17.844 2.553 -11.094 1 88.12 260 LEU B C 1
ATOM 11250 O O . LEU B 1 260 ? 18.344 1.501 -11.484 1 88.12 260 LEU B O 1
ATOM 11254 N N . MET B 1 261 ? 17.859 2.92 -9.859 1 90.81 261 MET B N 1
ATOM 11255 C CA . MET B 1 261 ? 18.5 2.104 -8.836 1 90.81 261 MET B CA 1
ATOM 11256 C C . MET B 1 261 ? 17.75 0.796 -8.625 1 90.81 261 MET B C 1
ATOM 11258 O O . MET B 1 261 ? 18.359 -0.263 -8.477 1 90.81 261 MET B O 1
ATOM 11262 N N . GLU B 1 262 ? 16.484 0.909 -8.633 1 90.5 262 GLU B N 1
ATOM 11263 C CA . GLU B 1 262 ? 15.672 -0.293 -8.5 1 90.5 262 GLU B CA 1
ATOM 11264 C C . GLU B 1 262 ? 15.875 -1.229 -9.688 1 90.5 262 GLU B C 1
ATOM 11266 O O . GLU B 1 262 ? 15.977 -2.445 -9.516 1 90.5 262 GLU B O 1
ATOM 11271 N N . LYS B 1 263 ? 15.953 -0.689 -10.852 1 88.88 263 LYS B N 1
ATOM 11272 C CA . LYS B 1 263 ? 16.188 -1.489 -12.047 1 88.88 263 LYS B CA 1
ATOM 11273 C C . LYS B 1 263 ? 17.562 -2.143 -12.023 1 88.88 263 LYS B C 1
ATOM 11275 O O . LYS B 1 263 ? 17.719 -3.297 -12.422 1 88.88 263 LYS B O 1
ATOM 11280 N N . ARG B 1 264 ? 18.516 -1.378 -11.617 1 91.62 264 ARG B N 1
ATOM 11281 C CA . ARG B 1 264 ? 19.859 -1.929 -11.516 1 91.62 264 ARG B CA 1
ATOM 11282 C C . ARG B 1 264 ? 19.922 -3.059 -10.492 1 91.62 264 ARG B C 1
ATOM 11284 O O . ARG B 1 264 ? 20.562 -4.086 -10.719 1 91.62 264 ARG B O 1
ATOM 11291 N N . LYS B 1 265 ? 19.312 -2.869 -9.391 1 92.44 265 LYS B N 1
ATOM 11292 C CA . LYS B 1 265 ? 19.219 -3.914 -8.375 1 92.44 265 LYS B CA 1
ATOM 11293 C C . LYS B 1 265 ? 18.609 -5.191 -8.961 1 92.44 265 LYS B C 1
ATOM 11295 O O . LYS B 1 265 ? 19.156 -6.281 -8.758 1 92.44 265 LYS B O 1
ATOM 11300 N N . GLU B 1 266 ? 17.578 -5.023 -9.711 1 91.12 266 GLU B N 1
ATOM 11301 C CA . GLU B 1 266 ? 16.906 -6.168 -10.312 1 91.12 266 GLU B CA 1
ATOM 11302 C C . GLU B 1 266 ? 17.797 -6.859 -11.344 1 91.12 266 GLU B C 1
ATOM 11304 O O . GLU B 1 266 ? 17.812 -8.086 -11.43 1 91.12 266 GLU B O 1
ATOM 11309 N N . SER B 1 267 ? 18.516 -6.09 -12.062 1 91.12 267 SER B N 1
ATOM 11310 C CA . SER B 1 267 ? 19.422 -6.645 -13.062 1 91.12 267 SER B CA 1
ATOM 11311 C C . SER B 1 267 ? 20.531 -7.469 -12.406 1 91.12 267 SER B C 1
ATOM 11313 O O . SER B 1 267 ? 20.875 -8.547 -12.898 1 91.12 267 SER B O 1
ATOM 11315 N N . LEU B 1 268 ? 21.047 -7.004 -11.367 1 92.12 268 LEU B N 1
ATOM 11316 C CA . LEU B 1 268 ? 22.109 -7.715 -10.656 1 92.12 268 LEU B CA 1
ATOM 11317 C C . LEU B 1 268 ? 21.578 -8.992 -10.023 1 92.12 268 LEU B C 1
ATOM 11319 O O . LEU B 1 268 ? 22.25 -10.023 -10.023 1 92.12 268 LEU B O 1
ATOM 11323 N N . LEU B 1 269 ? 20.406 -8.922 -9.469 1 92.88 269 LEU B N 1
ATOM 11324 C CA . LEU B 1 269 ? 19.812 -10.102 -8.875 1 92.88 269 LEU B CA 1
ATOM 11325 C C . LEU B 1 269 ? 19.531 -11.172 -9.93 1 92.88 269 LEU B C 1
ATOM 11327 O O . LEU B 1 269 ? 19.703 -12.367 -9.672 1 92.88 269 LEU B O 1
ATOM 11331 N N . GLU B 1 270 ? 19.125 -10.75 -11.094 1 91.5 270 GLU B N 1
ATOM 11332 C CA . GLU B 1 270 ? 18.922 -11.688 -12.195 1 91.5 270 GLU B CA 1
ATOM 11333 C C . GLU B 1 270 ? 20.234 -12.328 -12.633 1 91.5 270 GLU B C 1
ATOM 11335 O O . GLU B 1 270 ? 20.297 -13.531 -12.898 1 91.5 270 GLU B O 1
ATOM 11340 N N . LYS B 1 271 ? 21.234 -11.5 -12.781 1 91.25 271 LYS B N 1
ATOM 11341 C CA . LYS B 1 271 ? 22.562 -12.023 -13.125 1 91.25 271 LYS B CA 1
ATOM 11342 C C . LYS B 1 271 ? 23.047 -13.023 -12.078 1 91.25 271 LYS B C 1
ATOM 11344 O O . LYS B 1 271 ? 23.578 -14.078 -12.422 1 91.25 271 LYS B O 1
ATOM 11349 N N . LEU B 1 272 ? 22.859 -12.695 -10.812 1 91.5 272 LEU B N 1
ATOM 11350 C CA . LEU B 1 272 ? 23.234 -13.57 -9.711 1 91.5 272 LEU B CA 1
ATOM 11351 C C . LEU B 1 272 ? 22.5 -14.906 -9.797 1 91.5 272 LEU B C 1
ATOM 11353 O O . LEU B 1 272 ? 23.109 -15.969 -9.664 1 91.5 272 LEU B O 1
ATOM 11357 N N . ASN B 1 273 ? 21.25 -14.844 -9.992 1 91.25 273 ASN B N 1
ATOM 11358 C CA . ASN B 1 273 ? 20.453 -16.062 -10.078 1 91.25 273 ASN B CA 1
ATOM 11359 C C . ASN B 1 273 ? 20.875 -16.922 -11.266 1 91.25 273 ASN B C 1
ATOM 11361 O O . ASN B 1 273 ? 20.938 -18.156 -11.148 1 91.25 273 ASN B O 1
ATOM 11365 N N . THR B 1 274 ? 21.156 -16.297 -12.398 1 89.69 274 THR B N 1
ATOM 11366 C CA . THR B 1 274 ? 21.562 -17.031 -13.586 1 89.69 274 THR B CA 1
ATOM 11367 C C . THR B 1 274 ? 22.906 -17.734 -13.344 1 89.69 274 THR B C 1
ATOM 11369 O O . THR B 1 274 ? 23.062 -18.906 -13.703 1 89.69 274 THR B O 1
ATOM 11372 N N . MET B 1 275 ? 23.781 -17.047 -12.758 1 87 275 MET B N 1
ATOM 11373 C CA . MET B 1 275 ? 25.094 -17.641 -12.453 1 87 275 MET B CA 1
ATOM 11374 C C . MET B 1 275 ? 24.953 -18.766 -11.438 1 87 275 MET B C 1
ATOM 11376 O O . MET B 1 275 ? 25.594 -19.812 -11.57 1 87 275 MET B O 1
ATOM 11380 N N . SER B 1 276 ? 24.188 -18.547 -10.398 1 88.62 276 SER B N 1
ATOM 11381 C CA . SER B 1 276 ? 23.953 -19.562 -9.375 1 88.62 276 SER B CA 1
ATOM 11382 C C . SER B 1 276 ? 23.312 -20.812 -9.961 1 88.62 276 SER B C 1
ATOM 11384 O O . SER B 1 276 ? 23.734 -21.938 -9.68 1 88.62 276 SER B O 1
ATOM 11386 N N . GLU B 1 277 ? 22.328 -20.625 -10.812 1 87.31 277 GLU B N 1
ATOM 11387 C CA . GLU B 1 277 ? 21.625 -21.75 -11.43 1 87.31 277 GLU B CA 1
ATOM 11388 C C . GLU B 1 277 ? 22.547 -22.562 -12.336 1 87.31 277 GLU B C 1
ATOM 11390 O O . GLU B 1 277 ? 22.438 -23.781 -12.398 1 87.31 277 GLU B O 1
ATOM 11395 N N . LYS B 1 278 ? 23.391 -21.875 -13.016 1 84.81 278 LYS B N 1
ATOM 11396 C CA . LYS B 1 278 ? 24.359 -22.578 -13.867 1 84.81 278 LYS B CA 1
ATOM 11397 C C . LYS B 1 278 ? 25.297 -23.438 -13.031 1 84.81 278 LYS B C 1
ATOM 11399 O O . LYS B 1 278 ? 25.562 -24.594 -13.383 1 84.81 278 LYS B O 1
ATOM 11404 N N . LYS B 1 279 ? 25.734 -22.891 -11.961 1 84.19 279 LYS B N 1
ATOM 11405 C CA . LYS B 1 279 ? 26.625 -23.641 -11.078 1 84.19 279 LYS B CA 1
ATOM 11406 C C . LYS B 1 279 ? 25.891 -24.828 -10.453 1 84.19 279 LYS B C 1
ATOM 11408 O O . LYS B 1 279 ? 26.453 -25.922 -10.352 1 84.19 279 LYS B O 1
ATOM 11413 N N . LEU B 1 280 ? 24.719 -24.625 -10.008 1 85.88 280 LEU B N 1
ATOM 11414 C CA . LEU B 1 280 ? 23.938 -25.688 -9.383 1 85.88 280 LEU B CA 1
ATOM 11415 C C . LEU B 1 280 ? 23.609 -26.781 -10.391 1 85.88 280 LEU B C 1
ATOM 11417 O O . LEU B 1 280 ? 23.594 -27.969 -10.047 1 85.88 280 LEU B O 1
ATOM 11421 N N . GLU B 1 281 ? 23.359 -26.328 -11.617 1 84.38 281 GLU B N 1
ATOM 11422 C CA . GLU B 1 281 ? 23.078 -27.297 -12.664 1 84.38 281 GLU B CA 1
ATOM 11423 C C . GLU B 1 281 ? 24.297 -28.172 -12.953 1 84.38 281 GLU B C 1
ATOM 11425 O O . GLU B 1 281 ? 24.188 -29.375 -13.156 1 84.38 281 GLU B O 1
ATOM 11430 N N . ASP B 1 282 ? 25.406 -27.578 -12.953 1 81.44 282 ASP B N 1
ATOM 11431 C CA . ASP B 1 282 ? 26.641 -28.312 -13.156 1 81.44 282 ASP B CA 1
ATOM 11432 C C . ASP B 1 282 ? 26.875 -29.328 -12.031 1 81.44 282 ASP B C 1
ATOM 11434 O O . ASP B 1 282 ? 27.281 -30.453 -12.273 1 81.44 282 ASP B O 1
ATOM 11438 N N . LEU B 1 283 ? 26.578 -28.875 -10.828 1 83.19 283 LEU B N 1
ATOM 11439 C CA . LEU B 1 283 ? 26.766 -29.75 -9.672 1 83.19 283 LEU B CA 1
ATOM 11440 C C . LEU B 1 283 ? 25.734 -30.875 -9.672 1 83.19 283 LEU B C 1
ATOM 11442 O O . LEU B 1 283 ? 26.047 -32 -9.312 1 83.19 283 LEU B O 1
ATOM 11446 N N . ARG B 1 284 ? 24.594 -30.562 -10.07 1 83.94 284 ARG B N 1
ATOM 11447 C CA . ARG B 1 284 ? 23.547 -31.578 -10.156 1 83.94 284 ARG B CA 1
ATOM 11448 C C . ARG B 1 284 ? 23.891 -32.625 -11.203 1 83.94 284 ARG B C 1
ATOM 11450 O O . ARG B 1 284 ? 23.672 -33.812 -10.992 1 83.94 284 ARG B O 1
ATOM 11457 N N . ASN B 1 285 ? 24.438 -32.188 -12.305 1 82.94 285 ASN B N 1
ATOM 11458 C CA . ASN B 1 285 ? 24.844 -33.125 -13.344 1 82.94 285 ASN B CA 1
ATOM 11459 C C . ASN B 1 285 ? 25.969 -34.031 -12.859 1 82.94 285 ASN B C 1
ATOM 11461 O O . ASN B 1 285 ? 25.953 -35.219 -13.156 1 82.94 285 ASN B O 1
ATOM 11465 N N . GLN B 1 286 ? 26.828 -33.438 -12.109 1 81.88 286 GLN B N 1
ATOM 11466 C CA . GLN B 1 286 ? 27.891 -34.25 -11.539 1 81.88 286 GLN B CA 1
ATOM 11467 C C . GLN B 1 286 ? 27.344 -35.281 -10.547 1 81.88 286 GLN B C 1
ATOM 11469 O O . GLN B 1 286 ? 27.797 -36.406 -10.5 1 81.88 286 GLN B O 1
ATOM 11474 N N . LYS B 1 287 ? 26.344 -34.812 -9.805 1 84.12 287 LYS B N 1
ATOM 11475 C CA . LYS B 1 287 ? 25.734 -35.719 -8.812 1 84.12 287 LYS B CA 1
ATOM 11476 C C . LYS B 1 287 ? 25 -36.875 -9.477 1 84.12 287 LYS B C 1
ATOM 11478 O O . LYS B 1 287 ? 25.109 -38 -9.031 1 84.12 287 LYS B O 1
ATOM 11483 N N . VAL B 1 288 ? 24.312 -36.531 -10.555 1 83.69 288 VAL B N 1
ATOM 11484 C CA . VAL B 1 288 ? 23.594 -37.562 -11.281 1 83.69 288 VAL B CA 1
ATOM 11485 C C . VAL B 1 288 ? 24.578 -38.562 -11.875 1 83.69 288 VAL B C 1
ATOM 11487 O O . VAL B 1 288 ? 24.359 -39.781 -11.812 1 83.69 288 VAL B O 1
ATOM 11490 N N . ASP B 1 289 ? 25.688 -38.062 -12.391 1 82.12 289 ASP B N 1
ATOM 11491 C CA . ASP B 1 289 ? 26.734 -38.938 -12.953 1 82.12 289 ASP B CA 1
ATOM 11492 C C . ASP B 1 289 ? 27.344 -39.812 -11.875 1 82.12 289 ASP B C 1
ATOM 11494 O O . ASP B 1 289 ? 27.562 -41 -12.102 1 82.12 289 ASP B O 1
ATOM 11498 N N . LEU B 1 290 ? 27.516 -39.219 -10.727 1 83.62 290 LEU B N 1
ATOM 11499 C CA . LEU B 1 290 ? 28.109 -39.938 -9.609 1 83.62 290 LEU B CA 1
ATOM 11500 C C . LEU B 1 290 ? 27.156 -41.031 -9.109 1 83.62 290 LEU B C 1
ATOM 11502 O O . LEU B 1 290 ? 27.594 -42.125 -8.75 1 83.62 290 LEU B O 1
ATOM 11506 N N . GLU B 1 291 ? 25.906 -40.719 -9.062 1 84.5 291 GLU B N 1
ATOM 11507 C CA . GLU B 1 291 ? 24.906 -41.688 -8.609 1 84.5 291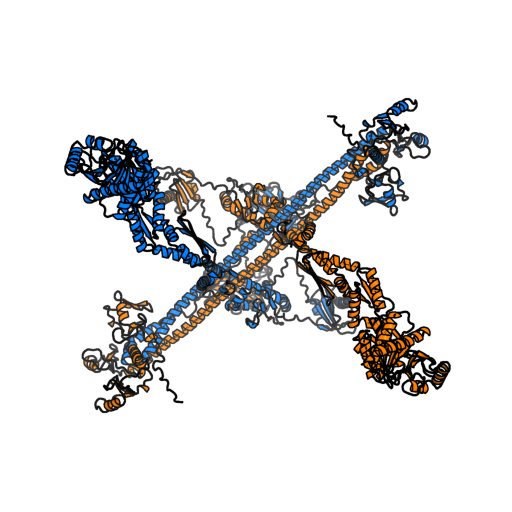 GLU B CA 1
ATOM 11508 C C . GLU B 1 291 ? 24.828 -42.875 -9.562 1 84.5 291 GLU B C 1
ATOM 11510 O O . GLU B 1 291 ? 24.688 -44.031 -9.133 1 84.5 291 GLU B O 1
ATOM 11515 N N . SER B 1 292 ? 24.953 -42.625 -10.82 1 80.81 292 SER B N 1
ATOM 11516 C CA . SER B 1 292 ? 24.969 -43.688 -11.812 1 80.81 292 SER B CA 1
ATOM 11517 C C . SER B 1 292 ? 26.172 -44.594 -11.641 1 80.81 292 SER B C 1
ATOM 11519 O O . SER B 1 292 ? 26.047 -45.812 -11.68 1 80.81 292 SER B O 1
ATOM 11521 N N . ARG B 1 293 ? 27.312 -44.031 -11.328 1 79.44 293 ARG B N 1
ATOM 11522 C CA . ARG B 1 293 ? 28.547 -44.781 -11.148 1 79.44 293 ARG B CA 1
ATOM 11523 C C . ARG B 1 293 ? 28.516 -45.594 -9.852 1 79.44 293 ARG B C 1
ATOM 11525 O O . ARG B 1 293 ? 28.984 -46.719 -9.812 1 79.44 293 ARG B O 1
ATOM 11532 N N . LYS B 1 294 ? 27.969 -45 -8.867 1 84.31 294 LYS B N 1
ATOM 11533 C CA . LYS B 1 294 ? 27.812 -45.688 -7.598 1 84.31 294 LYS B CA 1
ATOM 11534 C C . LYS B 1 294 ? 26.906 -46.906 -7.742 1 84.31 294 LYS B C 1
ATOM 11536 O O . LYS B 1 294 ? 27.172 -47.969 -7.172 1 84.31 294 LYS B O 1
ATOM 11541 N N . GLY B 1 295 ? 25.859 -46.656 -8.492 1 79.56 295 GLY B N 1
ATOM 11542 C CA . GLY B 1 295 ? 24.953 -47.781 -8.742 1 79.56 295 GLY B CA 1
ATOM 11543 C C . GLY B 1 295 ? 25.609 -48.938 -9.438 1 79.56 295 GLY B C 1
ATOM 11544 O O . GLY B 1 295 ? 25.375 -50.094 -9.078 1 79.56 295 GLY B O 1
ATOM 11545 N N . MET B 1 296 ? 26.562 -48.688 -10.289 1 77.31 296 MET B N 1
ATOM 11546 C CA . MET B 1 296 ? 27.281 -49.719 -11.016 1 77.31 296 MET B CA 1
ATOM 11547 C C . MET B 1 296 ? 28.219 -50.5 -10.078 1 77.31 296 MET B C 1
ATOM 11549 O O . MET B 1 296 ? 28.297 -51.719 -10.141 1 77.31 296 MET B O 1
ATOM 11553 N N . LEU B 1 297 ? 28.828 -49.75 -9.18 1 81.62 297 LEU B N 1
ATOM 11554 C CA . LEU B 1 297 ? 29.797 -50.344 -8.273 1 81.62 297 LEU B CA 1
ATOM 11555 C C . LEU B 1 297 ? 29.094 -51.219 -7.234 1 81.62 297 LEU B C 1
ATOM 11557 O O . LEU B 1 297 ? 29.547 -52.312 -6.918 1 81.62 297 LEU B O 1
ATOM 11561 N N . SER B 1 298 ? 28.016 -50.688 -6.734 1 84.69 298 SER B N 1
ATOM 11562 C CA . SER B 1 298 ? 27.281 -51.406 -5.699 1 84.69 298 SER B CA 1
ATOM 11563 C C . SER B 1 298 ? 26.688 -52.719 -6.246 1 84.69 298 SER B C 1
ATOM 11565 O O . SER B 1 298 ? 26.672 -53.719 -5.551 1 84.69 298 SER B O 1
ATOM 11567 N N . HIS B 1 299 ? 26.328 -52.719 -7.453 1 82.56 299 HIS B N 1
ATOM 11568 C CA . HIS B 1 299 ? 25.719 -53.906 -8.039 1 82.56 299 HIS B CA 1
ATOM 11569 C C . HIS B 1 299 ? 26.734 -55.031 -8.156 1 82.56 299 HIS B C 1
ATOM 11571 O O . HIS B 1 299 ? 26.406 -56.188 -7.867 1 82.56 299 HIS B O 1
ATOM 11577 N N . GLY B 1 300 ? 27.969 -54.812 -8.5 1 79.06 300 GLY B N 1
ATOM 11578 C CA . GLY B 1 300 ? 28.984 -55.844 -8.648 1 79.06 300 GLY B CA 1
ATOM 11579 C C . GLY B 1 300 ? 29.297 -56.562 -7.344 1 79.06 300 GLY B C 1
ATOM 11580 O O . GLY B 1 300 ? 29.312 -57.781 -7.297 1 79.06 300 GLY B O 1
ATOM 11581 N N . SER B 1 301 ? 29.391 -55.781 -6.352 1 81.06 301 SER B N 1
ATOM 11582 C CA . SER B 1 301 ? 29.719 -56.344 -5.051 1 81.06 301 SER B CA 1
ATOM 11583 C C . SER B 1 301 ? 28.516 -57.125 -4.48 1 81.06 301 SER B C 1
ATOM 11585 O O . SER B 1 301 ? 28.688 -58.188 -3.877 1 81.06 301 SER B O 1
ATOM 11587 N N . SER B 1 302 ? 27.391 -56.594 -4.699 1 84.81 302 SER B N 1
ATOM 11588 C CA . SER B 1 302 ? 26.188 -57.25 -4.199 1 84.81 302 SER B CA 1
ATOM 11589 C C . SER B 1 302 ? 25.953 -58.562 -4.902 1 84.81 302 SER B C 1
ATOM 11591 O O . SER B 1 302 ? 25.562 -59.562 -4.27 1 84.81 302 SER B O 1
ATOM 11593 N N . PHE B 1 303 ? 26.219 -58.594 -6.199 1 87.56 303 PHE B N 1
ATOM 11594 C CA . PHE B 1 303 ? 26.078 -59.812 -6.957 1 87.56 303 PHE B CA 1
ATOM 11595 C C . PHE B 1 303 ? 27 -60.906 -6.41 1 87.56 303 PHE B C 1
ATOM 11597 O O . PHE B 1 303 ? 26.562 -62.031 -6.184 1 87.56 303 PHE B O 1
ATOM 11604 N N . LEU B 1 304 ? 28.234 -60.625 -6.133 1 86.62 304 LEU B N 1
ATOM 11605 C CA . LEU B 1 304 ? 29.203 -61.562 -5.613 1 86.62 304 LEU B CA 1
ATOM 11606 C C . LEU B 1 304 ? 28.781 -62.062 -4.234 1 86.62 304 LEU B C 1
ATOM 11608 O O . LEU B 1 304 ? 28.859 -63.281 -3.949 1 86.62 304 LEU B O 1
ATOM 11612 N N . GLY B 1 305 ? 28.281 -61.156 -3.422 1 83.44 305 GLY B N 1
ATOM 11613 C CA . GLY B 1 305 ? 27.828 -61.531 -2.1 1 83.44 305 GLY B CA 1
ATOM 11614 C C . GLY B 1 305 ? 26.703 -62.562 -2.139 1 83.44 305 GLY B C 1
ATOM 11615 O O . GLY B 1 305 ? 26.703 -63.5 -1.374 1 83.44 305 GLY B O 1
ATOM 11616 N N . GLN B 1 306 ? 25.875 -62.406 -3.104 1 83 306 GLN B N 1
ATOM 11617 C CA . GLN B 1 306 ? 24.734 -63.312 -3.227 1 83 306 GLN B CA 1
ATOM 11618 C C . GLN B 1 306 ? 25.156 -64.688 -3.816 1 83 306 GLN B C 1
ATOM 11620 O O . GLN B 1 306 ? 24.672 -65.688 -3.398 1 83 306 GLN B O 1
ATOM 11625 N N . ALA B 1 307 ? 26.094 -64.562 -4.766 1 84.38 307 ALA B N 1
ATOM 11626 C CA . ALA B 1 307 ? 26.578 -65.812 -5.395 1 84.38 307 ALA B CA 1
ATOM 11627 C C . ALA B 1 307 ? 27.312 -66.688 -4.383 1 84.38 307 ALA B C 1
ATOM 11629 O O . ALA B 1 307 ? 27.312 -67.938 -4.504 1 84.38 307 ALA B O 1
ATOM 11630 N N . CYS B 1 308 ? 27.781 -66.062 -3.35 1 83.19 308 CYS B N 1
ATOM 11631 C CA . CYS B 1 308 ? 28.547 -66.812 -2.355 1 83.19 308 CYS B CA 1
ATOM 11632 C C . CYS B 1 308 ? 27.625 -67.5 -1.34 1 83.19 308 CYS B C 1
ATOM 11634 O O . CYS B 1 308 ? 28.047 -68.375 -0.614 1 83.19 308 CYS B O 1
ATOM 11636 N N . LEU B 1 309 ? 26.406 -67.188 -1.372 1 81.81 309 LEU B N 1
ATOM 11637 C CA . LEU B 1 309 ? 25.484 -67.75 -0.387 1 81.81 309 LEU B CA 1
ATOM 11638 C C . LEU B 1 309 ? 25.219 -69.25 -0.648 1 81.81 309 LEU B C 1
ATOM 11640 O O . LEU B 1 309 ? 25.078 -70 0.292 1 81.81 309 LEU B O 1
ATOM 11644 N N . SER B 1 310 ? 25.062 -69.688 -1.936 1 76.31 310 SER B N 1
ATOM 11645 C CA . SER B 1 310 ? 24.734 -71.062 -2.277 1 76.31 310 SER B CA 1
ATOM 11646 C C . SER B 1 310 ? 25.875 -72.062 -1.884 1 76.31 310 SER B C 1
ATOM 11648 O O . SER B 1 310 ? 25.625 -73.188 -1.516 1 76.31 310 SER B O 1
ATOM 11650 N N . GLN B 1 311 ? 27.125 -71.688 -1.764 1 77.5 311 GLN B N 1
ATOM 11651 C CA . GLN B 1 311 ? 28.312 -72.5 -1.443 1 77.5 311 GLN B CA 1
ATOM 11652 C C . GLN B 1 311 ? 28.406 -73.75 -2.34 1 77.5 311 GLN B C 1
ATOM 11654 O O . GLN B 1 311 ? 28.969 -74.75 -1.938 1 77.5 311 GLN B O 1
ATOM 11659 N N . ASN B 1 312 ? 27.641 -73.688 -3.502 1 81.5 312 ASN B N 1
ATOM 11660 C CA . ASN B 1 312 ? 27.766 -74.75 -4.523 1 81.5 312 ASN B CA 1
ATOM 11661 C C . ASN B 1 312 ? 29 -74.5 -5.387 1 81.5 312 ASN B C 1
ATOM 11663 O O . ASN B 1 312 ? 29.062 -73.562 -6.168 1 81.5 312 ASN B O 1
ATOM 11667 N N . PRO B 1 313 ? 29.969 -75.375 -5.219 1 86.12 313 PRO B N 1
ATOM 11668 C CA . PRO B 1 313 ? 31.234 -75.125 -5.891 1 86.12 313 PRO B CA 1
ATOM 11669 C C . PRO B 1 313 ? 31.109 -75.125 -7.414 1 86.12 313 PRO B C 1
ATOM 11671 O O . PRO B 1 313 ? 31.625 -74.25 -8.078 1 86.12 313 PRO B O 1
ATOM 11674 N N . ALA B 1 314 ? 30.422 -76.188 -7.961 1 85 314 ALA B N 1
ATOM 11675 C CA . ALA B 1 314 ? 30.312 -76.25 -9.414 1 85 314 ALA B CA 1
ATOM 11676 C C . ALA B 1 314 ? 29.531 -75.062 -9.984 1 85 314 ALA B C 1
ATOM 11678 O O . ALA B 1 314 ? 29.953 -74.5 -10.992 1 85 314 ALA B O 1
ATOM 11679 N N . ALA B 1 315 ? 28.484 -74.688 -9.305 1 86 315 ALA B N 1
ATOM 11680 C CA . ALA B 1 315 ? 27.656 -73.562 -9.75 1 86 315 ALA B CA 1
ATOM 11681 C C . ALA B 1 315 ? 28.438 -72.25 -9.695 1 86 315 ALA B C 1
ATOM 11683 O O . ALA B 1 315 ? 28.375 -71.438 -10.633 1 86 315 ALA B O 1
ATOM 11684 N N . PHE B 1 316 ? 29.109 -72 -8.695 1 89.44 316 PHE B N 1
ATOM 11685 C CA . PHE B 1 316 ? 29.875 -70.75 -8.492 1 89.44 316 PHE B CA 1
ATOM 11686 C C . PHE B 1 316 ? 31 -70.625 -9.5 1 89.44 316 PHE B C 1
ATOM 11688 O O . PHE B 1 316 ? 31.234 -69.562 -10.07 1 89.44 316 PHE B O 1
ATOM 11695 N N . LEU B 1 317 ? 31.672 -71.75 -9.742 1 88.12 317 LEU B N 1
ATOM 11696 C CA . LEU B 1 317 ? 32.844 -71.75 -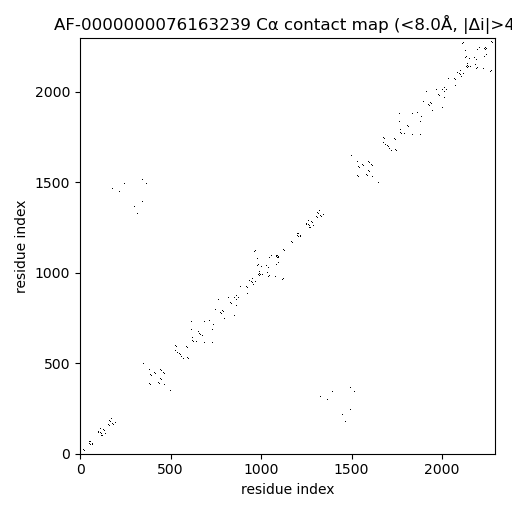10.594 1 88.12 317 LEU B CA 1
ATOM 11697 C C . LEU B 1 317 ? 32.469 -71.5 -12.047 1 88.12 317 LEU B C 1
ATOM 11699 O O . LEU B 1 317 ? 33.281 -71 -12.836 1 88.12 317 LEU B O 1
ATOM 11703 N N . THR B 1 318 ? 31.219 -71.75 -12.352 1 85.12 318 THR B N 1
ATOM 11704 C CA . THR B 1 318 ? 30.75 -71.438 -13.695 1 85.12 318 THR B CA 1
ATOM 11705 C C . THR B 1 318 ? 30.594 -69.938 -13.891 1 85.12 318 THR B C 1
ATOM 11707 O O . THR B 1 318 ? 30.719 -69.438 -15.016 1 85.12 318 THR B O 1
ATOM 11710 N N . LEU B 1 319 ? 30.406 -69.25 -12.82 1 88.44 319 LEU B N 1
ATOM 11711 C CA . LEU B 1 319 ? 30.156 -67.812 -12.875 1 88.44 319 LEU B CA 1
ATOM 11712 C C . LEU B 1 319 ? 31.438 -67 -12.727 1 88.44 319 LEU B C 1
ATOM 11714 O O . LEU B 1 319 ? 31.469 -65.812 -13.016 1 88.44 319 LEU B O 1
ATOM 11718 N N . THR B 1 320 ? 32.469 -67.562 -12.258 1 87.56 320 THR B N 1
ATOM 11719 C CA . THR B 1 320 ? 33.688 -66.875 -11.805 1 87.56 320 THR B CA 1
ATOM 11720 C C . THR B 1 320 ? 34.281 -66.062 -12.938 1 87.56 320 THR B C 1
ATOM 11722 O O . THR B 1 320 ? 34.719 -64.938 -12.719 1 87.56 320 THR B O 1
ATOM 11725 N N . SER B 1 321 ? 34.25 -66.625 -14.125 1 85.88 321 SER B N 1
ATOM 11726 C CA . SER B 1 321 ? 34.844 -65.875 -15.242 1 85.88 321 SER B CA 1
ATOM 11727 C C . SER B 1 321 ? 34.125 -64.562 -15.531 1 85.88 321 SER B C 1
ATOM 11729 O O . SER B 1 321 ? 34.75 -63.562 -15.758 1 85.88 321 SER B O 1
ATOM 11731 N N . THR B 1 322 ? 32.844 -64.625 -15.484 1 87.5 322 THR B N 1
ATOM 11732 C CA . THR B 1 322 ? 32.031 -63.469 -15.742 1 87.5 322 THR B CA 1
ATOM 11733 C C . THR B 1 322 ? 32.156 -62.438 -14.625 1 87.5 322 THR B C 1
ATOM 11735 O O . THR B 1 322 ? 32.281 -61.25 -14.883 1 87.5 322 THR B O 1
ATOM 11738 N N . ILE B 1 323 ? 32.188 -62.812 -13.422 1 89.81 323 ILE B N 1
ATOM 11739 C CA . ILE B 1 323 ? 32.344 -61.938 -12.273 1 89.81 323 ILE B CA 1
ATOM 11740 C C . ILE B 1 323 ? 33.719 -61.281 -12.312 1 89.81 323 ILE B C 1
ATOM 11742 O O . ILE B 1 323 ? 33.844 -60.062 -12.086 1 89.81 323 ILE B O 1
ATOM 11746 N N . TYR B 1 324 ? 34.719 -62.094 -12.664 1 88.81 324 TYR B N 1
ATOM 11747 C CA . TYR B 1 324 ? 36.062 -61.594 -12.758 1 88.81 324 TYR B CA 1
ATOM 11748 C C . TYR B 1 324 ? 36.156 -60.469 -13.781 1 88.81 324 TYR B C 1
ATOM 11750 O O . TYR B 1 324 ? 36.719 -59.406 -13.508 1 88.81 324 TYR B O 1
ATOM 11758 N N . LYS B 1 325 ? 35.562 -60.719 -14.891 1 88 325 LYS B N 1
ATOM 11759 C CA . LYS B 1 325 ? 35.625 -59.75 -15.977 1 88 325 LYS B CA 1
ATOM 11760 C C . LYS B 1 325 ? 34.906 -58.438 -15.586 1 88 325 LYS B C 1
ATOM 11762 O O . LYS B 1 325 ? 35.438 -57.344 -15.836 1 88 325 LYS B O 1
ATOM 11767 N N . HIS B 1 326 ? 33.844 -58.562 -15.023 1 88.81 326 HIS B N 1
ATOM 11768 C CA . HIS B 1 326 ? 33.094 -57.375 -14.633 1 88.81 326 HIS B CA 1
ATOM 11769 C C . HIS B 1 326 ? 33.781 -56.594 -13.523 1 88.81 326 HIS B C 1
ATOM 11771 O O . HIS B 1 326 ? 33.875 -55.375 -13.578 1 88.81 326 HIS B O 1
ATOM 11777 N N . LEU B 1 327 ? 34.25 -57.219 -12.516 1 88 327 LEU B N 1
ATOM 11778 C CA . LEU B 1 327 ? 34.938 -56.562 -11.406 1 88 327 LEU B CA 1
ATOM 11779 C C . LEU B 1 327 ? 36.219 -55.906 -11.883 1 88 327 LEU B C 1
ATOM 11781 O O . LEU B 1 327 ? 36.562 -54.812 -11.398 1 88 327 LEU B O 1
ATOM 11785 N N . GLU B 1 328 ? 36.812 -56.5 -12.875 1 87.69 328 GLU B N 1
ATOM 11786 C CA . GLU B 1 328 ? 38 -55.875 -13.445 1 87.69 328 GLU B CA 1
ATOM 11787 C C . GLU B 1 328 ? 37.656 -54.625 -14.211 1 87.69 328 GLU B C 1
ATOM 11789 O O . GLU B 1 328 ? 38.406 -53.625 -14.156 1 87.69 328 GLU B O 1
ATOM 11794 N N . GLU B 1 329 ? 36.594 -54.656 -14.898 1 85.94 329 GLU B N 1
ATOM 11795 C CA . GLU B 1 329 ? 36.125 -53.469 -15.602 1 85.94 329 GLU B CA 1
ATOM 11796 C C . GLU B 1 329 ? 35.812 -52.344 -14.625 1 85.94 329 GLU B C 1
ATOM 11798 O O . GLU B 1 329 ? 36.156 -51.156 -14.875 1 85.94 329 GLU B O 1
ATOM 11803 N N . LEU B 1 330 ? 35.156 -52.688 -13.57 1 85.38 330 LEU B N 1
ATOM 11804 C CA . LEU B 1 330 ? 34.781 -51.688 -12.57 1 85.38 330 LEU B CA 1
ATOM 11805 C C . LEU B 1 330 ? 36.031 -51.094 -11.906 1 85.38 330 LEU B C 1
ATOM 11807 O O . LEU B 1 330 ? 36.062 -49.906 -11.586 1 85.38 330 LEU B O 1
ATOM 11811 N N . ASN B 1 331 ? 37.031 -51.875 -11.727 1 83.56 331 ASN B N 1
ATOM 11812 C CA . ASN B 1 331 ? 38.25 -51.438 -11.07 1 83.56 331 ASN B CA 1
ATOM 11813 C C . ASN B 1 331 ? 39.062 -50.531 -11.961 1 83.56 331 ASN B C 1
ATOM 11815 O O . ASN B 1 331 ? 39.844 -49.688 -11.469 1 83.56 331 ASN B O 1
ATOM 11819 N N . THR B 1 332 ? 38.875 -50.562 -13.281 1 81.88 332 THR B N 1
ATOM 11820 C CA . THR B 1 332 ? 39.656 -49.719 -14.211 1 81.88 332 THR B CA 1
ATOM 11821 C C . THR B 1 332 ? 38.938 -48.406 -14.469 1 81.88 332 THR B C 1
ATOM 11823 O O . THR B 1 332 ? 39.5 -47.5 -15.07 1 81.88 332 THR B O 1
ATOM 11826 N N . LEU B 1 333 ? 37.781 -48.312 -14.047 1 74.94 333 LEU B N 1
ATOM 11827 C CA . LEU B 1 333 ? 37.031 -47.062 -14.258 1 74.94 333 LEU B CA 1
ATOM 11828 C C . LEU B 1 333 ? 37.625 -45.938 -13.43 1 74.94 333 LEU B C 1
ATOM 11830 O O . LEU B 1 333 ? 37.875 -46.094 -12.234 1 74.94 333 LEU B O 1
ATOM 11834 N N . GLU B 1 334 ? 38.094 -44.812 -14.039 1 71.62 334 GLU B N 1
ATOM 11835 C CA . GLU B 1 334 ? 38.625 -43.625 -13.367 1 71.62 334 GLU B CA 1
ATOM 11836 C C . GLU B 1 334 ? 37.5 -42.594 -13.125 1 71.62 334 GLU B C 1
ATOM 11838 O O . GLU B 1 334 ? 36.656 -42.375 -13.992 1 71.62 334 GLU B O 1
ATOM 11843 N N . PHE B 1 335 ? 37.344 -42.312 -11.852 1 66.44 335 PHE B N 1
ATOM 11844 C CA . PHE B 1 335 ? 36.344 -41.312 -11.508 1 66.44 335 PHE B CA 1
ATOM 11845 C C . PHE B 1 335 ? 37 -40 -11.086 1 66.44 335 PHE B C 1
ATOM 11847 O O . PHE B 1 335 ? 38.125 -40 -10.594 1 66.44 335 PHE B O 1
ATOM 11854 N N . GLU B 1 336 ? 36.281 -38.844 -11.461 1 64.69 336 GLU B N 1
ATOM 11855 C CA . GLU B 1 336 ? 36.75 -37.562 -10.969 1 64.69 336 GLU B CA 1
ATOM 11856 C C . GLU B 1 336 ? 36.562 -37.469 -9.453 1 64.69 336 GLU B C 1
ATOM 11858 O O . GLU B 1 336 ? 35.562 -37.875 -8.898 1 64.69 336 GLU B O 1
ATOM 11863 N N . THR B 1 337 ? 37.719 -37.156 -8.766 1 60.94 337 THR B N 1
ATOM 11864 C CA . THR B 1 337 ? 37.719 -37.188 -7.309 1 60.94 337 THR B CA 1
ATOM 11865 C C . THR B 1 337 ? 37.375 -35.844 -6.719 1 60.94 337 THR B C 1
ATOM 11867 O O . THR B 1 337 ? 37.219 -35.688 -5.504 1 60.94 337 THR B O 1
ATOM 11870 N N . GLU B 1 338 ? 37.375 -34.812 -7.5 1 61.41 338 GLU B N 1
ATOM 11871 C CA . GLU B 1 338 ? 37.094 -33.531 -6.867 1 61.41 338 GLU B CA 1
ATOM 11872 C C . GLU B 1 338 ? 35.938 -32.781 -7.57 1 61.41 338 GLU B C 1
ATOM 11874 O O . GLU B 1 338 ? 35.688 -33.031 -8.75 1 61.41 338 GLU B O 1
ATOM 11879 N N . ALA B 1 339 ? 35.156 -32.188 -6.676 1 61.16 339 ALA B N 1
ATOM 11880 C CA . ALA B 1 339 ? 34.094 -31.328 -7.238 1 61.16 339 ALA B CA 1
ATOM 11881 C C . ALA B 1 339 ? 34.688 -30.25 -8.133 1 61.16 339 ALA B C 1
ATOM 11883 O O . ALA B 1 339 ? 35.719 -29.641 -7.789 1 61.16 339 ALA B O 1
ATOM 11884 N N . ASN B 1 340 ? 34.531 -30.172 -9.516 1 57.84 340 ASN B N 1
ATOM 11885 C CA . ASN B 1 340 ? 35.125 -29.266 -10.5 1 57.84 340 ASN B CA 1
ATOM 11886 C C . ASN B 1 340 ? 34.688 -27.828 -10.281 1 57.84 340 ASN B C 1
ATOM 11888 O O . ASN B 1 340 ? 35 -26.953 -11.086 1 57.84 340 ASN B O 1
ATOM 11892 N N . ILE B 1 341 ? 33.781 -27.406 -9.57 1 57.5 341 ILE B N 1
ATOM 11893 C CA . ILE B 1 341 ? 33.312 -26.031 -9.719 1 57.5 341 ILE B CA 1
ATOM 11894 C C . ILE B 1 341 ? 33.812 -25.172 -8.562 1 57.5 341 ILE B C 1
ATOM 11896 O O . ILE B 1 341 ? 33.688 -25.562 -7.395 1 57.5 341 ILE B O 1
ATOM 11900 N N . HIS B 1 342 ? 34.938 -24.281 -8.938 1 55.28 342 HIS B N 1
ATOM 11901 C CA . HIS B 1 342 ? 35.25 -23.25 -7.957 1 55.28 342 HIS B CA 1
ATOM 11902 C C . HIS B 1 342 ? 34.062 -22.344 -7.676 1 55.28 342 HIS B C 1
ATOM 11904 O O . HIS B 1 342 ? 33.469 -21.797 -8.602 1 55.28 342 HIS B O 1
ATOM 11910 N N . ARG B 1 343 ? 33.562 -22.172 -6.465 1 61.03 343 ARG B N 1
ATOM 11911 C CA . ARG B 1 343 ? 32.344 -21.984 -5.668 1 61.03 343 ARG B CA 1
ATOM 11912 C C . ARG B 1 343 ? 32.094 -20.5 -5.422 1 61.03 343 ARG B C 1
ATOM 11914 O O . ARG B 1 343 ? 31.031 -20.109 -4.93 1 61.03 343 ARG B O 1
ATOM 11921 N N . GLU B 1 344 ? 33.031 -19.438 -6.078 1 72.94 344 GLU B N 1
ATOM 11922 C CA . GLU B 1 344 ? 32.781 -18.172 -5.383 1 72.94 344 GLU B CA 1
ATOM 11923 C C . GLU B 1 344 ? 31.781 -17.312 -6.152 1 72.94 344 GLU B C 1
ATOM 11925 O O . GLU B 1 344 ? 31.906 -17.125 -7.367 1 72.94 344 GLU B O 1
ATOM 11930 N N . LEU B 1 345 ? 30.656 -17 -5.652 1 81.12 345 LEU B N 1
ATOM 11931 C CA . LEU B 1 345 ? 29.672 -16.031 -6.121 1 81.12 345 LEU B CA 1
ATOM 11932 C C . LEU B 1 345 ? 29.562 -14.844 -5.164 1 81.12 345 LEU B C 1
ATOM 11934 O O . LEU B 1 345 ? 29.203 -15.016 -3.998 1 81.12 345 LEU B O 1
ATOM 11938 N N . THR B 1 346 ? 30.109 -13.578 -5.656 1 84.75 346 THR B N 1
ATOM 11939 C CA . THR B 1 346 ? 30.156 -12.445 -4.738 1 84.75 346 THR B CA 1
ATOM 11940 C C . THR B 1 346 ? 29.672 -11.172 -5.434 1 84.75 346 THR B C 1
ATOM 11942 O O . THR B 1 346 ? 29.781 -11.039 -6.652 1 84.75 346 THR B O 1
ATOM 11945 N N . PHE B 1 347 ? 29.031 -10.367 -4.637 1 89.12 347 PHE B N 1
ATOM 11946 C CA . PHE B 1 347 ? 28.719 -9.008 -5.059 1 89.12 347 PHE B CA 1
ATOM 11947 C C . PHE B 1 347 ? 29.906 -8.078 -4.859 1 89.12 347 PHE B C 1
ATOM 11949 O O . PHE B 1 347 ? 30.422 -7.965 -3.748 1 89.12 347 PHE B O 1
ATOM 11956 N N . PHE B 1 348 ? 30.281 -7.477 -5.953 1 85.31 348 PHE B N 1
ATOM 11957 C CA . PHE B 1 348 ? 31.438 -6.598 -5.883 1 85.31 348 PHE B CA 1
ATOM 11958 C C . PHE B 1 348 ? 31.047 -5.156 -6.164 1 85.31 348 PHE B C 1
ATOM 11960 O O . PHE B 1 348 ? 30.359 -4.871 -7.148 1 85.31 348 PHE B O 1
ATOM 11967 N N . ILE B 1 349 ? 31.406 -4.273 -5.273 1 84.62 349 ILE B N 1
ATOM 11968 C CA . ILE B 1 349 ? 31.25 -2.832 -5.461 1 84.62 349 ILE B CA 1
ATOM 11969 C C . ILE B 1 349 ? 32.531 -2.119 -4.996 1 84.62 349 ILE B C 1
ATOM 11971 O O . ILE B 1 349 ? 33.094 -2.469 -3.959 1 84.62 349 ILE B O 1
ATOM 11975 N N . GLU B 1 350 ? 32.938 -1.216 -5.801 1 71.88 350 GLU B N 1
ATOM 11976 C CA . GLU B 1 350 ? 34.188 -0.485 -5.48 1 71.88 350 GLU B CA 1
ATOM 11977 C C . GLU B 1 350 ? 34.062 0.196 -4.117 1 71.88 350 GLU B C 1
ATOM 11979 O O . GLU B 1 350 ? 33.094 0.912 -3.85 1 71.88 350 GLU B O 1
ATOM 11984 N N . GLY B 1 351 ? 35.031 0.023 -3.283 1 67.44 351 GLY B N 1
ATOM 11985 C CA . GLY B 1 351 ? 35.062 0.638 -1.966 1 67.44 351 GLY B CA 1
ATOM 11986 C C . GLY B 1 351 ? 33.844 0.319 -1.127 1 67.44 351 GLY B C 1
ATOM 11987 O O . GLY B 1 351 ? 33.438 1.123 -0.289 1 67.44 351 GLY B O 1
ATOM 11988 N N . LYS B 1 352 ? 33.156 -0.691 -1.394 1 72.31 352 LYS B N 1
ATOM 11989 C CA . LYS B 1 352 ? 31.922 -1.107 -0.712 1 72.31 352 LYS B CA 1
ATOM 11990 C C . LYS B 1 352 ? 30.812 -0.06 -0.868 1 72.31 352 LYS B C 1
ATOM 11992 O O . LYS B 1 352 ? 29.953 0.073 0.001 1 72.31 352 LYS B O 1
ATOM 11997 N N . GLY B 1 353 ? 31.031 0.817 -1.884 1 76.62 353 GLY B N 1
ATOM 11998 C CA . GLY B 1 353 ? 30 1.773 -2.234 1 76.62 353 GLY B CA 1
ATOM 11999 C C . GLY B 1 353 ? 30.078 3.057 -1.429 1 76.62 353 GLY B C 1
ATOM 12000 O O . GLY B 1 353 ? 29.188 3.91 -1.527 1 76.62 353 GLY B O 1
ATOM 12001 N N . ALA B 1 354 ? 31.047 3.191 -0.579 1 74.5 354 ALA B N 1
ATOM 12002 C CA . ALA B 1 354 ? 31.141 4.352 0.301 1 74.5 354 ALA B CA 1
ATOM 12003 C C . ALA B 1 354 ? 31.266 5.641 -0.505 1 74.5 354 ALA B C 1
ATOM 12005 O O . ALA B 1 354 ? 30.672 6.66 -0.162 1 74.5 354 ALA B O 1
ATOM 12006 N N . CYS B 1 355 ? 32.062 5.59 -1.56 1 74.44 355 CYS B N 1
ATOM 12007 C CA . CYS B 1 355 ? 32.25 6.77 -2.396 1 74.44 355 CYS B CA 1
ATOM 12008 C C . CYS B 1 355 ? 30.938 7.172 -3.074 1 74.44 355 CYS B C 1
ATOM 12010 O O . CYS B 1 355 ? 30.641 8.359 -3.193 1 74.44 355 CYS B O 1
ATOM 12012 N N . PHE B 1 356 ? 30.219 6.227 -3.436 1 85.12 356 PHE B N 1
ATOM 12013 C CA . PHE B 1 356 ? 28.953 6.496 -4.09 1 85.12 356 PHE B CA 1
ATOM 12014 C C . PHE B 1 356 ? 27.953 7.098 -3.105 1 85.12 356 PHE B C 1
ATOM 12016 O O . PHE B 1 356 ? 27.219 8.031 -3.443 1 85.12 356 PHE B O 1
ATOM 12023 N N . GLU B 1 357 ? 27.984 6.582 -1.933 1 84.56 357 GLU B N 1
ATOM 12024 C CA . GLU B 1 357 ? 27.062 7.078 -0.911 1 84.56 357 GLU B CA 1
ATOM 12025 C C . GLU B 1 357 ? 27.359 8.531 -0.562 1 84.56 357 GLU B C 1
ATOM 12027 O O . GLU B 1 357 ? 26.438 9.328 -0.353 1 84.56 357 GLU B O 1
ATOM 12032 N N . GLU B 1 358 ? 28.578 8.828 -0.546 1 80.56 358 GLU B N 1
ATOM 12033 C CA . GLU B 1 358 ? 28.969 10.211 -0.271 1 80.56 358 GLU B CA 1
ATOM 12034 C C . GLU B 1 358 ? 28.531 11.133 -1.408 1 80.56 358 GLU B C 1
ATOM 12036 O O . GLU B 1 358 ? 28.141 12.273 -1.171 1 80.56 358 GLU B O 1
ATOM 12041 N N . LYS B 1 359 ? 28.625 10.68 -2.527 1 83.12 359 LYS B N 1
ATOM 12042 C CA . LYS B 1 359 ? 28.203 11.461 -3.688 1 83.12 359 LYS B CA 1
ATOM 12043 C C . LYS B 1 359 ? 26.703 11.719 -3.656 1 83.12 359 LYS B C 1
ATOM 12045 O O . LYS B 1 359 ? 26.234 12.781 -4.07 1 83.12 359 LYS B O 1
ATOM 12050 N N . VAL B 1 360 ? 25.953 10.773 -3.139 1 87.5 360 VAL B N 1
ATOM 12051 C CA . VAL B 1 360 ? 24.5 10.914 -3.053 1 87.5 360 VAL B CA 1
ATOM 12052 C C . VAL B 1 360 ? 24.141 11.969 -2.014 1 87.5 360 VAL B C 1
ATOM 12054 O O . VAL B 1 360 ? 23.203 12.75 -2.209 1 87.5 360 VAL B O 1
ATOM 12057 N N . LYS B 1 361 ? 24.906 12.086 -0.955 1 83.44 361 LYS B N 1
ATOM 12058 C CA . LYS B 1 361 ? 24.625 13.031 0.123 1 83.44 361 LYS B CA 1
ATOM 12059 C C . LYS B 1 361 ? 24.797 14.469 -0.347 1 83.44 361 LYS B C 1
ATOM 12061 O O . LYS B 1 361 ? 24.219 15.391 0.223 1 83.44 361 LYS B O 1
ATOM 12066 N N . THR B 1 362 ? 25.516 14.688 -1.46 1 84.12 362 THR B N 1
ATOM 12067 C CA . THR B 1 362 ? 25.797 16.047 -1.942 1 84.12 362 THR B CA 1
ATOM 12068 C C . THR B 1 362 ? 25.219 16.25 -3.34 1 84.12 362 THR B C 1
ATOM 12070 O O . THR B 1 362 ? 25.609 17.172 -4.051 1 84.12 362 THR B O 1
ATOM 12073 N N . LEU B 1 363 ? 24.344 15.398 -3.609 1 88.38 363 LEU B N 1
ATOM 12074 C CA . LEU B 1 363 ? 23.812 15.422 -4.965 1 88.38 363 LEU B CA 1
ATOM 12075 C C . LEU B 1 363 ? 22.828 16.578 -5.148 1 88.38 363 LEU B C 1
ATOM 12077 O O . LEU B 1 363 ? 21.844 16.688 -4.418 1 88.38 363 LEU B O 1
ATOM 12081 N N . GLY B 1 364 ? 23.141 17.5 -6.023 1 86.44 364 GLY B N 1
ATOM 12082 C CA . GLY B 1 364 ? 22.25 18.594 -6.336 1 86.44 364 GLY B CA 1
ATOM 12083 C C . GLY B 1 364 ? 22.203 19.656 -5.258 1 86.44 364 GLY B C 1
ATOM 12084 O O . GLY B 1 364 ? 22.688 19.438 -4.145 1 86.44 364 GLY B O 1
ATOM 12085 N N . ASP B 1 365 ? 21.719 20.875 -5.602 1 87.06 365 ASP B N 1
ATOM 12086 C CA . ASP B 1 365 ? 21.578 21.984 -4.648 1 87.06 365 ASP B CA 1
ATOM 12087 C C . ASP B 1 365 ? 20.516 22.969 -5.102 1 87.06 365 ASP B C 1
ATOM 12089 O O . ASP B 1 365 ? 20.109 22.969 -6.27 1 87.06 365 ASP B O 1
ATOM 12093 N N . VAL B 1 366 ? 19.859 23.531 -4.148 1 88.81 366 VAL B N 1
ATOM 12094 C CA . VAL B 1 366 ? 18.922 24.609 -4.422 1 88.81 366 VAL B CA 1
ATOM 12095 C C . VAL B 1 366 ? 19.625 25.953 -4.246 1 88.81 366 VAL B C 1
ATOM 12097 O O . VAL B 1 366 ? 20.203 26.219 -3.193 1 88.81 366 VAL B O 1
ATOM 12100 N N . LEU B 1 367 ? 19.641 26.703 -5.328 1 83.94 367 LEU B N 1
ATOM 12101 C CA . LEU B 1 367 ? 20.391 27.953 -5.32 1 83.94 367 LEU B CA 1
ATOM 12102 C C . LEU B 1 367 ? 19.484 29.141 -5.609 1 83.94 367 LEU B C 1
ATOM 12104 O O . LEU B 1 367 ? 18.438 28.984 -6.246 1 83.94 367 LEU B O 1
ATOM 12108 N N . SER B 1 368 ? 19.766 30.156 -4.91 1 79.12 368 SER B N 1
ATOM 12109 C CA . SER B 1 368 ? 19.094 31.438 -5.145 1 79.12 368 SER B CA 1
ATOM 12110 C C . SER B 1 368 ? 20.094 32.562 -5.293 1 79.12 368 SER B C 1
ATOM 12112 O O . SER B 1 368 ? 21.219 32.5 -4.777 1 79.12 368 SER B O 1
ATOM 12114 N N . SER B 1 369 ? 19.984 33.375 -6.281 1 73.06 369 SER B N 1
ATOM 12115 C CA . SER B 1 369 ? 20.859 34.531 -6.441 1 73.06 369 SER B CA 1
ATOM 12116 C C . SER B 1 369 ? 20.109 35.844 -6.316 1 73.06 369 SER B C 1
ATOM 12118 O O . SER B 1 369 ? 18.984 35.969 -6.812 1 73.06 369 SER B O 1
ATOM 12120 N N . ASP B 1 370 ? 20.672 36.656 -5.504 1 70.75 370 ASP B N 1
ATOM 12121 C CA . ASP B 1 370 ? 20.109 38 -5.387 1 70.75 370 ASP B CA 1
ATOM 12122 C C . ASP B 1 370 ? 20.734 38.969 -6.41 1 70.75 370 ASP B C 1
ATOM 12124 O O . ASP B 1 370 ? 20.562 40.188 -6.328 1 70.75 370 ASP B O 1
ATOM 12128 N N . ALA B 1 371 ? 21.438 38.219 -7.398 1 75.75 371 ALA B N 1
ATOM 12129 C CA . ALA B 1 371 ? 22.109 39.031 -8.414 1 75.75 371 ALA B CA 1
ATOM 12130 C C . ALA B 1 371 ? 21.094 39.625 -9.375 1 75.75 371 ALA B C 1
ATOM 12132 O O . ALA B 1 371 ? 20.078 39.031 -9.688 1 75.75 371 ALA B O 1
ATOM 12133 N N . TYR B 1 372 ? 21.359 40.875 -9.703 1 73.94 372 TYR B N 1
ATOM 12134 C CA . TYR B 1 372 ? 20.531 41.594 -10.656 1 73.94 372 TYR B CA 1
ATOM 12135 C C . TYR B 1 372 ? 21.266 41.844 -11.969 1 73.94 372 TYR B C 1
ATOM 12137 O O . TYR B 1 372 ? 22.375 42.375 -11.984 1 73.94 372 TYR B O 1
ATOM 12145 N N . PRO B 1 373 ? 20.656 41.375 -13.156 1 76.31 373 PRO B N 1
ATOM 12146 C CA . PRO B 1 373 ? 21.359 41.406 -14.445 1 76.31 373 PRO B CA 1
ATOM 12147 C C . PRO B 1 373 ? 21.828 42.812 -14.82 1 76.31 373 PRO B C 1
ATOM 12149 O O . PRO B 1 373 ? 22.922 42.969 -15.352 1 76.31 373 PRO B O 1
ATOM 12152 N N . ASP B 1 374 ? 21.078 43.906 -14.461 1 75 374 ASP B N 1
ATOM 12153 C CA . ASP B 1 374 ? 21.391 45.25 -14.914 1 75 374 ASP B CA 1
ATOM 12154 C C . ASP B 1 374 ? 22.547 45.844 -14.109 1 75 374 ASP B C 1
ATOM 12156 O O . ASP B 1 374 ? 23.359 46.594 -14.641 1 75 374 ASP B O 1
ATOM 12160 N N . THR B 1 375 ? 22.625 45.469 -12.797 1 78.25 375 THR B N 1
ATOM 12161 C CA . THR B 1 375 ? 23.672 46.031 -11.953 1 78.25 375 THR B CA 1
ATOM 12162 C C . THR B 1 375 ? 24.938 45.188 -12.031 1 78.25 375 THR B C 1
ATOM 12164 O O . THR B 1 375 ? 26.016 45.625 -11.648 1 78.25 375 THR B O 1
ATOM 12167 N N . SER B 1 376 ? 24.797 44 -12.547 1 84.19 376 SER B N 1
ATOM 12168 C CA . SER B 1 376 ? 25.953 43.125 -12.656 1 84.19 376 SER B CA 1
ATOM 12169 C C . SER B 1 376 ? 26.781 43.406 -13.898 1 84.19 376 SER B C 1
ATOM 12171 O O . SER B 1 376 ? 26.234 43.844 -14.922 1 84.19 376 SER B O 1
ATOM 12173 N N . ASN B 1 377 ? 28.141 43.25 -13.758 1 86.12 377 ASN B N 1
ATOM 12174 C CA . ASN B 1 377 ? 29.047 43.594 -14.844 1 86.12 377 ASN B CA 1
ATOM 12175 C C . ASN B 1 377 ? 29.75 42.375 -15.398 1 86.12 377 ASN B C 1
ATOM 12177 O O . ASN B 1 377 ? 30.156 41.469 -14.648 1 86.12 377 ASN B O 1
ATOM 12181 N N . VAL B 1 378 ? 29.734 42.188 -16.703 1 88.5 378 VAL B N 1
ATOM 12182 C CA . VAL B 1 378 ? 30.438 41.125 -17.406 1 88.5 378 VAL B CA 1
ATOM 12183 C C . VAL B 1 378 ? 31.531 41.688 -18.281 1 88.5 378 VAL B C 1
ATOM 12185 O O . VAL B 1 378 ? 31.281 42.594 -19.109 1 88.5 378 VAL B O 1
ATOM 12188 N N . SER B 1 379 ? 32.812 41.344 -17.969 1 86.12 379 SER B N 1
ATOM 12189 C CA . SER B 1 379 ? 33.969 41.812 -18.75 1 86.12 379 SER B CA 1
ATOM 12190 C C . SER B 1 379 ? 34.438 40.719 -19.688 1 86.12 379 SER B C 1
ATOM 12192 O O . SER B 1 379 ? 35.281 39.875 -19.312 1 86.12 379 SER B O 1
ATOM 12194 N N . ILE B 1 380 ? 33.906 40.594 -20.812 1 85.19 380 ILE B N 1
ATOM 12195 C CA . ILE B 1 380 ? 34.312 39.656 -21.875 1 85.19 380 ILE B CA 1
ATOM 12196 C C . ILE B 1 380 ? 34.812 40.469 -23.078 1 85.19 380 ILE B C 1
ATOM 12198 O O . ILE B 1 380 ? 34.188 41.438 -23.5 1 85.19 380 ILE B O 1
ATOM 12202 N N . PRO B 1 381 ? 36.031 40.125 -23.625 1 80.38 381 PRO B N 1
ATOM 12203 C CA . PRO B 1 381 ? 36.562 40.875 -24.766 1 80.38 381 PRO B CA 1
ATOM 12204 C C . PRO B 1 381 ? 35.719 40.719 -26.016 1 80.38 381 PRO B C 1
ATOM 12206 O O . PRO B 1 381 ? 35.031 39.719 -26.188 1 80.38 381 PRO B O 1
ATOM 12209 N N . ASN B 1 382 ? 35.656 41.781 -26.844 1 79.75 382 ASN B N 1
ATOM 12210 C CA . ASN B 1 382 ? 34.875 41.781 -28.078 1 79.75 382 ASN B CA 1
ATOM 12211 C C . ASN B 1 382 ? 35.5 40.875 -29.125 1 79.75 382 ASN B C 1
ATOM 12213 O O . ASN B 1 382 ? 34.844 40.469 -30.094 1 79.75 382 ASN B O 1
ATOM 12217 N N . SER B 1 383 ? 36.812 40.75 -29.031 1 81.88 383 SER B N 1
ATOM 12218 C CA . SER B 1 383 ? 37.5 39.906 -30 1 81.88 383 SER B CA 1
ATOM 12219 C C . SER B 1 383 ? 38.562 39.062 -29.328 1 81.88 383 SER B C 1
ATOM 12221 O O . SER B 1 383 ? 39.219 39.5 -28.359 1 81.88 383 SER B O 1
ATOM 12223 N N . MET B 1 384 ? 38.531 37.812 -29.688 1 83.38 384 MET B N 1
ATOM 12224 C CA . MET B 1 384 ? 39.562 36.875 -29.203 1 83.38 384 MET B CA 1
ATOM 12225 C C . MET B 1 384 ? 40.438 36.406 -30.359 1 83.38 384 MET B C 1
ATOM 12227 O O . MET B 1 384 ? 40.031 36.438 -31.516 1 83.38 384 MET B O 1
ATOM 12231 N N . PHE B 1 385 ? 41.656 36.094 -30.031 1 79.88 385 PHE B N 1
ATOM 12232 C CA . PHE B 1 385 ? 42.531 35.469 -31.016 1 79.88 385 PHE B CA 1
ATOM 12233 C C . PHE B 1 385 ? 42.594 33.969 -30.828 1 79.88 385 PHE B C 1
ATOM 12235 O O . PHE B 1 385 ? 42.594 33.469 -29.703 1 79.88 385 PHE B O 1
ATOM 12242 N N . ARG B 1 386 ? 42.594 33.406 -31.984 1 79.38 386 ARG B N 1
ATOM 12243 C CA . ARG B 1 386 ? 42.625 31.938 -31.984 1 79.38 386 ARG B CA 1
ATOM 12244 C C . ARG B 1 386 ? 43.812 31.422 -31.172 1 79.38 386 ARG B C 1
ATOM 12246 O O . ARG B 1 386 ? 44.938 31.891 -31.344 1 79.38 386 ARG B O 1
ATOM 12253 N N . TYR B 1 387 ? 43.594 30.641 -30.219 1 69.12 387 TYR B N 1
ATOM 12254 C CA . TYR B 1 387 ? 44.531 29.875 -29.422 1 69.12 387 TYR B CA 1
ATOM 12255 C C . TYR B 1 387 ? 45.156 30.75 -28.328 1 69.12 387 TYR B C 1
ATOM 12257 O O . TYR B 1 387 ? 46.125 30.359 -27.672 1 69.12 387 TYR B O 1
ATOM 12265 N N . LEU B 1 388 ? 44.719 31.938 -28.156 1 75.19 388 LEU B N 1
ATOM 12266 C CA . LEU B 1 388 ? 45.188 32.781 -27.062 1 75.19 388 LEU B CA 1
ATOM 12267 C C . LEU B 1 388 ? 44.188 32.75 -25.891 1 75.19 388 LEU B C 1
ATOM 12269 O O . LEU B 1 388 ? 43 32.844 -26.109 1 75.19 388 LEU B O 1
ATOM 12273 N N . SER B 1 389 ? 44.75 32.438 -24.734 1 81 389 SER B N 1
ATOM 12274 C CA . SER B 1 389 ? 43.906 32.375 -23.547 1 81 389 SER B CA 1
ATOM 12275 C C . SER B 1 389 ? 43.688 33.781 -22.953 1 81 389 SER B C 1
ATOM 12277 O O . SER B 1 389 ? 44.594 34.594 -22.891 1 81 389 SER B O 1
ATOM 12279 N N . LYS B 1 390 ? 42.438 34.125 -22.734 1 82.12 390 LYS B N 1
ATOM 12280 C CA . LYS B 1 390 ? 42.094 35.344 -22.016 1 82.12 390 LYS B CA 1
ATOM 12281 C C . LYS B 1 390 ? 41.188 35 -20.828 1 82.12 390 LYS B C 1
ATOM 12283 O O . LYS B 1 390 ? 40.469 34.031 -20.844 1 82.12 390 LYS B O 1
ATOM 12288 N N . THR B 1 391 ? 41.312 35.875 -19.828 1 86.44 391 THR B N 1
ATOM 12289 C CA . THR B 1 391 ? 40.5 35.688 -18.641 1 86.44 391 THR B CA 1
ATOM 12290 C C . THR B 1 391 ? 39.188 36.469 -18.75 1 86.44 391 THR B C 1
ATOM 12292 O O . THR B 1 391 ? 39.219 37.688 -18.984 1 86.44 391 THR B O 1
ATOM 12295 N N . PHE B 1 392 ? 38.062 35.812 -18.75 1 88.62 392 PHE B N 1
ATOM 12296 C CA . PHE B 1 392 ? 36.75 36.406 -18.656 1 88.62 392 PHE B CA 1
ATOM 12297 C C . PHE B 1 392 ? 36.375 36.688 -17.203 1 88.62 392 PHE B C 1
ATOM 12299 O O . PHE B 1 392 ? 36.719 35.906 -16.312 1 88.62 392 PHE B O 1
ATOM 12306 N N . LYS B 1 393 ? 35.781 37.812 -16.891 1 88.94 393 LYS B N 1
ATOM 12307 C CA . LYS B 1 393 ? 35.406 38.188 -15.531 1 88.94 393 LYS B CA 1
ATOM 12308 C C . LYS B 1 393 ? 33.938 38.562 -15.453 1 88.94 393 LYS B C 1
ATOM 12310 O O . LYS B 1 393 ? 33.438 39.281 -16.328 1 88.94 393 LYS B O 1
ATOM 12315 N N . VAL B 1 394 ? 33.219 38 -14.484 1 88.88 394 VAL B N 1
ATOM 12316 C CA . VAL B 1 394 ? 31.828 38.344 -14.195 1 88.88 394 VAL B CA 1
ATOM 12317 C C . VAL B 1 394 ? 31.719 38.812 -12.75 1 88.88 394 VAL B C 1
ATOM 12319 O O . VAL B 1 394 ? 32.25 38.188 -11.836 1 88.88 394 VAL B O 1
ATOM 12322 N N . THR B 1 395 ? 31.156 40 -12.516 1 88 395 THR B N 1
ATOM 12323 C CA . THR B 1 395 ? 30.859 40.5 -11.172 1 88 395 THR B CA 1
ATOM 12324 C C . THR B 1 395 ? 29.359 40.594 -10.938 1 88 395 THR B C 1
ATOM 12326 O O . THR B 1 395 ? 28.672 41.375 -11.594 1 88 395 THR B O 1
ATOM 12329 N N . LEU B 1 396 ? 28.891 39.781 -9.992 1 85.56 396 LEU B N 1
ATOM 12330 C CA . LEU B 1 396 ? 27.484 39.781 -9.648 1 85.56 396 LEU B CA 1
ATOM 12331 C C . LEU B 1 396 ? 27.172 40.75 -8.531 1 85.56 396 LEU B C 1
ATOM 12333 O O . LEU B 1 396 ? 27.875 40.781 -7.516 1 85.56 396 LEU B O 1
ATOM 12337 N N . ARG B 1 397 ? 26.234 41.625 -8.75 1 81.06 397 ARG B N 1
ATOM 12338 C CA . ARG B 1 397 ? 25.797 42.625 -7.785 1 81.06 397 ARG B CA 1
ATOM 12339 C C . ARG B 1 397 ? 24.297 42.562 -7.57 1 81.06 397 ARG B C 1
ATOM 12341 O O . ARG B 1 397 ? 23.562 42.094 -8.445 1 81.06 397 ARG B O 1
ATOM 12348 N N . ASP B 1 398 ? 23.875 43 -6.352 1 75.19 398 ASP B N 1
ATOM 12349 C CA . ASP B 1 398 ? 22.453 43.031 -6.059 1 75.19 398 ASP B CA 1
ATOM 12350 C C . ASP B 1 398 ? 21.797 44.312 -6.59 1 75.19 398 ASP B C 1
ATOM 12352 O O . ASP B 1 398 ? 22.438 45.062 -7.316 1 75.19 398 ASP B O 1
ATOM 12356 N N . SER B 1 399 ? 20.531 44.469 -6.301 1 70.12 399 SER B N 1
ATOM 12357 C CA . SER B 1 399 ? 19.781 45.594 -6.809 1 70.12 399 SER B CA 1
ATOM 12358 C C . SER B 1 399 ? 20.359 46.938 -6.297 1 70.12 399 SER B C 1
ATOM 12360 O O . SER B 1 399 ? 20.234 47.969 -6.953 1 70.12 399 SER B O 1
ATOM 12362 N N . ASN B 1 400 ? 21.062 46.844 -5.07 1 71.56 400 ASN B N 1
ATOM 12363 C CA . ASN B 1 400 ? 21.672 48.031 -4.508 1 71.56 400 ASN B CA 1
ATOM 12364 C C . ASN B 1 400 ? 23.141 48.156 -4.91 1 71.56 400 ASN B C 1
ATOM 12366 O O . ASN B 1 400 ? 23.906 48.906 -4.285 1 71.56 400 ASN B O 1
ATOM 12370 N N . SER B 1 401 ? 23.547 47.312 -5.996 1 75.94 401 SER B N 1
ATOM 12371 C CA . SER B 1 401 ? 24.891 47.344 -6.57 1 75.94 401 SER B CA 1
ATOM 12372 C C . SER B 1 401 ? 25.938 46.844 -5.566 1 75.94 401 SER B C 1
ATOM 12374 O O . SER B 1 401 ? 27.078 47.281 -5.598 1 75.94 401 SER B O 1
ATOM 12376 N N . LYS B 1 402 ? 25.422 46.125 -4.555 1 79.12 402 LYS B N 1
ATOM 12377 C CA . LYS B 1 402 ? 26.344 45.5 -3.639 1 79.12 402 LYS B CA 1
ATOM 12378 C C . LYS B 1 402 ? 26.734 44.094 -4.148 1 79.12 402 LYS B C 1
ATOM 12380 O O . LYS B 1 402 ? 25.922 43.406 -4.754 1 79.12 402 LYS B O 1
ATOM 12385 N N . PRO B 1 403 ? 28.031 43.812 -3.945 1 80.12 403 PRO B N 1
ATOM 12386 C CA . PRO B 1 403 ? 28.453 42.469 -4.387 1 80.12 403 PRO B CA 1
ATOM 12387 C C . PRO B 1 403 ? 27.672 41.344 -3.691 1 80.12 403 PRO B C 1
ATOM 12389 O O . PRO B 1 403 ? 27.359 41.438 -2.5 1 80.12 403 PRO B O 1
ATOM 12392 N N . VAL B 1 404 ? 27.188 40.375 -4.496 1 73.38 404 VAL B N 1
ATOM 12393 C CA . VAL B 1 404 ? 26.406 39.281 -3.969 1 73.38 404 VAL B CA 1
ATOM 12394 C C . VAL B 1 404 ? 27.359 38.188 -3.465 1 73.38 404 VAL B C 1
ATOM 12396 O O . VAL B 1 404 ? 28.25 37.75 -4.191 1 73.38 404 VAL B O 1
ATOM 12399 N N . ASP B 1 405 ? 27.516 37.969 -2.164 1 59.09 405 ASP B N 1
ATOM 12400 C CA . ASP B 1 405 ? 28.422 37 -1.566 1 59.09 405 ASP B CA 1
ATOM 12401 C C . ASP B 1 405 ? 27.906 35.562 -1.739 1 59.09 405 ASP B C 1
ATOM 12403 O O . ASP B 1 405 ? 28.531 34.594 -1.263 1 59.09 405 ASP B O 1
ATOM 12407 N N . GLU B 1 406 ? 26.891 35.375 -2.355 1 60.91 406 GLU B N 1
ATOM 12408 C CA . GLU B 1 406 ? 26.375 34 -2.26 1 60.91 406 GLU B CA 1
ATOM 12409 C C . GLU B 1 406 ? 26.938 33.125 -3.373 1 60.91 406 GLU B C 1
ATOM 12411 O O . GLU B 1 406 ? 27.266 33.625 -4.457 1 60.91 406 GLU B O 1
ATOM 12416 N N . SER B 1 407 ? 27.375 31.906 -3.008 1 63.16 407 SER B N 1
ATOM 12417 C CA . SER B 1 407 ? 27.969 30.922 -3.91 1 63.16 407 SER B CA 1
ATOM 12418 C C . SER B 1 407 ? 27.016 30.562 -5.047 1 63.16 407 SER B C 1
ATOM 12420 O O . SER B 1 407 ? 25.938 30.047 -4.812 1 63.16 407 SER B O 1
ATOM 12422 N N . ALA B 1 408 ? 27.062 31.312 -6.223 1 75.31 408 ALA B N 1
ATOM 12423 C CA . ALA B 1 408 ? 26.297 31 -7.43 1 75.31 408 ALA B CA 1
ATOM 12424 C C . ALA B 1 408 ? 27.156 30.266 -8.453 1 75.31 408 ALA B C 1
ATOM 12426 O O . ALA B 1 408 ? 28.391 30.359 -8.414 1 75.31 408 ALA B O 1
ATOM 12427 N N . HIS B 1 409 ? 26.562 29.375 -9.07 1 79.19 409 HIS B N 1
ATOM 12428 C CA . HIS B 1 409 ? 27.219 28.734 -10.211 1 79.19 409 HIS B CA 1
ATOM 12429 C C . HIS B 1 409 ? 27.078 29.578 -11.469 1 79.19 409 HIS B C 1
ATOM 12431 O O . HIS B 1 409 ? 25.984 29.688 -12.031 1 79.19 409 HIS B O 1
ATOM 12437 N N . VAL B 1 410 ? 28.219 30.203 -11.797 1 84.5 410 VAL B N 1
ATOM 12438 C CA . VAL B 1 410 ? 28.203 31.078 -12.969 1 84.5 410 VAL B CA 1
ATOM 12439 C C . VAL B 1 410 ? 28.828 30.344 -14.156 1 84.5 410 VAL B C 1
ATOM 12441 O O . VAL B 1 410 ? 29.891 29.734 -14.039 1 84.5 410 VAL B O 1
ATOM 12444 N N . SER B 1 411 ? 28.047 30.297 -15.234 1 82.06 411 SER B N 1
ATOM 12445 C CA . SER B 1 411 ? 28.547 29.656 -16.438 1 82.06 411 SER B CA 1
ATOM 12446 C C . SER B 1 411 ? 28.188 30.469 -17.688 1 82.06 411 SER B C 1
ATOM 12448 O O . SER B 1 411 ? 27.312 31.328 -17.641 1 82.06 411 SER B O 1
ATOM 12450 N N . LEU B 1 412 ? 29.016 30.328 -18.703 1 84.94 412 LEU B N 1
ATOM 12451 C CA . LEU B 1 412 ? 28.797 31.016 -19.969 1 84.94 412 LEU B CA 1
ATOM 12452 C C . LEU B 1 412 ? 28.531 30.016 -21.094 1 84.94 412 LEU B C 1
ATOM 12454 O O . LEU B 1 412 ? 29.344 29.109 -21.328 1 84.94 412 LEU B O 1
ATOM 12458 N N . LEU B 1 413 ? 27.375 30.156 -21.656 1 79.44 413 LEU B N 1
ATOM 12459 C CA . LEU B 1 413 ? 27.047 29.328 -22.812 1 79.44 413 LEU B CA 1
ATOM 12460 C C . LEU B 1 413 ? 27.547 29.969 -24.109 1 79.44 413 LEU B C 1
ATOM 12462 O O . LEU B 1 413 ? 27.203 31.125 -24.406 1 79.44 413 LEU B O 1
ATOM 12466 N N . VAL B 1 414 ? 28.422 29.266 -24.781 1 79.81 414 VAL B N 1
ATOM 12467 C CA . VAL B 1 414 ? 29.016 29.766 -26.016 1 79.81 414 VAL B CA 1
ATOM 12468 C C . VAL B 1 414 ? 28.5 28.969 -27.203 1 79.81 414 VAL B C 1
ATOM 12470 O O . VAL B 1 414 ? 28.562 27.734 -27.219 1 79.81 414 VAL B O 1
ATOM 12473 N N . ASN B 1 415 ? 27.781 29.641 -28.047 1 76.12 415 ASN B N 1
ATOM 12474 C CA . ASN B 1 415 ? 27.281 29.016 -29.266 1 76.12 415 ASN B CA 1
ATOM 12475 C C . ASN B 1 415 ? 28.016 29.531 -30.5 1 76.12 415 ASN B C 1
ATOM 12477 O O . ASN B 1 415 ? 28.109 30.734 -30.734 1 76.12 415 ASN B O 1
ATOM 12481 N N . GLU B 1 416 ? 28.672 28.547 -31.219 1 67.94 416 GLU B N 1
ATOM 12482 C CA . GLU B 1 416 ? 29.312 28.922 -32.469 1 67.94 416 GLU B CA 1
ATOM 12483 C C . GLU B 1 416 ? 28.297 29.047 -33.594 1 67.94 416 GLU B C 1
ATOM 12485 O O . GLU B 1 416 ? 27.562 28.109 -33.906 1 67.94 416 GLU B O 1
ATOM 12490 N N . GLU B 1 417 ? 28.094 30.125 -34.125 1 63 417 GLU B N 1
ATOM 12491 C CA . GLU B 1 417 ? 27.047 30.422 -35.094 1 63 417 GLU B CA 1
ATOM 12492 C C . GLU B 1 417 ? 27.172 29.562 -36.344 1 63 417 GLU B C 1
ATOM 12494 O O . GLU B 1 417 ? 26.172 29.125 -36.906 1 63 417 GLU B O 1
ATOM 12499 N N . SER B 1 418 ? 28.438 29.266 -36.844 1 59.28 418 SER B N 1
ATOM 12500 C CA . SER B 1 418 ? 28.609 28.547 -38.094 1 59.28 418 SER B CA 1
ATOM 12501 C C . SER B 1 418 ? 28.359 27.047 -37.938 1 59.28 418 SER B C 1
ATOM 12503 O O . SER B 1 418 ? 27.688 26.422 -38.75 1 59.28 418 SER B O 1
ATOM 12505 N N . SER B 1 419 ? 28.891 26.5 -36.875 1 57.5 419 SER B N 1
ATOM 12506 C CA . SER B 1 419 ? 28.828 25.047 -36.688 1 57.5 419 SER B CA 1
ATOM 12507 C C . SER B 1 419 ? 27.672 24.656 -35.781 1 57.5 419 SER B C 1
ATOM 12509 O O . SER B 1 419 ? 27.203 23.516 -35.812 1 57.5 419 SER B O 1
ATOM 12511 N N . GLY B 1 420 ? 27 25.609 -35.125 1 58.88 420 GLY B N 1
ATOM 12512 C CA . GLY B 1 420 ? 25.922 25.312 -34.219 1 58.88 420 GLY B CA 1
ATOM 12513 C C . GLY B 1 420 ? 26.391 24.578 -32.969 1 58.88 420 GLY B C 1
ATOM 12514 O O . GLY B 1 420 ? 25.578 24.109 -32.156 1 58.88 420 GLY B O 1
ATOM 12515 N N . LYS B 1 421 ? 27.656 24.422 -32.844 1 63.03 421 LYS B N 1
ATOM 12516 C CA . LYS B 1 421 ? 28.203 23.75 -31.656 1 63.03 421 LYS B CA 1
ATOM 12517 C C . LYS B 1 421 ? 28.125 24.641 -30.422 1 63.03 421 LYS B C 1
ATOM 12519 O O . LYS B 1 421 ? 28.312 25.844 -30.516 1 63.03 421 LYS B O 1
ATOM 12524 N N . ARG B 1 422 ? 27.656 24.062 -29.281 1 66.69 422 ARG B N 1
ATOM 12525 C CA . ARG B 1 422 ? 27.516 24.781 -28.031 1 66.69 422 ARG B CA 1
ATOM 12526 C C . ARG B 1 422 ? 28.531 24.297 -27 1 66.69 422 ARG B C 1
ATOM 12528 O O . ARG B 1 422 ? 28.859 23.109 -26.969 1 66.69 422 ARG B O 1
ATOM 12535 N N . ALA B 1 423 ? 29.203 25.25 -26.344 1 70.31 423 ALA B N 1
ATOM 12536 C CA . ALA B 1 423 ? 30.109 24.938 -25.234 1 70.31 423 ALA B CA 1
ATOM 12537 C C . ALA B 1 423 ? 29.766 25.75 -24 1 70.31 423 ALA B C 1
ATOM 12539 O O . ALA B 1 423 ? 29.094 26.781 -24.094 1 70.31 423 ALA B O 1
ATOM 12540 N N . ARG B 1 424 ? 30 25.031 -22.828 1 75.62 424 ARG B N 1
ATOM 12541 C CA . ARG B 1 424 ? 29.781 25.719 -21.562 1 75.62 424 ARG B CA 1
ATOM 12542 C C . ARG B 1 424 ? 31.094 26 -20.859 1 75.62 424 ARG B C 1
ATOM 12544 O O . ARG B 1 424 ? 31.953 25.125 -20.766 1 75.62 424 ARG B O 1
ATOM 12551 N N . ILE B 1 425 ? 31.297 27.266 -20.484 1 78.62 425 ILE B N 1
ATOM 12552 C CA . ILE B 1 425 ? 32.438 27.688 -19.703 1 78.62 425 ILE B CA 1
ATOM 12553 C C . ILE B 1 425 ? 32.031 27.938 -18.25 1 78.62 425 ILE B C 1
ATOM 12555 O O . ILE B 1 425 ? 31.141 28.734 -17.984 1 78.62 425 ILE B O 1
ATOM 12559 N N . ASN B 1 426 ? 32.594 27.188 -17.344 1 82.06 426 ASN B N 1
ATOM 12560 C CA . ASN B 1 426 ? 32.312 27.391 -15.93 1 82.06 426 ASN B CA 1
ATOM 12561 C C . ASN B 1 426 ? 33.281 28.359 -15.281 1 82.06 426 ASN B C 1
ATOM 12563 O O . ASN B 1 426 ? 34.5 28.297 -15.516 1 82.06 426 ASN B O 1
ATOM 12567 N N . PHE B 1 427 ? 32.688 29.281 -14.586 1 85.25 427 PHE B N 1
ATOM 12568 C CA . PHE B 1 427 ? 33.5 30.281 -13.906 1 85.25 427 PHE B CA 1
ATOM 12569 C C . PHE B 1 427 ? 33.844 29.828 -12.5 1 85.25 427 PHE B C 1
ATOM 12571 O O . PHE B 1 427 ? 33.094 29.109 -11.859 1 85.25 427 PHE B O 1
ATOM 12578 N N . LYS B 1 428 ? 35.031 30.172 -12.07 1 82.81 428 LYS B N 1
ATOM 12579 C CA . LYS B 1 428 ? 35.469 29.906 -10.703 1 82.81 428 LYS B CA 1
ATOM 12580 C C . LYS B 1 428 ? 35.281 31.141 -9.82 1 82.81 428 LYS B C 1
ATOM 12582 O O . LYS B 1 428 ? 35.562 32.25 -10.258 1 82.81 428 LYS B O 1
ATOM 12587 N N . GLU B 1 429 ? 34.812 30.844 -8.664 1 82.19 429 GLU B N 1
ATOM 12588 C CA . GLU B 1 429 ? 34.594 31.953 -7.742 1 82.19 429 GLU B CA 1
ATOM 12589 C C . GLU B 1 429 ? 35.906 32.438 -7.141 1 82.19 429 GLU B C 1
ATOM 12591 O O . GLU B 1 429 ? 36.719 31.656 -6.648 1 82.19 429 GLU B O 1
ATOM 12596 N N . ILE B 1 430 ? 36.25 33.688 -7.246 1 77.81 430 ILE B N 1
ATOM 12597 C CA . ILE B 1 430 ? 37.438 34.281 -6.684 1 77.81 430 ILE B CA 1
ATOM 12598 C C . ILE B 1 430 ? 37.125 34.938 -5.355 1 77.81 430 ILE B C 1
ATOM 12600 O O . ILE B 1 430 ? 37.969 35 -4.457 1 77.81 430 ILE B O 1
ATOM 12604 N N . GLY B 1 431 ? 35.875 35.469 -5.129 1 76.69 431 GLY B N 1
ATOM 12605 C CA . GLY B 1 431 ? 35.438 36.125 -3.914 1 76.69 431 GLY B CA 1
ATOM 12606 C C . GLY B 1 431 ? 34.688 37.438 -4.18 1 76.69 431 GLY B C 1
ATOM 12607 O O . GLY B 1 431 ? 34.844 38.031 -5.234 1 76.69 431 GLY B O 1
ATOM 12608 N N . GLU B 1 432 ? 33.906 37.844 -3.209 1 77.81 432 GLU B N 1
ATOM 12609 C CA . GLU B 1 432 ? 33.156 39.094 -3.219 1 77.81 432 GLU B CA 1
ATOM 12610 C C . GLU B 1 432 ? 32.312 39.219 -4.477 1 77.81 432 GLU B C 1
ATOM 12612 O O . GLU B 1 432 ? 32.281 40.281 -5.105 1 77.81 432 GLU B O 1
ATOM 12617 N N . GLY B 1 433 ? 31.75 38.031 -4.988 1 80.25 433 GLY B N 1
ATOM 12618 C CA . GLY B 1 433 ? 30.828 38.062 -6.117 1 80.25 433 GLY B CA 1
ATOM 12619 C C . GLY B 1 433 ? 31.547 38.062 -7.461 1 80.25 433 GLY B C 1
ATOM 12620 O O . GLY B 1 433 ? 30.906 38.219 -8.5 1 80.25 433 GLY B O 1
ATOM 12621 N N . VAL B 1 434 ? 32.875 37.938 -7.441 1 86.38 434 VAL B N 1
ATOM 12622 C CA . VAL B 1 434 ? 33.656 37.969 -8.68 1 86.38 434 VAL B CA 1
ATOM 12623 C C . VAL B 1 434 ? 33.969 36.531 -9.125 1 86.38 434 VAL B C 1
ATOM 12625 O O . VAL B 1 434 ? 34.344 35.688 -8.312 1 86.38 434 VAL B O 1
ATOM 12628 N N . TYR B 1 435 ? 33.688 36.281 -10.359 1 87.88 435 TYR B N 1
ATOM 12629 C CA . TYR B 1 435 ? 33.938 34.969 -10.977 1 87.88 435 TYR B CA 1
ATOM 12630 C C . TYR B 1 435 ? 34.844 35.125 -12.188 1 87.88 435 TYR B C 1
ATOM 12632 O O . TYR B 1 435 ? 34.75 36.094 -12.945 1 87.88 435 TYR B O 1
ATOM 12640 N N . GLU B 1 436 ? 35.875 34.156 -12.32 1 87 436 GLU B N 1
ATOM 12641 C CA . GLU B 1 436 ? 36.812 34.219 -13.43 1 87 436 GLU B CA 1
ATOM 12642 C C . GLU B 1 436 ? 36.938 32.875 -14.125 1 87 436 GLU B C 1
ATOM 12644 O O . GLU B 1 436 ? 36.688 31.828 -13.531 1 87 436 GLU B O 1
ATOM 12649 N N . ALA B 1 437 ? 37.094 32.906 -15.383 1 86.5 437 ALA B N 1
ATOM 12650 C CA . ALA B 1 437 ? 37.375 31.703 -16.172 1 86.5 437 ALA B CA 1
ATOM 12651 C C . ALA B 1 437 ? 38.375 32 -17.281 1 86.5 437 ALA B C 1
ATOM 12653 O O . ALA B 1 437 ? 38.281 33.031 -17.938 1 86.5 437 ALA B O 1
ATOM 12654 N N . ASP B 1 438 ? 39.344 31.125 -17.391 1 80.19 438 ASP B N 1
ATOM 12655 C CA . ASP B 1 438 ? 40.281 31.219 -18.5 1 80.19 438 ASP B CA 1
ATOM 12656 C C . ASP B 1 438 ? 39.75 30.516 -19.734 1 80.19 438 ASP B C 1
ATOM 12658 O O . ASP B 1 438 ? 39.375 29.344 -19.688 1 80.19 438 ASP B O 1
ATOM 12662 N N . CYS B 1 439 ? 39.562 31.312 -20.781 1 82 439 CYS B N 1
ATOM 12663 C CA . CYS B 1 439 ? 38.906 30.75 -21.969 1 82 439 CYS B CA 1
ATOM 12664 C C . CYS B 1 439 ? 39.844 30.812 -23.172 1 82 439 CYS B C 1
ATOM 12666 O O . CYS B 1 439 ? 40.562 31.812 -23.375 1 82 439 CYS B O 1
ATOM 12668 N N . THR B 1 440 ? 39.906 29.656 -23.875 1 78.38 440 THR B N 1
ATOM 12669 C CA . THR B 1 440 ? 40.625 29.547 -25.125 1 78.38 440 THR B CA 1
ATOM 12670 C C . THR B 1 440 ? 39.719 29.062 -26.25 1 78.38 440 THR B C 1
ATOM 12672 O O . THR B 1 440 ? 38.938 28.125 -26.062 1 78.38 440 THR B O 1
ATOM 12675 N N . PHE B 1 441 ? 39.75 29.828 -27.406 1 80 441 PHE B N 1
ATOM 12676 C CA . PHE B 1 441 ? 38.906 29.422 -28.547 1 80 441 PHE B CA 1
ATOM 12677 C C . PHE B 1 441 ? 39.75 28.875 -29.672 1 80 441 PHE B C 1
ATOM 12679 O O . PHE B 1 441 ? 40.719 29.5 -30.094 1 80 441 PHE B O 1
ATOM 12686 N N . LYS B 1 442 ? 39.438 27.75 -30.125 1 73.69 442 LYS B N 1
ATOM 12687 C CA . LYS B 1 442 ? 40.219 27.062 -31.141 1 73.69 442 LYS B CA 1
ATOM 12688 C C . LYS B 1 442 ? 39.719 27.406 -32.531 1 73.69 442 LYS B C 1
ATOM 12690 O O . LYS B 1 442 ? 40.469 27.328 -33.5 1 73.69 442 LYS B O 1
ATOM 12695 N N . ASN B 1 443 ? 38.469 27.656 -32.688 1 76.94 443 ASN B N 1
ATOM 12696 C CA . ASN B 1 443 ? 37.906 27.922 -34 1 76.94 443 ASN B CA 1
ATOM 12697 C C . ASN B 1 443 ? 37.594 29.406 -34.188 1 76.94 443 ASN B C 1
ATOM 12699 O O . ASN B 1 443 ? 37.188 30.094 -33.25 1 76.94 443 ASN B O 1
ATOM 12703 N N . CYS B 1 444 ? 38.031 29.828 -35.375 1 76.56 444 CYS B N 1
ATOM 12704 C CA . CYS B 1 444 ? 37.688 31.203 -35.719 1 76.56 444 CYS B CA 1
ATOM 12705 C C . CYS B 1 444 ? 36.219 31.297 -36.062 1 76.56 444 CYS B C 1
ATOM 12707 O O . CYS B 1 444 ? 35.625 30.359 -36.594 1 76.56 444 CYS B O 1
ATOM 12709 N N . GLY B 1 445 ? 35.562 32.344 -35.688 1 78.88 445 GLY B N 1
ATOM 12710 C CA . GLY B 1 445 ? 34.156 32.594 -36 1 78.88 445 GLY B CA 1
ATOM 12711 C C . GLY B 1 445 ? 33.469 33.531 -35.031 1 78.88 445 GLY B C 1
ATOM 12712 O O . GLY B 1 445 ? 34.125 34.188 -34.219 1 78.88 445 GLY B O 1
ATOM 12713 N N . THR B 1 446 ? 32.156 33.594 -35.25 1 82.44 446 THR B N 1
ATOM 12714 C CA . THR B 1 446 ? 31.344 34.406 -34.375 1 82.44 446 THR B CA 1
ATOM 12715 C C . THR B 1 446 ? 30.641 33.531 -33.312 1 82.44 446 THR B C 1
ATOM 12717 O O . THR B 1 446 ? 30.094 32.5 -33.656 1 82.44 446 THR B O 1
ATOM 12720 N N . TYR B 1 447 ? 30.812 34.031 -32.094 1 83.19 447 TYR B N 1
ATOM 12721 C CA . TYR B 1 447 ? 30.234 33.25 -30.984 1 83.19 447 TYR B CA 1
ATOM 12722 C C . TYR B 1 447 ? 29.141 34.062 -30.281 1 83.19 447 TYR B C 1
ATOM 12724 O O . TYR B 1 447 ? 29.328 35.25 -30 1 83.19 447 TYR B O 1
ATOM 12732 N N . SER B 1 448 ? 27.953 33.469 -30.188 1 84.5 448 SER B N 1
ATOM 12733 C CA . SER B 1 448 ? 26.922 34.062 -29.328 1 84.5 448 SER B CA 1
ATOM 12734 C C . SER B 1 448 ? 27.125 33.625 -27.875 1 84.5 448 SER B C 1
ATOM 12736 O O . SER B 1 448 ? 27.359 32.438 -27.609 1 84.5 448 SER B O 1
ATOM 12738 N N . LEU B 1 449 ? 27.125 34.656 -27.016 1 85 449 LEU B N 1
ATOM 12739 C CA . LEU B 1 449 ? 27.375 34.406 -25.594 1 85 449 LEU B CA 1
ATOM 12740 C C . LEU B 1 449 ? 26.125 34.656 -24.766 1 85 449 LEU B C 1
ATOM 12742 O O . LEU B 1 449 ? 25.438 35.656 -24.969 1 85 449 LEU B O 1
ATOM 12746 N N . LYS B 1 450 ? 25.797 33.656 -23.938 1 84.88 450 LYS B N 1
ATOM 12747 C CA . LYS B 1 450 ? 24.734 33.812 -22.953 1 84.88 450 LYS B CA 1
ATOM 12748 C C . LYS B 1 450 ? 25.219 33.5 -21.547 1 84.88 450 LYS B C 1
ATOM 12750 O O . LYS B 1 450 ? 25.734 32.406 -21.312 1 84.88 450 LYS B O 1
ATOM 12755 N N . LEU B 1 451 ? 25.109 34.438 -20.656 1 86.75 451 LEU B N 1
ATOM 12756 C CA . LEU B 1 451 ? 25.531 34.219 -19.281 1 86.75 451 LEU B CA 1
ATOM 12757 C C . LEU B 1 451 ? 24.438 33.5 -18.484 1 86.75 451 LEU B C 1
ATOM 12759 O O . LEU B 1 451 ? 23.266 33.906 -18.531 1 86.75 451 LEU B O 1
ATOM 12763 N N . LEU B 1 452 ? 24.859 32.469 -17.812 1 81.94 452 LEU B N 1
ATOM 12764 C CA . LEU B 1 452 ? 23.953 31.734 -16.969 1 81.94 452 LEU B CA 1
ATOM 12765 C C . LEU B 1 452 ? 24.359 31.844 -15.5 1 81.94 452 LEU B C 1
ATOM 12767 O O . LEU B 1 452 ? 25.547 31.781 -15.18 1 81.94 452 LEU B O 1
ATOM 12771 N N . VAL B 1 453 ? 23.438 32.094 -14.703 1 81.12 453 VAL B N 1
ATOM 12772 C CA . VAL B 1 453 ? 23.641 32.062 -13.258 1 81.12 453 VAL B CA 1
ATOM 12773 C C . VAL B 1 453 ? 22.781 30.938 -12.648 1 81.12 453 VAL B C 1
ATOM 12775 O O . VAL B 1 453 ? 21.562 30.953 -12.781 1 81.12 453 VAL B O 1
ATOM 12778 N N . ASN B 1 454 ? 23.422 30.016 -12.023 1 76.56 454 ASN B N 1
ATOM 12779 C CA . ASN B 1 454 ? 22.766 28.844 -11.461 1 76.56 454 ASN B CA 1
ATOM 12780 C C . ASN B 1 454 ? 21.984 28.078 -12.523 1 76.56 454 ASN B C 1
ATOM 12782 O O . ASN B 1 454 ? 20.859 27.641 -12.273 1 76.56 454 ASN B O 1
ATOM 12786 N N . GLY B 1 455 ? 22.484 28.156 -13.75 1 72.25 455 GLY B N 1
ATOM 12787 C CA . GLY B 1 455 ? 21.922 27.391 -14.844 1 72.25 455 GLY B CA 1
ATOM 12788 C C . GLY B 1 455 ? 20.797 28.109 -15.562 1 72.25 455 GLY B C 1
ATOM 12789 O O . GLY B 1 455 ? 20.234 27.609 -16.531 1 72.25 455 GLY B O 1
ATOM 12790 N N . VAL B 1 456 ? 20.453 29.297 -15.102 1 75 456 VAL B N 1
ATOM 12791 C CA . VAL B 1 456 ? 19.359 30.062 -15.695 1 75 456 VAL B CA 1
ATOM 12792 C C . VAL B 1 456 ? 19.938 31.25 -16.484 1 75 456 VAL B C 1
ATOM 12794 O O . VAL B 1 456 ? 20.938 31.859 -16.062 1 75 456 VAL B O 1
ATOM 12797 N N . PRO B 1 457 ? 19.297 31.484 -17.656 1 76.69 457 PRO B N 1
ATOM 12798 C CA . PRO B 1 457 ? 19.781 32.625 -18.438 1 76.69 457 PRO B CA 1
ATOM 12799 C C . PRO B 1 457 ? 19.703 33.938 -17.672 1 76.69 457 PRO B C 1
ATOM 12801 O O . PRO B 1 457 ? 18.672 34.281 -17.094 1 76.69 457 PRO B O 1
ATOM 12804 N N . PHE B 1 458 ? 20.75 34.656 -17.562 1 79.69 458 PHE B N 1
ATOM 12805 C CA . PHE B 1 458 ? 20.875 35.844 -16.734 1 79.69 458 PHE B CA 1
ATOM 12806 C C . PHE B 1 458 ? 20.984 37.094 -17.609 1 79.69 458 PHE B C 1
ATOM 12808 O O . PHE B 1 458 ? 20.297 38.062 -17.375 1 79.69 458 PHE B O 1
ATOM 12815 N N . LYS B 1 459 ? 21.859 37.062 -18.562 1 82 459 LYS B N 1
ATOM 12816 C CA . LYS B 1 459 ? 22.125 38.219 -19.406 1 82 459 LYS B CA 1
ATOM 12817 C C . LYS B 1 459 ? 22.609 37.812 -20.797 1 82 459 LYS B C 1
ATOM 12819 O O . LYS B 1 459 ? 23.422 36.906 -20.906 1 82 459 LYS B O 1
ATOM 12824 N N . ASP B 1 460 ? 21.969 38.312 -21.844 1 80.25 460 ASP B N 1
ATOM 12825 C CA . ASP B 1 460 ? 22.453 38.094 -23.188 1 80.25 460 ASP B CA 1
ATOM 12826 C C . ASP B 1 460 ? 23.641 39.031 -23.5 1 80.25 460 ASP B C 1
ATOM 12828 O O . ASP B 1 460 ? 23.562 40.25 -23.281 1 80.25 460 ASP B O 1
ATOM 12832 N N . LEU B 1 461 ? 24.734 38.5 -23.828 1 84.75 461 LEU B N 1
ATOM 12833 C CA . LEU B 1 461 ? 25.953 39.281 -24.109 1 84.75 461 LEU B CA 1
ATOM 12834 C C . LEU B 1 461 ? 26.141 39.469 -25.609 1 84.75 461 LEU B C 1
ATOM 12836 O O . LEU B 1 461 ? 25.594 38.719 -26.406 1 84.75 461 LEU B O 1
ATOM 12840 N N . PRO B 1 462 ? 26.828 40.531 -25.922 1 81.94 462 PRO B N 1
ATOM 12841 C CA . PRO B 1 462 ? 27.109 40.75 -27.344 1 81.94 462 PRO B CA 1
ATOM 12842 C C . PRO B 1 462 ? 27.953 39.625 -27.969 1 81.94 462 PRO B C 1
ATOM 12844 O O . PRO B 1 462 ? 28.656 38.906 -27.25 1 81.94 462 PRO B O 1
ATOM 12847 N N . GLU B 1 463 ? 27.844 39.5 -29.266 1 85.75 463 GLU B N 1
ATOM 12848 C CA . GLU B 1 463 ? 28.594 38.469 -30 1 85.75 463 GLU B CA 1
ATOM 12849 C C . GLU B 1 463 ? 30.094 38.719 -29.922 1 85.75 463 GLU B C 1
ATOM 12851 O O . GLU B 1 463 ? 30.531 39.875 -29.891 1 85.75 463 GLU B O 1
ATOM 12856 N N . MET B 1 464 ? 30.859 37.719 -29.781 1 86.88 464 MET B N 1
ATOM 12857 C CA . MET B 1 464 ? 32.312 37.781 -29.734 1 86.88 464 MET B CA 1
ATOM 12858 C C . MET B 1 464 ? 32.938 37.156 -30.984 1 86.88 464 MET B C 1
ATOM 12860 O O . MET B 1 464 ? 32.438 36.156 -31.484 1 86.88 464 MET B O 1
ATOM 12864 N N . GLU B 1 465 ? 33.938 37.812 -31.562 1 84.94 465 GLU B N 1
ATOM 12865 C CA . GLU B 1 465 ? 34.625 37.312 -32.75 1 84.94 465 GLU B CA 1
ATOM 12866 C C . GLU B 1 465 ? 36 36.75 -32.406 1 84.94 465 GLU B C 1
ATOM 12868 O O . GLU B 1 465 ? 36.719 37.344 -31.609 1 84.94 465 GLU B O 1
ATOM 12873 N N . CYS B 1 466 ? 36.188 35.625 -32.812 1 83.75 466 CYS B N 1
ATOM 12874 C CA . CYS B 1 466 ? 37.531 35.062 -32.688 1 83.75 466 CYS B CA 1
ATOM 12875 C C . CYS B 1 466 ? 38.25 35.062 -34.031 1 83.75 466 CYS B C 1
ATOM 12877 O O . CYS B 1 466 ? 37.781 34.469 -35 1 83.75 466 CYS B O 1
ATOM 12879 N N . VAL B 1 467 ? 39.5 35.812 -34.156 1 82.88 467 VAL B N 1
ATOM 12880 C CA . VAL B 1 467 ? 40.219 36 -35.438 1 82.88 467 VAL B CA 1
ATOM 12881 C C . VAL B 1 467 ? 41.594 35.375 -35.344 1 82.88 467 VAL B C 1
ATOM 12883 O O . VAL B 1 467 ? 42.062 35.031 -34.25 1 82.88 467 VAL B O 1
ATOM 12886 N N . GLU B 1 468 ? 42.25 35 -36.562 1 76.56 468 GLU B N 1
ATOM 12887 C CA . GLU B 1 468 ? 43.562 34.406 -36.688 1 76.56 468 GLU B CA 1
ATOM 12888 C C . GLU B 1 468 ? 44.656 35.438 -36.344 1 76.56 468 GLU B C 1
ATOM 12890 O O . GLU B 1 468 ? 44.531 36.594 -36.688 1 76.56 468 GLU B O 1
ATOM 12895 N N . HIS B 1 469 ? 45.469 35.062 -35.562 1 61.19 469 HIS B N 1
ATOM 12896 C CA . HIS B 1 469 ? 46.562 35.969 -35.25 1 61.19 469 HIS B CA 1
ATOM 12897 C C . HIS B 1 469 ? 47.562 36.031 -36.406 1 61.19 469 HIS B C 1
ATOM 12899 O O . HIS B 1 469 ? 47.938 35 -36.969 1 61.19 469 HIS B O 1
ATOM 12905 N N . LYS B 1 470 ? 47.875 36.969 -37.25 1 48.09 470 LYS B N 1
ATOM 12906 C CA . LYS B 1 470 ? 49.031 37.094 -38.156 1 48.09 470 LYS B CA 1
ATOM 12907 C C . LYS B 1 470 ? 50.344 36.938 -37.406 1 48.09 470 LYS B C 1
ATOM 12909 O O . LYS B 1 470 ? 50.656 37.719 -36.5 1 48.09 470 LYS B O 1
ATOM 12914 N N . THR B 1 471 ? 50.75 35.688 -37.219 1 38.38 471 THR B N 1
ATOM 12915 C CA . THR B 1 471 ? 52.094 35.5 -36.688 1 38.38 471 THR B CA 1
ATOM 12916 C C . THR B 1 471 ? 53.125 36.25 -37.562 1 38.38 471 THR B C 1
ATOM 12918 O O . THR B 1 471 ? 53.125 36.094 -38.781 1 38.38 471 THR B O 1
ATOM 12921 N N . ASP B 1 472 ? 53.781 37.312 -37.344 1 31.78 472 ASP B N 1
ATOM 12922 C CA . ASP B 1 472 ? 55.219 37.344 -37.562 1 31.78 472 ASP B CA 1
ATOM 12923 C C . ASP B 1 472 ? 55.844 36.031 -37.094 1 31.78 472 ASP B C 1
ATOM 12925 O O . ASP B 1 472 ? 55.281 35.312 -36.25 1 31.78 472 ASP B O 1
ATOM 12929 N N . SER B 1 473 ? 57.25 35.719 -37.531 1 30.52 473 SER B N 1
ATOM 12930 C CA . SER B 1 473 ? 58.188 34.594 -37.594 1 30.52 473 SER B CA 1
ATOM 12931 C C . SER B 1 473 ? 58.344 33.938 -36.219 1 30.52 473 SER B C 1
ATOM 12933 O O . SER B 1 473 ? 59.375 33.344 -35.906 1 30.52 473 SER B O 1
ATOM 12935 N N . ILE B 1 474 ? 57.75 34.188 -35.156 1 28.39 474 ILE B N 1
ATOM 12936 C CA . ILE B 1 474 ? 58.469 33.469 -34.094 1 28.39 474 ILE B CA 1
ATOM 12937 C C . ILE B 1 474 ? 58.406 31.969 -34.344 1 28.39 474 ILE B C 1
ATOM 12939 O O . ILE B 1 474 ? 57.344 31.422 -34.656 1 28.39 474 ILE B O 1
ATOM 12943 N N . GLU B 1 475 ? 59.625 31.266 -34.625 1 25.64 475 GLU B N 1
ATOM 12944 C CA . GLU B 1 475 ? 60.188 29.953 -34.938 1 25.64 475 GLU B CA 1
ATOM 12945 C C . GLU B 1 475 ? 59.531 28.859 -34.094 1 25.64 475 GLU B C 1
ATOM 12947 O O . GLU B 1 475 ? 59.562 27.688 -34.469 1 25.64 475 GLU B O 1
ATOM 12952 N N . ASN B 1 476 ? 59.594 28.953 -32.719 1 25.16 476 ASN B N 1
ATOM 12953 C CA . ASN B 1 476 ? 59.75 27.703 -32 1 25.16 476 ASN B CA 1
ATOM 12954 C C . ASN B 1 476 ? 58.625 26.734 -32.281 1 25.16 476 ASN B C 1
ATOM 12956 O O . ASN B 1 476 ? 57.469 27.141 -32.469 1 25.16 476 ASN B O 1
ATOM 12960 N N . GLY B 1 477 ? 58.906 25.469 -32.781 1 26 477 GLY B N 1
ATOM 12961 C CA . GLY B 1 477 ? 58.438 24.156 -33.188 1 26 477 GLY B CA 1
ATOM 12962 C C . GLY B 1 477 ? 57.375 23.562 -32.25 1 26 477 GLY B C 1
ATOM 12963 O O . GLY B 1 477 ? 57 22.406 -32.406 1 26 477 GLY B O 1
ATOM 12964 N N . ASP B 1 478 ? 57.344 23.875 -30.922 1 25.59 478 ASP B N 1
ATOM 12965 C CA . ASP B 1 478 ? 56.75 22.797 -30.141 1 25.59 478 ASP B CA 1
ATOM 12966 C C . ASP B 1 478 ? 55.281 22.578 -30.516 1 25.59 478 ASP B C 1
ATOM 12968 O O . ASP B 1 478 ? 54.469 23.469 -30.344 1 25.59 478 ASP B O 1
ATOM 12972 N N . LYS B 1 479 ? 55.062 21.906 -31.562 1 24.59 479 LYS B N 1
ATOM 12973 C CA . LYS B 1 479 ? 53.781 21.453 -32.094 1 24.59 479 LYS B CA 1
ATOM 12974 C C . LYS B 1 479 ? 52.938 20.797 -31 1 24.59 479 LYS B C 1
ATOM 12976 O O . LYS B 1 479 ? 53.25 19.688 -30.562 1 24.59 479 LYS B O 1
ATOM 12981 N N . TYR B 1 480 ? 52.469 21.625 -30 1 23.11 480 TYR B N 1
ATOM 12982 C CA . TYR B 1 480 ? 51.562 21.047 -29.031 1 23.11 480 TYR B CA 1
ATOM 12983 C C . TYR B 1 480 ? 50.406 20.297 -29.719 1 23.11 480 TYR B C 1
ATOM 12985 O O . TYR B 1 480 ? 49.875 20.766 -30.719 1 23.11 480 TYR B O 1
ATOM 12993 N N . GLU B 1 481 ? 50.594 19.016 -29.875 1 23.73 481 GLU B N 1
ATOM 12994 C CA . GLU B 1 481 ? 49.531 18.109 -30.266 1 23.73 481 GLU B CA 1
ATOM 12995 C C . GLU B 1 481 ? 48.156 18.609 -29.766 1 23.73 481 GLU B C 1
ATOM 12997 O O . GLU B 1 481 ? 48.094 19.219 -28.703 1 23.73 481 GLU B O 1
ATOM 13002 N N . GLU B 1 482 ? 47.344 18.812 -30.734 1 24.7 482 GLU B N 1
ATOM 13003 C CA . GLU B 1 482 ? 45.969 19.281 -30.781 1 24.7 482 GLU B CA 1
ATOM 13004 C C . GLU B 1 482 ? 45.125 18.641 -29.672 1 24.7 482 GLU B C 1
ATOM 13006 O O . GLU B 1 482 ? 44.531 17.594 -29.859 1 24.7 482 GLU B O 1
ATOM 13011 N N . GLU B 1 483 ? 45.844 18.328 -28.516 1 24.89 483 GLU B N 1
ATOM 13012 C CA . GLU B 1 483 ? 44.938 17.766 -27.516 1 24.89 483 GLU B CA 1
ATOM 13013 C C . GLU B 1 483 ? 43.719 18.672 -27.312 1 24.89 483 GLU B C 1
ATOM 13015 O O . GLU B 1 483 ? 43.812 19.891 -27.438 1 24.89 483 GLU B O 1
ATOM 13020 N N . GLU B 1 484 ? 42.594 18.078 -27.516 1 26.61 484 GLU B N 1
ATOM 13021 C CA . GLU B 1 484 ? 41.219 18.562 -27.391 1 26.61 484 GLU B CA 1
ATOM 13022 C C . GLU B 1 484 ? 41.094 19.562 -26.234 1 26.61 484 GLU B C 1
ATOM 13024 O O . GLU B 1 484 ? 41.719 19.391 -25.188 1 26.61 484 GLU B O 1
ATOM 13029 N N . ALA B 1 485 ? 40.688 20.781 -26.625 1 23.91 485 ALA B N 1
ATOM 13030 C CA . ALA B 1 485 ? 40.781 22.109 -26.016 1 23.91 485 ALA B CA 1
ATOM 13031 C C . ALA B 1 485 ? 40.406 22.062 -24.531 1 23.91 485 ALA B C 1
ATOM 13033 O O . ALA B 1 485 ? 41.156 22.578 -23.688 1 23.91 485 ALA B O 1
ATOM 13034 N N .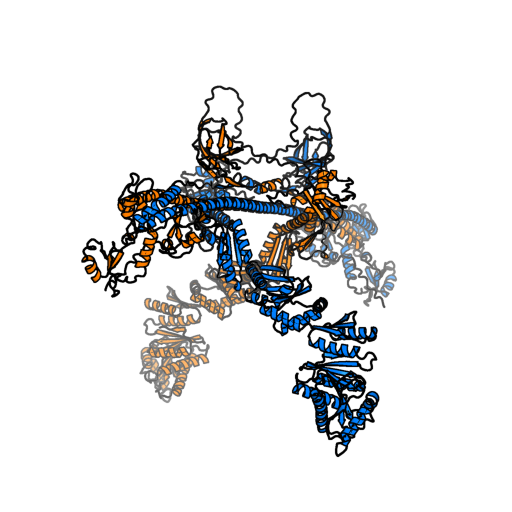 PHE B 1 486 ? 39.188 22.281 -24.359 1 19.69 486 PHE B N 1
ATOM 13035 C CA . PHE B 1 486 ? 38.75 22.906 -23.109 1 19.69 486 PHE B CA 1
ATOM 13036 C C . PHE B 1 486 ? 38.719 21.891 -21.984 1 19.69 486 PHE B C 1
ATOM 13038 O O . PHE B 1 486 ? 38.188 20.797 -22.141 1 19.69 486 PHE B O 1
ATOM 13045 N N . PHE B 1 487 ? 39.844 21.578 -21.312 1 23.53 487 PHE B N 1
ATOM 13046 C CA . PHE B 1 487 ? 39.906 20.672 -20.172 1 23.53 487 PHE B CA 1
ATOM 13047 C C . PHE B 1 487 ? 39.438 21.359 -18.906 1 23.53 487 PHE B C 1
ATOM 13049 O O . PHE B 1 487 ? 39.969 22.406 -18.531 1 23.53 487 PHE B O 1
ATOM 13056 N N . CYS B 1 488 ? 38.25 21.734 -18.734 1 20.84 488 CYS B N 1
ATOM 13057 C CA . CYS B 1 488 ? 38.031 22.219 -17.391 1 20.84 488 CYS B CA 1
ATOM 13058 C C . CYS B 1 488 ? 38.375 21.141 -16.359 1 20.84 488 CYS B C 1
ATOM 13060 O O . CYS B 1 488 ? 38.188 19.953 -16.625 1 20.84 488 CYS B O 1
ATOM 13062 N N . ASN B 1 489 ? 39.281 21.406 -15.453 1 23.08 489 ASN B N 1
ATOM 13063 C CA . ASN B 1 489 ? 39.875 20.734 -14.305 1 23.08 489 ASN B CA 1
ATOM 13064 C C . ASN B 1 489 ? 38.781 20.078 -13.43 1 23.08 489 ASN B C 1
ATOM 13066 O O . ASN B 1 489 ? 37.875 20.75 -12.961 1 23.08 489 ASN B O 1
ATOM 13070 N N . GLY B 1 490 ? 38.281 18.953 -13.859 1 24.3 490 GLY B N 1
ATOM 13071 C CA . GLY B 1 490 ? 37.406 18.172 -13 1 24.3 490 GLY B CA 1
ATOM 13072 C C . GLY B 1 490 ? 37.969 18 -11.594 1 24.3 490 GLY B C 1
ATOM 13073 O O . GLY B 1 490 ? 39.188 18.031 -11.391 1 24.3 490 GLY B O 1
ATOM 13074 N N . GLU B 1 491 ? 37.25 18.594 -10.648 1 26.05 491 GLU B N 1
ATOM 13075 C CA . GLU B 1 491 ? 37.531 18.516 -9.211 1 26.05 491 GLU B CA 1
ATOM 13076 C C . GLU B 1 491 ? 37.875 17.078 -8.797 1 26.05 491 GLU B C 1
ATOM 13078 O O . GLU B 1 491 ? 37.219 16.125 -9.219 1 26.05 491 GLU B O 1
ATOM 13083 N N . GLU B 1 492 ? 39.094 16.828 -8.461 1 24.02 492 GLU B N 1
ATOM 13084 C CA . GLU B 1 492 ? 39.75 15.711 -7.773 1 24.02 492 GLU B CA 1
ATOM 13085 C C . GLU B 1 492 ? 38.938 15.281 -6.551 1 24.02 492 GLU B C 1
ATOM 13087 O O . GLU B 1 492 ? 38.656 16.094 -5.672 1 24.02 492 GLU B O 1
ATOM 13092 N N . CYS B 1 493 ? 37.906 14.539 -6.77 1 24.8 493 CYS B N 1
ATOM 13093 C CA . CYS B 1 493 ? 37.344 14 -5.535 1 24.8 493 CYS B CA 1
ATOM 13094 C C . CYS B 1 493 ? 38.406 13.273 -4.727 1 24.8 493 CYS B C 1
ATOM 13096 O O . CYS B 1 493 ? 39 12.312 -5.211 1 24.8 493 CYS B O 1
ATOM 13098 N N . PHE B 1 494 ? 39.188 13.945 -4.066 1 23.62 494 PHE B N 1
ATOM 13099 C CA . PHE B 1 494 ? 40.094 13.383 -3.068 1 23.62 494 PHE B CA 1
ATOM 13100 C C . PHE B 1 494 ? 39.344 12.414 -2.156 1 23.62 494 PHE B C 1
ATOM 13102 O O . PHE B 1 494 ? 38.312 12.766 -1.57 1 23.62 494 PHE B O 1
ATOM 13109 N N . GLU B 1 495 ? 39.281 11.203 -2.646 1 27.55 495 GLU B N 1
ATOM 13110 C CA . GLU B 1 495 ? 38.906 10.195 -1.663 1 27.55 495 GLU B CA 1
ATOM 13111 C C . GLU B 1 495 ? 39.75 10.336 -0.385 1 27.55 495 GLU B C 1
ATOM 13113 O O . GLU B 1 495 ? 40.969 10.234 -0.416 1 27.55 495 GLU B O 1
ATOM 13118 N N . THR B 1 496 ? 39.562 11.266 0.421 1 25.17 496 THR B N 1
ATOM 13119 C CA . THR B 1 496 ? 40.25 11.203 1.713 1 25.17 496 THR B CA 1
ATOM 13120 C C . THR B 1 496 ? 40.344 9.766 2.197 1 25.17 496 THR B C 1
ATOM 13122 O O . THR B 1 496 ? 39.469 8.953 1.957 1 25.17 496 THR B O 1
ATOM 13125 N N . GLU B 1 497 ? 41.656 9.305 2.467 1 26.17 497 GLU B N 1
ATOM 13126 C CA . GLU B 1 497 ? 42.375 8.102 2.887 1 26.17 497 GLU B CA 1
ATOM 13127 C C . GLU B 1 497 ? 41.531 7.266 3.848 1 26.17 497 GLU B C 1
ATOM 13129 O O . GLU B 1 497 ? 41.531 6.035 3.766 1 26.17 497 GLU B O 1
ATOM 13134 N N . ASP B 1 498 ? 41.344 7.93 5.07 1 27.56 498 ASP B N 1
ATOM 13135 C CA . ASP B 1 498 ? 41.344 7.203 6.336 1 27.56 498 ASP B CA 1
ATOM 13136 C C . ASP B 1 498 ? 40.188 6.23 6.434 1 27.56 498 ASP B C 1
ATOM 13138 O O . ASP B 1 498 ? 40.188 5.324 7.27 1 27.56 498 ASP B O 1
ATOM 13142 N N . LYS B 1 499 ? 39.094 6.672 6.098 1 28.78 499 LYS B N 1
ATOM 13143 C CA . LYS B 1 499 ? 37.969 5.973 6.707 1 28.78 499 LYS B CA 1
ATOM 13144 C C . LYS B 1 499 ? 37.656 4.684 5.953 1 28.78 499 LYS B C 1
ATOM 13146 O O . LYS B 1 499 ? 36.531 4.172 6.031 1 28.78 499 LYS B O 1
ATOM 13151 N N . CYS B 1 500 ? 38.344 4.242 5.09 1 27.92 500 CYS B N 1
ATOM 13152 C CA . CYS B 1 500 ? 38.062 3.025 4.328 1 27.92 500 CYS B CA 1
ATOM 13153 C C . CYS B 1 500 ? 38.312 1.785 5.176 1 27.92 500 CYS B C 1
ATOM 13155 O O . CYS B 1 500 ? 38.438 0.679 4.645 1 27.92 500 CYS B O 1
ATOM 13157 N N . GLY B 1 501 ? 39.094 1.925 6.254 1 28.55 501 GLY B N 1
ATOM 13158 C CA . GLY B 1 501 ? 39.531 0.694 6.898 1 28.55 501 GLY B CA 1
ATOM 13159 C C . GLY B 1 501 ? 38.438 -0.359 6.961 1 28.55 501 GLY B C 1
ATOM 13160 O O . GLY B 1 501 ? 37.75 -0.586 5.98 1 28.55 501 GLY B O 1
ATOM 13161 N N . SER B 1 502 ? 38.5 -0.976 8.234 1 28.98 502 SER B N 1
ATOM 13162 C CA . SER B 1 502 ? 37.844 -2.203 8.672 1 28.98 502 SER B CA 1
ATOM 13163 C C . SER B 1 502 ? 36.312 -2.145 8.43 1 28.98 502 SER B C 1
ATOM 13165 O O . SER B 1 502 ? 35.688 -1.145 8.742 1 28.98 502 SER B O 1
ATOM 13167 N N . SER B 1 503 ? 35.844 -2.641 7.441 1 36.38 503 SER B N 1
ATOM 13168 C CA . SER B 1 503 ? 34.438 -2.963 7.184 1 36.38 503 SER B CA 1
ATOM 13169 C C . SER B 1 503 ? 33.656 -3.08 8.484 1 36.38 503 SER B C 1
ATOM 13171 O O . SER B 1 503 ? 33.562 -4.156 9.078 1 36.38 503 SER B O 1
ATOM 13173 N N . ASP B 1 504 ? 33.781 -2.303 9.328 1 39.53 504 ASP B N 1
ATOM 13174 C CA . ASP B 1 504 ? 33.062 -2.4 10.586 1 39.53 504 ASP B CA 1
ATOM 13175 C C . ASP B 1 504 ? 31.562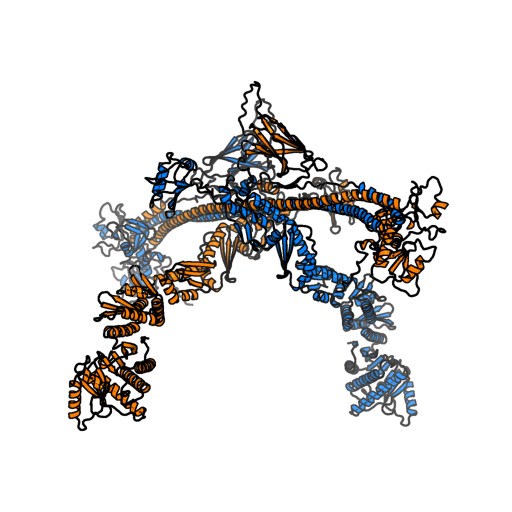 -2.461 10.359 1 39.53 504 ASP B C 1
ATOM 13177 O O . ASP B 1 504 ? 30.984 -1.563 9.734 1 39.53 504 ASP B O 1
ATOM 13181 N N . ALA B 1 505 ? 31.141 -3.625 10.211 1 51.28 505 ALA B N 1
ATOM 13182 C CA . ALA B 1 505 ? 29.719 -3.957 10.133 1 51.28 505 ALA B CA 1
ATOM 13183 C C . ALA B 1 505 ? 28.859 -2.883 10.789 1 51.28 505 ALA B C 1
ATOM 13185 O O . ALA B 1 505 ? 27.734 -2.639 10.375 1 51.28 505 ALA B O 1
ATOM 13186 N N . TYR B 1 506 ? 29.578 -2.141 11.742 1 49.88 506 TYR B N 1
ATOM 13187 C CA . TYR B 1 506 ? 28.828 -1.107 12.453 1 49.88 506 TYR B CA 1
ATOM 13188 C C . TYR B 1 506 ? 28.641 0.123 11.578 1 49.88 506 TYR B C 1
ATOM 13190 O O . TYR B 1 506 ? 27.641 0.841 11.719 1 49.88 506 TYR B O 1
ATOM 13198 N N . MET B 1 507 ? 29.516 0.468 10.734 1 48.09 507 MET B N 1
ATOM 13199 C CA . MET B 1 507 ? 29.438 1.679 9.922 1 48.09 507 MET B CA 1
ATOM 13200 C C . MET B 1 507 ? 28.406 1.521 8.812 1 48.09 507 MET B C 1
ATOM 13202 O O . MET B 1 507 ? 27.75 2.49 8.43 1 48.09 507 MET B O 1
ATOM 13206 N N . GLU B 1 508 ? 28.359 0.343 8.266 1 49.66 508 GLU B N 1
ATOM 13207 C CA . GLU B 1 508 ? 27.406 0.111 7.184 1 49.66 508 GLU B CA 1
ATOM 13208 C C . GLU B 1 508 ? 25.969 0.253 7.676 1 49.66 508 GLU B C 1
ATOM 13210 O O . GLU B 1 508 ? 25.078 0.618 6.906 1 49.66 508 GLU B O 1
ATOM 13215 N N . ASP B 1 509 ? 25.734 -0.053 8.922 1 47.19 509 ASP B N 1
ATOM 13216 C CA . ASP B 1 509 ? 24.359 -0.105 9.406 1 47.19 509 ASP B CA 1
ATOM 13217 C C . ASP B 1 509 ? 24.016 1.147 10.211 1 47.19 509 ASP B C 1
ATOM 13219 O O . ASP B 1 509 ? 22.938 1.237 10.789 1 47.19 509 ASP B O 1
ATOM 13223 N N . ASP B 1 510 ? 24.906 2.111 10.438 1 42.28 510 ASP B N 1
ATOM 13224 C CA . ASP B 1 510 ? 24.547 3.301 11.203 1 42.28 510 ASP B CA 1
ATOM 13225 C C . ASP B 1 510 ? 23.938 4.367 10.297 1 42.28 510 ASP B C 1
ATOM 13227 O O . ASP B 1 510 ? 24.594 4.875 9.391 1 42.28 510 ASP B O 1
ATOM 13231 N N . ASP B 1 511 ? 22.797 4.395 10.055 1 43.81 511 ASP B N 1
ATOM 13232 C CA . ASP B 1 511 ? 22.031 5.391 9.312 1 43.81 511 ASP B CA 1
ATOM 13233 C C . ASP B 1 511 ? 22.141 6.766 9.969 1 43.81 511 ASP B C 1
ATOM 13235 O O . ASP B 1 511 ? 21.219 7.582 9.867 1 43.81 511 ASP B O 1
ATOM 13239 N N . ASP B 1 512 ? 22.938 7.148 10.93 1 38.91 512 ASP B N 1
ATOM 13240 C CA . ASP B 1 512 ? 22.75 8.461 11.531 1 38.91 512 ASP B CA 1
ATOM 13241 C C . ASP B 1 512 ? 22.875 9.57 10.492 1 38.91 512 ASP B C 1
ATOM 13243 O O . ASP B 1 512 ? 23.312 10.68 10.805 1 38.91 512 ASP B O 1
ATOM 13247 N N . ASP B 1 513 ? 22.938 9.391 9.258 1 39.22 513 ASP B N 1
ATOM 13248 C CA . ASP B 1 513 ? 23.297 10.484 8.359 1 39.22 513 ASP B CA 1
ATOM 13249 C C . ASP B 1 513 ? 22.203 11.562 8.352 1 39.22 513 ASP B C 1
ATOM 13251 O O . ASP B 1 513 ? 21.297 11.523 7.535 1 39.22 513 ASP B O 1
ATOM 13255 N N . ASP B 1 514 ? 21.781 12.039 9.461 1 38.81 514 ASP B N 1
ATOM 13256 C CA . ASP B 1 514 ? 21.141 13.336 9.289 1 38.81 514 ASP B CA 1
ATOM 13257 C C . ASP B 1 514 ? 21.984 14.266 8.43 1 38.81 514 ASP B C 1
ATOM 13259 O O . ASP B 1 514 ? 23.156 14.492 8.727 1 38.81 514 ASP B O 1
ATOM 13263 N N . PHE B 1 515 ? 21.766 14.312 7.105 1 37.56 515 PHE B N 1
ATOM 13264 C CA . PHE B 1 515 ? 22.516 15.211 6.242 1 37.56 515 PHE B CA 1
ATOM 13265 C C . PHE B 1 515 ? 23.141 16.344 7.047 1 37.56 515 PHE B C 1
ATOM 13267 O O . PHE B 1 515 ? 24.25 16.781 6.758 1 37.56 515 PHE B O 1
ATOM 13274 N N . GLY B 1 516 ? 22.281 17.203 7.777 1 32.97 516 GLY B N 1
ATOM 13275 C CA . GLY B 1 516 ? 22.672 18.422 8.469 1 32.97 516 GLY B CA 1
ATOM 13276 C C . GLY B 1 516 ? 23.312 18.172 9.82 1 32.97 516 GLY B C 1
ATOM 13277 O O . GLY B 1 516 ? 23.828 19.094 10.461 1 32.97 516 GLY B O 1
ATOM 13278 N N . SER B 1 517 ? 22.734 17.359 10.586 1 30.09 517 SER B N 1
ATOM 13279 C CA . SER B 1 517 ? 23.172 17.531 11.969 1 30.09 517 SER B CA 1
ATOM 13280 C C . SER B 1 517 ? 24.594 17 12.164 1 30.09 517 SER B C 1
ATOM 13282 O O . SER B 1 517 ? 24.859 15.82 11.906 1 30.09 517 SER B O 1
ATOM 13284 N N . GLU B 1 518 ? 25.484 17.766 11.805 1 29.16 518 GLU B N 1
ATOM 13285 C CA . GLU B 1 518 ? 26.766 17.609 12.461 1 29.16 518 GLU B CA 1
ATOM 13286 C C . GLU B 1 518 ? 26.609 17.062 13.875 1 29.16 518 GLU B C 1
ATOM 13288 O O . GLU B 1 518 ? 26.016 17.703 14.742 1 29.16 518 GLU B O 1
ATOM 13293 N N . TYR B 1 519 ? 26.234 15.977 14.062 1 29.02 519 TYR B N 1
ATOM 13294 C CA . TYR B 1 519 ? 26.453 15.57 15.445 1 29.02 519 TYR B CA 1
ATOM 13295 C C . TYR B 1 519 ? 27.812 16.062 15.945 1 29.02 519 TYR B C 1
ATOM 13297 O O . TYR B 1 519 ? 28.844 15.734 15.352 1 29.02 519 TYR B O 1
ATOM 13305 N N . GLN B 1 520 ? 27.797 17.188 16.422 1 28.7 520 GLN B N 1
ATOM 13306 C CA . GLN B 1 520 ? 28.859 17.484 17.359 1 28.7 520 GLN B CA 1
ATOM 13307 C C . GLN B 1 520 ? 29.141 16.281 18.266 1 28.7 520 GLN B C 1
ATOM 13309 O O . GLN B 1 520 ? 28.219 15.727 18.859 1 28.7 520 GLN B O 1
ATOM 13314 N N . GLU B 1 521 ? 30.062 15.508 17.953 1 31.19 521 GLU B N 1
ATOM 13315 C CA . GLU B 1 521 ? 30.781 14.617 18.859 1 31.19 521 GLU B CA 1
ATOM 13316 C C . GLU B 1 521 ? 30.688 15.102 20.297 1 31.19 521 GLU B C 1
ATOM 13318 O O . GLU B 1 521 ? 31.391 16.047 20.703 1 31.19 521 GLU B O 1
ATOM 13323 N N . SER B 1 522 ? 29.547 15.43 20.875 1 32.38 522 SER B N 1
ATOM 13324 C CA . SER B 1 522 ? 29.75 15.602 22.297 1 32.38 522 SER B CA 1
ATOM 13325 C C . SER B 1 522 ? 30.5 14.422 22.906 1 32.38 522 SER B C 1
ATOM 13327 O O . SER B 1 522 ? 30.094 13.273 22.75 1 32.38 522 SER B O 1
ATOM 13329 N N . ASP B 1 523 ? 31.781 14.477 22.844 1 33.41 523 ASP B N 1
ATOM 13330 C CA . ASP B 1 523 ? 32.812 13.789 23.594 1 33.41 523 ASP B CA 1
ATOM 13331 C C . ASP B 1 523 ? 32.375 13.547 25.047 1 33.41 523 ASP B C 1
ATOM 13333 O O . ASP B 1 523 ? 32.469 14.453 25.875 1 33.41 523 ASP B O 1
ATOM 13337 N N . GLU B 1 524 ? 31.297 13.094 25.312 1 39.5 524 GLU B N 1
ATOM 13338 C CA . GLU B 1 524 ? 31.062 12.648 26.688 1 39.5 524 GLU B CA 1
ATOM 13339 C C . GLU B 1 524 ? 32.281 11.93 27.25 1 39.5 524 GLU B C 1
ATOM 13341 O O . GLU B 1 524 ? 32.281 11.523 28.422 1 39.5 524 GLU B O 1
ATOM 13346 N N . SER B 1 525 ? 33.25 11.758 26.406 1 43.66 525 SER B N 1
ATOM 13347 C CA . SER B 1 525 ? 34.5 11.289 26.969 1 43.66 525 SER B CA 1
ATOM 13348 C C . SER B 1 525 ? 35.188 12.375 27.797 1 43.66 525 SER B C 1
ATOM 13350 O O . SER B 1 525 ? 36.188 12.125 28.453 1 43.66 525 SER B O 1
ATOM 13352 N N . ASN B 1 526 ? 34.625 13.477 27.828 1 52.28 526 ASN B N 1
ATOM 13353 C CA . ASN B 1 526 ? 35.344 14.539 28.531 1 52.28 526 ASN B CA 1
ATOM 13354 C C . ASN B 1 526 ? 34.781 14.773 29.922 1 52.28 526 ASN B C 1
ATOM 13356 O O . ASN B 1 526 ? 34.844 15.883 30.453 1 52.28 526 ASN B O 1
ATOM 13360 N N . SER B 1 527 ? 33.969 13.547 30.469 1 60 527 SER B N 1
ATOM 13361 C CA . SER B 1 527 ? 33.406 13.781 31.797 1 60 527 SER B CA 1
ATOM 13362 C C . SER B 1 527 ? 33.938 12.75 32.781 1 60 527 SER B C 1
ATOM 13364 O O . SER B 1 527 ? 34.375 11.672 32.406 1 60 527 SER B O 1
ATOM 13366 N N . PHE B 1 528 ? 34.344 12.969 34 1 65.19 528 PHE B N 1
ATOM 13367 C CA . PHE B 1 528 ? 34.625 12.008 35.062 1 65.19 528 PHE B CA 1
ATOM 13368 C C . PHE B 1 528 ? 33.656 12.203 36.219 1 65.19 528 PHE B C 1
ATOM 13370 O O . PHE B 1 528 ? 33.062 13.273 36.375 1 65.19 528 PHE B O 1
ATOM 13377 N N . ILE B 1 529 ? 33.281 11.07 36.75 1 67.75 529 ILE B N 1
ATOM 13378 C CA . ILE B 1 529 ? 32.469 11.086 38 1 67.75 529 ILE B CA 1
ATOM 13379 C C . ILE B 1 529 ? 33.375 11.32 39.188 1 67.75 529 ILE B C 1
ATOM 13381 O O . ILE B 1 529 ? 34.438 10.664 39.344 1 67.75 529 ILE B O 1
ATOM 13385 N N . VAL B 1 530 ? 33.156 12.406 39.875 1 72.06 530 VAL B N 1
ATOM 13386 C CA . VAL B 1 530 ? 33.906 12.766 41.094 1 72.06 530 VAL B CA 1
ATOM 13387 C C . VAL B 1 530 ? 33.031 12.5 42.312 1 72.06 530 VAL B C 1
ATOM 13389 O O . VAL B 1 530 ? 31.844 12.859 42.344 1 72.06 530 VAL B O 1
ATOM 13392 N N . GLN B 1 531 ? 33.531 11.578 43.094 1 72.44 531 GLN B N 1
ATOM 13393 C CA . GLN B 1 531 ? 32.875 11.289 44.344 1 72.44 531 GLN B CA 1
ATOM 13394 C C . GLN B 1 531 ? 33.688 11.852 45.531 1 72.44 531 GLN B C 1
ATOM 13396 O O . GLN B 1 531 ? 34.875 12.047 45.438 1 72.44 531 GLN B O 1
ATOM 13401 N N . GLY B 1 532 ? 33.031 12.25 46.625 1 71.88 532 GLY B N 1
ATOM 13402 C CA . GLY B 1 532 ? 33.688 12.641 47.875 1 71.88 532 GLY B CA 1
ATOM 13403 C C . GLY B 1 532 ? 33.531 14.117 48.188 1 71.88 532 GLY B C 1
ATOM 13404 O O . GLY B 1 532 ? 34.25 14.656 49.031 1 71.88 532 GLY B O 1
ATOM 13405 N N . PHE B 1 533 ? 32.656 14.844 47.438 1 70 533 PHE B N 1
ATOM 13406 C CA . PHE B 1 533 ? 32.438 16.25 47.781 1 70 533 PHE B CA 1
ATOM 13407 C C . PHE B 1 533 ? 31.547 16.344 49.031 1 70 533 PHE B C 1
ATOM 13409 O O . PHE B 1 533 ? 30.719 15.477 49.281 1 70 533 PHE B O 1
ATOM 13416 N N . PRO B 1 534 ? 31.828 17.297 49.938 1 71.81 534 PRO B N 1
ATOM 13417 C CA . PRO B 1 534 ? 30.938 17.469 51.094 1 71.81 534 PRO B CA 1
ATOM 13418 C C . PRO B 1 534 ? 29.484 17.719 50.656 1 71.81 534 PRO B C 1
ATOM 13420 O O . PRO B 1 534 ? 29.234 18.312 49.625 1 71.81 534 PRO B O 1
ATOM 13423 N N . ASN B 1 535 ? 28.609 17.047 51.375 1 68.69 535 ASN B N 1
ATOM 13424 C CA . ASN B 1 535 ? 27.188 17.234 51.156 1 68.69 535 ASN B CA 1
ATOM 13425 C C . ASN B 1 535 ? 26.812 18.719 51.156 1 68.69 535 ASN B C 1
ATOM 13427 O O . ASN B 1 535 ? 27.25 19.484 52.031 1 68.69 535 ASN B O 1
ATOM 13431 N N . GLY B 1 536 ? 26.016 19.344 50.031 1 71.06 536 GLY B N 1
ATOM 13432 C CA . GLY B 1 536 ? 25.578 20.719 49.906 1 71.06 536 GLY B CA 1
ATOM 13433 C C . GLY B 1 536 ? 26.5 21.562 49 1 71.06 536 GLY B C 1
ATOM 13434 O O . GLY B 1 536 ? 26.312 22.766 48.875 1 71.06 536 GLY B O 1
ATOM 13435 N N . THR B 1 537 ? 27.594 20.953 48.438 1 74.56 537 THR B N 1
ATOM 13436 C CA . THR B 1 537 ? 28.453 21.75 47.562 1 74.56 537 THR B CA 1
ATOM 13437 C C . THR B 1 537 ? 27.719 22.125 46.281 1 74.56 537 THR B C 1
ATOM 13439 O O . THR B 1 537 ? 27.219 21.266 45.562 1 74.56 537 THR B O 1
ATOM 13442 N N . PRO B 1 538 ? 27.578 23.391 45.969 1 76.94 538 PRO B N 1
ATOM 13443 C CA . PRO B 1 538 ? 26.891 23.781 44.719 1 76.94 538 PRO B CA 1
ATOM 13444 C C . PRO B 1 538 ? 27.719 23.453 43.469 1 76.94 538 PRO B C 1
ATOM 13446 O O . PRO B 1 538 ? 28.953 23.484 43.531 1 76.94 538 PRO B O 1
ATOM 13449 N N . PRO B 1 539 ? 27.031 23.016 42.375 1 73.69 539 PRO B N 1
ATOM 13450 C CA . PRO B 1 539 ? 27.719 22.641 41.125 1 73.69 539 PRO B CA 1
ATOM 13451 C C . PRO B 1 539 ? 28.672 23.719 40.625 1 73.69 539 PRO B C 1
ATOM 13453 O O . PRO B 1 539 ? 29.719 23.406 40.062 1 73.69 539 PRO B O 1
ATOM 13456 N N . ASN B 1 540 ? 28.453 24.984 40.812 1 77.88 540 ASN B N 1
ATOM 13457 C CA . ASN B 1 540 ? 29.328 26.062 40.375 1 77.88 540 ASN B CA 1
ATOM 13458 C C . ASN B 1 540 ? 30.672 26.016 41.094 1 77.88 540 ASN B C 1
ATOM 13460 O O . ASN B 1 540 ? 31.703 26.344 40.5 1 77.88 540 ASN B O 1
ATOM 13464 N N . ARG B 1 541 ? 30.641 25.703 42.406 1 79.38 541 ARG B N 1
ATOM 13465 C CA . ARG B 1 541 ? 31.875 25.594 43.156 1 79.38 541 ARG B CA 1
ATOM 13466 C C . ARG B 1 541 ? 32.75 24.438 42.625 1 79.38 541 ARG B C 1
ATOM 13468 O O . ARG B 1 541 ? 33.969 24.531 42.625 1 79.38 541 ARG B O 1
ATOM 13475 N N . ILE B 1 542 ? 32.062 23.312 42.219 1 74.88 542 ILE B N 1
ATOM 13476 C CA . ILE B 1 542 ? 32.781 22.203 41.625 1 74.88 542 ILE B CA 1
ATOM 13477 C C . ILE B 1 542 ? 33.344 22.609 40.25 1 74.88 542 ILE B C 1
ATOM 13479 O O . ILE B 1 542 ? 34.469 22.297 39.938 1 74.88 542 ILE B O 1
ATOM 13483 N N . GLU B 1 543 ? 32.562 23.281 39.531 1 75.81 543 GLU B N 1
ATOM 13484 C CA . GLU B 1 543 ? 33.031 23.812 38.25 1 75.81 543 GLU B CA 1
ATOM 13485 C C . GLU B 1 543 ? 34.25 24.703 38.438 1 75.81 543 GLU B C 1
ATOM 13487 O O . GLU B 1 543 ? 35.219 24.578 37.719 1 75.81 543 GLU B O 1
ATOM 13492 N N . ASP B 1 544 ? 34.25 25.609 39.406 1 78.31 544 ASP B N 1
ATOM 13493 C CA . ASP B 1 544 ? 35.344 26.516 39.688 1 78.31 544 ASP B CA 1
ATOM 13494 C C . ASP B 1 544 ? 36.594 25.734 40.125 1 78.31 544 ASP B C 1
ATOM 13496 O O . ASP B 1 544 ? 37.719 26.078 39.75 1 78.31 544 ASP B O 1
ATOM 13500 N N . TYR B 1 545 ? 36.375 24.703 41.031 1 76.06 545 TYR B N 1
ATOM 13501 C CA . TYR B 1 545 ? 37.469 23.891 41.5 1 76.06 545 TYR B CA 1
ATOM 13502 C C . TYR B 1 545 ? 38.25 23.266 40.344 1 76.06 545 TYR B C 1
ATOM 13504 O O . TYR B 1 545 ? 39.469 23.359 40.312 1 76.06 545 TYR B O 1
ATOM 13512 N N . PHE B 1 546 ? 37.594 22.75 39.438 1 74.5 546 PHE B N 1
ATOM 13513 C CA . PHE B 1 546 ? 38.281 22.094 38.312 1 74.5 546 PHE B CA 1
ATOM 13514 C C . PHE B 1 546 ? 38.75 23.109 37.281 1 74.5 546 PHE B C 1
ATOM 13516 O O . PHE B 1 546 ? 39.812 22.938 36.688 1 74.5 546 PHE B O 1
ATOM 13523 N N . ASN B 1 547 ? 38.094 24.188 37.125 1 74.81 547 ASN B N 1
ATOM 13524 C CA . ASN B 1 547 ? 38.562 25.234 36.219 1 74.81 547 ASN B CA 1
ATOM 13525 C C . ASN B 1 547 ? 39.844 25.875 36.75 1 74.81 547 ASN B C 1
ATOM 13527 O O . ASN B 1 547 ? 40.719 26.281 35.938 1 74.81 547 ASN B O 1
ATOM 13531 N N . GLU B 1 548 ? 39.969 26.047 38.062 1 74.06 548 GLU B N 1
ATOM 13532 C CA . GLU B 1 548 ? 41.156 26.609 38.656 1 74.06 548 GLU B CA 1
ATOM 13533 C C . GLU B 1 548 ? 42.375 25.703 38.438 1 74.06 548 GLU B C 1
ATOM 13535 O O . GLU B 1 548 ? 43.5 26.172 38.344 1 74.06 548 GLU B O 1
ATOM 13540 N N . MET B 1 549 ? 42.125 24.422 38.406 1 68.38 549 MET B N 1
ATOM 13541 C CA . MET B 1 549 ? 43.219 23.469 38.188 1 68.38 549 MET B CA 1
ATOM 13542 C C . MET B 1 549 ? 43.594 23.406 36.719 1 68.38 549 MET B C 1
ATOM 13544 O O . MET B 1 549 ? 44.688 22.938 36.375 1 68.38 549 MET B O 1
ATOM 13548 N N . LEU B 1 550 ? 42.656 23.812 35.938 1 62.84 550 LEU B N 1
ATOM 13549 C CA . LEU B 1 550 ? 42.906 23.812 34.5 1 62.84 550 LEU B CA 1
ATOM 13550 C C . LEU B 1 550 ? 43.625 25.094 34.094 1 62.84 550 LEU B C 1
ATOM 13552 O O . LEU B 1 550 ? 43.125 26.203 34.375 1 62.84 550 LEU B O 1
ATOM 13556 N N . VAL B 1 551 ? 45.031 25.234 34.25 1 56.78 551 VAL B N 1
ATOM 13557 C CA . VAL B 1 551 ? 45.875 26.391 33.969 1 56.78 551 VAL B CA 1
ATOM 13558 C C . VAL B 1 551 ? 45.531 26.984 32.594 1 56.78 551 VAL B C 1
ATOM 13560 O O . VAL B 1 551 ? 45.562 28.203 32.438 1 56.78 551 VAL B O 1
ATOM 13563 N N . SER B 1 552 ? 45.594 26.078 31.531 1 48.88 552 SER B N 1
ATOM 13564 C CA . SER B 1 552 ? 45.594 26.688 30.203 1 48.88 552 SER B CA 1
ATOM 13565 C C . SER B 1 552 ? 44.188 27.141 29.797 1 48.88 552 SER B C 1
ATOM 13567 O O . SER B 1 552 ? 43.188 26.547 30.234 1 48.88 552 SER B O 1
ATOM 13569 N N . GLY B 1 553 ? 43.906 28.359 29.484 1 53.97 553 GLY B N 1
ATOM 13570 C CA . GLY B 1 553 ? 42.719 29.078 29.031 1 53.97 553 GLY B CA 1
ATOM 13571 C C . GLY B 1 553 ? 41.844 28.25 28.109 1 53.97 553 GLY B C 1
ATOM 13572 O O . GLY B 1 553 ? 40.688 28.625 27.844 1 53.97 553 GLY B O 1
ATOM 13573 N N . LYS B 1 554 ? 42.344 27.266 27.469 1 57.31 554 LYS B N 1
ATOM 13574 C CA . LYS B 1 554 ? 41.562 26.594 26.406 1 57.31 554 LYS B CA 1
ATOM 13575 C C . LYS B 1 554 ? 40.688 25.5 26.984 1 57.31 554 LYS B C 1
ATOM 13577 O O . LYS B 1 554 ? 39.594 25.234 26.453 1 57.31 554 LYS B O 1
ATOM 13582 N N . ASP B 1 555 ? 41 24.859 28.109 1 60.78 555 ASP B N 1
ATOM 13583 C CA . ASP B 1 555 ? 40.219 23.781 28.688 1 60.78 555 ASP B CA 1
ATOM 13584 C C . ASP B 1 555 ? 39.281 24.297 29.781 1 60.78 555 ASP B C 1
ATOM 13586 O O . ASP B 1 555 ? 39.688 25.109 30.625 1 60.78 555 ASP B O 1
ATOM 13590 N N . LYS B 1 556 ? 37.938 24.109 29.609 1 74.25 556 LYS B N 1
ATOM 13591 C CA . LYS B 1 556 ? 37 24.547 30.609 1 74.25 556 LYS B CA 1
ATOM 13592 C C . LYS B 1 556 ? 36.031 23.422 31.016 1 74.25 556 LYS B C 1
ATOM 13594 O O . LYS B 1 556 ? 35.875 22.453 30.266 1 74.25 556 LYS B O 1
ATOM 13599 N N . VAL B 1 557 ? 35.562 23.438 32.219 1 70.75 557 VAL B N 1
ATOM 13600 C CA . VAL B 1 557 ? 34.438 22.594 32.656 1 70.75 557 VAL B CA 1
ATOM 13601 C C . VAL B 1 557 ? 33.156 23.031 31.938 1 70.75 557 VAL B C 1
ATOM 13603 O O . VAL B 1 557 ? 32.781 24.203 32.031 1 70.75 557 VAL B O 1
ATOM 13606 N N . CYS B 1 558 ? 32.656 22.109 31.016 1 69.69 558 CYS B N 1
ATOM 13607 C CA . CYS B 1 558 ? 31.484 22.453 30.219 1 69.69 558 CYS B CA 1
ATOM 13608 C C . CYS B 1 558 ? 30.203 22.281 31.031 1 69.69 558 CYS B C 1
ATOM 13610 O O . CYS B 1 558 ? 29.281 23.094 30.938 1 69.69 558 CYS B O 1
ATOM 13612 N N . GLU B 1 559 ? 30.125 21.109 31.719 1 73.69 559 GLU B N 1
ATOM 13613 C CA . GLU B 1 559 ? 28.906 20.812 32.469 1 73.69 559 GLU B CA 1
ATOM 13614 C C . GLU B 1 559 ? 29.234 20 33.719 1 73.69 559 GLU B C 1
ATOM 13616 O O . GLU B 1 559 ? 30.141 19.172 33.719 1 73.69 559 GLU B O 1
ATOM 13621 N N . VAL B 1 560 ? 28.641 20.438 34.938 1 72.31 560 VAL B N 1
ATOM 13622 C CA . VAL B 1 560 ? 28.688 19.656 36.156 1 72.31 560 VAL B CA 1
ATOM 13623 C C . VAL B 1 560 ? 27.297 19.156 36.5 1 72.31 560 VAL B C 1
ATOM 13625 O O . VAL B 1 560 ? 26.359 19.953 36.688 1 72.31 560 VAL B O 1
ATOM 13628 N N . GLN B 1 561 ? 27.094 17.828 36.344 1 71.06 561 GLN B N 1
ATOM 13629 C CA . GLN B 1 561 ? 25.859 17.188 36.781 1 71.06 561 GLN B CA 1
ATOM 13630 C C . GLN B 1 561 ? 26.016 16.547 38.156 1 71.06 561 GLN B C 1
ATOM 13632 O O . GLN B 1 561 ? 26.891 15.68 38.344 1 71.06 561 GLN B O 1
ATOM 13637 N N . MET B 1 562 ? 25.344 17.078 39.188 1 70.31 562 MET B N 1
ATOM 13638 C CA . MET B 1 562 ? 25.484 16.625 40.562 1 70.31 562 MET B CA 1
ATOM 13639 C C . MET B 1 562 ? 24.266 15.844 41 1 70.31 562 MET B C 1
ATOM 13641 O O . MET B 1 562 ? 23.125 16.234 40.719 1 70.31 562 MET B O 1
ATOM 13645 N N . ASP B 1 563 ? 24.422 14.562 41.438 1 65.62 563 ASP B N 1
ATOM 13646 C CA . ASP B 1 563 ? 23.438 13.812 42.219 1 65.62 563 ASP B CA 1
ATOM 13647 C C . ASP B 1 563 ? 23.734 13.883 43.719 1 65.62 563 ASP B C 1
ATOM 13649 O O . ASP B 1 563 ? 24.625 13.195 44.188 1 65.62 563 ASP B O 1
ATOM 13653 N N . GLU B 1 564 ? 23.094 14.727 44.344 1 66.31 564 GLU B N 1
ATOM 13654 C CA . GLU B 1 564 ? 23.297 14.961 45.781 1 66.31 564 GLU B CA 1
ATOM 13655 C C . GLU B 1 564 ? 22.969 13.711 46.594 1 66.31 564 GLU B C 1
ATOM 13657 O O . GLU B 1 564 ? 23.609 13.461 47.625 1 66.31 564 GLU B O 1
ATOM 13662 N N . ASP B 1 565 ? 22 12.883 46.094 1 63.69 565 ASP B N 1
ATOM 13663 C CA . ASP B 1 565 ? 21.594 11.719 46.875 1 63.69 565 ASP B CA 1
ATOM 13664 C C . ASP B 1 565 ? 22.672 10.633 46.844 1 63.69 565 ASP B C 1
ATOM 13666 O O . ASP B 1 565 ? 22.906 9.961 47.844 1 63.69 565 ASP B O 1
ATOM 13670 N N . GLU B 1 566 ? 23.359 10.523 45.781 1 62.44 566 GLU B N 1
ATOM 13671 C CA . GLU B 1 566 ? 24.375 9.469 45.656 1 62.44 566 GLU B CA 1
ATOM 13672 C C . GLU B 1 566 ? 25.766 10.016 45.938 1 62.44 566 GLU B C 1
ATOM 13674 O O . GLU B 1 566 ? 26.719 9.25 46.094 1 62.44 566 GLU B O 1
ATOM 13679 N N . GLY B 1 567 ? 25.797 11.203 46.125 1 66.5 567 GLY B N 1
ATOM 13680 C CA . GLY B 1 567 ? 27.031 11.859 46.531 1 66.5 567 GLY B CA 1
ATOM 13681 C C . GLY B 1 567 ? 28.078 11.898 45.438 1 66.5 567 GLY B C 1
ATOM 13682 O O . GLY B 1 567 ? 29.281 11.789 45.719 1 66.5 567 GLY B O 1
ATOM 13683 N N . TRP B 1 568 ? 27.641 11.711 44.094 1 67.31 568 TRP B N 1
ATOM 13684 C CA . TRP B 1 568 ? 28.641 11.844 43.031 1 67.31 568 TRP B CA 1
ATOM 13685 C C . TRP B 1 568 ? 28.297 13.008 42.125 1 67.31 568 TRP B C 1
ATOM 13687 O O . TRP B 1 568 ? 27.156 13.492 42.125 1 67.31 568 TRP B O 1
ATOM 13697 N N . CYS B 1 569 ? 29.297 13.758 41.562 1 73.62 569 CYS B N 1
ATOM 13698 C CA . CYS B 1 569 ? 29.109 14.781 40.531 1 73.62 569 CYS B CA 1
ATOM 13699 C C . CYS B 1 569 ? 29.875 14.43 39.25 1 73.62 569 CYS B C 1
ATOM 13701 O O . CYS B 1 569 ? 30.984 13.914 39.312 1 73.62 569 CYS B O 1
ATOM 13703 N N . LYS B 1 570 ? 29.109 14.438 38.188 1 69.38 570 LYS B N 1
ATOM 13704 C CA . LYS B 1 570 ? 29.703 14.273 36.875 1 69.38 570 LYS B CA 1
ATOM 13705 C C . LYS B 1 570 ? 30.188 15.617 36.312 1 69.38 570 LYS B C 1
ATOM 13707 O O . LYS B 1 570 ? 29.406 16.562 36.219 1 69.38 570 LYS B O 1
ATOM 13712 N N . VAL B 1 571 ? 31.516 15.719 36.062 1 73.06 571 VAL B N 1
ATOM 13713 C CA . VAL B 1 571 ? 32.125 16.938 35.531 1 73.06 571 VAL B CA 1
ATOM 13714 C C . VAL B 1 571 ? 32.531 16.734 34.062 1 73.06 571 VAL B C 1
ATOM 13716 O O . VAL B 1 571 ? 33.281 15.812 33.75 1 73.06 571 VAL B O 1
ATOM 13719 N N . VAL B 1 572 ? 31.938 17.484 33.25 1 68.25 572 VAL B N 1
ATOM 13720 C CA . VAL B 1 572 ? 32.156 17.422 31.828 1 68.25 572 VAL B CA 1
ATOM 13721 C C . VAL B 1 572 ? 33.094 18.547 31.406 1 68.25 572 VAL B C 1
ATOM 13723 O O . VAL B 1 572 ? 32.875 19.719 31.734 1 68.25 572 VAL B O 1
ATOM 13726 N N . PHE B 1 573 ? 34.219 18.141 30.75 1 68.56 573 PHE B N 1
ATOM 13727 C CA . PHE B 1 573 ? 35.25 19.094 30.328 1 68.56 573 PHE B CA 1
ATOM 13728 C C . PHE B 1 573 ? 35.156 19.375 28.844 1 68.56 573 PHE B C 1
ATOM 13730 O O . PHE B 1 573 ? 34.562 18.609 28.094 1 68.56 573 PHE B O 1
ATOM 13737 N N . SER B 1 574 ? 35.688 20.469 28.328 1 64.44 574 SER B N 1
ATOM 13738 C CA . SER B 1 574 ? 35.688 20.906 26.938 1 64.44 574 SER B CA 1
ATOM 13739 C C . SER B 1 574 ? 36.594 20 26.078 1 64.44 574 SER B C 1
ATOM 13741 O O . SER B 1 574 ? 36.344 19.844 24.891 1 64.44 574 SER B O 1
ATOM 13743 N N . ASN B 1 575 ? 37.75 19.453 26.594 1 58.66 575 ASN B N 1
ATOM 13744 C CA . ASN B 1 575 ? 38.719 18.609 25.906 1 58.66 575 ASN B CA 1
ATOM 13745 C C . ASN B 1 575 ? 39.062 17.375 26.719 1 58.66 575 ASN B C 1
ATOM 13747 O O . ASN B 1 575 ? 39.062 17.406 27.953 1 58.66 575 ASN B O 1
ATOM 13751 N N . THR B 1 576 ? 39.125 16.203 26.109 1 56.31 576 THR B N 1
ATOM 13752 C CA . THR B 1 576 ? 39.438 14.914 26.734 1 56.31 576 THR B CA 1
ATOM 13753 C C . THR B 1 576 ? 40.844 14.922 27.328 1 56.31 576 THR B C 1
ATOM 13755 O O . THR B 1 576 ? 41.125 14.156 28.25 1 56.31 576 THR B O 1
ATOM 13758 N N . ASP B 1 577 ? 41.688 15.758 26.797 1 59.03 577 ASP B N 1
ATOM 13759 C CA . ASP B 1 577 ? 43.062 15.75 27.297 1 59.03 577 ASP B CA 1
ATOM 13760 C C . ASP B 1 577 ? 43.125 16.172 28.766 1 59.03 577 ASP B C 1
ATOM 13762 O O . ASP B 1 577 ? 44.062 15.828 29.484 1 59.03 577 ASP B O 1
ATOM 13766 N N . VAL B 1 578 ? 42.031 16.844 29.188 1 61.09 578 VAL B N 1
ATOM 13767 C CA . VAL B 1 578 ? 42.031 17.328 30.562 1 61.09 578 VAL B CA 1
ATOM 13768 C C . VAL B 1 578 ? 41.875 16.156 31.531 1 61.09 578 VAL B C 1
ATOM 13770 O O . VAL B 1 578 ? 42.375 16.203 32.656 1 61.09 578 VAL B O 1
ATOM 13773 N N . LEU B 1 579 ? 41.25 15.102 30.969 1 59.53 579 LEU B N 1
ATOM 13774 C CA . LEU B 1 579 ? 41 13.961 31.828 1 59.53 579 LEU B CA 1
ATOM 13775 C C . LEU B 1 579 ? 42.281 13.273 32.25 1 59.53 579 LEU B C 1
ATOM 13777 O O . LEU B 1 579 ? 42.406 12.812 33.375 1 59.53 579 LEU B O 1
ATOM 13781 N N . LYS B 1 580 ? 43.219 13.211 31.328 1 61.22 580 LYS B N 1
ATOM 13782 C CA . LYS B 1 580 ? 44.531 12.625 31.641 1 61.22 580 LYS B CA 1
ATOM 13783 C C . LYS B 1 580 ? 45.219 13.383 32.781 1 61.22 580 LYS B C 1
ATOM 13785 O O . LYS B 1 580 ? 45.969 12.797 33.531 1 61.22 580 LYS B O 1
ATOM 13790 N N . ARG B 1 581 ? 44.812 14.648 32.875 1 63.38 581 ARG B N 1
ATOM 13791 C CA . ARG B 1 581 ? 45.469 15.477 33.875 1 63.38 581 ARG B CA 1
ATOM 13792 C C . ARG B 1 581 ? 44.969 15.141 35.281 1 63.38 581 ARG B C 1
ATOM 13794 O O . ARG B 1 581 ? 45.688 15.312 36.25 1 63.38 581 ARG B O 1
ATOM 13801 N N . PHE B 1 582 ? 43.688 14.633 35.219 1 62.12 582 PHE B N 1
ATOM 13802 C CA . PHE B 1 582 ? 43.125 14.375 36.531 1 62.12 582 PHE B CA 1
ATOM 13803 C C . PHE B 1 582 ? 43.125 12.875 36.844 1 62.12 582 PHE B C 1
ATOM 13805 O O . PHE B 1 582 ? 42.875 12.469 37.969 1 62.12 582 PHE B O 1
ATOM 13812 N N . SER B 1 583 ? 43.531 12.094 35.75 1 54.38 583 SER B N 1
ATOM 13813 C CA . SER B 1 583 ? 43.5 10.648 35.938 1 54.38 583 SER B CA 1
ATOM 13814 C C . SER B 1 583 ? 44.656 10.195 36.844 1 54.38 583 SER B C 1
ATOM 13816 O O . SER B 1 583 ? 45.812 10.547 36.625 1 54.38 583 SER B O 1
ATOM 13818 N N . GLY B 1 584 ? 44.406 9.508 37.938 1 56.25 584 GLY B N 1
ATOM 13819 C CA . GLY B 1 584 ? 45.344 8.992 38.906 1 56.25 584 GLY B CA 1
ATOM 13820 C C . GLY B 1 584 ? 45.719 10 39.969 1 56.25 584 GLY B C 1
ATOM 13821 O O . GLY B 1 584 ? 46.531 9.695 40.875 1 56.25 584 GLY B O 1
ATOM 13822 N N . ARG B 1 585 ? 45.281 11.328 39.812 1 62.25 585 ARG B N 1
ATOM 13823 C CA . ARG B 1 585 ? 45.688 12.312 40.812 1 62.25 585 ARG B CA 1
ATOM 13824 C C . ARG B 1 585 ? 44.75 12.312 42 1 62.25 585 ARG B C 1
ATOM 13826 O O . ARG B 1 585 ? 43.531 12.055 41.844 1 62.25 585 ARG B O 1
ATOM 13833 N N . ARG B 1 586 ? 45.281 12.188 43.125 1 64.5 586 ARG B N 1
ATOM 13834 C CA . ARG B 1 586 ? 44.531 12.406 44.375 1 64.5 586 ARG B CA 1
ATOM 13835 C C . ARG B 1 586 ? 44.125 13.875 44.531 1 64.5 586 ARG B C 1
ATOM 13837 O O . ARG B 1 586 ? 45 14.742 44.625 1 64.5 586 ARG B O 1
ATOM 13844 N N . LEU B 1 587 ? 42.781 14.203 44.125 1 68.75 587 LEU B N 1
ATOM 13845 C CA . LEU B 1 587 ? 42.344 15.586 44.281 1 68.75 587 LEU B CA 1
ATOM 13846 C C . LEU B 1 587 ? 41.625 15.805 45.594 1 68.75 587 LEU B C 1
ATOM 13848 O O . LEU B 1 587 ? 41.031 14.883 46.156 1 68.75 587 LEU B O 1
ATOM 13852 N N . LYS B 1 588 ? 41.969 16.797 46.312 1 74.88 588 LYS B N 1
ATOM 13853 C CA . LYS B 1 588 ? 41.375 17.203 47.562 1 74.88 588 LYS B CA 1
ATOM 13854 C C . LYS B 1 588 ? 40.562 18.484 47.406 1 74.88 588 LYS B C 1
ATOM 13856 O O . LYS B 1 588 ? 41 19.438 46.75 1 74.88 588 LYS B O 1
ATOM 13861 N N . PHE B 1 589 ? 39.281 18.469 47.562 1 73.75 589 PHE B N 1
ATOM 13862 C CA . PHE B 1 589 ? 38.406 19.625 47.625 1 73.75 589 PHE B CA 1
ATOM 13863 C C . PHE B 1 589 ? 38.125 20.031 49.062 1 73.75 589 PHE B C 1
ATOM 13865 O O . PHE B 1 589 ? 37.438 19.312 49.812 1 73.75 589 PHE B O 1
ATOM 13872 N N . GLU B 1 590 ? 38.875 20.984 49.5 1 72 590 GLU B N 1
ATOM 13873 C CA . GLU B 1 590 ? 38.969 21.422 50.906 1 72 590 GLU B CA 1
ATOM 13874 C C . GLU B 1 590 ? 39.625 20.344 51.781 1 72 590 GLU B C 1
ATOM 13876 O O . GLU B 1 590 ? 40.75 19.953 51.562 1 72 590 GLU B O 1
ATOM 13881 N N . ASP B 1 591 ? 38.906 19.484 52.594 1 68.88 591 ASP B N 1
ATOM 13882 C CA . ASP B 1 591 ? 39.469 18.422 53.438 1 68.88 591 ASP B CA 1
ATOM 13883 C C . ASP B 1 591 ? 38.938 17.062 53.062 1 68.88 591 ASP B C 1
ATOM 13885 O O . ASP B 1 591 ? 39.094 16.078 53.781 1 68.88 591 ASP B O 1
ATOM 13889 N N . HIS B 1 592 ? 38.219 17.031 51.938 1 73.56 592 HIS B N 1
ATOM 13890 C CA . HIS B 1 592 ? 37.688 15.742 51.531 1 73.56 592 HIS B CA 1
ATOM 13891 C C . HIS B 1 592 ? 38.406 15.195 50.312 1 73.56 592 HIS B C 1
ATOM 13893 O O . HIS B 1 592 ? 38.656 15.938 49.375 1 73.56 592 HIS B O 1
ATOM 13899 N N . ASP B 1 593 ? 38.812 13.938 50.344 1 73.81 593 ASP B N 1
ATOM 13900 C CA . ASP B 1 593 ? 39.438 13.242 49.219 1 73.81 593 ASP B CA 1
ATOM 13901 C C . ASP B 1 593 ? 38.438 12.953 48.125 1 73.81 593 ASP B C 1
ATOM 13903 O O . ASP B 1 593 ? 37.312 12.461 48.406 1 73.81 593 ASP B O 1
ATOM 13907 N N . LEU B 1 594 ? 38.719 13.516 46.875 1 70 594 LEU B N 1
ATOM 13908 C CA . LEU B 1 594 ? 37.844 13.25 45.719 1 70 594 LEU B CA 1
ATOM 13909 C C . LEU B 1 594 ? 38.312 12 45 1 70 594 LEU B C 1
ATOM 13911 O O . LEU B 1 594 ? 39.531 11.742 44.875 1 70 594 LEU B O 1
ATOM 13915 N N . THR B 1 595 ? 37.406 10.961 44.844 1 69.88 595 THR B N 1
ATOM 13916 C CA . THR B 1 595 ? 37.688 9.805 43.969 1 69.88 595 THR B CA 1
ATOM 13917 C C . THR B 1 595 ? 37.125 10.031 42.594 1 69.88 595 THR B C 1
ATOM 13919 O O . THR B 1 595 ? 35.969 10.43 42.438 1 69.88 595 THR B O 1
ATOM 13922 N N . ILE B 1 596 ? 37.938 10.023 41.562 1 61 596 ILE B N 1
ATOM 13923 C CA . ILE B 1 596 ? 37.531 10.172 40.156 1 61 596 ILE B CA 1
ATOM 13924 C C . ILE B 1 596 ? 37.375 8.797 39.5 1 61 596 ILE B C 1
ATOM 13926 O O . ILE B 1 596 ? 38.281 7.965 39.594 1 61 596 ILE B O 1
ATOM 13930 N N . GLU B 1 597 ? 36.188 8.203 39.281 1 55.97 597 GLU B N 1
ATOM 13931 C CA . GLU B 1 597 ? 35.938 6.965 38.562 1 55.97 597 GLU B CA 1
ATOM 13932 C C . GLU B 1 597 ? 35.562 7.242 37.094 1 55.97 597 GLU B C 1
ATOM 13934 O O . GLU B 1 597 ? 34.75 8.109 36.812 1 55.97 597 GLU B O 1
ATOM 13939 N N . MET B 1 598 ? 36.344 6.598 36.156 1 47.94 598 MET B N 1
ATOM 13940 C CA . MET B 1 598 ? 36 6.664 34.719 1 47.94 598 MET B CA 1
ATOM 13941 C C . MET B 1 598 ? 34.719 5.895 34.438 1 47.94 598 MET B C 1
ATOM 13943 O O . MET B 1 598 ? 34.469 4.855 35.031 1 47.94 598 MET B O 1
ATOM 13947 N N . HIS B 1 599 ? 33.656 6.234 33.969 1 45.16 599 HIS B N 1
ATOM 13948 C CA . HIS B 1 599 ? 32.375 5.602 33.656 1 45.16 599 HIS B CA 1
ATOM 13949 C C . HIS B 1 599 ? 32.531 4.445 32.688 1 45.16 599 HIS B C 1
ATOM 13951 O O . HIS B 1 599 ? 32.969 4.648 31.531 1 45.16 599 HIS B O 1
ATOM 13957 N N . ASN B 1 600 ? 32.812 3.139 32.969 1 42.78 600 ASN B N 1
ATOM 13958 C CA . ASN B 1 600 ? 32.812 1.916 32.188 1 42.78 600 ASN B CA 1
ATOM 13959 C C . ASN B 1 600 ? 31.5 1.744 31.391 1 42.78 600 ASN B C 1
ATOM 13961 O O . ASN B 1 600 ? 30.422 1.833 31.969 1 42.78 600 ASN B O 1
ATOM 13965 N N . SER B 1 601 ? 31.422 1.922 30.156 1 48.47 601 SER B N 1
ATOM 13966 C CA . SER B 1 601 ? 30.312 1.734 29.219 1 48.47 601 SER B CA 1
ATOM 13967 C C . SER B 1 601 ? 29.766 0.314 29.297 1 48.47 601 SER B C 1
ATOM 13969 O O . SER B 1 601 ? 30.531 -0.648 29.406 1 48.47 601 SER B O 1
ATOM 13971 N N . GLU B 1 602 ? 28.672 -0.094 29.859 1 57.16 602 GLU B N 1
ATOM 13972 C CA . GLU B 1 602 ? 27.938 -1.339 30.078 1 57.16 602 GLU B CA 1
ATOM 13973 C C . GLU B 1 602 ? 27.609 -2.029 28.766 1 57.16 602 GLU B C 1
ATOM 13975 O O . GLU B 1 602 ? 27.484 -1.371 27.719 1 57.16 602 GLU B O 1
ATOM 13980 N N . ILE B 1 603 ? 27.938 -3.445 28.609 1 69.88 603 ILE B N 1
ATOM 13981 C CA . ILE B 1 603 ? 27.547 -4.328 27.516 1 69.88 603 ILE B CA 1
ATOM 13982 C C . ILE B 1 603 ? 26.047 -4.168 27.25 1 69.88 603 ILE B C 1
ATOM 13984 O O . ILE B 1 603 ? 25.234 -4.262 28.156 1 69.88 603 ILE B O 1
ATOM 13988 N N . PRO B 1 604 ? 25.688 -3.807 26.047 1 79.75 604 PRO B N 1
ATOM 13989 C CA . PRO B 1 604 ? 24.266 -3.623 25.719 1 79.75 604 PRO B CA 1
ATOM 13990 C C . PRO B 1 604 ? 23.422 -4.859 26.031 1 79.75 604 PRO B C 1
ATOM 13992 O O . PRO B 1 604 ? 23.906 -5.988 25.906 1 79.75 604 PRO B O 1
ATOM 13995 N N . SER B 1 605 ? 22.25 -4.715 26.625 1 79.31 605 SER B N 1
ATOM 13996 C CA . SER B 1 605 ? 21.297 -5.797 26.875 1 79.31 605 SER B CA 1
ATOM 13997 C C . SER B 1 605 ? 20.781 -6.391 25.578 1 79.31 605 SER B C 1
ATOM 13999 O O . SER B 1 605 ? 20.812 -5.734 24.531 1 79.31 605 SER B O 1
ATOM 14001 N N . PRO B 1 606 ? 20.391 -7.668 25.656 1 85.44 606 PRO B N 1
ATOM 14002 C CA . PRO B 1 606 ? 19.797 -8.281 24.453 1 85.44 606 PRO B CA 1
ATOM 14003 C C . PRO B 1 606 ? 18.656 -7.457 23.875 1 85.44 606 PRO B C 1
ATOM 14005 O O . PRO B 1 606 ? 17.875 -6.863 24.641 1 85.44 606 PRO B O 1
ATOM 14008 N N . VAL B 1 607 ? 18.625 -7.379 22.625 1 86.94 607 VAL B N 1
ATOM 14009 C CA . VAL B 1 607 ? 17.625 -6.566 21.938 1 86.94 607 VAL B CA 1
ATOM 14010 C C . VAL B 1 607 ? 16.5 -7.453 21.422 1 86.94 607 VAL B C 1
ATOM 14012 O O . VAL B 1 607 ? 16.75 -8.508 20.828 1 86.94 607 VAL B O 1
ATOM 14015 N N . LYS B 1 608 ? 15.297 -7.129 21.812 1 85.88 608 LYS B N 1
ATOM 14016 C CA . LYS B 1 608 ? 14.117 -7.773 21.25 1 85.88 608 LYS B CA 1
ATOM 14017 C C . LYS B 1 608 ? 13.562 -6.98 20.078 1 85.88 608 LYS B C 1
ATOM 14019 O O . LYS B 1 608 ? 13.109 -5.844 20.25 1 85.88 608 LYS B O 1
ATOM 14024 N N . ILE B 1 609 ? 13.68 -7.516 18.891 1 89.25 609 ILE B N 1
ATOM 14025 C CA . ILE B 1 609 ? 13.125 -6.887 17.703 1 89.25 609 ILE B CA 1
ATOM 14026 C C . ILE B 1 609 ? 11.711 -7.398 17.453 1 89.25 609 ILE B C 1
ATOM 14028 O O . ILE B 1 609 ? 11.516 -8.539 17.016 1 89.25 609 ILE B O 1
ATOM 14032 N N . ALA B 1 610 ? 10.672 -6.5 17.625 1 82.5 610 ALA B N 1
ATOM 14033 C CA . ALA B 1 610 ? 9.281 -6.926 17.578 1 82.5 610 ALA B CA 1
ATOM 14034 C C . ALA B 1 610 ? 8.609 -6.465 16.281 1 82.5 610 ALA B C 1
ATOM 14036 O O . ALA B 1 610 ? 9.25 -5.828 15.438 1 82.5 610 ALA B O 1
ATOM 14037 N N . ASN B 1 611 ? 7.359 -6.887 15.969 1 82.94 611 ASN B N 1
ATOM 14038 C CA . ASN B 1 611 ? 6.488 -6.512 14.859 1 82.94 611 ASN B CA 1
ATOM 14039 C C . ASN B 1 611 ? 7.078 -6.934 13.516 1 82.94 611 ASN B C 1
ATOM 14041 O O . ASN B 1 611 ? 7.07 -6.156 12.562 1 82.94 611 ASN B O 1
ATOM 14045 N N . LEU B 1 612 ? 7.672 -8.188 13.633 1 88.06 612 LEU B N 1
ATOM 14046 C CA . LEU B 1 612 ? 8.203 -8.742 12.398 1 88.06 612 LEU B CA 1
ATOM 14047 C C . LEU B 1 612 ? 7.16 -9.594 11.688 1 88.06 612 LEU B C 1
ATOM 14049 O O . LEU B 1 612 ? 6.219 -10.086 12.32 1 88.06 612 LEU B O 1
ATOM 14053 N N . ASN B 1 613 ? 7.18 -9.656 10.312 1 89.19 613 ASN B N 1
ATOM 14054 C CA . ASN B 1 613 ? 6.25 -10.477 9.539 1 89.19 613 ASN B CA 1
ATOM 14055 C C . ASN B 1 613 ? 6.332 -11.945 9.938 1 89.19 613 ASN B C 1
ATOM 14057 O O . ASN B 1 613 ? 7.391 -12.562 9.82 1 89.19 613 ASN B O 1
ATOM 14061 N N . MET B 1 614 ? 5.27 -12.516 10.312 1 86.69 614 MET B N 1
ATOM 14062 C CA . MET B 1 614 ? 5.227 -13.875 10.844 1 86.69 614 MET B CA 1
ATOM 14063 C C . MET B 1 614 ? 5.641 -14.891 9.789 1 86.69 614 MET B C 1
ATOM 14065 O O . MET B 1 614 ? 6.32 -15.875 10.102 1 86.69 614 MET B O 1
ATOM 14069 N N . ASN B 1 615 ? 5.289 -14.719 8.547 1 89.06 615 ASN B N 1
ATOM 14070 C CA . ASN B 1 615 ? 5.605 -15.656 7.48 1 89.06 615 ASN B CA 1
ATOM 14071 C C . ASN B 1 615 ? 7.098 -15.656 7.156 1 89.06 615 ASN B C 1
ATOM 14073 O O . ASN B 1 615 ? 7.672 -16.703 6.867 1 89.06 615 ASN B O 1
ATOM 14077 N N . LYS B 1 616 ? 7.742 -14.508 7.227 1 91.56 616 LYS B N 1
ATOM 14078 C CA . LYS B 1 616 ? 9.18 -14.406 6.973 1 91.56 616 LYS B CA 1
ATOM 14079 C C . LYS B 1 616 ? 9.977 -15.094 8.07 1 91.56 616 LYS B C 1
ATOM 14081 O O . LYS B 1 616 ? 11 -15.734 7.801 1 91.56 616 LYS B O 1
ATOM 14086 N N . ILE B 1 617 ? 9.469 -15.008 9.297 1 89.19 617 ILE B N 1
ATOM 14087 C CA . ILE B 1 617 ? 10.148 -15.648 10.422 1 89.19 617 ILE B CA 1
ATOM 14088 C C . ILE B 1 617 ? 10.008 -17.172 10.305 1 89.19 617 ILE B C 1
ATOM 14090 O O . ILE B 1 617 ? 10.969 -17.906 10.562 1 89.19 617 ILE B O 1
ATOM 14094 N N . LYS B 1 618 ? 8.82 -17.609 9.938 1 85.62 618 LYS B N 1
ATOM 14095 C CA . LYS B 1 618 ? 8.617 -19.047 9.734 1 85.62 618 LYS B CA 1
ATOM 14096 C C . LYS B 1 618 ? 9.562 -19.578 8.664 1 85.62 618 LYS B C 1
ATOM 14098 O O . LYS B 1 618 ? 10.102 -20.688 8.805 1 85.62 618 LYS B O 1
ATOM 14103 N N . PHE B 1 619 ? 9.734 -18.859 7.633 1 90.25 619 PHE B N 1
ATOM 14104 C CA . PHE B 1 619 ? 10.656 -19.234 6.57 1 90.25 619 PHE B CA 1
ATOM 14105 C C . PHE B 1 619 ? 12.086 -19.312 7.102 1 90.25 619 PHE B C 1
ATOM 14107 O O . PHE B 1 619 ? 12.805 -20.281 6.824 1 90.25 619 PHE B O 1
ATOM 14114 N N . LEU B 1 620 ? 12.461 -18.25 7.824 1 89.81 620 LEU B N 1
ATOM 14115 C CA . LEU B 1 620 ? 13.812 -18.172 8.367 1 89.81 620 LEU B CA 1
ATOM 14116 C C . LEU B 1 620 ? 14.102 -19.344 9.297 1 89.81 620 LEU B C 1
ATOM 14118 O O . LEU B 1 620 ? 15.195 -19.906 9.258 1 89.81 620 LEU B O 1
ATOM 14122 N N . LEU B 1 621 ? 13.141 -19.703 10.07 1 84.75 621 LEU B N 1
ATOM 14123 C CA . LEU B 1 621 ? 13.328 -20.797 11.023 1 84.75 621 LEU B CA 1
ATOM 14124 C C . LEU B 1 621 ? 13.406 -22.141 10.305 1 84.75 621 LEU B C 1
ATOM 14126 O O . LEU B 1 621 ? 14.047 -23.062 10.789 1 84.75 621 LEU B O 1
ATOM 14130 N N . GLY B 1 622 ? 12.82 -22.188 9.102 1 83.5 622 GLY B N 1
ATOM 14131 C CA . GLY B 1 622 ? 12.812 -23.438 8.359 1 83.5 622 GLY B CA 1
ATOM 14132 C C . GLY B 1 622 ? 13.945 -23.547 7.363 1 83.5 622 GLY B C 1
ATOM 14133 O O . GLY B 1 622 ? 14.188 -24.625 6.805 1 83.5 622 GLY B O 1
ATOM 14134 N N . SER B 1 623 ? 14.688 -22.5 7.16 1 88.12 623 SER B N 1
ATOM 14135 C CA . SER B 1 623 ? 15.758 -22.484 6.168 1 88.12 623 SER B CA 1
ATOM 14136 C C . SER B 1 623 ? 17.125 -22.453 6.84 1 88.12 623 SER B C 1
ATOM 14138 O O . SER B 1 623 ? 17.594 -21.391 7.25 1 88.12 623 SER B O 1
ATOM 14140 N N . PRO B 1 624 ? 17.766 -23.516 6.945 1 88.38 624 PRO B N 1
ATOM 14141 C CA . PRO B 1 624 ? 19.078 -23.562 7.586 1 88.38 624 PRO B CA 1
ATOM 14142 C C . PRO B 1 624 ? 20.094 -22.641 6.906 1 88.38 624 PRO B C 1
ATOM 14144 O O . PRO B 1 624 ? 20.922 -22.031 7.578 1 88.38 624 PRO B O 1
ATOM 14147 N N . LEU B 1 625 ? 20.031 -22.547 5.625 1 90.12 625 LEU B N 1
ATOM 14148 C CA . LEU B 1 625 ? 20.984 -21.719 4.898 1 90.12 625 LEU B CA 1
ATOM 14149 C C . LEU B 1 625 ? 20.797 -20.25 5.242 1 90.12 625 LEU B C 1
ATOM 14151 O O . LEU B 1 625 ? 21.781 -19.516 5.438 1 90.12 625 LEU B O 1
ATOM 14155 N N . SER B 1 626 ? 19.547 -19.781 5.238 1 92.19 626 SER B N 1
ATOM 14156 C CA . SER B 1 626 ? 19.25 -18.391 5.582 1 92.19 626 SER B CA 1
ATOM 14157 C C . SER B 1 626 ? 19.688 -18.078 7.012 1 92.19 626 SER B C 1
ATOM 14159 O O . SER B 1 626 ? 20.156 -16.969 7.289 1 92.19 626 SER B O 1
ATOM 14161 N N . LYS B 1 627 ? 19.516 -19.047 7.898 1 90.88 627 LYS B N 1
ATOM 14162 C CA . LYS B 1 627 ? 19.953 -18.875 9.281 1 90.88 627 LYS B CA 1
ATOM 14163 C C . LYS B 1 627 ? 21.469 -18.672 9.352 1 90.88 627 LYS B C 1
ATOM 14165 O O . LYS B 1 627 ? 21.938 -17.812 10.086 1 90.88 627 LYS B O 1
ATOM 14170 N N . GLU B 1 628 ? 22.125 -19.422 8.586 1 91.25 628 GLU B N 1
ATOM 14171 C CA . GLU B 1 628 ? 23.594 -19.344 8.578 1 91.25 628 GLU B CA 1
ATOM 14172 C C . GLU B 1 628 ? 24.062 -17.984 8.086 1 91.25 628 GLU B C 1
ATOM 14174 O O . GLU B 1 628 ? 25.016 -17.406 8.633 1 91.25 628 GLU B O 1
ATOM 14179 N N . VAL B 1 629 ? 23.469 -17.516 7.066 1 92.38 629 VAL B N 1
ATOM 14180 C CA . VAL B 1 629 ? 23.859 -16.219 6.496 1 92.38 629 VAL B CA 1
ATOM 14181 C C . VAL B 1 629 ? 23.578 -15.109 7.5 1 92.38 629 VAL B C 1
ATOM 14183 O O . VAL B 1 629 ? 24.406 -14.203 7.684 1 92.38 629 VAL B O 1
ATOM 14186 N N . LEU B 1 630 ? 22.406 -15.125 8.086 1 91.94 630 LEU B N 1
ATOM 14187 C CA . LEU B 1 630 ? 22.062 -14.117 9.086 1 91.94 630 LEU B CA 1
ATOM 14188 C C . LEU B 1 630 ? 23.016 -14.195 10.273 1 91.94 630 LEU B C 1
ATOM 14190 O O . LEU B 1 630 ? 23.422 -13.164 10.82 1 91.94 630 LEU B O 1
ATOM 14194 N N . ASP B 1 631 ? 23.344 -15.422 10.641 1 91.44 631 ASP B N 1
ATOM 14195 C CA . ASP B 1 631 ? 24.297 -15.617 11.734 1 91.44 631 ASP B CA 1
ATOM 14196 C C . ASP B 1 631 ? 25.656 -14.984 11.406 1 91.44 631 ASP B C 1
ATOM 14198 O O . ASP B 1 631 ? 26.281 -14.367 12.266 1 91.44 631 ASP B O 1
ATOM 14202 N N . GLU B 1 632 ? 26.078 -15.203 10.273 1 90.25 632 GLU B N 1
ATOM 14203 C CA . GLU B 1 632 ? 27.344 -14.625 9.844 1 90.25 632 GLU B CA 1
ATOM 14204 C C . GLU B 1 632 ? 27.312 -13.102 9.914 1 90.25 632 GLU B C 1
ATOM 14206 O O . GLU B 1 632 ? 28.281 -12.477 10.352 1 90.25 632 GLU B O 1
ATOM 14211 N N . ARG B 1 633 ? 26.281 -12.516 9.469 1 89.88 633 ARG B N 1
ATOM 14212 C CA . ARG B 1 633 ? 26.109 -11.07 9.5 1 89.88 633 ARG B CA 1
ATOM 14213 C C . ARG B 1 633 ? 26.078 -10.555 10.93 1 89.88 633 ARG B C 1
ATOM 14215 O O . ARG B 1 633 ? 26.672 -9.516 11.242 1 89.88 633 ARG B O 1
ATOM 14222 N N . LEU B 1 634 ? 25.375 -11.25 11.805 1 89.5 634 LEU B N 1
ATOM 14223 C CA . LEU B 1 634 ? 25.266 -10.859 13.203 1 89.5 634 LEU B CA 1
ATOM 14224 C C . LEU B 1 634 ? 26.594 -11.023 13.922 1 89.5 634 LEU B C 1
ATOM 14226 O O . LEU B 1 634 ? 26.938 -10.234 14.805 1 89.5 634 LEU B O 1
ATOM 14230 N N . GLN B 1 635 ? 27.344 -12.008 13.516 1 88.38 635 GLN B N 1
ATOM 14231 C CA . GLN B 1 635 ? 28.672 -12.219 14.102 1 88.38 635 GLN B CA 1
ATOM 14232 C C . GLN B 1 635 ? 29.609 -11.055 13.789 1 88.38 635 GLN B C 1
ATOM 14234 O O . GLN B 1 635 ? 30.438 -10.688 14.617 1 88.38 635 GLN B O 1
ATOM 14239 N N . GLN B 1 636 ? 29.453 -10.508 12.641 1 85 636 GLN B N 1
ATOM 14240 C CA . GLN B 1 636 ? 30.25 -9.344 12.258 1 85 636 GLN B CA 1
ATOM 14241 C C . GLN B 1 636 ? 29.922 -8.148 13.148 1 85 636 GLN B C 1
ATOM 14243 O O . GLN B 1 636 ? 30.734 -7.223 13.273 1 85 636 GLN B O 1
ATOM 14248 N N . LEU B 1 637 ? 28.734 -8.18 13.711 1 86.44 637 LEU B N 1
ATOM 14249 C CA . LEU B 1 637 ? 28.297 -7.098 14.586 1 86.44 637 LEU B CA 1
ATOM 14250 C C . LEU B 1 637 ? 28.406 -7.516 16.047 1 86.44 637 LEU B C 1
ATOM 14252 O O . LEU B 1 637 ? 27.734 -6.934 16.906 1 86.44 637 LEU B O 1
ATOM 14256 N N . ASP B 1 638 ? 29.125 -8.656 16.266 1 86.44 638 ASP B N 1
ATOM 14257 C CA . ASP B 1 638 ? 29.328 -9.172 17.609 1 86.44 638 ASP B CA 1
ATOM 14258 C C . ASP B 1 638 ? 28 -9.508 18.281 1 86.44 638 ASP B C 1
ATOM 14260 O O . ASP B 1 638 ? 27.766 -9.133 19.438 1 86.44 638 ASP B O 1
ATOM 14264 N N . ALA B 1 639 ? 27.109 -10.016 17.516 1 90.38 639 ALA B N 1
ATOM 14265 C CA . ALA B 1 639 ? 25.797 -10.43 18 1 90.38 639 ALA B CA 1
ATOM 14266 C C . ALA B 1 639 ? 25.547 -11.914 17.75 1 90.38 639 ALA B C 1
ATOM 14268 O O . ALA B 1 639 ? 26.172 -12.5 16.859 1 90.38 639 ALA B O 1
ATOM 14269 N N . LYS B 1 640 ? 24.734 -12.531 18.562 1 89.62 640 LYS B N 1
ATOM 14270 C CA . LYS B 1 640 ? 24.406 -13.945 18.422 1 89.62 640 LYS B CA 1
ATOM 14271 C C . LYS B 1 640 ? 22.922 -14.195 18.641 1 89.62 640 LYS B C 1
ATOM 14273 O O . LYS B 1 640 ? 22.281 -13.539 19.484 1 89.62 640 LYS B O 1
ATOM 14278 N N . ILE B 1 641 ? 22.391 -15.031 17.766 1 88.62 641 ILE B N 1
ATOM 14279 C CA . ILE B 1 641 ? 20.984 -15.398 17.891 1 88.62 641 ILE B CA 1
ATOM 14280 C C . ILE B 1 641 ? 20.844 -16.875 18.234 1 88.62 641 ILE B C 1
ATOM 14282 O O . ILE B 1 641 ? 21.578 -17.719 17.688 1 88.62 641 ILE B O 1
ATOM 14286 N N . GLN B 1 642 ? 20.016 -17.172 19.203 1 82.19 642 GLN B N 1
ATOM 14287 C CA . GLN B 1 642 ? 19.703 -18.562 19.531 1 82.19 642 GLN B CA 1
ATOM 14288 C C . GLN B 1 642 ? 18.422 -19 18.828 1 82.19 642 GLN B C 1
ATOM 14290 O O . GLN B 1 642 ? 17.344 -18.453 19.094 1 82.19 642 GLN B O 1
ATOM 14295 N N . TRP B 1 643 ? 18.469 -19.922 17.875 1 82.44 643 TRP B N 1
ATOM 14296 C CA . TRP B 1 643 ? 17.359 -20.297 17 1 82.44 643 TRP B CA 1
ATOM 14297 C C . TRP B 1 643 ? 16.422 -21.281 17.703 1 82.44 643 TRP B C 1
ATOM 14299 O O . TRP B 1 643 ? 15.445 -21.734 17.125 1 82.44 643 TRP B O 1
ATOM 14309 N N . SER B 1 644 ? 16.469 -21.422 19.062 1 70.69 644 SER B N 1
ATOM 14310 C CA . SER B 1 644 ? 15.57 -22.375 19.719 1 70.69 644 SER B CA 1
ATOM 14311 C C . SER B 1 644 ? 14.141 -21.859 19.719 1 70.69 644 SER B C 1
ATOM 14313 O O . SER B 1 644 ? 13.898 -20.656 19.891 1 70.69 644 SER B O 1
ATOM 14315 N N . SER B 1 645 ? 13.117 -22.578 19.078 1 63.28 645 SER B N 1
ATOM 14316 C CA . SER B 1 645 ? 11.711 -22.234 18.906 1 63.28 645 SER B CA 1
ATOM 14317 C C . SER B 1 645 ? 11.102 -21.719 20.203 1 63.28 645 SER B C 1
ATOM 14319 O O . SER B 1 645 ? 10.133 -20.953 20.188 1 63.28 645 SER B O 1
ATOM 14321 N N . SER B 1 646 ? 11.648 -22.125 21.344 1 60.53 646 SER B N 1
ATOM 14322 C CA . SER B 1 646 ? 11.031 -21.781 22.625 1 60.53 646 SER B CA 1
ATOM 14323 C C . SER B 1 646 ? 11.305 -20.328 22.984 1 60.53 646 SER B C 1
ATOM 14325 O O . SER B 1 646 ? 10.594 -19.75 23.797 1 60.53 646 SER B O 1
ATOM 14327 N N . ILE B 1 647 ? 12.227 -19.688 22.344 1 61.16 647 ILE B N 1
ATOM 14328 C CA . ILE B 1 647 ? 12.672 -18.375 22.797 1 61.16 647 ILE B CA 1
ATOM 14329 C C . ILE B 1 647 ? 11.984 -17.297 21.984 1 61.16 647 ILE B C 1
ATOM 14331 O O . ILE B 1 647 ? 11.648 -16.234 22.516 1 61.16 647 ILE B O 1
ATOM 14335 N N . HIS B 1 648 ? 11.711 -17.547 20.766 1 67.81 648 HIS B N 1
ATOM 14336 C CA . HIS B 1 648 ? 11.203 -16.484 19.891 1 67.81 648 HIS B CA 1
ATOM 14337 C C . HIS B 1 648 ? 9.695 -16.594 19.719 1 67.81 648 HIS B C 1
ATOM 14339 O O . HIS B 1 648 ? 9.141 -17.703 19.672 1 67.81 648 HIS B O 1
ATOM 14345 N N . ASP B 1 649 ? 9.031 -15.477 19.984 1 68.19 649 ASP B N 1
ATOM 14346 C CA . ASP B 1 649 ? 7.613 -15.398 19.641 1 68.19 649 ASP B CA 1
ATOM 14347 C C . ASP B 1 649 ? 7.414 -15.391 18.125 1 68.19 649 ASP B C 1
ATOM 14349 O O . ASP B 1 649 ? 8.375 -15.273 17.375 1 68.19 649 ASP B O 1
ATOM 14353 N N . GLU B 1 650 ? 6.227 -15.6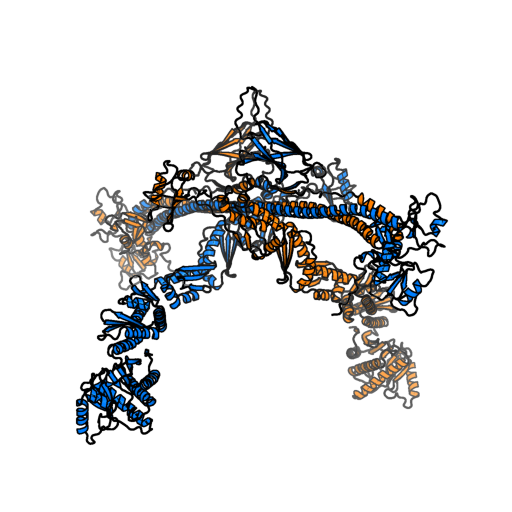56 17.656 1 77.38 650 GLU B N 1
ATOM 14354 C CA . GLU B 1 650 ? 5.883 -15.781 16.25 1 77.38 650 GLU B CA 1
ATOM 14355 C C . GLU B 1 650 ? 6.195 -14.5 15.484 1 77.38 650 GLU B C 1
ATOM 14357 O O . GLU B 1 650 ? 6.348 -14.516 14.266 1 77.38 650 GLU B O 1
ATOM 14362 N N . SER B 1 651 ? 6.473 -13.398 16.125 1 81.31 651 SER B N 1
ATOM 14363 C CA . SER B 1 651 ? 6.676 -12.133 15.422 1 81.31 651 SER B CA 1
ATOM 14364 C C . SER B 1 651 ? 7.84 -11.352 16.016 1 81.31 651 SER B C 1
ATOM 14366 O O . SER B 1 651 ? 7.879 -10.117 15.922 1 81.31 651 SER B O 1
ATOM 14368 N N . SER B 1 652 ? 8.727 -12.094 16.781 1 86 652 SER B N 1
ATOM 14369 C CA . SER B 1 652 ? 9.836 -11.367 17.391 1 86 652 SER B CA 1
ATOM 14370 C C . SER B 1 652 ? 11.109 -12.203 17.406 1 86 652 SER B C 1
ATOM 14372 O O . SER B 1 652 ? 11.047 -13.438 17.359 1 86 652 SER B O 1
ATOM 14374 N N . LEU B 1 653 ? 12.25 -11.625 17.359 1 88.56 653 LEU B N 1
ATOM 14375 C CA . LEU B 1 653 ? 13.562 -12.25 17.484 1 88.56 653 LEU B CA 1
ATOM 14376 C C . LEU B 1 653 ? 14.359 -11.633 18.625 1 88.56 653 LEU B C 1
ATOM 14378 O O . LEU B 1 653 ? 14.297 -10.422 18.844 1 88.56 653 LEU B O 1
ATOM 14382 N N . ILE B 1 654 ? 14.977 -12.383 19.375 1 87.44 654 ILE B N 1
ATOM 14383 C CA . ILE B 1 654 ? 15.82 -11.906 20.469 1 87.44 654 ILE B CA 1
ATOM 14384 C C . ILE B 1 654 ? 17.281 -12.133 20.125 1 87.44 654 ILE B C 1
ATOM 14386 O O . ILE B 1 654 ? 17.688 -13.258 19.828 1 87.44 654 ILE B O 1
ATOM 14390 N N . ILE B 1 655 ? 18.109 -11.07 20.109 1 91.12 655 ILE B N 1
ATOM 14391 C CA . ILE B 1 655 ? 19.516 -11.133 19.734 1 91.12 655 ILE B CA 1
ATOM 14392 C C . ILE B 1 655 ? 20.375 -10.742 20.922 1 91.12 655 ILE B C 1
ATOM 14394 O O . ILE B 1 655 ? 20.109 -9.742 21.594 1 91.12 655 ILE B O 1
ATOM 14398 N N . GLU B 1 656 ? 21.375 -11.484 21.172 1 87.19 656 GLU B N 1
ATOM 14399 C CA . GLU B 1 656 ? 22.266 -11.258 22.312 1 87.19 656 GLU B CA 1
ATOM 14400 C C . GLU B 1 656 ? 23.547 -10.555 21.875 1 87.19 656 GLU B C 1
ATOM 14402 O O . GLU B 1 656 ? 23.969 -10.688 20.719 1 87.19 656 GLU B O 1
ATOM 14407 N N . CYS B 1 657 ? 24.141 -9.758 22.734 1 88.44 657 CYS B N 1
ATOM 14408 C CA . CYS B 1 657 ? 25.359 -9 22.469 1 88.44 657 CYS B CA 1
ATOM 14409 C C . CYS B 1 657 ? 26.594 -9.781 22.906 1 88.44 657 CYS B C 1
ATOM 14411 O O . CYS B 1 657 ? 26.641 -10.32 24.016 1 88.44 657 CYS B O 1
ATOM 14413 N N . CYS B 1 658 ? 27.562 -9.852 21.922 1 84.06 658 CYS B N 1
ATOM 14414 C CA . CYS B 1 658 ? 28.797 -10.555 22.219 1 84.06 658 CYS B CA 1
ATOM 14415 C C . CYS B 1 658 ? 29.984 -9.602 22.234 1 84.06 658 CYS B C 1
ATOM 14417 O O . CYS B 1 658 ? 31.125 -10.008 22 1 84.06 658 CYS B O 1
ATOM 14419 N N . LEU B 1 659 ? 29.703 -8.352 22.391 1 82.75 659 LEU B N 1
ATOM 14420 C CA . LEU B 1 659 ? 30.781 -7.367 22.422 1 82.75 659 LEU B CA 1
ATOM 14421 C C . LEU B 1 659 ? 31.703 -7.598 23.609 1 82.75 659 LEU B C 1
ATOM 14423 O O . LEU B 1 659 ? 31.25 -7.887 24.719 1 82.75 659 LEU B O 1
ATOM 14427 N N . ASP B 1 660 ? 32.969 -7.652 23.281 1 74.88 660 ASP B N 1
ATOM 14428 C CA . ASP B 1 660 ? 34 -7.77 24.312 1 74.88 660 ASP B CA 1
ATOM 14429 C C . ASP B 1 660 ? 34.406 -6.395 24.828 1 74.88 660 ASP B C 1
ATOM 14431 O O . ASP B 1 660 ? 34.812 -5.52 24.062 1 74.88 660 ASP B O 1
ATOM 14435 N N . PRO B 1 661 ? 34.25 -6.133 26.062 1 67.38 661 PRO B N 1
ATOM 14436 C CA . PRO B 1 661 ? 34.562 -4.824 26.641 1 67.38 661 PRO B CA 1
ATOM 14437 C C . PRO B 1 661 ? 36.031 -4.422 26.422 1 67.38 661 PRO B C 1
ATOM 14439 O O . PRO B 1 661 ? 36.344 -3.238 26.516 1 67.38 661 PRO B O 1
ATOM 14442 N N . TYR B 1 662 ? 36.812 -5.434 25.984 1 61.03 662 TYR B N 1
ATOM 14443 C CA . TYR B 1 662 ? 38.219 -5.133 25.828 1 61.03 662 TYR B CA 1
ATOM 14444 C C . TYR B 1 662 ? 38.562 -4.867 24.375 1 61.03 662 TYR B C 1
ATOM 14446 O O . TYR B 1 662 ? 39.719 -4.613 24.031 1 61.03 662 TYR B O 1
ATOM 14454 N N . MET B 1 663 ? 37.562 -4.812 23.562 1 68 663 MET B N 1
ATOM 14455 C CA . MET B 1 663 ? 37.812 -4.598 22.141 1 68 663 MET B CA 1
ATOM 14456 C C . MET B 1 663 ? 38.031 -3.117 21.844 1 68 663 MET B C 1
ATOM 14458 O O . MET B 1 663 ? 37.594 -2.254 22.594 1 68 663 MET B O 1
ATOM 14462 N N . LYS B 1 664 ? 38.781 -2.818 20.844 1 65.25 664 LYS B N 1
ATOM 14463 C CA . LYS B 1 664 ? 39 -1.445 20.391 1 65.25 664 LYS B CA 1
ATOM 14464 C C . LYS B 1 664 ? 37.688 -0.782 20.031 1 65.25 664 LYS B C 1
ATOM 14466 O O . LYS B 1 664 ? 36.812 -1.412 19.422 1 65.25 664 LYS B O 1
ATOM 14471 N N . ASN B 1 665 ? 37.406 0.466 20.422 1 67.69 665 ASN B N 1
ATOM 14472 C CA . ASN B 1 665 ? 36.219 1.262 20.109 1 67.69 665 ASN B CA 1
ATOM 14473 C C . ASN B 1 665 ? 34.969 0.68 20.766 1 67.69 665 ASN B C 1
ATOM 14475 O O . ASN B 1 665 ? 33.875 0.748 20.188 1 67.69 665 ASN B O 1
ATOM 14479 N N . PHE B 1 666 ? 35.156 0.025 21.859 1 74.75 666 PHE B N 1
ATOM 14480 C CA . PHE B 1 666 ? 34.031 -0.645 22.531 1 74.75 666 PHE B CA 1
ATOM 14481 C C . PHE B 1 666 ? 32.906 0.334 22.812 1 74.75 666 PHE B C 1
ATOM 14483 O O . PHE B 1 666 ? 31.734 0.022 22.578 1 74.75 666 PHE B O 1
ATOM 14490 N N . LYS B 1 667 ? 33.219 1.535 23.219 1 62.47 667 LYS B N 1
ATOM 14491 C CA . LYS B 1 667 ? 32.188 2.492 23.609 1 62.47 667 LYS B CA 1
ATOM 14492 C C . LYS B 1 667 ? 31.344 2.922 22.422 1 62.47 667 LYS B C 1
ATOM 14494 O O . LYS B 1 667 ? 30.109 2.986 22.5 1 62.47 667 LYS B O 1
ATOM 14499 N N . LYS B 1 668 ? 32.094 3.195 21.375 1 70.56 668 LYS B N 1
ATOM 14500 C CA . LYS B 1 668 ? 31.391 3.6 20.156 1 70.56 668 LYS B CA 1
ATOM 14501 C C . LYS B 1 668 ? 30.5 2.475 19.641 1 70.56 668 LYS B C 1
ATOM 14503 O O . LYS B 1 668 ? 29.359 2.709 19.266 1 70.56 668 LYS B O 1
ATOM 14508 N N . LYS B 1 669 ? 30.984 1.314 19.766 1 78.81 669 LYS B N 1
ATOM 14509 C CA . LYS B 1 669 ? 30.25 0.167 19.25 1 78.81 669 LYS B CA 1
ATOM 14510 C C . LYS B 1 669 ? 29.062 -0.163 20.141 1 78.81 669 LYS B C 1
ATOM 14512 O O . LYS B 1 669 ? 27.984 -0.516 19.641 1 78.81 669 LYS B O 1
ATOM 14517 N N . ALA B 1 670 ? 29.281 -0.034 21.422 1 78 670 ALA B N 1
ATOM 14518 C CA . ALA B 1 670 ? 28.219 -0.362 22.359 1 78 670 ALA B CA 1
ATOM 14519 C C . ALA B 1 670 ? 27.047 0.609 22.219 1 78 670 ALA B C 1
ATOM 14521 O O . ALA B 1 670 ? 25.891 0.216 22.344 1 78 670 ALA B O 1
ATOM 14522 N N . HIS B 1 671 ? 27.328 1.819 21.906 1 73.5 671 HIS B N 1
ATOM 14523 C CA . HIS B 1 671 ? 26.281 2.834 21.766 1 73.5 671 HIS B CA 1
ATOM 14524 C C . HIS B 1 671 ? 25.453 2.604 20.5 1 73.5 671 HIS B C 1
ATOM 14526 O O . HIS B 1 671 ? 24.25 2.838 20.5 1 73.5 671 HIS B O 1
ATOM 14532 N N . THR B 1 672 ? 26.109 2.131 19.438 1 80 672 THR B N 1
ATOM 14533 C CA . THR B 1 672 ? 25.438 1.991 18.156 1 80 672 THR B CA 1
ATOM 14534 C C . THR B 1 672 ? 24.984 0.551 17.938 1 80 672 THR B C 1
ATOM 14536 O O . THR B 1 672 ? 24.297 0.254 16.969 1 80 672 THR B O 1
ATOM 14539 N N . TRP B 1 673 ? 25.281 -0.298 18.922 1 84.94 673 TRP B N 1
ATOM 14540 C CA . TRP B 1 673 ? 25.094 -1.731 18.719 1 84.94 673 TRP B CA 1
ATOM 14541 C C . TRP B 1 673 ? 23.641 -2.066 18.469 1 84.94 673 TRP B C 1
ATOM 14543 O O . TRP B 1 673 ? 23.297 -2.789 17.531 1 84.94 673 TRP B O 1
ATOM 14553 N N . ARG B 1 674 ? 22.766 -1.522 19.297 1 83.25 674 ARG B N 1
ATOM 14554 C CA . ARG B 1 674 ? 21.344 -1.845 19.188 1 83.25 674 ARG B CA 1
ATOM 14555 C C . ARG B 1 674 ? 20.797 -1.442 17.828 1 83.25 674 ARG B C 1
ATOM 14557 O O . ARG B 1 674 ? 20.078 -2.221 17.188 1 83.25 674 ARG B O 1
ATOM 14564 N N . ARG B 1 675 ? 21.094 -0.323 17.453 1 82.94 675 ARG B N 1
ATOM 14565 C CA . ARG B 1 675 ? 20.609 0.198 16.172 1 82.94 675 ARG B CA 1
ATOM 14566 C C . ARG B 1 675 ? 21.172 -0.592 15.008 1 82.94 675 ARG B C 1
ATOM 14568 O O . ARG B 1 675 ? 20.469 -0.849 14.023 1 82.94 675 ARG B O 1
ATOM 14575 N N . CYS B 1 676 ? 22.406 -0.956 15.07 1 85 676 CYS B N 1
ATOM 14576 C CA . CYS B 1 676 ? 23.062 -1.691 14 1 85 676 CYS B CA 1
ATOM 14577 C C . CYS B 1 676 ? 22.453 -3.082 13.844 1 85 676 CYS B C 1
ATOM 14579 O O . CYS B 1 676 ? 22.25 -3.547 12.719 1 85 676 CYS B O 1
ATOM 14581 N N . VAL B 1 677 ? 22.125 -3.684 15.008 1 88.81 677 VAL B N 1
ATOM 14582 C CA . VAL B 1 677 ? 21.594 -5.039 14.977 1 88.81 677 VAL B CA 1
ATOM 14583 C C . VAL B 1 677 ? 20.172 -5.012 14.43 1 88.81 677 VAL B C 1
ATOM 14585 O O . VAL B 1 677 ? 19.797 -5.871 13.625 1 88.81 677 VAL B O 1
ATOM 14588 N N . GLU B 1 678 ? 19.406 -4.059 14.852 1 87.44 678 GLU B N 1
ATOM 14589 C CA . GLU B 1 678 ? 18.031 -3.93 14.344 1 87.44 678 GLU B CA 1
ATOM 14590 C C . GLU B 1 678 ? 18.031 -3.688 12.836 1 87.44 678 GLU B C 1
ATOM 14592 O O . GLU B 1 678 ? 17.203 -4.258 12.117 1 87.44 678 GLU B O 1
ATOM 14597 N N . ARG B 1 679 ? 18.906 -2.945 12.406 1 86.44 679 ARG B N 1
ATOM 14598 C CA . ARG B 1 679 ? 19 -2.643 10.984 1 86.44 679 ARG B CA 1
ATOM 14599 C C . ARG B 1 679 ? 19.438 -3.871 10.195 1 86.44 679 ARG B C 1
ATOM 14601 O O . ARG B 1 679 ? 18.953 -4.109 9.086 1 86.44 679 ARG B O 1
ATOM 14608 N N . ALA B 1 680 ? 20.375 -4.57 10.758 1 88.62 680 ALA B N 1
ATOM 14609 C CA . ALA B 1 680 ? 20.859 -5.766 10.078 1 88.62 680 ALA B CA 1
ATOM 14610 C C . ALA B 1 680 ? 19.75 -6.785 9.883 1 88.62 680 ALA B C 1
ATOM 14612 O O . ALA B 1 680 ? 19.625 -7.395 8.812 1 88.62 680 ALA B O 1
ATOM 14613 N N . VAL B 1 681 ? 18.969 -6.941 10.914 1 90.31 681 VAL B N 1
ATOM 14614 C CA . VAL B 1 681 ? 17.875 -7.898 10.844 1 90.31 681 VAL B CA 1
ATOM 14615 C C . VAL B 1 681 ? 16.828 -7.41 9.852 1 90.31 681 VAL B C 1
ATOM 14617 O O . VAL B 1 681 ? 16.297 -8.195 9.062 1 90.31 681 VAL B O 1
ATOM 14620 N N . GLN B 1 682 ? 16.547 -6.152 9.875 1 88.44 682 GLN B N 1
ATOM 14621 C CA . GLN B 1 682 ? 15.57 -5.582 8.953 1 88.44 682 GLN B CA 1
ATOM 14622 C C . GLN B 1 682 ? 16.047 -5.703 7.508 1 88.44 682 GLN B C 1
ATOM 14624 O O . GLN B 1 682 ? 15.25 -5.996 6.609 1 88.44 682 GLN B O 1
ATOM 14629 N N . GLN B 1 683 ? 17.328 -5.473 7.289 1 89.19 683 GLN B N 1
ATOM 14630 C CA . GLN B 1 683 ? 17.906 -5.598 5.953 1 89.19 683 GLN B CA 1
ATOM 14631 C C . GLN B 1 683 ? 17.781 -7.023 5.43 1 89.19 683 GLN B C 1
ATOM 14633 O O . GLN B 1 683 ? 17.484 -7.234 4.25 1 89.19 683 GLN B O 1
ATOM 14638 N N . PHE B 1 684 ? 18.016 -7.91 6.312 1 92.81 684 PHE B N 1
ATOM 14639 C CA . PHE B 1 684 ? 17.906 -9.305 5.895 1 92.81 684 PHE B CA 1
ATOM 14640 C C . PHE B 1 684 ? 16.453 -9.633 5.523 1 92.81 684 PHE B C 1
ATOM 14642 O O . PHE B 1 684 ? 16.203 -10.266 4.496 1 92.81 684 PHE B O 1
ATOM 14649 N N . LEU B 1 685 ? 15.562 -9.188 6.379 1 91.62 685 LEU B N 1
ATOM 14650 C CA . LEU B 1 685 ? 14.164 -9.516 6.152 1 91.62 685 LEU B CA 1
ATOM 14651 C C . LEU B 1 685 ? 13.641 -8.82 4.898 1 91.62 685 LEU B C 1
ATOM 14653 O O . LEU B 1 685 ? 12.68 -9.297 4.277 1 91.62 685 LEU B O 1
ATOM 14657 N N . GLU B 1 686 ? 14.242 -7.746 4.469 1 90.5 686 GLU B N 1
ATOM 14658 C CA . GLU B 1 686 ? 13.852 -7.031 3.258 1 90.5 686 GLU B CA 1
ATOM 14659 C C . GLU B 1 686 ? 14.219 -7.824 2.006 1 90.5 686 GLU B C 1
ATOM 14661 O O . GLU B 1 686 ? 13.688 -7.566 0.923 1 90.5 686 GLU B O 1
ATOM 14666 N N . THR B 1 687 ? 15.078 -8.75 2.129 1 92.25 687 THR B N 1
ATOM 14667 C CA . THR B 1 687 ? 15.461 -9.602 1.006 1 92.25 687 THR B CA 1
ATOM 14668 C C . THR B 1 687 ? 14.383 -10.633 0.714 1 92.25 687 THR B C 1
ATOM 14670 O O . THR B 1 687 ? 14.344 -11.211 -0.375 1 92.25 687 THR B O 1
ATOM 14673 N N . LEU B 1 688 ? 13.602 -10.828 1.756 1 92.81 688 LEU B N 1
ATOM 14674 C CA . LEU B 1 688 ? 12.547 -11.828 1.612 1 92.81 688 LEU B CA 1
ATOM 14675 C C . LEU B 1 688 ? 11.234 -11.18 1.199 1 92.81 688 LEU B C 1
ATOM 14677 O O . LEU B 1 688 ? 10.867 -10.117 1.71 1 92.81 688 LEU B O 1
ATOM 14681 N N . TYR B 1 689 ? 10.609 -11.75 0.198 1 92.31 689 TYR B N 1
ATOM 14682 C CA . TYR B 1 689 ? 9.305 -11.305 -0.266 1 92.31 689 TYR B CA 1
ATOM 14683 C C . TYR B 1 689 ? 8.203 -12.266 0.172 1 92.31 689 TYR B C 1
ATOM 14685 O O . TYR B 1 689 ? 8.461 -13.461 0.359 1 92.31 689 TYR B O 1
ATOM 14693 N N . VAL B 1 690 ? 7.004 -11.703 0.516 1 92.75 690 VAL B N 1
ATOM 14694 C CA . VAL B 1 690 ? 5.891 -12.531 0.979 1 92.75 690 VAL B CA 1
ATOM 14695 C C . VAL B 1 690 ? 4.617 -12.148 0.227 1 92.75 690 VAL B C 1
ATOM 14697 O O . VAL B 1 690 ? 4.379 -10.969 -0.046 1 92.75 690 VAL B O 1
ATOM 14700 N N . THR B 1 691 ? 3.871 -13.141 -0.334 1 90.19 691 THR B N 1
ATOM 14701 C CA . THR B 1 691 ? 2.551 -12.93 -0.919 1 90.19 691 THR B CA 1
ATOM 14702 C C . THR B 1 691 ? 1.558 -13.969 -0.404 1 90.19 691 THR B C 1
ATOM 14704 O O . THR B 1 691 ? 1.93 -15.117 -0.137 1 90.19 691 THR B O 1
ATOM 14707 N N . GLU B 1 692 ? 0.395 -13.5 -0.117 1 87.31 692 GLU B N 1
ATOM 14708 C CA . GLU B 1 692 ? -0.685 -14.391 0.298 1 87.31 692 GLU B CA 1
ATOM 14709 C C . GLU B 1 692 ? -1.787 -14.445 -0.755 1 87.31 692 GLU B C 1
ATOM 14711 O O . GLU B 1 692 ? -2.299 -13.414 -1.186 1 87.31 692 GLU B O 1
ATOM 14716 N N . GLU B 1 693 ? -2.041 -15.672 -1.239 1 84.88 693 GLU B N 1
ATOM 14717 C CA . GLU B 1 693 ? -3.098 -15.875 -2.225 1 84.88 693 GLU B CA 1
ATOM 14718 C C . GLU B 1 693 ? -4.309 -16.562 -1.6 1 84.88 693 GLU B C 1
ATOM 14720 O O . GLU B 1 693 ? -4.203 -17.688 -1.104 1 84.88 693 GLU B O 1
ATOM 14725 N N . LYS B 1 694 ? -5.418 -15.859 -1.634 1 85 694 LYS B N 1
ATOM 14726 C CA . LYS B 1 694 ? -6.648 -16.406 -1.072 1 85 694 LYS B CA 1
ATOM 14727 C C . LYS B 1 694 ? -7.34 -17.328 -2.07 1 85 694 LYS B C 1
ATOM 14729 O O . LYS B 1 694 ? -7.453 -17 -3.254 1 85 694 LYS B O 1
ATOM 14734 N N . ILE B 1 695 ? -7.672 -18.562 -1.567 1 85.5 695 ILE B N 1
ATOM 14735 C CA . ILE B 1 695 ? -8.398 -19.547 -2.363 1 85.5 695 ILE B CA 1
ATOM 14736 C C . ILE B 1 695 ? -9.797 -19.734 -1.797 1 85.5 695 ILE B C 1
ATOM 14738 O O . ILE B 1 695 ? -9.992 -19.75 -0.579 1 85.5 695 ILE B O 1
ATOM 14742 N N . LYS B 1 696 ? -10.766 -19.797 -2.715 1 81.62 696 LYS B N 1
ATOM 14743 C CA . LYS B 1 696 ? -12.141 -20.047 -2.301 1 81.62 696 LYS B CA 1
ATOM 14744 C C . LYS B 1 696 ? -12.266 -21.422 -1.62 1 81.62 696 LYS B C 1
ATOM 14746 O O . LYS B 1 696 ? -11.609 -22.375 -2.021 1 81.62 696 LYS B O 1
ATOM 14751 N N . GLU B 1 697 ? -13.07 -21.547 -0.575 1 82 697 GLU B N 1
ATOM 14752 C CA . GLU B 1 697 ? -13.219 -22.75 0.239 1 82 697 GLU B CA 1
ATOM 14753 C C . GLU B 1 697 ? -13.641 -23.938 -0.613 1 82 697 GLU B C 1
ATOM 14755 O O . GLU B 1 697 ? -13.148 -25.062 -0.416 1 82 697 GLU B O 1
ATOM 14760 N N . ASP B 1 698 ? -14.445 -23.719 -1.579 1 81 698 ASP B N 1
ATOM 14761 C CA . ASP B 1 698 ? -14.992 -24.812 -2.389 1 81 698 ASP B CA 1
ATOM 14762 C C . ASP B 1 698 ? -13.953 -25.328 -3.389 1 81 698 ASP B C 1
ATOM 14764 O O . ASP B 1 698 ? -14.086 -26.438 -3.908 1 81 698 ASP B O 1
ATOM 14768 N N . GLU B 1 699 ? -12.961 -24.625 -3.584 1 85.44 699 GLU B N 1
ATOM 14769 C CA . GLU B 1 699 ? -11.953 -25 -4.578 1 85.44 699 GLU B CA 1
ATOM 14770 C C . GLU B 1 699 ? -10.656 -25.438 -3.91 1 85.44 699 GLU B C 1
ATOM 14772 O O . GLU B 1 699 ? -9.695 -25.812 -4.59 1 85.44 699 GLU B O 1
ATOM 14777 N N . TRP B 1 700 ? -10.523 -25.484 -2.658 1 85.19 700 TRP B N 1
ATOM 14778 C CA . TRP B 1 700 ? -9.281 -25.688 -1.914 1 85.19 700 TRP B CA 1
ATOM 14779 C C . TRP B 1 700 ? -8.711 -27.078 -2.178 1 85.19 700 TRP B C 1
ATOM 14781 O O . TRP B 1 700 ? -7.523 -27.219 -2.471 1 85.19 700 TRP B O 1
ATOM 14791 N N . ASP B 1 701 ? -9.523 -28.094 -2.141 1 81.62 701 ASP B N 1
ATOM 14792 C CA . ASP B 1 701 ? -9.047 -29.469 -2.25 1 81.62 701 ASP B CA 1
ATOM 14793 C C . ASP B 1 701 ? -8.414 -29.719 -3.619 1 81.62 701 ASP B C 1
ATOM 14795 O O . ASP B 1 701 ? -7.391 -30.391 -3.723 1 81.62 701 ASP B O 1
ATOM 14799 N N . PHE B 1 702 ? -9.023 -29.125 -4.527 1 82.31 702 PHE B N 1
ATOM 14800 C CA . PHE B 1 702 ? -8.523 -29.312 -5.887 1 82.31 702 PHE B CA 1
ATOM 14801 C C . PHE B 1 702 ? -7.23 -28.531 -6.094 1 82.31 702 PHE B C 1
ATOM 14803 O O . PHE B 1 702 ? -6.254 -29.078 -6.613 1 82.31 702 PHE B O 1
ATOM 14810 N N . LEU B 1 703 ? -7.254 -27.344 -5.727 1 83.69 703 LEU B N 1
ATOM 14811 C CA . LEU B 1 703 ? -6.125 -26.469 -6.031 1 83.69 703 LEU B CA 1
ATOM 14812 C C . LEU B 1 703 ? -4.938 -26.781 -5.129 1 83.69 703 LEU B C 1
ATOM 14814 O O . LEU B 1 703 ? -3.785 -26.672 -5.551 1 83.69 703 LEU B O 1
ATOM 14818 N N . GLU B 1 704 ? -5.164 -27.172 -3.945 1 83.94 704 GLU B N 1
ATOM 14819 C CA . GLU B 1 704 ? -4.094 -27.516 -3.02 1 83.94 704 GLU B CA 1
ATOM 14820 C C . GLU B 1 704 ? -3.244 -28.656 -3.57 1 83.94 704 GLU B C 1
ATOM 14822 O O . GLU B 1 704 ? -2.016 -28.641 -3.453 1 83.94 704 GLU B O 1
ATOM 14827 N N . LYS B 1 705 ? -3.867 -29.641 -4.168 1 79.62 705 LYS B N 1
ATOM 14828 C CA . LYS B 1 705 ? -3.162 -30.797 -4.734 1 79.62 705 LYS B CA 1
ATOM 14829 C C . LYS B 1 705 ? -2.277 -30.359 -5.902 1 79.62 705 LYS B C 1
ATOM 14831 O O . LYS B 1 705 ? -1.162 -30.875 -6.059 1 79.62 705 LYS B O 1
ATOM 14836 N N . ARG B 1 706 ? -2.754 -29.469 -6.551 1 78.81 706 ARG B N 1
ATOM 14837 C CA . ARG B 1 706 ? -2.01 -29.016 -7.719 1 78.81 706 ARG B CA 1
ATOM 14838 C C . ARG B 1 706 ? -0.82 -28.141 -7.312 1 78.81 706 ARG B C 1
ATOM 14840 O O . ARG B 1 706 ? 0.248 -28.219 -7.922 1 78.81 706 ARG B O 1
ATOM 14847 N N . VAL B 1 707 ? -1.085 -27.359 -6.375 1 81.44 707 VAL B N 1
ATOM 14848 C CA . VAL B 1 707 ? -0.018 -26.484 -5.906 1 81.44 707 VAL B CA 1
ATOM 14849 C C . VAL B 1 707 ? 1.077 -27.312 -5.238 1 81.44 707 VAL B C 1
ATOM 14851 O O . VAL B 1 707 ? 2.262 -27 -5.352 1 81.44 707 VAL B O 1
ATOM 14854 N N . ARG B 1 708 ? 0.683 -28.359 -4.586 1 75.75 708 ARG B N 1
ATOM 14855 C CA . ARG B 1 708 ? 1.642 -29.234 -3.922 1 75.75 708 ARG B CA 1
ATOM 14856 C C . ARG B 1 708 ? 2.578 -29.891 -4.934 1 75.75 708 ARG B C 1
ATOM 14858 O O . ARG B 1 708 ? 3.729 -30.188 -4.613 1 75.75 708 ARG B O 1
ATOM 14865 N N . GLU B 1 709 ? 1.939 -30.016 -6.137 1 72.25 709 GLU B N 1
ATOM 14866 C CA . GLU B 1 709 ? 2.742 -30.641 -7.188 1 72.25 709 GLU B CA 1
ATOM 14867 C C . GLU B 1 709 ? 3.783 -29.672 -7.734 1 72.25 709 GLU B C 1
ATOM 14869 O O . GLU B 1 709 ? 4.711 -30.078 -8.438 1 72.25 709 GLU B O 1
ATOM 14874 N N . ILE B 1 710 ? 3.451 -28.453 -7.504 1 70.62 710 ILE B N 1
ATOM 14875 C CA . ILE B 1 710 ? 4.441 -27.484 -7.969 1 70.62 710 ILE B CA 1
ATOM 14876 C C . ILE B 1 710 ? 5.777 -27.734 -7.277 1 70.62 710 ILE B C 1
ATOM 14878 O O . ILE B 1 710 ? 5.852 -27.766 -6.047 1 70.62 710 ILE B O 1
ATOM 14882 N N . ARG B 1 711 ? 6.578 -28.594 -7.863 1 55.5 711 ARG B N 1
ATOM 14883 C CA . ARG B 1 711 ? 7.906 -29 -7.41 1 55.5 711 ARG B CA 1
ATOM 14884 C C . ARG B 1 711 ? 8.727 -27.781 -6.988 1 55.5 711 ARG B C 1
ATOM 14886 O O . ARG B 1 711 ? 9.367 -27.141 -7.824 1 55.5 711 ARG B O 1
ATOM 14893 N N . VAL B 1 712 ? 8.344 -26.906 -6.27 1 56.97 712 VAL B N 1
ATOM 14894 C CA . VAL B 1 712 ? 9.344 -25.938 -5.805 1 56.97 712 VAL B CA 1
ATOM 14895 C C . VAL B 1 712 ? 10.516 -26.672 -5.172 1 56.97 712 VAL B C 1
ATOM 14897 O O . VAL B 1 712 ? 10.656 -26.703 -3.945 1 56.97 712 VAL B O 1
ATOM 14900 N N . THR B 1 713 ? 10.617 -27.984 -5.277 1 50.31 713 THR B N 1
ATOM 14901 C CA . THR B 1 713 ? 11.453 -28.922 -4.539 1 50.31 713 THR B CA 1
ATOM 14902 C C . THR B 1 713 ? 12.906 -28.453 -4.52 1 50.31 713 THR B C 1
ATOM 14904 O O . THR B 1 713 ? 13.641 -28.734 -3.572 1 50.31 713 THR B O 1
ATOM 14907 N N . ASN B 1 714 ? 13.406 -27.766 -5.586 1 52.91 714 ASN B N 1
ATOM 14908 C CA . ASN B 1 714 ? 14.867 -27.781 -5.543 1 52.91 714 ASN B CA 1
ATOM 14909 C C . ASN B 1 714 ? 15.43 -26.422 -5.156 1 52.91 714 ASN B C 1
ATOM 14911 O O . ASN B 1 714 ? 16.656 -26.234 -5.133 1 52.91 714 ASN B O 1
ATOM 14915 N N . ASP B 1 715 ? 14.523 -25.484 -4.879 1 62.69 715 ASP B N 1
ATOM 14916 C CA . ASP B 1 715 ? 15.18 -24.219 -4.574 1 62.69 715 ASP B CA 1
ATOM 14917 C C . ASP B 1 715 ? 14.984 -23.828 -3.111 1 62.69 715 ASP B C 1
ATOM 14919 O O . ASP B 1 715 ? 13.867 -23.516 -2.688 1 62.69 715 ASP B O 1
ATOM 14923 N N . LYS B 1 716 ? 15.969 -24.156 -2.289 1 79.5 716 LYS B N 1
ATOM 14924 C CA . LYS B 1 716 ? 15.969 -23.875 -0.854 1 79.5 716 LYS B CA 1
ATOM 14925 C C . LYS B 1 716 ? 15.805 -22.391 -0.576 1 79.5 716 LYS B C 1
ATOM 14927 O O . LYS B 1 716 ? 15.844 -21.953 0.579 1 79.5 716 LYS B O 1
ATOM 14932 N N . ARG B 1 717 ? 15.469 -21.75 -1.694 1 88.5 717 ARG B N 1
ATOM 14933 C CA . ARG B 1 717 ? 15.391 -20.312 -1.545 1 88.5 717 ARG B CA 1
ATOM 14934 C C . ARG B 1 717 ? 13.945 -19.828 -1.588 1 88.5 717 ARG B C 1
ATOM 14936 O O . ARG B 1 717 ? 13.68 -18.625 -1.577 1 88.5 717 ARG B O 1
ATOM 14943 N N . VAL B 1 718 ? 12.977 -20.734 -1.677 1 89.38 718 VAL B N 1
ATOM 14944 C CA . VAL B 1 718 ? 11.562 -20.375 -1.685 1 89.38 718 VAL B CA 1
ATOM 14945 C C . VAL B 1 718 ? 10.75 -21.438 -0.944 1 89.38 718 VAL B C 1
ATOM 14947 O O . VAL B 1 718 ? 11.102 -22.609 -0.961 1 89.38 718 VAL B O 1
ATOM 14950 N N . PHE B 1 719 ? 9.75 -20.953 -0.19 1 87.88 719 PHE B N 1
ATOM 14951 C CA . PHE B 1 719 ? 8.852 -21.828 0.544 1 87.88 719 PHE B CA 1
ATOM 14952 C C . PHE B 1 719 ? 7.398 -21.547 0.179 1 87.88 719 PHE B C 1
ATOM 14954 O O . PHE B 1 719 ? 7 -20.391 0.036 1 87.88 719 PHE B O 1
ATOM 14961 N N . ILE B 1 720 ? 6.688 -22.578 -0.175 1 87.62 720 ILE B N 1
ATOM 14962 C CA . ILE B 1 720 ? 5.242 -22.5 -0.376 1 87.62 720 ILE B CA 1
ATOM 14963 C C . ILE B 1 720 ? 4.523 -23.188 0.781 1 87.62 720 ILE B C 1
ATOM 14965 O O . ILE B 1 720 ? 4.711 -24.391 1.014 1 87.62 720 ILE B O 1
ATOM 14969 N N . ASP B 1 721 ? 3.896 -22.406 1.531 1 84.38 721 ASP B N 1
ATOM 14970 C CA . ASP B 1 721 ? 3.195 -22.938 2.699 1 84.38 721 ASP B CA 1
ATOM 14971 C C . ASP B 1 721 ? 1.683 -22.859 2.512 1 84.38 721 ASP B C 1
ATOM 14973 O O . ASP B 1 721 ? 1.175 -21.922 1.885 1 84.38 721 ASP B O 1
ATOM 14977 N N . GLU B 1 722 ? 1.051 -23.906 2.977 1 83.62 722 GLU B N 1
ATOM 14978 C CA . GLU B 1 722 ? -0.404 -23.984 2.889 1 83.62 722 GLU B CA 1
ATOM 14979 C C . GLU B 1 722 ? -1.053 -23.734 4.246 1 83.62 722 GLU B C 1
ATOM 14981 O O . GLU B 1 722 ? -0.625 -24.297 5.254 1 83.62 722 GLU B O 1
ATOM 14986 N N . ASP B 1 723 ? -1.911 -22.734 4.242 1 81.12 723 ASP B N 1
ATOM 14987 C CA . ASP B 1 723 ? -2.719 -22.484 5.434 1 81.12 723 ASP B CA 1
ATOM 14988 C C . ASP B 1 723 ? -4.145 -23 5.246 1 81.12 723 ASP B C 1
ATOM 14990 O O . ASP B 1 723 ? -5 -22.297 4.707 1 81.12 723 ASP B O 1
ATOM 14994 N N . LYS B 1 724 ? -4.469 -24.109 5.781 1 79.88 724 LYS B N 1
ATOM 14995 C CA . LYS B 1 724 ? -5.746 -24.797 5.586 1 79.88 724 LYS B CA 1
ATOM 14996 C C . LYS B 1 724 ? -6.859 -24.109 6.379 1 79.88 724 LYS B C 1
ATOM 14998 O O . LYS B 1 724 ? -8.031 -24.203 6.02 1 79.88 724 LYS B O 1
ATOM 15003 N N . THR B 1 725 ? -6.48 -23.406 7.434 1 78.56 725 THR B N 1
ATOM 15004 C CA . THR B 1 725 ? -7.484 -22.797 8.297 1 78.56 725 THR B CA 1
ATOM 15005 C C . THR B 1 725 ? -8.031 -21.516 7.668 1 78.56 725 THR B C 1
ATOM 15007 O O . THR B 1 725 ? -9.234 -21.266 7.699 1 78.56 725 THR B O 1
ATOM 15010 N N . ARG B 1 726 ? -7.262 -20.766 7.016 1 82.88 726 ARG B N 1
ATOM 15011 C CA . ARG B 1 726 ? -7.668 -19.484 6.434 1 82.88 726 ARG B CA 1
ATOM 15012 C C . ARG B 1 726 ? -7.887 -19.609 4.93 1 82.88 726 ARG B C 1
ATOM 15014 O O . ARG B 1 726 ? -8.422 -18.703 4.297 1 82.88 726 ARG B O 1
ATOM 15021 N N . PHE B 1 727 ? -7.484 -20.734 4.359 1 86 727 PHE B N 1
ATOM 15022 C CA . PHE B 1 727 ? -7.594 -21.031 2.934 1 86 727 PHE B CA 1
ATOM 15023 C C . PHE B 1 727 ? -6.715 -20.094 2.119 1 86 727 PHE B C 1
ATOM 15025 O O . PHE B 1 727 ? -7.18 -19.469 1.16 1 86 727 PHE B O 1
ATOM 15032 N N . TYR B 1 728 ? -5.453 -19.922 2.588 1 88.25 728 TYR B N 1
ATOM 15033 C CA . TYR B 1 728 ? -4.453 -19.109 1.896 1 88.25 728 TYR B CA 1
ATOM 15034 C C . TYR B 1 728 ? -3.244 -19.953 1.508 1 88.25 728 TYR B C 1
ATOM 15036 O O . TYR B 1 728 ? -2.893 -20.906 2.209 1 88.25 728 TYR B O 1
ATOM 15044 N N . ILE B 1 729 ? -2.717 -19.625 0.417 1 88.5 729 ILE B N 1
ATOM 15045 C CA . ILE B 1 729 ? -1.395 -20.125 0.046 1 88.5 729 ILE B CA 1
ATOM 15046 C C . ILE B 1 729 ? -0.358 -19.016 0.245 1 88.5 729 ILE B C 1
ATOM 15048 O O . ILE B 1 729 ? -0.503 -17.922 -0.293 1 88.5 729 ILE B O 1
ATOM 15052 N N . VAL B 1 730 ? 0.571 -19.328 1.104 1 89.88 730 VAL B N 1
ATOM 15053 C CA . VAL B 1 730 ? 1.583 -18.328 1.426 1 89.88 730 VAL B CA 1
ATOM 15054 C C . VAL B 1 730 ? 2.896 -18.672 0.731 1 89.88 730 VAL B C 1
ATOM 15056 O O . VAL B 1 730 ? 3.395 -19.797 0.859 1 89.88 730 VAL B O 1
ATOM 15059 N N . ILE B 1 731 ? 3.414 -17.75 -0.025 1 90.19 731 ILE B N 1
ATOM 15060 C CA . ILE B 1 731 ? 4.691 -17.922 -0.708 1 90.19 731 ILE B CA 1
ATOM 15061 C C . ILE B 1 731 ? 5.723 -16.953 -0.143 1 90.19 731 ILE B C 1
ATOM 15063 O O . ILE B 1 731 ? 5.477 -15.75 -0.08 1 90.19 731 ILE B O 1
ATOM 15067 N N . VAL B 1 732 ? 6.805 -17.516 0.399 1 91.94 732 VAL B N 1
ATOM 15068 C CA . VAL B 1 732 ? 7.883 -16.688 0.937 1 91.94 732 VAL B CA 1
ATOM 15069 C C . VAL B 1 732 ? 9.211 -17.094 0.3 1 91.94 732 VAL B C 1
ATOM 15071 O O . VAL B 1 732 ? 9.469 -18.281 0.095 1 91.94 732 VAL B O 1
ATOM 15074 N N . GLY B 1 733 ? 10.023 -16.109 -0.112 1 91.81 733 GLY B N 1
ATOM 15075 C CA . GLY B 1 733 ? 11.312 -16.469 -0.682 1 91.81 733 GLY B CA 1
ATOM 15076 C C . GLY B 1 733 ? 12.102 -15.258 -1.162 1 91.81 733 GLY B C 1
ATOM 15077 O O . GLY B 1 733 ? 11.719 -14.117 -0.901 1 91.81 733 GLY B O 1
ATOM 15078 N N . TYR B 1 734 ? 13.258 -15.555 -1.727 1 92.31 734 TYR B N 1
ATOM 15079 C CA . TYR B 1 734 ? 14.109 -14.523 -2.303 1 92.31 734 TYR B CA 1
ATOM 15080 C C . TYR B 1 734 ? 13.57 -14.055 -3.648 1 92.31 734 TYR B C 1
ATOM 15082 O O . TYR B 1 734 ? 12.773 -14.75 -4.281 1 92.31 734 TYR B O 1
ATOM 15090 N N . LYS B 1 735 ? 13.898 -13 -4.137 1 90.19 735 LYS B N 1
ATOM 15091 C CA . LYS B 1 735 ? 13.195 -12.219 -5.152 1 90.19 735 LYS B CA 1
ATOM 15092 C C . LYS B 1 735 ? 12.898 -13.062 -6.387 1 90.19 735 LYS B C 1
ATOM 15094 O O . LYS B 1 735 ? 11.734 -13.219 -6.773 1 90.19 735 LYS B O 1
ATOM 15099 N N . ILE B 1 736 ? 13.891 -13.648 -7.051 1 89 736 ILE B N 1
ATOM 15100 C CA . ILE B 1 736 ? 13.688 -14.305 -8.336 1 89 736 ILE B CA 1
ATOM 15101 C C . ILE B 1 736 ? 12.945 -15.625 -8.133 1 89 736 ILE B C 1
ATOM 15103 O O . ILE B 1 736 ? 11.93 -15.875 -8.781 1 89 736 ILE B O 1
ATOM 15107 N N . PRO B 1 737 ? 13.445 -16.469 -7.156 1 88.88 737 PRO B N 1
ATOM 15108 C CA . PRO B 1 737 ? 12.664 -17.688 -6.906 1 88.88 737 PRO B CA 1
ATOM 15109 C C . PRO B 1 737 ? 11.234 -17.391 -6.453 1 88.88 737 PRO B C 1
ATOM 15111 O O . PRO B 1 737 ? 10.312 -18.141 -6.77 1 88.88 737 PRO B O 1
ATOM 15114 N N . PHE B 1 738 ? 11.078 -16.281 -5.762 1 91.31 738 PHE B N 1
ATOM 15115 C CA . PHE B 1 738 ? 9.758 -15.875 -5.297 1 91.31 738 PHE B CA 1
ATOM 15116 C C . PHE B 1 738 ? 8.852 -15.531 -6.473 1 91.31 738 PHE B C 1
ATOM 15118 O O . PHE B 1 738 ? 7.695 -15.969 -6.523 1 91.31 738 PHE B O 1
ATOM 15125 N N . ILE B 1 739 ? 9.305 -14.727 -7.43 1 89 739 ILE B N 1
ATOM 15126 C CA . ILE B 1 739 ? 8.531 -14.32 -8.602 1 89 739 ILE B CA 1
ATOM 15127 C C . ILE B 1 739 ? 8.164 -15.555 -9.422 1 89 739 ILE B C 1
ATOM 15129 O O . ILE B 1 739 ? 7.02 -15.695 -9.867 1 89 739 ILE B O 1
ATOM 15133 N N . ASP B 1 740 ? 9.086 -16.469 -9.547 1 86.62 740 ASP B N 1
ATOM 15134 C CA . ASP B 1 740 ? 8.852 -17.688 -10.32 1 86.62 740 ASP B CA 1
ATOM 15135 C C . ASP B 1 740 ? 7.781 -18.562 -9.664 1 86.62 740 ASP B C 1
ATOM 15137 O O . ASP B 1 740 ? 6.867 -19.047 -10.336 1 86.62 740 ASP B O 1
ATOM 15141 N N . ALA B 1 741 ? 7.941 -18.719 -8.312 1 87.88 741 ALA B N 1
ATOM 15142 C CA . ALA B 1 741 ? 6.977 -19.531 -7.586 1 87.88 741 ALA B CA 1
ATOM 15143 C C . ALA B 1 741 ? 5.594 -18.891 -7.605 1 87.88 741 ALA B C 1
ATOM 15145 O O . ALA B 1 741 ? 4.582 -19.578 -7.75 1 87.88 741 ALA B O 1
ATOM 15146 N N . THR B 1 742 ? 5.562 -17.594 -7.445 1 87.38 742 THR B N 1
ATOM 15147 C CA . THR B 1 742 ? 4.293 -16.875 -7.449 1 87.38 742 THR B CA 1
ATOM 15148 C C . THR B 1 742 ? 3.605 -17 -8.805 1 87.38 742 THR B C 1
ATOM 15150 O O . THR B 1 742 ? 2.395 -17.234 -8.875 1 87.38 742 THR B O 1
ATOM 15153 N N . ASN B 1 743 ? 4.359 -16.891 -9.883 1 86 743 ASN B N 1
ATOM 15154 C CA . ASN B 1 743 ? 3.811 -17.031 -11.227 1 86 743 ASN B CA 1
ATOM 15155 C C . ASN B 1 743 ? 3.273 -18.438 -11.461 1 86 743 ASN B C 1
ATOM 15157 O O . ASN B 1 743 ? 2.209 -18.609 -12.062 1 86 743 ASN B O 1
ATOM 15161 N N . LYS B 1 744 ? 3.979 -19.469 -10.992 1 85.44 744 LYS B N 1
ATOM 15162 C CA . LYS B 1 744 ? 3.551 -20.844 -11.141 1 85.44 744 LYS B CA 1
ATOM 15163 C C . LYS B 1 744 ? 2.27 -21.125 -10.359 1 85.44 744 LYS B C 1
ATOM 15165 O O . LYS B 1 744 ? 1.381 -21.828 -10.836 1 85.44 744 LYS B O 1
ATOM 15170 N N . VAL B 1 745 ? 2.176 -20.531 -9.188 1 86.56 745 VAL B N 1
ATOM 15171 C CA . VAL B 1 745 ? 0.988 -20.719 -8.367 1 86.56 745 VAL B CA 1
ATOM 15172 C C . VAL B 1 745 ? -0.195 -19.984 -8.992 1 86.56 745 VAL B C 1
ATOM 15174 O O . VAL B 1 745 ? -1.312 -20.5 -9.016 1 86.56 745 VAL B O 1
ATOM 15177 N N . ARG B 1 746 ? 0.066 -18.844 -9.523 1 85.69 746 ARG B N 1
ATOM 15178 C CA . ARG B 1 746 ? -0.994 -18.016 -10.102 1 85.69 746 ARG B CA 1
ATOM 15179 C C . ARG B 1 746 ? -1.501 -18.609 -11.414 1 85.69 746 ARG B C 1
ATOM 15181 O O . ARG B 1 746 ? -2.611 -18.312 -11.852 1 85.69 746 ARG B O 1
ATOM 15188 N N . LEU B 1 747 ? -0.657 -19.484 -12.031 1 82 747 LEU B N 1
ATOM 15189 C CA . LEU B 1 747 ? -1.139 -20.234 -13.188 1 82 747 LEU B CA 1
ATOM 15190 C C . LEU B 1 747 ? -2.346 -21.094 -12.82 1 82 747 LEU B C 1
ATOM 15192 O O . LEU B 1 747 ? -3.17 -21.406 -13.68 1 82 747 LEU B O 1
ATOM 15196 N N . PHE B 1 748 ? -2.428 -21.266 -11.484 1 83.12 748 PHE B N 1
ATOM 15197 C CA . PHE B 1 748 ? -3.525 -22.109 -11.039 1 83.12 748 PHE B CA 1
ATOM 15198 C C . PHE B 1 748 ? -4.578 -21.297 -10.297 1 83.12 748 PHE B C 1
ATOM 15200 O O . PHE B 1 748 ? -5.766 -21.625 -10.344 1 83.12 748 PHE B O 1
ATOM 15207 N N . THR B 1 749 ? -4.242 -20.219 -9.656 1 82.62 749 THR B N 1
ATOM 15208 C CA . THR B 1 749 ? -5.148 -19.594 -8.695 1 82.62 749 THR B CA 1
ATOM 15209 C C . THR B 1 749 ? -5.727 -18.297 -9.25 1 82.62 749 THR B C 1
ATOM 15211 O O . THR B 1 749 ? -6.73 -17.797 -8.742 1 82.62 749 THR B O 1
ATOM 15214 N N . ALA B 1 750 ? -5.203 -17.766 -10.234 1 83.75 750 ALA B N 1
ATOM 15215 C CA . ALA B 1 750 ? -5.668 -16.484 -10.758 1 83.75 750 ALA B CA 1
ATOM 15216 C C . ALA B 1 750 ? -7.02 -16.625 -11.453 1 83.75 750 ALA B C 1
ATOM 15218 O O . ALA B 1 750 ? -7.332 -17.688 -12 1 83.75 750 ALA B O 1
ATOM 15219 N N . ASP B 1 751 ? -7.844 -15.562 -11.398 1 82.94 751 ASP B N 1
ATOM 15220 C CA . ASP B 1 751 ? -9.102 -15.516 -12.133 1 82.94 751 ASP B CA 1
ATOM 15221 C C . ASP B 1 751 ? -8.867 -15.156 -13.602 1 82.94 751 ASP B C 1
ATOM 15223 O O . ASP B 1 751 ? -8.219 -14.156 -13.906 1 82.94 751 ASP B O 1
ATOM 15227 N N . VAL B 1 752 ? -9.367 -16.078 -14.391 1 82.38 752 VAL B N 1
ATOM 15228 C CA . VAL B 1 752 ? -9.102 -15.867 -15.812 1 82.38 752 VAL B CA 1
ATOM 15229 C C . VAL B 1 752 ? -10.406 -15.977 -16.594 1 82.38 752 VAL B C 1
ATOM 15231 O O . VAL B 1 752 ? -11.375 -16.578 -16.125 1 82.38 752 VAL B O 1
ATOM 15234 N N . ILE B 1 753 ? -10.477 -15.242 -17.719 1 85.31 753 ILE B N 1
ATOM 15235 C CA . ILE B 1 753 ? -11.5 -15.391 -18.75 1 85.31 753 ILE B CA 1
ATOM 15236 C C . ILE B 1 753 ? -10.852 -15.836 -20.047 1 85.31 753 ILE B C 1
ATOM 15238 O O . ILE B 1 753 ? -10.031 -15.109 -20.625 1 85.31 753 ILE B O 1
ATOM 15242 N N . VAL B 1 754 ? -11.078 -17.109 -20.391 1 85.69 754 VAL B N 1
ATOM 15243 C CA . VAL B 1 754 ? -10.453 -17.656 -21.578 1 85.69 754 VAL B CA 1
ATOM 15244 C C . VAL B 1 754 ? -11.531 -18.078 -22.594 1 85.69 754 VAL B C 1
ATOM 15246 O O . VAL B 1 754 ? -12.586 -18.562 -22.203 1 85.69 754 VAL B O 1
ATOM 15249 N N . SER B 1 755 ? -11.266 -17.688 -23.828 1 86.5 755 SER B N 1
ATOM 15250 C CA . SER B 1 755 ? -12.195 -18.078 -24.891 1 86.5 755 SER B CA 1
ATOM 15251 C C . SER B 1 755 ? -11.586 -19.125 -25.812 1 86.5 755 SER B C 1
ATOM 15253 O O . SER B 1 755 ? -10.383 -19.094 -26.094 1 86.5 755 SER B O 1
ATOM 15255 N N . GLU B 1 756 ? -12.422 -20.172 -26.062 1 86.88 756 GLU B N 1
ATOM 15256 C CA . GLU B 1 756 ? -12.008 -21.219 -27 1 86.88 756 GLU B CA 1
ATOM 15257 C C . GLU B 1 756 ? -12.898 -21.234 -28.234 1 86.88 756 GLU B C 1
ATOM 15259 O O . GLU B 1 756 ? -14.125 -21.141 -28.125 1 86.88 756 GLU B O 1
ATOM 15264 N N . ARG B 1 757 ? -12.234 -21.297 -29.344 1 87.5 757 ARG B N 1
ATOM 15265 C CA . ARG B 1 757 ? -12.984 -21.328 -30.609 1 87.5 757 ARG B CA 1
ATOM 15266 C C . ARG B 1 757 ? -13.43 -22.75 -30.938 1 87.5 757 ARG B C 1
ATOM 15268 O O . ARG B 1 757 ? -12.641 -23.688 -30.859 1 87.5 757 ARG B O 1
ATOM 15275 N N . LEU B 1 758 ? -14.727 -22.938 -31.125 1 87.19 758 LEU B N 1
ATOM 15276 C CA . LEU B 1 758 ? -15.32 -24.203 -31.531 1 87.19 758 LEU B CA 1
ATOM 15277 C C . LEU B 1 758 ? -16.25 -24.016 -32.719 1 87.19 758 LEU B C 1
ATOM 15279 O O . LEU B 1 758 ? -16.656 -22.891 -33.031 1 87.19 758 LEU B O 1
ATOM 15283 N N . GLU B 1 759 ? -16.469 -25.141 -33.406 1 84.94 759 GLU B N 1
ATOM 15284 C CA . GLU B 1 759 ? -17.422 -25.094 -34.5 1 84.94 759 GLU B CA 1
ATOM 15285 C C . GLU B 1 759 ? -18.859 -24.969 -33.969 1 84.94 759 GLU B C 1
ATOM 15287 O O . GLU B 1 759 ? -19.141 -25.328 -32.812 1 84.94 759 GLU B O 1
ATOM 15292 N N . GLU B 1 760 ? -19.656 -24.5 -34.812 1 81.56 760 GLU B N 1
ATOM 15293 C CA . GLU B 1 760 ? -21.047 -24.266 -34.438 1 81.56 760 GLU B CA 1
ATOM 15294 C C . GLU B 1 760 ? -21.719 -25.547 -33.969 1 81.56 760 GLU B C 1
ATOM 15296 O O . GLU B 1 760 ? -22.438 -25.547 -32.969 1 81.56 760 GLU B O 1
ATOM 15301 N N . PHE B 1 761 ? -21.5 -26.609 -34.719 1 84.25 761 PHE B N 1
ATOM 15302 C CA . PHE B 1 761 ? -22.172 -27.859 -34.344 1 84.25 761 PHE B CA 1
ATOM 15303 C C . PHE B 1 761 ? -21.672 -28.391 -33 1 84.25 761 PHE B C 1
ATOM 15305 O O . PHE B 1 761 ? -22.422 -28.984 -32.25 1 84.25 761 PHE B O 1
ATOM 15312 N N . GLU B 1 762 ? -20.453 -28.078 -32.719 1 87.06 762 GLU B N 1
ATOM 15313 C CA . GLU B 1 762 ? -19.859 -28.531 -31.469 1 87.06 762 GLU B CA 1
ATOM 15314 C C . GLU B 1 762 ? -20.5 -27.828 -30.281 1 87.06 762 GLU B C 1
ATOM 15316 O O . GLU B 1 762 ? -20.766 -28.453 -29.25 1 87.06 762 GLU B O 1
ATOM 15321 N N . ILE B 1 763 ? -20.641 -26.562 -30.469 1 87.19 763 ILE B N 1
ATOM 15322 C CA . ILE B 1 763 ? -21.234 -25.766 -29.406 1 87.19 763 ILE B CA 1
ATOM 15323 C C . ILE B 1 763 ? -22.672 -26.219 -29.141 1 87.19 763 ILE B C 1
ATOM 15325 O O . ILE B 1 763 ? -23.078 -26.328 -27.984 1 87.19 763 ILE B O 1
ATOM 15329 N N . HIS B 1 764 ? -23.297 -26.516 -30.219 1 82.69 764 HIS B N 1
ATOM 15330 C CA . HIS B 1 764 ? -24.672 -27 -30.109 1 82.69 764 HIS B CA 1
ATOM 15331 C C . HIS B 1 764 ? -24.719 -28.344 -29.406 1 82.69 764 HIS B C 1
ATOM 15333 O O . HIS B 1 764 ? -25.609 -28.578 -28.562 1 82.69 764 HIS B O 1
ATOM 15339 N N . LEU B 1 765 ? -23.891 -29.156 -29.734 1 85.19 765 LEU B N 1
ATOM 15340 C CA . LEU B 1 765 ? -23.828 -30.484 -29.125 1 85.19 765 LEU B CA 1
ATOM 15341 C C . LEU B 1 765 ? -23.531 -30.406 -27.641 1 85.19 765 LEU B C 1
ATOM 15343 O O . LEU B 1 765 ? -24.156 -31.094 -26.828 1 85.19 765 LEU B O 1
ATOM 15347 N N . LEU B 1 766 ? -22.609 -29.562 -27.297 1 87.06 766 LEU B N 1
ATOM 15348 C CA . LEU B 1 766 ? -22.188 -29.422 -25.906 1 87.06 766 LEU B CA 1
ATOM 15349 C C . LEU B 1 766 ? -23.281 -28.781 -25.062 1 87.06 766 LEU B C 1
ATOM 15351 O O . LEU B 1 766 ? -23.453 -29.141 -23.891 1 87.06 766 LEU B O 1
ATOM 15355 N N . SER B 1 767 ? -23.922 -27.891 -25.609 1 81.06 767 SER B N 1
ATOM 15356 C CA . SER B 1 767 ? -24.984 -27.172 -24.906 1 81.06 767 SER B CA 1
ATOM 15357 C C . SER B 1 767 ? -26.203 -28.047 -24.703 1 81.06 767 SER B C 1
ATOM 15359 O O . SER B 1 767 ? -26.781 -28.094 -23.609 1 81.06 767 SER B O 1
ATOM 15361 N N . ASN B 1 768 ? -26.578 -28.75 -25.734 1 73.38 768 ASN B N 1
ATOM 15362 C CA . ASN B 1 768 ? -27.781 -29.594 -25.688 1 73.38 768 ASN B CA 1
ATOM 15363 C C . ASN B 1 768 ? -27.531 -30.859 -24.891 1 73.38 768 ASN B C 1
ATOM 15365 O O . ASN B 1 768 ? -28.453 -31.406 -24.281 1 73.38 768 ASN B O 1
ATOM 15369 N N . GLY B 1 769 ? -26.266 -31.328 -24.938 1 67.75 769 GLY B N 1
ATOM 15370 C CA . GLY B 1 769 ? -25.922 -32.531 -24.219 1 67.75 769 GLY B CA 1
ATOM 15371 C C . GLY B 1 769 ? -25.688 -32.312 -22.75 1 67.75 769 GLY B C 1
ATOM 15372 O O . GLY B 1 769 ? -25.375 -33.25 -22 1 67.75 769 GLY B O 1
ATOM 15373 N N . LYS B 1 770 ? -25.875 -31.172 -22.219 1 76.62 770 LYS B N 1
ATOM 15374 C CA . LYS B 1 770 ? -25.719 -30.75 -20.828 1 76.62 770 LYS B CA 1
ATOM 15375 C C . LYS B 1 770 ? -24.312 -31.031 -20.328 1 76.62 770 LYS B C 1
ATOM 15377 O O . LYS B 1 770 ? -24.109 -31.391 -19.172 1 76.62 770 LYS B O 1
ATOM 15382 N N . VAL B 1 771 ? -23.453 -31.188 -21.312 1 83 771 VAL B N 1
ATOM 15383 C CA . VAL B 1 771 ? -22.062 -31.422 -20.953 1 83 771 VAL B CA 1
ATOM 15384 C C . VAL B 1 771 ? -21.5 -30.203 -20.203 1 83 771 VAL B C 1
ATOM 15386 O O . VAL B 1 771 ? -20.812 -30.359 -19.203 1 83 771 VAL B O 1
ATOM 15389 N N . LEU B 1 772 ? -21.812 -29.047 -20.719 1 86.19 772 LEU B N 1
ATOM 15390 C CA . LEU B 1 772 ? -21.312 -27.828 -20.094 1 86.19 772 LEU B CA 1
ATOM 15391 C C . LEU B 1 772 ? -21.875 -27.656 -18.688 1 86.19 772 LEU B C 1
ATOM 15393 O O . LEU B 1 772 ? -21.156 -27.281 -17.766 1 86.19 772 LEU B O 1
ATOM 15397 N N . ASP B 1 773 ? -23.125 -28.062 -18.562 1 81.88 773 ASP B N 1
ATOM 15398 C CA . ASP B 1 773 ? -23.766 -27.969 -17.266 1 81.88 773 ASP B CA 1
ATOM 15399 C C . ASP B 1 773 ? -23.141 -28.953 -16.266 1 81.88 773 ASP B C 1
ATOM 15401 O O . ASP B 1 773 ? -22.984 -28.625 -15.086 1 81.88 773 ASP B O 1
ATOM 15405 N N . ASP B 1 774 ? -22.859 -30.078 -16.797 1 85.12 774 ASP B N 1
ATOM 15406 C CA . ASP B 1 774 ? -22.25 -31.094 -15.938 1 85.12 774 ASP B CA 1
ATOM 15407 C C . ASP B 1 774 ? -20.859 -30.641 -15.453 1 85.12 774 ASP B C 1
ATOM 15409 O O . ASP B 1 774 ? -20.5 -30.875 -14.305 1 85.12 774 ASP B O 1
ATOM 15413 N N . ILE B 1 775 ? -20.203 -30.078 -16.312 1 86.81 775 ILE B N 1
ATOM 15414 C CA . ILE B 1 775 ? -18.875 -29.594 -15.961 1 86.81 775 ILE B CA 1
ATOM 15415 C C . ILE B 1 775 ? -18.984 -28.469 -14.93 1 86.81 775 ILE B C 1
ATOM 15417 O O . ILE B 1 775 ? -18.188 -28.422 -13.977 1 86.81 775 ILE B O 1
ATOM 15421 N N . CYS B 1 776 ? -19.953 -27.625 -15.094 1 85.12 776 CYS B N 1
ATOM 15422 C CA . CYS B 1 776 ? -20.156 -26.516 -14.164 1 85.12 776 CYS B CA 1
ATOM 15423 C C . CYS B 1 776 ? -20.594 -27.031 -12.797 1 85.12 776 CYS B C 1
ATOM 15425 O O . CYS B 1 776 ? -20.312 -26.406 -11.773 1 85.12 776 CYS B O 1
ATOM 15427 N N . LYS B 1 777 ? -21.281 -28.188 -12.812 1 81.81 777 LYS B N 1
ATOM 15428 C CA . LYS B 1 777 ? -21.688 -28.797 -11.547 1 81.81 777 LYS B CA 1
ATOM 15429 C C . LYS B 1 777 ? -20.5 -29.359 -10.789 1 81.81 777 LYS B C 1
ATOM 15431 O O . LYS B 1 777 ? -20.469 -29.359 -9.562 1 81.81 777 LYS B O 1
ATOM 15436 N N . ASP B 1 778 ? -19.547 -29.859 -11.562 1 81.75 778 ASP B N 1
ATOM 15437 C CA . ASP B 1 778 ? -18.344 -30.438 -10.977 1 81.75 778 ASP B CA 1
ATOM 15438 C C . ASP B 1 778 ? -17.484 -29.375 -10.305 1 81.75 778 ASP B C 1
ATOM 15440 O O . ASP B 1 778 ? -16.797 -29.656 -9.32 1 81.75 778 ASP B O 1
ATOM 15444 N N . PHE B 1 779 ? -17.516 -28.234 -10.805 1 83.56 779 PHE B N 1
ATOM 15445 C CA . PHE B 1 779 ? -16.672 -27.172 -10.297 1 83.56 779 PHE B CA 1
ATOM 15446 C C . PHE B 1 779 ? -17.5 -25.953 -9.906 1 83.56 779 PHE B C 1
ATOM 15448 O O . PHE B 1 779 ? -17.891 -25.156 -10.766 1 83.56 779 PHE B O 1
ATOM 15455 N N . LYS B 1 780 ? -17.516 -25.797 -8.562 1 74.38 780 LYS B N 1
ATOM 15456 C CA . LYS B 1 780 ? -18.344 -24.703 -8.055 1 74.38 780 LYS B CA 1
ATOM 15457 C C . LYS B 1 780 ? -17.672 -23.359 -8.32 1 74.38 780 LYS B C 1
ATOM 15459 O O . LYS B 1 780 ? -16.438 -23.234 -8.203 1 74.38 780 LYS B O 1
ATOM 15464 N N . GLY B 1 781 ? -18.219 -22.406 -9.055 1 74.44 781 GLY B N 1
ATOM 15465 C CA . GLY B 1 781 ? -17.734 -21.062 -9.281 1 74.44 781 GLY B CA 1
ATOM 15466 C C . GLY B 1 781 ? -17.359 -20.797 -10.727 1 74.44 781 GLY B C 1
ATOM 15467 O O . GLY B 1 781 ? -17.062 -19.656 -11.094 1 74.44 781 GLY B O 1
ATOM 15468 N N . MET B 1 782 ? -17.234 -21.891 -11.414 1 82.69 782 MET B N 1
ATOM 15469 C CA . MET B 1 782 ? -16.891 -21.75 -12.828 1 82.69 782 MET B CA 1
ATOM 15470 C C . MET B 1 782 ? -18.141 -21.5 -13.664 1 82.69 782 MET B C 1
ATOM 15472 O O . MET B 1 782 ? -19.219 -22.016 -13.352 1 82.69 782 MET B O 1
ATOM 15476 N N . LYS B 1 783 ? -17.969 -20.531 -14.641 1 85.88 783 LYS B N 1
ATOM 15477 C CA . LYS B 1 783 ? -19.047 -20.266 -15.586 1 85.88 783 LYS B CA 1
ATOM 15478 C C . LYS B 1 783 ? -18.594 -20.484 -17.031 1 85.88 783 LYS B C 1
ATOM 15480 O O . LYS B 1 783 ? -17.5 -20.062 -17.391 1 85.88 783 LYS B O 1
ATOM 15485 N N . ILE B 1 784 ? -19.359 -21.297 -17.688 1 88.75 784 ILE B N 1
ATOM 15486 C CA . ILE B 1 784 ? -19.125 -21.5 -19.109 1 88.75 784 ILE B CA 1
ATOM 15487 C C . ILE B 1 784 ? -20.25 -20.891 -19.922 1 88.75 784 ILE B C 1
ATOM 15489 O O . ILE B 1 784 ? -21.422 -21.266 -19.766 1 88.75 784 ILE B O 1
ATOM 15493 N N . ILE B 1 785 ? -19.938 -19.859 -20.688 1 87.12 785 ILE B N 1
ATOM 15494 C CA . ILE B 1 785 ? -20.953 -19.188 -21.5 1 87.12 785 ILE B CA 1
ATOM 15495 C C . ILE B 1 785 ? -20.688 -19.469 -22.969 1 87.12 785 ILE B C 1
ATOM 15497 O O . ILE B 1 785 ? -19.688 -19.016 -23.531 1 87.12 785 ILE B O 1
ATOM 15501 N N . PRO B 1 786 ? -21.609 -20.312 -23.562 1 87.38 786 PRO B N 1
ATOM 15502 C CA . PRO B 1 786 ? -21.484 -20.531 -25 1 87.38 786 PRO B CA 1
ATOM 15503 C C . PRO B 1 786 ? -21.953 -19.328 -25.828 1 87.38 786 PRO B C 1
ATOM 15505 O O . PRO B 1 786 ? -23.031 -18.781 -25.562 1 87.38 786 PRO B O 1
ATOM 15508 N N . LYS B 1 787 ? -21.062 -18.812 -26.609 1 81.94 787 LYS B N 1
ATOM 15509 C CA . LYS B 1 787 ? -21.422 -17.734 -27.531 1 81.94 787 LYS B CA 1
ATOM 15510 C C . LYS B 1 787 ? -21.469 -18.234 -28.969 1 81.94 787 LYS B C 1
ATOM 15512 O O . LYS B 1 787 ? -20.5 -18.078 -29.719 1 81.94 787 LYS B O 1
ATOM 15517 N N . GLY B 1 788 ? -22.547 -18.828 -29.328 1 76.69 788 GLY B N 1
ATOM 15518 C CA . GLY B 1 788 ? -22.766 -19.453 -30.625 1 76.69 788 GLY B CA 1
ATOM 15519 C C . GLY B 1 788 ? -22.562 -18.516 -31.781 1 76.69 788 GLY B C 1
ATOM 15520 O O . GLY B 1 788 ? -22.031 -18.906 -32.844 1 76.69 788 GLY B O 1
ATOM 15521 N N . ASP B 1 789 ? -22.922 -17.203 -31.578 1 72.06 789 ASP B N 1
ATOM 15522 C CA . ASP B 1 789 ? -22.797 -16.219 -32.656 1 72.06 789 ASP B CA 1
ATOM 15523 C C . ASP B 1 789 ? -21.328 -15.969 -33 1 72.06 789 ASP B C 1
ATOM 15525 O O . ASP B 1 789 ? -21.016 -15.648 -34.156 1 72.06 789 ASP B O 1
ATOM 15529 N N . ARG B 1 790 ? -20.469 -16.266 -32.062 1 77.12 790 ARG B N 1
ATOM 15530 C CA . ARG B 1 790 ? -19.047 -15.961 -32.281 1 77.12 790 ARG B CA 1
ATOM 15531 C C . ARG B 1 790 ? -18.234 -17.25 -32.406 1 77.12 790 ARG B C 1
ATOM 15533 O O . ARG B 1 790 ? -17.016 -17.203 -32.594 1 77.12 790 ARG B O 1
ATOM 15540 N N . ASN B 1 791 ? -18.875 -18.375 -32.406 1 83.31 791 ASN B N 1
ATOM 15541 C CA . ASN B 1 791 ? -18.234 -19.688 -32.438 1 83.31 791 ASN B CA 1
ATOM 15542 C C . ASN B 1 791 ? -17.188 -19.844 -31.344 1 83.31 791 ASN B C 1
ATOM 15544 O O . ASN B 1 791 ? -16.062 -20.25 -31.609 1 83.31 791 ASN B O 1
ATOM 15548 N N . ILE B 1 792 ? -17.531 -19.312 -30.203 1 88.69 792 ILE B N 1
ATOM 15549 C CA . ILE B 1 792 ? -16.594 -19.438 -29.094 1 88.69 792 ILE B CA 1
ATOM 15550 C C . ILE B 1 792 ? -17.344 -19.906 -27.844 1 88.69 792 ILE B C 1
ATOM 15552 O O . ILE B 1 792 ? -18.562 -19.719 -27.734 1 88.69 792 ILE B O 1
ATOM 15556 N N . ILE B 1 793 ? -16.594 -20.625 -27.031 1 88.88 793 ILE B N 1
ATOM 15557 C CA . ILE B 1 793 ? -17.031 -20.906 -25.672 1 88.88 793 ILE B CA 1
ATOM 15558 C C . ILE B 1 793 ? -16.156 -20.141 -24.688 1 88.88 793 ILE B C 1
ATOM 15560 O O . ILE B 1 793 ? -14.938 -20.141 -24.781 1 88.88 793 ILE B O 1
ATOM 15564 N N . GLU B 1 794 ? -16.797 -19.328 -23.812 1 90.06 794 GLU B N 1
ATOM 15565 C CA . GLU B 1 794 ? -16.062 -18.531 -22.844 1 90.06 794 GLU B CA 1
ATOM 15566 C C . GLU B 1 794 ? -16.062 -19.203 -21.469 1 90.06 794 GLU B C 1
ATOM 15568 O O . GLU B 1 794 ? -17.125 -19.547 -20.938 1 90.06 794 GLU B O 1
ATOM 15573 N N . PHE B 1 795 ? -14.852 -19.453 -21.031 1 90.44 795 PHE B N 1
ATOM 15574 C CA . PHE B 1 795 ? -14.672 -20 -19.688 1 90.44 795 PHE B CA 1
ATOM 15575 C C . PHE B 1 795 ? -14.32 -18.906 -18.688 1 90.44 795 PHE B C 1
ATOM 15577 O O . PHE B 1 795 ? -13.484 -18.047 -18.984 1 90.44 795 PHE B O 1
ATOM 15584 N N . SER B 1 796 ? -15.008 -18.781 -17.594 1 89.06 796 SER B N 1
ATOM 15585 C CA . SER B 1 796 ? -14.648 -17.828 -16.547 1 89.06 796 SER B CA 1
ATOM 15586 C C . SER B 1 796 ? -14.5 -18.531 -15.203 1 89.06 796 SER B C 1
ATOM 15588 O O . SER B 1 796 ? -15.367 -19.297 -14.797 1 89.06 796 SER B O 1
ATOM 15590 N N . GLY B 1 797 ? -13.406 -18.375 -14.586 1 85.44 797 GLY B N 1
ATOM 15591 C CA . GLY B 1 797 ? -13.125 -18.984 -13.289 1 85.44 797 GLY B CA 1
ATOM 15592 C C . GLY B 1 797 ? -11.648 -18.984 -12.938 1 85.44 797 GLY B C 1
ATOM 15593 O O . GLY B 1 797 ? -10.875 -18.188 -13.477 1 85.44 797 GLY B O 1
ATOM 15594 N N . THR B 1 798 ? -11.328 -19.891 -11.992 1 86.81 798 THR B N 1
ATOM 15595 C CA . THR B 1 798 ? -9.93 -20.016 -11.594 1 86.81 798 THR B CA 1
ATOM 15596 C C . THR B 1 798 ? -9.133 -20.781 -12.648 1 86.81 798 THR B C 1
ATOM 15598 O O . THR B 1 798 ? -9.625 -21.766 -13.211 1 86.81 798 THR B O 1
ATOM 15601 N N . ALA B 1 799 ? -7.957 -20.406 -12.953 1 85.25 799 ALA B N 1
ATOM 15602 C CA . ALA B 1 799 ? -7.16 -20.906 -14.07 1 85.25 799 ALA B CA 1
ATOM 15603 C C . ALA B 1 799 ? -7 -22.422 -14.008 1 85.25 799 ALA B C 1
ATOM 15605 O O . ALA B 1 799 ? -7.141 -23.109 -15.016 1 85.25 799 ALA B O 1
ATOM 15606 N N . GLY B 1 800 ? -6.691 -22.906 -12.867 1 84.06 800 GLY B N 1
ATOM 15607 C CA . GLY B 1 800 ? -6.527 -24.344 -12.719 1 84.06 800 GLY B CA 1
ATOM 15608 C C . GLY B 1 800 ? -7.781 -25.125 -13.062 1 84.06 800 GLY B C 1
ATOM 15609 O O . GLY B 1 800 ? -7.711 -26.172 -13.711 1 84.06 800 GLY B O 1
ATOM 15610 N N . ILE B 1 801 ? -8.852 -24.656 -12.68 1 86.19 801 ILE B N 1
ATOM 15611 C CA . ILE B 1 801 ? -10.133 -25.312 -12.906 1 86.19 801 ILE B CA 1
ATOM 15612 C C . ILE B 1 801 ? -10.539 -25.156 -14.375 1 86.19 801 ILE B C 1
ATOM 15614 O O . ILE B 1 801 ? -11.031 -26.094 -14.992 1 86.19 801 ILE B O 1
ATOM 15618 N N . VAL B 1 802 ? -10.281 -24.016 -14.898 1 87.81 802 VAL B N 1
ATOM 15619 C CA . VAL B 1 802 ? -10.617 -23.75 -16.297 1 87.81 802 VAL B CA 1
ATOM 15620 C C . VAL B 1 802 ? -9.82 -24.688 -17.203 1 87.81 802 VAL B C 1
ATOM 15622 O O . VAL B 1 802 ? -10.344 -25.188 -18.203 1 87.81 802 VAL B O 1
ATOM 15625 N N . ALA B 1 803 ? -8.602 -24.891 -16.844 1 86.44 803 ALA B N 1
ATOM 15626 C CA . ALA B 1 803 ? -7.766 -25.781 -17.656 1 86.44 803 ALA B CA 1
ATOM 15627 C C . ALA B 1 803 ? -8.328 -27.203 -17.672 1 86.44 803 ALA B C 1
ATOM 15629 O O . ALA B 1 803 ? -8.344 -27.859 -18.719 1 86.44 803 ALA B O 1
ATOM 15630 N N . VAL B 1 804 ? -8.758 -27.656 -16.578 1 87 804 VAL B N 1
ATOM 15631 C CA . VAL B 1 804 ? -9.328 -29 -16.484 1 87 804 VAL B CA 1
ATOM 15632 C C . VAL B 1 804 ? -10.656 -29.047 -17.234 1 87 804 VAL B C 1
ATOM 15634 O O . VAL B 1 804 ? -10.969 -30.016 -17.922 1 87 804 VAL B O 1
ATOM 15637 N N . ALA B 1 805 ? -11.43 -27.984 -17.078 1 87.62 805 ALA B N 1
ATOM 15638 C CA . ALA B 1 805 ? -12.711 -27.906 -17.781 1 87.62 805 ALA B CA 1
ATOM 15639 C C . ALA B 1 805 ? -12.508 -27.938 -19.297 1 87.62 805 ALA B C 1
ATOM 15641 O O . ALA B 1 805 ? -13.258 -28.609 -20 1 87.62 805 ALA B O 1
ATOM 15642 N N . LYS B 1 806 ? -11.555 -27.297 -19.734 1 87.94 806 LYS B N 1
ATOM 15643 C CA . LYS B 1 806 ? -11.227 -27.297 -21.172 1 87.94 806 LYS B CA 1
ATOM 15644 C C . LYS B 1 806 ? -10.836 -28.688 -21.641 1 87.94 806 LYS B C 1
ATOM 15646 O O . LYS B 1 806 ? -11.219 -29.109 -22.734 1 87.94 806 LYS B O 1
ATOM 15651 N N . GLN B 1 807 ? -10.078 -29.266 -20.781 1 87.88 807 GLN B N 1
ATOM 15652 C CA . GLN B 1 807 ? -9.68 -30.641 -21.109 1 87.88 807 GLN B CA 1
ATOM 15653 C C . GLN B 1 807 ? -10.891 -31.562 -21.156 1 87.88 807 GLN B C 1
ATOM 15655 O O . GLN B 1 807 ? -10.977 -32.438 -22.031 1 87.88 807 GLN B O 1
ATOM 15660 N N . GLN B 1 808 ? -11.781 -31.359 -20.25 1 87.44 808 GLN B N 1
ATOM 15661 C CA . GLN B 1 808 ? -13 -32.156 -20.234 1 87.44 808 GLN B CA 1
ATOM 15662 C C . GLN B 1 808 ? -13.836 -31.922 -21.484 1 87.44 808 GLN B C 1
ATOM 15664 O O . GLN B 1 808 ? -14.43 -32.844 -22.047 1 87.44 808 GLN B O 1
ATOM 15669 N N . VAL B 1 809 ? -13.922 -30.688 -21.906 1 88.69 809 VAL B N 1
ATOM 15670 C CA . VAL B 1 809 ? -14.648 -30.344 -23.109 1 88.69 809 VAL B CA 1
ATOM 15671 C C . VAL B 1 809 ? -13.969 -30.984 -24.328 1 88.69 809 VAL B C 1
ATOM 15673 O O . VAL B 1 809 ? -14.641 -31.547 -25.188 1 88.69 809 VAL B O 1
ATOM 15676 N N . ALA B 1 810 ? -12.672 -30.938 -24.344 1 87.31 810 ALA B N 1
ATOM 15677 C CA . ALA B 1 810 ? -11.914 -31.547 -25.438 1 87.31 810 ALA B CA 1
ATOM 15678 C C . ALA B 1 810 ? -12.109 -33.062 -25.453 1 87.31 810 ALA B C 1
ATOM 15680 O O . ALA B 1 810 ? -12.219 -33.656 -26.531 1 87.31 810 ALA B O 1
ATOM 15681 N N . GLU B 1 811 ? -12.141 -33.594 -24.297 1 87 811 GLU B N 1
ATOM 15682 C CA . GLU B 1 811 ? -12.359 -35.031 -24.203 1 87 811 GLU B CA 1
ATOM 15683 C C . GLU B 1 811 ? -13.766 -35.406 -24.672 1 87 811 GLU B C 1
ATOM 15685 O O . GLU B 1 811 ? -13.961 -36.438 -25.328 1 87 811 GLU B O 1
ATOM 15690 N N . ALA B 1 812 ? -14.711 -34.625 -24.359 1 86.25 812 ALA B N 1
ATOM 15691 C CA . ALA B 1 812 ? -16.078 -34.844 -24.812 1 86.25 812 ALA B CA 1
ATOM 15692 C C . ALA B 1 812 ? -16.203 -34.75 -26.328 1 86.25 812 ALA B C 1
ATOM 15694 O O . ALA B 1 812 ? -16.922 -35.531 -26.953 1 86.25 812 ALA B O 1
ATOM 15695 N N . LEU B 1 813 ? -15.516 -33.844 -26.906 1 87.69 813 LEU B N 1
ATOM 15696 C CA . LEU B 1 813 ? -15.57 -33.625 -28.344 1 87.69 813 LEU B CA 1
ATOM 15697 C C . LEU B 1 813 ? -14.836 -34.719 -29.094 1 87.69 813 LEU B C 1
ATOM 15699 O O . LEU B 1 813 ? -15.164 -35.031 -30.25 1 87.69 813 LEU B O 1
ATOM 15703 N N . GLN B 1 814 ? -13.812 -35.281 -28.391 1 85.56 814 GLN B N 1
ATOM 15704 C CA . GLN B 1 814 ? -13.094 -36.375 -29.016 1 85.56 814 GLN B CA 1
ATOM 15705 C C . GLN B 1 814 ? -13.977 -37.625 -29.125 1 85.56 814 GLN B C 1
ATOM 15707 O O . GLN B 1 814 ? -13.773 -38.469 -30.016 1 85.56 814 GLN B O 1
ATOM 15712 N N . LYS B 1 815 ? -14.992 -37.688 -28.281 1 81.94 815 LYS B N 1
ATOM 15713 C CA . LYS B 1 815 ? -15.891 -38.812 -28.281 1 81.94 815 LYS B CA 1
ATOM 15714 C C . LYS B 1 815 ? -17.062 -38.594 -29.234 1 81.94 815 LYS B C 1
ATOM 15716 O O . LYS B 1 815 ? -17.906 -39.5 -29.391 1 81.94 815 LYS B O 1
ATOM 15721 N N . VAL B 1 816 ? -17.078 -37.594 -29.906 1 86.56 816 VAL B N 1
ATOM 15722 C CA . VAL B 1 816 ? -18.188 -37.281 -30.797 1 86.56 816 VAL B CA 1
ATOM 15723 C C . VAL B 1 816 ? -18.172 -38.219 -32 1 86.56 816 VAL B C 1
ATOM 15725 O O . VAL B 1 816 ? -17.125 -38.438 -32.625 1 86.56 816 VAL B O 1
ATOM 15728 N N . ALA B 1 817 ? -19.344 -38.844 -32.188 1 87.69 817 ALA B N 1
ATOM 15729 C CA . ALA B 1 817 ? -19.516 -39.75 -33.312 1 87.69 817 ALA B CA 1
ATOM 15730 C C . ALA B 1 817 ? -20.125 -39.031 -34.531 1 87.69 817 ALA B C 1
ATOM 15732 O O . ALA B 1 817 ? -20.969 -38.125 -34.344 1 87.69 817 ALA B O 1
ATOM 15733 N N . GLU B 1 818 ? -19.656 -39.375 -35.719 1 87.88 818 GLU B N 1
ATOM 15734 C CA . GLU B 1 818 ? -20.156 -38.781 -36.969 1 87.88 818 GLU B CA 1
ATOM 15735 C C . GLU B 1 818 ? -20.828 -39.844 -37.844 1 87.88 818 GLU B C 1
ATOM 15737 O O . GLU B 1 818 ? -20.281 -40.938 -38.031 1 87.88 818 GLU B O 1
ATOM 15742 N N . VAL B 1 819 ? -22.109 -39.562 -38.156 1 88.88 819 VAL B N 1
ATOM 15743 C CA . VAL B 1 819 ? -22.844 -40.438 -39.062 1 88.88 819 VAL B CA 1
ATOM 15744 C C . VAL B 1 819 ? -23.281 -39.656 -40.312 1 88.88 819 VAL B C 1
ATOM 15746 O O . VAL B 1 819 ? -24.109 -38.75 -40.219 1 88.88 819 VAL B O 1
ATOM 15749 N N . PRO B 1 820 ? -22.688 -40 -41.406 1 87.94 820 PRO B N 1
ATOM 15750 C CA . PRO B 1 820 ? -23.109 -39.312 -42.625 1 87.94 820 PRO B CA 1
ATOM 15751 C C . PRO B 1 820 ? -24.438 -39.844 -43.156 1 87.94 820 PRO B C 1
ATOM 15753 O O . PRO B 1 820 ? -24.734 -41.031 -43.031 1 87.94 820 PRO B O 1
ATOM 15756 N N . ILE B 1 821 ? -25.328 -39 -43.594 1 83.94 821 ILE B N 1
ATOM 15757 C CA . ILE B 1 821 ? -26.578 -39.344 -44.25 1 83.94 821 ILE B CA 1
ATOM 15758 C C . ILE B 1 821 ? -26.422 -39.281 -45.75 1 83.94 821 ILE B C 1
ATOM 15760 O O . ILE B 1 821 ? -26.094 -38.219 -46.312 1 83.94 821 ILE B O 1
ATOM 15764 N N . SER B 1 822 ? -26.359 -40.469 -46.281 1 75.56 822 SER B N 1
ATOM 15765 C CA . SER B 1 822 ? -26.188 -40.562 -47.719 1 75.56 822 SER B CA 1
ATOM 15766 C C . SER B 1 822 ? -27.516 -40.531 -48.438 1 75.56 822 SER B C 1
ATOM 15768 O O . SER B 1 822 ? -28.562 -40.844 -47.844 1 75.56 822 SER B O 1
ATOM 15770 N N . GLY B 1 823 ? -27.641 -39.969 -49.719 1 74.5 823 GLY B N 1
ATOM 15771 C CA . GLY B 1 823 ? -28.797 -40.062 -50.562 1 74.5 823 GLY B CA 1
ATOM 15772 C C . GLY B 1 823 ? -29.578 -38.781 -50.719 1 74.5 823 GLY B C 1
ATOM 15773 O O . GLY B 1 823 ? -30.609 -38.719 -51.375 1 74.5 823 GLY B O 1
ATOM 15774 N N . PHE B 1 824 ? -29.219 -37.719 -49.938 1 82.31 824 PHE B N 1
ATOM 15775 C CA . PHE B 1 824 ? -29.938 -36.438 -50.062 1 82.31 824 PHE B CA 1
ATOM 15776 C C . PHE B 1 824 ? -29.484 -35.688 -51.312 1 82.31 824 PHE B C 1
ATOM 15778 O O . PHE B 1 824 ? -28.297 -35.531 -51.562 1 82.31 824 PHE B O 1
ATOM 15785 N N . SER B 1 825 ? -30.469 -35.312 -52.156 1 81.62 825 SER B N 1
ATOM 15786 C CA . SER B 1 825 ? -30.188 -34.5 -53.344 1 81.62 825 SER B CA 1
ATOM 15787 C C . SER B 1 825 ? -29.734 -33.094 -52.969 1 81.62 825 SER B C 1
ATOM 15789 O O . SER B 1 825 ? -30 -32.656 -51.844 1 81.62 825 SER B O 1
ATOM 15791 N N . PRO B 1 826 ? -28.969 -32.438 -53.719 1 82.44 826 PRO B N 1
ATOM 15792 C CA . PRO B 1 826 ? -28.531 -31.062 -53.438 1 82.44 826 PRO B CA 1
ATOM 15793 C C . PRO B 1 826 ? -29.703 -30.125 -53.125 1 82.44 826 PRO B C 1
ATOM 15795 O O . PRO B 1 826 ? -29.578 -29.25 -52.281 1 82.44 826 PRO B O 1
ATOM 15798 N N . ASP B 1 827 ? -30.797 -30.391 -53.812 1 84.19 827 ASP B N 1
ATOM 15799 C CA . ASP B 1 827 ? -31.969 -29.547 -53.562 1 84.19 827 ASP B CA 1
ATOM 15800 C C . ASP B 1 827 ? -32.562 -29.828 -52.188 1 84.19 827 ASP B C 1
ATOM 15802 O O . ASP B 1 827 ? -33.031 -28.906 -51.5 1 84.19 827 ASP B O 1
ATOM 15806 N N . LYS B 1 828 ? -32.562 -31.016 -51.938 1 87.5 828 LYS B N 1
ATOM 15807 C CA . LYS B 1 828 ? -33.031 -31.391 -50.594 1 87.5 828 LYS B CA 1
ATOM 15808 C C . LYS B 1 828 ? -32.156 -30.812 -49.5 1 87.5 828 LYS B C 1
ATOM 15810 O O . LYS B 1 828 ? -32.656 -30.359 -48.469 1 87.5 828 LYS B O 1
ATOM 15815 N N . ILE B 1 829 ? -30.859 -30.766 -49.719 1 86.69 829 ILE B N 1
ATOM 15816 C CA . ILE B 1 829 ? -29.922 -30.203 -48.75 1 86.69 829 ILE B CA 1
ATOM 15817 C C . ILE B 1 829 ? -30.141 -28.688 -48.656 1 86.69 829 ILE B C 1
ATOM 15819 O O . ILE B 1 829 ? -30.094 -28.125 -47.562 1 86.69 829 ILE B O 1
ATOM 15823 N N . ALA B 1 830 ? -30.312 -28.047 -49.812 1 85.25 830 ALA B N 1
ATOM 15824 C CA . ALA B 1 830 ? -30.594 -26.609 -49.812 1 85.25 830 ALA B CA 1
ATOM 15825 C C . ALA B 1 830 ? -31.859 -26.297 -49 1 85.25 830 ALA B C 1
ATOM 15827 O O . ALA B 1 830 ? -31.922 -25.281 -48.312 1 85.25 830 ALA B O 1
ATOM 15828 N N . PHE B 1 831 ? -32.875 -27.188 -49.125 1 87.56 831 PHE B N 1
ATOM 15829 C CA . PHE B 1 831 ? -34.094 -27.062 -48.375 1 87.56 831 PHE B CA 1
ATOM 15830 C C . PHE B 1 831 ? -33.844 -27.172 -46.875 1 87.56 831 PHE B C 1
ATOM 15832 O O . PHE B 1 831 ? -34.375 -26.391 -46.094 1 87.56 831 PHE B O 1
ATOM 15839 N N . LEU B 1 832 ? -33 -28 -46.531 1 85.44 832 LEU B N 1
ATOM 15840 C CA . LEU B 1 832 ? -32.688 -28.25 -45.125 1 85.44 832 LEU B CA 1
ATOM 15841 C C . LEU B 1 832 ? -31.969 -27.062 -44.5 1 85.44 832 LEU B C 1
ATOM 15843 O O . LEU B 1 832 ? -32.094 -26.828 -43.312 1 85.44 832 LEU B O 1
ATOM 15847 N N . GLN B 1 833 ? -31.266 -26.281 -45.25 1 81.56 833 GLN B N 1
ATOM 15848 C CA . GLN B 1 833 ? -30.422 -25.203 -44.75 1 81.56 833 GLN B CA 1
ATOM 15849 C C . GLN B 1 833 ? -31.219 -23.922 -44.562 1 81.56 833 GLN B C 1
ATOM 15851 O O . GLN B 1 833 ? -30.719 -22.922 -44.062 1 81.56 833 GLN B O 1
ATOM 15856 N N . THR B 1 834 ? -32.531 -23.938 -44.906 1 83.38 834 THR B N 1
ATOM 15857 C CA . THR B 1 834 ? -33.375 -22.766 -44.625 1 83.38 834 THR B CA 1
ATOM 15858 C C . THR B 1 834 ? -33.625 -22.609 -43.156 1 83.38 834 THR B C 1
ATOM 15860 O O . THR B 1 834 ? -33.719 -23.594 -42.406 1 83.38 834 THR B O 1
ATOM 15863 N N . PRO B 1 835 ? -33.562 -21.391 -42.594 1 82.25 835 PRO B N 1
ATOM 15864 C CA . PRO B 1 835 ? -33.656 -21.141 -41.156 1 82.25 835 PRO B CA 1
ATOM 15865 C C . PRO B 1 835 ? -34.875 -21.812 -40.531 1 82.25 835 PRO B C 1
ATOM 15867 O O . PRO B 1 835 ? -34.812 -22.312 -39.406 1 82.25 835 PRO B O 1
ATOM 15870 N N . VAL B 1 836 ? -35.969 -21.828 -41.281 1 81.69 836 VAL B N 1
ATOM 15871 C CA . VAL B 1 836 ? -37.219 -22.406 -40.75 1 81.69 836 VAL B CA 1
ATOM 15872 C C . VAL B 1 836 ? -37.062 -23.906 -40.594 1 81.69 836 VAL B C 1
ATOM 15874 O O . VAL B 1 836 ? -37.469 -24.484 -39.562 1 81.69 836 VAL B O 1
ATOM 15877 N N . VAL B 1 837 ? -36.5 -24.516 -41.625 1 85.56 837 VAL B N 1
ATOM 15878 C CA . VAL B 1 837 ? -36.344 -25.969 -41.594 1 85.56 837 VAL B CA 1
ATOM 15879 C C . VAL B 1 837 ? -35.312 -26.359 -40.531 1 85.56 837 VAL B C 1
ATOM 15881 O O . VAL B 1 837 ? -35.469 -27.359 -39.844 1 85.56 837 VAL B O 1
ATOM 15884 N N . LYS B 1 838 ? -34.312 -25.562 -40.375 1 81.5 838 LYS B N 1
ATOM 15885 C CA . LYS B 1 838 ? -33.281 -25.812 -39.375 1 81.5 838 LYS B CA 1
ATOM 15886 C C . LYS B 1 838 ? -33.875 -25.812 -37.969 1 81.5 838 LYS B C 1
ATOM 15888 O O . LYS B 1 838 ? -33.562 -26.703 -37.156 1 81.5 838 LYS B O 1
ATOM 15893 N N . LEU B 1 839 ? -34.594 -24.812 -37.781 1 82.62 839 LEU B N 1
ATOM 15894 C CA . LEU B 1 839 ? -35.219 -24.719 -36.469 1 82.62 839 LEU B CA 1
ATOM 15895 C C . LEU B 1 839 ? -36.125 -25.906 -36.219 1 82.62 839 LEU B C 1
ATOM 15897 O O . LEU B 1 839 ? -36.188 -26.438 -35.094 1 82.62 839 LEU B O 1
ATOM 15901 N N . GLU B 1 840 ? -36.906 -26.297 -37.25 1 82.75 840 GLU B N 1
ATOM 15902 C CA . GLU B 1 840 ? -37.812 -27.422 -37.125 1 82.75 840 GLU B CA 1
ATOM 15903 C C . GLU B 1 840 ? -37.062 -28.719 -36.844 1 82.75 840 GLU B C 1
ATOM 15905 O O . GLU B 1 840 ? -37.5 -29.547 -36.062 1 82.75 840 GLU B O 1
ATOM 15910 N N . LEU B 1 841 ? -36.062 -28.812 -37.531 1 82.19 841 LEU B N 1
ATOM 15911 C CA . LEU B 1 841 ? -35.25 -30.016 -37.344 1 82.19 841 LEU B CA 1
ATOM 15912 C C . LEU B 1 841 ? -34.719 -30.078 -35.906 1 82.19 841 LEU B C 1
ATOM 15914 O O . LEU B 1 841 ? -34.719 -31.141 -35.281 1 82.19 841 LEU B O 1
ATOM 15918 N N . ASP B 1 842 ? -34.25 -29.031 -35.406 1 78.81 842 ASP B N 1
ATOM 15919 C CA . ASP B 1 842 ? -33.719 -28.969 -34.031 1 78.81 842 ASP B CA 1
ATOM 15920 C C . ASP B 1 842 ? -34.844 -29.328 -33.031 1 78.81 842 ASP B C 1
ATOM 15922 O O . ASP B 1 842 ? -34.562 -30.016 -32.031 1 78.81 842 ASP B O 1
ATOM 15926 N N . ASN B 1 843 ? -35.938 -28.797 -33.281 1 80.25 843 ASN B N 1
ATOM 15927 C CA . ASN B 1 843 ? -37.094 -29.094 -32.406 1 80.25 843 ASN B CA 1
ATOM 15928 C C . ASN B 1 843 ? -37.438 -30.578 -32.469 1 80.25 843 ASN B C 1
ATOM 15930 O O . ASN B 1 843 ? -37.781 -31.156 -31.422 1 80.25 843 ASN B O 1
ATOM 15934 N N . LEU B 1 844 ? -37.438 -31.125 -33.688 1 80.81 844 LEU B N 1
ATOM 15935 C CA . LEU B 1 844 ? -37.75 -32.531 -33.844 1 80.81 844 LEU B CA 1
ATOM 15936 C C . LEU B 1 844 ? -36.75 -33.406 -33.062 1 80.81 844 LEU B C 1
ATOM 15938 O O . LEU B 1 844 ? -37.156 -34.375 -32.406 1 80.81 844 LEU B O 1
ATOM 15942 N N . LEU B 1 845 ? -35.562 -33.062 -33.125 1 82 845 LEU B N 1
ATOM 15943 C CA . LEU B 1 845 ? -34.562 -33.781 -32.375 1 82 845 LEU B CA 1
ATOM 15944 C C . LEU B 1 845 ? -34.75 -33.688 -30.891 1 82 845 LEU B C 1
ATOM 15946 O O . LEU B 1 845 ? -34.688 -34.656 -30.156 1 82 845 LEU B O 1
ATOM 15950 N N . LYS B 1 846 ? -35.062 -32.5 -30.375 1 78.25 846 LYS B N 1
ATOM 15951 C CA . LYS B 1 846 ? -35.281 -32.219 -28.953 1 78.25 846 LYS B CA 1
ATOM 15952 C C . LYS B 1 846 ? -36.5 -33 -28.453 1 78.25 846 LYS B C 1
ATOM 15954 O O . LYS B 1 846 ? -36.469 -33.562 -27.359 1 78.25 846 LYS B O 1
ATOM 15959 N N . GLU B 1 847 ? -37.562 -32.969 -29.234 1 76.38 847 GLU B N 1
ATOM 15960 C CA . GLU B 1 847 ? -38.812 -33.625 -28.859 1 76.38 847 GLU B CA 1
ATOM 15961 C C . GLU B 1 847 ? -38.625 -35.125 -28.75 1 76.38 847 GLU B C 1
ATOM 15963 O O . GLU B 1 847 ? -39.281 -35.781 -27.953 1 76.38 847 GLU B O 1
ATOM 15968 N N . ASN B 1 848 ? -37.812 -35.656 -29.625 1 78.69 848 ASN B N 1
ATOM 15969 C CA . ASN B 1 848 ? -37.594 -37.094 -29.609 1 78.69 848 ASN B CA 1
ATOM 15970 C C . ASN B 1 848 ? -36.469 -37.469 -28.641 1 78.69 848 ASN B C 1
ATOM 15972 O O . ASN B 1 848 ? -36.062 -38.656 -28.578 1 78.69 848 ASN B O 1
ATOM 15976 N N . GLY B 1 849 ? -35.875 -36.5 -27.891 1 76.44 849 GLY B N 1
ATOM 15977 C CA . GLY B 1 849 ? -34.844 -36.719 -26.875 1 76.44 849 GLY B CA 1
ATOM 15978 C C . GLY B 1 849 ? -33.5 -37.125 -27.453 1 76.44 849 GLY B C 1
ATOM 15979 O O . GLY B 1 849 ? -32.75 -37.875 -26.812 1 76.44 849 GLY B O 1
ATOM 15980 N N . ILE B 1 850 ? -33.438 -36.938 -28.719 1 77.81 850 ILE B N 1
ATOM 15981 C CA . ILE B 1 850 ? -32.156 -37.312 -29.359 1 77.81 850 ILE B CA 1
ATOM 15982 C C . ILE B 1 850 ? -31.203 -36.125 -29.328 1 77.81 850 ILE B C 1
ATOM 15984 O O . ILE B 1 850 ? -31.547 -35.031 -29.781 1 77.81 850 ILE B O 1
ATOM 15988 N N . LEU B 1 851 ? -30.109 -36.406 -28.703 1 78.56 851 LEU B N 1
ATOM 15989 C CA . LEU B 1 851 ? -29.078 -35.375 -28.672 1 78.56 851 LEU B CA 1
ATOM 15990 C C . LEU B 1 851 ? -28.234 -35.406 -29.938 1 78.56 851 LEU B C 1
ATOM 15992 O O . LEU B 1 851 ? -27.625 -36.438 -30.266 1 78.56 851 LEU B O 1
ATOM 15996 N N . GLY B 1 852 ? -28.391 -34.438 -30.781 1 79.75 852 GLY B N 1
ATOM 15997 C CA . GLY B 1 852 ? -27.625 -34.438 -32.031 1 79.75 852 GLY B CA 1
ATOM 15998 C C . GLY B 1 852 ? -27.5 -33.062 -32.625 1 79.75 852 GLY B C 1
ATOM 15999 O O . GLY B 1 852 ? -28.266 -32.156 -32.312 1 79.75 852 GLY B O 1
ATOM 16000 N N . ALA B 1 853 ? -26.375 -32.844 -33.312 1 84.69 853 ALA B N 1
ATOM 16001 C CA . ALA B 1 853 ? -26.109 -31.672 -34.125 1 84.69 853 ALA B CA 1
ATOM 16002 C C . ALA B 1 853 ? -25.703 -32.062 -35.531 1 84.69 853 ALA B C 1
ATOM 16004 O O . ALA B 1 853 ? -25.406 -33.219 -35.812 1 84.69 853 ALA B O 1
ATOM 16005 N N . TRP B 1 854 ? -26 -31.188 -36.469 1 85.12 854 TRP B N 1
ATOM 16006 C CA . TRP B 1 854 ? -25.719 -31.547 -37.875 1 85.12 854 TRP B CA 1
ATOM 16007 C C . TRP B 1 854 ? -24.969 -30.438 -38.594 1 85.12 854 TRP B C 1
ATOM 16009 O O . TRP B 1 854 ? -24.953 -29.297 -38.125 1 85.12 854 TRP B O 1
ATOM 16019 N N . LYS B 1 855 ? -24.172 -30.859 -39.531 1 84.62 855 LYS B N 1
ATOM 16020 C CA . LYS B 1 855 ? -23.422 -29.953 -40.406 1 84.62 855 LYS B CA 1
ATOM 16021 C C . LYS B 1 855 ? -23.375 -30.469 -41.844 1 84.62 855 LYS B C 1
ATOM 16023 O O . LYS B 1 855 ? -23.406 -31.672 -42.062 1 84.62 855 LYS B O 1
ATOM 16028 N N . VAL B 1 856 ? -23.547 -29.484 -42.781 1 84.56 856 VAL B N 1
ATOM 16029 C CA . VAL B 1 856 ? -23.391 -29.844 -44.188 1 84.56 856 VAL B CA 1
ATOM 16030 C C . VAL B 1 856 ? -21.938 -29.609 -44.625 1 84.56 856 VAL B C 1
ATOM 16032 O O . VAL B 1 856 ? -21.422 -28.5 -44.531 1 84.56 856 VAL B O 1
ATOM 16035 N N . LYS B 1 857 ? -21.281 -30.609 -44.906 1 81.19 857 LYS B N 1
ATOM 16036 C CA . LYS B 1 857 ? -19.891 -30.516 -45.344 1 81.19 857 LYS B CA 1
ATOM 16037 C C . LYS B 1 857 ? -19.797 -29.922 -46.75 1 81.19 857 LYS B C 1
ATOM 16039 O O . LYS B 1 857 ? -20.812 -29.734 -47.406 1 81.19 857 LYS B O 1
ATOM 16044 N N . ASN B 1 858 ? -18.625 -29.609 -47.188 1 75.62 858 ASN B N 1
ATOM 16045 C CA . ASN B 1 858 ? -18.359 -28.969 -48.469 1 75.62 858 ASN B CA 1
ATOM 16046 C C . ASN B 1 858 ? -18.797 -29.859 -49.625 1 75.62 858 ASN B C 1
ATOM 16048 O O . ASN B 1 858 ? -19.125 -29.359 -50.688 1 75.62 858 ASN B O 1
ATOM 16052 N N . ASP B 1 859 ? -18.828 -31.219 -49.375 1 74.69 859 ASP B N 1
ATOM 16053 C CA . ASP B 1 859 ? -19.234 -32.125 -50.438 1 74.69 859 ASP B CA 1
ATOM 16054 C C . ASP B 1 859 ? -20.734 -32.344 -50.438 1 74.69 859 ASP B C 1
ATOM 16056 O O . ASP B 1 859 ? -21.25 -33.281 -51.062 1 74.69 859 ASP B O 1
ATOM 16060 N N . ASN B 1 860 ? -21.438 -31.484 -49.75 1 78.19 860 ASN B N 1
ATOM 16061 C CA . ASN B 1 860 ? -22.891 -31.516 -49.688 1 78.19 860 ASN B CA 1
ATOM 16062 C C . ASN B 1 860 ? -23.391 -32.781 -49 1 78.19 860 ASN B C 1
ATOM 16064 O O . ASN B 1 860 ? -24.406 -33.344 -49.406 1 78.19 860 ASN B O 1
ATOM 16068 N N . THR B 1 861 ? -22.578 -33.281 -48.188 1 85.19 861 THR B N 1
ATOM 16069 C CA . THR B 1 861 ? -23.016 -34.406 -47.375 1 85.19 861 THR B CA 1
ATOM 16070 C C . THR B 1 861 ? -23.469 -33.938 -46 1 85.19 861 THR B C 1
ATOM 16072 O O . THR B 1 861 ? -22.797 -33.125 -45.344 1 85.19 861 THR B O 1
ATOM 16075 N N . LEU B 1 862 ? -24.703 -34.375 -45.719 1 87.12 862 LEU B N 1
ATOM 16076 C CA . LEU B 1 862 ? -25.219 -34.062 -44.406 1 87.12 862 LEU B CA 1
ATOM 16077 C C . LEU B 1 862 ? -24.656 -35.031 -43.344 1 87.12 862 LEU B C 1
ATOM 16079 O O . LEU B 1 862 ? -24.719 -36.25 -43.531 1 87.12 862 LEU B O 1
ATOM 16083 N N . VAL B 1 863 ? -24.016 -34.438 -42.344 1 88.81 863 VAL B N 1
ATOM 16084 C CA . VAL B 1 863 ? -23.453 -35.25 -41.312 1 88.81 863 VAL B CA 1
ATOM 16085 C C . VAL B 1 863 ? -24.125 -34.969 -39.969 1 88.81 863 VAL B C 1
ATOM 16087 O O . VAL B 1 863 ? -24.312 -33.812 -39.625 1 88.81 863 VAL B O 1
ATOM 16090 N N . MET B 1 864 ? -24.5 -36.094 -39.344 1 88.81 864 MET B N 1
ATOM 16091 C CA . MET B 1 864 ? -25.078 -35.969 -38.031 1 88.81 864 MET B CA 1
ATOM 16092 C C . MET B 1 864 ? -24.031 -36.25 -36.938 1 88.81 864 MET B C 1
ATOM 16094 O O . MET B 1 864 ? -23.25 -37.188 -37.094 1 88.81 864 MET B O 1
ATOM 16098 N N . TYR B 1 865 ? -24 -35.312 -36 1 89.81 865 TYR B N 1
ATOM 16099 C CA . TYR B 1 865 ? -23.062 -35.469 -34.875 1 89.81 865 TYR B CA 1
ATOM 16100 C C . TYR B 1 865 ? -23.781 -35.719 -33.562 1 89.81 865 TYR B C 1
ATOM 16102 O O . TYR B 1 865 ? -24.844 -35.156 -33.312 1 89.81 865 TYR B O 1
ATOM 16110 N N . SER B 1 866 ? -23.203 -36.688 -32.75 1 87.5 866 SER B N 1
ATOM 16111 C CA . SER B 1 866 ? -23.703 -36.906 -31.406 1 87.5 866 SER B CA 1
ATOM 16112 C C . SER B 1 866 ? -22.594 -37.406 -30.484 1 87.5 866 SER B C 1
ATOM 16114 O O . SER B 1 866 ? -21.5 -37.719 -30.938 1 87.5 866 SER B O 1
ATOM 16116 N N . LEU B 1 867 ? -22.891 -37.438 -29.188 1 85.12 867 LEU B N 1
ATOM 16117 C CA . LEU B 1 867 ? -21.891 -37.844 -28.203 1 85.12 867 LEU B CA 1
ATOM 16118 C C . LEU B 1 867 ? -21.703 -39.344 -28.172 1 85.12 867 LEU B C 1
ATOM 16120 O O . LEU B 1 867 ? -20.688 -39.844 -27.688 1 85.12 867 LEU B O 1
ATOM 16124 N N . THR B 1 868 ? -22.734 -40.062 -28.719 1 84.12 868 THR B N 1
ATOM 16125 C CA . THR B 1 868 ? -22.656 -41.531 -28.828 1 84.12 868 THR B CA 1
ATOM 16126 C C . THR B 1 868 ? -23 -41.969 -30.234 1 84.12 868 THR B C 1
ATOM 16128 O O . THR B 1 868 ? -23.703 -41.281 -30.969 1 84.12 868 THR B O 1
ATOM 16131 N N . LYS B 1 869 ? -22.406 -43.094 -30.625 1 85 869 LYS B N 1
ATOM 16132 C CA . LYS B 1 869 ? -22.656 -43.625 -31.969 1 85 869 LYS B CA 1
ATOM 16133 C C . LYS B 1 869 ? -24.125 -44.031 -32.125 1 85 869 LYS B C 1
ATOM 16135 O O . LYS B 1 869 ? -24.719 -43.812 -33.188 1 85 869 LYS B O 1
ATOM 16140 N N . THR B 1 870 ? -24.703 -44.5 -31.078 1 85.38 870 THR B N 1
ATOM 16141 C CA . THR B 1 870 ? -26.109 -44.906 -31.141 1 85.38 870 THR B CA 1
ATOM 16142 C C . THR B 1 870 ? -27.031 -43.688 -31.312 1 85.38 870 THR B C 1
ATOM 16144 O O . THR B 1 870 ? -27.969 -43.75 -32.094 1 85.38 870 THR B O 1
ATOM 16147 N N . SER B 1 871 ? -26.672 -42.688 -30.641 1 86.25 871 SER B N 1
ATOM 16148 C CA . SER B 1 871 ? -27.484 -41.5 -30.75 1 86.25 871 SER B CA 1
ATOM 16149 C C . SER B 1 871 ? -27.328 -40.812 -32.094 1 86.25 871 SER B C 1
ATOM 16151 O O . SER B 1 871 ? -28.281 -40.25 -32.656 1 86.25 871 SER B O 1
ATOM 16153 N N . ALA B 1 872 ? -26.203 -40.938 -32.625 1 88.69 872 ALA B N 1
ATOM 16154 C CA . ALA B 1 872 ? -25.969 -40.344 -33.938 1 88.69 872 ALA B CA 1
ATOM 16155 C C . ALA B 1 872 ? -26.734 -41.094 -35.031 1 88.69 872 ALA B C 1
ATOM 16157 O O . ALA B 1 872 ? -27.297 -40.5 -35.938 1 88.69 872 ALA B O 1
ATOM 16158 N N . GLN B 1 873 ? -26.734 -42.375 -34.875 1 88.62 873 GLN B N 1
ATOM 16159 C CA . GLN B 1 873 ? -27.484 -43.219 -35.844 1 88.62 873 GLN B CA 1
ATOM 16160 C C . GLN B 1 873 ? -28.984 -42.969 -35.719 1 88.62 873 GLN B C 1
ATOM 16162 O O . GLN B 1 873 ? -29.672 -42.844 -36.75 1 88.62 873 GLN B O 1
ATOM 16167 N N . SER B 1 874 ? -29.422 -42.875 -34.5 1 87.69 874 SER B N 1
ATOM 16168 C CA . SER B 1 874 ? -30.828 -42.594 -34.281 1 87.69 874 SER B CA 1
ATOM 16169 C C . SER B 1 874 ? -31.219 -41.219 -34.844 1 87.69 874 SER B C 1
ATOM 16171 O O . SER B 1 874 ? -32.312 -41.062 -35.406 1 87.69 874 SER B O 1
ATOM 16173 N N . ALA B 1 875 ? -30.328 -40.344 -34.719 1 87.94 875 ALA B N 1
ATOM 16174 C CA . ALA B 1 875 ? -30.578 -39 -35.25 1 87.94 875 ALA B CA 1
ATOM 16175 C C . ALA B 1 875 ? -30.609 -39.031 -36.75 1 87.94 875 ALA B C 1
ATOM 16177 O O . ALA B 1 875 ? -31.469 -38.375 -37.375 1 87.94 875 ALA B O 1
ATOM 16178 N N . ALA B 1 876 ? -29.719 -39.719 -37.344 1 88.31 876 ALA B N 1
ATOM 16179 C CA . ALA B 1 876 ? -29.672 -39.812 -38.781 1 88.31 876 ALA B CA 1
ATOM 16180 C C . ALA B 1 876 ? -30.938 -40.469 -39.344 1 88.31 876 ALA B C 1
ATOM 16182 O O . ALA B 1 876 ? -31.5 -40 -40.344 1 88.31 876 ALA B O 1
ATOM 16183 N N . HIS B 1 877 ? -31.406 -41.469 -38.656 1 87.25 877 HIS B N 1
ATOM 16184 C CA . HIS B 1 877 ? -32.625 -42.125 -39.094 1 87.25 877 HIS B CA 1
ATOM 16185 C C . HIS B 1 877 ? -33.844 -41.219 -38.969 1 87.25 877 HIS B C 1
ATOM 16187 O O . HIS B 1 877 ? -34.719 -41.188 -39.844 1 87.25 877 HIS B O 1
ATOM 16193 N N . LEU B 1 878 ? -33.812 -40.5 -37.969 1 87.12 878 LEU B N 1
ATOM 16194 C CA . LEU B 1 878 ? -34.938 -39.562 -37.75 1 87.12 878 LEU B CA 1
ATOM 16195 C C . LEU B 1 878 ? -34.969 -38.5 -38.844 1 87.12 878 LEU B C 1
ATOM 16197 O O . LEU B 1 878 ? -36.031 -38.156 -39.344 1 87.12 878 LEU B O 1
ATOM 16201 N N . VAL B 1 879 ? -33.875 -38 -39.156 1 87.75 879 VAL B N 1
ATOM 16202 C CA . VAL B 1 879 ? -33.781 -36.938 -40.156 1 87.75 879 VAL B CA 1
ATOM 16203 C C . VAL B 1 879 ? -34.156 -37.5 -41.531 1 87.75 879 VAL B C 1
ATOM 16205 O O . VAL B 1 879 ? -34.906 -36.875 -42.281 1 87.75 879 VAL B O 1
ATOM 16208 N N . GLU B 1 880 ? -33.656 -38.656 -41.812 1 86 880 GLU B N 1
ATOM 16209 C CA . GLU B 1 880 ? -34 -39.312 -43.094 1 86 880 GLU B CA 1
ATOM 16210 C C . GLU B 1 880 ? -35.5 -39.562 -43.219 1 86 880 GLU B C 1
ATOM 16212 O O . GLU B 1 880 ? -36.062 -39.406 -44.281 1 86 880 GLU B O 1
ATOM 16217 N N . ASP B 1 881 ? -36.094 -39.812 -42.125 1 82.44 881 ASP B N 1
ATOM 16218 C CA . ASP B 1 881 ? -37.531 -40.125 -42.125 1 82.44 881 ASP B CA 1
ATOM 16219 C C . ASP B 1 881 ? -38.375 -38.875 -42.125 1 82.44 881 ASP B C 1
ATOM 16221 O O . ASP B 1 881 ? -39.531 -38.906 -42.562 1 82.44 881 ASP B O 1
ATOM 16225 N N . SER B 1 882 ? -37.812 -37.812 -41.656 1 85.19 882 SER B N 1
ATOM 16226 C CA . SER B 1 882 ? -38.625 -36.625 -41.438 1 85.19 882 SER B CA 1
ATOM 16227 C C . SER B 1 882 ? -38.562 -35.656 -42.656 1 85.19 882 SER B C 1
ATOM 16229 O O . SER B 1 882 ? -39.5 -34.969 -42.938 1 85.19 882 SER B O 1
ATOM 16231 N N . VAL B 1 883 ? -37.469 -35.656 -43.25 1 87.25 883 VAL B N 1
ATOM 16232 C CA . VAL B 1 883 ? -37.312 -34.781 -44.438 1 87.25 883 VAL B CA 1
ATOM 16233 C C . VAL B 1 883 ? -37.562 -35.625 -45.688 1 87.25 883 VAL B C 1
ATOM 16235 O O . VAL B 1 883 ? -36.75 -36.531 -46 1 87.25 883 VAL B O 1
ATOM 16238 N N . VAL B 1 884 ? -38.562 -35.25 -46.469 1 86.06 884 VAL B N 1
ATOM 16239 C CA . VAL B 1 884 ? -38.938 -36.125 -47.562 1 86.06 884 VAL B CA 1
ATOM 16240 C C . VAL B 1 884 ? -38.906 -35.344 -48.875 1 86.06 884 VAL B C 1
ATOM 16242 O O . VAL B 1 884 ? -39 -34.125 -48.875 1 86.06 884 VAL B O 1
ATOM 16245 N N . GLU B 1 885 ? -38.562 -36.031 -49.906 1 87.06 885 GLU B N 1
ATOM 16246 C CA . GLU B 1 885 ? -38.594 -35.594 -51.281 1 87.06 885 GLU B CA 1
ATOM 16247 C C . GLU B 1 885 ? -39.5 -36.5 -52.125 1 87.06 885 GLU B C 1
ATOM 16249 O O . GLU B 1 885 ? -39.312 -37.688 -52.219 1 87.06 885 GLU B O 1
ATOM 16254 N N . VAL B 1 886 ? -40.625 -35.938 -52.625 1 86.19 886 VAL B N 1
ATOM 16255 C CA . VAL B 1 886 ? -41.594 -36.688 -53.406 1 86.19 886 VAL B CA 1
ATOM 16256 C C . VAL B 1 886 ? -41.688 -36.094 -54.812 1 86.19 886 VAL B C 1
ATOM 16258 O O . VAL B 1 886 ? -41.75 -34.875 -55 1 86.19 886 VAL B O 1
ATOM 16261 N N . SER B 1 887 ? -41.469 -36.906 -55.812 1 85.94 887 SER B N 1
ATOM 16262 C CA . SER B 1 887 ? -41.594 -36.5 -57.219 1 85.94 887 SER B CA 1
ATOM 16263 C C . SER B 1 887 ? -42.906 -37 -57.812 1 85.94 887 SER B C 1
ATOM 16265 O O . SER B 1 887 ? -43.281 -38.156 -57.625 1 85.94 887 SER B O 1
ATOM 16267 N N . ILE B 1 888 ? -43.688 -36.094 -58.438 1 84.69 888 ILE B N 1
ATOM 16268 C CA . ILE B 1 888 ? -45 -36.406 -59.062 1 84.69 888 ILE B CA 1
ATOM 16269 C C . ILE B 1 888 ? -44.906 -36.156 -60.562 1 84.69 888 ILE B C 1
ATOM 16271 O O . ILE B 1 888 ? -44.469 -35.094 -60.969 1 84.69 888 ILE B O 1
ATOM 16275 N N . ASP B 1 889 ? -45.156 -37.156 -61.312 1 80.12 889 ASP B N 1
ATOM 16276 C CA . ASP B 1 889 ? -45.312 -37 -62.75 1 80.12 889 ASP B CA 1
ATOM 16277 C C . ASP B 1 889 ? -46.656 -36.375 -63.125 1 80.12 889 ASP B C 1
ATOM 16279 O O . ASP B 1 889 ? -47.688 -36.906 -62.75 1 80.12 889 ASP B O 1
ATOM 16283 N N . VAL B 1 890 ? -46.625 -35.188 -63.688 1 77.31 890 VAL B N 1
ATOM 16284 C CA . VAL B 1 890 ? -47.875 -34.5 -64.062 1 77.31 890 VAL B CA 1
ATOM 16285 C C . VAL B 1 890 ? -48.062 -34.5 -65.562 1 77.31 890 VAL B C 1
ATOM 16287 O O . VAL B 1 890 ? -47.125 -34.188 -66.312 1 77.31 890 VAL B O 1
ATOM 16290 N N . ASP B 1 891 ? -48.969 -35.281 -66.188 1 70.25 891 ASP B N 1
ATOM 16291 C CA . ASP B 1 891 ? -49.25 -35.406 -67.625 1 70.25 891 ASP B CA 1
ATOM 16292 C C . ASP B 1 891 ? -49.812 -34.125 -68.188 1 70.25 891 ASP B C 1
ATOM 16294 O O . ASP B 1 891 ? -49.625 -33.844 -69.375 1 70.25 891 ASP B O 1
ATOM 16298 N N . THR B 1 892 ? -50.812 -33.312 -67.562 1 66.62 892 THR B N 1
ATOM 16299 C CA . THR B 1 892 ? -51.5 -32.125 -68.125 1 66.62 892 THR B CA 1
ATOM 16300 C C . THR B 1 892 ? -50.875 -30.844 -67.5 1 66.62 892 THR B C 1
ATOM 16302 O O . THR B 1 892 ? -50.406 -30.859 -66.375 1 66.62 892 THR B O 1
ATOM 16305 N N . GLN B 1 893 ? -50.594 -29.906 -68.438 1 63.97 893 GLN B N 1
ATOM 16306 C CA . GLN B 1 893 ? -50 -28.672 -67.938 1 63.97 893 GLN B CA 1
ATOM 16307 C C . GLN B 1 893 ? -51.062 -27.562 -67.875 1 63.97 893 GLN B C 1
ATOM 16309 O O . GLN B 1 893 ? -51.656 -27.172 -68.875 1 63.97 893 GLN B O 1
ATOM 16314 N N . PRO B 1 894 ? -51.5 -27.25 -66.562 1 67.75 894 PRO B N 1
ATOM 16315 C CA . PRO B 1 894 ? -52.312 -26.047 -66.438 1 67.75 894 PRO B CA 1
ATOM 16316 C C . PRO B 1 894 ? -51.625 -24.797 -67 1 67.75 894 PRO B C 1
ATOM 16318 O O . PRO B 1 894 ? -50.438 -24.844 -67.312 1 67.75 894 PRO B O 1
ATOM 16321 N N . ASP B 1 895 ? -52.406 -23.688 -67.125 1 75.31 895 ASP B N 1
ATOM 16322 C CA . ASP B 1 895 ? -51.812 -22.391 -67.438 1 75.31 895 ASP B CA 1
ATOM 16323 C C . ASP B 1 895 ? -50.688 -22.031 -66.5 1 75.31 895 ASP B C 1
ATOM 16325 O O . ASP B 1 895 ? -50.844 -22.078 -65.312 1 75.31 895 ASP B O 1
ATOM 16329 N N . ASN B 1 896 ? -49.5 -21.922 -67 1 77.62 896 ASN B N 1
ATOM 16330 C CA . ASN B 1 896 ? -48.281 -21.656 -66.25 1 77.62 896 ASN B CA 1
ATOM 16331 C C . ASN B 1 896 ? -48.438 -20.531 -65.25 1 77.62 896 ASN B C 1
ATOM 16333 O O . ASN B 1 896 ? -47.906 -20.578 -64.125 1 77.62 896 ASN B O 1
ATOM 16337 N N . LYS B 1 897 ? -49.188 -19.5 -65.625 1 81.44 897 LYS B N 1
ATOM 16338 C CA . LYS B 1 897 ? -49.406 -18.375 -64.688 1 81.44 897 LYS B CA 1
ATOM 16339 C C . LYS B 1 897 ? -50.25 -18.812 -63.5 1 81.44 897 LYS B C 1
ATOM 16341 O O . LYS B 1 897 ? -49.938 -18.422 -62.375 1 81.44 897 LYS B O 1
ATOM 16346 N N . GLU B 1 898 ? -51.188 -19.703 -63.75 1 82.88 898 GLU B N 1
ATOM 16347 C CA . GLU B 1 898 ? -52.031 -20.188 -62.656 1 82.88 898 GLU B CA 1
ATOM 16348 C C . GLU B 1 898 ? -51.281 -21.141 -61.75 1 82.88 898 GLU B C 1
ATOM 16350 O O . GLU B 1 898 ? -51.406 -21.094 -60.531 1 82.88 898 GLU B O 1
ATOM 16355 N N . TRP B 1 899 ? -50.5 -21.875 -62.375 1 86.25 899 TRP B N 1
ATOM 16356 C CA . TRP B 1 899 ? -49.719 -22.844 -61.594 1 86.25 899 TRP B CA 1
ATOM 16357 C C . TRP B 1 899 ? -48.688 -22.141 -60.719 1 86.25 899 TRP B C 1
ATOM 16359 O O . TRP B 1 899 ? -48.531 -22.453 -59.531 1 86.25 899 TRP B O 1
ATOM 16369 N N . ASN B 1 900 ? -48.062 -21.219 -61.188 1 84.56 900 ASN B N 1
ATOM 16370 C CA . ASN B 1 900 ? -47.062 -20.469 -60.438 1 84.56 900 ASN B CA 1
ATOM 16371 C C . ASN B 1 900 ? -47.719 -19.781 -59.219 1 84.56 900 ASN B C 1
ATOM 16373 O O . ASN B 1 900 ? -47.125 -19.719 -58.156 1 84.56 900 ASN B O 1
ATOM 16377 N N . LYS B 1 901 ? -48.938 -19.281 -59.5 1 86.12 901 LYS B N 1
ATOM 16378 C CA . LYS B 1 901 ? -49.656 -18.656 -58.406 1 86.12 901 LYS B CA 1
ATOM 16379 C C . LYS B 1 901 ? -50 -19.672 -57.312 1 86.12 901 LYS B C 1
ATOM 16381 O O . LYS B 1 901 ? -49.906 -19.375 -56.125 1 86.12 901 LYS B O 1
ATOM 16386 N N . GLU B 1 902 ? -50.281 -20.844 -57.75 1 86.31 902 GLU B N 1
ATOM 16387 C CA . GLU B 1 902 ? -50.656 -21.906 -56.812 1 86.31 902 GLU B CA 1
ATOM 16388 C C . GLU B 1 902 ? -49.438 -22.375 -56 1 86.31 902 GLU B C 1
ATOM 16390 O O . GLU B 1 902 ? -49.531 -22.609 -54.812 1 86.31 902 GLU B O 1
ATOM 16395 N N . VAL B 1 903 ? -48.375 -22.484 -56.688 1 87.62 903 VAL B N 1
ATOM 16396 C CA . VAL B 1 903 ? -47.125 -22.906 -56.031 1 87.62 903 VAL B CA 1
ATOM 16397 C C . VAL B 1 903 ? -46.75 -21.875 -54.969 1 87.62 903 VAL B C 1
ATOM 16399 O O . VAL B 1 903 ? -46.406 -22.25 -53.844 1 87.62 903 VAL B O 1
ATOM 16402 N N . GLU B 1 904 ? -46.844 -20.719 -55.219 1 86.88 904 GLU B N 1
ATOM 16403 C CA . GLU B 1 904 ? -46.531 -19.656 -54.281 1 86.88 904 GLU B CA 1
ATOM 16404 C C . GLU B 1 904 ? -47.469 -19.672 -53.094 1 86.88 904 GLU B C 1
ATOM 16406 O O . GLU B 1 904 ? -47.062 -19.406 -51.969 1 86.88 904 GLU B O 1
ATOM 16411 N N . HIS B 1 905 ? -48.656 -19.922 -53.438 1 86.12 905 HIS B N 1
ATOM 16412 C CA . HIS B 1 905 ? -49.656 -20 -52.375 1 86.12 905 HIS B CA 1
ATOM 16413 C C . HIS B 1 905 ? -49.344 -21.125 -51.406 1 86.12 905 HIS B C 1
ATOM 16415 O O . HIS B 1 905 ? -49.438 -20.953 -50.188 1 86.12 905 HIS B O 1
ATOM 16421 N N . MET B 1 906 ? -49 -22.188 -51.875 1 86.75 906 MET B N 1
ATOM 16422 C CA . MET B 1 906 ? -48.656 -23.344 -51.031 1 86.75 906 MET B CA 1
ATOM 16423 C C . MET B 1 906 ? -47.438 -23.062 -50.188 1 86.75 906 MET B C 1
ATOM 16425 O O . MET B 1 906 ? -47.438 -23.359 -49 1 86.75 906 MET B O 1
ATOM 16429 N N . LYS B 1 907 ? -46.438 -22.5 -50.719 1 85.5 907 LYS B N 1
ATOM 16430 C CA . LYS B 1 907 ? -45.219 -22.172 -50 1 85.5 907 LYS B CA 1
ATOM 16431 C C . LYS B 1 907 ? -45.5 -21.172 -48.875 1 85.5 907 LYS B C 1
ATOM 16433 O O . LYS B 1 907 ? -44.969 -21.312 -47.781 1 85.5 907 LYS B O 1
ATOM 16438 N N . LYS B 1 908 ? -46.281 -20.156 -49.188 1 82.69 908 LYS B N 1
ATOM 16439 C CA . LYS B 1 908 ? -46.625 -19.109 -48.219 1 82.69 908 LYS B CA 1
ATOM 16440 C C . LYS B 1 908 ? -47.438 -19.672 -47.062 1 82.69 908 LYS B C 1
ATOM 16442 O O . LYS B 1 908 ? -47.156 -19.344 -45.906 1 82.69 908 LYS B O 1
ATOM 16447 N N . LYS B 1 909 ? -48.312 -20.5 -47.312 1 81.38 909 LYS B N 1
ATOM 16448 C CA . LYS B 1 909 ? -49.188 -21.047 -46.281 1 81.38 909 LYS B CA 1
ATOM 16449 C C . LYS B 1 909 ? -48.438 -21.969 -45.344 1 81.38 909 LYS B C 1
ATOM 16451 O O . LYS B 1 909 ? -48.719 -22.031 -44.156 1 81.38 909 LYS B O 1
ATOM 16456 N N . LYS B 1 910 ? -47.531 -22.609 -45.844 1 82.88 910 LYS B N 1
ATOM 16457 C CA . LYS B 1 910 ? -46.812 -23.562 -45.031 1 82.88 910 LYS B CA 1
ATOM 16458 C C . LYS B 1 910 ? -45.531 -22.938 -44.438 1 82.88 910 LYS B C 1
ATOM 16460 O O . LYS B 1 910 ? -44.812 -23.594 -43.688 1 82.88 910 LYS B O 1
ATOM 16465 N N . GLY B 1 911 ? -45.312 -21.719 -44.562 1 77.69 911 GLY B N 1
ATOM 16466 C CA . GLY B 1 911 ? -44.344 -20.891 -43.875 1 77.69 911 GLY B CA 1
ATOM 16467 C C . GLY B 1 911 ? -42.938 -21.375 -44.062 1 77.69 911 GLY B C 1
ATOM 16468 O O . GLY B 1 911 ? -42.125 -21.375 -43.125 1 77.69 911 GLY B O 1
ATOM 16469 N N . GLY B 1 912 ? -42.562 -21.984 -45.125 1 79.62 912 GLY B N 1
ATOM 16470 C CA . GLY B 1 912 ? -41.219 -22.406 -45.406 1 79.62 912 GLY B CA 1
ATOM 16471 C C . GLY B 1 912 ? -40.969 -23.891 -45.125 1 79.62 912 GLY B C 1
ATOM 16472 O O . GLY B 1 912 ? -39.906 -24.422 -45.406 1 79.62 912 GLY B O 1
ATOM 16473 N N . HIS B 1 913 ? -41.906 -24.641 -44.625 1 87.81 913 HIS B N 1
ATOM 16474 C CA . HIS B 1 913 ? -41.781 -26.062 -44.312 1 87.81 913 HIS B CA 1
ATOM 16475 C C . HIS B 1 913 ? -41.938 -26.922 -45.562 1 87.81 913 HIS B C 1
ATOM 16477 O O . HIS B 1 913 ? -41.719 -28.141 -45.531 1 87.81 913 HIS B O 1
ATOM 16483 N N . VAL B 1 914 ? -42.375 -26.281 -46.656 1 87.94 914 VAL B N 1
ATOM 16484 C CA . VAL B 1 914 ? -42.562 -26.969 -47.938 1 87.94 914 VAL B CA 1
ATOM 16485 C C . VAL B 1 914 ? -41.938 -26.141 -49.062 1 87.94 914 VAL B C 1
ATOM 16487 O O . VAL B 1 914 ? -42 -24.906 -49.031 1 87.94 914 VAL B O 1
ATOM 16490 N N . ASN B 1 915 ? -41.219 -26.797 -49.875 1 88.38 915 ASN B N 1
ATOM 16491 C CA . ASN B 1 915 ? -40.75 -26.203 -51.125 1 88.38 915 ASN B CA 1
ATOM 16492 C C . ASN B 1 915 ? -41.125 -27.047 -52.344 1 88.38 915 ASN B C 1
ATOM 16494 O O . ASN B 1 915 ? -41.188 -28.281 -52.25 1 88.38 915 ASN B O 1
ATOM 16498 N N . ILE B 1 916 ? -41.625 -26.375 -53.406 1 87.5 916 ILE B N 1
ATOM 16499 C CA . ILE B 1 916 ? -42.062 -27.047 -54.625 1 87.5 916 ILE B CA 1
ATOM 16500 C C . ILE B 1 916 ? -41.281 -26.547 -55.812 1 87.5 916 ILE B C 1
ATOM 16502 O O . ILE B 1 916 ? -41.156 -25.328 -56.031 1 87.5 916 ILE B O 1
ATOM 16506 N N . VAL B 1 917 ? -40.688 -27.453 -56.531 1 85 917 VAL B N 1
ATOM 16507 C CA . VAL B 1 917 ? -39.906 -27.109 -57.719 1 85 917 VAL B CA 1
ATOM 16508 C C . VAL B 1 917 ? -40.438 -27.875 -58.906 1 85 917 VAL B C 1
ATOM 16510 O O . VAL B 1 917 ? -40.719 -29.078 -58.844 1 85 917 VAL B O 1
ATOM 16513 N N . THR B 1 918 ? -40.75 -27.156 -60 1 81.69 918 THR B N 1
ATOM 16514 C CA . THR B 1 918 ? -41.219 -27.781 -61.25 1 81.69 918 THR B CA 1
ATOM 16515 C C . THR B 1 918 ? -40.062 -27.938 -62.219 1 81.69 918 THR B C 1
ATOM 16517 O O . THR B 1 918 ? -39.375 -26.969 -62.562 1 81.69 918 THR B O 1
ATOM 16520 N N . THR B 1 919 ? -39.719 -29.188 -62.562 1 77.06 919 THR B N 1
ATOM 16521 C CA . THR B 1 919 ? -38.594 -29.469 -63.469 1 77.06 919 THR B CA 1
ATOM 16522 C C . THR B 1 919 ? -39.062 -29.391 -64.938 1 77.06 919 THR B C 1
ATOM 16524 O O . THR B 1 919 ? -40.25 -29.328 -65.188 1 77.06 919 THR B O 1
ATOM 16527 N N . GLU B 1 920 ? -38.156 -29.281 -66 1 71.88 920 GLU B N 1
ATOM 16528 C CA . GLU B 1 920 ? -38.406 -29.156 -67.438 1 71.88 920 GLU B CA 1
ATOM 16529 C C . GLU B 1 920 ? -39.156 -30.359 -68 1 71.88 920 GLU B C 1
ATOM 16531 O O . GLU B 1 920 ? -39.875 -30.25 -68.938 1 71.88 920 GLU B O 1
ATOM 16536 N N . ASN B 1 921 ? -39.031 -31.578 -67.438 1 69.44 921 ASN B N 1
ATOM 16537 C CA . ASN B 1 921 ? -39.656 -32.781 -67.938 1 69.44 921 ASN B CA 1
ATOM 16538 C C . ASN B 1 921 ? -41.031 -33.031 -67.312 1 69.44 921 ASN B C 1
ATOM 16540 O O . ASN B 1 921 ? -41.469 -34.156 -67.188 1 69.44 921 ASN B O 1
ATOM 16544 N N . ASN B 1 922 ? -41.719 -31.938 -66.938 1 75.19 922 ASN B N 1
ATOM 16545 C CA . ASN B 1 922 ? -43.062 -32 -66.375 1 75.19 922 ASN B CA 1
ATOM 16546 C C . ASN B 1 922 ? -43.125 -32.781 -65.062 1 75.19 922 ASN B C 1
ATOM 16548 O O . ASN B 1 922 ? -44.031 -33.625 -64.875 1 75.19 922 ASN B O 1
ATOM 16552 N N . LYS B 1 923 ? -42.125 -32.625 -64.312 1 83.88 923 LYS B N 1
ATOM 16553 C CA . LYS B 1 923 ? -42.094 -33.25 -63 1 83.88 923 LYS B CA 1
ATOM 16554 C C . LYS B 1 923 ? -42.125 -32.188 -61.906 1 83.88 923 LYS B C 1
ATOM 16556 O O . LYS B 1 923 ? -41.438 -31.172 -62 1 83.88 923 LYS B O 1
ATOM 16561 N N . VAL B 1 924 ? -43.094 -32.406 -60.938 1 88.12 924 VAL B N 1
ATOM 16562 C CA . VAL B 1 924 ? -43.156 -31.516 -59.781 1 88.12 924 VAL B CA 1
ATOM 16563 C C . VAL B 1 924 ? -42.5 -32.219 -58.562 1 88.12 924 VAL B C 1
ATOM 16565 O O . VAL B 1 924 ? -42.906 -33.312 -58.188 1 88.12 924 VAL B O 1
ATOM 16568 N N . VAL B 1 925 ? -41.5 -31.578 -58.031 1 88.81 925 VAL B N 1
ATOM 16569 C CA . VAL B 1 925 ? -40.812 -32.125 -56.875 1 88.81 925 VAL B CA 1
ATOM 16570 C C . VAL B 1 925 ? -41.188 -31.328 -55.625 1 88.81 925 VAL B C 1
ATOM 16572 O O . VAL B 1 925 ? -41.094 -30.109 -55.625 1 88.81 925 VAL B O 1
ATOM 16575 N N . ILE B 1 926 ? -41.625 -32.094 -54.594 1 89.25 926 ILE B N 1
ATOM 16576 C CA . ILE B 1 926 ? -42.062 -31.484 -53.344 1 89.25 926 ILE B CA 1
ATOM 16577 C C . ILE B 1 926 ? -41.094 -31.844 -52.219 1 89.25 926 ILE B C 1
ATOM 16579 O O . ILE B 1 926 ? -40.75 -33 -52.031 1 89.25 926 ILE B O 1
ATOM 16583 N N . PHE B 1 927 ? -40.531 -30.844 -51.594 1 90.69 927 PHE B N 1
ATOM 16584 C CA . PHE B 1 927 ? -39.75 -31.016 -50.375 1 90.69 927 PHE B CA 1
ATOM 16585 C C . PHE B 1 927 ? -40.531 -30.594 -49.156 1 90.69 927 PHE B C 1
ATOM 16587 O O . PHE B 1 927 ? -41.188 -29.531 -49.156 1 90.69 927 PHE B O 1
ATOM 16594 N N . ALA B 1 928 ? -40.562 -31.391 -48.156 1 87.81 928 ALA B N 1
ATOM 16595 C CA . ALA B 1 928 ? -41.375 -31.047 -47 1 87.81 928 ALA B CA 1
ATOM 16596 C C . ALA B 1 928 ? -40.781 -31.609 -45.719 1 87.81 928 ALA B C 1
ATOM 16598 O O . ALA B 1 928 ? -40.094 -32.625 -45.75 1 87.81 928 ALA B O 1
ATOM 16599 N N . ILE B 1 929 ? -41.031 -30.891 -44.656 1 85.44 929 ILE B N 1
ATOM 16600 C CA . ILE B 1 929 ? -40.781 -31.328 -43.312 1 85.44 929 ILE B CA 1
ATOM 16601 C C . ILE B 1 929 ? -41.906 -30.922 -42.406 1 85.44 929 ILE B C 1
ATOM 16603 O O . ILE B 1 929 ? -42.375 -29.781 -42.438 1 85.44 929 ILE B O 1
ATOM 16607 N N . PRO B 1 930 ? -42.562 -31.719 -41.594 1 80 930 PRO B N 1
ATOM 16608 C CA . PRO B 1 930 ? -42.438 -33.156 -41.5 1 80 930 PRO B CA 1
ATOM 16609 C C . PRO B 1 930 ? -43.062 -33.906 -42.656 1 80 930 PRO B C 1
ATOM 16611 O O . PRO B 1 930 ? -43.625 -33.281 -43.562 1 80 930 PRO B O 1
ATOM 16614 N N . LYS B 1 931 ? -42.969 -35.25 -42.719 1 79.38 931 LYS B N 1
ATOM 16615 C CA . LYS B 1 931 ? -43.438 -36.125 -43.781 1 79.38 931 LYS B CA 1
ATOM 16616 C C . LYS B 1 931 ? -44.906 -35.906 -44.094 1 79.38 931 LYS B C 1
ATOM 16618 O O . LYS B 1 931 ? -45.312 -35.938 -45.25 1 79.38 931 LYS B O 1
ATOM 16623 N N . ASN B 1 932 ? -45.688 -35.562 -43.125 1 75.25 932 ASN B N 1
ATOM 16624 C CA . ASN B 1 932 ? -47.125 -35.406 -43.281 1 75.25 932 ASN B CA 1
ATOM 16625 C C . ASN B 1 932 ? -47.5 -34.219 -44.156 1 75.25 932 ASN B C 1
ATOM 16627 O O . ASN B 1 932 ? -48.5 -34.25 -44.875 1 75.25 932 ASN B O 1
ATOM 16631 N N . ASN B 1 933 ? -46.656 -33.25 -44.125 1 79.25 933 ASN B N 1
ATOM 16632 C CA . ASN B 1 933 ? -46.875 -32.094 -45 1 79.25 933 ASN B CA 1
ATOM 16633 C C . ASN B 1 933 ? -46.75 -32.438 -46.469 1 79.25 933 ASN B C 1
ATOM 16635 O O . ASN B 1 933 ? -47.469 -31.938 -47.312 1 79.25 933 ASN B O 1
ATOM 16639 N N . ALA B 1 934 ? -45.938 -33.375 -46.75 1 83.38 934 ALA B N 1
ATOM 16640 C CA . ALA B 1 934 ? -45.656 -33.75 -48.125 1 83.38 934 ALA B CA 1
ATOM 16641 C C . ALA B 1 934 ? -46.875 -34.5 -48.75 1 83.38 934 ALA B C 1
ATOM 16643 O O . ALA B 1 934 ? -47.25 -34.25 -49.875 1 83.38 934 ALA B O 1
ATOM 16644 N N . LYS B 1 935 ? -47.469 -35.312 -48 1 79 935 LYS B N 1
ATOM 16645 C CA . LYS B 1 935 ? -48.594 -36.094 -48.5 1 79 935 LYS B CA 1
ATOM 16646 C C . LYS B 1 935 ? -49.781 -35.188 -48.875 1 79 935 LYS B C 1
ATOM 16648 O O . LYS B 1 935 ? -50.406 -35.375 -49.906 1 79 935 LYS B O 1
ATOM 16653 N N . ALA B 1 936 ? -50 -34.281 -48.031 1 78 936 ALA B N 1
ATOM 16654 C CA . ALA B 1 936 ? -51.125 -33.375 -48.281 1 78 936 ALA B CA 1
ATOM 16655 C C . ALA B 1 936 ? -50.875 -32.531 -49.531 1 78 936 ALA B C 1
ATOM 16657 O O . ALA B 1 936 ? -51.781 -32.375 -50.344 1 78 936 ALA B O 1
ATOM 16658 N N . ILE B 1 937 ? -49.688 -32.062 -49.656 1 86.31 937 ILE B N 1
ATOM 16659 C CA . ILE B 1 937 ? -49.375 -31.203 -50.812 1 86.31 937 ILE B CA 1
ATOM 16660 C C . ILE B 1 937 ? -49.344 -32.031 -52.094 1 86.31 937 ILE B C 1
ATOM 16662 O O . ILE B 1 937 ? -49.75 -31.578 -53.156 1 86.31 937 ILE B O 1
ATOM 16666 N N . GLU B 1 938 ? -48.875 -33.188 -51.969 1 86.69 938 GLU B N 1
ATOM 16667 C CA . GLU B 1 938 ? -48.844 -34.094 -53.125 1 86.69 938 GLU B CA 1
ATOM 16668 C C . GLU B 1 938 ? -50.25 -34.312 -53.688 1 86.69 938 GLU B C 1
ATOM 16670 O O . GLU B 1 938 ? -50.469 -34.188 -54.875 1 86.69 938 GLU B O 1
ATOM 16675 N N . GLU B 1 939 ? -51.188 -34.625 -52.844 1 81.94 939 GLU B N 1
ATOM 16676 C CA . GLU B 1 939 ? -52.562 -34.844 -53.281 1 81.94 939 GLU B CA 1
ATOM 16677 C C . GLU B 1 939 ? -53.156 -33.594 -53.906 1 81.94 939 GLU B C 1
ATOM 16679 O O . GLU B 1 939 ? -53.844 -33.656 -54.906 1 81.94 939 GLU B O 1
ATOM 16684 N N . HIS B 1 940 ? -52.781 -32.531 -53.312 1 86.19 940 HIS B N 1
ATOM 16685 C CA . HIS B 1 940 ? -53.281 -31.266 -53.844 1 86.19 940 HIS B CA 1
ATOM 16686 C C . HIS B 1 940 ? -52.75 -31 -55.25 1 86.19 940 HIS B C 1
ATOM 16688 O O . HIS B 1 940 ? -53.469 -30.594 -56.156 1 86.19 940 HIS B O 1
ATOM 16694 N N . VAL B 1 941 ? -51.5 -31.25 -55.406 1 87.38 941 VAL B N 1
ATOM 16695 C CA . VAL B 1 941 ? -50.844 -31.047 -56.688 1 87.38 941 VAL B CA 1
ATOM 16696 C C . VAL B 1 941 ? -51.438 -32 -57.75 1 87.38 941 VAL B C 1
ATOM 16698 O O . VAL B 1 941 ? -51.719 -31.594 -58.875 1 87.38 941 VAL B O 1
ATOM 16701 N N . LYS B 1 942 ? -51.656 -33.188 -57.438 1 84.75 942 LYS B N 1
ATOM 16702 C CA . LYS B 1 942 ? -52.25 -34.156 -58.344 1 84.75 942 LYS B CA 1
ATOM 16703 C C . LYS B 1 942 ? -53.625 -33.719 -58.812 1 84.75 942 LYS B C 1
ATOM 16705 O O . LYS B 1 942 ? -53.938 -33.781 -60 1 84.75 942 LYS B O 1
ATOM 16710 N N . ILE B 1 943 ? -54.438 -33.25 -57.906 1 83.81 943 ILE B N 1
ATOM 16711 C CA . ILE B 1 943 ? -55.812 -32.844 -58.219 1 83.81 943 ILE B CA 1
ATOM 16712 C C . ILE B 1 943 ? -55.75 -31.594 -59.125 1 83.81 943 ILE B C 1
ATOM 16714 O O . ILE B 1 943 ? -56.5 -31.5 -60.094 1 83.81 943 ILE B O 1
ATOM 16718 N N . PHE B 1 944 ? -54.906 -30.688 -58.812 1 86.75 944 PHE B N 1
ATOM 16719 C CA . PHE B 1 944 ? -54.812 -29.453 -59.562 1 86.75 944 PHE B CA 1
ATOM 16720 C C . PHE B 1 944 ? -54.406 -29.719 -61 1 86.75 944 PHE B C 1
ATOM 16722 O O . PHE B 1 944 ? -54.938 -29.094 -61.938 1 86.75 944 PHE B O 1
ATOM 16729 N N . HIS B 1 945 ? -53.5 -30.625 -61.25 1 85.69 945 HIS B N 1
ATOM 16730 C CA . HIS B 1 945 ? -53 -30.922 -62.594 1 85.69 945 HIS B CA 1
ATOM 16731 C C . HIS B 1 945 ? -53.969 -31.844 -63.344 1 85.69 945 HIS B C 1
ATOM 16733 O O . HIS B 1 945 ? -54.062 -31.766 -64.562 1 85.69 945 HIS B O 1
ATOM 16739 N N . LYS B 1 946 ? -54.625 -32.625 -62.688 1 83 946 LYS B N 1
ATOM 16740 C CA . LYS B 1 946 ? -55.531 -33.562 -63.312 1 83 946 LYS B CA 1
ATOM 16741 C C . LYS B 1 946 ? -56.75 -32.844 -63.875 1 83 946 LYS B C 1
ATOM 16743 O O . LYS B 1 946 ? -57.312 -33.312 -64.875 1 83 946 LYS B O 1
ATOM 16748 N N . TYR B 1 947 ? -57.219 -31.703 -63.281 1 83.69 947 TYR B N 1
ATOM 16749 C CA . TYR B 1 947 ? -58.375 -30.969 -63.75 1 83.69 947 TYR B CA 1
ATOM 16750 C C . TYR B 1 947 ? -58 -29.531 -64.125 1 83.69 947 TYR B C 1
ATOM 16752 O O . TYR B 1 947 ? -58.375 -28.594 -63.438 1 83.69 947 TYR B O 1
ATOM 16760 N N . PRO B 1 948 ? -57.438 -29.344 -65.25 1 76.56 948 PRO B N 1
ATOM 16761 C CA . PRO B 1 948 ? -56.969 -28.016 -65.688 1 76.56 948 PRO B CA 1
ATOM 16762 C C . PRO B 1 948 ? -58.125 -27.062 -66 1 76.56 948 PRO B C 1
ATOM 16764 O O . PRO B 1 948 ? -57.938 -25.844 -65.938 1 76.56 948 PRO B O 1
ATOM 16767 N N . ASP B 1 949 ? -59.344 -27.484 -66.438 1 77.88 949 ASP B N 1
ATOM 16768 C CA . ASP B 1 949 ? -60.469 -26.656 -66.875 1 77.88 949 ASP B CA 1
ATOM 16769 C C . ASP B 1 949 ? -61.188 -26.062 -65.688 1 77.88 949 ASP B C 1
ATOM 16771 O O . ASP B 1 949 ? -62.25 -25.453 -65.812 1 77.88 949 ASP B O 1
ATOM 16775 N N . LYS B 1 950 ? -60.719 -26.125 -64.375 1 78.38 950 LYS B N 1
ATOM 16776 C CA . LYS B 1 950 ? -61.188 -25.5 -63.125 1 78.38 950 LYS B CA 1
ATOM 16777 C C . LYS B 1 950 ? -62.562 -26.047 -62.719 1 78.38 950 LYS B C 1
ATOM 16779 O O . LYS B 1 950 ? -63.25 -25.469 -61.906 1 78.38 950 LYS B O 1
ATOM 16784 N N . LYS B 1 951 ? -63.031 -27.062 -63.375 1 81.12 951 LYS B N 1
ATOM 16785 C CA . LYS B 1 951 ? -64.312 -27.641 -63.031 1 81.12 951 LYS B CA 1
ATOM 16786 C C . LYS B 1 951 ? -64.312 -28.312 -61.656 1 81.12 951 LYS B C 1
ATOM 16788 O O . LYS B 1 951 ? -65.312 -28.391 -60.969 1 81.12 951 LYS B O 1
ATOM 16793 N N . VAL B 1 952 ? -63.062 -28.828 -61.344 1 84.25 952 VAL B N 1
ATOM 16794 C CA . VAL B 1 952 ? -62.844 -29.453 -60.062 1 84.25 952 VAL B CA 1
ATOM 16795 C C . VAL B 1 952 ? -61.625 -28.828 -59.375 1 84.25 952 VAL B C 1
ATOM 16797 O O . VAL B 1 952 ? -60.594 -28.672 -60 1 84.25 952 VAL B O 1
ATOM 16800 N N . ARG B 1 953 ? -61.844 -28.359 -58.156 1 87 953 ARG B N 1
ATOM 16801 C CA . ARG B 1 953 ? -60.75 -27.797 -57.406 1 87 953 ARG B CA 1
ATOM 16802 C C . ARG B 1 953 ? -60.719 -28.297 -55.969 1 87 953 ARG B C 1
ATOM 16804 O O . ARG B 1 953 ? -61.75 -28.312 -55.281 1 87 953 ARG B O 1
ATOM 16811 N N . GLY B 1 954 ? -59.531 -28.75 -55.594 1 85.88 954 GLY B N 1
ATOM 16812 C CA . GLY B 1 954 ? -59.375 -29.109 -54.188 1 85.88 954 GLY B CA 1
ATOM 16813 C C . GLY B 1 954 ? -59.219 -27.906 -53.281 1 85.88 954 GLY B C 1
ATOM 16814 O O . GLY B 1 954 ? -58.594 -26.922 -53.625 1 85.88 954 GLY B O 1
ATOM 16815 N N . THR B 1 955 ? -59.875 -28.031 -52.062 1 86.5 955 THR B N 1
ATOM 16816 C CA . THR B 1 955 ? -59.875 -26.875 -51.156 1 86.5 955 THR B CA 1
ATOM 16817 C C . THR B 1 955 ? -59.062 -27.156 -49.906 1 86.5 955 THR B C 1
ATOM 16819 O O . THR B 1 955 ? -58.25 -26.344 -49.5 1 86.5 955 THR B O 1
ATOM 16822 N N . THR B 1 956 ? -59.406 -28.203 -49.281 1 90.12 956 THR B N 1
ATOM 16823 C CA . THR B 1 956 ? -58.719 -28.531 -48.062 1 90.12 956 THR B CA 1
ATOM 16824 C C . THR B 1 956 ? -58.281 -30 -48.062 1 90.12 956 THR B C 1
ATOM 16826 O O . THR B 1 956 ? -58.906 -30.844 -48.688 1 90.12 956 THR B O 1
ATOM 16829 N N . HIS B 1 957 ? -57.188 -30.219 -47.406 1 88.5 957 HIS B N 1
ATOM 16830 C CA . HIS B 1 957 ? -56.656 -31.578 -47.25 1 88.5 957 HIS B CA 1
ATOM 16831 C C . HIS B 1 957 ? -56.406 -31.906 -45.781 1 88.5 957 HIS B C 1
ATOM 16833 O O . HIS B 1 957 ? -55.719 -31.172 -45.094 1 88.5 957 HIS B O 1
ATOM 16839 N N . PHE B 1 958 ? -57 -32.969 -45.281 1 86.69 958 PHE B N 1
ATOM 16840 C CA . PHE B 1 958 ? -56.812 -33.438 -43.906 1 86.69 958 PHE B CA 1
ATOM 16841 C C . PHE B 1 958 ? -56.125 -34.781 -43.875 1 86.69 958 PHE B C 1
ATOM 16843 O O . PHE B 1 958 ? -56.281 -35.594 -44.781 1 86.69 958 PHE B O 1
ATOM 16850 N N . SER B 1 959 ? -55.25 -34.938 -42.938 1 80.81 959 SER B N 1
ATOM 16851 C CA . SER B 1 959 ? -54.625 -36.25 -42.75 1 80.81 959 SER B CA 1
ATOM 16852 C C . SER B 1 959 ? -55.188 -36.969 -41.531 1 80.81 959 SER B C 1
ATOM 16854 O O . SER B 1 959 ? -55.469 -36.344 -40.5 1 80.81 959 SER B O 1
ATOM 16856 N N . THR B 1 960 ? -55.469 -38.281 -41.75 1 79.56 960 THR B N 1
ATOM 16857 C CA . THR B 1 960 ? -56 -39.062 -40.656 1 79.56 960 THR B CA 1
ATOM 16858 C C . THR B 1 960 ? -54.844 -39.781 -39.906 1 79.56 960 THR B C 1
ATOM 16860 O O . THR B 1 960 ? -53.75 -39.938 -40.469 1 79.56 960 THR B O 1
ATOM 16863 N N . LYS B 1 961 ? -55.031 -40.219 -38.75 1 76.06 961 LYS B N 1
ATOM 16864 C CA . LYS B 1 961 ? -54.062 -40.969 -37.969 1 76.06 961 LYS B CA 1
ATOM 16865 C C . LYS B 1 961 ? -53.781 -42.312 -38.625 1 76.06 961 LYS B C 1
ATOM 16867 O O . LYS B 1 961 ? -52.688 -42.875 -38.469 1 76.06 961 LYS B O 1
ATOM 16872 N N . THR B 1 962 ? -54.781 -42.812 -39.406 1 78.19 962 THR B N 1
ATOM 16873 C CA . THR B 1 962 ? -54.688 -44.156 -39.969 1 78.19 962 THR B CA 1
ATOM 16874 C C . THR B 1 962 ? -54 -44.094 -41.344 1 78.19 962 THR B C 1
ATOM 16876 O O . THR B 1 962 ? -53.781 -45.125 -41.969 1 78.19 962 THR B O 1
ATOM 16879 N N . GLY B 1 963 ? -53.719 -42.844 -41.875 1 75.19 963 GLY B N 1
ATOM 16880 C CA . GLY B 1 963 ? -52.906 -42.719 -43.062 1 75.19 963 GLY B CA 1
ATOM 16881 C C . GLY B 1 963 ? -53.688 -42.281 -44.281 1 75.19 963 GLY B C 1
ATOM 16882 O O . GLY B 1 963 ? -53.156 -42.125 -45.375 1 75.19 963 GLY B O 1
ATOM 16883 N N . GLN B 1 964 ? -55.031 -42.125 -44.281 1 82.31 964 GLN B N 1
ATOM 16884 C CA . GLN B 1 964 ? -55.844 -41.688 -45.406 1 82.31 964 GLN B CA 1
ATOM 16885 C C . GLN B 1 964 ? -55.812 -40.156 -45.562 1 82.31 964 GLN B C 1
ATOM 16887 O O . GLN B 1 964 ? -55.5 -39.438 -44.625 1 82.31 964 GLN B O 1
ATOM 16892 N N . THR B 1 965 ? -56.156 -39.781 -46.719 1 86.19 965 THR B N 1
ATOM 16893 C CA . THR B 1 965 ? -56.312 -38.344 -47 1 86.19 965 THR B CA 1
ATOM 16894 C C . THR B 1 965 ? -57.781 -38.031 -47.281 1 86.19 965 THR B C 1
ATOM 16896 O O . THR B 1 965 ? -58.438 -38.719 -48.031 1 86.19 965 THR B O 1
ATOM 16899 N N . ILE B 1 966 ? -58.281 -37.062 -46.625 1 89.44 966 ILE B N 1
ATOM 16900 C CA . ILE B 1 966 ? -59.625 -36.562 -46.875 1 89.44 966 ILE B CA 1
ATOM 16901 C C . ILE B 1 966 ? -59.531 -35.188 -47.562 1 89.44 966 ILE B C 1
ATOM 16903 O O . ILE B 1 966 ? -58.938 -34.25 -47 1 89.44 966 ILE B O 1
ATOM 16907 N N . THR B 1 967 ? -59.969 -35.094 -48.688 1 91.88 967 THR B N 1
ATOM 16908 C CA . THR B 1 967 ? -59.906 -33.875 -49.438 1 91.88 967 THR B CA 1
ATOM 16909 C C . THR B 1 967 ? -61.312 -33.312 -49.719 1 91.88 967 THR B C 1
ATOM 16911 O O . THR B 1 967 ? -62.219 -34.062 -50.062 1 91.88 967 THR B O 1
ATOM 16914 N N . THR B 1 968 ? -61.531 -32.062 -49.5 1 93.25 968 THR B N 1
ATOM 16915 C CA . THR B 1 968 ? -62.75 -31.422 -49.906 1 93.25 968 THR B CA 1
ATOM 16916 C C . THR B 1 968 ? -62.625 -30.812 -51.312 1 93.25 968 THR B C 1
ATOM 16918 O O . THR B 1 968 ? -61.562 -30.266 -51.625 1 93.25 968 THR B O 1
ATOM 16921 N N . ILE B 1 969 ? -63.625 -30.953 -52.094 1 92.06 969 ILE B N 1
ATOM 16922 C CA . ILE B 1 969 ? -63.562 -30.547 -53.5 1 92.06 969 ILE B CA 1
ATOM 16923 C C . ILE B 1 969 ? -64.812 -29.703 -53.844 1 92.06 969 ILE B C 1
ATOM 16925 O O . ILE B 1 969 ? -65.938 -30.031 -53.469 1 92.06 969 ILE B O 1
ATOM 16929 N N . VAL B 1 970 ? -64.625 -28.656 -54.531 1 92 970 VAL B N 1
ATOM 16930 C CA . VAL B 1 970 ? -65.688 -27.891 -55.156 1 92 970 VAL B CA 1
ATOM 16931 C C . VAL B 1 970 ? -65.75 -28.25 -56.625 1 92 970 VAL B C 1
ATOM 16933 O O . VAL B 1 970 ? -64.812 -28.078 -57.375 1 92 970 VAL B O 1
ATOM 16936 N N . GLY B 1 971 ? -66.875 -28.781 -56.969 1 89.94 971 GLY B N 1
ATOM 16937 C CA . GLY B 1 971 ? -67.062 -29.188 -58.375 1 89.94 971 GLY B CA 1
ATOM 16938 C C . GLY B 1 971 ? -68.188 -30.234 -58.531 1 89.94 971 GLY B C 1
ATOM 16939 O O . GLY B 1 971 ? -68.812 -30.625 -57.531 1 89.94 971 GLY B O 1
ATOM 16940 N N . ASP B 1 972 ? -68.312 -30.594 -59.812 1 87.62 972 ASP B N 1
ATOM 16941 C CA . ASP B 1 972 ? -69.312 -31.641 -60.125 1 87.62 972 ASP B CA 1
ATOM 16942 C C . ASP B 1 972 ? -68.75 -33.031 -59.844 1 87.62 972 ASP B C 1
ATOM 16944 O O . ASP B 1 972 ? -67.688 -33.438 -60.375 1 87.62 972 ASP B O 1
ATOM 16948 N N . ILE B 1 973 ? -69.375 -33.719 -58.938 1 90.44 973 ILE B N 1
ATOM 16949 C CA . ILE B 1 973 ? -68.875 -35 -58.469 1 90.44 973 ILE B CA 1
ATOM 16950 C C . ILE B 1 973 ? -68.75 -36 -59.625 1 90.44 973 ILE B C 1
ATOM 16952 O O . ILE B 1 973 ? -67.938 -36.938 -59.594 1 90.44 973 ILE B O 1
ATOM 16956 N N . THR B 1 974 ? -69.562 -35.781 -60.719 1 89.94 974 THR B N 1
ATOM 16957 C CA . THR B 1 974 ? -69.5 -36.688 -61.875 1 89.94 974 THR B CA 1
ATOM 16958 C C . THR B 1 974 ? -68.25 -36.469 -62.719 1 89.94 974 THR B C 1
ATOM 16960 O O . THR B 1 974 ? -67.938 -37.312 -63.562 1 89.94 974 THR B O 1
ATOM 16963 N N . ASP B 1 975 ? -67.625 -35.469 -62.438 1 88.12 975 ASP B N 1
ATOM 16964 C CA . ASP B 1 975 ? -66.375 -35.156 -63.188 1 88.12 975 ASP B CA 1
ATOM 16965 C C . ASP B 1 975 ? -65.188 -35.719 -62.469 1 88.12 975 ASP B C 1
ATOM 16967 O O . ASP B 1 975 ? -64.062 -35.688 -63 1 88.12 975 ASP B O 1
ATOM 16971 N N . LEU B 1 976 ? -65.375 -36.094 -61.281 1 87.06 976 LEU B N 1
ATOM 16972 C CA . LEU B 1 976 ? -64.25 -36.531 -60.469 1 87.06 976 LEU B CA 1
ATOM 16973 C C . LEU B 1 976 ? -63.781 -37.938 -60.906 1 87.06 976 LEU B C 1
ATOM 16975 O O . LEU B 1 976 ? -64.625 -38.812 -61.156 1 87.06 976 LEU B O 1
ATOM 16979 N N . ASP B 1 977 ? -62.562 -38.125 -61.125 1 83.19 977 ASP B N 1
ATOM 16980 C CA . ASP B 1 977 ? -61.938 -39.406 -61.438 1 83.19 977 ASP B CA 1
ATOM 16981 C C . ASP B 1 977 ? -61.688 -40.219 -60.188 1 83.19 977 ASP B C 1
ATOM 16983 O O . ASP B 1 977 ? -60.594 -40.156 -59.594 1 83.19 977 ASP B O 1
ATOM 16987 N N . ASN B 1 978 ? -62.625 -40.875 -59.656 1 88.19 978 ASN B N 1
ATOM 16988 C CA . ASN B 1 978 ? -62.562 -41.688 -58.438 1 88.19 978 ASN B CA 1
ATOM 16989 C C . ASN B 1 978 ? -63.281 -43.031 -58.625 1 88.19 978 ASN B C 1
ATOM 16991 O O . ASN B 1 978 ? -64.125 -43.156 -59.531 1 88.19 978 ASN B O 1
ATOM 16995 N N . ASP B 1 979 ? -62.969 -43.906 -57.781 1 91.75 979 ASP B N 1
ATOM 16996 C CA . ASP B 1 979 ? -63.5 -45.25 -57.969 1 91.75 979 ASP B CA 1
ATOM 16997 C C . ASP B 1 979 ? -65 -45.312 -57.688 1 91.75 979 ASP B C 1
ATOM 16999 O O . ASP B 1 979 ? -65.75 -45.844 -58.469 1 91.75 979 ASP B O 1
ATOM 17003 N N . VAL B 1 980 ? -65.438 -44.719 -56.594 1 94 980 VAL B N 1
ATOM 17004 C CA . VAL B 1 980 ? -66.812 -44.844 -56.188 1 94 980 VAL B CA 1
ATOM 17005 C C . VAL B 1 980 ? -67.438 -43.469 -56 1 94 980 VAL B C 1
ATOM 17007 O O . VAL B 1 980 ? -66.812 -42.594 -55.406 1 94 980 VAL B O 1
ATOM 17010 N N . ILE B 1 981 ? -68.562 -43.281 -56.469 1 93.5 981 ILE B N 1
ATOM 17011 C CA . ILE B 1 981 ? -69.375 -42.094 -56.281 1 93.5 981 ILE B CA 1
ATOM 17012 C C . ILE B 1 981 ? -70.625 -42.438 -55.531 1 93.5 981 ILE B C 1
ATOM 17014 O O . ILE B 1 981 ? -71.312 -43.406 -55.906 1 93.5 981 ILE B O 1
ATOM 17018 N N . VAL B 1 982 ? -70.938 -41.688 -54.562 1 93.12 982 VAL B N 1
ATOM 17019 C CA . VAL B 1 982 ? -72.188 -41.938 -53.781 1 93.12 982 VAL B CA 1
ATOM 17020 C C . VAL B 1 982 ? -73.25 -40.938 -54.281 1 93.12 982 VAL B C 1
ATOM 17022 O O . VAL B 1 982 ? -72.938 -39.781 -54.5 1 93.12 982 VAL B O 1
ATOM 17025 N N . CYS B 1 983 ? -74.438 -41.438 -54.406 1 90.5 983 CYS B N 1
ATOM 17026 C CA . CYS B 1 983 ? -75.5 -40.625 -54.875 1 90.5 983 CYS B CA 1
ATOM 17027 C C . CYS B 1 983 ? -76.812 -40.938 -54.094 1 90.5 983 CYS B C 1
ATOM 17029 O O . CYS B 1 983 ? -77.062 -42.125 -53.812 1 90.5 983 CYS B O 1
ATOM 17031 N N . SER B 1 984 ? -77.438 -39.906 -53.719 1 85.5 984 SER B N 1
ATOM 17032 C CA . SER B 1 984 ? -78.812 -40.094 -53.156 1 85.5 984 SER B CA 1
ATOM 17033 C C . SER B 1 984 ? -79.812 -40.219 -54.281 1 85.5 984 SER B C 1
ATOM 17035 O O . SER B 1 984 ? -79.938 -39.312 -55.125 1 85.5 984 SER B O 1
ATOM 17037 N N . SER B 1 985 ? -80.438 -41.219 -54.312 1 82.25 985 SER B N 1
ATOM 17038 C CA . SER B 1 985 ? -81.438 -41.5 -55.312 1 82.25 985 SER B CA 1
ATOM 17039 C C . SER B 1 985 ? -82.812 -41.781 -54.656 1 82.25 985 SER B C 1
ATOM 17041 O O . SER B 1 985 ? -82.875 -41.938 -53.438 1 82.25 985 SER B O 1
ATOM 17043 N N . SER B 1 986 ? -83.875 -41.75 -55.594 1 81.06 986 SER B N 1
ATOM 17044 C CA . SER B 1 986 ? -85.188 -42.156 -55.094 1 81.06 986 SER B CA 1
ATOM 17045 C C . SER B 1 986 ? -85.188 -43.625 -54.75 1 81.06 986 SER B C 1
ATOM 17047 O O . SER B 1 986 ? -84.312 -44.406 -55.219 1 81.06 986 SER B O 1
ATOM 17049 N N . ARG B 1 987 ? -86.125 -44.031 -54 1 84 987 ARG B N 1
ATOM 17050 C CA . ARG B 1 987 ? -86.188 -45.438 -53.625 1 84 987 ARG B CA 1
ATOM 17051 C C . ARG B 1 987 ? -86.562 -46.281 -54.844 1 84 987 ARG B C 1
ATOM 17053 O O . ARG B 1 987 ? -86.375 -47.5 -54.844 1 84 987 ARG B O 1
ATOM 17060 N N . SER B 1 988 ? -87.125 -45.5 -55.812 1 84.94 988 SER B N 1
ATOM 17061 C CA . SER B 1 988 ? -87.5 -46.188 -57.031 1 84.94 988 SER B CA 1
ATOM 17062 C C . SER B 1 988 ? -86.312 -46.156 -58.031 1 84.94 988 SER B C 1
ATOM 17064 O O . SER B 1 988 ? -86.438 -46.625 -59.156 1 84.94 988 SER B O 1
ATOM 17066 N N . LEU B 1 989 ? -85.25 -45.656 -57.656 1 89.75 989 LEU B N 1
ATOM 17067 C CA . LEU B 1 989 ? -84 -45.562 -58.406 1 89.75 989 LEU B CA 1
ATOM 17068 C C . LEU B 1 989 ? -84.25 -44.906 -59.75 1 89.75 989 LEU B C 1
ATOM 17070 O O . LEU B 1 989 ? -83.688 -45.344 -60.75 1 89.75 989 LEU B O 1
ATOM 17074 N N . GLU B 1 990 ? -85.188 -44.062 -59.719 1 84.38 990 GLU B N 1
ATOM 17075 C CA . GLU B 1 990 ? -85.312 -43.219 -60.906 1 84.38 990 GLU B CA 1
ATOM 17076 C C . GLU B 1 990 ? -84.312 -42.031 -60.844 1 84.38 990 GLU B C 1
ATOM 17078 O O . GLU B 1 990 ? -84.438 -41.156 -60 1 84.38 990 GLU B O 1
ATOM 17083 N N . LEU B 1 991 ? -83.5 -42.062 -61.688 1 85.69 991 LEU B N 1
ATOM 17084 C CA . LEU B 1 991 ? -82.438 -41.062 -61.688 1 85.69 991 LEU B CA 1
ATOM 17085 C C . LEU B 1 991 ? -82.812 -39.844 -62.531 1 85.69 991 LEU B C 1
ATOM 17087 O O . LEU B 1 991 ? -82.125 -39.469 -63.438 1 85.69 991 LEU B O 1
ATOM 17091 N N . SER B 1 992 ? -83.812 -39.188 -62.188 1 79.62 992 SER B N 1
ATOM 17092 C CA . SER B 1 992 ? -84.375 -38.156 -63.062 1 79.62 992 SER B CA 1
ATOM 17093 C C . SER B 1 992 ? -84 -36.75 -62.531 1 79.62 992 SER B C 1
ATOM 17095 O O . SER B 1 992 ? -84.125 -35.781 -63.281 1 79.62 992 SER B O 1
ATOM 17097 N N . CYS B 1 993 ? -83.562 -36.688 -61.312 1 76.56 993 CYS B N 1
ATOM 17098 C CA . CYS B 1 993 ? -83.25 -35.344 -60.812 1 76.56 993 CYS B CA 1
ATOM 17099 C C . CYS B 1 993 ? -81.875 -35.375 -60.062 1 76.56 993 CYS B C 1
ATOM 17101 O O . CYS B 1 993 ? -81.375 -36.438 -59.719 1 76.56 993 CYS B O 1
ATOM 17103 N N . GLY B 1 994 ? -81.312 -34.062 -59.938 1 79.06 994 GLY B N 1
ATOM 17104 C CA . GLY B 1 994 ? -80.125 -33.844 -59.125 1 79.06 994 GLY B CA 1
ATOM 17105 C C . GLY B 1 994 ? -78.875 -34.562 -59.656 1 79.06 994 GLY B C 1
ATOM 17106 O O . GLY B 1 994 ? -78.688 -34.594 -60.875 1 79.06 994 GLY B O 1
ATOM 17107 N N . VAL B 1 995 ? -78 -35.156 -58.75 1 85.06 995 VAL B N 1
ATOM 17108 C CA . VAL B 1 995 ? -76.812 -35.844 -59.125 1 85.06 995 VAL B CA 1
ATOM 17109 C C . VAL B 1 995 ? -77.125 -37.125 -59.906 1 85.06 995 VAL B C 1
ATOM 17111 O O . VAL B 1 995 ? -76.375 -37.5 -60.812 1 85.06 995 VAL B O 1
ATOM 17114 N N . GLY B 1 996 ? -78.312 -37.781 -59.594 1 85.38 996 GLY B N 1
ATOM 17115 C CA . GLY B 1 996 ? -78.75 -38.938 -60.344 1 85.38 996 GLY B CA 1
ATOM 17116 C C . GLY B 1 996 ? -78.938 -38.656 -61.844 1 85.38 996 GLY B C 1
ATOM 17117 O O . GLY B 1 996 ? -78.562 -39.438 -62.688 1 85.38 996 GLY B O 1
ATOM 17118 N N . HIS B 1 997 ? -79.625 -37.562 -61.969 1 86.5 997 HIS B N 1
ATOM 17119 C CA . HIS B 1 997 ? -79.812 -37.125 -63.344 1 86.5 997 HIS B CA 1
ATOM 17120 C C . HIS B 1 997 ? -78.5 -36.906 -64.062 1 86.5 997 HIS B C 1
ATOM 17122 O O . HIS B 1 997 ? -78.312 -37.344 -65.188 1 86.5 997 HIS B O 1
ATOM 17128 N N . ASP B 1 998 ? -77.625 -36.312 -63.469 1 87.69 998 ASP B N 1
ATOM 17129 C CA . ASP B 1 998 ? -76.312 -36 -64.062 1 87.69 998 ASP B CA 1
ATOM 17130 C C . ASP B 1 998 ? -75.5 -37.281 -64.312 1 87.69 998 ASP B C 1
ATOM 17132 O O . ASP B 1 998 ? -74.75 -37.344 -65.312 1 87.69 998 ASP B O 1
ATOM 17136 N N . LEU B 1 999 ? -75.625 -38.281 -63.5 1 90.62 999 LEU B N 1
ATOM 17137 C CA . LEU B 1 999 ? -75 -39.594 -63.656 1 90.62 999 LEU B CA 1
ATOM 17138 C C . LEU B 1 999 ? -75.438 -40.281 -64.938 1 90.62 999 LEU B C 1
ATOM 17140 O O . LEU B 1 999 ? -74.562 -40.844 -65.625 1 90.62 999 LEU B O 1
ATOM 17144 N N . VAL B 1 1000 ? -76.688 -40.094 -65.25 1 89.38 1000 VAL B N 1
ATOM 17145 C CA . VAL B 1 1000 ? -77.25 -40.75 -66.438 1 89.38 1000 VAL B CA 1
ATOM 17146 C C . VAL B 1 1000 ? -76.812 -39.969 -67.688 1 89.38 1000 VAL B C 1
ATOM 17148 O O . VAL B 1 1000 ? -76.438 -40.562 -68.688 1 89.38 1000 VAL B O 1
ATOM 17151 N N . ILE B 1 1001 ? -76.812 -38.75 -67.5 1 88.12 1001 ILE B N 1
ATOM 17152 C CA . ILE B 1 1001 ? -76.438 -37.906 -68.625 1 88.12 1001 ILE B CA 1
ATOM 17153 C C . ILE B 1 1001 ? -75 -38.125 -69 1 88.12 1001 ILE B C 1
ATOM 17155 O O . ILE B 1 1001 ? -74.625 -38.281 -70.188 1 88.12 1001 ILE B O 1
ATOM 17159 N N . LYS B 1 1002 ? -74.188 -38.25 -68.125 1 89.12 1002 LYS B N 1
ATOM 17160 C CA . LYS B 1 1002 ? -72.75 -38.312 -68.375 1 89.12 1002 LYS B CA 1
ATOM 17161 C C . LYS B 1 1002 ? -72.312 -39.781 -68.375 1 89.12 1002 LYS B C 1
ATOM 17163 O O . LYS B 1 1002 ? -71.375 -40.125 -69.125 1 89.12 1002 LYS B O 1
ATOM 17168 N N . GLY B 1 1003 ? -72.812 -40.688 -67.625 1 88.69 1003 GLY B N 1
ATOM 17169 C CA . GLY B 1 1003 ? -72.438 -42.062 -67.5 1 88.69 1003 GLY B CA 1
ATOM 17170 C C . GLY B 1 1003 ? -73.125 -43 -68.438 1 88.69 1003 GLY B C 1
ATOM 17171 O O . GLY B 1 1003 ? -72.688 -44.125 -68.688 1 88.69 1003 GLY B O 1
ATOM 17172 N N . GLY B 1 1004 ? -74.312 -42.531 -68.938 1 88 1004 GLY B N 1
ATOM 17173 C CA . GLY B 1 1004 ? -75.062 -43.312 -69.875 1 88 1004 GLY B CA 1
ATOM 17174 C C . GLY B 1 1004 ? -76.312 -43.969 -69.312 1 88 1004 GLY B C 1
ATOM 17175 O O . GLY B 1 1004 ? -76.438 -44.125 -68.062 1 88 1004 GLY B O 1
ATOM 17176 N N . VAL B 1 1005 ? -77.125 -44.375 -70.125 1 84.75 1005 VAL B N 1
ATOM 17177 C CA . VAL B 1 1005 ? -78.375 -44.969 -69.812 1 84.75 1005 VAL B CA 1
ATOM 17178 C C . VAL B 1 1005 ? -78.188 -46.344 -69.125 1 84.75 1005 VAL B C 1
ATOM 17180 O O . VAL B 1 1005 ? -79.125 -46.844 -68.5 1 84.75 1005 VAL B O 1
ATOM 17183 N N . GLU B 1 1006 ? -77.062 -46.781 -69.312 1 90 1006 GLU B N 1
ATOM 17184 C CA . GLU B 1 1006 ? -76.75 -48.094 -68.75 1 90 1006 GLU B CA 1
ATOM 17185 C C . GLU B 1 1006 ? -76.875 -48.094 -67.25 1 90 1006 GLU B C 1
ATOM 17187 O O . GLU B 1 1006 ? -77.25 -49.094 -66.625 1 90 1006 GLU B O 1
ATOM 17192 N N . ILE B 1 1007 ? -76.562 -47.062 -66.625 1 92.25 1007 ILE B N 1
ATOM 17193 C CA . ILE B 1 1007 ? -76.688 -46.969 -65.188 1 92.25 1007 ILE B CA 1
ATOM 17194 C C . ILE B 1 1007 ? -78.125 -47.125 -64.812 1 92.25 1007 ILE B C 1
ATOM 17196 O O . ILE B 1 1007 ? -78.438 -47.875 -63.844 1 92.25 1007 ILE B O 1
ATOM 17200 N N . GLN B 1 1008 ? -79.062 -46.5 -65.5 1 89.56 1008 GLN B N 1
ATOM 17201 C CA . GLN B 1 1008 ? -80.5 -46.594 -65.25 1 89.56 1008 GLN B CA 1
ATOM 17202 C C . GLN B 1 1008 ? -81 -48 -65.5 1 89.56 1008 GLN B C 1
ATOM 17204 O O . GLN B 1 1008 ? -81.875 -48.5 -64.75 1 89.56 1008 GLN B O 1
ATOM 17209 N N . LYS B 1 1009 ? -80.5 -48.562 -66.5 1 90.31 1009 LYS B N 1
ATOM 17210 C CA . LYS B 1 1009 ? -80.938 -49.906 -66.812 1 90.31 1009 LYS B CA 1
ATOM 17211 C C . LYS B 1 1009 ? -80.562 -50.875 -65.688 1 90.31 1009 LYS B C 1
ATOM 17213 O O . LYS B 1 1009 ? -81.375 -51.719 -65.312 1 90.31 1009 LYS B O 1
ATOM 17218 N N . GLU B 1 1010 ? -79.438 -50.688 -65.25 1 92.31 1010 GLU B N 1
ATOM 17219 C CA . GLU B 1 1010 ? -79 -51.531 -64.125 1 92.31 1010 GLU B CA 1
ATOM 17220 C C . GLU B 1 1010 ? -79.812 -51.312 -62.875 1 92.31 1010 GLU B C 1
ATOM 17222 O O . GLU B 1 1010 ? -80.125 -52.281 -62.156 1 92.31 1010 GLU B O 1
ATOM 17227 N N . CYS B 1 1011 ? -80.125 -50.156 -62.594 1 91.38 1011 CYS B N 1
ATOM 17228 C CA . CYS B 1 1011 ? -81 -49.812 -61.5 1 91.38 1011 CYS B CA 1
ATOM 17229 C C . CYS B 1 1011 ? -82.375 -50.469 -61.656 1 91.38 1011 CYS B C 1
ATOM 17231 O O . CYS B 1 1011 ? -82.875 -51.094 -60.719 1 91.38 1011 CYS B O 1
ATOM 17233 N N . LYS B 1 1012 ? -82.875 -50.438 -62.844 1 87.12 1012 LYS B N 1
ATOM 17234 C CA . LYS B 1 1012 ? -84.188 -51.062 -63.156 1 87.12 1012 LYS B CA 1
ATOM 17235 C C . LYS B 1 1012 ? -84.125 -52.562 -63 1 87.12 1012 LYS B C 1
ATOM 17237 O O . LYS B 1 1012 ? -85.062 -53.188 -62.469 1 87.12 1012 LYS B O 1
ATOM 17242 N N . ASP B 1 1013 ? -83.062 -53.031 -63.5 1 91 1013 ASP B N 1
ATOM 17243 C CA . ASP B 1 1013 ? -82.938 -54.469 -63.406 1 91 1013 ASP B CA 1
ATOM 17244 C C . ASP B 1 1013 ? -82.812 -54.938 -61.969 1 91 1013 ASP B C 1
ATOM 17246 O O . ASP B 1 1013 ? -83.375 -56 -61.594 1 91 1013 ASP B O 1
ATOM 17250 N N . TYR B 1 1014 ? -82.062 -54.188 -61.25 1 91.75 1014 TYR B N 1
ATOM 17251 C CA . TYR B 1 1014 ? -81.938 -54.531 -59.844 1 91.75 1014 TYR B CA 1
ATOM 17252 C C . TYR B 1 1014 ? -83.312 -54.469 -59.156 1 91.75 1014 TYR B C 1
ATOM 17254 O O . TYR B 1 1014 ? -83.625 -55.375 -58.375 1 91.75 1014 TYR B O 1
ATOM 17262 N N . LEU B 1 1015 ? -84.125 -53.5 -59.281 1 87.5 1015 LEU B N 1
ATOM 17263 C CA . LEU B 1 1015 ? -85.375 -53.312 -58.625 1 87.5 1015 LEU B CA 1
ATOM 17264 C C . LEU B 1 1015 ? -86.375 -54.375 -59.094 1 87.5 1015 LEU B C 1
ATOM 17266 O O . LEU B 1 1015 ? -87.312 -54.75 -58.375 1 87.5 1015 LEU B O 1
ATOM 17270 N N . ALA B 1 1016 ? -86.188 -54.75 -60.406 1 85.62 1016 ALA B N 1
ATOM 17271 C CA . ALA B 1 1016 ? -87.125 -55.75 -60.969 1 85.62 1016 ALA B CA 1
ATOM 17272 C C . ALA B 1 1016 ? -87.062 -57.062 -60.156 1 85.62 1016 ALA B C 1
ATOM 17274 O O . ALA B 1 1016 ? -88 -57.812 -60.125 1 85.62 1016 ALA B O 1
ATOM 17275 N N . LYS B 1 1017 ? -86.062 -57.219 -59.531 1 85.69 1017 LYS B N 1
ATOM 17276 C CA . LYS B 1 1017 ? -85.812 -58.469 -58.781 1 85.69 1017 LYS B CA 1
ATOM 17277 C C . LYS B 1 1017 ? -86.375 -58.312 -57.375 1 85.69 1017 LYS B C 1
ATOM 17279 O O . LYS B 1 1017 ? -86.438 -59.312 -56.625 1 85.69 1017 LYS B O 1
ATOM 17284 N N . LYS B 1 1018 ? -86.688 -57.188 -57.031 1 82.94 1018 LYS B N 1
ATOM 17285 C CA . LYS B 1 1018 ? -87.188 -56.969 -55.656 1 82.94 1018 LYS B CA 1
ATOM 17286 C C . LYS B 1 1018 ? -88.75 -56.969 -55.625 1 82.94 1018 LYS B C 1
ATOM 17288 O O . LYS B 1 1018 ? -89.375 -56.469 -56.562 1 82.94 1018 LYS B O 1
ATOM 17293 N N . PRO B 1 1019 ? -89.312 -57.469 -54.594 1 83.06 1019 PRO B N 1
ATOM 17294 C CA . PRO B 1 1019 ? -90.75 -57.562 -54.531 1 83.06 1019 PRO B CA 1
ATOM 17295 C C . PRO B 1 1019 ? -91.438 -56.219 -54.562 1 83.06 1019 PRO B C 1
ATOM 17297 O O . PRO B 1 1019 ? -92.5 -56.031 -55.25 1 83.06 1019 PRO B O 1
ATOM 17300 N N . ASN B 1 1020 ? -91 -55.125 -53.938 1 82.12 1020 ASN B N 1
ATOM 17301 C CA . ASN B 1 1020 ? -91.688 -53.844 -53.875 1 82.12 1020 ASN B CA 1
ATOM 17302 C C . ASN B 1 1020 ? -91.062 -52.844 -54.875 1 82.12 1020 ASN B C 1
ATOM 17304 O O . ASN B 1 1020 ? -91.438 -51.656 -54.875 1 82.12 1020 ASN B O 1
ATOM 17308 N N . LYS B 1 1021 ? -90.312 -53.25 -55.688 1 85.62 1021 LYS B N 1
ATOM 17309 C CA . LYS B 1 1021 ? -89.688 -52.469 -56.719 1 85.62 1021 LYS B CA 1
ATOM 17310 C C . LYS B 1 1021 ? -89.062 -51.188 -56.125 1 85.62 1021 LYS B C 1
ATOM 17312 O O . LYS B 1 1021 ? -89.125 -50.125 -56.75 1 85.62 1021 LYS B O 1
ATOM 17317 N N . GLN B 1 1022 ? -88.812 -51.219 -54.938 1 87.62 1022 GLN B N 1
ATOM 17318 C CA . GLN B 1 1022 ? -88.125 -50.094 -54.219 1 87.62 1022 GLN B CA 1
ATOM 17319 C C . GLN B 1 1022 ? -87 -50.562 -53.375 1 87.62 1022 GLN B C 1
ATOM 17321 O O . GLN B 1 1022 ? -87 -51.719 -52.938 1 87.62 1022 GLN B O 1
ATOM 17326 N N . LEU B 1 1023 ? -86 -49.688 -53.094 1 87.88 1023 LEU B N 1
ATOM 17327 C CA . LEU B 1 1023 ? -84.938 -50 -52.156 1 87.88 1023 LEU B CA 1
ATOM 17328 C C . LEU B 1 1023 ? -85.375 -50.062 -50.719 1 87.88 1023 LEU B C 1
ATOM 17330 O O . LEU B 1 1023 ? -86.25 -49.25 -50.312 1 87.88 1023 LEU B O 1
ATOM 17334 N N . ASP B 1 1024 ? -85 -51 -49.938 1 84.62 1024 ASP B N 1
ATOM 17335 C CA . ASP B 1 1024 ? -85.25 -51.062 -48.5 1 84.62 1024 ASP B CA 1
ATOM 17336 C C . ASP B 1 1024 ? -84.688 -49.844 -47.781 1 84.62 1024 ASP B C 1
ATOM 17338 O O . ASP B 1 1024 ? -83.812 -49.188 -48.281 1 84.62 1024 ASP B O 1
ATOM 17342 N N . VAL B 1 1025 ? -85.25 -49.688 -46.594 1 79.75 1025 VAL B N 1
ATOM 17343 C CA . VAL B 1 1025 ? -84.688 -48.594 -45.75 1 79.75 1025 VAL B CA 1
ATOM 17344 C C . VAL B 1 1025 ? -83.25 -48.875 -45.438 1 79.75 1025 VAL B C 1
ATOM 17346 O O . VAL B 1 1025 ? -82.875 -49.969 -45.094 1 79.75 1025 VAL B O 1
ATOM 17349 N N . ASP B 1 1026 ? -82.312 -47.938 -45.781 1 82.88 1026 ASP B N 1
ATOM 17350 C CA . ASP B 1 1026 ? -80.875 -47.906 -45.5 1 82.88 1026 ASP B CA 1
ATOM 17351 C C . ASP B 1 1026 ? -80.125 -48.875 -46.406 1 82.88 1026 ASP B C 1
ATOM 17353 O O . ASP B 1 1026 ? -79 -49.312 -46.062 1 82.88 1026 ASP B O 1
ATOM 17357 N N . GLU B 1 1027 ? -80.812 -49.312 -47.438 1 85.38 1027 GLU B N 1
ATOM 17358 C CA . GLU B 1 1027 ? -80.125 -50.156 -48.406 1 85.38 1027 GLU B CA 1
ATOM 17359 C C . GLU B 1 1027 ? -79.312 -49.312 -49.406 1 85.38 1027 GLU B C 1
ATOM 17361 O O . GLU B 1 1027 ? -79.75 -48.25 -49.812 1 85.38 1027 GLU B O 1
ATOM 17366 N N . VAL B 1 1028 ? -78.125 -49.812 -49.625 1 92.69 1028 VAL B N 1
ATOM 17367 C CA . VAL B 1 1028 ? -77.25 -49.188 -50.625 1 92.69 1028 VAL B CA 1
ATOM 17368 C C . VAL B 1 1028 ? -77.062 -50.125 -51.812 1 92.69 1028 VAL B C 1
ATOM 17370 O O . VAL B 1 1028 ? -76.625 -51.25 -51.656 1 92.69 1028 VAL B O 1
ATOM 17373 N N . PHE B 1 1029 ? -77.438 -49.656 -53.031 1 93.44 1029 PHE B N 1
ATOM 17374 C CA . PHE B 1 1029 ? -77.25 -50.406 -54.25 1 93.44 1029 PHE B CA 1
ATOM 17375 C C . PHE B 1 1029 ? -76.062 -49.844 -55.062 1 93.44 1029 PHE B C 1
ATOM 17377 O O . PHE B 1 1029 ? -75.938 -48.625 -55.188 1 93.44 1029 PHE B O 1
ATOM 17384 N N . CYS B 1 1030 ? -75.188 -50.75 -55.562 1 92.62 1030 CYS B N 1
ATOM 17385 C CA . CYS B 1 1030 ? -74.062 -50.312 -56.344 1 92.62 1030 CYS B CA 1
ATOM 17386 C C . CYS B 1 1030 ? -74.188 -50.719 -57.812 1 92.62 1030 CYS B C 1
ATOM 17388 O O . CYS B 1 1030 ? -74.375 -51.875 -58.125 1 92.62 1030 CYS B O 1
ATOM 17390 N N . SER B 1 1031 ? -74.25 -49.781 -58.656 1 93.12 1031 SER B N 1
ATOM 17391 C CA . SER B 1 1031 ? -74.25 -50.031 -60.094 1 93.12 1031 SER B CA 1
ATOM 17392 C C . SER B 1 1031 ? -72.875 -49.75 -60.688 1 93.12 1031 SER B C 1
ATOM 17394 O O . SER B 1 1031 ? -72 -49.25 -60 1 93.12 1031 SER B O 1
ATOM 17396 N N . SER B 1 1032 ? -72.75 -50.219 -61.938 1 91.38 1032 SER B N 1
ATOM 17397 C CA . SER B 1 1032 ? -71.562 -49.812 -62.656 1 91.38 1032 SER B CA 1
ATOM 17398 C C . SER B 1 1032 ? -71.5 -48.281 -62.906 1 91.38 1032 SER B C 1
ATOM 17400 O O . SER B 1 1032 ? -72.562 -47.625 -62.781 1 91.38 1032 SER B O 1
ATOM 17402 N N . ALA B 1 1033 ? -70.375 -47.688 -63.281 1 90.38 1033 ALA B N 1
ATOM 17403 C CA . ALA B 1 1033 ? -70.25 -46.25 -63.5 1 90.38 1033 ALA B CA 1
ATOM 17404 C C . ALA B 1 1033 ? -70.5 -45.906 -64.938 1 90.38 1033 ALA B C 1
ATOM 17406 O O . ALA B 1 1033 ? -70.5 -44.719 -65.312 1 90.38 1033 ALA B O 1
ATOM 17407 N N . GLY B 1 1034 ? -70.875 -46.812 -65.75 1 90.38 1034 GLY B N 1
ATOM 17408 C CA . GLY B 1 1034 ? -71.062 -46.531 -67.188 1 90.38 1034 GLY B CA 1
ATOM 17409 C C . GLY B 1 1034 ? -69.875 -45.875 -67.875 1 90.38 1034 GLY B C 1
ATOM 17410 O O . GLY B 1 1034 ? -68.75 -46.375 -67.812 1 90.38 1034 GLY B O 1
ATOM 17411 N N . LYS B 1 1035 ? -70.188 -44.719 -68.375 1 87.81 1035 LYS B N 1
ATOM 17412 C CA . LYS B 1 1035 ? -69.125 -44 -69.062 1 87.81 1035 LYS B CA 1
ATOM 17413 C C . LYS B 1 1035 ? -68.438 -43 -68.188 1 87.81 1035 LYS B C 1
ATOM 17415 O O . LYS B 1 1035 ? -67.625 -42.219 -68.688 1 87.81 1035 LYS B O 1
ATOM 17420 N N . LEU B 1 1036 ? -68.812 -42.938 -67.062 1 88.25 1036 LEU B N 1
ATOM 17421 C CA . LEU B 1 1036 ? -68.125 -42.031 -66.125 1 88.25 1036 LEU B CA 1
ATOM 17422 C C . LEU B 1 1036 ? -66.688 -42.469 -65.875 1 88.25 1036 LEU B C 1
ATOM 17424 O O . LEU B 1 1036 ? -66.312 -43.625 -66.125 1 88.25 1036 LEU B O 1
ATOM 17428 N N . ARG B 1 1037 ? -65.875 -41.688 -65.438 1 84.06 1037 ARG B N 1
ATOM 17429 C CA . ARG B 1 1037 ? -64.438 -42 -65.188 1 84.06 1037 ARG B CA 1
ATOM 17430 C C . ARG B 1 1037 ? -64.312 -42.906 -64 1 84.06 1037 ARG B C 1
ATOM 17432 O O . ARG B 1 1037 ? -63.281 -43.594 -63.875 1 84.06 1037 ARG B O 1
ATOM 17439 N N . GLY B 1 1038 ? -65.312 -43.156 -63.156 1 85.94 1038 GLY B N 1
ATOM 17440 C CA . GLY B 1 1038 ? -65.25 -44 -61.969 1 85.94 1038 GLY B CA 1
ATOM 17441 C C . GLY B 1 1038 ? -65.625 -45.438 -62.25 1 85.94 1038 GLY B C 1
ATOM 17442 O O . GLY B 1 1038 ? -65.812 -45.812 -63.406 1 85.94 1038 GLY B O 1
ATOM 17443 N N . LYS B 1 1039 ? -65.625 -46.219 -61.219 1 90.56 1039 LYS B N 1
ATOM 17444 C CA . LYS B 1 1039 ? -65.875 -47.656 -61.375 1 90.56 1039 LYS B CA 1
ATOM 17445 C C . LYS B 1 1039 ? -67.25 -48.062 -60.875 1 90.56 1039 LYS B C 1
ATOM 17447 O O . LYS B 1 1039 ? -67.812 -49.031 -61.406 1 90.56 1039 LYS B O 1
ATOM 17452 N N . MET B 1 1040 ? -67.688 -47.344 -59.938 1 93.5 1040 MET B N 1
ATOM 17453 C CA . MET B 1 1040 ? -68.938 -47.781 -59.312 1 93.5 1040 MET B CA 1
ATOM 17454 C C . MET B 1 1040 ? -69.75 -46.594 -58.781 1 93.5 1040 MET B C 1
ATOM 17456 O O . MET B 1 1040 ? -69.125 -45.594 -58.344 1 93.5 1040 MET B O 1
ATOM 17460 N N . VAL B 1 1041 ? -71 -46.719 -58.844 1 93.5 1041 VAL B N 1
ATOM 17461 C CA . VAL B 1 1041 ? -71.875 -45.719 -58.219 1 93.5 1041 VAL B CA 1
ATOM 17462 C C . VAL B 1 1041 ? -72.688 -46.375 -57.094 1 93.5 1041 VAL B C 1
ATOM 17464 O O . VAL B 1 1041 ? -73.375 -47.375 -57.312 1 93.5 1041 VAL B O 1
ATOM 17467 N N . ALA B 1 1042 ? -72.625 -45.875 -55.969 1 93.12 1042 ALA B N 1
ATOM 17468 C CA . ALA B 1 1042 ? -73.438 -46.344 -54.844 1 93.12 1042 ALA B CA 1
ATOM 17469 C C . ALA B 1 1042 ? -74.688 -45.531 -54.688 1 93.12 1042 ALA B C 1
ATOM 17471 O O . ALA B 1 1042 ? -74.625 -44.344 -54.375 1 93.12 1042 ALA B O 1
ATOM 17472 N N . HIS B 1 1043 ? -75.812 -46.125 -54.844 1 91.94 1043 HIS B N 1
ATOM 17473 C CA . HIS B 1 1043 ? -77.125 -45.469 -54.75 1 91.94 1043 HIS B CA 1
ATOM 17474 C C . HIS B 1 1043 ? -77.75 -45.625 -53.375 1 91.94 1043 HIS B C 1
ATOM 17476 O O . HIS B 1 1043 ? -77.938 -46.75 -52.906 1 91.94 1043 HIS B O 1
ATOM 17482 N N . VAL B 1 1044 ? -77.875 -44.531 -52.844 1 89.88 1044 VAL B N 1
ATOM 17483 C CA . VAL B 1 1044 ? -78.562 -44.5 -51.531 1 89.88 1044 VAL B CA 1
ATOM 17484 C C . VAL B 1 1044 ? -80 -44.031 -51.688 1 89.88 1044 VAL B C 1
ATOM 17486 O O . VAL B 1 1044 ? -80.25 -43.031 -52.375 1 89.88 1044 VAL B O 1
ATOM 17489 N N . GLY B 1 1045 ? -80.938 -44.812 -51.125 1 84.75 1045 GLY B N 1
ATOM 17490 C CA . GLY B 1 1045 ? -82.375 -44.469 -51.25 1 84.75 1045 GLY B CA 1
ATOM 17491 C C . GLY B 1 1045 ? -82.75 -43.156 -50.594 1 84.75 1045 GLY B C 1
ATOM 17492 O O . GLY B 1 1045 ? -82.25 -42.844 -49.5 1 84.75 1045 GLY B O 1
ATOM 17493 N N . GLY B 1 1046 ? -83.438 -42.344 -51.312 1 76.38 1046 GLY B N 1
ATOM 17494 C CA . GLY B 1 1046 ? -83.875 -41.031 -50.844 1 76.38 1046 GLY B CA 1
ATOM 17495 C C . GLY B 1 1046 ? -84.812 -41.125 -49.656 1 76.38 1046 GLY B C 1
ATOM 17496 O O . GLY B 1 1046 ? -85.5 -42.156 -49.438 1 76.38 1046 GLY B O 1
ATOM 17497 N N . LYS B 1 1047 ? -84.75 -40.094 -48.844 1 78 1047 LYS B N 1
ATOM 17498 C CA . LYS B 1 1047 ? -85.625 -39.969 -47.688 1 78 1047 LYS B CA 1
ATOM 17499 C C . LYS B 1 1047 ? -86.188 -38.562 -47.531 1 78 1047 LYS B C 1
ATOM 17501 O O . LYS B 1 1047 ? -85.5 -37.594 -47.969 1 78 1047 LYS B O 1
ATOM 17506 N N . SER B 1 1048 ? -87.438 -38.406 -47.094 1 76.75 1048 SER B N 1
ATOM 17507 C CA . SER B 1 1048 ? -87.938 -37.094 -46.75 1 76.75 1048 SER B CA 1
ATOM 17508 C C . SER B 1 1048 ? -87.562 -36.719 -45.312 1 76.75 1048 SER B C 1
ATOM 17510 O O . SER B 1 1048 ? -87.562 -37.562 -44.406 1 76.75 1048 SER B O 1
ATOM 17512 N N . TRP B 1 1049 ? -87.25 -35.531 -45.094 1 77.81 1049 TRP B N 1
ATOM 17513 C CA . TRP B 1 1049 ? -86.812 -35.031 -43.812 1 77.81 1049 TRP B CA 1
ATOM 17514 C C . TRP B 1 1049 ? -87.938 -35.125 -42.781 1 77.81 1049 TRP B C 1
ATOM 17516 O O . TRP B 1 1049 ? -89.062 -34.594 -43.031 1 77.81 1049 TRP B O 1
ATOM 17526 N N . SER B 1 1050 ? -88.062 -35.906 -41.844 1 75.94 1050 SER B N 1
ATOM 17527 C CA . SER B 1 1050 ? -89.125 -36.062 -40.875 1 75.94 1050 SER B CA 1
ATOM 17528 C C . SER B 1 1050 ? -88.875 -35.219 -39.625 1 75.94 1050 SER B C 1
ATOM 17530 O O . SER B 1 1050 ? -89.688 -35.219 -38.688 1 75.94 1050 SER B O 1
ATOM 17532 N N . ASN B 1 1051 ? -87.75 -34.344 -39.344 1 75.62 1051 ASN B N 1
ATOM 17533 C CA . ASN B 1 1051 ? -87.375 -33.5 -38.219 1 75.62 1051 ASN B CA 1
ATOM 17534 C C . ASN B 1 1051 ? -86.938 -34.344 -37.031 1 75.62 1051 ASN B C 1
ATOM 17536 O O . ASN B 1 1051 ? -86.812 -33.844 -35.906 1 75.62 1051 ASN B O 1
ATOM 17540 N N . ASP B 1 1052 ? -86.875 -35.562 -37.188 1 77.38 1052 ASP B N 1
ATOM 17541 C CA . ASP B 1 1052 ? -86.25 -36.438 -36.188 1 77.38 1052 ASP B CA 1
ATOM 17542 C C . ASP B 1 1052 ? -84.812 -36.594 -36.406 1 77.38 1052 ASP B C 1
ATOM 17544 O O . ASP B 1 1052 ? -84.375 -37.5 -37.125 1 77.38 1052 ASP B O 1
ATOM 17548 N N . HIS B 1 1053 ? -84.062 -35.969 -35.656 1 81.06 1053 HIS B N 1
ATOM 17549 C CA . HIS B 1 1053 ? -82.625 -35.812 -35.906 1 81.06 1053 HIS B CA 1
ATOM 17550 C C . HIS B 1 1053 ? -81.875 -37.094 -35.562 1 81.06 1053 HIS B C 1
ATOM 17552 O O . HIS B 1 1053 ? -81 -37.531 -36.281 1 81.06 1053 HIS B O 1
ATOM 17558 N N . GLU B 1 1054 ? -82.375 -37.75 -34.562 1 81.38 1054 GLU B N 1
ATOM 17559 C CA . GLU B 1 1054 ? -81.625 -38.938 -34.125 1 81.38 1054 GLU B CA 1
ATOM 17560 C C . GLU B 1 1054 ? -81.812 -40.094 -35.094 1 81.38 1054 GLU B C 1
ATOM 17562 O O . GLU B 1 1054 ? -80.875 -40.781 -35.438 1 81.38 1054 GLU B O 1
ATOM 17567 N N . LYS B 1 1055 ? -83.062 -40.281 -35.469 1 80.81 1055 LYS B N 1
ATOM 17568 C CA . LYS B 1 1055 ? -83.312 -41.344 -36.406 1 80.81 1055 LYS B CA 1
ATOM 17569 C C . LYS B 1 1055 ? -82.688 -41.094 -37.75 1 80.81 1055 LYS B C 1
ATOM 17571 O O . LYS B 1 1055 ? -82.125 -42.031 -38.375 1 80.81 1055 LYS B O 1
ATOM 17576 N N . GLU B 1 1056 ? -82.75 -39.906 -38.125 1 86.44 1056 GLU B N 1
ATOM 17577 C CA . GLU B 1 1056 ? -82.125 -39.531 -39.406 1 86.44 1056 GLU B CA 1
ATOM 17578 C C . GLU B 1 1056 ? -80.625 -39.688 -39.375 1 86.44 1056 GLU B C 1
ATOM 17580 O O . GLU B 1 1056 ? -80 -40.125 -40.344 1 86.44 1056 GLU B O 1
ATOM 17585 N N . LYS B 1 1057 ? -80.062 -39.344 -38.281 1 87.81 1057 LYS B N 1
ATOM 17586 C CA . LYS B 1 1057 ? -78.625 -39.438 -38.125 1 87.81 1057 LYS B CA 1
ATOM 17587 C C . LYS B 1 1057 ? -78.188 -40.906 -38.188 1 87.81 1057 LYS B C 1
ATOM 17589 O O . LYS B 1 1057 ? -77.25 -41.25 -38.906 1 87.81 1057 LYS B O 1
ATOM 17594 N N . LYS B 1 1058 ? -78.812 -41.75 -37.438 1 85.38 1058 LYS B N 1
ATOM 17595 C CA . LYS B 1 1058 ? -78.438 -43.156 -37.406 1 85.38 1058 LYS B CA 1
ATOM 17596 C C . LYS B 1 1058 ? -78.562 -43.781 -38.781 1 85.38 1058 LYS B C 1
ATOM 17598 O O . LYS B 1 1058 ? -77.688 -44.562 -39.188 1 85.38 1058 LYS B O 1
ATOM 17603 N N . SER B 1 1059 ? -79.562 -43.406 -39.469 1 86.62 1059 SER B N 1
ATOM 17604 C CA . SER B 1 1059 ? -79.812 -43.938 -40.812 1 86.62 1059 SER B CA 1
ATOM 17605 C C . SER B 1 1059 ? -78.688 -43.438 -41.781 1 86.62 1059 SER B C 1
ATOM 17607 O O . SER B 1 1059 ? -78.125 -44.25 -42.531 1 86.62 1059 SER B O 1
ATOM 17609 N N . LEU B 1 1060 ? -78.375 -42.219 -41.656 1 90.44 1060 LEU B N 1
ATOM 17610 C CA . LEU B 1 1060 ? -77.375 -41.625 -42.531 1 90.44 1060 LEU B CA 1
ATOM 17611 C C . LEU B 1 1060 ? -76 -42.281 -42.281 1 90.44 1060 LEU B C 1
ATOM 17613 O O . LEU B 1 1060 ? -75.25 -42.625 -43.219 1 90.44 1060 LEU B O 1
ATOM 17617 N N . VAL B 1 1061 ? -75.688 -42.375 -41.094 1 90 1061 VAL B N 1
ATOM 17618 C CA . VAL B 1 1061 ? -74.375 -42.938 -40.719 1 90 1061 VAL B CA 1
ATOM 17619 C C . VAL B 1 1061 ? -74.312 -44.375 -41.219 1 90 1061 VAL B C 1
ATOM 17621 O O . VAL B 1 1061 ? -73.25 -44.781 -41.75 1 90 1061 VAL B O 1
ATOM 17624 N N . ARG B 1 1062 ? -75.438 -45.094 -41.188 1 86.94 1062 ARG B N 1
ATOM 17625 C CA . ARG B 1 1062 ? -75.438 -46.469 -41.656 1 86.94 1062 ARG B CA 1
ATOM 17626 C C . ARG B 1 1062 ? -75.25 -46.562 -43.188 1 86.94 1062 ARG B C 1
ATOM 17628 O O . ARG B 1 1062 ? -74.5 -47.406 -43.656 1 86.94 1062 ARG B O 1
ATOM 17635 N N . VAL B 1 1063 ? -75.938 -45.719 -43.844 1 91.12 1063 VAL B N 1
ATOM 17636 C CA . VAL B 1 1063 ? -75.875 -45.781 -45.281 1 91.12 1063 VAL B CA 1
ATOM 17637 C C . VAL B 1 1063 ? -74.5 -45.375 -45.781 1 91.12 1063 VAL B C 1
ATOM 17639 O O . VAL B 1 1063 ? -73.938 -46 -46.688 1 91.12 1063 VAL B O 1
ATOM 17642 N N . VAL B 1 1064 ? -73.875 -44.375 -45.188 1 93.25 1064 VAL B N 1
ATOM 17643 C CA . VAL B 1 1064 ? -72.562 -43.938 -45.562 1 93.25 1064 VAL B CA 1
ATOM 17644 C C . VAL B 1 1064 ? -71.562 -45.062 -45.25 1 93.25 1064 VAL B C 1
ATOM 17646 O O . VAL B 1 1064 ? -70.688 -45.406 -46.094 1 93.25 1064 VAL B O 1
ATOM 17649 N N . GLN B 1 1065 ? -71.625 -45.625 -44.156 1 91.56 1065 GLN B N 1
ATOM 17650 C CA . GLN B 1 1065 ? -70.688 -46.719 -43.781 1 91.56 1065 GLN B CA 1
ATOM 17651 C C . GLN B 1 1065 ? -70.875 -47.938 -44.656 1 91.56 1065 GLN B C 1
ATOM 17653 O O . GLN B 1 1065 ? -69.938 -48.625 -45 1 91.56 1065 GLN B O 1
ATOM 17658 N N . GLU B 1 1066 ? -72.188 -48.156 -45.031 1 89.94 1066 GLU B N 1
ATOM 17659 C CA . GLU B 1 1066 ? -72.438 -49.281 -45.938 1 89.94 1066 GLU B CA 1
ATOM 17660 C C . GLU B 1 1066 ? -71.812 -49 -47.312 1 89.94 1066 GLU B C 1
ATOM 17662 O O . GLU B 1 1066 ? -71.25 -49.906 -47.938 1 89.94 1066 GLU B O 1
ATOM 17667 N N . ALA B 1 1067 ? -72 -47.844 -47.719 1 92.56 1067 ALA B N 1
ATOM 17668 C CA . ALA B 1 1067 ? -71.375 -47.469 -48.969 1 92.56 1067 ALA B CA 1
ATOM 17669 C C . ALA B 1 1067 ? -69.875 -47.625 -48.938 1 92.56 1067 ALA B C 1
ATOM 17671 O O . ALA B 1 1067 ? -69.25 -48.156 -49.844 1 92.56 1067 ALA B O 1
ATOM 17672 N N . MET B 1 1068 ? -69.188 -47.25 -47.875 1 92.88 1068 MET B N 1
ATOM 17673 C CA . MET B 1 1068 ? -67.75 -47.344 -47.688 1 92.88 1068 MET B CA 1
ATOM 17674 C C . MET B 1 1068 ? -67.312 -48.812 -47.531 1 92.88 1068 MET B C 1
ATOM 17676 O O . MET B 1 1068 ? -66.25 -49.219 -48.094 1 92.88 1068 MET B O 1
ATOM 17680 N N . ARG B 1 1069 ? -68.125 -49.594 -46.875 1 91.12 1069 ARG B N 1
ATOM 17681 C CA . ARG B 1 1069 ? -67.812 -51.031 -46.75 1 91.12 1069 ARG B CA 1
ATOM 17682 C C . ARG B 1 1069 ? -67.875 -51.719 -48.094 1 91.12 1069 ARG B C 1
ATOM 17684 O O . ARG B 1 1069 ? -67 -52.531 -48.406 1 91.12 1069 ARG B O 1
ATOM 17691 N N . LYS B 1 1070 ? -68.875 -51.375 -48.938 1 92.25 1070 LYS B N 1
ATOM 17692 C CA . LYS B 1 1070 ? -68.938 -51.938 -50.281 1 92.25 1070 LYS B CA 1
ATOM 17693 C C . LYS B 1 1070 ? -67.75 -51.531 -51.125 1 92.25 1070 LYS B C 1
ATOM 17695 O O . LYS B 1 1070 ? -67.25 -52.344 -51.938 1 92.25 1070 LYS B O 1
ATOM 17700 N N . THR B 1 1071 ? -67.375 -50.375 -50.875 1 91.25 1071 THR B N 1
ATOM 17701 C CA . THR B 1 1071 ? -66.188 -49.906 -51.562 1 91.25 1071 THR B CA 1
ATOM 17702 C C . THR B 1 1071 ? -64.938 -50.719 -51.125 1 91.25 1071 THR B C 1
ATOM 17704 O O . THR B 1 1071 ? -64.188 -51.156 -52 1 91.25 1071 THR B O 1
ATOM 17707 N N . GLN B 1 1072 ? -64.75 -50.906 -49.875 1 90 1072 GLN B N 1
ATOM 17708 C CA . GLN B 1 1072 ? -63.656 -51.688 -49.312 1 90 1072 GLN B CA 1
ATOM 17709 C C . GLN B 1 1072 ? -63.688 -53.125 -49.812 1 90 1072 GLN B C 1
ATOM 17711 O O . GLN B 1 1072 ? -62.625 -53.719 -50.094 1 90 1072 GLN B O 1
ATOM 17716 N N . GLU B 1 1073 ? -64.812 -53.688 -49.938 1 87.56 1073 GLU B N 1
ATOM 17717 C CA . GLU B 1 1073 ? -65 -55.094 -50.375 1 87.56 1073 GLU B CA 1
ATOM 17718 C C . GLU B 1 1073 ? -64.5 -55.281 -51.812 1 87.56 1073 GLU B C 1
ATOM 17720 O O . GLU B 1 1073 ? -64 -56.344 -52.156 1 87.56 1073 GLU B O 1
ATOM 17725 N N . LYS B 1 1074 ? -64.688 -54.312 -52.531 1 91.88 1074 LYS B N 1
ATOM 17726 C CA . LYS B 1 1074 ? -64.312 -54.375 -53.938 1 91.88 1074 LYS B CA 1
ATOM 17727 C C . LYS B 1 1074 ? -62.844 -53.906 -54.094 1 91.88 1074 LYS B C 1
ATOM 17729 O O . LYS B 1 1074 ? -62.344 -53.844 -55.219 1 91.88 1074 LYS B O 1
ATOM 17734 N N . LYS B 1 1075 ? -62.219 -53.469 -52.969 1 90.94 1075 LYS B N 1
ATOM 17735 C CA . LYS B 1 1075 ? -60.812 -53.062 -52.875 1 90.94 1075 LYS B CA 1
ATOM 17736 C C . LYS B 1 1075 ? -60.531 -51.781 -53.656 1 90.94 1075 LYS B C 1
ATOM 17738 O O . LYS B 1 1075 ? -59.5 -51.656 -54.281 1 90.94 1075 LYS B O 1
ATOM 17743 N N . PHE B 1 1076 ? -61.594 -51.062 -53.812 1 91.38 1076 PHE B N 1
ATOM 17744 C CA . PHE B 1 1076 ? -61.406 -49.781 -54.438 1 91.38 1076 PHE B CA 1
ATOM 17745 C C . PHE B 1 1076 ? -60.688 -48.812 -53.5 1 91.38 1076 PHE B C 1
ATOM 17747 O O . PHE B 1 1076 ? -60.719 -48.969 -52.281 1 91.38 1076 PHE B O 1
ATOM 17754 N N . THR B 1 1077 ? -60 -47.812 -54 1 89.94 1077 THR B N 1
ATOM 17755 C CA . THR B 1 1077 ? -59.094 -47 -53.188 1 89.94 1077 THR B CA 1
ATOM 17756 C C . THR B 1 1077 ? -59.625 -45.594 -53 1 89.94 1077 THR B C 1
ATOM 17758 O O . THR B 1 1077 ? -59.156 -44.875 -52.125 1 89.94 1077 THR B O 1
ATOM 17761 N N . SER B 1 1078 ? -60.562 -45.125 -53.812 1 91 1078 SER B N 1
ATOM 17762 C CA . SER B 1 1078 ? -61.062 -43.75 -53.719 1 91 1078 SER B CA 1
ATOM 17763 C C . SER B 1 1078 ? -62.562 -43.719 -53.594 1 91 1078 SER B C 1
ATOM 17765 O O . SER B 1 1078 ? -63.25 -44.562 -54.188 1 91 1078 SER B O 1
ATOM 17767 N N . PHE B 1 1079 ? -63 -42.844 -52.812 1 92.69 1079 PHE B N 1
ATOM 17768 C CA . PHE B 1 1079 ? -64.438 -42.719 -52.438 1 92.69 1079 PHE B CA 1
ATOM 17769 C C . PHE B 1 1079 ? -64.875 -41.281 -52.438 1 92.69 1079 PHE B C 1
ATOM 17771 O O . PHE B 1 1079 ? -64.25 -40.406 -51.781 1 92.69 1079 PHE B O 1
ATOM 17778 N N . ALA B 1 1080 ? -65.875 -40.938 -53.188 1 94.12 1080 ALA B N 1
ATOM 17779 C CA . ALA B 1 1080 ? -66.375 -39.562 -53.25 1 94.12 1080 ALA B CA 1
ATOM 17780 C C . ALA B 1 1080 ? -67.875 -39.531 -52.781 1 94.12 1080 ALA B C 1
ATOM 17782 O O . ALA B 1 1080 ? -68.688 -40.344 -53.219 1 94.12 1080 ALA B O 1
ATOM 17783 N N . ILE B 1 1081 ? -68.188 -38.531 -52 1 93.81 1081 ILE B N 1
ATOM 17784 C CA . ILE B 1 1081 ? -69.5 -38.438 -51.469 1 93.81 1081 ILE B CA 1
ATOM 17785 C C . ILE B 1 1081 ? -69.938 -36.969 -51.375 1 93.81 1081 ILE B C 1
ATOM 17787 O O . ILE B 1 1081 ? -69.188 -36.125 -50.906 1 93.81 1081 ILE B O 1
ATOM 17791 N N . PRO B 1 1082 ? -71.062 -36.625 -51.812 1 92.25 1082 PRO B N 1
ATOM 17792 C CA . PRO B 1 1082 ? -71.625 -35.281 -51.625 1 92.25 1082 PRO B CA 1
ATOM 17793 C C . PRO B 1 1082 ? -72.438 -35.125 -50.344 1 92.25 1082 PRO B C 1
ATOM 17795 O O . PRO B 1 1082 ? -72.5 -36.094 -49.562 1 92.25 1082 PRO B O 1
ATOM 17798 N N . ALA B 1 1083 ? -72.938 -33.938 -50.094 1 91.81 1083 ALA B N 1
ATOM 17799 C CA . ALA B 1 1083 ? -73.938 -33.781 -48.969 1 91.81 1083 ALA B CA 1
ATOM 17800 C C . ALA B 1 1083 ? -75.25 -34.469 -49.312 1 91.81 1083 ALA B C 1
ATOM 17802 O O . ALA B 1 1083 ? -76.125 -33.844 -49.938 1 91.81 1083 ALA B O 1
ATOM 17803 N N . LEU B 1 1084 ? -75.25 -35.594 -48.875 1 90.88 1084 LEU B N 1
ATOM 17804 C CA . LEU B 1 1084 ? -76.438 -36.406 -49.219 1 90.88 1084 LEU B CA 1
ATOM 17805 C C . LEU B 1 1084 ? -77.688 -35.75 -48.688 1 90.88 1084 LEU B C 1
ATOM 17807 O O . LEU B 1 1084 ? -77.688 -35.156 -47.594 1 90.88 1084 LEU B O 1
ATOM 17811 N N . TYR B 1 1085 ? -78.875 -35.781 -49.469 1 87.88 1085 TYR B N 1
ATOM 17812 C CA . TYR B 1 1085 ? -80.25 -35.469 -49.094 1 87.88 1085 TYR B CA 1
ATOM 17813 C C . TYR B 1 1085 ? -80.438 -33.938 -49 1 87.88 1085 TYR B C 1
ATOM 17815 O O . TYR B 1 1085 ? -81.5 -33.5 -48.594 1 87.88 1085 TYR B O 1
ATOM 17823 N N . THR B 1 1086 ? -79.438 -33.125 -49.281 1 87.5 1086 THR B N 1
ATOM 17824 C CA . THR B 1 1086 ? -79.562 -31.672 -49.031 1 87.5 1086 THR B CA 1
ATOM 17825 C C . THR B 1 1086 ? -80.125 -30.969 -50.25 1 87.5 1086 THR B C 1
ATOM 17827 O O . THR B 1 1086 ? -80.438 -29.781 -50.188 1 87.5 1086 THR B O 1
ATOM 17830 N N . GLY B 1 1087 ? -80.312 -31.484 -51.312 1 81.5 1087 GLY B N 1
ATOM 17831 C CA . GLY B 1 1087 ? -80.938 -30.891 -52.469 1 81.5 1087 GLY B CA 1
ATOM 17832 C C . GLY B 1 1087 ? -82.438 -30.938 -52.438 1 81.5 1087 GLY B C 1
ATOM 17833 O O . GLY B 1 1087 ? -83.062 -30.141 -51.719 1 81.5 1087 GLY B O 1
ATOM 17834 N N . HIS B 1 1088 ? -82.938 -31.922 -53.094 1 77.12 1088 HIS B N 1
ATOM 17835 C CA . HIS B 1 1088 ? -84.375 -32.062 -53.25 1 77.12 1088 HIS B CA 1
ATOM 17836 C C . HIS B 1 1088 ? -85.062 -32.469 -51.938 1 77.12 1088 HIS B C 1
ATOM 17838 O O . HIS B 1 1088 ? -86.188 -32.062 -51.625 1 77.12 1088 HIS B O 1
ATOM 17844 N N . SER B 1 1089 ? -84.438 -33.188 -51.156 1 79.56 1089 SER B N 1
ATOM 17845 C CA . SER B 1 1089 ? -85.062 -33.75 -49.938 1 79.56 1089 SER B CA 1
ATOM 17846 C C . SER B 1 1089 ? -85.062 -32.719 -48.812 1 79.56 1089 SER B C 1
ATOM 17848 O O . SER B 1 1089 ? -85.75 -32.875 -47.812 1 79.56 1089 SER B O 1
ATOM 17850 N N . GLY B 1 1090 ? -84.125 -31.703 -48.906 1 81.31 1090 GLY B N 1
ATOM 17851 C CA . GLY B 1 1090 ? -84.188 -30.531 -48.062 1 81.31 1090 GLY B CA 1
ATOM 17852 C C . GLY B 1 1090 ? -83.562 -30.734 -46.688 1 81.31 1090 GLY B C 1
ATOM 17853 O O . GLY B 1 1090 ? -83.938 -30.062 -45.719 1 81.31 1090 GLY B O 1
ATOM 17854 N N . PHE B 1 1091 ? -82.812 -31.656 -46.469 1 87.62 1091 PHE B N 1
ATOM 17855 C CA . PHE B 1 1091 ? -82.125 -31.812 -45.188 1 87.62 1091 PHE B CA 1
ATOM 17856 C C . PHE B 1 1091 ? -81.188 -30.641 -44.938 1 87.62 1091 PHE B C 1
ATOM 17858 O O . PHE B 1 1091 ? -80.625 -30.047 -45.844 1 87.62 1091 PHE B O 1
ATOM 17865 N N . PRO B 1 1092 ? -81.062 -30.312 -43.719 1 88.94 1092 PRO B N 1
ATOM 17866 C CA . PRO B 1 1092 ? -80.188 -29.203 -43.406 1 88.94 1092 PRO B CA 1
ATOM 17867 C C . PRO B 1 1092 ? -78.75 -29.516 -43.719 1 88.94 1092 PRO B C 1
ATOM 17869 O O . PRO B 1 1092 ? -78.188 -30.531 -43.25 1 88.94 1092 PRO B O 1
ATOM 17872 N N . VAL B 1 1093 ? -78.062 -28.688 -44.344 1 91.25 1093 VAL B N 1
ATOM 17873 C CA . VAL B 1 1093 ? -76.688 -28.891 -44.844 1 91.25 1093 VAL B CA 1
ATOM 17874 C C . VAL B 1 1093 ? -75.688 -29.062 -43.719 1 91.25 1093 VAL B C 1
ATOM 17876 O O . VAL B 1 1093 ? -74.875 -29.969 -43.719 1 91.25 1093 VAL B O 1
ATOM 17879 N N . LYS B 1 1094 ? -75.688 -28.234 -42.656 1 90.31 1094 LYS B N 1
ATOM 17880 C CA . LYS B 1 1094 ? -74.75 -28.234 -41.562 1 90.31 1094 LYS B CA 1
ATOM 17881 C C . LYS B 1 1094 ? -74.812 -29.578 -40.812 1 90.31 1094 LYS B C 1
ATOM 17883 O O . LYS B 1 1094 ? -73.75 -30.141 -40.469 1 90.31 1094 LYS B O 1
ATOM 17888 N N . GLU B 1 1095 ? -75.938 -30.125 -40.562 1 89 1095 GLU B N 1
ATOM 17889 C CA . GLU B 1 1095 ? -76.062 -31.375 -39.844 1 89 1095 GLU B CA 1
ATOM 17890 C C . GLU B 1 1095 ? -75.625 -32.562 -40.656 1 89 1095 GLU B C 1
ATOM 17892 O O . GLU B 1 1095 ? -74.875 -33.406 -40.188 1 89 1095 GLU B O 1
ATOM 17897 N N . ILE B 1 1096 ? -76 -32.531 -41.875 1 90.75 1096 ILE B N 1
ATOM 17898 C CA . ILE B 1 1096 ? -75.688 -33.656 -42.75 1 90.75 1096 ILE B CA 1
ATOM 17899 C C . ILE B 1 1096 ? -74.188 -33.75 -42.938 1 90.75 1096 ILE B C 1
ATOM 17901 O O . ILE B 1 1096 ? -73.625 -34.844 -42.875 1 90.75 1096 ILE B O 1
ATOM 17905 N N . THR B 1 1097 ? -73.562 -32.656 -43.156 1 94.56 1097 THR B N 1
ATOM 17906 C CA . THR B 1 1097 ? -72.125 -32.656 -43.344 1 94.56 1097 THR B CA 1
ATOM 17907 C C . THR B 1 1097 ? -71.438 -33.156 -42.094 1 94.56 1097 THR B C 1
ATOM 17909 O O . THR B 1 1097 ? -70.438 -33.938 -42.188 1 94.56 1097 THR B O 1
ATOM 17912 N N . GLU B 1 1098 ? -71.812 -32.781 -41 1 93.19 1098 GLU B N 1
ATOM 17913 C CA . GLU B 1 1098 ? -71.25 -33.219 -39.719 1 93.19 1098 GLU B CA 1
ATOM 17914 C C . GLU B 1 1098 ? -71.438 -34.719 -39.531 1 93.19 1098 GLU B C 1
ATOM 17916 O O . GLU B 1 1098 ? -70.5 -35.438 -39.125 1 93.19 1098 GLU B O 1
ATOM 17921 N N . TRP B 1 1099 ? -72.625 -35.188 -39.906 1 90.31 1099 TRP B N 1
ATOM 17922 C CA . TRP B 1 1099 ? -72.938 -36.594 -39.75 1 90.31 1099 TRP B CA 1
ATOM 17923 C C . TRP B 1 1099 ? -72.125 -37.469 -40.719 1 90.31 1099 TRP B C 1
ATOM 17925 O O . TRP B 1 1099 ? -71.688 -38.562 -40.375 1 90.31 1099 TRP B O 1
ATOM 17935 N N . ILE B 1 1100 ? -71.938 -36.969 -41.844 1 93.69 1100 ILE B N 1
ATOM 17936 C CA . ILE B 1 1100 ? -71.188 -37.688 -42.844 1 93.69 1100 ILE B CA 1
ATOM 17937 C C . ILE B 1 1100 ? -69.75 -37.844 -42.344 1 93.69 1100 ILE B C 1
ATOM 17939 O O . ILE B 1 1100 ? -69.125 -38.906 -42.406 1 93.69 1100 ILE B O 1
ATOM 17943 N N . VAL B 1 1101 ? -69.125 -36.719 -41.875 1 93.62 1101 VAL B N 1
ATOM 17944 C CA . VAL B 1 1101 ? -67.75 -36.719 -41.375 1 93.62 1101 VAL B CA 1
ATOM 17945 C C . VAL B 1 1101 ? -67.625 -37.625 -40.188 1 93.62 1101 VAL B C 1
ATOM 17947 O O . VAL B 1 1101 ? -66.625 -38.375 -40.062 1 93.62 1101 VAL B O 1
ATOM 17950 N N . GLU B 1 1102 ? -68.625 -37.594 -39.344 1 91.19 1102 GLU B N 1
ATOM 17951 C CA . GLU B 1 1102 ? -68.625 -38.5 -38.219 1 91.19 1102 GLU B CA 1
ATOM 17952 C C . GLU B 1 1102 ? -68.688 -39.969 -38.656 1 91.19 1102 GLU B C 1
ATOM 17954 O O . GLU B 1 1102 ? -68 -40.812 -38.094 1 91.19 1102 GLU B O 1
ATOM 17959 N N . ALA B 1 1103 ? -69.5 -40.188 -39.656 1 90.25 1103 ALA B N 1
ATOM 17960 C CA . ALA B 1 1103 ? -69.625 -41.531 -40.219 1 90.25 1103 ALA B CA 1
ATOM 17961 C C . ALA B 1 1103 ? -68.25 -42.031 -40.781 1 90.25 1103 ALA B C 1
ATOM 17963 O O . ALA B 1 1103 ? -67.875 -43.156 -40.531 1 90.25 1103 ALA B O 1
ATOM 17964 N N . ILE B 1 1104 ? -67.625 -41.188 -41.469 1 92.62 1104 ILE B N 1
ATOM 17965 C CA . ILE B 1 1104 ? -66.312 -41.469 -42.031 1 92.62 1104 ILE B CA 1
ATOM 17966 C C . ILE B 1 1104 ? -65.312 -41.75 -40.906 1 92.62 1104 ILE B C 1
ATOM 17968 O O . ILE B 1 1104 ? -64.562 -42.719 -40.969 1 92.62 1104 ILE B O 1
ATOM 17972 N N . ASP B 1 1105 ? -65.312 -40.906 -39.906 1 90.12 1105 ASP B N 1
ATOM 17973 C CA . ASP B 1 1105 ? -64.375 -41.031 -38.781 1 90.12 1105 ASP B CA 1
ATOM 17974 C C . ASP B 1 1105 ? -64.562 -42.344 -38.062 1 90.12 1105 ASP B C 1
ATOM 17976 O O . ASP B 1 1105 ? -63.594 -43.031 -37.719 1 90.12 1105 ASP B O 1
ATOM 17980 N N . ASN B 1 1106 ? -65.812 -42.719 -37.844 1 86.25 1106 ASN B N 1
ATOM 17981 C CA . ASN B 1 1106 ? -66.188 -44 -37.188 1 86.25 1106 ASN B CA 1
ATOM 17982 C C . ASN B 1 1106 ? -65.688 -45.188 -38 1 86.25 1106 ASN B C 1
ATOM 17984 O O . ASN B 1 1106 ? -65.188 -46.156 -37.469 1 86.25 1106 ASN B O 1
ATOM 17988 N N . PHE B 1 1107 ? -65.875 -45.031 -39.219 1 90.69 1107 PHE B N 1
ATOM 17989 C CA . PHE B 1 1107 ? -65.438 -46.094 -40.125 1 90.69 1107 PHE B CA 1
ATOM 17990 C C . PHE B 1 1107 ? -63.938 -46.25 -40.094 1 90.69 1107 PHE B C 1
ATOM 17992 O O . PHE B 1 1107 ? -63.438 -47.344 -39.969 1 90.69 1107 PHE B O 1
ATOM 17999 N N . LEU B 1 1108 ? -63.25 -45.094 -40.219 1 88.94 1108 LEU B N 1
ATOM 18000 C CA . LEU B 1 1108 ? -61.781 -45.125 -40.25 1 88.94 1108 LEU B CA 1
ATOM 18001 C C . LEU B 1 1108 ? -61.219 -45.594 -38.906 1 88.94 1108 LEU B C 1
ATOM 18003 O O . LEU B 1 1108 ? -60.188 -46.25 -38.875 1 88.94 1108 LEU B O 1
ATOM 18007 N N . GLU B 1 1109 ? -61.812 -45.25 -37.812 1 83.12 1109 GLU B N 1
ATOM 18008 C CA . GLU B 1 1109 ? -61.375 -45.719 -36.5 1 83.12 1109 GLU B CA 1
ATOM 18009 C C . GLU B 1 1109 ? -61.531 -47.219 -36.375 1 83.12 1109 GLU B C 1
ATOM 18011 O O . GLU B 1 1109 ? -60.688 -47.875 -35.781 1 83.12 1109 GLU B O 1
ATOM 18016 N N . SER B 1 1110 ? -62.594 -47.688 -36.938 1 81 1110 SER B N 1
ATOM 18017 C CA . SER B 1 1110 ? -62.906 -49.125 -36.781 1 81 1110 SER B CA 1
ATOM 18018 C C . SER B 1 1110 ? -62.062 -49.969 -37.75 1 81 1110 SER B C 1
ATOM 18020 O O . SER B 1 1110 ? -61.656 -51.062 -37.375 1 81 1110 SER B O 1
ATOM 18022 N N . HIS B 1 1111 ? -61.875 -49.5 -38.875 1 81.44 1111 HIS B N 1
ATOM 18023 C CA . HIS B 1 1111 ? -61.188 -50.281 -39.906 1 81.44 1111 HIS B CA 1
ATOM 18024 C C . HIS B 1 1111 ? -59.688 -49.906 -40 1 81.44 1111 HIS B C 1
ATOM 18026 O O . HIS B 1 1111 ? -58.875 -50.719 -40.438 1 81.44 1111 HIS B O 1
ATOM 18032 N N . GLY B 1 1112 ? -59.344 -48.781 -39.438 1 69.44 1112 GLY B N 1
ATOM 18033 C CA . GLY B 1 1112 ? -58 -48.312 -39.25 1 69.44 1112 GLY B CA 1
ATOM 18034 C C . GLY B 1 1112 ? -57.188 -48.344 -40.562 1 69.44 1112 GLY B C 1
ATOM 18035 O O . GLY B 1 1112 ? -57.656 -47.906 -41.594 1 69.44 1112 GLY B O 1
ATOM 18036 N N . LYS B 1 1113 ? -55.938 -48.969 -40.469 1 71.81 1113 LYS B N 1
ATOM 18037 C CA . LYS B 1 1113 ? -54.969 -49.094 -41.562 1 71.81 1113 LYS B CA 1
ATOM 18038 C C . LYS B 1 1113 ? -55.344 -50.25 -42.469 1 71.81 1113 LYS B C 1
ATOM 18040 O O . LYS B 1 1113 ? -54.781 -50.375 -43.562 1 71.81 1113 LYS B O 1
ATOM 18045 N N . LYS B 1 1114 ? -56.344 -50.969 -42.281 1 80.5 1114 LYS B N 1
ATOM 18046 C CA . LYS B 1 1114 ? -56.688 -52.188 -43.031 1 80.5 1114 LYS B CA 1
ATOM 18047 C C . LYS B 1 1114 ? -57.594 -51.844 -44.219 1 80.5 1114 LYS B C 1
ATOM 18049 O O . LYS B 1 1114 ? -57.719 -52.656 -45.156 1 80.5 1114 LYS B O 1
ATOM 18054 N N . THR B 1 1115 ? -58.25 -50.812 -44.188 1 82.19 1115 THR B N 1
ATOM 18055 C CA . THR B 1 1115 ? -59.125 -50.438 -45.312 1 82.19 1115 THR B CA 1
ATOM 18056 C C . THR B 1 1115 ? -58.312 -50.188 -46.562 1 82.19 1115 THR B C 1
ATOM 18058 O O . THR B 1 1115 ? -57.156 -49.75 -46.469 1 82.19 1115 THR B O 1
ATOM 18061 N N . SER B 1 1116 ? -58.906 -50.5 -47.656 1 85.81 1116 SER B N 1
ATOM 18062 C CA . SER B 1 1116 ? -58.281 -50.219 -48.938 1 85.81 1116 SER B CA 1
ATOM 18063 C C . SER B 1 1116 ? -58.406 -48.75 -49.312 1 85.81 1116 SER B C 1
ATOM 18065 O O . SER B 1 1116 ? -57.75 -48.25 -50.25 1 85.81 1116 SER B O 1
ATOM 18067 N N . LEU B 1 1117 ? -59.281 -48.094 -48.688 1 87.56 1117 LEU B N 1
ATOM 18068 C CA . LEU B 1 1117 ? -59.531 -46.688 -49 1 87.56 1117 LEU B CA 1
ATOM 18069 C C . LEU B 1 1117 ? -58.312 -45.844 -48.688 1 87.56 1117 LEU B C 1
ATOM 18071 O O . LEU B 1 1117 ? -57.75 -45.906 -47.594 1 87.56 1117 LEU B O 1
ATOM 18075 N N . GLU B 1 1118 ? -57.875 -45.062 -49.656 1 85.88 1118 GLU B N 1
ATOM 18076 C CA . GLU B 1 1118 ? -56.719 -44.156 -49.5 1 85.88 1118 GLU B CA 1
ATOM 18077 C C . GLU B 1 1118 ? -57.156 -42.688 -49.562 1 85.88 1118 GLU B C 1
ATOM 18079 O O . GLU B 1 1118 ? -56.656 -41.875 -48.812 1 85.88 1118 GLU B O 1
ATOM 18084 N N . ASN B 1 1119 ? -58.094 -42.469 -50.531 1 88.5 1119 ASN B N 1
ATOM 18085 C CA . ASN B 1 1119 ? -58.531 -41.094 -50.781 1 88.5 1119 ASN B CA 1
ATOM 18086 C C . ASN B 1 1119 ? -60.062 -40.969 -50.594 1 88.5 1119 ASN B C 1
ATOM 18088 O O . ASN B 1 1119 ? -60.812 -41.719 -51.219 1 88.5 1119 ASN B O 1
ATOM 18092 N N . ILE B 1 1120 ? -60.438 -40.031 -49.781 1 91.81 1120 ILE B N 1
ATOM 18093 C CA . ILE B 1 1120 ? -61.844 -39.75 -49.594 1 91.81 1120 ILE B CA 1
ATOM 18094 C C . ILE B 1 1120 ? -62.125 -38.312 -50.031 1 91.81 1120 ILE B C 1
ATOM 18096 O O . ILE B 1 1120 ? -61.469 -37.375 -49.594 1 91.81 1120 ILE B O 1
ATOM 18100 N N . TYR B 1 1121 ? -63.062 -38.156 -50.875 1 93.12 1121 TYR B N 1
ATOM 18101 C CA . TYR B 1 1121 ? -63.406 -36.844 -51.406 1 93.12 1121 TYR B CA 1
ATOM 18102 C C . TYR B 1 1121 ? -64.812 -36.438 -50.938 1 93.12 1121 TYR B C 1
ATOM 18104 O O . TYR B 1 1121 ? -65.812 -37.156 -51.156 1 93.12 1121 TYR B O 1
ATOM 18112 N N . LEU B 1 1122 ? -64.875 -35.344 -50.312 1 94.44 1122 LEU B N 1
ATOM 18113 C CA . LEU B 1 1122 ? -66.125 -34.688 -50 1 94.44 1122 LEU B CA 1
ATOM 18114 C C . LEU B 1 1122 ? -66.438 -33.531 -51 1 94.44 1122 LEU B C 1
ATOM 18116 O O . LEU B 1 1122 ? -65.75 -32.5 -50.906 1 94.44 1122 LEU B O 1
ATOM 18120 N N . CYS B 1 1123 ? -67.375 -33.812 -51.812 1 93 1123 CYS B N 1
ATOM 18121 C CA . CYS B 1 1123 ? -67.5 -32.938 -52.969 1 93 1123 CYS B CA 1
ATOM 18122 C C . CYS B 1 1123 ? -68.875 -32.375 -53.031 1 93 1123 CYS B C 1
ATOM 18124 O O . CYS B 1 1123 ? -69.875 -33.062 -52.75 1 93 1123 CYS B O 1
ATOM 18126 N N . ASP B 1 1124 ? -68.938 -31.109 -53.406 1 90 1124 ASP B N 1
ATOM 18127 C CA . ASP B 1 1124 ? -70.188 -30.422 -53.719 1 90 1124 ASP B CA 1
ATOM 18128 C C . ASP B 1 1124 ? -70 -29.281 -54.719 1 90 1124 ASP B C 1
ATOM 18130 O O . ASP B 1 1124 ? -68.875 -28.719 -54.781 1 90 1124 ASP B O 1
ATOM 18134 N N . ILE B 1 1125 ? -71.062 -28.906 -55.406 1 88.44 1125 ILE B N 1
ATOM 18135 C CA . ILE B 1 1125 ? -70.938 -27.828 -56.375 1 88.44 1125 ILE B CA 1
ATOM 18136 C C . ILE B 1 1125 ? -71 -26.484 -55.656 1 88.44 1125 ILE B C 1
ATOM 18138 O O . ILE B 1 1125 ? -70.375 -25.5 -56.125 1 88.44 1125 ILE B O 1
ATOM 18142 N N . LYS B 1 1126 ? -71.688 -26.469 -54.531 1 89.5 1126 LYS B N 1
ATOM 18143 C CA . LYS B 1 1126 ? -71.812 -25.234 -53.781 1 89.5 1126 LYS B CA 1
ATOM 18144 C C . LYS B 1 1126 ? -70.625 -25.094 -52.75 1 89.5 1126 LYS B C 1
ATOM 18146 O O . LYS B 1 1126 ? -70.438 -25.953 -51.906 1 89.5 1126 LYS B O 1
ATOM 18151 N N . LYS B 1 1127 ? -69.875 -24.062 -52.781 1 89.31 1127 LYS B N 1
ATOM 18152 C CA . LYS B 1 1127 ? -68.75 -23.781 -51.906 1 89.31 1127 LYS B CA 1
ATOM 18153 C C . LYS B 1 1127 ? -69.188 -23.734 -50.438 1 89.31 1127 LYS B C 1
ATOM 18155 O O . LYS B 1 1127 ? -68.438 -24.188 -49.562 1 89.31 1127 LYS B O 1
ATOM 18160 N N . THR B 1 1128 ? -70.438 -23.266 -50.219 1 88.94 1128 THR B N 1
ATOM 18161 C CA . THR B 1 1128 ? -70.938 -23.141 -48.875 1 88.94 1128 THR B CA 1
ATOM 18162 C C . THR B 1 1128 ? -71.062 -24.516 -48.219 1 88.94 1128 THR B C 1
ATOM 18164 O O . THR B 1 1128 ? -70.812 -24.672 -47.031 1 88.94 1128 THR B O 1
ATOM 18167 N N . THR B 1 1129 ? -71.5 -25.422 -49.031 1 90.06 1129 THR B N 1
ATOM 18168 C CA . THR B 1 1129 ? -71.625 -26.781 -48.5 1 90.06 1129 THR B CA 1
ATOM 18169 C C . THR B 1 1129 ? -70.25 -27.375 -48.219 1 90.06 1129 THR B C 1
ATOM 18171 O O . THR B 1 1129 ? -70.062 -28.047 -47.188 1 90.06 1129 THR B O 1
ATOM 18174 N N . VAL B 1 1130 ? -69.312 -27.094 -49.094 1 93.56 1130 VAL B N 1
ATOM 18175 C CA . VAL B 1 1130 ? -67.938 -27.594 -48.906 1 93.56 1130 VAL B CA 1
ATOM 18176 C C . VAL B 1 1130 ? -67.312 -26.969 -47.656 1 93.56 1130 VAL B C 1
ATOM 18178 O O . VAL B 1 1130 ? -66.625 -27.641 -46.875 1 93.56 1130 VAL B O 1
ATOM 18181 N N . ASP B 1 1131 ? -67.625 -25.766 -47.375 1 90.94 1131 ASP B N 1
ATOM 18182 C CA . ASP B 1 1131 ? -67.188 -25.094 -46.156 1 90.94 1131 ASP B CA 1
ATOM 18183 C C . ASP B 1 1131 ? -67.688 -25.75 -44.906 1 90.94 1131 ASP B C 1
ATOM 18185 O O . ASP B 1 1131 ? -67 -25.828 -43.875 1 90.94 1131 ASP B O 1
ATOM 18189 N N . SER B 1 1132 ? -68.938 -26.203 -45.062 1 90.62 1132 SER B N 1
ATOM 18190 C CA . SER B 1 1132 ? -69.5 -26.922 -43.938 1 90.62 1132 SER B CA 1
ATOM 18191 C C . SER B 1 1132 ? -68.75 -28.234 -43.688 1 90.62 1132 SER B C 1
ATOM 18193 O O . SER B 1 1132 ? -68.562 -28.625 -42.531 1 90.62 1132 SER B O 1
ATOM 18195 N N . PHE B 1 1133 ? -68.375 -28.812 -44.688 1 93.69 1133 PHE B N 1
ATOM 18196 C CA . PHE B 1 1133 ? -67.562 -30.016 -44.562 1 93.69 1133 PHE B CA 1
ATOM 18197 C C . PHE B 1 1133 ? -66.25 -29.703 -43.875 1 93.69 1133 PHE B C 1
ATOM 18199 O O . PHE B 1 1133 ? -65.812 -30.453 -43 1 93.69 1133 PHE B O 1
ATOM 18206 N N . VAL B 1 1134 ? -65.625 -28.656 -44.25 1 92.06 1134 VAL B N 1
ATOM 18207 C CA . VAL B 1 1134 ? -64.312 -28.25 -43.719 1 92.06 1134 VAL B CA 1
ATOM 18208 C C . VAL B 1 1134 ? -64.438 -27.984 -42.219 1 92.06 1134 VAL B C 1
ATOM 18210 O O . VAL B 1 1134 ? -63.625 -28.422 -41.438 1 92.06 1134 VAL B O 1
ATOM 18213 N N . THR B 1 1135 ? -65.5 -27.312 -41.781 1 89.62 1135 THR B N 1
ATOM 18214 C CA . THR B 1 1135 ? -65.75 -27.016 -40.375 1 89.62 1135 THR B CA 1
ATOM 18215 C C . THR B 1 1135 ? -65.875 -28.312 -39.562 1 89.62 1135 THR B C 1
ATOM 18217 O O . THR B 1 1135 ? -65.375 -28.438 -38.469 1 89.62 1135 THR B O 1
ATOM 18220 N N . ALA B 1 1136 ? -66.562 -29.219 -40.188 1 90.31 1136 ALA B N 1
ATOM 18221 C CA . ALA B 1 1136 ? -66.812 -30.5 -39.531 1 90.31 1136 ALA B CA 1
ATOM 18222 C C . ALA B 1 1136 ? -65.5 -31.297 -39.438 1 90.31 1136 ALA B C 1
ATOM 18224 O O . ALA B 1 1136 ? -65.188 -31.891 -38.375 1 90.31 1136 ALA B O 1
ATOM 18225 N N . LEU B 1 1137 ? -64.75 -31.25 -40.406 1 92.38 1137 LEU B N 1
ATOM 18226 C CA . LEU B 1 1137 ? -63.531 -32 -40.469 1 92.38 1137 LEU B CA 1
ATOM 18227 C C . LEU B 1 1137 ? -62.531 -31.453 -39.438 1 92.38 1137 LEU B C 1
ATOM 18229 O O . LEU B 1 1137 ? -61.75 -32.188 -38.844 1 92.38 1137 LEU B O 1
ATOM 18233 N N . ARG B 1 1138 ? -62.469 -30.234 -39.219 1 87.94 1138 ARG B N 1
ATOM 18234 C CA . ARG B 1 1138 ? -61.531 -29.547 -38.312 1 87.94 1138 ARG B CA 1
ATOM 18235 C C . ARG B 1 1138 ? -61.719 -30.016 -36.875 1 87.94 1138 ARG B C 1
ATOM 18237 O O . ARG B 1 1138 ? -60.812 -29.922 -36.062 1 87.94 1138 ARG B O 1
ATOM 18244 N N . LYS B 1 1139 ? -62.906 -30.562 -36.562 1 86.75 1139 LYS B N 1
ATOM 18245 C CA . LYS B 1 1139 ? -63.188 -31.062 -35.219 1 86.75 1139 LYS B CA 1
ATOM 18246 C C . LYS B 1 1139 ? -62.469 -32.375 -34.969 1 86.75 1139 LYS B C 1
ATOM 18248 O O . LYS B 1 1139 ? -62.156 -32.719 -33.812 1 86.75 1139 LYS B O 1
ATOM 18253 N N . TYR B 1 1140 ? -62.156 -33.094 -36.062 1 84.94 1140 TYR B N 1
ATOM 18254 C CA . TYR B 1 1140 ? -61.688 -34.469 -35.906 1 84.94 1140 TYR B CA 1
ATOM 18255 C C . TYR B 1 1140 ? -60.219 -34.562 -36.344 1 84.94 1140 TYR B C 1
ATOM 18257 O O . TYR B 1 1140 ? -59.469 -35.406 -35.844 1 84.94 1140 TYR B O 1
ATOM 18265 N N . TYR B 1 1141 ? -59.938 -33.844 -37.281 1 84.88 1141 TYR B N 1
ATOM 18266 C CA . TYR B 1 1141 ? -58.656 -34.062 -37.906 1 84.88 1141 TYR B CA 1
ATOM 18267 C C . TYR B 1 1141 ? -57.844 -32.781 -38 1 84.88 1141 TYR B C 1
ATOM 18269 O O . TYR B 1 1141 ? -58.406 -31.688 -37.938 1 84.88 1141 TYR B O 1
ATOM 18277 N N . SER B 1 1142 ? -56.594 -33 -38.156 1 80.88 1142 SER B N 1
ATOM 18278 C CA . SER B 1 1142 ? -55.719 -31.844 -38.281 1 80.88 1142 SER B CA 1
ATOM 18279 C C . SER B 1 1142 ? -55.594 -31.406 -39.719 1 80.88 1142 SER B C 1
ATOM 18281 O O . SER B 1 1142 ? -55.5 -32.25 -40.625 1 80.88 1142 SER B O 1
ATOM 18283 N N . LEU B 1 1143 ? -55.781 -30.109 -39.875 1 81.06 1143 LEU B N 1
ATOM 18284 C CA . LEU B 1 1143 ? -55.688 -29.5 -41.219 1 81.06 1143 LEU B CA 1
ATOM 18285 C C . LEU B 1 1143 ? -54.25 -29.562 -41.719 1 81.06 1143 LEU B C 1
ATOM 18287 O O . LEU B 1 1143 ? -53.312 -29.094 -41.031 1 81.06 1143 LEU B O 1
ATOM 18291 N N . ALA B 1 1144 ? -54.062 -30.25 -42.781 1 79.12 1144 ALA B N 1
ATOM 18292 C CA . ALA B 1 1144 ? -52.719 -30.375 -43.344 1 79.12 1144 ALA B CA 1
ATOM 18293 C C . ALA B 1 1144 ? -52.438 -29.25 -44.344 1 79.12 1144 ALA B C 1
ATOM 18295 O O . ALA B 1 1144 ? -51.344 -28.672 -44.375 1 79.12 1144 ALA B O 1
ATOM 18296 N N . TYR B 1 1145 ? -53.469 -28.969 -45.156 1 85.81 1145 TYR B N 1
ATOM 18297 C CA . TYR B 1 1145 ? -53.344 -27.891 -46.125 1 85.81 1145 TYR B CA 1
ATOM 18298 C C . TYR B 1 1145 ? -54.688 -27.328 -46.5 1 85.81 1145 TYR B C 1
ATOM 18300 O O . TYR B 1 1145 ? -55.688 -28.062 -46.625 1 85.81 1145 TYR B O 1
ATOM 18308 N N . GLU B 1 1146 ? -54.844 -25.984 -46.625 1 82.88 1146 GLU B N 1
ATOM 18309 C CA . GLU B 1 1146 ? -56.062 -25.297 -47.031 1 82.88 1146 GLU B CA 1
ATOM 18310 C C . GLU B 1 1146 ? -55.812 -24.297 -48.125 1 82.88 1146 GLU B C 1
ATOM 18312 O O . GLU B 1 1146 ? -54.938 -23.438 -48 1 82.88 1146 GLU B O 1
ATOM 18317 N N . ARG B 1 1147 ? -56.531 -24.469 -49.156 1 82.19 1147 ARG B N 1
ATOM 18318 C CA . ARG B 1 1147 ? -56.469 -23.516 -50.281 1 82.19 1147 ARG B CA 1
ATOM 18319 C C . ARG B 1 1147 ? -57.406 -22.344 -50.031 1 82.19 1147 ARG B C 1
ATOM 18321 O O . ARG B 1 1147 ? -58.594 -22.547 -49.719 1 82.19 1147 ARG B O 1
ATOM 18328 N N . GLU B 1 1148 ? -56.938 -21.141 -49.75 1 67.69 1148 GLU B N 1
ATOM 18329 C CA . GLU B 1 1148 ? -57.812 -20 -49.562 1 67.69 1148 GLU B CA 1
ATOM 18330 C C . GLU B 1 1148 ? -58.531 -19.625 -50.875 1 67.69 1148 GLU B C 1
ATOM 18332 O O . GLU B 1 1148 ? -57.938 -19.641 -51.938 1 67.69 1148 GLU B O 1
#

Nearest PDB structures (foldseek):
  5lbp-assembly1_A  TM=9.112E-01  e=8.134E-13  Oceanobacillus iheyensis HTE831
  5lcc-assembly2_B  TM=9.108E-01  e=4.703E-12  Oceanobacillus iheyensis HTE831
  5cb3-assembly1_A  TM=9.184E-01  e=1.101E-11  Escherichia coli K-12
  5o2d-assembly1_A  TM=8.757E-01  e=3.242E-12  Homo sapiens
  3q71-assembly1_A  TM=8.973E-01  e=8.442E-12  Homo sapiens

InterPro domains:
  IPR000315 B-box-type zinc finger [PS50119] (96-143)
  IPR000315 B-box-type zinc finger [SM00336] (96-143)
  IPR000315 B-box-type zinc finger [SM00336] (153-200)
  IPR001841 Zinc finger, RING-type [PF14634] (21-64)
  IPR001841 Zinc finger, RING-type [PS50089] (21-64)
  IPR001841 Zinc finger, RING-type [SM00184] (21-63)
  IPR002589 Macro domain [PF01661] (987-1097)
  IPR002589 Macro domain [PS51154] (953-1141)
  IPR002589 Macro domain [SM00506] (965-1100)
  IPR003649 B-box, C-terminal [SM00502] (207-333)
  IPR013083 Zinc finger, RING/FYVE/PHD-type [G3DSA:3.30.40.10] (13-95)
  IPR013783 Immunoglobulin-like fold [G3DSA:2.60.40.10] (375-462)
  IPR017907 Zinc finger, RING-type, conserved site [PS00518] (40-49)
  IPR043472 Macro domain-like [G3DSA:3.40.220.10] (932-1142)
  IPR043472 Macro domain-like [SSF52949] (957-1139)
  IPR047153 TRIM45/56/19-like [PTHR25462] (17-409)

pLDDT: mean 79.13, std 14.43, range [19.69, 94.56]

Sequence (2296 aa):
MSEEVEGLDKCEGINKEYLDCMQCKNQFDEDDRQPIVLPCLHTVCSSCVNNGIEESQLSCPICSRKYEVPDSSPDAFIVDYTRLDIVNFVNTFHQGKDISCENCEDSKIADYRCQDCETFLCTPCRKSHTNIRRRKHHKIIAIADIKDVSDFKQEMLCTIPGHKDNPLDIYCAGEACKKAVCSMCWMEDHSGNDHIRKDITNQFEEEKNLLLTKADVVNEKFRNLSRLQEKLKDETDDVSRQTIKAELEITSFFNRCIHLMEKRKESLLEKLNTMSEKKLEDLRNQKVDLESRKGMLSHGSSFLGQACLSQNPAAFLTLTSTIYKHLEELNTLEFETEANIHRELTFFIEGKGACFEEKVKTLGDVLSSDAYPDTSNVSIPNSMFRYLSKTFKVTLRDSNSKPVDESAHVSLLVNEESSGKRARINFKEIGEGVYEADCTFKNCGTYSLKLLVNGVPFKDLPEMECVEHKTDSIENGDKYEEEEAFFCNGEECFETEDKCGSSDAYMEDDDDDDFGSEYQESDESNSFIVQGFPNGTPPNRIEDYFNEMLVSGKDKVCEVQMDEDEGWCKVVFSNTDVLKRFSGRRLKFEDHDLTIEMHNSEIPSPVKIANLNMNKIKFLLGSPLSKEVLDERLQQLDAKIQWSSSIHDESSLIIECCLDPYMKNFKKKAHTWRRCVERAVQQFLETLYVTEEKIKEDEWDFLEKRVREIRVTNDKRVFIDEDKTRFYIVIVGYKIPFIDATNKVRLFTADVIVSERLEEFEIHLLSNGKVLDDICKDFKGMKIIPKGDRNIIEFSGTAGIVAVAKQQVAEALQKVAEVPISGFSPDKIAFLQTPVVKLELDNLLKENGILGAWKVKNDNTLVMYSLTKTSAQSAAHLVEDSVVEVSIDVDTQPDNKEWNKEVEHMKKKKGGHVNIVTTENNKVVIFAIPKNNAKAIEEHVKIFHKYPDKKVRGTTHFSTKTGQTITTIVGDITDLDNDVIVCSSSRSLELSCGVGHDLVIKGGVEIQKECKDYLAKKPNKQLDVDEVFCSSAGKLRGKMVAHVGGKSWSNDHEKEKKSLVRVVQEAMRKTQEKKFTSFAIPALYTGHSGFPVKEITEWIVEAIDNFLESHGKKTSLENIYLCDIKKTTVDSFVTALRKYYSLAYEREMSEEVEGLDKCEGINKEYLDCMQCKNQFDEDDRQPIVLPCLHTVCSSCVNNGIEESQLSCPICSRKYEVPDSSPDAFIVDYTRLDIVNFVNTFHQGKDISCENCEDSKIADYRCQDCETFLCTPCRKSHTNIRRRKHHKIIAIADIKDVSDFKQEMLCTIPGHKDNPLDIYCAGEACKKAVCSMCWMEDHSGNDHIRKDITNQFEEEKNLLLTKADVVNEKFRNLSRLQEKLKDETDDVSRQTIKAELEITSFFNRCIHLMEKRKESLLEKLNTMSEKKLEDLRNQKVDLESRKGMLSHGSSFLGQACLSQNPAAFLTLTSTIYKHLEELNTLEFETEANIHRELTFFIEGKGACFEEKVKTLGDVLSSDAYPDTSNVSIPNSMFRYLSKTFKVTLRDSNSKPVDESAHVSLLVNEESSGKRARINFKEIGEGVYEADCTFKNCGTYSLKLLVNGVPFKDLPEMECVEHKTDSIENGDKYEEEEAFFCNGEECFETEDKCGSSDAYMEDDDDDDFGSEYQESDESNSFIVQGFPNGTPPNRIEDYFNEMLVSGKDKVCEVQMDEDEGWCKVVFSNTDVLKRFSGRRLKFEDHDLTIEMHNSEIPSPVKIANLNMNKIKFLLGSPLSKEVLDERLQQLDAKIQWSSSIHDESSLIIECCLDPYMKNFKKKAHTWRRCVERAVQQFLETLYVTEEKIKEDEWDFLEKRVREIRVTNDKRVFIDEDKTRFYIVIVGYKIPFIDATNKVRLFTADVIVSERLEEFEIHLLSNGKVLDDICKDFKGMKIIPKGDRNIIEFSGTAGIVAVAKQQVAEALQKVAEVPISGFSPDKIAFLQTPVVKLELDNLLKENGILGAWKVKNDNTLVMYSLTKTSAQSAAHLVEDSVVEVSIDVDTQPDNKEWNKEVEHMKKKKGGHVNIVTTENNKVVIFAIPKNNAKAIEEHVKIFHKYPDKKVRGTTHFSTKTGQTITTIVGDITDLDNDVIVCSSSRSLELSCGVGHDLVIKGGVEIQKECKDYLAKKPNKQLDVDEVFCSSAGKLRGKMVAHVGGKSWSNDHEKEKKSLVRVVQEAMRKTQEKKFTSFAIPALYTGHSGFPVKEITEWIVEAIDNFLESHGKKTSLENIYLCDIKKTTVDSFVTALRKYYSLAYERE

Foldseek 3Di:
DPPPPPPDQLLPPDDPQLQAAPPPRHGADPPQFFWWQDPVRHTHTQNVQLVQQDPQWHADPPPRDIDGHPPSHSVVTDTDVVSVLQNVVCVQPVPVDFQFFPPDPVRDGFQKAFQVVGTGHHPVRVVVQCPDPVRVPIDMGTPSPNRHSVSRHDFDADPDPPRGPFGQFWAWPFPVGRDGDGPVCCVPPVVDPRTDTDGPVVVVVVVVVVVVVVVVVVVVVVVVVVVVVVVVVVVVVVVVVVVVVVVCVVCVVVVVVVVVVVVVVVVVVVVLVVVVVVLVVLVVVLVVVVVVLVVLVVVLVVVVVVLVPVVPPVSSVVCVVVSVVSVVVNVPDDDDPDDPDPDDRDDDDVLVCPVVVVCVLPPDDDDDWLFALVLKDWDDDQEAEAFDKDKTKIFTAHPVSFGTQDDKWKKKWKAFPPVRDIDIFTWDDPGSRMTMTIDHHHDFGKIWIFIDINNHTRDGDDIHTYYYDPDDDPDDDDPPPPPDPDPDDPDDPPPPPPDSPDVQLLVVQPPPPPSPDPPPPQCLLQKWKKAWDPQPDDQVVVQVVLQVVVPDPPKGFPDWADDNVVRIIITGMPDNVSVVVPPPDFDDDPPITIDTDRDQQDQDAKDKAFQADLVLLVLCLVQPVLVVVLQVSQVSLQKHFDSDPVPADSGIGIIGHRQDSPDPCSNVSRVSSRSSNNRSVVVSSVQKDKDKAAADLQCLVVLVVVLVPVCLVPDSFKDWDADNVRRIIMIMGGDPSRVVSVVVSQLFFPKDKDKDAAALQLLQLCVLVCVQVVLCVVDPPWDWDDDSVRRIIIITDGNNSVVVSVVSSVVLVVQKDKDWQPDQDLVLLVLCPPPVNVVVLVVQCVVVVQRWGWDQDPVRIIMIIHSHPVSRVVSSVSVVQFKDKDKDQQPADADPVVVVVVQVLLCVVVVSQKHWDQDPNRMIMIIGGGPLLRVQVVVQVNQCRVDRVPQKHWFFWFADPLQAIEIEIAHQQLQDQFAEEEAEAAQLLPQVDDNSVVLCVQQHCVQVVVLQVVLVPPPVSGHDQLDWDKDASHRGNYGIYIYDHADADPVPLVVVLVSLLSNLLVRQVVCQVVLTAEEEYEQYCCPPNNDDLLSSLLSNLVSVVVNCVVCRNPGSYRYYYYYDNDVVSSVSNVVNNVVRTPTSDGHD/DPPPPPQPQLLPPDDPQLQAAPPPRHGADPPQFFWWQDPVRHTHTQNVLLVQQDPQWHADPPPRDIDGHPPSHSVVTDTDVVSVLQNVVCVQPPPVDFDFFPPDPVRDGFQKAFQVVGTGHHPVVVVVQCPDPVRVPIDMGTPSPNRHSVVRHDFDADPDPPRGPFGQFWAWPFPVGRDGDGPVCCVPPVVDPRTDTDGPVVVVVVVVVVVVVVVVVVVVVVVVVVVVVVVVVVVVVVVVVVVVVVVCVVCVVVVVVVVVVVVVVVVVVVVLVVVVVVLVVLQVVLVVVVVVLVVLVVVLVVVVVVLVPVVPPVSSVVCVVVSVVSVVVNVPDDDDPDDPDPDDDDDDDVLVCPVVVVCVLPPDDDDDWQFALVLKDWDDDQEAEAFDKDKTKTFTAHPVSFGTQDDKWKKKWKAFPPVRDIDIWTWDDPGSRMTMGIDHHHDFGKIWIFIDINNHTRDGDDIHTYYYDPDDDPDDPPPPPPPPPDPDDPPDPPPPPPDSPDVQLLVVQQPPPPSPDPPPPLCLLQKWKKAWDPQPDDQVVVQVVLQVVVPDPPKGFPDWADDSVVRIIITGMPDNVSVVVPPPDFDDDPPITIDTDRDQQDQDAKDKDFQADLVLLVLCLVQPVLVVVLQVSQVSLQKHFDSPPVPADSGIGIIGHRQDSPDPCSNVSRVSSRSSNNSSVVVSSVQKDKDKAAADLQCLVVLVVVLVPVCLVPDSFKDWDADNVRRIIMIMGGDPSRVVSVVVSQLFFPKDKDKDAADLQLLQLCVLVCVQVVLCVVGPPWDWDDDSVRRIIIITDTNNSSVVSVVSSVVQVVQKDKDWQPDQDLVLLVLCPPPVNVVVLVVQCVVVVQRWGWDQDPVRIIMIIHSHPVSSVVSSVSVVQFKDKDKDAQPADADPVVVVVVQVLLCVVVVSQKHWDQDPNRMIMIIGGGPLLRVQVNVQVRQCRVDRVVQKHWFFWFADPLQAIEIEIAHQQLQDQFAEEEAEAAQLRPQCDDNSVVLCVQQHCQQVVVLQVVLVPPPVSGHDQLDWDKDASRRGNYGIYIYDHADADPVPLVVVLVSLLSNLLVRQVVCQVVLTAEEEYEQYCCPPNNDDLLSSLLSNLVSVVVNCVVCRNPGSYRYYYYYDNDVVSSVSNVVNNVVRTDTSDGDD